Protein 8WKR (pdb70)

Solvent-accessible surface area: 51324 Å² total

Nearest PDB structures (foldseek):
  8wkr-assembly1_D  TM=1.001E+00  e=7.560E-87  Lactiplantibacillus plantarum JDM1
  8sf5-assembly1_A-2  TM=9.831E-01  e=3.775E-63  Caldicellulosiruptor hydrothermalis
  8sf5-assembly1_B-2  TM=9.819E-01  e=2.567E-62  Caldicellulosiruptor hydrothermalis
  8sf6-assembly2_H  TM=9.508E-01  e=4.550E-61  Caldicellulosiruptor hydrothermalis
  7kb0-assembly1_A  TM=9.561E-01  e=1.529E-56  Thermotoga maritima MSB8

Structure (mmCIF, N/CA/C/O backbone):
data_8WKR
#
_entry.id   8WKR
#
_cell.length_a   84.281
_cell.length_b   114.929
_cell.length_c   98.911
_cell.angle_alpha   90.00
_cell.angle_beta   110.28
_cell.angle_gamma   90.00
#
_symmetry.space_group_name_H-M   'P 1 21 1'
#
loop_
_entity.id
_entity.type
_entity.pdbx_description
1 polymer 'L-methionine gamma-lyase'
2 non-polymer PROLINE
3 water water
#
loop_
_atom_site.group_PDB
_atom_site.id
_atom_site.type_symbol
_atom_site.label_atom_id
_atom_site.label_alt_id
_atom_site.label_comp_id
_atom_site.label_asym_id
_atom_site.label_entity_id
_atom_site.label_seq_id
_atom_site.pdbx_PDB_ins_code
_atom_site.Cartn_x
_atom_site.Cartn_y
_atom_site.Cartn_z
_atom_site.occupancy
_atom_site.B_iso_or_equiv
_atom_site.auth_seq_id
_atom_site.auth_comp_id
_atom_site.auth_asym_id
_atom_site.auth_atom_id
_atom_site.pdbx_PDB_model_num
ATOM 1 N N . ASN A 1 25 ? -7.158 17.203 31.279 1.00 49.01 5 ASN A N 1
ATOM 2 C CA . ASN A 1 25 ? -6.953 16.555 32.572 1.00 43.10 5 ASN A CA 1
ATOM 3 C C . ASN A 1 25 ? -5.905 17.306 33.407 1.00 47.51 5 ASN A C 1
ATOM 4 O O . ASN A 1 25 ? -4.861 16.740 33.745 1.00 43.66 5 ASN A O 1
ATOM 9 N N . PRO A 1 26 ? -6.191 18.569 33.753 1.00 49.64 6 PRO A N 1
ATOM 10 C CA . PRO A 1 26 ? -5.196 19.365 34.496 1.00 46.66 6 PRO A CA 1
ATOM 11 C C . PRO A 1 26 ? -4.796 18.740 35.822 1.00 55.65 6 PRO A C 1
ATOM 12 O O . PRO A 1 26 ? -3.671 18.959 36.295 1.00 51.09 6 PRO A O 1
ATOM 16 N N . GLU A 1 27 ? -5.683 17.952 36.428 1.00 52.63 7 GLU A N 1
ATOM 17 C CA . GLU A 1 27 ? -5.416 17.337 37.721 1.00 44.61 7 GLU A CA 1
ATOM 18 C C . GLU A 1 27 ? -4.577 16.064 37.623 1.00 46.74 7 GLU A C 1
ATOM 19 O O . GLU A 1 27 ? -4.159 15.542 38.665 1.00 49.46 7 GLU A O 1
ATOM 25 N N . ASN A 1 28 ? -4.303 15.567 36.410 1.00 40.99 8 ASN A N 1
ATOM 26 C CA . ASN A 1 28 ? -3.572 14.311 36.208 1.00 32.38 8 ASN A CA 1
ATOM 27 C C . ASN A 1 28 ? -4.253 13.146 36.933 1.00 38.69 8 ASN A C 1
ATOM 28 O O . ASN A 1 28 ? -3.626 12.382 37.671 1.00 35.76 8 ASN A O 1
ATOM 33 N N . TYR A 1 29 ? -5.554 13.010 36.712 1.00 36.20 9 TYR A N 1
ATOM 34 C CA . TYR A 1 29 ? -6.308 11.921 37.310 1.00 28.86 9 TYR A CA 1
ATOM 35 C C . TYR A 1 29 ? -6.146 10.647 36.490 1.00 25.80 9 TYR A C 1
ATOM 36 O O . TYR A 1 29 ? -5.965 10.687 35.269 1.00 26.19 9 TYR A O 1
ATOM 45 N N . HIS A 1 30 ? -6.224 9.509 37.172 1.00 24.01 10 HIS A N 1
ATOM 46 C CA . HIS A 1 30 ? -6.202 8.215 36.513 1.00 21.39 10 HIS A CA 1
ATOM 47 C C . HIS A 1 30 ? -7.573 7.880 35.915 1.00 24.80 10 HIS A C 1
ATOM 48 O O . HIS A 1 30 ? -8.592 8.494 36.240 1.00 18.03 10 HIS A O 1
ATOM 55 N N . PHE A 1 31 ? -7.582 6.845 35.069 1.00 17.23 11 PHE A N 1
ATOM 56 C CA . PHE A 1 31 ? -8.765 6.475 34.292 1.00 20.31 11 PHE A CA 1
ATOM 57 C C . PHE A 1 31 ? -10.027 6.356 35.154 1.00 18.51 11 PHE A C 1
ATOM 58 O O . PHE A 1 31 ? -11.089 6.874 34.788 1.00 16.63 11 PHE A O 1
ATOM 66 N N . GLU A 1 32 ? -9.934 5.650 36.290 1.00 15.33 12 GLU A N 1
ATOM 67 C CA . GLU A 1 32 ? -11.117 5.374 37.106 1.00 18.01 12 GLU A CA 1
ATOM 68 C C . GLU A 1 32 ? -11.687 6.651 37.717 1.00 20.37 12 GLU A C 1
ATOM 69 O O . GLU A 1 32 ? -12.908 6.795 37.855 1.00 16.11 12 GLU A O 1
ATOM 75 N N . THR A 1 33 ? -10.818 7.586 38.097 1.00 16.89 13 THR A N 1
ATOM 76 C CA . THR A 1 33 ? -11.297 8.861 38.615 1.00 18.75 13 THR A CA 1
ATOM 77 C C . THR A 1 33 ? -12.002 9.662 37.528 1.00 18.93 13 THR A C 1
ATOM 78 O O . THR A 1 33 ? -13.059 10.261 37.773 1.00 18.13 13 THR A O 1
ATOM 82 N N . LEU A 1 34 ? -11.429 9.675 36.318 1.00 17.04 14 LEU A N 1
ATOM 83 C CA . LEU A 1 34 ? -12.039 10.399 35.209 1.00 14.65 14 LEU A CA 1
ATOM 84 C C . LEU A 1 34 ? -13.398 9.820 34.837 1.00 19.34 14 LEU A C 1
ATOM 85 O O . LEU A 1 34 ? -14.308 10.565 34.448 1.00 15.71 14 LEU A O 1
ATOM 90 N N . GLN A 1 35 ? -13.551 8.494 34.894 1.00 16.65 15 GLN A N 1
ATOM 91 C CA . GLN A 1 35 ? -14.820 7.931 34.440 1.00 16.18 15 GLN A CA 1
ATOM 92 C C . GLN A 1 35 ? -15.933 8.231 35.429 1.00 15.79 15 GLN A C 1
ATOM 93 O O . GLN A 1 35 ? -17.117 8.180 35.060 1.00 15.74 15 GLN A O 1
ATOM 99 N N . VAL A 1 36 ? -15.565 8.551 36.670 1.00 16.80 16 VAL A N 1
ATOM 100 C CA . VAL A 1 36 ? -16.533 8.917 37.699 1.00 14.44 16 VAL A CA 1
ATOM 101 C C . VAL A 1 36 ? -16.796 10.422 37.714 1.00 17.12 16 VAL A C 1
ATOM 102 O O . VAL A 1 36 ? -17.916 10.841 38.020 1.00 17.17 16 VAL A O 1
ATOM 106 N N . HIS A 1 37 ? -15.799 11.250 37.340 1.00 14.50 17 HIS A N 1
ATOM 107 C CA . HIS A 1 37 ? -15.850 12.687 37.602 1.00 17.67 17 HIS A CA 1
ATOM 108 C C . HIS A 1 37 ? -15.726 13.593 36.382 1.00 19.30 17 HIS A C 1
ATOM 109 O O . HIS A 1 37 ? -16.242 14.712 36.433 1.00 14.87 17 HIS A O 1
ATOM 116 N N . ALA A 1 38 ? -15.024 13.180 35.320 1.00 15.03 18 ALA A N 1
ATOM 117 C CA . ALA A 1 38 ? -14.667 14.126 34.266 1.00 18.83 18 ALA A CA 1
ATOM 118 C C . ALA A 1 38 ? -15.905 14.743 33.625 1.00 17.05 18 ALA A C 1
ATOM 119 O O . ALA A 1 38 ? -16.902 14.060 33.373 1.00 14.55 18 ALA A O 1
ATOM 121 N N . GLY A 1 39 ? -15.820 16.044 33.337 1.00 16.89 19 GLY A N 1
ATOM 122 C CA . GLY A 1 39 ? -16.890 16.786 32.703 1.00 15.85 19 GLY A CA 1
ATOM 123 C C . GLY A 1 39 ? -18.016 17.206 33.613 1.00 18.89 19 GLY A C 1
ATOM 124 O O . GLY A 1 39 ? -18.891 17.967 33.182 1.00 15.49 19 GLY A O 1
ATOM 125 N N . GLN A 1 40 ? -18.029 16.747 34.857 1.00 18.15 20 GLN A N 1
ATOM 126 C CA . GLN A 1 40 ? -19.152 16.967 35.750 1.00 18.31 20 GLN A CA 1
ATOM 127 C C . GLN A 1 40 ? -18.804 18.073 36.734 1.00 21.71 20 GLN A C 1
ATOM 128 O O . GLN A 1 40 ? -17.732 18.051 37.344 1.00 17.95 20 GLN A O 1
ATOM 134 N N . THR A 1 41 ? -19.706 19.039 36.880 1.00 18.94 21 THR A N 1
ATOM 135 C CA . THR A 1 41 ? -19.560 20.094 37.869 1.00 24.53 21 THR A CA 1
ATOM 136 C C . THR A 1 41 ? -20.816 20.133 38.729 1.00 24.83 21 THR A C 1
ATOM 137 O O . THR A 1 41 ? -21.786 19.408 38.489 1.00 24.10 21 THR A O 1
ATOM 141 N N . VAL A 1 42 ? -20.781 20.978 39.751 1.00 24.22 22 VAL A N 1
ATOM 142 C CA . VAL A 1 42 ? -21.865 21.107 40.722 1.00 26.94 22 VAL A CA 1
ATOM 143 C C . VAL A 1 42 ? -22.574 22.430 40.461 1.00 25.27 22 VAL A C 1
ATOM 144 O O . VAL A 1 42 ? -21.945 23.495 40.484 1.00 29.43 22 VAL A O 1
ATOM 148 N N . ASP A 1 43 ? -23.874 22.376 40.213 1.00 23.85 23 ASP A N 1
ATOM 149 C CA . ASP A 1 43 ? -24.584 23.600 39.877 1.00 30.66 23 ASP A CA 1
ATOM 150 C C . ASP A 1 43 ? -25.039 24.298 41.159 1.00 30.95 23 ASP A C 1
ATOM 151 O O . ASP A 1 43 ? -24.646 23.920 42.271 1.00 26.42 23 ASP A O 1
ATOM 156 N N . GLU A 1 44 ? -25.899 25.312 40.998 1.00 26.98 24 GLU A N 1
ATOM 157 C CA . GLU A 1 44 ? -26.314 26.171 42.106 1.00 32.56 24 GLU A CA 1
ATOM 158 C C . GLU A 1 44 ? -27.096 25.411 43.173 1.00 27.37 24 GLU A C 1
ATOM 159 O O . GLU A 1 44 ? -27.074 25.801 44.342 1.00 25.81 24 GLU A O 1
ATOM 165 N N . THR A 1 45 ? -27.807 24.348 42.799 1.00 24.00 25 THR A N 1
ATOM 166 C CA . THR A 1 45 ? -28.536 23.558 43.788 1.00 25.78 25 THR A CA 1
ATOM 167 C C . THR A 1 45 ? -27.622 22.668 44.624 1.00 24.09 25 THR A C 1
ATOM 168 O O . THR A 1 45 ? -28.063 22.163 45.658 1.00 23.48 25 THR A O 1
ATOM 172 N N . GLY A 1 46 ? -26.384 22.437 44.188 1.00 23.29 26 GLY A N 1
ATOM 173 C CA . GLY A 1 46 ? -25.503 21.497 44.852 1.00 22.27 26 GLY A CA 1
ATOM 174 C C . GLY A 1 46 ? -25.718 20.036 44.505 1.00 26.19 26 GLY A C 1
ATOM 175 O O . GLY A 1 46 ? -25.041 19.173 45.094 1.00 20.83 26 GLY A O 1
ATOM 176 N N . ALA A 1 47 ? -26.618 19.725 43.567 1.00 21.02 27 ALA A N 1
ATOM 177 C CA . ALA A 1 47 ? -26.943 18.332 43.250 1.00 19.53 27 ALA A CA 1
ATOM 178 C C . ALA A 1 47 ? -25.689 17.541 42.904 1.00 21.21 27 ALA A C 1
ATOM 179 O O . ALA A 1 47 ? -24.917 17.929 42.023 1.00 20.48 27 ALA A O 1
ATOM 181 N N . ARG A 1 48 ? -25.480 16.431 43.614 1.00 22.79 28 ARG A N 1
ATOM 182 C CA . ARG A 1 48 ? -24.264 15.661 43.392 1.00 19.33 28 ARG A CA 1
ATOM 183 C C . ARG A 1 48 ? -24.332 14.845 42.103 1.00 18.83 28 ARG A C 1
ATOM 184 O O . ARG A 1 48 ? -23.298 14.663 41.452 1.00 18.39 28 ARG A O 1
ATOM 192 N N . ALA A 1 49 ? -25.522 14.370 41.704 1.00 16.25 29 ALA A N 1
ATOM 193 C CA . ALA A 1 49 ? -25.683 13.719 40.408 1.00 16.15 29 ALA A CA 1
ATOM 194 C C . ALA A 1 49 ? -25.988 14.752 39.325 1.00 15.98 29 ALA A C 1
ATOM 195 O O . ALA A 1 49 ? -26.443 15.860 39.606 1.00 19.25 29 ALA A O 1
ATOM 197 N N . VAL A 1 50 ? -25.721 14.381 38.073 1.00 17.61 30 VAL A N 1
ATOM 198 C CA . VAL A 1 50 ? -25.975 15.277 36.940 1.00 17.43 30 VAL A CA 1
ATOM 199 C C . VAL A 1 50 ? -27.472 15.327 36.676 1.00 16.59 30 VAL A C 1
ATOM 200 O O . VAL A 1 50 ? -28.071 14.284 36.414 1.00 14.59 30 VAL A O 1
ATOM 204 N N . PRO A 1 51 ? -28.107 16.496 36.723 1.00 17.59 31 PRO A N 1
ATOM 205 C CA . PRO A 1 51 ? -29.546 16.563 36.442 1.00 18.52 31 PRO A CA 1
ATOM 206 C C . PRO A 1 51 ? -29.842 16.203 34.993 1.00 17.52 31 PRO A C 1
ATOM 207 O O . PRO A 1 51 ? -29.019 16.402 34.094 1.00 15.83 31 PRO A O 1
ATOM 211 N N . ILE A 1 52 ? -31.032 15.652 34.770 1.00 18.03 32 ILE A N 1
ATOM 212 C CA . ILE A 1 52 ? -31.474 15.321 33.421 1.00 14.99 32 ILE A CA 1
ATOM 213 C C . ILE A 1 52 ? -32.188 16.541 32.858 1.00 18.34 32 ILE A C 1
ATOM 214 O O . ILE A 1 52 ? -33.304 16.863 33.271 1.00 16.26 32 ILE A O 1
ATOM 219 N N . TYR A 1 53 ? -31.540 17.220 31.915 1.00 16.11 33 TYR A N 1
ATOM 220 C CA . TYR A 1 53 ? -32.117 18.416 31.297 1.00 18.38 33 TYR A CA 1
ATOM 221 C C . TYR A 1 53 ? -32.962 18.000 30.090 1.00 13.87 33 TYR A C 1
ATOM 222 O O . TYR A 1 53 ? -32.582 18.174 28.929 1.00 16.54 33 TYR A O 1
ATOM 231 N N . GLN A 1 54 ? -34.128 17.427 30.393 1.00 16.41 34 GLN A N 1
ATOM 232 C CA . GLN A 1 54 ? -35.119 17.079 29.374 1.00 17.60 34 GLN A CA 1
ATOM 233 C C . GLN A 1 54 ? -35.842 18.367 28.970 1.00 16.11 34 GLN A C 1
ATOM 234 O O . GLN A 1 54 ? -36.971 18.657 29.378 1.00 14.74 34 GLN A O 1
ATOM 240 N N . THR A 1 55 ? -35.142 19.168 28.182 1.00 15.74 35 THR A N 1
ATOM 241 C CA . THR A 1 55 ? -35.612 20.460 27.720 1.00 15.62 35 THR A CA 1
ATOM 242 C C . THR A 1 55 ? -35.246 20.590 26.249 1.00 18.19 35 THR A C 1
ATOM 243 O O . THR A 1 55 ? -34.245 20.031 25.792 1.00 15.22 35 THR A O 1
ATOM 247 N N . THR A 1 56 ? -36.082 21.304 25.498 1.00 18.31 36 THR A N 1
ATOM 248 C CA . THR A 1 56 ? -35.743 21.612 24.116 1.00 20.18 36 THR A CA 1
ATOM 249 C C . THR A 1 56 ? -35.113 22.988 23.952 1.00 25.85 36 THR A C 1
ATOM 250 O O . THR A 1 56 ? -34.458 23.227 22.937 1.00 21.01 36 THR A O 1
ATOM 254 N N . SER A 1 57 ? -35.290 23.891 24.918 1.00 20.91 37 SER A N 1
ATOM 255 C CA . SER A 1 57 ? -34.918 25.286 24.734 1.00 24.54 37 SER A CA 1
ATOM 256 C C . SER A 1 57 ? -34.387 25.869 26.033 1.00 22.18 37 SER A C 1
ATOM 257 O O . SER A 1 57 ? -34.548 25.296 27.114 1.00 20.52 37 SER A O 1
ATOM 260 N N . TYR A 1 58 ? -33.780 27.049 25.893 1.00 21.75 38 TYR A N 1
ATOM 261 C CA . TYR A 1 58 ? -33.115 27.788 26.955 1.00 25.47 38 TYR A CA 1
ATOM 262 C C . TYR A 1 58 ? -33.455 29.263 26.801 1.00 25.00 38 TYR A C 1
ATOM 263 O O . TYR A 1 58 ? -33.343 29.811 25.702 1.00 25.71 38 TYR A O 1
ATOM 272 N N . VAL A 1 59 ? -33.869 29.894 27.899 1.00 24.77 39 VAL A N 1
ATOM 273 C CA . VAL A 1 59 ? -34.154 31.323 27.897 1.00 31.09 39 VAL A CA 1
ATOM 274 C C . VAL A 1 59 ? -32.867 32.098 27.644 1.00 37.40 39 VAL A C 1
ATOM 275 O O . VAL A 1 59 ? -31.824 31.806 28.243 1.00 37.13 39 VAL A O 1
ATOM 279 N N . PHE A 1 60 ? -32.935 33.091 26.753 1.00 38.03 40 PHE A N 1
ATOM 280 C CA . PHE A 1 60 ? -31.805 33.995 26.543 1.00 44.85 40 PHE A CA 1
ATOM 281 C C . PHE A 1 60 ? -31.559 34.835 27.790 1.00 44.18 40 PHE A C 1
ATOM 282 O O . PHE A 1 60 ? -32.484 35.452 28.325 1.00 43.37 40 PHE A O 1
ATOM 290 N N . LYS A 1 61 ? -30.307 34.877 28.238 1.00 59.73 41 LYS A N 1
ATOM 291 C CA . LYS A 1 61 ? -29.964 35.535 29.502 1.00 64.93 41 LYS A CA 1
ATOM 292 C C . LYS A 1 61 ? -30.248 37.042 29.481 1.00 67.40 41 LYS A C 1
ATOM 293 O O . LYS A 1 61 ? -29.443 37.839 28.993 1.00 71.55 41 LYS A O 1
ATOM 299 N N . ARG A 1 81 ? -28.102 28.635 25.382 1.00 59.15 61 ARG A N 1
ATOM 300 C CA . ARG A 1 81 ? -27.211 27.496 25.203 1.00 53.34 61 ARG A CA 1
ATOM 301 C C . ARG A 1 81 ? -27.516 26.778 23.896 1.00 61.82 61 ARG A C 1
ATOM 302 O O . ARG A 1 81 ? -28.679 26.600 23.528 1.00 60.36 61 ARG A O 1
ATOM 310 N N . LEU A 1 82 ? -26.465 26.372 23.188 1.00 63.48 62 LEU A N 1
ATOM 311 C CA . LEU A 1 82 ? -26.632 25.498 22.037 1.00 62.55 62 LEU A CA 1
ATOM 312 C C . LEU A 1 82 ? -26.593 24.022 22.419 1.00 59.67 62 LEU A C 1
ATOM 313 O O . LEU A 1 82 ? -27.090 23.183 21.657 1.00 64.98 62 LEU A O 1
ATOM 318 N N . THR A 1 83 ? -26.025 23.687 23.578 1.00 47.01 63 THR A N 1
ATOM 319 C CA . THR A 1 83 ? -25.788 22.302 23.951 1.00 45.35 63 THR A CA 1
ATOM 320 C C . THR A 1 83 ? -26.530 21.960 25.238 1.00 37.44 63 THR A C 1
ATOM 321 O O . THR A 1 83 ? -26.859 22.830 26.054 1.00 41.07 63 THR A O 1
ATOM 325 N N . ASN A 1 84 ? -26.754 20.698 25.418 1.00 23.92 64 ASN A N 1
ATOM 326 C CA . ASN A 1 84 ? -27.526 20.202 26.552 1.00 19.79 64 ASN A CA 1
ATOM 327 C C . ASN A 1 84 ? -26.594 19.923 27.725 1.00 18.16 64 ASN A C 1
ATOM 328 O O . ASN A 1 84 ? -25.576 19.248 27.550 1.00 16.34 64 ASN A O 1
ATOM 333 N N . PRO A 1 85 ? -26.899 20.432 28.920 1.00 16.00 65 PRO A N 1
ATOM 334 C CA . PRO A 1 85 ? -25.966 20.275 30.048 1.00 16.77 65 PRO A CA 1
ATOM 335 C C . PRO A 1 85 ? -25.767 18.836 30.498 1.00 18.23 65 PRO A C 1
ATOM 336 O O . PRO A 1 85 ? -24.734 18.542 31.113 1.00 19.06 65 PRO A O 1
ATOM 340 N N . THR A 1 86 ? -26.717 17.931 30.251 1.00 15.35 66 THR A N 1
ATOM 341 C CA . THR A 1 86 ? -26.483 16.523 30.587 1.00 15.18 66 THR A CA 1
ATOM 342 C C . THR A 1 86 ? -25.548 15.873 29.574 1.00 16.13 66 THR A C 1
ATOM 343 O O . THR A 1 86 ? -24.560 15.222 29.938 1.00 12.56 66 THR A O 1
ATOM 347 N N . THR A 1 87 ? -25.874 16.025 28.294 1.00 14.37 67 THR A N 1
ATOM 348 C CA . THR A 1 87 ? -25.053 15.472 27.233 1.00 15.82 67 THR A CA 1
ATOM 349 C C . THR A 1 87 ? -23.656 16.073 27.251 1.00 15.57 67 THR A C 1
ATOM 350 O O . THR A 1 87 ? -22.677 15.395 26.909 1.00 15.26 67 THR A O 1
ATOM 354 N N . ASP A 1 88 ? -23.536 17.322 27.704 1.00 16.25 68 ASP A N 1
ATOM 355 C CA . ASP A 1 88 ? -22.222 17.959 27.788 1.00 16.71 68 ASP A CA 1
ATOM 356 C C . ASP A 1 88 ? -21.261 17.135 28.645 1.00 18.16 68 ASP A C 1
ATOM 357 O O . ASP A 1 88 ? -20.081 17.002 28.308 1.00 15.10 68 ASP A O 1
ATOM 362 N N . VAL A 1 89 ? -21.755 16.549 29.738 1.00 15.42 69 VAL A N 1
ATOM 363 C CA . VAL A 1 89 ? -20.888 15.729 30.579 1.00 15.74 69 VAL A CA 1
ATOM 364 C C . VAL A 1 89 ? -20.416 14.513 29.807 1.00 17.43 69 VAL A C 1
ATOM 365 O O . VAL A 1 89 ? -19.250 14.116 29.913 1.00 15.66 69 VAL A O 1
ATOM 369 N N . VAL A 1 90 ? -21.314 13.902 29.016 1.00 14.00 70 VAL A N 1
ATOM 370 C CA . VAL A 1 90 ? -20.928 12.750 28.204 1.00 14.41 70 VAL A CA 1
ATOM 371 C C . VAL A 1 90 ? -19.835 13.140 27.211 1.00 16.16 70 VAL A C 1
ATOM 372 O O . VAL A 1 90 ? -18.805 12.460 27.106 1.00 14.87 70 VAL A O 1
ATOM 376 N N . ASP A 1 91 ? -20.056 14.228 26.454 1.00 17.97 71 ASP A N 1
ATOM 377 C CA . ASP A 1 91 ? -19.030 14.741 25.536 1.00 17.68 71 ASP A CA 1
ATOM 378 C C . ASP A 1 91 ? -17.665 14.780 26.200 1.00 14.75 71 ASP A C 1
ATOM 379 O O . ASP A 1 91 ? -16.683 14.241 25.676 1.00 17.59 71 ASP A O 1
ATOM 384 N N . LYS A 1 92 ? -17.586 15.437 27.357 1.00 16.12 72 LYS A N 1
ATOM 385 C CA . LYS A 1 92 ? -16.295 15.714 27.974 1.00 17.01 72 LYS A CA 1
ATOM 386 C C . LYS A 1 92 ? -15.720 14.471 28.633 1.00 16.35 72 LYS A C 1
ATOM 387 O O . LYS A 1 92 ? -14.496 14.270 28.625 1.00 17.00 72 LYS A O 1
ATOM 393 N N . ARG A 1 93 ? -16.581 13.627 29.212 1.00 14.88 73 ARG A N 1
ATOM 394 C CA . ARG A 1 93 ? -16.075 12.452 29.916 1.00 14.10 73 ARG A CA 1
ATOM 395 C C . ARG A 1 93 ? -15.486 11.442 28.938 1.00 15.72 73 ARG A C 1
ATOM 396 O O . ARG A 1 93 ? -14.408 10.888 29.174 1.00 15.62 73 ARG A O 1
ATOM 404 N N . VAL A 1 94 ? -16.197 11.161 27.848 1.00 13.87 74 VAL A N 1
ATOM 405 C CA . VAL A 1 94 ? -15.681 10.197 26.888 1.00 14.37 74 VAL A CA 1
ATOM 406 C C . VAL A 1 94 ? -14.419 10.745 26.228 1.00 15.49 74 VAL A C 1
ATOM 407 O O . VAL A 1 94 ? -13.454 10.007 26.001 1.00 17.66 74 VAL A O 1
ATOM 411 N N . ALA A 1 95 ? -14.388 12.054 25.952 1.00 12.83 75 ALA A N 1
ATOM 412 C CA . ALA A 1 95 ? -13.175 12.676 25.414 1.00 20.14 75 ALA A CA 1
ATOM 413 C C . ALA A 1 95 ? -12.000 12.508 26.371 1.00 18.02 75 ALA A C 1
ATOM 414 O O . ALA A 1 95 ? -10.895 12.131 25.959 1.00 17.09 75 ALA A O 1
ATOM 416 N N . ALA A 1 96 ? -12.224 12.794 27.656 1.00 17.56 76 ALA A N 1
ATOM 417 C CA . ALA A 1 96 ? -11.173 12.624 28.657 1.00 17.92 76 ALA A CA 1
ATOM 418 C C . ALA A 1 96 ? -10.672 11.183 28.692 1.00 22.12 76 ALA A C 1
ATOM 419 O O . ALA A 1 96 ? -9.458 10.939 28.724 1.00 19.06 76 ALA A O 1
ATOM 421 N N . LEU A 1 97 ? -11.587 10.209 28.646 1.00 18.09 77 LEU A N 1
ATOM 422 C CA . LEU A 1 97 ? -11.155 8.811 28.731 1.00 16.47 77 LEU A CA 1
ATOM 423 C C . LEU A 1 97 ? -10.356 8.381 27.499 1.00 18.39 77 LEU A C 1
ATOM 424 O O . LEU A 1 97 ? -9.460 7.529 27.598 1.00 16.11 77 LEU A O 1
ATOM 429 N N . GLU A 1 98 ? -10.673 8.933 26.334 1.00 14.23 78 GLU A N 1
ATOM 430 C CA . GLU A 1 98 ? -9.906 8.644 25.134 1.00 16.58 78 GLU A CA 1
ATOM 431 C C . GLU A 1 98 ? -8.652 9.512 25.015 1.00 18.37 78 GLU A C 1
ATOM 432 O O . GLU A 1 98 ? -7.939 9.406 24.013 1.00 16.94 78 GLU A O 1
ATOM 438 N N . HIS A 1 99 ? -8.361 10.336 26.024 1.00 21.33 79 HIS A N 1
ATOM 439 C CA . HIS A 1 99 ? -7.250 11.291 25.992 1.00 19.25 79 HIS A CA 1
ATOM 440 C C . HIS A 1 99 ? -7.326 12.164 24.742 1.00 22.32 79 HIS A C 1
ATOM 441 O O . HIS A 1 99 ? -6.328 12.453 24.090 1.00 18.43 79 HIS A O 1
ATOM 448 N N . GLY A 1 100 ? -8.541 12.565 24.383 1.00 18.80 80 GLY A N 1
ATOM 449 C CA . GLY A 1 100 ? -8.750 13.535 23.335 1.00 18.54 80 GLY A CA 1
ATOM 450 C C . GLY A 1 100 ? -8.972 14.923 23.907 1.00 22.16 80 GLY A C 1
ATOM 451 O O . GLY A 1 100 ? -8.871 15.162 25.112 1.00 20.80 80 GLY A O 1
ATOM 452 N N . THR A 1 101 ? -9.303 15.849 23.017 1.00 19.33 81 THR A N 1
ATOM 453 C CA . THR A 1 101 ? -9.485 17.237 23.405 1.00 19.49 81 THR A CA 1
ATOM 454 C C . THR A 1 101 ? -10.935 17.689 23.435 1.00 23.77 81 THR A C 1
ATOM 455 O O . THR A 1 101 ? -11.242 18.654 24.142 1.00 21.52 81 THR A O 1
ATOM 459 N N . ALA A 1 102 ? -11.828 17.030 22.696 1.00 21.82 82 ALA A N 1
ATOM 460 C CA . ALA A 1 102 ? -13.217 17.460 22.660 1.00 22.55 82 ALA A CA 1
ATOM 461 C C . ALA A 1 102 ? -14.069 16.332 22.091 1.00 18.53 82 ALA A C 1
ATOM 462 O O . ALA A 1 102 ? -13.590 15.515 21.296 1.00 17.86 82 ALA A O 1
ATOM 464 N N . GLY A 1 103 ? -15.335 16.302 22.494 1.00 18.07 83 GLY A N 1
ATOM 465 C CA . GLY A 1 103 ? -16.235 15.253 22.056 1.00 18.80 83 GLY A CA 1
ATOM 466 C C . GLY A 1 103 ? -17.607 15.806 21.735 1.00 16.36 83 GLY A C 1
ATOM 467 O O . GLY A 1 103 ? -17.984 16.886 22.192 1.00 17.76 83 GLY A O 1
ATOM 468 N N . VAL A 1 104 ? -18.363 15.035 20.946 1.00 16.79 84 VAL A N 1
ATOM 469 C CA . VAL A 1 104 ? -19.766 15.343 20.688 1.00 12.15 84 VAL A CA 1
ATOM 470 C C . VAL A 1 104 ? -20.554 14.039 20.620 1.00 15.91 84 VAL A C 1
ATOM 471 O O . VAL A 1 104 ? -20.076 13.036 20.081 1.00 15.23 84 VAL A O 1
ATOM 475 N N . THR A 1 105 ? -21.767 14.059 21.162 1.00 17.26 85 THR A N 1
ATOM 476 C CA . THR A 1 105 ? -22.578 12.864 21.345 1.00 15.10 85 THR A CA 1
ATOM 477 C C . THR A 1 105 ? -23.813 12.927 20.450 1.00 18.79 85 THR A C 1
ATOM 478 O O . THR A 1 105 ? -24.401 13.995 20.262 1.00 19.20 85 THR A O 1
ATOM 482 N N . LEU A 1 106 ? -24.169 11.789 19.859 1.00 15.26 86 LEU A N 1
ATOM 483 C CA . LEU A 1 106 ? -25.268 11.679 18.909 1.00 16.09 86 LEU A CA 1
ATOM 484 C C . LEU A 1 106 ? -26.133 10.485 19.304 1.00 17.84 86 LEU A C 1
ATOM 485 O O . LEU A 1 106 ? -25.814 9.745 20.243 1.00 15.22 86 LEU A O 1
ATOM 490 N N . ALA A 1 107 ? -27.223 10.289 18.554 1.00 17.37 87 ALA A N 1
ATOM 491 C CA . ALA A 1 107 ? -28.253 9.320 18.929 1.00 17.49 87 ALA A CA 1
ATOM 492 C C . ALA A 1 107 ? -27.732 7.887 18.957 1.00 16.01 87 ALA A C 1
ATOM 493 O O . ALA A 1 107 ? -28.209 7.085 19.758 1.00 14.69 87 ALA A O 1
ATOM 495 N N . THR A 1 108 ? -26.781 7.538 18.087 1.00 13.57 88 THR A N 1
ATOM 496 C CA . THR A 1 108 ? -26.351 6.158 17.897 1.00 13.08 88 THR A CA 1
ATOM 497 C C . THR A 1 108 ? -24.926 6.164 17.366 1.00 16.38 88 THR A C 1
ATOM 498 O O . THR A 1 108 ? -24.434 7.186 16.884 1.00 14.74 88 THR A O 1
ATOM 502 N N . GLY A 1 109 ? -24.287 4.990 17.435 1.00 15.48 89 GLY A N 1
ATOM 503 C CA . GLY A 1 109 ? -23.003 4.811 16.778 1.00 17.90 89 GLY A CA 1
ATOM 504 C C . GLY A 1 109 ? -23.083 5.095 15.293 1.00 18.15 89 GLY A C 1
ATOM 505 O O . GLY A 1 109 ? -22.224 5.784 14.740 1.00 16.28 89 GLY A O 1
ATOM 506 N N . SER A 1 110 ? -24.140 4.600 14.637 1.00 13.72 90 SER A N 1
ATOM 507 C CA . SER A 1 110 ? -24.306 4.865 13.211 1.00 22.15 90 SER A CA 1
ATOM 508 C C . SER A 1 110 ? -24.328 6.355 12.919 1.00 16.16 90 SER A C 1
ATOM 509 O O . SER A 1 110 ? -23.682 6.821 11.968 1.00 17.25 90 SER A O 1
ATOM 512 N N . ALA A 1 111 ? -25.049 7.124 13.733 1.00 16.72 91 ALA A N 1
ATOM 513 C CA . ALA A 1 111 ? -25.126 8.563 13.511 1.00 17.20 91 ALA A CA 1
ATOM 514 C C . ALA A 1 111 ? -23.777 9.230 13.735 1.00 12.32 91 ALA A C 1
ATOM 515 O O . ALA A 1 111 ? -23.439 10.176 13.026 1.00 15.23 91 ALA A O 1
ATOM 517 N N . ALA A 1 112 ? -22.997 8.750 14.715 1.00 14.15 92 ALA A N 1
ATOM 518 C CA . ALA A 1 112 ? -21.665 9.311 14.956 1.00 18.60 92 ALA A CA 1
ATOM 519 C C . ALA A 1 112 ? -20.715 9.031 13.791 1.00 19.16 92 ALA A C 1
ATOM 520 O O . ALA A 1 112 ? -19.971 9.925 13.354 1.00 18.08 92 ALA A O 1
ATOM 522 N N . ILE A 1 113 ? -20.715 7.798 13.280 1.00 19.46 93 ILE A N 1
ATOM 523 C CA . ILE A 1 113 ? -19.895 7.489 12.111 1.00 19.63 93 ILE A CA 1
ATOM 524 C C . ILE A 1 113 ? -20.341 8.335 10.925 1.00 21.34 93 ILE A C 1
ATOM 525 O O . ILE A 1 113 ? -19.513 8.947 10.238 1.00 18.53 93 ILE A O 1
ATOM 530 N N . THR A 1 114 ? -21.663 8.408 10.690 1.00 16.65 94 THR A N 1
ATOM 531 C CA . THR A 1 114 ? -22.181 9.221 9.590 1.00 18.93 94 THR A CA 1
ATOM 532 C C . THR A 1 114 ? -21.690 10.662 9.704 1.00 23.16 94 THR A C 1
ATOM 533 O O . THR A 1 114 ? -21.182 11.237 8.730 1.00 19.42 94 THR A O 1
ATOM 537 N N . ALA A 1 115 ? -21.813 11.253 10.899 1.00 18.32 95 ALA A N 1
ATOM 538 C CA . ALA A 1 115 ? -21.433 12.649 11.070 1.00 18.58 95 ALA A CA 1
ATOM 539 C C . ALA A 1 115 ? -19.930 12.837 10.908 1.00 16.22 95 ALA A C 1
ATOM 540 O O . ALA A 1 115 ? -19.483 13.866 10.389 1.00 18.32 95 ALA A O 1
ATOM 542 N N . ALA A 1 116 ? -19.134 11.864 11.357 1.00 17.98 96 ALA A N 1
ATOM 543 C CA . ALA A 1 116 ? -17.684 12.012 11.258 1.00 21.04 96 ALA A CA 1
ATOM 544 C C . ALA A 1 116 ? -17.234 11.994 9.802 1.00 22.66 96 ALA A C 1
ATOM 545 O O . ALA A 1 116 ? -16.301 12.719 9.425 1.00 23.21 96 ALA A O 1
ATOM 547 N N . ILE A 1 117 ? -17.902 11.194 8.962 1.00 19.25 97 ILE A N 1
ATOM 548 C CA . ILE A 1 117 ? -17.552 11.151 7.544 1.00 18.85 97 ILE A CA 1
ATOM 549 C C . ILE A 1 117 ? -18.057 12.401 6.838 1.00 21.65 97 ILE A C 1
ATOM 550 O O . ILE A 1 117 ? -17.314 13.055 6.091 1.00 19.72 97 ILE A O 1
ATOM 555 N N . LEU A 1 118 ? -19.327 12.758 7.061 1.00 18.81 98 LEU A N 1
ATOM 556 C CA . LEU A 1 118 ? -19.866 13.937 6.394 1.00 18.63 98 LEU A CA 1
ATOM 557 C C . LEU A 1 118 ? -19.134 15.204 6.814 1.00 19.65 98 LEU A C 1
ATOM 558 O O . LEU A 1 118 ? -19.127 16.181 6.059 1.00 20.20 98 LEU A O 1
ATOM 563 N N . ASN A 1 119 ? -18.477 15.188 7.978 1.00 17.41 99 ASN A N 1
ATOM 564 C CA . ASN A 1 119 ? -17.735 16.354 8.444 1.00 20.48 99 ASN A CA 1
ATOM 565 C C . ASN A 1 119 ? -16.504 16.660 7.586 1.00 20.79 99 ASN A C 1
ATOM 566 O O . ASN A 1 119 ? -16.038 17.805 7.597 1.00 22.42 99 ASN A O 1
ATOM 571 N N . ILE A 1 120 ? -15.955 15.667 6.886 1.00 22.70 100 ILE A N 1
ATOM 572 C CA . ILE A 1 120 ? -14.744 15.848 6.083 1.00 23.21 100 ILE A CA 1
ATOM 573 C C . ILE A 1 120 ? -14.910 15.377 4.648 1.00 27.38 100 ILE A C 1
ATOM 574 O O . ILE A 1 120 ? -13.984 15.542 3.849 1.00 27.76 100 ILE A O 1
ATOM 579 N N . ALA A 1 121 ? -16.046 14.779 4.286 1.00 22.48 101 ALA A N 1
ATOM 580 C CA . ALA A 1 121 ? -16.221 14.223 2.948 1.00 23.33 101 ALA A CA 1
ATOM 581 C C . ALA A 1 121 ? -17.554 14.665 2.365 1.00 28.29 101 ALA A C 1
ATOM 582 O O . ALA A 1 121 ? -18.593 14.593 3.038 1.00 27.44 101 ALA A O 1
ATOM 584 N N . GLN A 1 122 ? -17.520 15.114 1.110 1.00 20.44 102 GLN A N 1
ATOM 585 C CA . GLN A 1 122 ? -18.740 15.405 0.370 1.00 22.31 102 GLN A CA 1
ATOM 586 C C . GLN A 1 122 ? -18.688 14.777 -1.025 1.00 27.35 102 GLN A C 1
ATOM 587 O O . GLN A 1 122 ? -17.804 13.960 -1.319 1.00 22.86 102 GLN A O 1
ATOM 593 N N . GLN A 1 123 ? -19.651 15.126 -1.875 1.00 21.47 103 GLN A N 1
ATOM 594 C CA . GLN A 1 123 ? -19.732 14.563 -3.219 1.00 20.16 103 GLN A CA 1
ATOM 595 C C . GLN A 1 123 ? -18.389 14.699 -3.932 1.00 21.23 103 GLN A C 1
ATOM 596 O O . GLN A 1 123 ? -17.784 15.769 -3.921 1.00 21.75 103 GLN A O 1
ATOM 602 N N . GLY A 1 124 ? -17.913 13.595 -4.521 1.00 23.33 104 GLY A N 1
ATOM 603 C CA . GLY A 1 124 ? -16.627 13.550 -5.189 1.00 24.60 104 GLY A CA 1
ATOM 604 C C . GLY A 1 124 ? -15.461 13.133 -4.313 1.00 33.85 104 GLY A C 1
ATOM 605 O O . GLY A 1 124 ? -14.372 12.865 -4.843 1.00 27.74 104 GLY A O 1
ATOM 606 N N . ASP A 1 125 ? -15.646 13.080 -2.994 1.00 23.24 105 ASP A N 1
ATOM 607 C CA . ASP A 1 125 ? -14.588 12.695 -2.072 1.00 21.87 105 ASP A CA 1
ATOM 608 C C . ASP A 1 125 ? -14.554 11.179 -1.891 1.00 23.30 105 ASP A C 1
ATOM 609 O O . ASP A 1 125 ? -15.456 10.445 -2.311 1.00 22.60 105 ASP A O 1
ATOM 614 N N . GLU A 1 126 ? -13.497 10.707 -1.241 1.00 21.58 106 GLU A N 1
ATOM 615 C CA . GLU A 1 126 ? -13.284 9.276 -1.125 1.00 21.29 106 GLU A CA 1
ATOM 616 C C . GLU A 1 126 ? -12.809 8.933 0.271 1.00 19.68 106 GLU A C 1
ATOM 617 O O . GLU A 1 126 ? -12.159 9.738 0.943 1.00 23.21 106 GLU A O 1
ATOM 623 N N . ILE A 1 127 ? -13.121 7.710 0.681 1.00 17.49 107 ILE A N 1
ATOM 624 C CA . ILE A 1 127 ? -12.643 7.149 1.934 1.00 22.29 107 ILE A CA 1
ATOM 625 C C . ILE A 1 127 ? -11.968 5.824 1.621 1.00 19.53 107 ILE A C 1
ATOM 626 O O . ILE A 1 127 ? -12.370 5.106 0.701 1.00 23.34 107 ILE A O 1
ATOM 631 N N . VAL A 1 128 ? -10.938 5.492 2.390 1.00 18.25 108 VAL A N 1
ATOM 632 C CA . VAL A 1 128 ? -10.316 4.178 2.312 1.00 22.77 108 VAL A CA 1
ATOM 633 C C . VAL A 1 128 ? -10.551 3.477 3.637 1.00 20.41 108 VAL A C 1
ATOM 634 O O . VAL A 1 128 ? -10.094 3.948 4.684 1.00 19.50 108 VAL A O 1
ATOM 638 N N . ALA A 1 129 ? -11.242 2.345 3.591 1.00 20.11 109 ALA A N 1
ATOM 639 C CA . ALA A 1 129 ? -11.680 1.675 4.802 1.00 24.49 109 ALA A CA 1
ATOM 640 C C . ALA A 1 129 ? -11.232 0.226 4.798 1.00 21.49 109 ALA A C 1
ATOM 641 O O . ALA A 1 129 ? -11.116 -0.407 3.740 1.00 25.21 109 ALA A O 1
ATOM 643 N N . ALA A 1 130 ? -10.962 -0.289 5.995 1.00 19.16 110 ALA A N 1
ATOM 644 C CA . ALA A 1 130 ? -10.757 -1.724 6.152 1.00 24.61 110 ALA A CA 1
ATOM 645 C C . ALA A 1 130 ? -11.936 -2.485 5.556 1.00 30.23 110 ALA A C 1
ATOM 646 O O . ALA A 1 130 ? -13.098 -2.085 5.711 1.00 22.17 110 ALA A O 1
ATOM 648 N N . ASN A 1 131 ? -11.643 -3.578 4.850 1.00 23.72 111 ASN A N 1
ATOM 649 C CA . ASN A 1 131 ? -12.736 -4.361 4.283 1.00 25.99 111 ASN A CA 1
ATOM 650 C C . ASN A 1 131 ? -13.322 -5.363 5.272 1.00 30.18 111 ASN A C 1
ATOM 651 O O . ASN A 1 131 ? -14.143 -6.193 4.877 1.00 35.08 111 ASN A O 1
ATOM 656 N N . THR A 1 132 ? -12.941 -5.287 6.546 1.00 26.52 112 THR A N 1
ATOM 657 C CA . THR A 1 132 ? -13.456 -6.165 7.589 1.00 27.89 112 THR A CA 1
ATOM 658 C C . THR A 1 132 ? -14.440 -5.443 8.516 1.00 32.39 112 THR A C 1
ATOM 659 O O . THR A 1 132 ? -14.553 -5.776 9.695 1.00 36.74 112 THR A O 1
ATOM 663 N N . LEU A 1 133 ? -15.168 -4.466 7.988 1.00 29.08 113 LEU A N 1
ATOM 664 C CA . LEU A 1 133 ? -16.002 -3.606 8.817 1.00 30.56 113 LEU A CA 1
ATOM 665 C C . LEU A 1 133 ? -17.246 -4.320 9.328 1.00 33.27 113 LEU A C 1
ATOM 666 O O . LEU A 1 133 ? -17.779 -5.235 8.690 1.00 34.06 113 LEU A O 1
ATOM 671 N N . TYR A 1 134 ? -17.721 -3.864 10.488 1.00 30.98 114 TYR A N 1
ATOM 672 C CA . TYR A 1 134 ? -19.061 -4.195 10.949 1.00 30.83 114 TYR A CA 1
ATOM 673 C C . TYR A 1 134 ? -20.078 -3.990 9.827 1.00 26.51 114 TYR A C 1
ATOM 674 O O . TYR A 1 134 ? -19.983 -3.040 9.050 1.00 24.17 114 TYR A O 1
ATOM 683 N N . GLY A 1 135 ? -21.047 -4.905 9.737 1.00 29.45 115 GLY A N 1
ATOM 684 C CA . GLY A 1 135 ? -21.975 -4.886 8.616 1.00 24.52 115 GLY A CA 1
ATOM 685 C C . GLY A 1 135 ? -22.736 -3.578 8.479 1.00 22.80 115 GLY A C 1
ATOM 686 O O . GLY A 1 135 ? -22.943 -3.088 7.368 1.00 22.98 115 GLY A O 1
ATOM 687 N N . GLY A 1 136 ? -23.164 -2.998 9.602 1.00 26.46 116 GLY A N 1
ATOM 688 C CA . GLY A 1 136 ? -23.884 -1.733 9.543 1.00 25.22 116 GLY A CA 1
ATOM 689 C C . GLY A 1 136 ? -23.057 -0.609 8.942 1.00 24.25 116 GLY A C 1
ATOM 690 O O . GLY A 1 136 ? -23.571 0.215 8.178 1.00 24.38 116 GLY A O 1
ATOM 691 N N . THR A 1 137 ? -21.763 -0.563 9.269 1.00 19.25 117 THR A N 1
ATOM 692 C CA . THR A 1 137 ? -20.905 0.486 8.722 1.00 20.12 117 THR A CA 1
ATOM 693 C C . THR A 1 137 ? -20.639 0.250 7.239 1.00 19.30 117 THR A C 1
ATOM 694 O O . THR A 1 137 ? -20.682 1.191 6.437 1.00 20.29 117 THR A O 1
ATOM 698 N N . TYR A 1 138 ? -20.402 -1.004 6.854 1.00 20.79 118 TYR A N 1
ATOM 699 C CA . TYR A 1 138 ? -20.244 -1.318 5.438 1.00 23.52 118 TYR A CA 1
ATOM 700 C C . TYR A 1 138 ? -21.468 -0.890 4.629 1.00 22.27 118 TYR A C 1
ATOM 701 O O . TYR A 1 138 ? -21.329 -0.330 3.540 1.00 24.34 118 TYR A O 1
ATOM 710 N N . ASP A 1 139 ? -22.678 -1.141 5.145 1.00 23.63 119 ASP A N 1
ATOM 711 C CA . ASP A 1 139 ? -23.891 -0.715 4.441 1.00 23.54 119 ASP A CA 1
ATOM 712 C C . ASP A 1 139 ? -23.975 0.808 4.338 1.00 25.25 119 ASP A C 1
ATOM 713 O O . ASP A 1 139 ? -24.350 1.354 3.289 1.00 21.03 119 ASP A O 1
ATOM 718 N N . LEU A 1 140 ? -23.645 1.510 5.425 1.00 19.39 120 LEU A N 1
ATOM 719 C CA . LEU A 1 140 ? -23.540 2.968 5.385 1.00 20.90 120 LEU A CA 1
ATOM 720 C C . LEU A 1 140 ? -22.602 3.435 4.273 1.00 24.11 120 LEU A C 1
ATOM 721 O O . LEU A 1 140 ? -22.957 4.311 3.475 1.00 23.04 120 LEU A O 1
ATOM 726 N N . PHE A 1 141 ? -21.397 2.854 4.208 1.00 22.76 121 PHE A N 1
ATOM 727 C CA . PHE A 1 141 ? -20.399 3.272 3.219 1.00 22.69 121 PHE A CA 1
ATOM 728 C C . PHE A 1 141 ? -20.821 2.889 1.802 1.00 28.11 121 PHE A C 1
ATOM 729 O O . PHE A 1 141 ? -20.780 3.719 0.888 1.00 28.62 121 PHE A O 1
ATOM 737 N N . SER A 1 142 ? -21.208 1.628 1.596 1.00 26.91 122 SER A N 1
ATOM 738 C CA . SER A 1 142 ? -21.453 1.099 0.259 1.00 27.16 122 SER A CA 1
ATOM 739 C C . SER A 1 142 ? -22.828 1.447 -0.303 1.00 31.40 122 SER A C 1
ATOM 740 O O . SER A 1 142 ? -23.037 1.292 -1.511 1.00 33.78 122 SER A O 1
ATOM 743 N N . VAL A 1 143 ? -23.772 1.906 0.516 1.00 31.09 123 VAL A N 1
ATOM 744 C CA . VAL A 1 143 ? -25.093 2.238 -0.011 1.00 28.00 123 VAL A CA 1
ATOM 745 C C . VAL A 1 143 ? -25.384 3.720 0.202 1.00 28.62 123 VAL A C 1
ATOM 746 O O . VAL A 1 143 ? -25.290 4.517 -0.737 1.00 30.35 123 VAL A O 1
ATOM 750 N N . THR A 1 144 ? -25.724 4.102 1.438 1.00 24.49 124 THR A N 1
ATOM 751 C CA . THR A 1 144 ? -26.184 5.464 1.714 1.00 27.52 124 THR A CA 1
ATOM 752 C C . THR A 1 144 ? -25.165 6.519 1.283 1.00 22.24 124 THR A C 1
ATOM 753 O O . THR A 1 144 ? -25.507 7.473 0.577 1.00 22.14 124 THR A O 1
ATOM 757 N N . LEU A 1 145 ? -23.916 6.388 1.717 1.00 22.48 125 LEU A N 1
ATOM 758 C CA . LEU A 1 145 ? -22.956 7.439 1.385 1.00 27.02 125 LEU A CA 1
ATOM 759 C C . LEU A 1 145 ? -22.564 7.383 -0.087 1.00 21.75 125 LEU A C 1
ATOM 760 O O . LEU A 1 145 ? -22.348 8.427 -0.717 1.00 22.68 125 LEU A O 1
ATOM 765 N N . LYS A 1 146 ? -22.466 6.176 -0.645 1.00 23.26 126 LYS A N 1
ATOM 766 C CA . LYS A 1 146 ? -22.139 6.033 -2.061 1.00 25.66 126 LYS A CA 1
ATOM 767 C C . LYS A 1 146 ? -23.168 6.735 -2.935 1.00 24.33 126 LYS A C 1
ATOM 768 O O . LYS A 1 146 ? -22.809 7.420 -3.899 1.00 21.71 126 LYS A O 1
ATOM 774 N N . LYS A 1 147 ? -24.457 6.597 -2.594 1.00 24.62 127 LYS A N 1
ATOM 775 C CA . LYS A 1 147 ? -25.520 7.299 -3.311 1.00 24.82 127 LYS A CA 1
ATOM 776 C C . LYS A 1 147 ? -25.359 8.803 -3.248 1.00 18.84 127 LYS A C 1
ATOM 777 O O . LYS A 1 147 ? -25.943 9.514 -4.074 1.00 23.15 127 LYS A O 1
ATOM 783 N N . LEU A 1 148 ? -24.617 9.309 -2.266 1.00 19.01 128 LEU A N 1
ATOM 784 C CA . LEU A 1 148 ? -24.437 10.743 -2.096 1.00 21.54 128 LEU A CA 1
ATOM 785 C C . LEU A 1 148 ? -23.082 11.224 -2.617 1.00 25.99 128 LEU A C 1
ATOM 786 O O . LEU A 1 148 ? -22.615 12.297 -2.221 1.00 21.06 128 LEU A O 1
ATOM 791 N N . GLY A 1 149 ? -22.454 10.461 -3.507 1.00 26.00 129 GLY A N 1
ATOM 792 C CA . GLY A 1 149 ? -21.222 10.900 -4.141 1.00 23.97 129 GLY A CA 1
ATOM 793 C C . GLY A 1 149 ? -19.936 10.625 -3.387 1.00 26.41 129 GLY A C 1
ATOM 794 O O . GLY A 1 149 ? -18.873 11.093 -3.830 1.00 26.51 129 GLY A O 1
ATOM 795 N N . ILE A 1 150 ? -19.979 9.878 -2.281 1.00 18.31 130 ILE A N 1
ATOM 796 C CA . ILE A 1 150 ? -18.774 9.533 -1.523 1.00 17.35 130 ILE A CA 1
ATOM 797 C C . ILE A 1 150 ? -18.425 8.080 -1.805 1.00 22.97 130 ILE A C 1
ATOM 798 O O . ILE A 1 150 ? -19.208 7.176 -1.499 1.00 28.71 130 ILE A O 1
ATOM 803 N N . THR A 1 151 ? -17.249 7.860 -2.397 1.00 19.59 131 THR A N 1
ATOM 804 C CA . THR A 1 151 ? -16.771 6.534 -2.765 1.00 20.61 131 THR A CA 1
ATOM 805 C C . THR A 1 151 ? -15.848 5.990 -1.683 1.00 22.27 131 THR A C 1
ATOM 806 O O . THR A 1 151 ? -14.907 6.668 -1.269 1.00 26.72 131 THR A O 1
ATOM 810 N N . THR A 1 152 ? -16.092 4.760 -1.254 1.00 23.57 132 THR A N 1
ATOM 811 C CA . THR A 1 152 ? -15.244 4.094 -0.276 1.00 25.85 132 THR A CA 1
ATOM 812 C C . THR A 1 152 ? -14.516 2.944 -0.955 1.00 24.93 132 THR A C 1
ATOM 813 O O . THR A 1 152 ? -15.136 2.147 -1.668 1.00 26.75 132 THR A O 1
ATOM 817 N N . HIS A 1 153 ? -13.205 2.876 -0.752 1.00 23.72 133 HIS A N 1
ATOM 818 C CA . HIS A 1 153 ? -12.400 1.734 -1.168 1.00 26.61 133 HIS A CA 1
ATOM 819 C C . HIS A 1 153 ? -12.136 0.866 0.047 1.00 25.78 133 HIS A C 1
ATOM 820 O O . HIS A 1 153 ? -11.650 1.358 1.069 1.00 25.35 133 HIS A O 1
ATOM 827 N N . PHE A 1 154 ? -12.474 -0.413 -0.058 1.00 25.71 134 PHE A N 1
ATOM 828 C CA . PHE A 1 154 ? -12.266 -1.368 1.020 1.00 26.15 134 PHE A CA 1
ATOM 829 C C . PHE A 1 154 ? -10.985 -2.154 0.759 1.00 31.32 134 PHE A C 1
ATOM 830 O O . PHE A 1 154 ? -10.768 -2.635 -0.361 1.00 27.92 134 PHE A O 1
ATOM 838 N N . VAL A 1 155 ? -10.119 -2.252 1.782 1.00 26.76 135 VAL A N 1
ATOM 839 C CA . VAL A 1 155 ? -8.806 -2.871 1.627 1.00 28.73 135 VAL A CA 1
ATOM 840 C C . VAL A 1 155 ? -8.582 -3.890 2.735 1.00 30.79 135 VAL A C 1
ATOM 841 O O . VAL A 1 155 ? -9.189 -3.826 3.808 1.00 24.37 135 VAL A O 1
ATOM 845 N N . ASP A 1 156 ? -7.711 -4.843 2.456 1.00 27.20 136 ASP A N 1
ATOM 846 C CA . ASP A 1 156 ? -7.287 -5.820 3.438 1.00 24.09 136 ASP A CA 1
ATOM 847 C C . ASP A 1 156 ? -6.431 -5.107 4.476 1.00 25.48 136 ASP A C 1
ATOM 848 O O . ASP A 1 156 ? -5.324 -4.656 4.148 1.00 24.19 136 ASP A O 1
ATOM 853 N N . PRO A 1 157 ? -6.898 -4.953 5.715 1.00 24.69 137 PRO A N 1
ATOM 854 C CA . PRO A 1 157 ? -6.152 -4.159 6.698 1.00 22.97 137 PRO A CA 1
ATOM 855 C C . PRO A 1 157 ? -4.979 -4.891 7.328 1.00 26.33 137 PRO A C 1
ATOM 856 O O . PRO A 1 157 ? -4.254 -4.283 8.125 1.00 26.98 137 PRO A O 1
ATOM 860 N N . ASP A 1 158 ? -4.772 -6.175 7.003 1.00 24.47 138 ASP A N 1
ATOM 861 C CA . ASP A 1 158 ? -3.639 -6.900 7.572 1.00 26.62 138 ASP A CA 1
ATOM 862 C C . ASP A 1 158 ? -2.310 -6.306 7.125 1.00 28.29 138 ASP A C 1
ATOM 863 O O . ASP A 1 158 ? -1.301 -6.458 7.823 1.00 26.12 138 ASP A O 1
ATOM 868 N N . GLU A 1 159 ? -2.283 -5.649 5.969 1.00 24.83 139 GLU A N 1
ATOM 869 C CA . GLU A 1 159 ? -1.073 -4.992 5.468 1.00 23.13 139 GLU A CA 1
ATOM 870 C C . GLU A 1 159 ? -1.339 -3.501 5.365 1.00 25.54 139 GLU A C 1
ATOM 871 O O . GLU A 1 159 ? -2.115 -3.076 4.487 1.00 22.98 139 GLU A O 1
ATOM 877 N N . PRO A 1 160 ? -0.741 -2.672 6.231 1.00 27.58 140 PRO A N 1
ATOM 878 C CA . PRO A 1 160 ? -1.010 -1.227 6.164 1.00 22.53 140 PRO A CA 1
ATOM 879 C C . PRO A 1 160 ? -0.743 -0.620 4.802 1.00 29.75 140 PRO A C 1
ATOM 880 O O . PRO A 1 160 ? -1.392 0.372 4.447 1.00 24.31 140 PRO A O 1
ATOM 884 N N . ALA A 1 161 ? 0.182 -1.187 4.017 1.00 28.18 141 ALA A N 1
ATOM 885 C CA . ALA A 1 161 ? 0.451 -0.655 2.685 1.00 24.95 141 ALA A CA 1
ATOM 886 C C . ALA A 1 161 ? -0.773 -0.714 1.779 1.00 25.61 141 ALA A C 1
ATOM 887 O O . ALA A 1 161 ? -0.846 0.052 0.809 1.00 29.17 141 ALA A O 1
ATOM 889 N N . ASN A 1 162 ? -1.726 -1.609 2.064 1.00 25.00 142 ASN A N 1
ATOM 890 C CA . ASN A 1 162 ? -2.957 -1.665 1.277 1.00 29.24 142 ASN A CA 1
ATOM 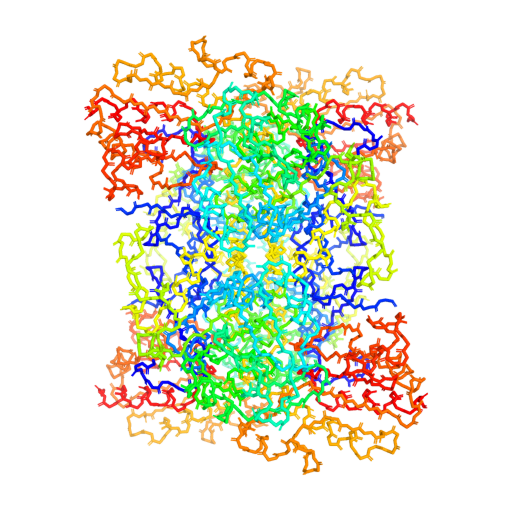891 C C . ASN A 1 162 ? -3.739 -0.360 1.344 1.00 28.21 142 ASN A C 1
ATOM 892 O O . ASN A 1 162 ? -4.490 -0.034 0.415 1.00 26.96 142 ASN A O 1
ATOM 897 N N . PHE A 1 163 ? -3.597 0.389 2.435 1.00 25.24 143 PHE A N 1
ATOM 898 C CA . PHE A 1 163 ? -4.250 1.690 2.514 1.00 25.57 143 PHE A CA 1
ATOM 899 C C . PHE A 1 163 ? -3.570 2.689 1.588 1.00 28.98 143 PHE A C 1
ATOM 900 O O . PHE A 1 163 ? -4.239 3.427 0.853 1.00 28.82 143 PHE A O 1
ATOM 908 N N . GLU A 1 164 ? -2.235 2.729 1.614 1.00 27.46 144 GLU A N 1
ATOM 909 C CA . GLU A 1 164 ? -1.513 3.691 0.785 1.00 31.03 144 GLU A CA 1
ATOM 910 C C . GLU A 1 164 ? -1.837 3.492 -0.687 1.00 25.47 144 GLU A C 1
ATOM 911 O O . GLU A 1 164 ? -1.968 4.465 -1.438 1.00 33.70 144 GLU A O 1
ATOM 917 N N . THR A 1 165 ? -2.014 2.235 -1.099 1.00 33.13 145 THR A N 1
ATOM 918 C CA . THR A 1 165 ? -2.305 1.911 -2.494 1.00 30.49 145 THR A CA 1
ATOM 919 C C . THR A 1 165 ? -3.583 2.581 -2.982 1.00 34.44 145 THR A C 1
ATOM 920 O O . THR A 1 165 ? -3.673 2.976 -4.149 1.00 31.89 145 THR A O 1
ATOM 924 N N . ALA A 1 166 ? -4.598 2.684 -2.119 1.00 30.64 146 ALA A N 1
ATOM 925 C CA . ALA A 1 166 ? -5.910 3.164 -2.538 1.00 22.93 146 ALA A CA 1
ATOM 926 C C . ALA A 1 166 ? -6.087 4.670 -2.392 1.00 25.90 146 ALA A C 1
ATOM 927 O O . ALA A 1 166 ? -7.139 5.192 -2.783 1.00 28.50 146 ALA A O 1
ATOM 929 N N . ILE A 1 167 ? -5.109 5.370 -1.824 1.00 25.34 147 ILE A N 1
ATOM 930 C CA . ILE A 1 167 ? -5.191 6.818 -1.636 1.00 25.51 147 ILE A CA 1
ATOM 931 C C . ILE A 1 167 ? -4.954 7.516 -2.968 1.00 30.42 147 ILE A C 1
ATOM 932 O O . ILE A 1 167 ? -4.050 7.144 -3.725 1.00 28.76 147 ILE A O 1
ATOM 937 N N . ASN A 1 168 ? -5.771 8.526 -3.264 1.00 26.84 148 ASN A N 1
ATOM 938 C CA . ASN A 1 168 ? -5.546 9.398 -4.411 1.00 31.82 148 ASN A CA 1
ATOM 939 C C . ASN A 1 168 ? -5.792 10.829 -3.945 1.00 29.85 148 ASN A C 1
ATOM 940 O O . ASN A 1 168 ? -5.883 11.096 -2.743 1.00 25.99 148 ASN A O 1
ATOM 945 N N . ASP A 1 169 ? -5.910 11.761 -4.897 1.00 25.51 149 ASP A N 1
ATOM 946 C CA . ASP A 1 169 ? -6.133 13.157 -4.531 1.00 29.82 149 ASP A CA 1
ATOM 947 C C . ASP A 1 169 ? -7.497 13.404 -3.887 1.00 25.03 149 ASP A C 1
ATOM 948 O O . ASP A 1 169 ? -7.697 14.467 -3.289 1.00 27.33 149 ASP A O 1
ATOM 953 N N . HIS A 1 170 ? -8.431 12.462 -3.987 1.00 28.53 150 HIS A N 1
ATOM 954 C CA . HIS A 1 170 ? -9.778 12.659 -3.460 1.00 26.26 150 HIS A CA 1
ATOM 955 C C . HIS A 1 170 ? -9.992 12.068 -2.069 1.00 27.01 150 HIS A C 1
ATOM 956 O O . HIS A 1 170 ? -11.055 12.297 -1.472 1.00 20.87 150 HIS A O 1
ATOM 963 N N . THR A 1 171 ? -9.028 11.316 -1.553 1.00 26.77 151 THR A N 1
ATOM 964 C CA . THR A 1 171 ? -9.190 10.655 -0.268 1.00 26.75 151 THR A CA 1
ATOM 965 C C . THR A 1 171 ? -9.228 11.682 0.851 1.00 27.73 151 THR A C 1
ATOM 966 O O . THR A 1 171 ? -8.377 12.575 0.916 1.00 22.17 151 THR A O 1
ATOM 970 N N . LYS A 1 172 ? -10.217 11.552 1.743 1.00 23.98 152 LYS A N 1
ATOM 971 C CA . LYS A 1 172 ? -10.345 12.465 2.865 1.00 23.06 152 LYS A CA 1
ATOM 972 C C . LYS A 1 172 ? -10.129 11.803 4.221 1.00 22.76 152 LYS A C 1
ATOM 973 O O . LYS A 1 172 ? -9.984 12.520 5.222 1.00 25.41 152 LYS A O 1
ATOM 979 N N . ALA A 1 173 ? -10.071 10.475 4.290 1.00 20.51 153 ALA A N 1
ATOM 980 C CA . ALA A 1 173 ? -9.766 9.820 5.560 1.00 23.14 153 ALA A CA 1
ATOM 981 C C . ALA A 1 173 ? -9.484 8.349 5.316 1.00 19.44 153 ALA A C 1
ATOM 982 O O . ALA A 1 173 ? -9.946 7.771 4.325 1.00 21.99 153 ALA A O 1
ATOM 984 N N . LEU A 1 174 ? -8.717 7.757 6.227 1.00 18.64 154 LEU A N 1
ATOM 985 C CA . LEU A 1 174 ? -8.648 6.314 6.404 1.00 18.16 154 LEU A CA 1
ATOM 986 C C . LEU A 1 174 ? -9.540 5.943 7.588 1.00 18.24 154 LEU A C 1
ATOM 987 O O . LEU A 1 174 ? -9.645 6.704 8.555 1.00 17.73 154 LEU A O 1
ATOM 992 N N . TYR A 1 175 ? -10.163 4.762 7.513 1.00 18.76 155 TYR A N 1
ATOM 993 C CA . TYR A 1 175 ? -11.150 4.320 8.501 1.00 17.10 155 TYR A CA 1
ATOM 994 C C . TYR A 1 175 ? -10.942 2.854 8.848 1.00 20.67 155 TYR A C 1
ATOM 995 O O . TYR A 1 175 ? -10.928 2.004 7.950 1.00 17.82 155 TYR A O 1
ATOM 1004 N N . VAL A 1 176 ? -10.791 2.555 10.146 1.00 18.02 156 VAL A N 1
ATOM 1005 C CA . VAL A 1 176 ? -10.724 1.183 10.655 1.00 19.66 156 VAL A CA 1
ATOM 1006 C C . VAL A 1 176 ? -11.488 1.091 11.976 1.00 18.70 156 VAL A C 1
ATOM 1007 O O . VAL A 1 176 ? -11.865 2.097 12.579 1.00 19.82 156 VAL A O 1
ATOM 1011 N N . GLU A 1 177 ? -11.687 -0.141 12.438 1.00 17.48 157 GLU A N 1
ATOM 1012 C CA . GLU A 1 177 ? -12.176 -0.425 13.782 1.00 19.87 157 GLU A CA 1
ATOM 1013 C C . GLU A 1 177 ? -11.060 -1.053 14.605 1.00 18.47 157 GLU A C 1
ATOM 1014 O O . GLU A 1 177 ? -10.208 -1.764 14.067 1.00 18.48 157 GLU A O 1
ATOM 1020 N N . SER A 1 178 ? -11.050 -0.766 15.910 1.00 15.35 158 SER A N 1
ATOM 1021 C CA . SER A 1 178 ? -9.972 -1.268 16.757 1.00 18.58 158 SER A CA 1
ATOM 1022 C C . SER A 1 178 ? -9.932 -2.790 16.781 1.00 17.35 158 SER A C 1
ATOM 1023 O O . SER A 1 178 ? -8.854 -3.385 16.821 1.00 15.91 158 SER A O 1
ATOM 1026 N N . ILE A 1 179 ? -11.097 -3.437 16.813 1.00 21.72 159 ILE A N 1
ATOM 1027 C CA . ILE A 1 179 ? -11.208 -4.895 16.861 1.00 20.92 159 ILE A CA 1
ATOM 1028 C C . ILE A 1 179 ? -12.311 -5.298 15.885 1.00 19.29 159 ILE A C 1
ATOM 1029 O O . ILE A 1 179 ? -13.465 -4.902 16.058 1.00 16.81 159 ILE A O 1
ATOM 1034 N N . GLY A 1 180 ? -11.958 -6.053 14.846 1.00 24.47 160 GLY A N 1
ATOM 1035 C CA . GLY A 1 180 ? -12.889 -6.296 13.756 1.00 20.79 160 GLY A CA 1
ATOM 1036 C C . GLY A 1 180 ? -14.028 -7.227 14.138 1.00 24.49 160 GLY A C 1
ATOM 1037 O O . GLY A 1 180 ? -13.930 -8.055 15.041 1.00 26.91 160 GLY A O 1
ATOM 1038 N N . ASN A 1 181 ? -15.151 -7.070 13.437 1.00 26.76 161 ASN A N 1
ATOM 1039 C CA . ASN A 1 181 ? -16.346 -7.877 13.672 1.00 27.51 161 ASN A CA 1
ATOM 1040 C C . ASN A 1 181 ? -16.875 -8.312 12.315 1.00 34.05 161 ASN A C 1
ATOM 1041 O O . ASN A 1 181 ? -17.238 -7.451 11.502 1.00 35.79 161 ASN A O 1
ATOM 1046 N N . PRO A 1 182 ? -16.952 -9.627 12.027 1.00 34.85 162 PRO A N 1
ATOM 1047 C CA . PRO A 1 182 ? -16.757 -10.734 12.966 1.00 31.36 162 PRO A CA 1
ATOM 1048 C C . PRO A 1 182 ? -15.386 -11.398 12.952 1.00 23.77 162 PRO A C 1
ATOM 1049 O O . PRO A 1 182 ? -15.283 -12.484 13.512 1.00 22.77 162 PRO A O 1
ATOM 1053 N N . GLY A 1 183 ? -14.362 -10.787 12.341 1.00 22.08 163 GLY A N 1
ATOM 1054 C CA . GLY A 1 183 ? -13.062 -11.432 12.288 1.00 24.57 163 GLY A CA 1
ATOM 1055 C C . GLY A 1 183 ? -12.245 -11.352 13.566 1.00 21.41 163 GLY A C 1
ATOM 1056 O O . GLY A 1 183 ? -11.290 -12.124 13.724 1.00 19.47 163 GLY A O 1
ATOM 1057 N N . ILE A 1 184 ? -12.614 -10.464 14.493 1.00 17.32 164 ILE A N 1
ATOM 1058 C CA . ILE A 1 184 ? -11.855 -10.215 15.726 1.00 16.59 164 ILE A CA 1
ATOM 1059 C C . ILE A 1 184 ? -10.405 -9.900 15.366 1.00 20.05 164 ILE A C 1
ATOM 1060 O O . ILE A 1 184 ? -9.469 -10.321 16.052 1.00 22.30 164 ILE A O 1
ATOM 1065 N N . ASN A 1 185 ? -10.208 -9.136 14.309 1.00 19.18 165 ASN A N 1
ATOM 1066 C CA . ASN A 1 185 ? -8.872 -8.871 13.800 1.00 25.86 165 ASN A CA 1
ATOM 1067 C C . ASN A 1 185 ? -8.373 -7.520 14.300 1.00 22.57 165 ASN A C 1
ATOM 1068 O O . ASN A 1 185 ? -9.161 -6.594 14.513 1.00 19.81 165 ASN A O 1
ATOM 1073 N N . LEU A 1 186 ? -7.054 -7.420 14.486 1.00 21.83 166 LEU A N 1
ATOM 1074 C CA . LEU A 1 186 ? -6.399 -6.202 14.952 1.00 22.15 166 LEU A CA 1
ATOM 1075 C C . LEU A 1 186 ? -5.647 -5.528 13.809 1.00 23.12 166 LEU A C 1
ATOM 1076 O O . LEU A 1 186 ? -5.334 -6.145 12.781 1.00 22.17 166 LEU A O 1
ATOM 1081 N N . VAL A 1 187 ? -5.358 -4.239 13.994 1.00 22.57 167 VAL A N 1
ATOM 1082 C CA . VAL A 1 187 ? -4.703 -3.440 12.966 1.00 18.45 167 VAL A CA 1
ATOM 1083 C C . VAL A 1 187 ? -3.579 -2.614 13.583 1.00 22.65 167 VAL A C 1
ATOM 1084 O O . VAL A 1 187 ? -3.592 -2.282 14.776 1.00 17.35 167 VAL A O 1
ATOM 1088 N N . ASP A 1 188 ? -2.588 -2.283 12.754 1.00 21.72 168 ASP A N 1
ATOM 1089 C CA . ASP A 1 188 ? -1.416 -1.547 13.226 1.00 24.05 168 ASP A CA 1
ATOM 1090 C C . ASP A 1 188 ? -1.766 -0.066 13.192 1.00 21.96 168 ASP A C 1
ATOM 1091 O O . ASP A 1 188 ? -1.565 0.610 12.184 1.00 21.02 168 ASP A O 1
ATOM 1096 N N . PHE A 1 189 ? -2.338 0.431 14.301 1.00 19.77 169 PHE A N 1
ATOM 1097 C CA . PHE A 1 189 ? -2.760 1.829 14.367 1.00 21.02 169 PHE A CA 1
ATOM 1098 C C . PHE A 1 189 ? -1.645 2.765 13.899 1.00 18.95 169 PHE A C 1
ATOM 1099 O O . PHE A 1 189 ? -1.861 3.619 13.033 1.00 18.35 169 PHE A O 1
ATOM 1107 N N . GLU A 1 190 ? -0.440 2.607 14.462 1.00 20.26 170 GLU A N 1
ATOM 1108 C CA . GLU A 1 190 ? 0.614 3.595 14.225 1.00 23.30 170 GLU A CA 1
ATOM 1109 C C . GLU A 1 190 ? 1.033 3.609 12.761 1.00 21.06 170 GLU A C 1
ATOM 1110 O O . GLU A 1 190 ? 1.253 4.681 12.185 1.00 21.75 170 GLU A O 1
ATOM 1116 N N . ALA A 1 191 ? 1.108 2.431 12.131 1.00 18.38 171 ALA A N 1
ATOM 1117 C CA . ALA A 1 191 ? 1.526 2.367 10.734 1.00 24.83 171 ALA A CA 1
ATOM 1118 C C . ALA A 1 191 ? 0.466 2.961 9.821 1.00 27.48 171 ALA A C 1
ATOM 1119 O O . ALA A 1 191 ? 0.789 3.643 8.842 1.00 21.47 171 ALA A O 1
ATOM 1121 N N . ILE A 1 192 ? -0.809 2.715 10.121 1.00 20.23 172 ILE A N 1
ATOM 1122 C CA . ILE A 1 192 ? -1.865 3.279 9.291 1.00 16.48 172 ILE A CA 1
ATOM 1123 C C . ILE A 1 192 ? -1.963 4.781 9.509 1.00 18.56 172 ILE A C 1
ATOM 1124 O O . ILE A 1 192 ? -2.173 5.547 8.562 1.00 20.85 172 ILE A O 1
ATOM 1129 N N . GLY A 1 193 ? -1.827 5.227 10.760 1.00 17.89 173 GLY A N 1
ATOM 1130 C CA . GLY A 1 193 ? -1.811 6.655 11.019 1.00 23.71 173 GLY A CA 1
ATOM 1131 C C . GLY A 1 193 ? -0.661 7.372 10.330 1.00 19.37 173 GLY A C 1
ATOM 1132 O O . GLY A 1 193 ? -0.810 8.516 9.896 1.00 21.75 173 GLY A O 1
ATOM 1133 N N . LYS A 1 194 ? 0.496 6.718 10.223 1.00 23.00 174 LYS A N 1
ATOM 1134 C CA . LYS A 1 194 ? 1.625 7.348 9.536 1.00 22.73 174 LYS A CA 1
ATOM 1135 C C . LYS A 1 194 ? 1.343 7.512 8.046 1.00 23.52 174 LYS A C 1
ATOM 1136 O O . LYS A 1 194 ? 1.669 8.549 7.451 1.00 24.91 174 LYS A O 1
ATOM 1142 N N . ILE A 1 195 ? 0.741 6.496 7.427 1.00 20.82 175 ILE A N 1
ATOM 1143 C CA . ILE A 1 195 ? 0.358 6.599 6.022 1.00 23.30 175 ILE A CA 1
ATOM 1144 C C . ILE A 1 195 ? -0.619 7.748 5.817 1.00 25.94 175 ILE A C 1
ATOM 1145 O O . ILE A 1 195 ? -0.450 8.577 4.912 1.00 23.80 175 ILE A O 1
ATOM 1150 N N . ALA A 1 196 ? -1.671 7.806 6.645 1.00 18.05 176 ALA A N 1
ATOM 1151 C CA . ALA A 1 196 ? -2.632 8.903 6.540 1.00 22.76 176 ALA A CA 1
ATOM 1152 C C . ALA A 1 196 ? -1.930 10.252 6.649 1.00 20.85 176 ALA A C 1
ATOM 1153 O O . ALA A 1 196 ? -2.169 11.165 5.849 1.00 17.77 176 ALA A O 1
ATOM 1155 N N . HIS A 1 197 ? -1.068 10.396 7.650 1.00 19.43 177 HIS A N 1
ATOM 1156 C CA . HIS A 1 197 ? -0.488 11.697 7.930 1.00 21.31 177 HIS A CA 1
ATOM 1157 C C . HIS A 1 197 ? 0.573 12.077 6.905 1.00 24.14 177 HIS A C 1
ATOM 1158 O O . HIS A 1 197 ? 0.734 13.260 6.611 1.00 22.92 177 HIS A O 1
ATOM 1165 N N . ASP A 1 198 ? 1.281 11.096 6.340 1.00 23.10 178 ASP A N 1
ATOM 1166 C CA . ASP A 1 198 ? 2.179 11.391 5.225 1.00 28.62 178 ASP A CA 1
ATOM 1167 C C . ASP A 1 198 ? 1.410 11.955 4.036 1.00 32.21 178 ASP A C 1
ATOM 1168 O O . ASP A 1 198 ? 1.957 12.751 3.262 1.00 29.19 178 ASP A O 1
ATOM 1173 N N . HIS A 1 199 ? 0.144 11.559 3.869 1.00 24.37 179 HIS A N 1
ATOM 1174 C CA . HIS A 1 199 ? -0.676 12.080 2.781 1.00 25.52 179 HIS A CA 1
ATOM 1175 C C . HIS A 1 199 ? -1.547 13.249 3.211 1.00 21.56 179 HIS A C 1
ATOM 1176 O O . HIS A 1 199 ? -2.384 13.697 2.426 1.00 23.81 179 HIS A O 1
ATOM 1183 N N . GLY A 1 200 ? -1.345 13.775 4.419 1.00 17.33 180 GLY A N 1
ATOM 1184 C CA . GLY A 1 200 ? -2.087 14.947 4.839 1.00 22.65 180 GLY A CA 1
ATOM 1185 C C . GLY A 1 200 ? -3.570 14.717 5.058 1.00 24.33 180 GLY A C 1
ATOM 1186 O O . GLY A 1 200 ? -4.363 15.653 4.909 1.00 23.95 180 GLY A O 1
ATOM 1187 N N . ILE A 1 201 ? -3.972 13.494 5.412 1.00 22.59 181 ILE A N 1
ATOM 1188 C CA . ILE A 1 201 ? -5.371 13.184 5.692 1.00 23.32 181 ILE A CA 1
ATOM 1189 C C . ILE A 1 201 ? -5.476 12.538 7.067 1.00 24.69 181 ILE A C 1
ATOM 1190 O O . ILE A 1 201 ? -4.498 12.019 7.613 1.00 21.87 181 ILE A O 1
ATOM 1195 N N . ILE A 1 202 ? -6.702 12.551 7.617 1.00 23.63 182 ILE A N 1
ATOM 1196 C CA . ILE A 1 202 ? -6.927 12.137 8.993 1.00 25.80 182 ILE A CA 1
ATOM 1197 C C . ILE A 1 202 ? -7.225 10.646 9.055 1.00 22.06 182 ILE A C 1
ATOM 1198 O O . ILE A 1 202 ? -7.629 10.010 8.079 1.00 18.11 182 ILE A O 1
ATOM 1203 N N . PHE A 1 203 ? -7.042 10.094 10.247 1.00 20.21 183 PHE A N 1
ATOM 1204 C CA . PHE A 1 203 ? -7.218 8.677 10.532 1.00 22.02 183 PHE A CA 1
ATOM 1205 C C . PHE A 1 203 ? -8.349 8.552 11.547 1.00 18.24 183 PHE A C 1
ATOM 1206 O O . PHE A 1 203 ? -8.252 9.097 12.652 1.00 17.86 183 PHE A O 1
ATOM 1214 N N . ILE A 1 204 ? -9.408 7.836 11.176 1.00 15.43 184 ILE A N 1
ATOM 1215 C CA . ILE A 1 204 ? -10.592 7.652 12.022 1.00 18.99 184 ILE A CA 1
ATOM 1216 C C . ILE A 1 204 ? -10.664 6.198 12.476 1.00 18.00 184 ILE A C 1
ATOM 1217 O O . ILE A 1 204 ? -10.602 5.282 11.645 1.00 21.58 184 ILE A O 1
ATOM 1222 N N . VAL A 1 205 ? -10.828 5.983 13.784 1.00 18.76 185 VAL A N 1
ATOM 1223 C CA . VAL A 1 205 ? -10.939 4.643 14.364 1.00 18.28 185 VAL A CA 1
ATOM 1224 C C . VAL A 1 205 ? -12.266 4.518 15.120 1.00 15.51 185 VAL A C 1
ATOM 1225 O O . VAL A 1 205 ? -12.558 5.319 16.013 1.00 17.36 185 VAL A O 1
ATOM 1229 N N . ASP A 1 206 ? -13.052 3.495 14.781 1.00 15.25 186 ASP A N 1
ATOM 1230 C CA . ASP A 1 206 ? -14.199 3.086 15.593 1.00 17.54 186 ASP A CA 1
ATOM 1231 C C . ASP A 1 206 ? -13.680 2.204 16.726 1.00 17.36 186 ASP A C 1
ATOM 1232 O O . ASP A 1 206 ? -13.279 1.056 16.495 1.00 17.16 186 ASP A O 1
ATOM 1237 N N . ASN A 1 207 ? -13.680 2.734 17.951 1.00 14.34 187 ASN A N 1
ATOM 1238 C CA . ASN A 1 207 ? -13.147 2.030 19.114 1.00 13.44 187 ASN A CA 1
ATOM 1239 C C . ASN A 1 207 ? -14.247 1.351 19.940 1.00 14.25 187 ASN A C 1
ATOM 1240 O O . ASN A 1 207 ? -14.049 1.096 21.133 1.00 15.46 187 ASN A O 1
ATOM 1245 N N . THR A 1 208 ? -15.392 1.041 19.325 1.00 14.69 188 THR A N 1
ATOM 1246 C CA . THR A 1 208 ? -16.517 0.453 20.068 1.00 14.91 188 THR A CA 1
ATOM 1247 C C . THR A 1 208 ? -16.103 -0.808 20.829 1.00 16.08 188 THR A C 1
ATOM 1248 O O . THR A 1 208 ? -16.365 -0.936 22.035 1.00 17.24 188 THR A O 1
ATOM 1252 N N . PHE A 1 209 ? -15.442 -1.747 20.146 1.00 15.59 189 PHE A N 1
ATOM 1253 C CA . PHE A 1 209 ? -15.132 -3.033 20.775 1.00 19.07 189 PHE A CA 1
ATOM 1254 C C . PHE A 1 209 ? -14.029 -2.929 21.818 1.00 17.52 189 PHE A C 1
ATOM 1255 O O . PHE A 1 209 ? -13.949 -3.789 22.699 1.00 15.65 189 PHE A O 1
ATOM 1263 N N . GLY A 1 210 ? -13.179 -1.908 21.737 1.00 19.55 190 GLY A N 1
ATOM 1264 C CA . GLY A 1 210 ? -12.090 -1.777 22.681 1.00 18.24 190 GLY A CA 1
ATOM 1265 C C . GLY A 1 210 ? -12.459 -1.042 23.951 1.00 16.88 190 GLY A C 1
ATOM 1266 O O . GLY A 1 210 ? -12.099 -1.483 25.041 1.00 18.58 190 GLY A O 1
ATOM 1267 N N . THR A 1 211 ? -13.200 0.064 23.828 1.00 17.30 191 THR A N 1
ATOM 1268 C CA . THR A 1 211 ? -13.420 1.060 24.888 1.00 16.85 191 THR A CA 1
ATOM 1269 C C . THR A 1 211 ? -12.101 1.762 25.187 1.00 17.43 191 THR A C 1
ATOM 1270 O O . THR A 1 211 ? -11.025 1.173 25.002 1.00 15.54 191 THR A O 1
ATOM 1274 N N . PRO A 1 212 ? -12.134 3.004 25.672 1.00 15.91 192 PRO A N 1
ATOM 1275 C CA . PRO A 1 212 ? -10.873 3.681 26.015 1.00 18.77 192 PRO A CA 1
ATOM 1276 C C . PRO A 1 212 ? -10.119 3.002 27.145 1.00 15.91 192 PRO A C 1
ATOM 1277 O O . PRO A 1 212 ? -8.956 3.346 27.354 1.00 16.67 192 PRO A O 1
ATOM 1281 N N . TYR A 1 213 ? -10.730 2.056 27.871 1.00 14.02 193 TYR A N 1
ATOM 1282 C CA . TYR A 1 213 ? -9.980 1.329 28.901 1.00 16.49 193 TYR A CA 1
ATOM 1283 C C . TYR A 1 213 ? -8.975 0.344 28.298 1.00 18.75 193 TYR A C 1
ATOM 1284 O O . TYR A 1 213 ? -7.926 0.085 28.902 1.00 15.42 193 TYR A O 1
ATOM 1293 N N . LEU A 1 214 ? -9.284 -0.245 27.140 1.00 15.24 194 LEU A N 1
ATOM 1294 C CA . LEU A 1 214 ? -8.379 -1.231 26.554 1.00 18.58 194 LEU A CA 1
ATOM 1295 C C . LEU A 1 214 ? -7.396 -0.610 25.560 1.00 17.14 194 LEU A C 1
ATOM 1296 O O . LEU A 1 214 ? -6.241 -1.053 25.469 1.00 16.21 194 LEU A O 1
ATOM 1301 N N . VAL A 1 215 ? -7.831 0.382 24.780 1.00 14.79 195 VAL A N 1
ATOM 1302 C CA . VAL A 1 215 ? -6.931 1.076 23.858 1.00 17.70 195 VAL A CA 1
ATOM 1303 C C . VAL A 1 215 ? -7.497 2.464 23.597 1.00 21.53 195 VAL A C 1
ATOM 1304 O O . VAL A 1 215 ? -8.718 2.663 23.567 1.00 17.00 195 VAL A O 1
ATOM 1308 N N . ARG A 1 216 ? -6.598 3.436 23.442 1.00 18.29 196 ARG A N 1
ATOM 1309 C CA . ARG A 1 216 ? -6.962 4.817 23.152 1.00 20.83 196 ARG A CA 1
ATOM 1310 C C . ARG A 1 216 ? -6.313 5.173 21.824 1.00 21.55 196 ARG A C 1
ATOM 1311 O O . ARG A 1 216 ? -5.154 5.615 21.792 1.00 19.29 196 ARG A O 1
ATOM 1319 N N . PRO A 1 217 ? -7.010 4.957 20.699 1.00 20.39 197 PRO A N 1
ATOM 1320 C CA . PRO A 1 217 ? -6.351 5.092 19.385 1.00 16.99 197 PRO A CA 1
ATOM 1321 C C . PRO A 1 217 ? -5.767 6.471 19.115 1.00 20.33 197 PRO A C 1
ATOM 1322 O O . PRO A 1 217 ? -4.805 6.567 18.336 1.00 17.84 197 PRO A O 1
ATOM 1326 N N . LEU A 1 218 ? -6.288 7.529 19.739 1.00 18.59 198 LEU A N 1
ATOM 1327 C CA . LEU A 1 218 ? -5.696 8.857 19.586 1.00 20.05 198 LEU A CA 1
ATOM 1328 C C . LEU A 1 218 ? -4.247 8.916 20.054 1.00 23.96 198 LEU A C 1
ATOM 1329 O O . LEU A 1 218 ? -3.507 9.813 19.636 1.00 23.03 198 LEU A O 1
ATOM 1334 N N . GLU A 1 219 ? -3.822 8.019 20.931 1.00 19.60 199 GLU A N 1
ATOM 1335 C CA . GLU A 1 219 ? -2.423 8.026 21.319 1.00 22.80 199 GLU A CA 1
ATOM 1336 C C . GLU A 1 219 ? -1.591 7.055 20.474 1.00 27.25 199 GLU A C 1
ATOM 1337 O O . GLU A 1 219 ? -0.410 6.847 20.764 1.00 21.25 199 GLU A O 1
ATOM 1343 N N . HIS A 1 220 ? -2.172 6.488 19.411 1.00 20.04 200 HIS A N 1
ATOM 1344 C CA . HIS A 1 220 ? -1.449 5.581 18.525 1.00 22.62 200 HIS A CA 1
ATOM 1345 C C . HIS A 1 220 ? -1.606 5.980 17.062 1.00 21.81 200 HIS A C 1
ATOM 1346 O O . HIS A 1 220 ? -1.509 5.117 16.191 1.00 24.56 200 HIS A O 1
ATOM 1353 N N . GLY A 1 221 ? -1.895 7.254 16.777 1.00 22.18 201 GLY A N 1
ATOM 1354 C CA . GLY A 1 221 ? -1.916 7.770 15.416 1.00 22.77 201 GLY A CA 1
ATOM 1355 C C . GLY A 1 221 ? -3.267 8.218 14.895 1.00 20.44 201 GLY A C 1
ATOM 1356 O O . GLY A 1 221 ? -3.318 8.852 13.833 1.00 18.49 201 GLY A O 1
ATOM 1357 N N . ALA A 1 222 ? -4.364 7.900 15.585 1.00 18.00 202 ALA A N 1
ATOM 1358 C CA . ALA A 1 222 ? -5.678 8.336 15.135 1.00 20.40 202 ALA A CA 1
ATOM 1359 C C . ALA A 1 222 ? -5.883 9.820 15.424 1.00 19.00 202 ALA A C 1
ATOM 1360 O O . ALA A 1 222 ? -5.321 10.376 16.370 1.00 19.45 202 ALA A O 1
ATOM 1362 N N . ASP A 1 223 ? -6.723 10.456 14.607 1.00 15.71 203 ASP A N 1
ATOM 1363 C CA . ASP A 1 223 ? -7.133 11.832 14.837 1.00 16.47 203 ASP A CA 1
ATOM 1364 C C . ASP A 1 223 ? -8.547 11.954 15.375 1.00 17.52 203 ASP A C 1
ATOM 1365 O O . ASP A 1 223 ? -8.845 12.928 16.067 1.00 18.25 203 ASP A O 1
ATOM 1370 N N . VAL A 1 224 ? -9.412 10.993 15.050 1.00 18.56 204 VAL A N 1
ATOM 1371 C CA . VAL A 1 224 ? -10.814 10.967 15.468 1.00 16.77 204 VAL A CA 1
ATOM 1372 C C . VAL A 1 224 ? -11.131 9.545 15.894 1.00 16.52 204 VAL A C 1
ATOM 1373 O O . VAL A 1 224 ? -10.727 8.589 15.221 1.00 18.54 204 VAL A O 1
ATOM 1377 N N . VAL A 1 225 ? -11.808 9.404 17.033 1.00 15.44 205 VAL A N 1
ATOM 1378 C CA . VAL A 1 225 ? -12.310 8.125 17.507 1.00 17.62 205 VAL A CA 1
ATOM 1379 C C . VAL A 1 225 ? -13.828 8.231 17.598 1.00 19.21 205 VAL A C 1
ATOM 1380 O O . VAL A 1 225 ? -14.352 9.254 18.054 1.00 16.95 205 VAL A O 1
ATOM 1384 N N . VAL A 1 226 ? -14.537 7.190 17.141 1.00 16.00 206 VAL A N 1
ATOM 1385 C CA . VAL A 1 226 ? -15.991 7.137 17.295 1.00 14.56 206 VAL A CA 1
ATOM 1386 C C . VAL A 1 226 ? -16.358 5.911 18.118 1.00 14.00 206 VAL A C 1
ATOM 1387 O O . VAL A 1 226 ? -15.623 4.921 18.165 1.00 17.42 206 VAL A O 1
ATOM 1391 N N . HIS A 1 227 ? -17.498 5.990 18.789 1.00 14.67 207 HIS A N 1
ATOM 1392 C CA . HIS A 1 227 ? -18.010 4.886 19.587 1.00 15.08 207 HIS A CA 1
ATOM 1393 C C . HIS A 1 227 ? -19.485 4.707 19.316 1.00 18.55 207 HIS A C 1
ATOM 1394 O O . HIS A 1 227 ? -20.216 5.689 19.161 1.00 17.73 207 HIS A O 1
ATOM 1401 N N . SER A 1 228 ? -19.923 3.457 19.307 1.00 20.10 208 SER A N 1
ATOM 1402 C CA . SER A 1 228 ? -21.315 3.159 19.619 1.00 15.43 208 SER A CA 1
ATOM 1403 C C . SER A 1 228 ? -21.351 3.006 21.134 1.00 17.52 208 SER A C 1
ATOM 1404 O O . SER A 1 228 ? -20.935 1.977 21.670 1.00 14.34 208 SER A O 1
ATOM 1407 N N . ALA A 1 229 ? -21.755 4.075 21.837 1.00 17.49 209 ALA A N 1
ATOM 1408 C CA . ALA A 1 229 ? -21.898 4.034 23.288 1.00 13.34 209 ALA A CA 1
ATOM 1409 C C . ALA A 1 229 ? -23.003 3.080 23.710 1.00 16.93 209 ALA A C 1
ATOM 1410 O O . ALA A 1 229 ? -23.122 2.755 24.894 1.00 15.68 209 ALA A O 1
ATOM 1412 N N . THR A 1 230 ? -23.802 2.638 22.757 1.00 18.76 210 THR A N 1
ATOM 1413 C CA . THR A 1 230 ? -24.824 1.639 22.928 1.00 16.26 210 THR A CA 1
ATOM 1414 C C . THR A 1 230 ? -24.266 0.340 23.500 1.00 22.20 210 THR A C 1
ATOM 1415 O O . THR A 1 230 ? -24.985 -0.416 24.168 1.00 15.06 210 THR A O 1
ATOM 1443 N N . PHE A 1 232 ? -20.474 -1.037 25.167 1.00 17.39 213 PHE A N 1
ATOM 1444 C CA . PHE A 1 232 ? -19.822 -1.113 26.488 1.00 17.45 213 PHE A CA 1
ATOM 1445 C C . PHE A 1 232 ? -20.057 0.097 27.389 1.00 16.56 213 PHE A C 1
ATOM 1446 O O . PHE A 1 232 ? -20.117 -0.022 28.622 1.00 17.04 213 PHE A O 1
ATOM 1454 N N . ILE A 1 233 ? -20.161 1.275 26.776 1.00 13.34 214 ILE A N 1
ATOM 1455 C CA . ILE A 1 233 ? -20.251 2.492 27.568 1.00 13.12 214 ILE A CA 1
ATOM 1456 C C . ILE A 1 233 ? -21.555 2.499 28.365 1.00 18.18 214 ILE A C 1
ATOM 1457 O O . ILE A 1 233 ? -21.551 2.707 29.586 1.00 13.97 214 ILE A O 1
ATOM 1462 N N . GLY A 1 234 ? -22.674 2.190 27.701 1.00 15.34 215 GLY A N 1
ATOM 1463 C CA . GLY A 1 234 ? -23.934 2.040 28.413 1.00 19.48 215 GLY A CA 1
ATOM 1464 C C . GLY A 1 234 ? -23.937 0.821 29.321 1.00 14.60 215 GLY A C 1
ATOM 1465 O O . GLY A 1 234 ? -24.358 0.893 30.479 1.00 15.92 215 GLY A O 1
ATOM 1466 N N . GLY A 1 235 ? -23.492 -0.319 28.796 1.00 16.57 216 GLY A N 1
ATOM 1467 C CA . GLY A 1 235 ? -23.116 -1.452 29.608 1.00 16.19 216 GLY A CA 1
ATOM 1468 C C . GLY A 1 235 ? -24.218 -2.440 29.932 1.00 17.08 216 GLY A C 1
ATOM 1469 O O . GLY A 1 235 ? -23.914 -3.527 30.435 1.00 18.12 216 GLY A O 1
ATOM 1470 N N . HIS A 1 236 ? -25.483 -2.111 29.662 1.00 15.04 217 HIS A N 1
ATOM 1471 C CA . HIS A 1 236 ? -26.582 -2.946 30.124 1.00 14.56 217 HIS A CA 1
ATOM 1472 C C . HIS A 1 236 ? -27.636 -3.228 29.055 1.00 15.55 217 HIS A C 1
ATOM 1473 O O . HIS A 1 236 ? -28.731 -3.701 29.394 1.00 17.44 217 HIS A O 1
ATOM 1480 N N . GLY A 1 237 ? -27.332 -2.979 27.787 1.00 17.49 218 GLY A N 1
ATOM 1481 C CA . GLY A 1 237 ? -28.296 -3.225 26.723 1.00 16.46 218 GLY A CA 1
ATOM 1482 C C . GLY A 1 237 ? -29.576 -2.414 26.821 1.00 19.49 218 GLY A C 1
ATOM 1483 O O . GLY A 1 237 ? -30.611 -2.852 26.310 1.00 15.84 218 GLY A O 1
ATOM 1484 N N . THR A 1 238 ? -29.533 -1.222 27.428 1.00 17.48 219 THR A N 1
ATOM 1485 C CA . THR A 1 238 ? -30.733 -0.392 27.549 1.00 16.79 219 THR A CA 1
ATOM 1486 C C . THR A 1 238 ? -30.765 0.829 26.640 1.00 20.42 219 THR A C 1
ATOM 1487 O O . THR A 1 238 ? -31.860 1.263 26.273 1.00 18.01 219 THR A O 1
ATOM 1491 N N . THR A 1 239 ? -29.612 1.399 26.265 1.00 16.53 220 THR A N 1
ATOM 1492 C CA . THR A 1 239 ? -29.567 2.797 25.839 1.00 16.31 220 THR A CA 1
ATOM 1493 C C . THR A 1 239 ? -28.684 2.990 24.618 1.00 17.30 220 THR A C 1
ATOM 1494 O O . THR A 1 239 ? -27.520 2.582 24.620 1.00 17.05 220 THR A O 1
ATOM 1498 N N . MET A 1 240 ? -29.233 3.613 23.576 1.00 16.82 221 MET A N 1
ATOM 1499 C CA . MET A 1 240 ? -28.447 3.893 22.384 1.00 20.59 221 MET A CA 1
ATOM 1500 C C . MET A 1 240 ? -27.717 5.221 22.533 1.00 16.32 221 MET A C 1
ATOM 1501 O O . MET A 1 240 ? -28.220 6.160 23.162 1.00 12.59 221 MET A O 1
ATOM 1506 N N . GLY A 1 241 ? -26.527 5.292 21.934 1.00 15.97 222 GLY A N 1
ATOM 1507 C CA . GLY A 1 241 ? -25.794 6.542 21.851 1.00 13.06 222 GLY A CA 1
ATOM 1508 C C . GLY A 1 241 ? -24.554 6.383 20.997 1.00 17.80 222 GLY A C 1
ATOM 1509 O O . GLY A 1 241 ? -24.062 5.269 20.779 1.00 16.46 222 GLY A O 1
ATOM 1510 N N . GLY A 1 242 ? -24.053 7.516 20.517 1.00 15.04 223 GLY A N 1
ATOM 1511 C CA . GLY A 1 242 ? -22.810 7.534 19.756 1.00 15.35 223 GLY A CA 1
ATOM 1512 C C . GLY A 1 242 ? -21.984 8.737 20.161 1.00 19.00 223 GLY A C 1
ATOM 1513 O O . GLY A 1 242 ? -22.517 9.753 20.606 1.00 16.37 223 GLY A O 1
ATOM 1514 N N . VAL A 1 243 ? -20.662 8.608 20.037 1.00 16.21 224 VAL A N 1
ATOM 1515 C CA . VAL A 1 243 ? -19.762 9.684 20.447 1.00 16.17 224 VAL A CA 1
ATOM 1516 C C . VAL A 1 243 ? -18.648 9.820 19.420 1.00 18.98 224 VAL A C 1
ATOM 1517 O O . VAL A 1 243 ? -18.151 8.818 18.897 1.00 16.01 224 VAL A O 1
ATOM 1521 N N . ILE A 1 244 ? -18.271 11.067 19.124 1.00 15.54 225 ILE A N 1
ATOM 1522 C CA . ILE A 1 244 ? -17.096 11.404 18.315 1.00 14.75 225 ILE A CA 1
ATOM 1523 C C . ILE A 1 244 ? -16.119 12.132 19.225 1.00 18.34 225 ILE A C 1
ATOM 1524 O O . ILE A 1 244 ? -16.500 13.110 19.877 1.00 16.06 225 ILE A O 1
ATOM 1529 N N . VAL A 1 245 ? -14.879 11.656 19.293 1.00 16.41 226 VAL A N 1
ATOM 1530 C CA . VAL A 1 245 ? -13.818 12.346 20.023 1.00 15.94 226 VAL A CA 1
ATOM 1531 C C . VAL A 1 245 ? -12.717 12.717 19.047 1.00 18.92 226 VAL A C 1
ATOM 1532 O O . VAL A 1 245 ? -12.300 11.881 18.238 1.00 17.26 226 VAL A O 1
ATOM 1536 N N . GLU A 1 246 ? -12.231 13.954 19.140 1.00 17.64 227 GLU A N 1
ATOM 1537 C CA . GLU A 1 246 ? -11.085 14.389 18.361 1.00 18.58 227 GLU A CA 1
ATOM 1538 C C . GLU A 1 246 ? -9.866 14.527 19.261 1.00 20.03 227 GLU A C 1
ATOM 1539 O O . GLU A 1 246 ? -9.982 14.737 20.477 1.00 18.53 227 GLU A O 1
ATOM 1545 N N . GLY A 1 247 ? -8.695 14.388 18.639 1.00 20.55 228 GLY A N 1
ATOM 1546 C CA . GLY A 1 247 ? -7.431 14.348 19.341 1.00 21.78 228 GLY A CA 1
ATOM 1547 C C . GLY A 1 247 ? -6.678 15.662 19.349 1.00 25.96 228 GLY A C 1
ATOM 1548 O O . GLY A 1 247 ? -5.812 15.867 20.206 1.00 22.97 228 GLY A O 1
ATOM 1549 N N . GLY A 1 248 ? -6.994 16.559 18.416 1.00 23.38 229 GLY A N 1
ATOM 1550 C CA . GLY A 1 248 ? -6.444 17.901 18.463 1.00 25.03 229 GLY A CA 1
ATOM 1551 C C . GLY A 1 248 ? -4.997 18.040 18.045 1.00 31.07 229 GLY A C 1
ATOM 1552 O O . GLY A 1 248 ? -4.354 19.030 18.405 1.00 33.51 229 GLY A O 1
ATOM 1553 N N . GLN A 1 249 ? -4.457 17.082 17.292 1.00 24.16 230 GLN A N 1
ATOM 1554 C CA . GLN A 1 249 ? -3.070 17.128 16.844 1.00 26.84 230 GLN A CA 1
ATOM 1555 C C . GLN A 1 249 ? -2.952 17.126 15.326 1.00 26.35 230 GLN A C 1
ATOM 1556 O O . GLN A 1 249 ? -1.871 16.877 14.791 1.00 38.48 230 GLN A O 1
ATOM 1562 N N . PHE A 1 250 ? -4.035 17.396 14.613 1.00 23.20 231 PHE A N 1
ATOM 1563 C CA . PHE A 1 250 ? -4.023 17.403 13.160 1.00 25.52 231 PHE A CA 1
ATOM 1564 C C . PHE A 1 250 ? -4.034 18.848 12.680 1.00 26.48 231 PHE A C 1
ATOM 1565 O O . PHE A 1 250 ? -4.937 19.619 13.033 1.00 26.14 231 PHE A O 1
ATOM 1573 N N . ASP A 1 251 ? -3.035 19.202 11.874 1.00 25.00 232 ASP A N 1
ATOM 1574 C CA . ASP A 1 251 ? -2.852 20.562 11.361 1.00 30.94 232 ASP A CA 1
ATOM 1575 C C . ASP A 1 251 ? -3.622 20.687 10.053 1.00 28.83 232 ASP A C 1
ATOM 1576 O O . ASP A 1 251 ? -3.122 20.358 8.977 1.00 33.36 232 ASP A O 1
ATOM 1581 N N . TRP A 1 252 ? -4.854 21.190 10.155 1.00 29.83 233 TRP A N 1
ATOM 1582 C CA . TRP A 1 252 ? -5.693 21.412 8.981 1.00 33.37 233 TRP A CA 1
ATOM 1583 C C . TRP A 1 252 ? -4.992 22.267 7.928 1.00 38.30 233 TRP A C 1
ATOM 1584 O O . TRP A 1 252 ? -5.078 21.985 6.726 1.00 34.11 233 TRP A O 1
ATOM 1595 N N . ARG A 1 253 ? -4.295 23.318 8.360 1.00 39.94 234 ARG A N 1
ATOM 1596 C CA . ARG A 1 253 ? -3.712 24.248 7.397 1.00 36.86 234 ARG A CA 1
ATOM 1597 C C . ARG A 1 253 ? -2.535 23.621 6.669 1.00 34.79 234 ARG A C 1
ATOM 1598 O O . ARG A 1 253 ? -2.435 23.732 5.441 1.00 38.91 234 ARG A O 1
ATOM 1606 N N . ALA A 1 254 ? -1.649 22.930 7.396 1.00 35.39 235 ALA A N 1
ATOM 1607 C CA . ALA A 1 254 ? -0.525 22.277 6.733 1.00 33.91 235 ALA A CA 1
ATOM 1608 C C . ALA A 1 254 ? -0.999 21.259 5.709 1.00 35.15 235 ALA A C 1
ATOM 1609 O O . ALA A 1 254 ? -0.319 21.029 4.707 1.00 34.01 235 ALA A O 1
ATOM 1611 N N . SER A 1 255 ? -2.169 20.652 5.928 1.00 33.22 236 SER A N 1
ATOM 1612 C CA . SER A 1 255 ? -2.625 19.579 5.047 1.00 31.19 236 SER A CA 1
ATOM 1613 C C . SER A 1 255 ? -3.059 20.113 3.691 1.00 33.40 236 SER A C 1
ATOM 1614 O O . SER A 1 255 ? -2.716 19.538 2.651 1.00 33.04 236 SER A O 1
ATOM 1617 N N . GLY A 1 256 ? -3.862 21.182 3.686 1.00 38.71 237 GLY A N 1
ATOM 1618 C CA . GLY A 1 256 ? -4.411 21.730 2.466 1.00 26.20 237 GLY A CA 1
ATOM 1619 C C . GLY A 1 256 ? -5.603 20.997 1.888 1.00 30.89 237 GLY A C 1
ATOM 1620 O O . GLY A 1 256 ? -6.218 21.503 0.944 1.00 34.66 237 GLY A O 1
ATOM 1621 N N . LYS A 1 257 ? -5.973 19.836 2.422 1.00 32.07 238 LYS A N 1
ATOM 1622 C CA . LYS A 1 257 ? -7.048 19.050 1.826 1.00 31.36 238 LYS A CA 1
ATOM 1623 C C . LYS A 1 257 ? -8.402 19.288 2.487 1.00 32.31 238 LYS A C 1
ATOM 1624 O O . LYS A 1 257 ? -9.404 18.716 2.039 1.00 28.99 238 LYS A O 1
ATOM 1630 N N . TYR A 1 258 ? -8.460 20.144 3.505 1.00 24.86 239 TYR A N 1
ATOM 1631 C CA . TYR A 1 258 ? -9.693 20.469 4.218 1.00 31.39 239 TYR A CA 1
ATOM 1632 C C . TYR A 1 258 ? -9.944 21.977 4.203 1.00 35.08 239 TYR A C 1
ATOM 1633 O O . TYR A 1 258 ? -9.925 22.632 5.252 1.00 34.21 239 TYR A O 1
ATOM 1642 N N . PRO A 1 259 ? -10.192 22.561 3.024 1.00 32.37 240 PRO A N 1
ATOM 1643 C CA . PRO A 1 259 ? -10.395 24.021 2.968 1.00 30.10 240 PRO A CA 1
ATOM 1644 C C . PRO A 1 259 ? -11.597 24.507 3.765 1.00 33.58 240 PRO A C 1
ATOM 1645 O O . PRO A 1 259 ? -11.575 25.640 4.265 1.00 33.24 240 PRO A O 1
ATOM 1649 N N . ASP A 1 260 ? -12.643 23.686 3.911 1.00 30.44 241 ASP A N 1
ATOM 1650 C CA . ASP A 1 260 ? -13.783 24.066 4.738 1.00 32.07 241 ASP A CA 1
ATOM 1651 C C . ASP A 1 260 ? -13.386 24.293 6.191 1.00 32.50 241 ASP A C 1
ATOM 1652 O O . ASP A 1 260 ? -14.128 24.948 6.931 1.00 34.61 241 ASP A O 1
ATOM 1657 N N . PHE A 1 261 ? -12.243 23.763 6.619 1.00 29.02 242 PHE A N 1
ATOM 1658 C CA . PHE A 1 261 ? -11.740 24.013 7.968 1.00 34.80 242 PHE A CA 1
ATOM 1659 C C . PHE A 1 261 ? -10.895 25.277 8.071 1.00 33.34 242 PHE A C 1
ATOM 1660 O O . PHE A 1 261 ? -10.756 25.819 9.173 1.00 36.28 242 PHE A O 1
ATOM 1668 N N . THR A 1 262 ? -10.317 25.749 6.958 1.00 33.77 243 THR A N 1
ATOM 1669 C CA . THR A 1 262 ? -9.359 26.853 6.966 1.00 41.01 243 THR A CA 1
ATOM 1670 C C . THR A 1 262 ? -9.893 28.138 6.352 1.00 43.93 243 THR A C 1
ATOM 1671 O O . THR A 1 262 ? -9.193 29.158 6.385 1.00 46.75 243 THR A O 1
ATOM 1675 N N . THR A 1 263 ? -11.096 28.119 5.793 1.00 38.49 244 THR A N 1
ATOM 1676 C CA . THR A 1 263 ? -11.643 29.245 5.065 1.00 44.01 244 THR A CA 1
ATOM 1677 C C . THR A 1 263 ? -12.719 29.926 5.891 1.00 47.49 244 THR A C 1
ATOM 1678 O O . THR A 1 263 ? -13.600 29.238 6.425 1.00 44.19 244 THR A O 1
ATOM 1682 N N . PRO A 1 264 ? -12.683 31.251 6.033 1.00 53.84 245 PRO A N 1
ATOM 1683 C CA . PRO A 1 264 ? -13.728 31.943 6.810 1.00 50.54 245 PRO A CA 1
ATOM 1684 C C . PRO A 1 264 ? -15.107 31.645 6.246 1.00 54.06 245 PRO A C 1
ATOM 1685 O O . PRO A 1 264 ? -15.398 31.920 5.079 1.00 56.54 245 PRO A O 1
ATOM 1689 N N . ASP A 1 265 ? -15.950 31.048 7.085 1.00 54.73 246 ASP A N 1
ATOM 1690 C CA . ASP A 1 265 ? -17.265 30.589 6.664 1.00 56.77 246 ASP A CA 1
ATOM 1691 C C . ASP A 1 265 ? -18.281 31.690 6.942 1.00 62.13 246 ASP A C 1
ATOM 1692 O O . ASP A 1 265 ? -18.598 31.939 8.116 1.00 58.17 246 ASP A O 1
ATOM 1697 N N . PRO A 1 266 ? -18.800 32.379 5.921 1.00 64.43 247 PRO A N 1
ATOM 1698 C CA . PRO A 1 266 ? -19.738 33.483 6.187 1.00 67.07 247 PRO A CA 1
ATOM 1699 C C . PRO A 1 266 ? -21.038 33.025 6.822 1.00 63.88 247 PRO A C 1
ATOM 1700 O O . PRO A 1 266 ? -21.717 33.843 7.466 1.00 58.96 247 PRO A O 1
ATOM 1704 N N . GLN A 1 267 ? -21.404 31.747 6.668 1.00 66.06 248 GLN A N 1
ATOM 1705 C CA . GLN A 1 267 ? -22.493 31.178 7.452 1.00 64.73 248 GLN A CA 1
ATOM 1706 C C . GLN A 1 267 ? -22.299 31.415 8.946 1.00 65.34 248 GLN A C 1
ATOM 1707 O O . GLN A 1 267 ? -23.279 31.620 9.666 1.00 64.18 248 GLN A O 1
ATOM 1713 N N . TYR A 1 268 ? -21.057 31.441 9.417 1.00 66.35 249 TYR A N 1
ATOM 1714 C CA . TYR A 1 268 ? -20.729 31.588 10.830 1.00 64.35 249 TYR A CA 1
ATOM 1715 C C . TYR A 1 268 ? -19.878 32.834 11.080 1.00 63.49 249 TYR A C 1
ATOM 1716 O O . TYR A 1 268 ? -18.935 32.825 11.879 1.00 57.14 249 TYR A O 1
ATOM 1725 N N . ASN A 1 269 ? -20.226 33.933 10.404 1.00 67.18 250 ASN A N 1
ATOM 1726 C CA . ASN A 1 269 ? -19.570 35.232 10.590 1.00 64.22 250 ASN A CA 1
ATOM 1727 C C . ASN A 1 269 ? -18.064 35.132 10.354 1.00 59.28 250 ASN A C 1
ATOM 1728 O O . ASN A 1 269 ? -17.259 35.677 11.113 1.00 57.51 250 ASN A O 1
ATOM 1733 N N . GLY A 1 270 ? -17.684 34.421 9.293 1.00 58.66 251 GLY A N 1
ATOM 1734 C CA . GLY A 1 270 ? -16.285 34.238 8.967 1.00 52.50 251 GLY A CA 1
ATOM 1735 C C . GLY A 1 270 ? -15.489 33.439 9.975 1.00 51.14 251 GLY A C 1
ATOM 1736 O O . GLY A 1 270 ? -14.275 33.628 10.076 1.00 50.76 251 GLY A O 1
ATOM 1737 N N . LEU A 1 271 ? -16.138 32.560 10.737 1.00 47.40 252 LEU A N 1
ATOM 1738 C CA . LEU A 1 271 ? -15.412 31.683 11.644 1.00 47.14 252 LEU A CA 1
ATOM 1739 C C . LEU A 1 271 ? -14.520 30.739 10.851 1.00 38.05 252 LEU A C 1
ATOM 1740 O O . LEU A 1 271 ? -14.900 30.245 9.787 1.00 42.11 252 LEU A O 1
ATOM 1745 N N . VAL A 1 272 ? -13.327 30.493 11.372 1.00 40.05 253 VAL A N 1
ATOM 1746 C CA . VAL A 1 272 ? -12.402 29.521 10.805 1.00 37.89 253 VAL A CA 1
ATOM 1747 C C . VAL A 1 272 ? -12.334 28.361 11.783 1.00 34.77 253 VAL A C 1
ATOM 1748 O O . VAL A 1 272 ? -11.863 28.521 12.916 1.00 34.73 253 VAL A O 1
ATOM 1752 N N . PHE A 1 273 ? -12.809 27.190 11.356 1.00 34.03 254 PHE A N 1
ATOM 1753 C CA . PHE A 1 273 ? -12.920 26.078 12.293 1.00 34.38 254 PHE A CA 1
ATOM 1754 C C . PHE A 1 273 ? -11.555 25.641 12.805 1.00 31.06 254 PHE A C 1
ATOM 1755 O O . PHE A 1 273 ? -11.424 25.284 13.980 1.00 31.14 254 PHE A O 1
ATOM 1763 N N . ALA A 1 274 ? -10.522 25.711 11.960 1.00 29.47 255 ALA A N 1
ATOM 1764 C CA . ALA A 1 274 ? -9.180 25.333 12.393 1.00 31.64 255 ALA A CA 1
ATOM 1765 C C . ALA A 1 274 ? -8.676 26.199 13.539 1.00 32.35 255 ALA A C 1
ATOM 1766 O O . ALA A 1 274 ? -7.823 25.749 14.313 1.00 32.46 255 ALA A O 1
ATOM 1768 N N . ASP A 1 275 ? -9.183 27.425 13.673 1.00 30.77 256 ASP A N 1
ATOM 1769 C CA . ASP A 1 275 ? -8.779 28.272 14.787 1.00 35.65 256 ASP A CA 1
ATOM 1770 C C . ASP A 1 275 ? -9.338 27.798 16.118 1.00 37.29 256 ASP A C 1
ATOM 1771 O O . ASP A 1 275 ? -8.941 28.338 17.156 1.00 38.05 256 ASP A O 1
ATOM 1776 N N . LEU A 1 276 ? -10.242 26.816 16.121 1.00 32.94 257 LEU A N 1
ATOM 1777 C CA . LEU A 1 276 ? -10.739 26.262 17.370 1.00 27.50 257 LEU A CA 1
ATOM 1778 C C . LEU A 1 276 ? -9.811 25.202 17.952 1.00 27.83 257 LEU A C 1
ATOM 1779 O O . LEU A 1 276 ? -10.103 24.669 19.027 1.00 30.72 257 LEU A O 1
ATOM 1784 N N . GLY A 1 277 ? -8.712 24.893 17.275 1.00 30.21 258 GLY A N 1
ATOM 1785 C CA . GLY A 1 277 ? -7.714 23.985 17.818 1.00 31.99 258 GLY A CA 1
ATOM 1786 C C . GLY A 1 277 ? -8.281 22.601 18.071 1.00 24.75 258 GLY A C 1
ATOM 1787 O O . GLY A 1 277 ? -8.777 21.922 17.164 1.00 24.37 258 GLY A O 1
ATOM 1788 N N . GLY A 1 278 ? -8.206 22.169 19.320 1.00 26.57 259 GLY A N 1
ATOM 1789 C CA . GLY A 1 278 ? -8.663 20.843 19.675 1.00 28.07 259 GLY A CA 1
ATOM 1790 C C . GLY A 1 278 ? -10.170 20.656 19.711 1.00 26.45 259 GLY A C 1
ATOM 1791 O O . GLY A 1 278 ? -10.618 19.579 20.109 1.00 24.05 259 GLY A O 1
ATOM 1792 N N . ALA A 1 279 ? -10.960 21.670 19.346 1.00 24.01 260 ALA A N 1
ATOM 1793 C CA . ALA A 1 279 ? -12.409 21.535 19.218 1.00 19.82 260 ALA A CA 1
ATOM 1794 C C . ALA A 1 279 ? -12.880 21.754 17.785 1.00 20.73 260 ALA A C 1
ATOM 1795 O O . ALA A 1 279 ? -14.092 21.819 17.552 1.00 23.67 260 ALA A O 1
ATOM 1797 N N . ALA A 1 280 ? -11.954 21.838 16.818 1.00 20.91 261 ALA A N 1
ATOM 1798 C CA . ALA A 1 280 ? -12.311 22.130 15.427 1.00 20.87 261 ALA A CA 1
ATOM 1799 C C . ALA A 1 280 ? -13.257 21.080 14.837 1.00 19.85 261 ALA A C 1
ATOM 1800 O O . ALA A 1 280 ? -14.319 21.416 14.307 1.00 21.48 261 ALA A O 1
ATOM 1802 N N . PHE A 1 281 ? -12.866 19.806 14.886 1.00 16.07 262 PHE A N 1
ATOM 1803 C CA . PHE A 1 281 ? -13.657 18.747 14.261 1.00 16.56 262 PHE A CA 1
ATOM 1804 C C . PHE A 1 281 ? -15.058 18.654 14.879 1.00 18.92 262 PHE A C 1
ATOM 1805 O O . PHE A 1 281 ? -16.066 18.684 14.169 1.00 16.05 262 PHE A O 1
ATOM 1813 N N . THR A 1 282 ? -15.140 18.557 16.204 1.00 19.10 263 THR A N 1
ATOM 1814 C CA . THR A 1 282 ? -16.435 18.317 16.838 1.00 18.81 263 THR A CA 1
ATOM 1815 C C . THR A 1 282 ? -17.322 19.560 16.843 1.00 22.62 263 THR A C 1
ATOM 1816 O O . THR A 1 282 ? -18.553 19.435 16.808 1.00 20.30 263 THR A O 1
ATOM 1820 N N . THR A 1 283 ? -16.736 20.762 16.875 1.00 21.89 264 THR A N 1
ATOM 1821 C CA . THR A 1 283 ? -17.567 21.956 16.730 1.00 20.87 264 THR A CA 1
ATOM 1822 C C . THR A 1 283 ? -18.152 22.037 15.326 1.00 22.71 264 THR A C 1
ATOM 1823 O O . THR A 1 283 ? -19.314 22.425 15.157 1.00 22.70 264 THR A O 1
ATOM 1827 N N . LYS A 1 284 ? -17.373 21.653 14.307 1.00 20.35 265 LYS A N 1
ATOM 1828 C CA . LYS A 1 284 ? -17.913 21.626 12.950 1.00 22.40 265 LYS A CA 1
ATOM 1829 C C . LYS A 1 284 ? -19.067 20.629 12.829 1.00 20.73 265 LYS A C 1
ATOM 1830 O O . LYS A 1 284 ? -20.084 20.936 12.205 1.00 22.64 265 LYS A O 1
ATOM 1836 N N . VAL A 1 285 ? -18.920 19.427 13.403 1.00 22.97 266 VAL A N 1
ATOM 1837 C CA . VAL A 1 285 ? -20.037 18.472 13.454 1.00 19.65 266 VAL A CA 1
ATOM 1838 C C . VAL A 1 285 ? -21.258 19.132 14.084 1.00 21.68 266 VAL A C 1
ATOM 1839 O O . VAL A 1 285 ? -22.357 19.147 13.513 1.00 21.00 266 VAL A O 1
ATOM 1843 N N . ARG A 1 286 ? -21.062 19.712 15.265 1.00 18.49 267 ARG A N 1
ATOM 1844 C CA . ARG A 1 286 ? -22.146 20.368 15.990 1.00 23.81 267 ARG A CA 1
ATOM 1845 C C . ARG A 1 286 ? -22.800 21.456 15.147 1.00 26.13 267 ARG A C 1
ATOM 1846 O O . ARG A 1 286 ? -24.032 21.519 15.034 1.00 24.57 267 ARG A O 1
ATOM 1854 N N . ALA A 1 287 ? -21.987 22.310 14.527 1.00 27.97 268 ALA A N 1
ATOM 1855 C CA . ALA A 1 287 ? -22.485 23.487 13.826 1.00 27.31 268 ALA A CA 1
ATOM 1856 C C . ALA A 1 287 ? -23.037 23.179 12.442 1.00 29.16 268 ALA A C 1
ATOM 1857 O O . ALA A 1 287 ? -23.716 24.033 11.859 1.00 31.24 268 ALA A O 1
ATOM 1859 N N . GLU A 1 288 ? -22.767 21.993 11.906 1.00 25.07 269 GLU A N 1
ATOM 1860 C CA . GLU A 1 288 ? -23.075 21.697 10.518 1.00 25.65 269 GLU A CA 1
ATOM 1861 C C . GLU A 1 288 ? -23.926 20.435 10.395 1.00 26.03 269 GLU A C 1
ATOM 1862 O O . GLU A 1 288 ? -25.162 20.512 10.363 1.00 23.65 269 GLU A O 1
ATOM 1868 N N . THR A 1 289 ? -23.278 19.266 10.350 1.00 19.47 270 THR A N 1
ATOM 1869 C CA . THR A 1 289 ? -24.011 18.034 10.082 1.00 22.23 270 THR A CA 1
ATOM 1870 C C . THR A 1 289 ? -25.070 17.773 11.149 1.00 20.55 270 THR A C 1
ATOM 1871 O O . THR A 1 289 ? -26.216 17.454 10.825 1.00 23.36 270 THR A O 1
ATOM 1875 N N . LEU A 1 290 ? -24.710 17.915 12.431 1.00 20.89 271 LEU A N 1
ATOM 1876 C CA . LEU A 1 290 ? -25.689 17.675 13.495 1.00 23.26 271 LEU A CA 1
ATOM 1877 C C . LEU A 1 290 ? -26.778 18.745 13.498 1.00 24.04 271 LEU A C 1
ATOM 1878 O O . LEU A 1 290 ? -27.964 18.439 13.690 1.00 21.87 271 LEU A O 1
ATOM 1883 N N . ARG A 1 291 ? -26.394 20.007 13.294 1.00 22.82 272 ARG A N 1
ATOM 1884 C CA . ARG A 1 291 ? -27.377 21.080 13.177 1.00 23.29 272 ARG A CA 1
ATOM 1885 C C . ARG A 1 291 ? -28.394 20.764 12.092 1.00 24.55 272 ARG A C 1
ATOM 1886 O O . ARG A 1 291 ? -29.607 20.934 12.284 1.00 23.12 272 ARG A O 1
ATOM 1894 N N . ASP A 1 292 ? -27.910 20.302 10.936 1.00 19.62 273 ASP A N 1
ATOM 1895 C CA . ASP A 1 292 ? -28.784 20.129 9.779 1.00 22.09 273 ASP A CA 1
ATOM 1896 C C . ASP A 1 292 ? -29.570 18.826 9.844 1.00 15.93 273 ASP A C 1
ATOM 1897 O O . ASP A 1 292 ? -30.744 18.796 9.475 1.00 19.67 273 ASP A O 1
ATOM 1902 N N . THR A 1 293 ? -28.934 17.725 10.249 1.00 18.52 274 THR A N 1
ATOM 1903 C CA . THR A 1 293 ? -29.579 16.428 10.121 1.00 18.07 274 THR A CA 1
ATOM 1904 C C . THR A 1 293 ? -30.101 15.866 11.443 1.00 19.31 274 THR A C 1
ATOM 1905 O O . THR A 1 293 ? -30.825 14.871 11.415 1.00 17.74 274 THR A O 1
ATOM 1909 N N . GLY A 1 294 ? -29.727 16.444 12.581 1.00 15.12 275 GLY A N 1
ATOM 1910 C CA . GLY A 1 294 ? -30.465 16.247 13.833 1.00 17.23 275 GLY A CA 1
ATOM 1911 C C . GLY A 1 294 ? -30.518 14.854 14.431 1.00 18.54 275 GLY A C 1
ATOM 1912 O O . GLY A 1 294 ? -31.554 14.464 14.995 1.00 18.96 275 GLY A O 1
ATOM 1913 N N . ALA A 1 295 ? -29.424 14.094 14.355 1.00 16.50 276 ALA A N 1
ATOM 1914 C CA . ALA A 1 295 ? -29.344 12.824 15.073 1.00 13.68 276 ALA A CA 1
ATOM 1915 C C . ALA A 1 295 ? -28.901 13.076 16.519 1.00 17.13 276 ALA A C 1
ATOM 1916 O O . ALA A 1 295 ? -27.845 12.633 16.977 1.00 16.61 276 ALA A O 1
ATOM 1918 N N . THR A 1 296 ? -29.742 13.817 17.239 1.00 17.62 277 THR A N 1
ATOM 1919 C CA . THR A 1 296 ? -29.440 14.204 18.610 1.00 18.26 277 THR A CA 1
ATOM 1920 C C . THR A 1 296 ? -29.772 13.056 19.564 1.00 18.69 277 THR A C 1
ATOM 1921 O O . THR A 1 296 ? -30.666 12.242 19.308 1.00 18.54 277 THR A O 1
ATOM 1925 N N . ILE A 1 297 ? -29.044 12.985 20.652 1.00 16.90 278 ILE A N 1
ATOM 1926 C CA . ILE A 1 297 ? -29.328 11.998 21.687 1.00 16.73 278 ILE A CA 1
ATOM 1927 C C . ILE A 1 297 ? -30.316 12.605 22.676 1.00 12.43 278 ILE A C 1
ATOM 1928 O O . ILE A 1 297 ? -30.313 13.814 22.908 1.00 13.12 278 ILE A O 1
ATOM 1933 N N . SER A 1 298 ? -31.166 11.771 23.268 1.00 13.99 279 SER A N 1
ATOM 1934 C CA . SER A 1 298 ? -32.053 12.263 24.320 1.00 12.87 279 SER A CA 1
ATOM 1935 C C . SER A 1 298 ? -31.250 12.509 25.599 1.00 14.25 279 SER A C 1
ATOM 1936 O O . SER A 1 298 ? -30.335 11.736 25.913 1.00 14.67 279 SER A O 1
ATOM 1939 N N . PRO A 1 299 ? -31.576 13.559 26.361 1.00 16.33 280 PRO A N 1
ATOM 1940 C CA . PRO A 1 299 ? -30.897 13.761 27.654 1.00 15.25 280 PRO A CA 1
ATOM 1941 C C . PRO A 1 299 ? -31.060 12.585 28.597 1.00 17.46 280 PRO A C 1
ATOM 1942 O O . PRO A 1 299 ? -30.160 12.327 29.409 1.00 15.67 280 PRO A O 1
ATOM 1946 N N . PHE A 1 300 ? -32.205 11.891 28.535 1.00 13.33 281 PHE A N 1
ATOM 1947 C CA A PHE A 1 300 ? -32.378 10.680 29.324 0.50 14.85 281 PHE A CA 1
ATOM 1948 C CA B PHE A 1 300 ? -32.391 10.662 29.308 0.50 14.90 281 PHE A CA 1
ATOM 1949 C C . PHE A 1 300 ? -31.319 9.638 28.973 1.00 14.14 281 PHE A C 1
ATOM 1950 O O . PHE A 1 300 ? -30.737 9.010 29.863 1.00 15.18 281 PHE A O 1
ATOM 1965 N N . ASN A 1 301 ? -31.083 9.418 27.676 1.00 14.46 282 ASN A N 1
ATOM 1966 C CA . ASN A 1 301 ? -30.044 8.481 27.250 1.00 12.29 282 ASN A CA 1
ATOM 1967 C C . ASN A 1 301 ? -28.668 8.933 27.729 1.00 12.62 282 ASN A C 1
ATOM 1968 O O . ASN A 1 301 ? -27.859 8.111 28.178 1.00 15.46 282 ASN A O 1
ATOM 1973 N N . SER A 1 302 ? -28.385 10.237 27.646 1.00 12.39 283 SER A N 1
ATOM 1974 C CA . SER A 1 302 ? -27.099 10.736 28.144 1.00 15.07 283 SER A CA 1
ATOM 1975 C C . SER A 1 302 ? -26.929 10.417 29.618 1.00 14.10 283 SER A C 1
ATOM 1976 O O . SER A 1 302 ? -25.848 9.995 30.049 1.00 15.83 283 SER A O 1
ATOM 1979 N N . PHE A 1 303 ? -27.991 10.630 30.408 1.00 14.00 284 PHE A N 1
ATOM 1980 C CA . PHE A 1 303 ? -27.965 10.293 31.824 1.00 13.68 284 PHE A CA 1
ATOM 1981 C C . PHE A 1 303 ? -27.569 8.835 32.030 1.00 17.49 284 PHE A C 1
ATOM 1982 O O . PHE A 1 303 ? -26.695 8.531 32.844 1.00 15.95 284 PHE A O 1
ATOM 1990 N N . LEU A 1 304 ? -28.189 7.918 31.275 1.00 12.99 285 LEU A N 1
ATOM 1991 C CA . LEU A 1 304 ? -27.879 6.497 31.440 1.00 15.86 285 LEU A CA 1
ATOM 1992 C C . LEU A 1 304 ? -26.472 6.159 30.959 1.00 16.45 285 LEU A C 1
ATOM 1993 O O . LEU A 1 304 ? -25.829 5.254 31.513 1.00 18.98 285 LEU A O 1
ATOM 1998 N N . LEU A 1 305 ? -25.968 6.857 29.933 1.00 13.96 286 LEU A N 1
ATOM 1999 C CA . LEU A 1 305 ? -24.577 6.629 29.544 1.00 15.25 286 LEU A CA 1
ATOM 2000 C C . LEU A 1 305 ? -23.627 7.073 30.653 1.00 14.55 286 LEU A C 1
ATOM 2001 O O . LEU A 1 305 ? -22.629 6.394 30.930 1.00 15.14 286 LEU A O 1
ATOM 2006 N N . LEU A 1 306 ? -23.932 8.198 31.307 1.00 15.22 287 LEU A N 1
ATOM 2007 C CA . LEU A 1 306 ? -23.101 8.669 32.419 1.00 13.93 287 LEU A CA 1
ATOM 2008 C C . LEU A 1 306 ? -23.014 7.627 33.521 1.00 16.58 287 LEU A C 1
ATOM 2009 O O . LEU A 1 306 ? -21.943 7.407 34.103 1.00 16.90 287 LEU A O 1
ATOM 2014 N N . GLN A 1 307 ? -24.143 6.988 33.835 1.00 16.44 288 GLN A N 1
ATOM 2015 C CA . GLN A 1 307 ? -24.149 5.957 34.866 1.00 17.55 288 GLN A CA 1
ATOM 2016 C C . GLN A 1 307 ? -23.254 4.779 34.488 1.00 16.39 288 GLN A C 1
ATOM 2017 O O . GLN A 1 307 ? -22.502 4.256 35.326 1.00 15.99 288 GLN A O 1
ATOM 2023 N N . GLY A 1 308 ? -23.348 4.315 33.237 1.00 13.79 289 GLY A N 1
ATOM 2024 C CA . GLY A 1 308 ? -22.459 3.248 32.797 1.00 16.38 289 GLY A CA 1
ATOM 2025 C C . GLY A 1 308 ? -20.996 3.661 32.738 1.00 15.34 289 GLY A C 1
ATOM 2026 O O . GLY A 1 308 ? -20.099 2.836 32.962 1.00 14.96 289 GLY A O 1
ATOM 2027 N N . LEU A 1 309 ? -20.725 4.927 32.413 1.00 13.87 290 LEU A N 1
ATOM 2028 C CA . LEU A 1 309 ? -19.341 5.390 32.416 1.00 15.95 290 LEU A CA 1
ATOM 2029 C C . LEU A 1 309 ? -18.753 5.330 33.820 1.00 16.98 290 LEU A C 1
ATOM 2030 O O . LEU A 1 309 ? -17.588 4.971 33.991 1.00 13.34 290 LEU A O 1
ATOM 2035 N N . GLU A 1 310 ? -19.564 5.617 34.847 1.00 14.22 291 GLU A N 1
ATOM 2036 C CA . GLU A 1 310 ? -19.026 5.603 36.204 1.00 14.56 291 GLU A CA 1
ATOM 2037 C C . GLU A 1 310 ? -18.577 4.219 36.652 1.00 15.93 291 GLU A C 1
ATOM 2038 O O . GLU A 1 310 ? -17.855 4.122 37.651 1.00 17.22 291 GLU A O 1
ATOM 2044 N N . SER A 1 311 ? -18.956 3.148 35.933 1.00 17.43 292 SER A N 1
ATOM 2045 C CA . SER A 1 311 ? -18.501 1.799 36.264 1.00 18.24 292 SER A CA 1
ATOM 2046 C C . SER A 1 311 ? -17.732 1.142 35.112 1.00 16.42 292 SER A C 1
ATOM 2047 O O . SER A 1 311 ? -17.482 -0.066 35.158 1.00 16.47 292 SER A O 1
ATOM 2050 N N . LEU A 1 312 ? -17.317 1.921 34.107 1.00 13.86 293 LEU A N 1
ATOM 2051 C CA . LEU A 1 312 ? -16.876 1.354 32.830 1.00 16.10 293 LEU A CA 1
ATOM 2052 C C . LEU A 1 312 ? -15.696 0.396 32.999 1.00 16.63 293 LEU A C 1
ATOM 2053 O O . LEU A 1 312 ? -15.757 -0.758 32.558 1.00 16.72 293 LEU A O 1
ATOM 2058 N N . SER A 1 313 ? -14.609 0.851 33.629 1.00 14.64 294 SER A N 1
ATOM 2059 C CA . SER A 1 313 ? -13.428 -0.016 33.707 1.00 15.50 294 SER A CA 1
ATOM 2060 C C . SER A 1 313 ? -13.675 -1.216 34.617 1.00 15.69 294 SER A C 1
ATOM 2061 O O . SER A 1 313 ? -13.092 -2.290 34.408 1.00 17.01 294 SER A O 1
ATOM 2064 N N . LEU A 1 314 ? -14.511 -1.047 35.642 1.00 13.33 295 LEU A N 1
ATOM 2065 C CA . LEU A 1 314 ? -14.850 -2.172 36.509 1.00 17.79 295 LEU A CA 1
ATOM 2066 C C . LEU A 1 314 ? -15.563 -3.267 35.723 1.00 16.23 295 LEU A C 1
ATOM 2067 O O . LEU A 1 314 ? -15.257 -4.455 35.882 1.00 16.67 295 LEU A O 1
ATOM 2072 N N . ARG A 1 315 ? -16.499 -2.886 34.850 1.00 15.38 296 ARG A N 1
ATOM 2073 C CA . ARG A 1 315 ? -17.201 -3.888 34.052 1.00 15.07 296 ARG A CA 1
ATOM 2074 C C . ARG A 1 315 ? -16.285 -4.464 32.976 1.00 15.66 296 ARG A C 1
ATOM 2075 O O . ARG A 1 315 ? -16.215 -5.688 32.799 1.00 14.44 296 ARG A O 1
ATOM 2083 N N . VAL A 1 316 ? -15.546 -3.601 32.266 1.00 13.49 297 VAL A N 1
ATOM 2084 C CA . VAL A 1 316 ? -14.653 -4.088 31.213 1.00 13.54 297 VAL A CA 1
ATOM 2085 C C . VAL A 1 316 ? -13.626 -5.064 31.782 1.00 15.77 297 VAL A C 1
ATOM 2086 O O . VAL A 1 316 ? -13.375 -6.124 31.193 1.00 15.64 297 VAL A O 1
ATOM 2090 N N . GLU A 1 317 ? -13.017 -4.730 32.935 1.00 11.87 298 GLU A N 1
ATOM 2091 C CA . GLU A 1 317 ? -12.055 -5.657 33.537 1.00 15.49 298 GLU A CA 1
ATOM 2092 C C . GLU A 1 317 ? -12.652 -7.042 33.712 1.00 15.75 298 GLU A C 1
ATOM 2093 O O . GLU A 1 317 ? -11.997 -8.042 33.411 1.00 14.06 298 GLU A O 1
ATOM 2099 N N . ARG A 1 318 ? -13.899 -7.119 34.202 1.00 14.12 299 ARG A N 1
ATOM 2100 C CA . ARG A 1 318 ? -14.538 -8.409 34.454 1.00 15.18 299 ARG A CA 1
ATOM 2101 C C . ARG A 1 318 ? -14.998 -9.082 33.161 1.00 15.68 299 ARG A C 1
ATOM 2102 O O . ARG A 1 318 ? -14.903 -10.315 33.036 1.00 16.37 299 ARG A O 1
ATOM 2110 N N . HIS A 1 319 ? -15.513 -8.303 32.200 1.00 13.03 300 HIS A N 1
ATOM 2111 C CA . HIS A 1 319 ? -15.722 -8.829 30.848 1.00 17.74 300 HIS A CA 1
ATOM 2112 C C . HIS A 1 319 ? -14.461 -9.543 30.355 1.00 17.75 300 HIS A C 1
ATOM 2113 O O . HIS A 1 319 ? -14.522 -10.658 29.826 1.00 13.78 300 HIS A O 1
ATOM 2120 N N . VAL A 1 320 ? -13.303 -8.882 30.497 1.00 17.95 301 VAL A N 1
ATOM 2121 C CA . VAL A 1 320 ? -12.054 -9.410 29.948 1.00 13.45 301 VAL A CA 1
ATOM 2122 C C . VAL A 1 320 ? -11.599 -10.647 30.727 1.00 17.22 301 VAL A C 1
ATOM 2123 O O . VAL A 1 320 ? -11.185 -11.649 30.132 1.00 13.85 301 VAL A O 1
ATOM 2127 N N . THR A 1 321 ? -11.628 -10.590 32.070 1.00 14.69 302 THR A N 1
ATOM 2128 C CA . THR A 1 321 ? -11.190 -11.768 32.820 1.00 20.89 302 THR A CA 1
ATOM 2129 C C . THR A 1 321 ? -12.137 -12.946 32.582 1.00 22.24 302 THR A C 1
ATOM 2130 O O . THR A 1 321 ? -11.689 -14.096 32.483 1.00 19.82 302 THR A O 1
ATOM 2134 N N . ASN A 1 322 ? -13.443 -12.681 32.469 1.00 17.42 303 ASN A N 1
ATOM 2135 C CA . ASN A 1 322 ? -14.380 -13.758 32.145 1.00 16.69 303 ASN A CA 1
ATOM 2136 C C . ASN A 1 322 ? -14.051 -14.366 30.790 1.00 18.58 303 ASN A C 1
ATOM 2137 O O . ASN A 1 322 ? -14.055 -15.595 30.628 1.00 18.18 303 ASN A O 1
ATOM 2142 N N . THR A 1 323 ? -13.768 -13.512 29.802 1.00 14.65 304 THR A N 1
ATOM 2143 C CA . THR A 1 323 ? -13.470 -13.989 28.456 1.00 14.36 304 THR A CA 1
ATOM 2144 C C . THR A 1 323 ? -12.181 -14.802 28.428 1.00 17.09 304 THR A C 1
ATOM 2145 O O . THR A 1 323 ? -12.102 -15.830 27.748 1.00 17.60 304 THR A O 1
ATOM 2149 N N . ARG A 1 324 ? -11.143 -14.340 29.127 1.00 19.82 305 ARG A N 1
ATOM 2150 C CA . ARG A 1 324 ? -9.905 -15.119 29.183 1.00 19.75 305 ARG A CA 1
ATOM 2151 C C . ARG A 1 324 ? -10.164 -16.521 29.734 1.00 18.61 305 ARG A C 1
ATOM 2152 O O . ARG A 1 324 ? -9.684 -17.518 29.181 1.00 20.14 305 ARG A O 1
ATOM 2160 N N . LYS A 1 325 ? -10.954 -16.620 30.798 1.00 18.37 306 LYS A N 1
ATOM 2161 C CA . LYS A 1 325 ? -11.272 -17.930 31.358 1.00 22.77 306 LYS A CA 1
ATOM 2162 C C . LYS A 1 325 ? -12.104 -18.763 30.392 1.00 19.79 306 LYS A C 1
ATOM 2163 O O . LYS A 1 325 ? -11.829 -19.953 30.200 1.00 20.55 306 LYS A O 1
ATOM 2169 N N . ILE A 1 326 ? -13.120 -18.160 29.770 1.00 19.74 307 ILE A N 1
ATOM 2170 C CA . ILE A 1 326 ? -13.958 -18.909 28.830 1.00 20.82 307 ILE A CA 1
ATOM 2171 C C . ILE A 1 326 ? -13.144 -19.373 27.618 1.00 20.48 307 ILE A C 1
ATOM 2172 O O . ILE A 1 326 ? -13.280 -20.516 27.162 1.00 19.17 307 ILE A O 1
ATOM 2177 N N . VAL A 1 327 ? -12.286 -18.499 27.079 1.00 19.99 308 VAL A N 1
ATOM 2178 C CA . VAL A 1 327 ? -11.474 -18.862 25.918 1.00 17.50 308 VAL A CA 1
ATOM 2179 C C . VAL A 1 327 ? -10.494 -19.984 26.267 1.00 20.80 308 VAL A C 1
ATOM 2180 O O . VAL A 1 327 ? -10.262 -20.903 25.463 1.00 17.96 308 VAL A O 1
ATOM 2184 N N . ALA A 1 328 ? -9.892 -19.924 27.460 1.00 19.18 309 ALA A N 1
ATOM 2185 C CA . ALA A 1 328 ? -8.982 -20.991 27.879 1.00 21.97 309 ALA A CA 1
ATOM 2186 C C . ALA A 1 328 ? -9.708 -22.331 27.993 1.00 25.69 309 ALA A C 1
ATOM 2187 O O . ALA A 1 328 ? -9.152 -23.382 27.646 1.00 22.39 309 ALA A O 1
ATOM 2189 N N . PHE A 1 329 ? -10.945 -22.316 28.495 1.00 16.79 310 PHE A N 1
ATOM 2190 C CA . PHE A 1 329 ? -11.730 -23.545 28.582 1.00 17.11 310 PHE A CA 1
ATOM 2191 C C . PHE A 1 329 ? -12.068 -24.078 27.191 1.00 26.68 310 PHE A C 1
ATOM 2192 O O . PHE A 1 329 ? -11.905 -25.274 26.911 1.00 25.02 310 PHE A O 1
ATOM 2200 N N . LEU A 1 330 ? -12.512 -23.194 26.291 1.00 18.45 311 LEU A N 1
ATOM 2201 C CA . LEU A 1 330 ? -12.940 -23.653 24.975 1.00 18.10 311 LEU A CA 1
ATOM 2202 C C . LEU A 1 330 ? -11.752 -24.126 24.137 1.00 22.97 311 LEU A C 1
ATOM 2203 O O . LEU A 1 330 ? -11.859 -25.109 23.393 1.00 23.64 311 LEU A O 1
ATOM 2208 N N . LYS A 1 331 ? -10.606 -23.455 24.248 1.00 20.88 312 LYS A N 1
ATOM 2209 C CA . LYS A 1 331 ? -9.483 -23.834 23.394 1.00 26.27 312 LYS A CA 1
ATOM 2210 C C . LYS A 1 331 ? -8.971 -25.228 23.731 1.00 26.28 312 LYS A C 1
ATOM 2211 O O . LYS A 1 331 ? -8.408 -25.909 22.862 1.00 28.70 312 LYS A O 1
ATOM 2217 N N . ALA A 1 332 ? -9.177 -25.676 24.965 1.00 24.73 313 ALA A N 1
ATOM 2218 C CA . ALA A 1 332 ? -8.804 -27.020 25.375 1.00 26.63 313 ALA A CA 1
ATOM 2219 C C . ALA A 1 332 ? -9.907 -28.045 25.139 1.00 24.80 313 ALA A C 1
ATOM 2220 O O . ALA A 1 332 ? -9.674 -29.232 25.368 1.00 27.91 313 ALA A O 1
ATOM 2222 N N . HIS A 1 333 ? -11.095 -27.629 24.680 1.00 23.89 314 HIS A N 1
ATOM 2223 C CA . HIS A 1 333 ? -12.213 -28.571 24.568 1.00 22.34 314 HIS A CA 1
ATOM 2224 C C . HIS A 1 333 ? -12.115 -29.360 23.263 1.00 23.57 314 HIS A C 1
ATOM 2225 O O . HIS A 1 333 ? -11.906 -28.768 22.195 1.00 21.43 314 HIS A O 1
ATOM 2232 N N . PRO A 1 334 ? -12.257 -30.688 23.307 1.00 23.07 315 PRO A N 1
ATOM 2233 C CA . PRO A 1 334 ? -12.060 -31.487 22.091 1.00 27.91 315 PRO A CA 1
ATOM 2234 C C . PRO A 1 334 ? -13.120 -31.264 21.025 1.00 20.05 315 PRO A C 1
ATOM 2235 O O . PRO A 1 334 ? -12.899 -31.660 19.877 1.00 23.33 315 PRO A O 1
ATOM 2239 N N . LYS A 1 335 ? -14.240 -30.622 21.339 1.00 19.74 316 LYS A N 1
ATOM 2240 C CA . LYS A 1 335 ? -15.249 -30.342 20.324 1.00 19.30 316 LYS A CA 1
ATOM 2241 C C . LYS A 1 335 ? -15.108 -28.955 19.692 1.00 23.16 316 LYS A C 1
ATOM 2242 O O . LYS A 1 335 ? -15.906 -28.611 18.815 1.00 21.99 316 LYS A O 1
ATOM 2248 N N . VAL A 1 336 ? -14.109 -28.164 20.084 1.00 22.34 317 VAL A N 1
ATOM 2249 C CA . VAL A 1 336 ? -13.876 -26.840 19.507 1.00 22.41 317 VAL A CA 1
ATOM 2250 C C . VAL A 1 336 ? -12.809 -26.958 18.427 1.00 23.84 317 VAL A C 1
ATOM 2251 O O . VAL A 1 336 ? -11.665 -27.322 18.717 1.00 26.63 317 VAL A O 1
ATOM 2255 N N . ALA A 1 337 ? -13.173 -26.619 17.184 1.00 19.44 318 ALA A N 1
ATOM 2256 C CA . ALA A 1 337 ? -12.253 -26.744 16.056 1.00 24.06 318 ALA A CA 1
ATOM 2257 C C . ALA A 1 337 ? -11.306 -25.549 15.944 1.00 28.16 318 ALA A C 1
ATOM 2258 O O . ALA A 1 337 ? -10.124 -25.716 15.612 1.00 25.27 318 ALA A O 1
ATOM 2260 N N . TRP A 1 338 ? -11.795 -24.339 16.204 1.00 23.97 319 TRP A N 1
ATOM 2261 C CA . TRP A 1 338 ? -10.946 -23.158 16.139 1.00 22.84 319 TRP A CA 1
ATOM 2262 C C . TRP A 1 338 ? -11.586 -22.061 16.978 1.00 23.41 319 TRP A C 1
ATOM 2263 O O . TRP A 1 338 ? -12.785 -22.094 17.255 1.00 21.13 319 TRP A O 1
ATOM 2274 N N . ILE A 1 339 ? -10.753 -21.110 17.405 1.00 21.82 320 ILE A N 1
ATOM 2275 C CA . ILE A 1 339 ? -11.172 -19.933 18.160 1.00 21.51 320 ILE A CA 1
ATOM 2276 C C . ILE A 1 339 ? -10.432 -18.737 17.594 1.00 27.87 320 ILE A C 1
ATOM 2277 O O . ILE A 1 339 ? -9.231 -18.821 17.316 1.00 20.38 320 ILE A O 1
ATOM 2282 N N . ASN A 1 340 ? -11.141 -17.618 17.447 1.00 22.07 321 ASN A N 1
ATOM 2283 C CA . ASN A 1 340 ? -10.541 -16.354 17.025 1.00 18.79 321 ASN A CA 1
ATOM 2284 C C . ASN A 1 340 ? -10.534 -15.411 18.217 1.00 21.80 321 ASN A C 1
ATOM 2285 O O . ASN A 1 340 ? -11.567 -14.834 18.571 1.00 22.05 321 ASN A O 1
ATOM 2290 N N . TYR A 1 341 ? -9.372 -15.268 18.840 1.00 22.88 322 TYR A N 1
ATOM 2291 C CA . TYR A 1 341 ? -9.145 -14.332 19.938 1.00 22.42 322 TYR A CA 1
ATOM 2292 C C . TYR A 1 341 ? -7.692 -13.888 19.884 1.00 19.97 322 TYR A C 1
ATOM 2293 O O . TYR A 1 341 ? -6.790 -14.697 20.150 1.00 22.47 322 TYR A O 1
ATOM 2302 N N . PRO A 1 342 ? -7.431 -12.616 19.557 1.00 21.24 323 PRO A N 1
ATOM 2303 C CA . PRO A 1 342 ? -6.071 -12.201 19.165 1.00 23.91 323 PRO A CA 1
ATOM 2304 C C . PRO A 1 342 ? -5.045 -12.290 20.269 1.00 25.18 323 PRO A C 1
ATOM 2305 O O . PRO A 1 342 ? -3.847 -12.199 19.978 1.00 28.84 323 PRO A O 1
ATOM 2309 N N . GLU A 1 343 ? -5.462 -12.449 21.517 1.00 22.68 324 GLU A N 1
ATOM 2310 C CA . GLU A 1 343 ? -4.514 -12.581 22.609 1.00 27.98 324 GLU A CA 1
ATOM 2311 C C . GLU A 1 343 ? -3.929 -13.986 22.717 1.00 32.89 324 GLU A C 1
ATOM 2312 O O . GLU A 1 343 ? -2.940 -14.174 23.431 1.00 29.72 324 GLU A O 1
ATOM 2318 N N . LEU A 1 344 ? -4.513 -14.971 22.035 1.00 26.56 325 LEU A N 1
ATOM 2319 C CA . LEU A 1 344 ? -3.923 -16.302 21.992 1.00 23.63 325 LEU A CA 1
ATOM 2320 C C . LEU A 1 344 ? -2.546 -16.257 21.341 1.00 29.22 325 LEU A C 1
ATOM 2321 O O . LEU A 1 344 ? -2.323 -15.544 20.355 1.00 24.70 325 LEU A O 1
ATOM 2326 N N . GLU A 1 345 ? -1.624 -17.045 21.895 1.00 28.04 326 GLU A N 1
ATOM 2327 C CA . GLU A 1 345 ? -0.230 -16.971 21.474 1.00 31.14 326 GLU A CA 1
ATOM 2328 C C . GLU A 1 345 ? -0.057 -17.309 20.001 1.00 28.89 326 GLU A C 1
ATOM 2329 O O . GLU A 1 345 ? 0.830 -16.758 19.345 1.00 34.91 326 GLU A O 1
ATOM 2335 N N . ASP A 1 346 ? -0.893 -18.192 19.462 1.00 26.30 327 ASP A N 1
ATOM 2336 C CA . ASP A 1 346 ? -0.798 -18.587 18.069 1.00 25.48 327 ASP A CA 1
ATOM 2337 C C . ASP A 1 346 ? -1.695 -17.766 17.148 1.00 31.14 327 ASP A C 1
ATOM 2338 O O . ASP A 1 346 ? -1.786 -18.088 15.961 1.00 33.50 327 ASP A O 1
ATOM 2343 N N . SER A 1 347 ? -2.351 -16.715 17.652 1.00 28.15 328 SER A N 1
ATOM 2344 C CA . SER A 1 347 ? -3.127 -15.854 16.765 1.00 22.14 328 SER A CA 1
ATOM 2345 C C . SER A 1 347 ? -2.196 -15.071 15.846 1.00 22.18 328 SER A C 1
ATOM 2346 O O . SER A 1 347 ? -1.152 -14.586 16.289 1.00 22.36 328 SER A O 1
ATOM 2349 N N . PRO A 1 348 ? -2.563 -14.903 14.574 1.00 23.86 329 PRO A N 1
ATOM 2350 C CA . PRO A 1 348 ? -1.810 -13.974 13.712 1.00 27.76 329 PRO A CA 1
ATOM 2351 C C . PRO A 1 348 ? -1.754 -12.553 14.265 1.00 27.87 329 PRO A C 1
ATOM 2352 O O . PRO A 1 348 ? -0.858 -11.790 13.889 1.00 27.21 329 PRO A O 1
ATOM 2356 N N . TYR A 1 349 ? -2.690 -12.168 15.131 1.00 25.68 330 TYR A N 1
ATOM 2357 C CA . TYR A 1 349 ? -2.745 -10.824 15.688 1.00 24.24 330 TYR A CA 1
ATOM 2358 C C . TYR A 1 349 ? -2.094 -10.727 17.059 1.00 21.44 330 TYR A C 1
ATOM 2359 O O . TYR A 1 349 ? -2.222 -9.688 17.717 1.00 24.46 330 TYR A O 1
ATOM 2368 N N . HIS A 1 350 ? -1.360 -11.759 17.487 1.00 20.98 331 HIS A N 1
ATOM 2369 C CA . HIS A 1 350 ? -0.847 -11.781 18.855 1.00 21.11 331 HIS A CA 1
ATOM 2370 C C . HIS A 1 350 ? 0.120 -10.633 19.136 1.00 25.43 331 HIS A C 1
ATOM 2371 O O . HIS A 1 350 ? 0.082 -10.035 20.220 1.00 24.48 331 HIS A O 1
ATOM 2378 N N . ASP A 1 351 ? 1.020 -10.332 18.193 1.00 24.03 332 ASP A N 1
ATOM 2379 C CA . ASP A 1 351 ? 1.982 -9.254 18.415 1.00 23.63 332 ASP A CA 1
ATOM 2380 C C . ASP A 1 351 ? 1.287 -7.894 18.495 1.00 20.98 332 ASP A C 1
ATOM 2381 O O . ASP A 1 351 ? 1.689 -7.030 19.278 1.00 20.81 332 ASP A O 1
ATOM 2386 N N . LEU A 1 352 ? 0.263 -7.673 17.669 1.00 18.93 333 LEU A N 1
ATOM 2387 C CA . LEU A 1 352 ? -0.516 -6.440 17.778 1.00 24.18 333 LEU A CA 1
ATOM 2388 C C . LEU A 1 352 ? -1.252 -6.370 19.109 1.00 19.92 333 LEU A C 1
ATOM 2389 O O . LEU A 1 352 ? -1.378 -5.292 19.700 1.00 20.35 333 LEU A O 1
ATOM 2394 N N . ALA A 1 353 ? -1.737 -7.515 19.601 1.00 18.01 334 ALA A N 1
ATOM 2395 C CA . ALA A 1 353 ? -2.365 -7.555 20.918 1.00 18.54 334 ALA A CA 1
ATOM 2396 C C . ALA A 1 353 ? -1.377 -7.159 22.008 1.00 20.19 334 ALA A C 1
ATOM 2397 O O . ALA A 1 353 ? -1.709 -6.375 22.909 1.00 17.10 334 ALA A O 1
ATOM 2399 N N . THR A 1 354 ? -0.151 -7.688 21.939 1.00 19.73 335 THR A N 1
ATOM 2400 C CA . THR A 1 354 ? 0.861 -7.350 22.937 1.00 21.29 335 THR A CA 1
ATOM 2401 C C . THR A 1 354 ? 1.235 -5.874 22.869 1.00 18.52 335 THR A C 1
ATOM 2402 O O . THR A 1 354 ? 1.422 -5.225 23.905 1.00 22.63 335 THR A O 1
ATOM 2406 N N . LYS A 1 355 ? 1.319 -5.323 21.658 1.00 19.58 336 LYS A N 1
ATOM 2407 C CA . LYS A 1 355 ? 1.739 -3.932 21.494 1.00 23.73 336 LYS A CA 1
ATOM 2408 C C . LYS A 1 355 ? 0.668 -2.955 21.970 1.00 20.50 336 LYS A C 1
ATOM 2409 O O . LYS A 1 355 ? 0.971 -1.990 22.678 1.00 23.27 336 LYS A O 1
ATOM 2415 N N . TYR A 1 356 ? -0.582 -3.169 21.565 1.00 14.51 337 TYR A N 1
ATOM 2416 C CA . TYR A 1 356 ? -1.626 -2.155 21.711 1.00 18.63 337 TYR A CA 1
ATOM 2417 C C . TYR A 1 356 ? -2.669 -2.451 22.787 1.00 20.39 337 TYR A C 1
ATOM 2418 O O . TYR A 1 356 ? -3.427 -1.542 23.159 1.00 19.34 337 TYR A O 1
ATOM 2427 N N . PHE A 1 357 ? -2.748 -3.674 23.302 1.00 19.27 338 PHE A N 1
ATOM 2428 C CA . PHE A 1 357 ? -3.842 -4.067 24.195 1.00 17.24 338 PHE A CA 1
ATOM 2429 C C . PHE A 1 357 ? -3.307 -4.647 25.500 1.00 19.87 338 PHE A C 1
ATOM 2430 O O . PHE A 1 357 ? -3.510 -5.827 25.800 1.00 17.37 338 PHE A O 1
ATOM 2438 N N . PRO A 1 358 ? -2.616 -3.831 26.308 1.00 20.48 339 PRO A N 1
ATOM 2439 C CA . PRO A 1 358 ? -2.009 -4.359 27.544 1.00 20.99 339 PRO A CA 1
ATOM 2440 C C . PRO A 1 358 ? -3.014 -4.817 28.580 1.00 26.85 339 PRO A C 1
ATOM 2441 O O . PRO A 1 358 ? -2.633 -5.557 29.494 1.00 25.10 339 PRO A O 1
ATOM 2445 N N . ASN A 1 359 ? -4.271 -4.396 28.494 1.00 19.70 340 ASN A N 1
ATOM 2446 C CA . ASN A 1 359 ? -5.280 -4.829 29.449 1.00 23.70 340 ASN A CA 1
ATOM 2447 C C . ASN A 1 359 ? -6.183 -5.921 28.882 1.00 22.79 340 ASN A C 1
ATOM 2448 O O . ASN A 1 359 ? -7.184 -6.267 29.519 1.00 17.02 340 ASN A O 1
ATOM 2453 N N . GLY A 1 360 ? -5.868 -6.448 27.704 1.00 18.49 341 GLY A N 1
ATOM 2454 C CA . GLY A 1 360 ? -6.669 -7.478 27.065 1.00 17.02 341 GLY A CA 1
ATOM 2455 C C . GLY A 1 360 ? -7.338 -6.983 25.790 1.00 16.56 341 GLY A C 1
ATOM 2456 O O . GLY A 1 360 ? -7.302 -5.802 25.441 1.00 18.07 341 GLY A O 1
ATOM 2457 N N . VAL A 1 361 ? -7.967 -7.925 25.082 1.00 22.55 342 VAL A N 1
ATOM 2458 C CA . VAL A 1 361 ? -8.546 -7.607 23.779 1.00 17.69 342 VAL A CA 1
ATOM 2459 C C . VAL A 1 361 ? -10.067 -7.744 23.800 1.00 19.08 342 VAL A C 1
ATOM 2460 O O . VAL A 1 361 ? -10.694 -8.008 22.770 1.00 18.42 342 VAL A O 1
ATOM 2464 N N . GLY A 1 362 ? -10.679 -7.503 24.952 1.00 16.85 343 GLY A N 1
ATOM 2465 C CA . GLY A 1 362 ? -12.124 -7.388 24.996 1.00 15.73 343 GLY A CA 1
ATOM 2466 C C . GLY A 1 362 ? -12.808 -8.716 25.230 1.00 20.08 343 GLY A C 1
ATOM 2467 O O . GLY A 1 362 ? -12.191 -9.715 25.623 1.00 17.01 343 GLY A O 1
ATOM 2468 N N . SER A 1 363 ? -14.122 -8.719 24.993 1.00 14.73 344 SER A N 1
ATOM 2469 C CA . SER A 1 363 ? -14.967 -9.839 25.410 1.00 16.55 344 SER A CA 1
ATOM 2470 C C . SER A 1 363 ? -15.867 -10.346 24.290 1.00 14.92 344 SER A C 1
ATOM 2471 O O . SER A 1 363 ? -16.938 -10.918 24.564 1.00 15.97 344 SER A O 1
ATOM 2474 N N . ILE A 1 364 ? -15.477 -10.132 23.040 1.00 16.42 345 ILE A N 1
ATOM 2475 C CA . ILE A 1 364 ? -16.212 -10.637 21.887 1.00 14.04 345 ILE A CA 1
ATOM 2476 C C . ILE A 1 364 ? -15.246 -11.454 21.043 1.00 18.32 345 ILE A C 1
ATOM 2477 O O . ILE A 1 364 ? -14.156 -10.982 20.708 1.00 15.81 345 ILE A O 1
ATOM 2482 N N . PHE A 1 365 ? -15.634 -12.681 20.715 1.00 16.97 346 PHE A N 1
ATOM 2483 C CA . PHE A 1 365 ? -14.751 -13.581 19.986 1.00 16.89 346 PHE A CA 1
ATOM 2484 C C . PHE A 1 365 ? -15.617 -14.556 19.203 1.00 21.06 346 PHE A C 1
ATOM 2485 O O . PHE A 1 365 ? -16.831 -14.638 19.405 1.00 16.04 346 PHE A O 1
ATOM 2493 N N . THR A 1 366 ? -14.984 -15.304 18.305 1.00 17.71 347 THR A N 1
ATOM 2494 C CA . THR A 1 366 ? -15.703 -16.292 17.520 1.00 20.91 347 THR A CA 1
ATOM 2495 C C . THR A 1 366 ? -15.011 -17.642 17.646 1.00 22.34 347 THR A C 1
ATOM 2496 O O . THR A 1 366 ? -13.867 -17.740 18.090 1.00 17.61 347 THR A O 1
ATOM 2500 N N . LEU A 1 367 ? -15.737 -18.690 17.263 1.00 18.44 348 LEU A N 1
ATOM 2501 C CA . LEU A 1 367 ? -15.224 -20.048 17.336 1.00 16.65 348 LEU A CA 1
ATOM 2502 C C . LEU A 1 367 ? -16.056 -20.914 16.406 1.00 17.12 348 LEU A C 1
ATOM 2503 O O . LEU A 1 367 ? -17.125 -20.516 15.932 1.00 18.87 348 LEU A O 1
ATOM 2508 N N . GLY A 1 368 ? -15.541 -22.099 16.139 1.00 18.76 349 GLY A N 1
ATOM 2509 C CA . GLY A 1 368 ? -16.278 -23.094 15.385 1.00 22.18 349 GLY A CA 1
ATOM 2510 C C . GLY A 1 368 ? -16.055 -24.453 16.006 1.00 20.89 349 GLY A C 1
ATOM 2511 O O . GLY A 1 368 ? -14.984 -24.744 16.545 1.00 20.78 349 GLY A O 1
ATOM 2512 N N . LEU A 1 369 ? -17.083 -25.284 15.932 1.00 21.77 350 LEU A N 1
ATOM 2513 C CA . LEU A 1 369 ? -17.057 -26.604 16.542 1.00 23.43 350 LEU A CA 1
ATOM 2514 C C . LEU A 1 369 ? -16.733 -27.656 15.486 1.00 27.13 350 LEU A C 1
ATOM 2515 O O . LEU A 1 369 ? -16.981 -27.454 14.295 1.00 21.66 350 LEU A O 1
ATOM 2520 N N . THR A 1 370 ? -16.170 -28.789 15.934 1.00 25.02 351 THR A N 1
ATOM 2521 C CA . THR A 1 370 ? -15.808 -29.850 14.992 1.00 20.15 351 THR A CA 1
ATOM 2522 C C . THR A 1 370 ? -17.033 -30.389 14.255 1.00 21.16 351 THR A C 1
ATOM 2523 O O . THR A 1 370 ? -16.914 -30.849 13.121 1.00 29.51 351 THR A O 1
ATOM 2527 N N . GLY A 1 371 ? -18.212 -30.323 14.872 1.00 23.56 352 GLY A N 1
ATOM 2528 C CA . GLY A 1 371 ? -19.452 -30.717 14.236 1.00 25.65 352 GLY A CA 1
ATOM 2529 C C . GLY A 1 371 ? -20.036 -29.693 13.287 1.00 30.29 352 GLY A C 1
ATOM 2530 O O . GLY A 1 371 ? -21.186 -29.837 12.869 1.00 26.72 352 GLY A O 1
ATOM 2531 N N . GLY A 1 372 ? -19.280 -28.645 12.957 1.00 25.76 353 GLY A N 1
ATOM 2532 C CA . GLY A 1 372 ? -19.694 -27.705 11.931 1.00 25.33 353 GLY A CA 1
ATOM 2533 C C . GLY A 1 372 ? -20.961 -26.952 12.281 1.00 26.56 353 GLY A C 1
ATOM 2534 O O . GLY A 1 372 ? -21.231 -26.625 13.442 1.00 22.49 353 GLY A O 1
ATOM 2535 N N . GLU A 1 373 ? -21.765 -26.697 11.246 1.00 27.60 354 GLU A N 1
ATOM 2536 C CA . GLU A 1 373 ? -22.936 -25.834 11.366 1.00 22.91 354 GLU A CA 1
ATOM 2537 C C . GLU A 1 373 ? -23.994 -26.448 12.265 1.00 31.00 354 GLU A C 1
ATOM 2538 O O . GLU A 1 373 ? -24.620 -25.743 13.070 1.00 24.40 354 GLU A O 1
ATOM 2544 N N . ALA A 1 374 ? -24.223 -27.756 12.129 1.00 26.78 355 ALA A N 1
ATOM 2545 C CA . ALA A 1 374 ? -25.224 -28.418 12.958 1.00 29.60 355 ALA A CA 1
ATOM 2546 C C . ALA A 1 374 ? -24.837 -28.379 14.432 1.00 25.68 355 ALA A C 1
ATOM 2547 O O . ALA A 1 374 ? -25.699 -28.207 15.300 1.00 27.57 355 ALA A O 1
ATOM 2549 N N . ALA A 1 375 ? -23.550 -28.546 14.739 1.00 29.26 356 ALA A N 1
ATOM 2550 C CA . ALA A 1 375 ? -23.143 -28.505 16.142 1.00 29.94 356 ALA A CA 1
ATOM 2551 C C . ALA A 1 375 ? -23.291 -27.099 16.719 1.00 23.99 356 ALA A C 1
ATOM 2552 O O . ALA A 1 375 ? -23.719 -26.937 17.867 1.00 27.22 356 ALA A O 1
ATOM 2554 N N . GLY A 1 376 ? -22.928 -26.074 15.940 1.00 24.88 357 GLY A N 1
ATOM 2555 C CA . GLY A 1 376 ? -23.093 -24.708 16.412 1.00 25.56 357 GLY A CA 1
ATOM 2556 C C . GLY A 1 376 ? -24.548 -24.344 16.629 1.00 27.58 357 GLY A C 1
ATOM 2557 O O . GLY A 1 376 ? -24.892 -23.659 17.599 1.00 22.28 357 GLY A O 1
ATOM 2558 N N . LYS A 1 377 ? -25.425 -24.813 15.737 1.00 28.71 358 LYS A N 1
ATOM 2559 C CA . LYS A 1 377 ? -26.859 -24.650 15.937 1.00 29.81 358 LYS A CA 1
ATOM 2560 C C . LYS A 1 377 ? -27.317 -25.349 17.210 1.00 29.26 358 LYS A C 1
ATOM 2561 O O . LYS A 1 377 ? -28.095 -24.796 17.997 1.00 29.20 358 LYS A O 1
ATOM 2567 N N . ALA A 1 378 ? -26.858 -26.582 17.421 1.00 27.62 359 ALA A N 1
ATOM 2568 C CA . ALA A 1 378 ? -27.308 -27.338 18.584 1.00 26.81 359 ALA A CA 1
ATOM 2569 C C . ALA A 1 378 ? -26.755 -26.755 19.879 1.00 28.05 359 ALA A C 1
ATOM 2570 O O . ALA A 1 378 ? -27.420 -26.819 20.920 1.00 25.59 359 ALA A O 1
ATOM 2572 N N . LEU A 1 379 ? -25.541 -26.203 19.837 1.00 25.45 360 LEU A N 1
ATOM 2573 C CA . LEU A 1 379 ? -24.973 -25.564 21.021 1.00 23.64 360 LEU A CA 1
ATOM 2574 C C . LEU A 1 379 ? -25.883 -24.455 21.528 1.00 22.87 360 LEU A C 1
ATOM 2575 O O . LEU A 1 379 ? -26.214 -24.407 22.721 1.00 22.23 360 LEU A O 1
ATOM 2580 N N . ILE A 1 380 ? -26.314 -23.568 20.623 1.00 22.17 361 ILE A N 1
ATOM 2581 C CA . ILE A 1 380 ? -27.195 -22.463 20.998 1.00 25.55 361 ILE A CA 1
ATOM 2582 C C . ILE A 1 380 ? -28.435 -22.986 21.700 1.00 25.37 361 ILE A C 1
ATOM 2583 O O . ILE A 1 380 ? -28.873 -22.441 22.720 1.00 24.86 361 ILE A O 1
ATOM 2588 N N . GLU A 1 381 ? -29.029 -24.046 21.150 1.00 25.59 362 GLU A N 1
ATOM 2589 C CA . GLU A 1 381 ? -30.313 -24.511 21.664 1.00 29.23 362 GLU A CA 1
ATOM 2590 C C . GLU A 1 381 ? -30.210 -25.034 23.089 1.00 30.48 362 GLU A C 1
ATOM 2591 O O . GLU A 1 381 ? -31.187 -24.965 23.845 1.00 27.57 362 GLU A O 1
ATOM 2597 N N . HIS A 1 382 ? -29.048 -25.551 23.486 1.00 24.05 363 HIS A N 1
ATOM 2598 C CA . HIS A 1 382 ? -28.925 -26.149 24.807 1.00 24.63 363 HIS A CA 1
ATOM 2599 C C . HIS A 1 382 ? -28.367 -25.196 25.857 1.00 31.80 363 HIS A C 1
ATOM 2600 O O . HIS A 1 382 ? -28.394 -25.532 27.045 1.00 24.90 363 HIS A O 1
ATOM 2607 N N . LEU A 1 383 ? -27.894 -24.012 25.467 1.00 23.87 364 LEU A N 1
ATOM 2608 C CA . LEU A 1 383 ? -27.395 -23.070 26.462 1.00 24.08 364 LEU A CA 1
ATOM 2609 C C . LEU A 1 383 ? -28.543 -22.453 27.255 1.00 25.52 364 LEU A C 1
ATOM 2610 O O . LEU A 1 383 ? -29.591 -22.112 26.705 1.00 29.18 364 LEU A O 1
ATOM 2615 N N . GLN A 1 384 ? -28.325 -22.289 28.556 1.00 26.94 365 GLN A N 1
ATOM 2616 C CA . GLN A 1 384 ? -29.325 -21.733 29.457 1.00 33.48 365 GLN A CA 1
ATOM 2617 C C . GLN A 1 384 ? -29.026 -20.311 29.896 1.00 28.57 365 GLN A C 1
ATOM 2618 O O . GLN A 1 384 ? -29.957 -19.564 30.202 1.00 30.55 365 GLN A O 1
ATOM 2624 N N . LEU A 1 385 ? -27.758 -19.915 29.935 1.00 26.31 366 LEU A N 1
ATOM 2625 C CA . LEU A 1 385 ? -27.402 -18.584 30.408 1.00 34.15 366 LEU A CA 1
ATOM 2626 C C . LEU A 1 385 ? -27.155 -17.598 29.280 1.00 28.67 366 LEU A C 1
ATOM 2627 O O . LEU A 1 385 ? -27.508 -16.427 29.414 1.00 36.73 366 LEU A O 1
ATOM 2632 N N . PHE A 1 386 ? -26.564 -18.041 28.175 1.00 24.69 367 PHE A N 1
ATOM 2633 C CA . PHE A 1 386 ? -26.307 -17.160 27.038 1.00 22.83 367 PHE A CA 1
ATOM 2634 C C . PHE A 1 386 ? -27.610 -16.862 26.302 1.00 21.69 367 PHE A C 1
ATOM 2635 O O . PHE A 1 386 ? -28.412 -17.765 26.062 1.00 29.00 367 PHE A O 1
ATOM 2643 N N . SER A 1 387 ? -27.843 -15.596 25.964 1.00 19.59 368 SER A N 1
ATOM 2644 C CA . SER A 1 387 ? -29.047 -15.215 25.236 1.00 20.27 368 SER A CA 1
ATOM 2645 C C . SER A 1 387 ? -28.759 -15.180 23.745 1.00 23.39 368 SER A C 1
ATOM 2646 O O . SER A 1 387 ? -27.725 -14.662 23.312 1.00 21.90 368 SER A O 1
ATOM 2649 N N . LEU A 1 388 ? -29.689 -15.714 22.960 1.00 18.61 369 LEU A N 1
ATOM 2650 C CA . LEU A 1 388 ? -29.544 -15.706 21.506 1.00 20.40 369 LEU A CA 1
ATOM 2651 C C . LEU A 1 388 ? -30.065 -14.381 20.962 1.00 22.29 369 LEU A C 1
ATOM 2652 O O . LEU A 1 388 ? -31.277 -14.149 20.938 1.00 23.21 369 LEU A O 1
ATOM 2657 N N . LEU A 1 389 ? -29.157 -13.506 20.529 1.00 24.28 370 LEU A N 1
ATOM 2658 C CA . LEU A 1 389 ? -29.539 -12.292 19.812 1.00 26.40 370 LEU A CA 1
ATOM 2659 C C . LEU A 1 389 ? -28.295 -11.725 19.151 1.00 20.80 370 LEU A C 1
ATOM 2660 O O . LEU A 1 389 ? -27.177 -12.185 19.399 1.00 28.69 370 LEU A O 1
ATOM 2665 N N . ALA A 1 390 ? -28.494 -10.693 18.339 1.00 24.69 371 ALA A N 1
ATOM 2666 C CA . ALA A 1 390 ? -27.466 -10.206 17.420 1.00 30.39 371 ALA A CA 1
ATOM 2667 C C . ALA A 1 390 ? -26.562 -9.120 18.005 1.00 36.52 371 ALA A C 1
ATOM 2668 O O . ALA A 1 390 ? -25.604 -8.705 17.339 1.00 43.81 371 ALA A O 1
ATOM 2670 N N . ASN A 1 391 ? -26.819 -8.677 19.225 1.00 26.65 372 ASN A N 1
ATOM 2671 C CA . ASN A 1 391 ? -26.115 -7.587 19.894 1.00 24.42 372 ASN A CA 1
ATOM 2672 C C . ASN A 1 391 ? -24.841 -8.084 20.604 1.00 23.07 372 ASN A C 1
ATOM 2673 O O . ASN A 1 391 ? -24.609 -9.284 20.747 1.00 22.71 372 ASN A O 1
ATOM 2678 N N . VAL A 1 392 ? -24.008 -7.138 21.064 1.00 20.43 373 VAL A N 1
ATOM 2679 C CA . VAL A 1 392 ? -22.796 -7.435 21.825 1.00 20.69 373 VAL A CA 1
ATOM 2680 C C . VAL A 1 392 ? -22.692 -6.454 22.984 1.00 17.86 373 VAL A C 1
ATOM 2681 O O . VAL A 1 392 ? -23.362 -5.421 23.009 1.00 18.97 373 VAL A O 1
ATOM 2685 N N . ALA A 1 393 ? -21.836 -6.798 23.957 1.00 15.94 374 ALA A N 1
ATOM 2686 C CA . ALA A 1 393 ? -21.407 -5.898 25.035 1.00 16.96 374 ALA A CA 1
ATOM 2687 C C . ALA A 1 393 ? -22.526 -5.559 26.032 1.00 19.56 374 ALA A C 1
ATOM 2688 O O . ALA A 1 393 ? -22.511 -4.496 26.662 1.00 19.34 374 ALA A O 1
ATOM 2690 N N . ASP A 1 394 ? -23.479 -6.467 26.222 1.00 16.94 375 ASP A N 1
ATOM 2691 C CA . ASP A 1 394 ? -24.399 -6.417 27.347 1.00 17.60 375 ASP A CA 1
ATOM 2692 C C . ASP A 1 394 ? -23.702 -6.947 28.602 1.00 18.05 375 ASP A C 1
ATOM 2693 O O . ASP A 1 394 ? -22.709 -7.675 28.526 1.00 18.74 375 ASP A O 1
ATOM 2698 N N . ALA A 1 395 ? -24.238 -6.575 29.768 1.00 20.23 376 ALA A N 1
ATOM 2699 C CA . ALA A 1 395 ? -23.857 -7.246 31.008 1.00 18.72 376 ALA A CA 1
ATOM 2700 C C . ALA A 1 395 ? -24.249 -8.718 30.996 1.00 16.84 376 ALA A C 1
ATOM 2701 O O . ALA A 1 395 ? -23.655 -9.522 31.729 1.00 16.70 376 ALA A O 1
ATOM 2703 N N . LYS A 1 396 ? -25.244 -9.084 30.196 1.00 15.36 377 LYS A N 1
ATOM 2704 C CA . LYS A 1 396 ? -25.615 -10.481 29.988 1.00 18.74 377 LYS A CA 1
ATOM 2705 C C . LYS A 1 396 ? -24.799 -11.076 28.845 1.00 18.46 377 LYS A C 1
ATOM 2706 O O . LYS A 1 396 ? -24.533 -10.398 27.845 1.00 17.39 377 LYS A O 1
ATOM 2712 N N . SER A 1 397 ? -24.388 -12.338 29.002 1.00 14.83 378 SER A N 1
ATOM 2713 C CA . SER A 1 397 ? -23.664 -13.007 27.928 1.00 13.98 378 SER A CA 1
ATOM 2714 C C . SER A 1 397 ? -24.598 -13.329 26.771 1.00 22.65 378 SER A C 1
ATOM 2715 O O . SER A 1 397 ? -25.742 -13.750 26.968 1.00 20.84 378 SER A O 1
ATOM 2718 N N . LEU A 1 398 ? -24.088 -13.120 25.556 1.00 18.39 379 LEU A N 1
ATOM 2719 C CA . LEU A 1 398 ? -24.846 -13.257 24.327 1.00 16.10 379 LEU A CA 1
ATOM 2720 C C . LEU A 1 398 ? -24.120 -14.211 23.393 1.00 19.68 379 LEU A C 1
ATOM 2721 O O . LEU A 1 398 ? -22.907 -14.422 23.501 1.00 19.01 379 LEU A O 1
ATOM 2726 N N . ILE A 1 399 ? -24.881 -14.801 22.474 1.00 17.86 380 ILE A N 1
ATOM 2727 C CA . ILE A 1 399 ? -24.322 -15.732 21.502 1.00 17.63 380 ILE A CA 1
ATOM 2728 C C . ILE A 1 399 ? -25.184 -15.690 20.250 1.00 17.80 380 ILE A C 1
ATOM 2729 O O . ILE A 1 399 ? -26.389 -15.423 20.302 1.00 19.76 380 ILE A O 1
ATOM 2734 N N . ILE A 1 400 ? -24.557 -15.940 19.112 1.00 14.01 381 ILE A N 1
ATOM 2735 C CA . ILE A 1 400 ? -25.286 -15.971 17.854 1.00 14.57 381 ILE A CA 1
ATOM 2736 C C . ILE A 1 400 ? -24.563 -16.922 16.913 1.00 20.76 381 ILE A C 1
ATOM 2737 O O . ILE A 1 400 ? -23.334 -17.030 16.936 1.00 19.86 381 ILE A O 1
ATOM 2742 N N . HIS A 1 401 ? -25.347 -17.642 16.106 1.00 18.70 382 HIS A N 1
ATOM 2743 C CA . HIS A 1 401 ? -24.848 -18.433 14.988 1.00 21.42 382 HIS A CA 1
ATOM 2744 C C . HIS A 1 401 ? -25.369 -17.787 13.712 1.00 20.58 382 HIS A C 1
ATOM 2745 O O . HIS A 1 401 ? -26.494 -18.076 13.277 1.00 20.27 382 HIS A O 1
ATOM 2752 N N . PRO A 1 402 ? -24.607 -16.882 13.095 1.00 17.80 383 PRO A N 1
ATOM 2753 C CA . PRO A 1 402 ? -25.174 -16.063 12.010 1.00 19.79 383 PRO A CA 1
ATOM 2754 C C . PRO A 1 402 ? -25.784 -16.871 10.878 1.00 27.94 383 PRO A C 1
ATOM 2755 O O . PRO A 1 402 ? -26.797 -16.440 10.312 1.00 28.08 383 PRO A O 1
ATOM 2759 N N . ALA A 1 403 ? -25.227 -18.043 10.547 1.00 20.59 384 ALA A N 1
ATOM 2760 C CA . ALA A 1 403 ? -25.697 -18.751 9.361 1.00 25.25 384 ALA A CA 1
ATOM 2761 C C . ALA A 1 403 ? -27.100 -19.316 9.534 1.00 29.49 384 ALA A C 1
ATOM 2762 O O . ALA A 1 403 ? -27.774 -19.579 8.533 1.00 33.78 384 ALA A O 1
ATOM 2764 N N . SER A 1 404 ? -27.563 -19.502 10.767 1.00 29.40 385 SER A N 1
ATOM 2765 C CA . SER A 1 404 ? -28.925 -19.956 10.999 1.00 27.35 385 SER A CA 1
ATOM 2766 C C . SER A 1 404 ? -29.850 -18.848 11.478 1.00 36.14 385 SER A C 1
ATOM 2767 O O . SER A 1 404 ? -31.025 -19.120 11.750 1.00 39.29 385 SER A O 1
ATOM 2770 N N . THR A 1 405 ? -29.358 -17.613 11.606 1.00 29.21 386 THR A N 1
ATOM 2771 C CA . THR A 1 405 ? -30.215 -16.517 12.046 1.00 30.12 386 THR A CA 1
ATOM 2772 C C . THR A 1 405 ? -30.041 -15.288 11.164 1.00 33.39 386 THR A C 1
ATOM 2773 O O . THR A 1 405 ? -30.662 -15.198 10.101 1.00 35.80 386 THR A O 1
ATOM 2777 N N . THR A 1 406 ? -29.191 -14.342 11.580 1.00 27.44 387 THR A N 1
ATOM 2778 C CA . THR A 1 406 ? -29.116 -13.062 10.880 1.00 31.55 387 THR A CA 1
ATOM 2779 C C . THR A 1 406 ? -28.714 -13.219 9.418 1.00 37.20 387 THR A C 1
ATOM 2780 O O . THR A 1 406 ? -29.052 -12.365 8.592 1.00 32.93 387 THR A O 1
ATOM 2784 N N . HIS A 1 407 ? -27.973 -14.275 9.079 1.00 33.13 388 HIS A N 1
ATOM 2785 C CA . HIS A 1 407 ? -27.524 -14.487 7.707 1.00 31.46 388 HIS A CA 1
ATOM 2786 C C . HIS A 1 407 ? -28.112 -15.772 7.125 1.00 32.86 388 HIS A C 1
ATOM 2787 O O . HIS A 1 407 ? -27.511 -16.399 6.243 1.00 27.42 388 HIS A O 1
ATOM 2794 N N . ALA A 1 408 ? -29.300 -16.163 7.607 1.00 27.24 389 ALA A N 1
ATOM 2795 C CA . ALA A 1 408 ? -29.908 -17.437 7.230 1.00 34.08 389 ALA A CA 1
ATOM 2796 C C . ALA A 1 408 ? -30.260 -17.514 5.748 1.00 35.86 389 ALA A C 1
ATOM 2797 O O . ALA A 1 408 ? -30.448 -18.617 5.226 1.00 36.86 389 ALA A O 1
ATOM 2799 N N . GLN A 1 409 ? -30.344 -16.379 5.059 1.00 32.71 390 GLN A N 1
ATOM 2800 C CA . GLN A 1 409 ? -30.727 -16.363 3.653 1.00 45.00 390 GLN A CA 1
ATOM 2801 C C . GLN A 1 409 ? -29.557 -16.600 2.698 1.00 44.27 390 GLN A C 1
ATOM 2802 O O . GLN A 1 409 ? -29.795 -16.796 1.499 1.00 40.11 390 GLN A O 1
ATOM 2808 N N . LEU A 1 410 ? -28.317 -16.610 3.188 1.00 31.74 391 LEU A N 1
ATOM 2809 C CA . LEU A 1 410 ? -27.148 -16.602 2.321 1.00 30.15 391 LEU A CA 1
ATOM 2810 C C . LEU A 1 410 ? -26.582 -18.005 2.136 1.00 31.49 391 LEU A C 1
ATOM 2811 O O . LEU A 1 410 ? -26.654 -18.850 3.031 1.00 31.17 391 LEU A O 1
ATOM 2816 N N . ASN A 1 411 ? -26.000 -18.237 0.965 1.00 28.12 392 ASN A N 1
ATOM 2817 C CA . ASN A 1 411 ? -25.280 -19.475 0.716 1.00 26.89 392 ASN A CA 1
ATOM 2818 C C . ASN A 1 411 ? -23.836 -19.311 1.187 1.00 27.53 392 ASN A C 1
ATOM 2819 O O . ASN A 1 411 ? -23.434 -18.247 1.679 1.00 26.82 392 ASN A O 1
ATOM 2824 N N . GLU A 1 412 ? -23.040 -20.375 1.025 1.00 26.18 393 GLU A N 1
ATOM 2825 C CA . GLU A 1 412 ? -21.708 -20.407 1.619 1.00 25.98 393 GLU A CA 1
ATOM 2826 C C . GLU A 1 412 ? -20.823 -19.306 1.066 1.00 31.10 393 GLU A C 1
ATOM 2827 O O . GLU A 1 412 ? -20.080 -18.658 1.817 1.00 23.21 393 GLU A O 1
ATOM 2833 N N . GLN A 1 413 ? -20.870 -19.095 -0.248 1.00 28.59 394 GLN A N 1
ATOM 2834 C CA . GLN A 1 413 ? -20.037 -18.066 -0.855 1.00 30.60 394 GLN A CA 1
ATOM 2835 C C . GLN A 1 413 ? -20.458 -16.679 -0.384 1.00 30.05 394 GLN A C 1
ATOM 2836 O O . GLN A 1 413 ? -19.607 -15.842 -0.062 1.00 33.17 394 GLN A O 1
ATOM 2842 N N . GLU A 1 414 ? -21.767 -16.421 -0.325 1.00 26.34 395 GLU A N 1
ATOM 2843 C CA . GLU A 1 414 ? -22.235 -15.142 0.193 1.00 25.23 395 GLU A CA 1
ATOM 2844 C C . GLU A 1 414 ? -21.860 -14.976 1.663 1.00 32.11 395 GLU A C 1
ATOM 2845 O O . GLU A 1 414 ? -21.476 -13.880 2.092 1.00 29.24 395 GLU A O 1
ATOM 2851 N N . LEU A 1 415 ? -21.972 -16.053 2.448 1.00 28.84 396 LEU A N 1
ATOM 2852 C CA . LEU A 1 415 ? -21.541 -16.019 3.842 1.00 27.09 396 LEU A CA 1
ATOM 2853 C C . LEU A 1 415 ? -20.084 -15.598 3.942 1.00 28.69 396 LEU A C 1
ATOM 2854 O O . LEU A 1 415 ? -19.737 -14.716 4.733 1.00 29.99 396 LEU A O 1
ATOM 2859 N N . LEU A 1 416 ? -19.218 -16.204 3.121 1.00 27.08 397 LEU A N 1
ATOM 2860 C CA . LEU A 1 416 ? -17.794 -15.911 3.215 1.00 30.01 397 LEU A CA 1
ATOM 2861 C C . LEU A 1 416 ? -17.506 -14.467 2.826 1.00 37.20 397 LEU A C 1
ATOM 2862 O O . LEU A 1 416 ? -16.655 -13.812 3.435 1.00 31.61 397 LEU A O 1
ATOM 2867 N N . ALA A 1 417 ? -18.215 -13.947 1.821 1.00 34.36 398 ALA A N 1
ATOM 2868 C CA . ALA A 1 417 ? -18.047 -12.544 1.464 1.00 35.13 398 ALA A CA 1
ATOM 2869 C C . ALA A 1 417 ? -18.329 -11.636 2.650 1.00 33.29 398 ALA A C 1
ATOM 2870 O O . ALA A 1 417 ? -17.738 -10.557 2.754 1.00 37.62 398 ALA A O 1
ATOM 2872 N N . ALA A 1 418 ? -19.197 -12.062 3.569 1.00 32.81 399 ALA A N 1
ATOM 2873 C CA . ALA A 1 418 ? -19.500 -11.280 4.759 1.00 33.33 399 ALA A CA 1
ATOM 2874 C C . ALA A 1 418 ? -18.629 -11.664 5.955 1.00 33.09 399 ALA A C 1
ATOM 2875 O O . ALA A 1 418 ? -18.950 -11.295 7.095 1.00 32.04 399 ALA A O 1
ATOM 2877 N N . GLY A 1 419 ? -17.529 -12.376 5.717 1.00 30.51 400 GLY A N 1
ATOM 2878 C CA . GLY A 1 419 ? -16.649 -12.787 6.794 1.00 34.81 400 GLY A CA 1
ATOM 2879 C C . GLY A 1 419 ? -17.187 -13.886 7.683 1.00 36.88 400 GLY A C 1
ATOM 2880 O O . GLY A 1 419 ? -16.688 -14.063 8.799 1.00 31.97 400 GLY A O 1
ATOM 2881 N N . VAL A 1 420 ? -18.184 -14.641 7.217 1.00 30.69 401 VAL A N 1
ATOM 2882 C CA . VAL A 1 420 ? -18.855 -15.665 8.009 1.00 27.89 401 VAL A CA 1
ATOM 2883 C C . VAL A 1 420 ? -18.671 -17.012 7.319 1.00 27.68 401 VAL A C 1
ATOM 2884 O O . VAL A 1 420 ? -18.625 -17.080 6.085 1.00 26.01 401 VAL A O 1
ATOM 2888 N N . THR A 1 421 ? -18.537 -18.074 8.112 1.00 25.86 402 THR A N 1
ATOM 2889 C CA . THR A 1 421 ? -18.571 -19.454 7.649 1.00 24.97 402 THR A CA 1
ATOM 2890 C C . THR A 1 421 ? -19.782 -20.163 8.255 1.00 22.49 402 THR A C 1
ATOM 2891 O O . THR A 1 421 ? -20.361 -19.680 9.235 1.00 26.76 402 THR A O 1
ATOM 2895 N N . PRO A 1 422 ? -20.213 -21.301 7.687 1.00 25.52 403 PRO A N 1
ATOM 2896 C CA . PRO A 1 422 ? -21.387 -21.987 8.255 1.00 22.79 403 PRO A CA 1
ATOM 2897 C C . PRO A 1 422 ? -21.191 -22.449 9.691 1.00 20.73 403 PRO A C 1
ATOM 2898 O O . PRO A 1 422 ? -22.175 -22.590 10.428 1.00 21.82 403 PRO A O 1
ATOM 2902 N N . ASP A 1 423 ? -19.960 -22.695 10.121 1.00 26.17 404 ASP A N 1
ATOM 2903 C CA . ASP A 1 423 ? -19.731 -23.135 11.493 1.00 22.49 404 ASP A CA 1
ATOM 2904 C C . ASP A 1 423 ? -19.545 -21.983 12.472 1.00 21.79 404 ASP A C 1
ATOM 2905 O O . ASP A 1 423 ? -19.424 -22.234 13.679 1.00 21.20 404 ASP A O 1
ATOM 2910 N N . LEU A 1 424 ? -19.512 -20.739 11.994 1.00 21.19 405 LEU A N 1
ATOM 2911 C CA . LEU A 1 424 ? -19.064 -19.639 12.838 1.00 19.22 405 LEU A CA 1
ATOM 2912 C C . LEU A 1 424 ? -20.080 -19.349 13.935 1.00 18.13 405 LEU A C 1
ATOM 2913 O O . LEU A 1 424 ? -21.287 -19.271 13.681 1.00 20.06 405 LEU A O 1
ATOM 2918 N N . ILE A 1 425 ? -19.570 -19.183 15.153 1.00 16.98 406 ILE A N 1
ATOM 2919 C CA . ILE A 1 425 ? -20.334 -18.781 16.323 1.00 15.81 406 ILE A CA 1
ATOM 2920 C C . ILE A 1 425 ? -19.632 -17.571 16.924 1.00 17.31 406 ILE A C 1
ATOM 2921 O O . ILE A 1 425 ? -18.419 -17.610 17.131 1.00 19.11 406 ILE A O 1
ATOM 2926 N N . ARG A 1 426 ? -20.378 -16.507 17.210 1.00 16.91 407 ARG A N 1
ATOM 2927 C CA . ARG A 1 426 ? -19.829 -15.349 17.903 1.00 18.57 407 ARG A CA 1
ATOM 2928 C C . ARG A 1 426 ? -20.372 -15.316 19.320 1.00 15.23 407 ARG A C 1
ATOM 2929 O O . ARG A 1 426 ? -21.575 -15.480 19.526 1.00 19.45 407 ARG A O 1
ATOM 2937 N N . ILE A 1 427 ? -19.500 -15.070 20.287 1.00 17.20 408 ILE A N 1
ATOM 2938 C CA . ILE A 1 427 ? -19.892 -14.990 21.688 1.00 16.43 408 ILE A CA 1
ATOM 2939 C C . ILE A 1 427 ? -19.518 -13.610 22.210 1.00 17.91 408 ILE A C 1
ATOM 2940 O O . ILE A 1 427 ? -18.422 -13.113 21.932 1.00 17.45 408 ILE A O 1
ATOM 2945 N N . SER A 1 428 ? -20.429 -12.986 22.950 1.00 17.09 409 SER A N 1
ATOM 2946 C CA . SER A 1 428 ? -20.120 -11.762 23.677 1.00 15.12 409 SER A CA 1
ATOM 2947 C C . SER A 1 428 ? -20.252 -12.091 25.155 1.00 16.73 409 SER A C 1
ATOM 2948 O O . SER A 1 428 ? -21.336 -12.473 25.618 1.00 19.37 409 SER A O 1
ATOM 2951 N N . VAL A 1 429 ? -19.148 -12.023 25.870 1.00 15.27 410 VAL A N 1
ATOM 2952 C CA . VAL A 1 429 ? -19.117 -12.473 27.255 1.00 13.86 410 VAL A CA 1
ATOM 2953 C C . VAL A 1 429 ? -19.574 -11.334 28.151 1.00 15.44 410 VAL A C 1
ATOM 2954 O O . VAL A 1 429 ? -19.110 -10.194 28.002 1.00 18.40 410 VAL A O 1
ATOM 2958 N N . GLY A 1 430 ? -20.509 -11.638 29.056 1.00 13.81 411 GLY A N 1
ATOM 2959 C CA . GLY A 1 430 ? -21.006 -10.689 30.029 1.00 14.66 411 GLY A CA 1
ATOM 2960 C C . GLY A 1 430 ? -20.238 -10.745 31.341 1.00 16.12 411 GLY A C 1
ATOM 2961 O O . GLY A 1 430 ? -19.112 -11.242 31.420 1.00 15.49 411 GLY A O 1
ATOM 2962 N N . VAL A 1 431 ? -20.861 -10.220 32.389 1.00 14.41 412 VAL A N 1
ATOM 2963 C CA . VAL A 1 431 ? -20.194 -10.129 33.679 1.00 15.54 412 VAL A CA 1
ATOM 2964 C C . VAL A 1 431 ? -20.846 -11.051 34.718 1.00 19.42 412 VAL A C 1
ATOM 2965 O O . VAL A 1 431 ? -20.711 -10.829 35.933 1.00 17.67 412 VAL A O 1
ATOM 2969 N N . GLU A 1 432 ? -21.518 -12.111 34.260 1.00 16.80 413 GLU A N 1
ATOM 2970 C CA . GLU A 1 432 ? -21.934 -13.186 35.150 1.00 17.22 413 GLU A CA 1
ATOM 2971 C C . GLU A 1 432 ? -20.706 -13.881 35.753 1.00 19.12 413 GLU A C 1
ATOM 2972 O O . GLU A 1 432 ? -19.555 -13.610 35.389 1.00 15.70 413 GLU A O 1
ATOM 2978 N N . ASN A 1 433 ? -20.956 -14.799 36.682 1.00 15.78 414 ASN A N 1
ATOM 2979 C CA . ASN A 1 433 ? -19.858 -15.575 37.253 1.00 17.45 414 ASN A CA 1
ATOM 2980 C C . ASN A 1 433 ? -19.285 -16.514 36.189 1.00 18.29 414 ASN A C 1
ATOM 2981 O O . ASN A 1 433 ? -20.021 -17.284 35.559 1.00 17.99 414 ASN A O 1
ATOM 2986 N N . ALA A 1 434 ? -17.964 -16.436 35.979 1.00 19.97 415 ALA A N 1
ATOM 2987 C CA . ALA A 1 434 ? -17.326 -17.192 34.894 1.00 23.18 415 ALA A CA 1
ATOM 2988 C C . ALA A 1 434 ? -17.508 -18.701 35.046 1.00 24.45 415 ALA A C 1
ATOM 2989 O O . ALA A 1 434 ? -17.610 -19.416 34.041 1.00 20.66 415 ALA A O 1
ATOM 2991 N N . ASP A 1 435 ? -17.538 -19.206 36.282 1.00 23.11 416 ASP A N 1
ATOM 2992 C CA . ASP A 1 435 ? -17.753 -20.635 36.481 1.00 24.18 416 ASP A CA 1
ATOM 2993 C C . ASP A 1 435 ? -19.162 -21.052 36.074 1.00 24.78 416 ASP A C 1
ATOM 2994 O O . ASP A 1 435 ? -19.357 -22.175 35.595 1.00 20.70 416 ASP A O 1
ATOM 2999 N N . ASP A 1 436 ? -20.151 -20.172 36.262 1.00 20.68 417 ASP A N 1
ATOM 3000 C CA . ASP A 1 436 ? -21.494 -20.459 35.773 1.00 21.74 417 ASP A CA 1
ATOM 3001 C C . ASP A 1 436 ? -21.522 -20.482 34.251 1.00 22.45 417 ASP A C 1
ATOM 3002 O O . ASP A 1 436 ? -22.202 -21.323 33.649 1.00 20.28 417 ASP A O 1
ATOM 3007 N N . LEU A 1 437 ? -20.801 -19.550 33.610 1.00 20.64 418 LEU A N 1
ATOM 3008 C CA . LEU A 1 437 ? -20.802 -19.505 32.153 1.00 18.39 418 LEU A CA 1
ATOM 3009 C C . LEU A 1 437 ? -20.094 -20.729 31.578 1.00 18.03 418 LEU A C 1
ATOM 3010 O O . LEU A 1 437 ? -20.577 -21.336 30.614 1.00 20.00 418 LEU A O 1
ATOM 3015 N N . ILE A 1 438 ? -18.985 -21.144 32.192 1.00 20.32 419 ILE A N 1
ATOM 3016 C CA . ILE A 1 438 ? -18.257 -22.314 31.696 1.00 18.00 419 ILE A CA 1
ATOM 3017 C C . ILE A 1 438 ? -19.089 -23.586 31.868 1.00 17.65 419 ILE A C 1
ATOM 3018 O O . ILE A 1 438 ? -19.166 -24.420 30.953 1.00 21.70 419 ILE A O 1
ATOM 3023 N N . ALA A 1 439 ? -19.768 -23.732 33.011 1.00 22.26 420 ALA A N 1
ATOM 3024 C CA . ALA A 1 439 ? -20.622 -24.905 33.223 1.00 23.67 420 ALA A CA 1
ATOM 3025 C C . ALA A 1 439 ? -21.745 -24.972 32.196 1.00 24.28 420 ALA A C 1
ATOM 3026 O O . ALA A 1 439 ? -22.125 -26.062 31.749 1.00 21.18 420 ALA A O 1
ATOM 3028 N N . ASP A 1 440 ? -22.315 -23.817 31.835 1.00 25.10 421 ASP A N 1
ATOM 3029 C CA . ASP A 1 440 ? -23.354 -23.789 30.813 1.00 21.88 421 ASP A CA 1
ATOM 3030 C C . ASP A 1 440 ? -22.799 -24.234 29.458 1.00 19.78 421 ASP A C 1
ATOM 3031 O O . ASP A 1 440 ? -23.398 -25.070 28.773 1.00 19.20 421 ASP A O 1
ATOM 3036 N N . LEU A 1 441 ? -21.647 -23.691 29.060 1.00 18.80 422 LEU A N 1
ATOM 3037 C CA . LEU A 1 441 ? -20.997 -24.137 27.825 1.00 23.25 422 LEU A CA 1
ATOM 3038 C C . LEU A 1 441 ? -20.605 -25.609 27.898 1.00 22.33 422 LEU A C 1
ATOM 3039 O O . LEU A 1 441 ? -20.740 -26.344 26.913 1.00 18.49 422 LEU A O 1
ATOM 3044 N N . ASP A 1 442 ? -20.091 -26.043 29.049 1.00 20.64 423 ASP A N 1
ATOM 3045 C CA . ASP A 1 442 ? -19.675 -27.433 29.220 1.00 25.22 423 ASP A CA 1
ATOM 3046 C C . ASP A 1 442 ? -20.839 -28.387 28.987 1.00 21.07 423 ASP A C 1
ATOM 3047 O O . ASP A 1 442 ? -20.727 -29.327 28.198 1.00 20.33 423 ASP A O 1
ATOM 3052 N N . GLN A 1 443 ? -21.980 -28.139 29.646 1.00 24.42 424 GLN A N 1
ATOM 3053 C CA . GLN A 1 443 ? -23.117 -29.041 29.490 1.00 19.45 424 GLN A CA 1
ATOM 3054 C C . GLN A 1 443 ? -23.710 -28.958 28.088 1.00 21.06 424 GLN A C 1
ATOM 3055 O O . GLN A 1 443 ? -24.181 -29.969 27.563 1.00 22.38 424 GLN A O 1
ATOM 3061 N N . ALA A 1 444 ? -23.680 -27.782 27.452 1.00 22.03 425 ALA A N 1
ATOM 3062 C CA . ALA A 1 444 ? -24.235 -27.684 26.105 1.00 22.35 425 ALA A CA 1
ATOM 3063 C C . ALA A 1 444 ? -23.364 -28.424 25.101 1.00 20.74 425 ALA A C 1
ATOM 3064 O O . ALA A 1 444 ? -23.878 -29.118 24.212 1.00 22.56 425 ALA A O 1
ATOM 3066 N N . LEU A 1 445 ? -22.045 -28.297 25.233 1.00 19.80 426 LEU A N 1
ATOM 3067 C CA . LEU A 1 445 ? -21.137 -29.015 24.343 1.00 22.01 426 LEU A CA 1
ATOM 3068 C C . LEU A 1 445 ? -21.331 -30.525 24.443 1.00 25.56 426 LEU A C 1
ATOM 3069 O O . LEU A 1 445 ? -21.133 -31.243 23.454 1.00 18.85 426 LEU A O 1
ATOM 3074 N N . ALA A 1 446 ? -21.741 -31.017 25.618 1.00 18.93 427 ALA A N 1
ATOM 3075 C CA . ALA A 1 446 ? -21.967 -32.447 25.800 1.00 26.69 427 ALA A CA 1
ATOM 3076 C C . ALA A 1 446 ? -23.182 -32.937 25.023 1.00 26.34 427 ALA A C 1
ATOM 3077 O O . ALA A 1 446 ? -23.326 -34.148 24.820 1.00 24.06 427 ALA A O 1
ATOM 3079 N N . GLN A 1 447 ? -24.051 -32.020 24.588 1.00 24.34 428 GLN A N 1
ATOM 3080 C CA . GLN A 1 447 ? -25.230 -32.335 23.798 1.00 25.57 428 GLN A CA 1
ATOM 3081 C C . GLN A 1 447 ? -24.982 -32.338 22.299 1.00 29.80 428 GLN A C 1
ATOM 3082 O O . GLN A 1 447 ? -25.879 -32.737 21.547 1.00 29.92 428 GLN A O 1
ATOM 3088 N N . VAL A 1 448 ? -23.821 -31.888 21.836 1.00 21.14 429 VAL A N 1
ATOM 3089 C CA . VAL A 1 448 ? -23.625 -31.724 20.403 1.00 21.50 429 VAL A CA 1
ATOM 3090 C C . VAL A 1 448 ? -22.630 -32.728 19.852 1.00 29.88 429 VAL A C 1
ATOM 3091 O O . VAL A 1 448 ? -22.482 -32.804 18.632 1.00 36.05 429 VAL A O 1
ATOM 3096 N N . ASN B 1 25 ? -33.076 -20.086 43.412 1.00 56.03 5 ASN B N 1
ATOM 3097 C CA . ASN B 1 25 ? -31.798 -20.396 42.771 1.00 48.88 5 ASN B CA 1
ATOM 3098 C C . ASN B 1 25 ? -31.661 -21.895 42.513 1.00 62.26 5 ASN B C 1
ATOM 3099 O O . ASN B 1 25 ? -30.715 -22.521 43.007 1.00 55.16 5 ASN B O 1
ATOM 3104 N N . PRO B 1 26 ? -32.598 -22.470 41.742 1.00 67.70 6 PRO B N 1
ATOM 3105 C CA . PRO B 1 26 ? -32.569 -23.933 41.541 1.00 62.95 6 PRO B CA 1
ATOM 3106 C C . PRO B 1 26 ? -31.316 -24.404 40.824 1.00 67.57 6 PRO B C 1
ATOM 3107 O O . PRO B 1 26 ? -30.692 -25.393 41.234 1.00 64.41 6 PRO B O 1
ATOM 3111 N N . GLU B 1 27 ? -30.915 -23.699 39.769 1.00 67.79 7 GLU B N 1
ATOM 3112 C CA . GLU B 1 27 ? -29.708 -24.039 39.030 1.00 64.47 7 GLU B CA 1
ATOM 3113 C C . GLU B 1 27 ? -28.431 -23.806 39.839 1.00 54.14 7 GLU B C 1
ATOM 3114 O O . GLU B 1 27 ? -27.345 -24.134 39.344 1.00 62.99 7 GLU B O 1
ATOM 3120 N N . ASN B 1 28 ? -28.522 -23.269 41.059 1.00 40.87 8 ASN B N 1
ATOM 3121 C CA . ASN B 1 28 ? -27.348 -23.066 41.906 1.00 49.48 8 ASN B CA 1
ATOM 3122 C C . ASN B 1 28 ? -26.346 -22.140 41.202 1.00 46.42 8 ASN B C 1
ATOM 3123 O O . ASN B 1 28 ? -25.273 -22.541 40.769 1.00 42.13 8 ASN B O 1
ATOM 3128 N N . TYR B 1 29 ? -26.751 -20.883 41.070 1.00 36.89 9 TYR B N 1
ATOM 3129 C CA . TYR B 1 29 ? -25.933 -19.866 40.428 1.00 33.52 9 TYR B CA 1
ATOM 3130 C C . TYR B 1 29 ? -25.149 -19.078 41.470 1.00 26.06 9 TYR B C 1
ATOM 3131 O O . TYR B 1 29 ? -25.606 -18.872 42.597 1.00 24.11 9 TYR B O 1
ATOM 3140 N N . HIS B 1 30 ? -23.978 -18.608 41.066 1.00 23.09 10 HIS B N 1
ATOM 3141 C CA . HIS B 1 30 ? -23.160 -17.739 41.897 1.00 23.12 10 HIS B CA 1
ATOM 3142 C C . HIS B 1 30 ? -23.711 -16.312 41.909 1.00 20.80 10 HIS B C 1
ATOM 3143 O O . HIS B 1 30 ? -24.525 -15.907 41.065 1.00 17.66 10 HIS B O 1
ATOM 3150 N N . PHE B 1 31 ? -23.192 -15.533 42.861 1.00 21.08 11 PHE B N 1
ATOM 3151 C CA . PHE B 1 31 ? -23.688 -14.184 43.138 1.00 20.39 11 PHE B CA 1
ATOM 3152 C C . PHE B 1 31 ? -23.732 -13.308 41.886 1.00 18.69 11 PHE B C 1
ATOM 3153 O O . PHE B 1 31 ? -24.701 -12.571 41.664 1.00 15.48 11 PHE B O 1
ATOM 3161 N N . GLU B 1 32 ? -22.660 -13.337 41.084 1.00 19.50 12 GLU B N 1
ATOM 3162 C CA . GLU B 1 32 ? -22.551 -12.415 39.960 1.00 18.09 12 GLU B CA 1
ATOM 3163 C C . GLU B 1 32 ? -23.550 -12.747 38.863 1.00 20.69 12 GLU B C 1
ATOM 3164 O O . GLU B 1 32 ? -24.030 -11.845 38.172 1.00 18.55 12 GLU B O 1
ATOM 3170 N N . THR B 1 33 ? -23.840 -14.032 38.664 1.00 16.09 13 THR B N 1
ATOM 3171 C CA . THR B 1 33 ? -24.888 -14.415 37.727 1.00 17.21 13 THR B CA 1
ATOM 3172 C C . THR B 1 33 ? -26.245 -13.950 38.222 1.00 18.70 13 THR B C 1
ATOM 3173 O O . THR B 1 33 ? -27.052 -13.412 37.447 1.00 17.86 13 THR B O 1
ATOM 3177 N N . LEU B 1 34 ? -26.500 -14.120 39.521 1.00 16.20 14 LEU B N 1
ATOM 3178 C CA . LEU B 1 34 ? -27.778 -13.698 40.085 1.00 18.90 14 LEU B CA 1
ATOM 3179 C C . LEU B 1 34 ? -27.978 -12.188 39.951 1.00 18.52 14 LEU B C 1
ATOM 3180 O O . LEU B 1 34 ? -29.081 -11.731 39.628 1.00 17.42 14 LEU B O 1
ATOM 3185 N N . GLN B 1 35 ? -26.924 -11.393 40.184 1.00 17.00 15 GLN B N 1
ATOM 3186 C CA . GLN B 1 35 ? -27.110 -9.942 40.131 1.00 16.73 15 GLN B CA 1
ATOM 3187 C C . GLN B 1 35 ? -27.422 -9.464 38.722 1.00 15.91 15 GLN B C 1
ATOM 3188 O O . GLN B 1 35 ? -28.013 -8.391 38.556 1.00 15.51 15 GLN B O 1
ATOM 3194 N N . VAL B 1 36 ? -27.075 -10.258 37.714 1.00 17.68 16 VAL B N 1
ATOM 3195 C CA . VAL B 1 36 ? -27.353 -9.908 36.327 1.00 17.84 16 VAL B CA 1
ATOM 3196 C C . VAL B 1 36 ? -28.709 -10.450 35.853 1.00 19.65 16 VAL B C 1
ATOM 3197 O O . VAL B 1 36 ? -29.354 -9.833 34.999 1.00 19.39 16 VAL B O 1
ATOM 3201 N N . HIS B 1 37 ? -29.172 -11.583 36.404 1.00 15.96 17 HIS B N 1
ATOM 3202 C CA . HIS B 1 37 ? -30.274 -12.344 35.816 1.00 20.13 17 HIS B CA 1
ATOM 3203 C C . HIS B 1 37 ? -31.459 -12.611 36.729 1.00 17.71 17 HIS B C 1
ATOM 3204 O O . HIS B 1 37 ? -32.570 -12.779 36.216 1.00 16.60 17 HIS B O 1
ATOM 3211 N N . ALA B 1 38 ? -31.256 -12.736 38.036 1.00 14.68 18 ALA B N 1
ATOM 3212 C CA . ALA B 1 38 ? -32.313 -13.260 38.897 1.00 14.58 18 ALA B CA 1
ATOM 3213 C C . ALA B 1 38 ? -33.564 -12.396 38.815 1.00 18.77 18 ALA B C 1
ATOM 3214 O O . ALA B 1 38 ? -33.491 -11.161 38.797 1.00 16.79 18 ALA B O 1
ATOM 3216 N N . GLY B 1 39 ? -34.724 -13.059 38.766 1.00 19.34 19 GLY B N 1
ATOM 3217 C CA . GLY B 1 39 ? -36.003 -12.383 38.714 1.00 21.60 19 GLY B CA 1
ATOM 3218 C C . GLY B 1 39 ? -36.397 -11.850 37.349 1.00 18.83 19 GLY B C 1
ATOM 3219 O O . GLY B 1 39 ? -37.510 -11.351 37.200 1.00 16.97 19 GLY B O 1
ATOM 3220 N N . GLN B 1 40 ? -35.528 -11.922 36.349 1.00 17.18 20 GLN B N 1
ATOM 3221 C CA . GLN B 1 40 ? -35.798 -11.296 35.064 1.00 18.08 20 GLN B CA 1
ATOM 3222 C C . GLN B 1 40 ? -36.233 -12.349 34.058 1.00 22.78 20 GLN B C 1
ATOM 3223 O O . GLN B 1 40 ? -35.550 -13.360 33.880 1.00 24.02 20 GLN B O 1
ATOM 3229 N N . THR B 1 41 ? -37.340 -12.090 33.377 1.00 20.85 21 THR B N 1
ATOM 3230 C CA . THR B 1 41 ? -37.816 -12.946 32.301 1.00 28.11 21 THR B CA 1
ATOM 3231 C C . THR B 1 41 ? -37.862 -12.145 31.009 1.00 26.69 21 THR B C 1
ATOM 3232 O O . THR B 1 41 ? -37.723 -10.920 31.001 1.00 32.69 21 THR B O 1
ATOM 3236 N N . VAL B 1 42 ? -38.065 -12.852 29.908 1.00 28.50 22 VAL B N 1
ATOM 3237 C CA . VAL B 1 42 ? -38.216 -12.241 28.594 1.00 28.12 22 VAL B CA 1
ATOM 3238 C C . VAL B 1 42 ? -39.696 -12.282 28.239 1.00 30.42 22 VAL B C 1
ATOM 3239 O O . VAL B 1 42 ? -40.287 -13.366 28.161 1.00 29.19 22 VAL B O 1
ATOM 3243 N N . ASP B 1 43 ? -40.300 -11.111 28.032 1.00 27.77 23 ASP B N 1
ATOM 3244 C CA . ASP B 1 43 ? -41.733 -11.046 27.756 1.00 30.11 23 ASP B CA 1
ATOM 3245 C C . ASP B 1 43 ? -42.000 -11.367 26.279 1.00 31.71 23 ASP B C 1
ATOM 3246 O O . ASP B 1 43 ? -41.118 -11.819 25.545 1.00 23.92 23 ASP B O 1
ATOM 3251 N N . GLU B 1 44 ? -43.235 -11.129 25.826 1.00 28.15 24 GLU B N 1
ATOM 3252 C CA . GLU B 1 44 ? -43.639 -11.536 24.485 1.00 34.46 24 GLU B CA 1
ATOM 3253 C C . GLU B 1 44 ? -42.929 -10.761 23.381 1.00 28.96 24 GLU B C 1
ATOM 3254 O O . GLU B 1 44 ? -42.883 -11.243 22.249 1.00 27.21 24 GLU B O 1
ATOM 3260 N N . THR B 1 45 ? -42.417 -9.561 23.664 1.00 23.76 25 THR B N 1
ATOM 3261 C CA . THR B 1 45 ? -41.660 -8.800 22.674 1.00 19.14 25 THR B CA 1
ATOM 3262 C C . THR B 1 45 ? -40.233 -9.305 22.513 1.00 24.16 25 THR B C 1
ATOM 3263 O O . THR B 1 45 ? -39.547 -8.886 21.577 1.00 24.12 25 THR B O 1
ATOM 3267 N N . GLY B 1 46 ? -39.754 -10.148 23.426 1.00 22.59 26 GLY B N 1
ATOM 3268 C CA . GLY B 1 46 ? -38.370 -10.566 23.425 1.00 21.44 26 GLY B CA 1
ATOM 3269 C C . GLY B 1 46 ? -37.389 -9.556 23.988 1.00 23.58 26 GLY B C 1
ATOM 3270 O O . GLY B 1 46 ? -36.178 -9.823 23.971 1.00 24.45 26 GLY B O 1
ATOM 3271 N N . ALA B 1 47 ? -37.864 -8.404 24.467 1.00 21.80 27 ALA B N 1
ATOM 3272 C CA . ALA B 1 47 ? -36.973 -7.335 24.916 1.00 21.87 27 ALA B CA 1
ATOM 3273 C C . ALA B 1 47 ? -35.980 -7.847 25.949 1.00 20.79 27 ALA B C 1
ATOM 3274 O O . ALA B 1 47 ? -36.368 -8.405 26.978 1.00 18.13 27 ALA B O 1
ATOM 3276 N N . ARG B 1 48 ? -34.689 -7.636 25.682 1.00 18.76 28 ARG B N 1
ATOM 3277 C CA . ARG B 1 48 ? -33.668 -8.204 26.560 1.00 18.91 28 ARG B CA 1
ATOM 3278 C C . ARG B 1 48 ? -33.536 -7.421 27.858 1.00 17.86 28 ARG B C 1
ATOM 3279 O O . ARG B 1 48 ? -33.183 -8.000 28.894 1.00 17.97 28 ARG B O 1
ATOM 3287 N N . ALA B 1 49 ? -33.817 -6.125 27.836 1.00 14.52 29 ALA B N 1
ATOM 3288 C CA . ALA B 1 49 ? -33.826 -5.343 29.063 1.00 18.08 29 ALA B CA 1
ATOM 3289 C C . ALA B 1 49 ? -35.238 -5.312 29.638 1.00 17.64 29 ALA B C 1
ATOM 3290 O O . ALA B 1 49 ? -36.223 -5.423 28.905 1.00 19.55 29 ALA B O 1
ATOM 3292 N N . VAL B 1 50 ? -35.327 -5.141 30.955 1.00 18.93 30 VAL B N 1
ATOM 3293 C CA . VAL B 1 50 ? -36.616 -5.069 31.650 1.00 16.66 30 VAL B CA 1
ATOM 3294 C C . VAL B 1 50 ? -37.326 -3.770 31.273 1.00 16.27 30 VAL B C 1
ATOM 3295 O O . VAL B 1 50 ? -36.788 -2.681 31.535 1.00 14.73 30 VAL B O 1
ATOM 3299 N N . PRO B 1 51 ? -38.522 -3.827 30.671 1.00 20.37 31 PRO B N 1
ATOM 3300 C CA . PRO B 1 51 ? -39.241 -2.589 30.327 1.00 18.40 31 PRO B CA 1
ATOM 3301 C C . PRO B 1 51 ? -39.620 -1.810 31.578 1.00 18.87 31 PRO B C 1
ATOM 3302 O O . PRO B 1 51 ? -39.714 -2.359 32.675 1.00 15.99 31 PRO B O 1
ATOM 3306 N N . ILE B 1 52 ? -39.808 -0.504 31.409 1.00 16.64 32 ILE B N 1
ATOM 3307 C CA . ILE B 1 52 ? -40.203 0.363 32.516 1.00 17.17 32 ILE B CA 1
ATOM 3308 C C . ILE B 1 52 ? -41.718 0.479 32.470 1.00 17.81 32 ILE B C 1
ATOM 3309 O O . ILE B 1 52 ? -42.275 1.126 31.578 1.00 17.34 32 ILE B O 1
ATOM 3314 N N . TYR B 1 53 ? -42.389 -0.182 33.406 1.00 14.94 33 TYR B N 1
ATOM 3315 C CA . TYR B 1 53 ? -43.848 -0.195 33.422 1.00 15.51 33 TYR B CA 1
ATOM 3316 C C . TYR B 1 53 ? -44.330 0.999 34.243 1.00 16.49 33 TYR B C 1
ATOM 3317 O O . TYR B 1 53 ? -44.792 0.878 35.384 1.00 20.72 33 TYR B O 1
ATOM 3326 N N . GLN B 1 54 ? -44.181 2.177 33.635 1.00 15.77 34 GLN B N 1
ATOM 3327 C CA . GLN B 1 54 ? -44.662 3.430 34.218 1.00 17.37 34 GLN B CA 1
ATOM 3328 C C . GLN B 1 54 ? -46.163 3.482 33.955 1.00 16.31 34 GLN B C 1
ATOM 3329 O O . GLN B 1 54 ? -46.658 4.172 33.057 1.00 18.56 34 GLN B O 1
ATOM 3335 N N . THR B 1 55 ? -46.888 2.690 34.740 1.00 19.80 35 THR B N 1
ATOM 3336 C CA . THR B 1 55 ? -48.332 2.551 34.640 1.00 19.42 35 THR B CA 1
ATOM 3337 C C . THR B 1 55 ? -48.899 2.491 36.052 1.00 16.50 35 THR B C 1
ATOM 3338 O O . THR B 1 55 ? -48.255 1.982 36.974 1.00 17.05 35 THR B O 1
ATOM 3342 N N . THR B 1 56 ? -50.101 3.045 36.225 1.00 15.17 36 THR B N 1
ATOM 3343 C CA . THR B 1 56 ? -50.799 2.931 37.498 1.00 20.15 36 THR B CA 1
ATOM 3344 C C . THR B 1 56 ? -51.747 1.743 37.553 1.00 25.99 36 THR B C 1
ATOM 3345 O O . THR B 1 56 ? -52.098 1.303 38.651 1.00 27.37 36 THR B O 1
ATOM 3349 N N . SER B 1 57 ? -52.176 1.211 36.410 1.00 20.59 37 SER B N 1
ATOM 3350 C CA . SER B 1 57 ? -53.261 0.241 36.406 1.00 20.01 37 SER B CA 1
ATOM 3351 C C . SER B 1 57 ? -53.043 -0.807 35.327 1.00 21.55 37 SER B C 1
ATOM 3352 O O . SER B 1 57 ? -52.208 -0.658 34.426 1.00 18.07 37 SER B O 1
ATOM 3355 N N . TYR B 1 58 ? -53.851 -1.859 35.415 1.00 24.27 38 TYR B N 1
ATOM 3356 C CA . TYR B 1 58 ? -53.757 -3.035 34.562 1.00 26.33 38 TYR B CA 1
ATOM 3357 C C . TYR B 1 58 ? -55.173 -3.446 34.204 1.00 27.30 38 TYR B C 1
ATOM 3358 O O . TYR B 1 58 ? -56.042 -3.481 35.079 1.00 24.04 38 TYR B O 1
ATOM 3367 N N . VAL B 1 59 ? -55.406 -3.689 32.911 1.00 24.51 39 VAL B N 1
ATOM 3368 C CA . VAL B 1 59 ? -56.715 -4.121 32.436 1.00 28.99 39 VAL B CA 1
ATOM 3369 C C . VAL B 1 59 ? -57.043 -5.483 33.029 1.00 30.60 39 VAL B C 1
ATOM 3370 O O . VAL B 1 59 ? -56.200 -6.387 33.049 1.00 36.03 39 VAL B O 1
ATOM 3374 N N . PHE B 1 60 ? -58.269 -5.629 33.536 1.00 33.96 40 PHE B N 1
ATOM 3375 C CA . PHE B 1 60 ? -58.733 -6.909 34.072 1.00 38.83 40 PHE B CA 1
ATOM 3376 C C . PHE B 1 60 ? -58.809 -7.961 32.975 1.00 44.18 40 PHE B C 1
ATOM 3377 O O . PHE B 1 60 ? -59.472 -7.756 31.954 1.00 43.17 40 PHE B O 1
ATOM 3385 N N . LYS B 1 61 ? -58.159 -9.102 33.197 1.00 51.15 41 LYS B N 1
ATOM 3386 C CA . LYS B 1 61 ? -58.145 -10.175 32.202 1.00 56.79 41 LYS B CA 1
ATOM 3387 C C . LYS B 1 61 ? -59.041 -11.351 32.601 1.00 63.01 41 LYS B C 1
ATOM 3388 O O . LYS B 1 61 ? -58.972 -11.853 33.727 1.00 63.88 41 LYS B O 1
ATOM 3394 N N . ARG B 1 81 ? -52.844 -7.703 37.312 1.00 58.88 61 ARG B N 1
ATOM 3395 C CA . ARG B 1 81 ? -51.904 -8.177 38.321 1.00 58.87 61 ARG B CA 1
ATOM 3396 C C . ARG B 1 81 ? -51.792 -7.151 39.455 1.00 63.05 61 ARG B C 1
ATOM 3397 O O . ARG B 1 81 ? -52.197 -5.995 39.294 1.00 53.57 61 ARG B O 1
ATOM 3405 N N . LEU B 1 82 ? -51.251 -7.584 40.601 1.00 63.67 62 LEU B N 1
ATOM 3406 C CA . LEU B 1 82 ? -51.208 -6.776 41.818 1.00 63.44 62 LEU B CA 1
ATOM 3407 C C . LEU B 1 82 ? -49.884 -6.038 42.015 1.00 60.89 62 LEU B C 1
ATOM 3408 O O . LEU B 1 82 ? -49.814 -5.130 42.854 1.00 65.79 62 LEU B O 1
ATOM 3413 N N . THR B 1 83 ? -48.841 -6.386 41.262 1.00 51.05 63 THR B N 1
ATOM 3414 C CA . THR B 1 83 ? -47.507 -5.843 41.476 1.00 37.94 63 THR B CA 1
ATOM 3415 C C . THR B 1 83 ? -46.947 -5.284 40.173 1.00 34.28 63 THR B C 1
ATOM 3416 O O . THR B 1 83 ? -47.402 -5.624 39.080 1.00 37.81 63 THR B O 1
ATOM 3420 N N . ASN B 1 84 ? -45.931 -4.421 40.298 1.00 24.79 64 ASN B N 1
ATOM 3421 C CA . ASN B 1 84 ? -45.390 -3.782 39.099 1.00 18.87 64 ASN B CA 1
ATOM 3422 C C . ASN B 1 84 ? -44.309 -4.672 38.474 1.00 20.38 64 ASN B C 1
ATOM 3423 O O . ASN B 1 84 ? -43.410 -5.133 39.186 1.00 17.00 64 ASN B O 1
ATOM 3428 N N . PRO B 1 85 ? -44.370 -4.967 37.170 1.00 16.15 65 PRO B N 1
ATOM 3429 C CA . PRO B 1 85 ? -43.411 -5.934 36.601 1.00 19.25 65 PRO B CA 1
ATOM 3430 C C . PRO B 1 85 ? -41.962 -5.467 36.612 1.00 15.47 65 PRO B C 1
ATOM 3431 O O . PRO B 1 85 ? -41.067 -6.319 36.641 1.00 20.34 65 PRO B O 1
ATOM 3435 N N . THR B 1 86 ? -41.688 -4.164 36.562 1.00 15.58 66 THR B N 1
ATOM 3436 C CA . THR B 1 86 ? -40.309 -3.708 36.732 1.00 16.64 66 THR B CA 1
ATOM 3437 C C . THR B 1 86 ? -39.851 -3.937 38.167 1.00 17.71 66 THR B C 1
ATOM 3438 O O . THR B 1 86 ? -38.820 -4.577 38.412 1.00 15.20 66 THR B O 1
ATOM 3442 N N . THR B 1 87 ? -40.628 -3.442 39.129 1.00 14.96 67 THR B N 1
ATOM 3443 C CA . THR B 1 87 ? -40.259 -3.568 40.532 1.00 14.98 67 THR B CA 1
ATOM 3444 C C . THR B 1 87 ? -40.196 -5.025 40.962 1.00 14.98 67 THR B C 1
ATOM 3445 O O . THR B 1 87 ? -39.392 -5.384 41.833 1.00 14.75 67 THR B O 1
ATOM 3449 N N . ASP B 1 88 ? -41.029 -5.879 40.356 1.00 17.61 68 ASP B N 1
ATOM 3450 C CA . ASP B 1 88 ? -40.996 -7.305 40.670 1.00 19.09 68 ASP B CA 1
ATOM 3451 C C . ASP B 1 88 ? -39.595 -7.881 40.482 1.00 20.74 68 ASP B C 1
ATOM 3452 O O . ASP B 1 88 ? -39.149 -8.710 41.283 1.00 20.54 68 ASP B O 1
ATOM 3457 N N . VAL B 1 89 ? -38.876 -7.444 39.442 1.00 18.79 69 VAL B N 1
ATOM 3458 C CA . VAL B 1 89 ? -37.516 -7.947 39.239 1.00 18.14 69 VAL B CA 1
ATOM 3459 C C . VAL B 1 89 ? -36.628 -7.539 40.408 1.00 20.02 69 VAL B C 1
ATOM 3460 O O . VAL B 1 89 ? -35.840 -8.350 40.918 1.00 15.61 69 VAL B O 1
ATOM 3464 N N . VAL B 1 90 ? -36.766 -6.289 40.874 1.00 16.37 70 VAL B N 1
ATOM 3465 C CA . VAL B 1 90 ? -35.986 -5.835 42.030 1.00 17.46 70 VAL B CA 1
ATOM 3466 C C . VAL B 1 90 ? -36.296 -6.708 43.238 1.00 18.50 70 VAL B C 1
ATOM 3467 O O . VAL B 1 90 ? -35.386 -7.189 43.926 1.00 17.84 70 VAL B O 1
ATOM 3471 N N . ASP B 1 91 ? -37.592 -6.901 43.518 1.00 18.44 71 ASP B N 1
ATOM 3472 C CA . ASP B 1 91 ? -38.025 -7.757 44.620 1.00 21.90 71 ASP B CA 1
ATOM 3473 C C . ASP B 1 91 ? -37.264 -9.072 44.619 1.00 17.87 71 ASP B C 1
ATOM 3474 O O . ASP B 1 91 ? -36.659 -9.468 45.620 1.00 18.75 71 ASP B O 1
ATOM 3479 N N . LYS B 1 92 ? -37.315 -9.773 43.488 1.00 17.20 72 LYS B N 1
ATOM 3480 C CA . LYS B 1 92 ? -36.771 -11.118 43.401 1.00 18.52 72 LYS B CA 1
ATOM 3481 C C . LYS B 1 92 ? -35.252 -11.120 43.330 1.00 19.28 72 LYS B C 1
ATOM 3482 O O . LYS B 1 92 ? -34.617 -12.047 43.850 1.00 18.20 72 LYS B O 1
ATOM 3488 N N . ARG B 1 93 ? -34.649 -10.109 42.695 1.00 17.64 73 ARG B N 1
ATOM 3489 C CA . ARG B 1 93 ? -33.195 -10.109 42.557 1.00 14.40 73 ARG B CA 1
ATOM 3490 C C . ARG B 1 93 ? -32.511 -9.854 43.897 1.00 15.60 73 ARG B C 1
ATOM 3491 O O . ARG B 1 93 ? -31.546 -10.540 44.254 1.00 16.68 73 ARG B O 1
ATOM 3499 N N . VAL B 1 94 ? -32.991 -8.873 44.658 1.00 15.51 74 VAL B N 1
ATOM 3500 C CA . VAL B 1 94 ? -32.361 -8.608 45.946 1.00 13.86 74 VAL B CA 1
ATOM 3501 C C . VAL B 1 94 ? -32.622 -9.768 46.909 1.00 17.42 74 VAL B C 1
ATOM 3502 O O . VAL B 1 94 ? -31.738 -10.152 47.681 1.00 17.60 74 VAL B O 1
ATOM 3506 N N . ALA B 1 95 ? -33.823 -10.372 46.846 1.00 16.42 75 ALA B N 1
ATOM 3507 C CA . ALA B 1 95 ? -34.113 -11.557 47.654 1.00 17.21 75 ALA B CA 1
ATOM 3508 C C . ALA B 1 95 ? -33.144 -12.687 47.328 1.00 18.70 75 ALA B C 1
ATOM 3509 O O . ALA B 1 95 ? -32.575 -13.319 48.229 1.00 17.19 75 ALA B O 1
ATOM 3511 N N . ALA B 1 96 ? -32.933 -12.943 46.035 1.00 18.45 76 ALA B N 1
ATOM 3512 C CA . ALA B 1 96 ? -32.007 -13.995 45.623 1.00 20.62 76 ALA B CA 1
ATOM 3513 C C . ALA B 1 96 ? -30.582 -13.706 46.094 1.00 20.89 76 ALA B C 1
ATOM 3514 O O . ALA B 1 96 ? -29.858 -14.618 46.504 1.00 22.89 76 ALA B O 1
ATOM 3516 N N . LEU B 1 97 ? -30.158 -12.442 46.039 1.00 20.36 77 LEU B N 1
ATOM 3517 C CA . LEU B 1 97 ? -28.799 -12.116 46.462 1.00 19.35 77 LEU B CA 1
ATOM 3518 C C . LEU B 1 97 ? -28.610 -12.285 47.967 1.00 19.43 77 LEU B C 1
ATOM 3519 O O . LEU B 1 97 ? -27.522 -12.665 48.405 1.00 18.02 77 LEU B O 1
ATOM 3524 N N . GLU B 1 98 ? -29.636 -12.001 48.776 1.00 20.28 78 GLU B N 1
ATOM 3525 C CA . GLU B 1 98 ? -29.533 -12.231 50.220 1.00 21.98 78 GLU B CA 1
ATOM 3526 C C . GLU B 1 98 ? -29.777 -13.693 50.607 1.00 25.60 78 GLU B C 1
ATOM 3527 O O . GLU B 1 98 ? -29.797 -14.001 51.806 1.00 23.45 78 GLU B O 1
ATOM 3533 N N . HIS B 1 99 ? -29.940 -14.581 49.620 1.00 22.80 79 HIS B N 1
ATOM 3534 C CA . HIS B 1 99 ? -30.376 -15.961 49.837 1.00 24.49 79 HIS B CA 1
ATOM 3535 C C . HIS B 1 99 ? -31.643 -16.009 50.688 1.00 28.25 79 HIS B C 1
ATOM 3536 O O . HIS B 1 99 ? -31.762 -16.803 51.621 1.00 25.32 79 HIS B O 1
ATOM 3543 N N . GLY B 1 100 ? -32.594 -15.128 50.370 1.00 23.15 80 GLY B N 1
ATOM 3544 C CA . GLY B 1 100 ? -33.904 -15.150 50.977 1.00 19.62 80 GLY B CA 1
ATOM 3545 C C . GLY B 1 100 ? -34.936 -15.792 50.060 1.00 23.34 80 GLY B C 1
ATOM 3546 O O . GLY B 1 100 ? -34.645 -16.242 48.956 1.00 24.23 80 GLY B O 1
ATOM 3547 N N . THR B 1 101 ? -36.176 -15.832 50.550 1.00 22.30 81 THR B N 1
ATOM 3548 C CA . THR B 1 101 ? -37.240 -16.474 49.795 1.00 21.82 81 THR B CA 1
ATOM 3549 C C . THR B 1 101 ? -38.129 -15.489 49.051 1.00 21.09 81 THR B C 1
ATOM 3550 O O . THR B 1 101 ? -38.718 -15.865 48.032 1.00 22.01 81 THR B O 1
ATOM 3554 N N . ALA B 1 102 ? -38.208 -14.238 49.504 1.00 20.06 82 ALA B N 1
ATOM 3555 C CA . ALA B 1 102 ? -39.122 -13.268 48.919 1.00 19.15 82 ALA B CA 1
ATOM 3556 C C . ALA B 1 102 ? -38.697 -11.866 49.326 1.00 22.53 82 ALA B C 1
ATOM 3557 O O . ALA B 1 102 ? -38.106 -11.673 50.392 1.00 17.68 82 ALA B O 1
ATOM 3559 N N . GLY B 1 103 ? -39.044 -10.885 48.487 1.00 17.12 83 GLY B N 1
ATOM 3560 C CA . GLY B 1 103 ? -38.738 -9.501 48.786 1.00 22.07 83 GLY B CA 1
ATOM 3561 C C . GLY B 1 103 ? -39.865 -8.573 48.377 1.00 18.72 83 GLY B C 1
ATOM 3562 O O . GLY B 1 103 ? -40.712 -8.915 47.549 1.00 19.02 83 GLY B O 1
ATOM 3563 N N . VAL B 1 104 ? -39.856 -7.377 48.963 1.00 17.24 84 VAL B N 1
ATOM 3564 C CA . VAL B 1 104 ? -40.757 -6.309 48.540 1.00 17.89 84 VAL B CA 1
ATOM 3565 C C . VAL B 1 104 ? -39.992 -4.994 48.594 1.00 19.37 84 VAL B C 1
ATOM 3566 O O . VAL B 1 104 ? -39.204 -4.761 49.518 1.00 15.16 84 VAL B O 1
ATOM 3570 N N . THR B 1 105 ? -40.214 -4.144 47.588 1.00 21.60 85 THR B N 1
ATOM 3571 C CA . THR B 1 105 ? -39.482 -2.894 47.401 1.00 24.87 85 THR B CA 1
ATOM 3572 C C . THR B 1 105 ? -40.389 -1.695 47.672 1.00 20.01 85 THR B C 1
ATOM 3573 O O . THR B 1 105 ? -41.563 -1.695 47.294 1.00 20.44 85 THR B O 1
ATOM 3577 N N . LEU B 1 106 ? -39.834 -0.672 48.319 1.00 15.64 86 LEU B N 1
ATOM 3578 C CA . LEU B 1 106 ? -40.573 0.512 48.729 1.00 23.76 86 LEU B CA 1
ATOM 3579 C C . LEU B 1 106 ? -39.787 1.760 48.324 1.00 18.35 86 LEU B C 1
ATOM 3580 O O . LEU B 1 106 ? -38.692 1.671 47.762 1.00 15.94 86 LEU B O 1
ATOM 3585 N N . ALA B 1 107 ? -40.357 2.938 48.619 1.00 17.32 87 ALA B N 1
ATOM 3586 C CA . ALA B 1 107 ? -39.787 4.197 48.133 1.00 18.33 87 ALA B CA 1
ATOM 3587 C C . ALA B 1 107 ? -38.387 4.477 48.685 1.00 20.68 87 ALA B C 1
ATOM 3588 O O . ALA B 1 107 ? -37.564 5.087 47.991 1.00 17.15 87 ALA B O 1
ATOM 3590 N N . THR B 1 108 ? -38.106 4.077 49.931 1.00 16.34 88 THR B N 1
ATOM 3591 C CA . THR B 1 108 ? -36.872 4.449 50.617 1.00 19.05 88 THR B CA 1
ATOM 3592 C C . THR B 1 108 ? -36.498 3.354 51.603 1.00 20.55 88 THR B C 1
ATOM 3593 O O . THR B 1 108 ? -37.325 2.514 51.971 1.00 17.92 88 THR B O 1
ATOM 3597 N N . GLY B 1 109 ? -35.241 3.387 52.047 1.00 20.09 89 GLY B N 1
ATOM 3598 C CA . GLY B 1 109 ? -34.860 2.560 53.182 1.00 18.85 89 GLY B CA 1
ATOM 3599 C C . GLY B 1 109 ? -35.689 2.868 54.415 1.00 20.42 89 GLY B C 1
ATOM 3600 O O . GLY B 1 109 ? -36.107 1.958 55.140 1.00 19.03 89 GLY B O 1
ATOM 3601 N N . SER B 1 110 ? -35.939 4.158 54.671 1.00 19.60 90 SER B N 1
ATOM 3602 C CA . SER B 1 110 ? -36.782 4.543 55.803 1.00 25.55 90 SER B CA 1
ATOM 3603 C C . SER B 1 110 ? -38.152 3.883 55.715 1.00 21.17 90 SER B C 1
ATOM 3604 O O . SER B 1 110 ? -38.658 3.357 56.715 1.00 21.08 90 SER B O 1
ATOM 3607 N N . ALA B 1 111 ? -38.769 3.905 54.523 1.00 19.30 91 ALA B N 1
ATOM 3608 C CA . ALA B 1 111 ? -40.073 3.270 54.336 1.00 19.74 91 ALA B CA 1
ATOM 3609 C C . ALA B 1 111 ? -39.995 1.762 54.528 1.00 18.53 91 ALA B C 1
ATOM 3610 O O . ALA B 1 111 ? -40.929 1.151 55.065 1.00 20.39 91 ALA B O 1
ATOM 3612 N N . ALA B 1 112 ? -38.910 1.138 54.062 1.00 16.74 92 ALA B N 1
ATOM 3613 C CA . ALA B 1 112 ? -38.759 -0.307 54.215 1.00 16.85 92 ALA B CA 1
ATOM 3614 C C . ALA B 1 112 ? -38.621 -0.691 55.681 1.00 17.43 92 ALA B C 1
ATOM 3615 O O . ALA B 1 112 ? -39.205 -1.692 56.126 1.00 21.24 92 ALA B O 1
ATOM 3617 N N . ILE B 1 113 ? -37.855 0.095 56.445 1.00 17.21 93 ILE B N 1
ATOM 3618 C CA . ILE B 1 113 ? -37.728 -0.143 57.880 1.00 20.53 93 ILE B CA 1
ATOM 3619 C C . ILE B 1 113 ? -39.066 0.073 58.577 1.00 21.18 93 ILE B C 1
ATOM 3620 O O . ILE B 1 113 ? -39.458 -0.724 59.433 1.00 17.83 93 ILE B O 1
ATOM 3625 N N . THR B 1 114 ? -39.793 1.145 58.215 1.00 17.06 94 THR B N 1
ATOM 3626 C CA . THR B 1 114 ? -41.096 1.409 58.828 1.00 19.56 94 THR B CA 1
ATOM 3627 C C . THR B 1 114 ? -42.070 0.262 58.578 1.00 21.72 94 THR B C 1
ATOM 3628 O O . THR B 1 114 ? -42.759 -0.199 59.494 1.00 20.57 94 THR B O 1
ATOM 3632 N N . ALA B 1 115 ? -42.151 -0.202 57.331 1.00 20.55 95 ALA B N 1
ATOM 3633 C CA . ALA B 1 115 ? -43.086 -1.270 57.003 1.00 18.68 95 ALA B CA 1
ATOM 3634 C C . ALA B 1 115 ? -42.694 -2.571 57.688 1.00 20.12 95 ALA B C 1
ATOM 3635 O O . ALA B 1 115 ? -43.565 -3.322 58.140 1.00 23.83 95 ALA B O 1
ATOM 3637 N N . ALA B 1 116 ? -41.390 -2.854 57.780 1.00 19.39 96 ALA B N 1
ATOM 3638 C CA . ALA B 1 116 ? -40.955 -4.071 58.456 1.00 21.56 96 ALA B CA 1
ATOM 3639 C C . ALA B 1 116 ? -41.395 -4.069 59.918 1.00 21.05 96 ALA B C 1
ATOM 3640 O O . ALA B 1 116 ? -41.879 -5.085 60.430 1.00 25.56 96 ALA B O 1
ATOM 3642 N N . ILE B 1 117 ? -41.277 -2.930 60.597 1.00 25.98 97 ILE B N 1
ATOM 3643 C CA . ILE B 1 117 ? -41.685 -2.879 62.002 1.00 26.68 97 ILE B CA 1
ATOM 3644 C C . ILE B 1 117 ? -43.206 -2.959 62.127 1.00 23.83 97 ILE B C 1
ATOM 3645 O O . ILE B 1 117 ? -43.739 -3.741 62.926 1.00 21.90 97 ILE B O 1
ATOM 3650 N N . LEU B 1 118 ? -43.928 -2.144 61.349 1.00 21.73 98 LEU B N 1
ATOM 3651 C CA . LEU B 1 118 ? -45.381 -2.149 61.437 1.00 22.20 98 LEU B CA 1
ATOM 3652 C C . LEU B 1 118 ? -45.959 -3.490 61.034 1.00 28.27 98 LEU B C 1
ATOM 3653 O O . LEU B 1 118 ? -47.076 -3.812 61.439 1.00 24.04 98 LEU B O 1
ATOM 3658 N N . ASN B 1 119 ? -45.219 -4.274 60.246 1.00 21.59 99 ASN B N 1
ATOM 3659 C CA . ASN B 1 119 ? -45.694 -5.593 59.872 1.00 24.59 99 ASN B CA 1
ATOM 3660 C C . ASN B 1 119 ? -45.861 -6.506 61.080 1.00 25.20 99 ASN B C 1
ATOM 3661 O O . ASN B 1 119 ? -46.667 -7.440 61.025 1.00 25.42 99 ASN B O 1
ATOM 3666 N N . ILE B 1 120 ? -45.098 -6.285 62.150 1.00 25.89 100 ILE B N 1
ATOM 3667 C CA . ILE B 1 120 ? -45.089 -7.203 63.289 1.00 30.49 100 ILE B CA 1
ATOM 3668 C C . ILE B 1 120 ? -45.319 -6.504 64.619 1.00 29.05 100 ILE B C 1
ATOM 3669 O O . ILE B 1 120 ? -45.263 -7.164 65.660 1.00 29.49 100 ILE B O 1
ATOM 3674 N N . ALA B 1 121 ? -45.559 -5.193 64.632 1.00 27.07 101 ALA B N 1
ATOM 3675 C CA . ALA B 1 121 ? -45.697 -4.452 65.878 1.00 30.53 101 ALA B CA 1
ATOM 3676 C C . ALA B 1 121 ? -46.796 -3.407 65.755 1.00 33.67 101 ALA B C 1
ATOM 3677 O O . ALA B 1 121 ? -46.834 -2.646 64.784 1.00 31.11 101 ALA B O 1
ATOM 3679 N N . GLN B 1 122 ? -47.684 -3.369 66.744 1.00 30.37 102 GLN B N 1
ATOM 3680 C CA . GLN B 1 122 ? -48.657 -2.287 66.819 1.00 29.58 102 GLN B CA 1
ATOM 3681 C C . GLN B 1 122 ? -48.664 -1.673 68.215 1.00 27.60 102 GLN B C 1
ATOM 3682 O O . GLN B 1 122 ? -47.770 -1.956 69.024 1.00 26.58 102 GLN B O 1
ATOM 3688 N N . GLN B 1 123 ? -49.647 -0.813 68.486 1.00 25.33 103 GLN B N 1
ATOM 3689 C CA . GLN B 1 123 ? -49.792 -0.183 69.795 1.00 30.00 103 GLN B CA 1
ATOM 3690 C C . GLN B 1 123 ? -49.686 -1.213 70.915 1.00 28.95 103 GLN B C 1
ATOM 3691 O O . GLN B 1 123 ? -50.364 -2.243 70.895 1.00 26.44 103 GLN B O 1
ATOM 3697 N N . GLY B 1 124 ? -48.814 -0.938 71.882 1.00 26.18 104 GLY B N 1
ATOM 3698 C CA . GLY B 1 124 ? -48.546 -1.864 72.959 1.00 28.39 104 GLY B CA 1
ATOM 3699 C C . GLY B 1 124 ? -47.379 -2.806 72.729 1.00 32.96 104 GLY B C 1
ATOM 3700 O O . GLY B 1 124 ? -46.908 -3.430 73.690 1.00 31.26 104 GLY B O 1
ATOM 3701 N N . ASP B 1 125 ? -46.889 -2.930 71.498 1.00 31.31 105 ASP B N 1
ATOM 3702 C CA . ASP B 1 125 ? -45.798 -3.854 71.228 1.00 24.20 105 ASP B CA 1
ATOM 3703 C C . ASP B 1 125 ? -44.445 -3.181 71.472 1.00 28.64 105 ASP B C 1
ATOM 3704 O O . ASP B 1 125 ? -44.347 -1.967 71.667 1.00 26.45 105 ASP B O 1
ATOM 3709 N N . GLU B 1 126 ? -43.388 -3.992 71.492 1.00 26.06 106 GLU B N 1
ATOM 3710 C CA . GLU B 1 126 ? -42.062 -3.489 71.812 1.00 29.46 106 GLU B CA 1
ATOM 3711 C C . GLU B 1 126 ? -41.025 -4.012 70.830 1.00 27.76 106 GLU B C 1
ATOM 3712 O O . GLU B 1 126 ? -41.184 -5.070 70.217 1.00 30.02 106 GLU B O 1
ATOM 3718 N N . ILE B 1 127 ? -39.945 -3.244 70.713 1.00 26.55 107 ILE B N 1
ATOM 3719 C CA . ILE B 1 127 ? -38.795 -3.572 69.882 1.00 31.36 107 ILE B CA 1
ATOM 3720 C C . ILE B 1 127 ? -37.538 -3.374 70.718 1.00 27.45 107 ILE B C 1
ATOM 3721 O O . ILE B 1 127 ? -37.434 -2.397 71.466 1.00 30.10 107 ILE B O 1
ATOM 3726 N N . VAL B 1 128 ? -36.584 -4.299 70.605 1.00 26.06 108 VAL B N 1
ATOM 3727 C CA . VAL B 1 128 ? -35.282 -4.154 71.248 1.00 23.05 108 VAL B CA 1
ATOM 3728 C C . VAL B 1 128 ? -34.253 -3.936 70.147 1.00 24.47 108 VAL B C 1
ATOM 3729 O O . VAL B 1 128 ? -34.071 -4.798 69.279 1.00 26.07 108 VAL B O 1
ATOM 3733 N N . ALA B 1 129 ? -33.586 -2.783 70.181 1.00 23.54 109 ALA B N 1
ATOM 3734 C CA . ALA B 1 129 ? -32.691 -2.362 69.114 1.00 28.81 109 ALA B CA 1
ATOM 3735 C C . ALA B 1 129 ? -31.346 -1.938 69.688 1.00 31.51 109 ALA B C 1
ATOM 3736 O O . ALA B 1 129 ? -31.233 -1.559 70.857 1.00 28.71 109 ALA B O 1
ATOM 3738 N N . ALA B 1 130 ? -30.317 -2.015 68.846 1.00 25.85 110 ALA B N 1
ATOM 3739 C CA . ALA B 1 130 ? -29.014 -1.492 69.230 1.00 27.78 110 ALA B CA 1
ATOM 3740 C C . ALA B 1 130 ? -29.108 0.009 69.473 1.00 31.41 110 ALA B C 1
ATOM 3741 O O . ALA B 1 130 ? -29.843 0.721 68.783 1.00 29.58 110 ALA B O 1
ATOM 3743 N N . ASN B 1 131 ? -28.366 0.495 70.467 1.00 28.73 111 ASN B N 1
ATOM 3744 C CA . ASN B 1 131 ? -28.307 1.927 70.733 1.00 31.33 111 ASN B CA 1
ATOM 3745 C C . ASN B 1 131 ? -27.281 2.649 69.865 1.00 37.26 111 ASN B C 1
ATOM 3746 O O . ASN B 1 131 ? -26.975 3.814 70.138 1.00 43.94 111 ASN B O 1
ATOM 3751 N N . THR B 1 132 ? -26.719 1.977 68.860 1.00 36.68 112 THR B N 1
ATOM 3752 C CA . THR B 1 132 ? -25.764 2.580 67.943 1.00 37.83 112 THR B CA 1
ATOM 3753 C C . THR B 1 132 ? -26.397 2.906 66.594 1.00 36.23 112 THR B C 1
ATOM 3754 O O . THR B 1 132 ? -25.675 3.156 65.625 1.00 35.80 112 THR B O 1
ATOM 3758 N N . LEU B 1 133 ? -27.728 2.933 66.532 1.00 35.97 113 LEU B N 1
ATOM 3759 C CA . LEU B 1 133 ? -28.455 3.007 65.269 1.00 34.93 113 LEU B CA 1
ATOM 3760 C C . LEU B 1 133 ? -28.160 4.285 64.498 1.00 41.21 113 LEU B C 1
ATOM 3761 O O . LEU B 1 133 ? -27.894 5.344 65.080 1.00 37.62 113 LEU B O 1
ATOM 3766 N N . TYR B 1 134 ? -28.259 4.174 63.170 1.00 32.36 114 TYR B N 1
ATOM 3767 C CA . TYR B 1 134 ? -28.265 5.342 62.303 1.00 38.15 114 TYR B CA 1
ATOM 3768 C C . TYR B 1 134 ? -29.301 6.355 62.786 1.00 32.83 114 TYR B C 1
ATOM 3769 O O . TYR B 1 134 ? -30.384 5.985 63.244 1.00 35.61 114 TYR B O 1
ATOM 3778 N N . GLY B 1 135 ? -28.948 7.642 62.692 1.00 31.63 115 GLY B N 1
ATOM 3779 C CA . GLY B 1 135 ? -29.779 8.689 63.268 1.00 33.96 115 GLY B CA 1
ATOM 3780 C C . GLY B 1 135 ? -31.193 8.718 62.715 1.00 29.48 115 GLY B C 1
ATOM 3781 O O . GLY B 1 135 ? -32.151 8.921 63.461 1.00 28.05 115 GLY B O 1
ATOM 3782 N N . GLY B 1 136 ? -31.346 8.510 61.404 1.00 28.36 116 GLY B N 1
ATOM 3783 C CA . GLY B 1 136 ? -32.683 8.460 60.827 1.00 26.77 116 GLY B CA 1
ATOM 3784 C C . GLY B 1 136 ? -33.528 7.333 61.396 1.00 28.24 116 GLY B C 1
ATOM 3785 O O . GLY B 1 136 ? -34.712 7.518 61.692 1.00 25.10 116 GLY B O 1
ATOM 3786 N N . THR B 1 137 ? -32.930 6.147 61.561 1.00 25.98 117 THR B N 1
ATOM 3787 C CA . THR B 1 137 ? -33.662 5.029 62.153 1.00 28.04 117 THR B CA 1
ATOM 3788 C C . THR B 1 137 ? -33.937 5.268 63.637 1.00 24.98 117 THR B C 1
ATOM 3789 O O . THR B 1 137 ? -35.003 4.903 64.140 1.00 23.66 117 THR B O 1
ATOM 3793 N N . TYR B 1 138 ? -32.990 5.885 64.349 1.00 26.09 118 TYR B N 1
ATOM 3794 C CA . TYR B 1 138 ? -33.216 6.228 65.750 1.00 27.02 118 TYR B CA 1
ATOM 3795 C C . TYR B 1 138 ? -34.404 7.179 65.899 1.00 27.27 118 TYR B C 1
ATOM 3796 O O . TYR B 1 138 ? -35.266 6.983 66.764 1.00 29.61 118 TYR B O 1
ATOM 3805 N N . ASP B 1 139 ? -34.471 8.215 65.056 1.00 26.29 119 ASP B N 1
ATOM 3806 C CA . ASP B 1 139 ? -35.609 9.132 65.094 1.00 30.57 119 ASP B CA 1
ATOM 3807 C C . ASP B 1 139 ? -36.919 8.411 64.799 1.00 30.44 119 ASP B C 1
ATOM 3808 O O . ASP B 1 139 ? -37.947 8.695 65.425 1.00 26.62 119 ASP B O 1
ATOM 3813 N N . LEU B 1 140 ? -36.911 7.486 63.835 1.00 27.07 120 LEU B N 1
ATOM 3814 C CA . LEU B 1 140 ? -38.129 6.736 63.535 1.00 25.45 120 LEU B CA 1
ATOM 3815 C C . LEU B 1 140 ? -38.622 5.981 64.767 1.00 26.08 120 LEU B C 1
ATOM 3816 O O . LEU B 1 140 ? -39.790 6.087 65.148 1.00 27.79 120 LEU B O 1
ATOM 3821 N N . PHE B 1 141 ? -37.729 5.232 65.417 1.00 25.67 121 PHE B N 1
ATOM 3822 C CA . PHE B 1 141 ? -38.115 4.458 66.593 1.00 24.95 121 PHE B CA 1
ATOM 3823 C C . PHE B 1 141 ? -38.488 5.368 67.761 1.00 32.39 121 PHE B C 1
ATOM 3824 O O . PHE B 1 141 ? -39.505 5.153 68.433 1.00 32.32 121 PHE B O 1
ATOM 3832 N N . SER B 1 142 ? -37.667 6.382 68.034 1.00 29.83 122 SER B N 1
ATOM 3833 C CA . SER B 1 142 ? -37.843 7.165 69.252 1.00 31.57 122 SER B CA 1
ATOM 3834 C C . SER B 1 142 ? -38.873 8.280 69.116 1.00 35.44 122 SER B C 1
ATOM 3835 O O . SER B 1 142 ? -39.291 8.831 70.136 1.00 38.05 122 SER B O 1
ATOM 3838 N N . VAL B 1 143 ? -39.302 8.627 67.903 1.00 32.81 123 VAL B N 1
ATOM 3839 C CA . VAL B 1 143 ? -40.284 9.694 67.748 1.00 33.97 123 VAL B CA 1
ATOM 3840 C C . VAL B 1 143 ? -41.542 9.144 67.089 1.00 32.03 123 VAL B C 1
ATOM 3841 O O . VAL B 1 143 ? -42.570 8.967 67.752 1.00 26.49 123 VAL B O 1
ATOM 3845 N N . THR B 1 144 ? -41.460 8.857 65.785 1.00 30.81 124 THR B N 1
ATOM 3846 C CA . THR B 1 144 ? -42.651 8.521 65.013 1.00 28.75 124 THR B CA 1
ATOM 3847 C C . THR B 1 144 ? -43.333 7.260 65.536 1.00 23.45 124 THR B C 1
ATOM 3848 O O . THR B 1 144 ? -44.551 7.244 65.745 1.00 26.78 124 THR B O 1
ATOM 3852 N N . LEU B 1 145 ? -42.571 6.190 65.750 1.00 26.43 125 LEU B N 1
ATOM 3853 C CA . LEU B 1 145 ? -43.196 4.950 66.193 1.00 26.64 125 LEU B CA 1
ATOM 3854 C C . LEU B 1 145 ? -43.579 5.009 67.666 1.00 31.09 125 LEU B C 1
ATOM 3855 O O . LEU B 1 145 ? -44.515 4.323 68.089 1.00 26.70 125 LEU B O 1
ATOM 3860 N N . LYS B 1 146 ? -42.859 5.802 68.459 1.00 31.34 126 LYS B N 1
ATOM 3861 C CA . LYS B 1 146 ? -43.210 5.948 69.865 1.00 34.17 126 LYS B CA 1
ATOM 3862 C C . LYS B 1 146 ? -44.546 6.664 70.017 1.00 31.57 126 LYS B C 1
ATOM 3863 O O . LYS B 1 146 ? -45.381 6.260 70.837 1.00 31.29 126 LYS B O 1
ATOM 3869 N N . LYS B 1 147 ? -44.778 7.709 69.211 1.00 30.40 127 LYS B N 1
ATOM 3870 C CA . LYS B 1 147 ? -46.080 8.371 69.182 1.00 31.11 127 LYS B CA 1
ATOM 3871 C C . LYS B 1 147 ? -47.208 7.400 68.900 1.00 30.35 127 LYS B C 1
ATOM 3872 O O . LYS B 1 147 ? -48.360 7.688 69.230 1.00 29.65 127 LYS B O 1
ATOM 3878 N N . LEU B 1 148 ? -46.908 6.268 68.270 1.00 33.27 128 LEU B N 1
ATOM 3879 C CA . LEU B 1 148 ? -47.916 5.313 67.845 1.00 32.79 128 LEU B CA 1
ATOM 3880 C C . LEU B 1 148 ? -47.995 4.098 68.763 1.00 30.93 128 LEU B C 1
ATOM 3881 O O . LEU B 1 148 ? -48.556 3.067 68.375 1.00 26.81 128 LEU B O 1
ATOM 3886 N N . GLY B 1 149 ? -47.451 4.197 69.972 1.00 30.62 129 GLY B N 1
ATOM 3887 C CA . GLY B 1 149 ? -47.601 3.129 70.937 1.00 30.69 129 GLY B CA 1
ATOM 3888 C C . GLY B 1 149 ? -46.616 1.989 70.811 1.00 32.73 129 GLY B C 1
ATOM 3889 O O . GLY B 1 149 ? -46.761 0.986 71.521 1.00 28.14 129 GLY B O 1
ATOM 3890 N N . ILE B 1 150 ? -45.628 2.095 69.928 1.00 31.45 130 ILE B N 1
ATOM 3891 C CA . ILE B 1 150 ? -44.553 1.115 69.844 1.00 28.22 130 ILE B CA 1
ATOM 3892 C C . ILE B 1 150 ? -43.381 1.656 70.647 1.00 29.71 130 ILE B C 1
ATOM 3893 O O . ILE B 1 150 ? -42.885 2.756 70.376 1.00 30.73 130 ILE B O 1
ATOM 3898 N N . THR B 1 151 ? -42.960 0.904 71.657 1.00 30.04 131 THR B N 1
ATOM 3899 C CA . THR B 1 151 ? -41.848 1.286 72.512 1.00 25.79 131 THR B CA 1
ATOM 3900 C C . THR B 1 151 ? -40.595 0.536 72.080 1.00 24.96 131 THR B C 1
ATOM 3901 O O . THR B 1 151 ? -40.619 -0.686 71.913 1.00 32.26 131 THR B O 1
ATOM 3905 N N . THR B 1 152 ? -39.503 1.261 71.897 1.00 26.06 132 THR B N 1
ATOM 3906 C CA . THR B 1 152 ? -38.229 0.646 71.558 1.00 28.38 132 THR B CA 1
ATOM 3907 C C . THR B 1 152 ? -37.258 0.797 72.722 1.00 29.26 132 THR B C 1
ATOM 3908 O O . THR B 1 152 ? -37.100 1.896 73.259 1.00 28.57 132 THR B O 1
ATOM 3912 N N . HIS B 1 153 ? -36.597 -0.300 73.093 1.00 26.78 133 HIS B N 1
ATOM 3913 C CA . HIS B 1 153 ? -35.507 -0.273 74.062 1.00 30.20 133 HIS B CA 1
ATOM 3914 C C . HIS B 1 153 ? -34.178 -0.305 73.320 1.00 29.22 133 HIS B C 1
ATOM 3915 O O . HIS B 1 153 ? -33.951 -1.193 72.491 1.00 32.22 133 HIS B O 1
ATOM 3922 N N . PHE B 1 154 ? -33.301 0.653 73.627 1.00 26.98 134 PHE B N 1
ATOM 3923 C CA . PHE B 1 154 ? -31.981 0.740 73.009 1.00 32.56 134 PHE B CA 1
ATOM 3924 C C . PHE B 1 154 ? -30.925 0.176 73.957 1.00 33.29 134 PHE B C 1
ATOM 3925 O O . PHE B 1 154 ? -30.763 0.671 75.076 1.00 31.94 134 PHE B O 1
ATOM 3933 N N . VAL B 1 155 ? -30.196 -0.841 73.497 1.00 30.21 135 VAL B N 1
ATOM 3934 C CA . VAL B 1 155 ? -29.221 -1.553 74.316 1.00 35.40 135 VAL B CA 1
ATOM 3935 C C . VAL B 1 155 ? -27.862 -1.521 73.623 1.00 33.97 135 VAL B C 1
ATOM 3936 O O . VAL B 1 155 ? -27.772 -1.383 72.399 1.00 34.82 135 VAL B O 1
ATOM 3940 N N . ASP B 1 156 ? -26.794 -1.638 74.423 1.00 32.77 136 ASP B N 1
ATOM 3941 C CA . ASP B 1 156 ? -25.417 -1.761 73.944 1.00 33.61 136 ASP B CA 1
ATOM 3942 C C . ASP B 1 156 ? -25.288 -3.080 73.199 1.00 33.41 136 ASP B C 1
ATOM 3943 O O . ASP B 1 156 ? -25.397 -4.151 73.811 1.00 28.45 136 ASP B O 1
ATOM 3948 N N . PRO B 1 157 ? -25.054 -3.048 71.883 1.00 36.14 137 PRO B N 1
ATOM 3949 C CA . PRO B 1 157 ? -25.062 -4.292 71.102 1.00 27.12 137 PRO B CA 1
ATOM 3950 C C . PRO B 1 157 ? -23.787 -5.105 71.225 1.00 31.29 137 PRO B C 1
ATOM 3951 O O . PRO B 1 157 ? -23.757 -6.241 70.730 1.00 33.01 137 PRO B O 1
ATOM 3955 N N . ASP B 1 158 ? -22.740 -4.563 71.862 1.00 30.20 138 ASP B N 1
ATOM 3956 C CA . ASP B 1 158 ? -21.473 -5.280 71.987 1.00 31.68 138 ASP B CA 1
ATOM 3957 C C . ASP B 1 158 ? -21.637 -6.598 72.728 1.00 34.47 138 ASP B C 1
ATOM 3958 O O . ASP B 1 158 ? -20.823 -7.513 72.560 1.00 34.25 138 ASP B O 1
ATOM 3963 N N . GLU B 1 159 ? -22.651 -6.706 73.567 1.00 30.76 139 GLU B N 1
ATOM 3964 C CA . GLU B 1 159 ? -22.895 -7.929 74.327 1.00 35.42 139 GLU B CA 1
ATOM 3965 C C . GLU B 1 159 ? -24.286 -8.417 73.988 1.00 28.81 139 GLU B C 1
ATOM 3966 O O . GLU B 1 159 ? -25.277 -7.768 74.376 1.00 32.60 139 GLU B O 1
ATOM 3972 N N . PRO B 1 160 ? -24.419 -9.530 73.268 1.00 33.06 140 PRO B N 1
ATOM 3973 C CA . PRO B 1 160 ? -25.762 -9.991 72.885 1.00 30.95 140 PRO B CA 1
ATOM 3974 C C . PRO B 1 160 ? -26.687 -10.194 74.077 1.00 37.06 140 PRO B C 1
ATOM 3975 O O . PRO B 1 160 ? -27.908 -10.090 73.921 1.00 37.41 140 PRO B O 1
ATOM 3979 N N . ALA B 1 161 ? -26.140 -10.432 75.277 1.00 34.37 141 ALA B N 1
ATOM 3980 C CA . ALA B 1 161 ? -26.985 -10.645 76.449 1.00 37.25 141 ALA B CA 1
ATOM 3981 C C . ALA B 1 161 ? -27.834 -9.419 76.767 1.00 37.11 141 ALA B C 1
ATOM 3982 O O . ALA B 1 161 ? -28.923 -9.546 77.343 1.00 38.48 141 ALA B O 1
ATOM 3984 N N . ASN B 1 162 ? -27.361 -8.227 76.395 1.00 33.84 142 ASN B N 1
ATOM 3985 C CA . ASN B 1 162 ? -28.143 -7.017 76.619 1.00 36.13 142 ASN B CA 1
ATOM 3986 C C . ASN B 1 162 ? -29.470 -7.056 75.874 1.00 34.76 142 ASN B C 1
ATOM 3987 O O . ASN B 1 162 ? -30.460 -6.483 76.344 1.00 38.20 142 ASN B O 1
ATOM 3992 N N . PHE B 1 163 ? -29.518 -7.724 74.720 1.00 31.52 143 PHE B N 1
ATOM 3993 C CA . PHE B 1 163 ? -30.787 -7.864 74.014 1.00 35.57 143 PHE B CA 1
ATOM 3994 C C . PHE B 1 163 ? -31.775 -8.683 74.845 1.00 36.07 143 PHE B C 1
ATOM 3995 O O . PHE B 1 163 ? -32.932 -8.286 75.028 1.00 34.32 143 PHE B O 1
ATOM 4003 N N . GLU B 1 164 ? -31.321 -9.819 75.384 1.00 37.64 144 GLU B N 1
ATOM 4004 C CA . GLU B 1 164 ? -32.213 -10.688 76.149 1.00 41.09 144 GLU B CA 1
ATOM 4005 C C . GLU B 1 164 ? -32.721 -10.003 77.412 1.00 41.37 144 GLU B C 1
ATOM 4006 O O . GLU B 1 164 ? -33.871 -10.211 77.820 1.00 41.63 144 GLU B O 1
ATOM 4012 N N . THR B 1 165 ? -31.876 -9.176 78.037 1.00 39.02 145 THR B N 1
ATOM 4013 C CA . THR B 1 165 ? -32.269 -8.459 79.243 1.00 38.02 145 THR B CA 1
ATOM 4014 C C . THR B 1 165 ? -33.501 -7.599 79.003 1.00 42.59 145 THR B C 1
ATOM 4015 O O . THR B 1 165 ? -34.337 -7.441 79.897 1.00 37.98 145 THR B O 1
ATOM 4019 N N . ALA B 1 166 ? -33.625 -7.022 77.810 1.00 36.55 146 ALA B N 1
ATOM 4020 C CA . ALA B 1 166 ? -34.726 -6.114 77.522 1.00 32.25 146 ALA B CA 1
ATOM 4021 C C . ALA B 1 166 ? -35.951 -6.812 76.943 1.00 32.15 146 ALA B C 1
ATOM 4022 O O . ALA B 1 166 ? -36.984 -6.160 76.761 1.00 35.18 146 ALA B O 1
ATOM 4024 N N . ILE B 1 167 ? -35.876 -8.112 76.656 1.00 32.86 147 ILE B N 1
ATOM 4025 C CA . ILE B 1 167 ? -37.035 -8.808 76.110 1.00 34.76 147 ILE B CA 1
ATOM 4026 C C . ILE B 1 167 ? -38.074 -9.028 77.204 1.00 39.50 147 ILE B C 1
ATOM 4027 O O . ILE B 1 167 ? -37.743 -9.400 78.339 1.00 37.60 147 ILE B O 1
ATOM 4032 N N . ASN B 1 168 ? -39.339 -8.789 76.868 1.00 35.89 148 ASN B N 1
ATOM 4033 C CA . ASN B 1 168 ? -40.460 -9.115 77.744 1.00 36.32 148 ASN B CA 1
ATOM 4034 C C . ASN B 1 168 ? -41.567 -9.706 76.878 1.00 38.07 148 ASN B C 1
ATOM 4035 O O . ASN B 1 168 ? -41.345 -10.085 75.719 1.00 30.38 148 ASN B O 1
ATOM 4040 N N . ASP B 1 169 ? -42.780 -9.774 77.441 1.00 33.96 149 ASP B N 1
ATOM 4041 C CA . ASP B 1 169 ? -43.909 -10.396 76.756 1.00 31.19 149 ASP B CA 1
ATOM 4042 C C . ASP B 1 169 ? -44.439 -9.561 75.598 1.00 31.02 149 ASP B C 1
ATOM 4043 O O . ASP B 1 169 ? -45.165 -10.095 74.756 1.00 31.06 149 ASP B O 1
ATOM 4048 N N . HIS B 1 170 ? -44.117 -8.274 75.536 1.00 31.61 150 HIS B N 1
ATOM 4049 C CA . HIS B 1 170 ? -44.593 -7.431 74.446 1.00 33.76 150 HIS B CA 1
ATOM 4050 C C . HIS B 1 170 ? -43.595 -7.313 73.298 1.00 31.97 150 HIS B C 1
ATOM 4051 O O . HIS B 1 170 ? -43.925 -6.722 72.259 1.00 28.06 150 HIS B O 1
ATOM 4058 N N . THR B 1 171 ? -42.397 -7.866 73.454 1.00 33.02 151 THR B N 1
ATOM 4059 C CA . THR B 1 171 ? -41.366 -7.723 72.438 1.00 26.89 151 THR B CA 1
ATOM 4060 C C . THR B 1 171 ? -41.741 -8.505 71.189 1.00 32.09 151 THR B C 1
ATOM 4061 O O . THR B 1 171 ? -42.161 -9.665 71.273 1.00 28.82 151 THR B O 1
ATOM 4065 N N . LYS B 1 172 ? -41.589 -7.862 70.024 1.00 30.64 152 LYS B N 1
ATOM 4066 C CA . LYS B 1 172 ? -41.951 -8.465 68.748 1.00 27.74 152 LYS B CA 1
ATOM 4067 C C . LYS B 1 172 ? -40.777 -8.629 67.782 1.00 31.39 152 LYS B C 1
ATOM 4068 O O . LYS B 1 172 ? -40.916 -9.360 66.793 1.00 27.96 152 LYS B O 1
ATOM 4074 N N . ALA B 1 173 ? -39.636 -7.984 68.029 1.00 24.92 153 ALA B N 1
ATOM 4075 C CA . ALA B 1 173 ? -38.446 -8.193 67.209 1.00 28.06 153 ALA B CA 1
ATOM 4076 C C . ALA B 1 173 ? -37.223 -7.623 67.913 1.00 22.53 153 ALA B C 1
ATOM 4077 O O . ALA B 1 173 ? -37.332 -6.752 68.781 1.00 27.16 153 ALA B O 1
ATOM 4079 N N . LEU B 1 174 ? -36.056 -8.139 67.520 1.00 23.62 154 LEU B N 1
ATOM 4080 C CA . LEU B 1 174 ? -34.755 -7.524 67.766 1.00 27.90 154 LEU B CA 1
ATOM 4081 C C . LEU B 1 174 ? -34.244 -6.898 66.466 1.00 22.84 154 LEU B C 1
ATOM 4082 O O . LEU B 1 174 ? -34.413 -7.474 65.386 1.00 23.86 154 LEU B O 1
ATOM 4087 N N . TYR B 1 175 ? -33.590 -5.738 66.572 1.00 26.36 155 TYR B N 1
ATOM 4088 C CA . TYR B 1 175 ? -33.210 -4.957 65.393 1.00 24.30 155 TYR B CA 1
ATOM 4089 C C . TYR B 1 175 ? -31.786 -4.444 65.527 1.00 25.63 155 TYR B C 1
ATOM 4090 O O . TYR B 1 175 ? -31.459 -3.761 66.505 1.00 23.25 155 TYR B O 1
ATOM 4099 N N . VAL B 1 176 ? -30.945 -4.755 64.533 1.00 22.86 156 VAL B N 1
ATOM 4100 C CA . VAL B 1 176 ? -29.567 -4.273 64.477 1.00 24.22 156 VAL B CA 1
ATOM 4101 C C . VAL B 1 176 ? -29.234 -3.899 63.039 1.00 25.89 156 VAL B C 1
ATOM 4102 O O . VAL B 1 176 ? -29.944 -4.263 62.097 1.00 24.49 156 VAL B O 1
ATOM 4106 N N . GLU B 1 177 ? -28.113 -3.196 62.881 1.00 25.69 157 GLU B N 1
ATOM 4107 C CA . GLU B 1 177 ? -27.504 -2.927 61.586 1.00 21.07 157 GLU B CA 1
ATOM 4108 C C . GLU B 1 177 ? -26.237 -3.759 61.422 1.00 26.68 157 GLU B C 1
ATOM 4109 O O . GLU B 1 177 ? -25.521 -4.032 62.391 1.00 27.50 157 GLU B O 1
ATOM 4115 N N . SER B 1 178 ? -25.990 -4.197 60.182 1.00 23.92 158 SER B N 1
ATOM 4116 C CA . SER B 1 178 ? -24.833 -5.043 59.904 1.00 25.78 158 SER B CA 1
ATOM 4117 C C . SER B 1 178 ? -23.539 -4.345 60.279 1.00 23.35 158 SER B C 1
ATOM 4118 O O . SER B 1 178 ? -22.625 -4.965 60.837 1.00 23.31 158 SER B O 1
ATOM 4121 N N . ILE B 1 179 ? -23.432 -3.062 59.945 1.00 23.40 159 ILE B N 1
ATOM 4122 C CA . ILE B 1 179 ? -22.260 -2.238 60.229 1.00 25.00 159 ILE B CA 1
ATOM 4123 C C . ILE B 1 179 ? -22.783 -0.892 60.709 1.00 25.15 159 ILE B C 1
ATOM 4124 O O . ILE B 1 179 ? -23.543 -0.235 59.990 1.00 22.22 159 ILE B O 1
ATOM 4129 N N . GLY B 1 180 ? -22.388 -0.480 61.923 1.00 27.88 160 GLY B N 1
ATOM 4130 C CA . GLY B 1 180 ? -22.989 0.691 62.538 1.00 27.09 160 GLY B CA 1
ATOM 4131 C C . GLY B 1 180 ? -22.493 2.008 61.953 1.00 30.52 160 GLY B C 1
ATOM 4132 O O . GLY B 1 180 ? -21.418 2.105 61.366 1.00 29.50 160 GLY B O 1
ATOM 4133 N N . ASN B 1 181 ? -23.319 3.044 62.104 1.00 36.27 161 ASN B N 1
ATOM 4134 C CA . ASN B 1 181 ? -23.010 4.387 61.613 1.00 35.19 161 ASN B CA 1
ATOM 4135 C C . ASN B 1 181 ? -23.327 5.360 62.745 1.00 41.94 161 ASN B C 1
ATOM 4136 O O . ASN B 1 181 ? -24.474 5.371 63.232 1.00 40.93 161 ASN B O 1
ATOM 4141 N N . PRO B 1 182 ? -22.357 6.174 63.216 1.00 38.13 162 PRO B N 1
ATOM 4142 C CA . PRO B 1 182 ? -20.969 6.288 62.764 1.00 35.21 162 PRO B CA 1
ATOM 4143 C C . PRO B 1 182 ? -19.968 5.463 63.574 1.00 28.71 162 PRO B C 1
ATOM 4144 O O . PRO B 1 182 ? -18.780 5.749 63.490 1.00 30.92 162 PRO B O 1
ATOM 4148 N N . GLY B 1 183 ? -20.418 4.469 64.344 1.00 25.81 163 GLY B N 1
ATOM 4149 C CA . GLY B 1 183 ? -19.467 3.683 65.121 1.00 26.22 163 GLY B CA 1
ATOM 4150 C C . GLY B 1 183 ? -18.668 2.664 64.325 1.00 31.14 163 GLY B C 1
ATOM 4151 O O . GLY B 1 183 ? -17.631 2.193 64.807 1.00 26.04 163 GLY B O 1
ATOM 4152 N N . ILE B 1 184 ? -19.124 2.320 63.117 1.00 25.89 164 ILE B N 1
ATOM 4153 C CA . ILE B 1 184 ? -18.542 1.264 62.289 1.00 24.38 164 ILE B CA 1
ATOM 4154 C C . ILE B 1 184 ? -18.416 -0.024 63.099 1.00 26.50 164 ILE B C 1
ATOM 4155 O O . ILE B 1 184 ? -17.466 -0.799 62.925 1.00 25.38 164 ILE B O 1
ATOM 4160 N N . ASN B 1 185 ? -19.399 -0.283 63.952 1.00 27.58 165 ASN B N 1
ATOM 4161 C CA . ASN B 1 185 ? -19.350 -1.388 64.898 1.00 27.69 165 ASN B CA 1
ATOM 4162 C C . ASN B 1 185 ? -20.073 -2.606 64.329 1.00 25.75 165 ASN B C 1
ATOM 4163 O O . ASN B 1 185 ? -21.077 -2.471 63.625 1.00 24.43 165 ASN B O 1
ATOM 4168 N N . LEU B 1 186 ? -19.542 -3.791 64.618 1.00 25.14 166 LEU B N 1
ATOM 4169 C CA . LEU B 1 186 ? -20.125 -5.056 64.196 1.00 21.45 166 LEU B CA 1
ATOM 4170 C C . LEU B 1 186 ? -20.857 -5.703 65.371 1.00 24.85 166 LEU B C 1
ATOM 4171 O O . LEU B 1 186 ? -20.609 -5.383 66.533 1.00 24.83 166 LEU B O 1
ATOM 4176 N N . VAL B 1 187 ? -21.771 -6.616 65.049 1.00 25.62 167 VAL B N 1
ATOM 4177 C CA . VAL B 1 187 ? -22.553 -7.345 66.040 1.00 26.07 167 VAL B CA 1
ATOM 4178 C C . VAL B 1 187 ? -22.525 -8.833 65.706 1.00 30.39 167 VAL B C 1
ATOM 4179 O O . VAL B 1 187 ? -22.366 -9.223 64.547 1.00 25.25 167 VAL B O 1
ATOM 4183 N N . ASP B 1 188 ? -22.706 -9.670 66.730 1.00 31.18 168 ASP B N 1
ATOM 4184 C CA . ASP B 1 188 ? -22.652 -11.125 66.567 1.00 27.98 168 ASP B CA 1
ATOM 4185 C C . ASP B 1 188 ? -24.023 -11.624 66.114 1.00 32.05 168 ASP B C 1
ATOM 4186 O O . ASP B 1 188 ? -24.900 -11.911 66.938 1.00 30.25 168 ASP B O 1
ATOM 4191 N N . PHE B 1 189 ? -24.191 -11.770 64.793 1.00 32.55 169 PHE B N 1
ATOM 4192 C CA . PHE B 1 189 ? -25.500 -12.107 64.232 1.00 28.78 169 PHE B CA 1
ATOM 4193 C C . PHE B 1 189 ? -26.071 -13.374 64.858 1.00 29.11 169 PHE B C 1
ATOM 4194 O O . PHE B 1 189 ? -27.215 -13.392 65.325 1.00 26.82 169 PHE B O 1
ATOM 4202 N N . GLU B 1 190 ? -25.292 -14.454 64.852 1.00 27.37 170 GLU B N 1
ATOM 4203 C CA . GLU B 1 190 ? -25.834 -15.744 65.263 1.00 31.08 170 GLU B CA 1
ATOM 4204 C C . GLU B 1 190 ? -26.219 -15.754 66.739 1.00 28.71 170 GLU B C 1
ATOM 4205 O O . GLU B 1 190 ? -27.212 -16.387 67.107 1.00 28.70 170 GLU B O 1
ATOM 4211 N N . ALA B 1 191 ? -25.476 -15.034 67.585 1.00 26.71 171 ALA B N 1
ATOM 4212 C CA . ALA B 1 191 ? -25.794 -14.996 69.012 1.00 33.08 171 ALA B CA 1
ATOM 4213 C C . ALA B 1 191 ? -27.068 -14.208 69.278 1.00 34.04 171 ALA B C 1
ATOM 4214 O O . ALA B 1 191 ? -27.879 -14.593 70.130 1.00 29.89 171 ALA B O 1
ATOM 4216 N N . ILE B 1 192 ? -27.252 -13.091 68.573 1.00 30.07 172 ILE B N 1
ATOM 4217 C CA . ILE B 1 192 ? -28.466 -12.302 68.740 1.00 25.96 172 ILE B CA 1
ATOM 4218 C C . ILE B 1 192 ? -29.663 -13.047 68.161 1.00 28.88 172 ILE B C 1
ATOM 4219 O O . ILE B 1 192 ? -30.759 -13.038 68.737 1.00 26.78 172 ILE B O 1
ATOM 4224 N N . GLY B 1 193 ? -29.468 -13.718 67.025 1.00 25.83 173 GLY B N 1
ATOM 4225 C CA . GLY B 1 193 ? -30.551 -14.487 66.436 1.00 28.71 173 GLY B CA 1
ATOM 4226 C C . GLY B 1 193 ? -31.022 -15.625 67.325 1.00 34.10 173 GLY B C 1
ATOM 4227 O O . GLY B 1 193 ? -32.222 -15.892 67.419 1.00 30.82 173 GLY B O 1
ATOM 4228 N N . LYS B 1 194 ? -30.087 -16.314 67.990 1.00 34.56 174 LYS B N 1
ATOM 4229 C CA . LYS B 1 194 ? -30.505 -17.394 68.879 1.00 31.24 174 LYS B CA 1
ATOM 4230 C C . LYS B 1 194 ? -31.314 -16.859 70.055 1.00 35.59 174 LYS B C 1
ATOM 4231 O O . LYS B 1 194 ? -32.279 -17.494 70.491 1.00 31.29 174 LYS B O 1
ATOM 4237 N N . ILE B 1 195 ? -30.948 -15.685 70.570 1.00 31.47 175 ILE B N 1
ATOM 4238 C CA . ILE B 1 195 ? -31.725 -15.066 71.637 1.00 28.20 175 ILE B CA 1
ATOM 4239 C C . ILE B 1 195 ? -33.151 -14.801 71.170 1.00 36.94 175 ILE B C 1
ATOM 4240 O O . ILE B 1 195 ? -34.126 -15.177 71.838 1.00 31.74 175 ILE B O 1
ATOM 4245 N N . ALA B 1 196 ? -33.294 -14.151 70.012 1.00 30.91 176 ALA B N 1
ATOM 4246 C CA . ALA B 1 196 ? -34.619 -13.877 69.459 1.00 27.93 176 ALA B CA 1
ATOM 4247 C C . ALA B 1 196 ? -35.438 -15.153 69.316 1.00 29.18 176 ALA B C 1
ATOM 4248 O O . ALA B 1 196 ? -36.613 -15.205 69.695 1.00 28.47 176 ALA B O 1
ATOM 4250 N N . HIS B 1 197 ? -34.834 -16.192 68.751 1.00 29.79 177 HIS B N 1
ATOM 4251 C CA . HIS B 1 197 ? -35.597 -17.390 68.447 1.00 32.44 177 HIS B CA 1
ATOM 4252 C C . HIS B 1 197 ? -35.873 -18.219 69.694 1.00 34.16 177 HIS B C 1
ATOM 4253 O O . HIS B 1 197 ? -36.903 -18.895 69.765 1.00 26.24 177 HIS B O 1
ATOM 4260 N N . ASP B 1 198 ? -34.990 -18.154 70.694 1.00 31.05 178 ASP B N 1
ATOM 4261 C CA . ASP B 1 198 ? -35.301 -18.764 71.977 1.00 35.41 178 ASP B CA 1
ATOM 4262 C C . ASP B 1 198 ? -36.538 -18.130 72.601 1.00 31.44 178 ASP B C 1
ATOM 4263 O O . ASP B 1 198 ? -37.239 -18.784 73.377 1.00 33.65 178 ASP B O 1
ATOM 4268 N N . HIS B 1 199 ? -36.838 -16.874 72.260 1.00 35.26 179 HIS B N 1
ATOM 4269 C CA . HIS B 1 199 ? -38.027 -16.188 72.756 1.00 29.05 179 HIS B CA 1
ATOM 4270 C C . HIS B 1 199 ? -39.153 -16.139 71.727 1.00 26.46 179 HIS B C 1
ATOM 4271 O O . HIS B 1 199 ? -40.139 -15.423 71.932 1.00 31.08 179 HIS B O 1
ATOM 4278 N N . GLY B 1 200 ? -39.038 -16.883 70.633 1.00 32.64 180 GLY B N 1
ATOM 4279 C CA . GLY B 1 200 ? -40.121 -16.937 69.666 1.00 33.02 180 GLY B CA 1
ATOM 4280 C C . GLY B 1 200 ? -40.367 -15.666 68.879 1.00 32.33 180 GLY B C 1
ATOM 4281 O O . GLY B 1 200 ? -41.487 -15.456 68.405 1.00 35.01 180 GLY B O 1
ATOM 4282 N N . ILE B 1 201 ? -39.355 -14.804 68.722 1.00 32.01 181 ILE B N 1
ATOM 4283 C CA . ILE B 1 201 ? -39.513 -13.548 67.998 1.00 32.10 181 ILE B CA 1
ATOM 4284 C C . ILE B 1 201 ? -38.448 -13.452 66.909 1.00 33.73 181 ILE B C 1
ATOM 4285 O O . ILE B 1 201 ? -37.409 -14.118 66.955 1.00 26.46 181 ILE B O 1
ATOM 4290 N N . ILE B 1 202 ? -38.730 -12.617 65.904 1.00 27.90 182 ILE B N 1
ATOM 4291 C CA . ILE B 1 202 ? -37.886 -12.551 64.717 1.00 30.12 182 ILE B CA 1
ATOM 4292 C C . ILE B 1 202 ? -36.750 -11.558 64.927 1.00 29.02 182 ILE B C 1
ATOM 4293 O O . ILE B 1 202 ? -36.802 -10.666 65.776 1.00 26.33 182 ILE B O 1
ATOM 4298 N N . PHE B 1 203 ? -35.715 -11.714 64.105 1.00 27.72 183 PHE B N 1
ATOM 4299 C CA . PHE B 1 203 ? -34.499 -10.910 64.142 1.00 30.81 183 PHE B CA 1
ATOM 4300 C C . PHE B 1 203 ? -34.410 -10.164 62.813 1.00 24.87 183 PHE B C 1
ATOM 4301 O O . PHE B 1 203 ? -34.406 -10.794 61.747 1.00 22.76 183 PHE B O 1
ATOM 4309 N N . ILE B 1 204 ? -34.399 -8.830 62.885 1.00 23.51 184 ILE B N 1
ATOM 4310 C CA . ILE B 1 204 ? -34.382 -7.941 61.723 1.00 24.63 184 ILE B CA 1
ATOM 4311 C C . ILE B 1 204 ? -33.018 -7.266 61.648 1.00 23.88 184 ILE B C 1
ATOM 4312 O O . ILE B 1 204 ? -32.537 -6.709 62.646 1.00 22.74 184 ILE B O 1
ATOM 4317 N N . VAL B 1 205 ? -32.399 -7.309 60.469 1.00 19.59 185 VAL B N 1
ATOM 4318 C CA . VAL B 1 205 ? -31.072 -6.733 60.246 1.00 17.71 185 VAL B CA 1
ATOM 4319 C C . VAL B 1 205 ? -31.129 -5.746 59.086 1.00 22.59 185 VAL B C 1
ATOM 4320 O O . VAL B 1 205 ? -31.537 -6.106 57.973 1.00 21.98 185 VAL B O 1
ATOM 4324 N N . ASP B 1 206 ? -30.699 -4.512 59.339 1.00 19.68 186 ASP B N 1
ATOM 4325 C CA . ASP B 1 206 ? -30.464 -3.531 58.280 1.00 21.21 186 ASP B CA 1
ATOM 4326 C C . ASP B 1 206 ? -29.080 -3.816 57.694 1.00 20.12 186 ASP B C 1
ATOM 4327 O O . ASP B 1 206 ? -28.058 -3.504 58.310 1.00 18.42 186 ASP B O 1
ATOM 4332 N N . ASN B 1 207 ? -29.042 -4.412 56.495 1.00 17.59 187 ASN B N 1
ATOM 4333 C CA . ASN B 1 207 ? -27.789 -4.753 55.827 1.00 17.71 187 ASN B CA 1
ATOM 4334 C C . ASN B 1 207 ? -27.350 -3.702 54.800 1.00 18.94 187 ASN B C 1
ATOM 4335 O O . ASN B 1 207 ? -26.594 -4.028 53.877 1.00 17.53 187 ASN B O 1
ATOM 4340 N N . THR B 1 208 ? -27.801 -2.452 54.943 1.00 21.08 188 THR B N 1
ATOM 4341 C CA . THR B 1 208 ? -27.439 -1.403 53.983 1.00 21.04 188 THR B CA 1
ATOM 4342 C C . THR B 1 208 ? -25.924 -1.286 53.793 1.00 19.88 188 THR B C 1
ATOM 4343 O O . THR B 1 208 ? -25.422 -1.235 52.659 1.00 18.26 188 THR B O 1
ATOM 4347 N N . PHE B 1 209 ? -25.176 -1.219 54.896 1.00 16.69 189 PHE B N 1
ATOM 4348 C CA . PHE B 1 209 ? -23.747 -0.958 54.794 1.00 20.91 189 PHE B CA 1
ATOM 4349 C C . PHE B 1 209 ? -22.963 -2.169 54.312 1.00 20.00 189 PHE B C 1
ATOM 4350 O O . PHE B 1 209 ? -21.840 -2.001 53.827 1.00 21.10 189 PHE B O 1
ATOM 4358 N N . GLY B 1 210 ? -23.500 -3.375 54.480 1.00 18.34 190 GLY B N 1
ATOM 4359 C CA . GLY B 1 210 ? -22.817 -4.576 54.032 1.00 21.34 190 GLY B CA 1
ATOM 4360 C C . GLY B 1 210 ? -23.064 -4.940 52.580 1.00 21.60 190 GLY B C 1
ATOM 4361 O O . GLY B 1 210 ? -22.124 -5.320 51.869 1.00 19.70 190 GLY B O 1
ATOM 4362 N N . THR B 1 211 ? -24.323 -4.803 52.113 1.00 19.26 191 THR B N 1
ATOM 4363 C CA . THR B 1 211 ? -24.840 -5.435 50.888 1.00 18.95 191 THR B CA 1
ATOM 4364 C C . THR B 1 211 ? -24.778 -6.954 51.031 1.00 21.76 191 THR B C 1
ATOM 4365 O O . THR B 1 211 ? -23.997 -7.472 51.840 1.00 19.94 191 THR B O 1
ATOM 4369 N N . PRO B 1 212 ? -25.579 -7.708 50.268 1.00 21.24 192 PRO B N 1
ATOM 4370 C CA . PRO B 1 212 ? -25.483 -9.177 50.335 1.00 19.11 192 PRO B CA 1
ATOM 4371 C C . PRO B 1 212 ? -24.178 -9.729 49.790 1.00 20.41 192 PRO B C 1
ATOM 4372 O O . PRO B 1 212 ? -23.932 -10.933 49.931 1.00 18.67 192 PRO B O 1
ATOM 4376 N N . TYR B 1 213 ? -23.344 -8.911 49.155 1.00 19.65 193 TYR B N 1
ATOM 4377 C CA . TYR B 1 213 ? -22.066 -9.441 48.701 1.00 17.04 193 TYR B CA 1
ATOM 4378 C C . TYR B 1 213 ? -21.069 -9.585 49.847 1.00 21.10 193 TYR B C 1
ATOM 4379 O O . TYR B 1 213 ? -20.208 -10.471 49.798 1.00 19.26 193 TYR B O 1
ATOM 4388 N N . LEU B 1 214 ? -21.158 -8.737 50.879 1.00 20.18 194 LEU B N 1
ATOM 4389 C CA . LEU B 1 214 ? -20.232 -8.830 52.009 1.00 18.85 194 LEU B CA 1
ATOM 4390 C C . LEU B 1 214 ? -20.772 -9.672 53.164 1.00 21.11 194 LEU B C 1
ATOM 4391 O O . LEU B 1 214 ? -19.987 -10.331 53.859 1.00 26.15 194 LEU B O 1
ATOM 4396 N N . VAL B 1 215 ? -22.076 -9.653 53.423 1.00 21.62 195 VAL B N 1
ATOM 4397 C CA . VAL B 1 215 ? -22.644 -10.515 54.455 1.00 21.05 195 VAL B CA 1
ATOM 4398 C C . VAL B 1 215 ? -24.100 -10.789 54.108 1.00 23.10 195 VAL B C 1
ATOM 4399 O O . VAL B 1 215 ? -24.806 -9.923 53.576 1.00 19.07 195 VAL B O 1
ATOM 4403 N N . ARG B 1 216 ? -24.548 -12.008 54.400 1.00 21.70 196 ARG B N 1
ATOM 4404 C CA . ARG B 1 216 ? -25.945 -12.391 54.196 1.00 23.74 196 ARG B CA 1
ATOM 4405 C C . ARG B 1 216 ? -26.542 -12.732 55.555 1.00 23.98 196 ARG B C 1
ATOM 4406 O O . ARG B 1 216 ? -26.483 -13.889 56.003 1.00 26.79 196 ARG B O 1
ATOM 4414 N N . PRO B 1 217 ? -27.120 -11.751 56.250 1.00 24.48 197 PRO B N 1
ATOM 4415 C CA . PRO B 1 217 ? -27.576 -12.004 57.630 1.00 25.42 197 PRO B CA 1
ATOM 4416 C C . PRO B 1 217 ? -28.611 -13.107 57.732 1.00 23.73 197 PRO B C 1
ATOM 4417 O O . PRO B 1 217 ? -28.659 -13.795 58.756 1.00 23.41 197 PRO B O 1
ATOM 4421 N N . LEU B 1 218 ? -29.411 -13.329 56.688 1.00 23.06 198 LEU B N 1
ATOM 4422 C CA . LEU B 1 218 ? -30.375 -14.428 56.693 1.00 20.82 198 LEU B CA 1
ATOM 4423 C C . LEU B 1 218 ? -29.710 -15.788 56.853 1.00 26.06 198 LEU B C 1
ATOM 4424 O O . LEU B 1 218 ? -30.388 -16.756 57.206 1.00 25.77 198 LEU B O 1
ATOM 4429 N N . GLU B 1 219 ? -28.410 -15.894 56.590 1.00 25.37 199 GLU B N 1
ATOM 4430 C CA . GLU B 1 219 ? -27.686 -17.132 56.830 1.00 24.15 199 GLU B CA 1
ATOM 4431 C C . GLU B 1 219 ? -27.021 -17.165 58.197 1.00 25.35 199 GLU B C 1
ATOM 4432 O O . GLU B 1 219 ? -26.373 -18.159 58.535 1.00 24.76 199 GLU B O 1
ATOM 4438 N N . HIS B 1 220 ? -27.163 -16.118 58.995 1.00 23.25 200 HIS B N 1
ATOM 4439 C CA . HIS B 1 220 ? -26.516 -16.103 60.300 1.00 27.25 200 HIS B CA 1
ATOM 4440 C C . HIS B 1 220 ? -27.494 -15.717 61.397 1.00 22.81 200 HIS B C 1
ATOM 4441 O O . HIS B 1 220 ? -27.134 -15.048 62.373 1.00 29.50 200 HIS B O 1
ATOM 4448 N N . GLY B 1 221 ? -28.750 -16.141 61.264 1.00 25.52 201 GLY B N 1
ATOM 4449 C CA . GLY B 1 221 ? -29.740 -15.997 62.313 1.00 25.16 201 GLY B CA 1
ATOM 4450 C C . GLY B 1 221 ? -30.827 -14.977 62.041 1.00 28.04 201 GLY B C 1
ATOM 4451 O O . GLY B 1 221 ? -31.833 -14.965 62.760 1.00 26.81 201 GLY B O 1
ATOM 4452 N N . ALA B 1 222 ? -30.666 -14.118 61.040 1.00 25.03 202 ALA B N 1
ATOM 4453 C CA . ALA B 1 222 ? -31.704 -13.139 60.749 1.00 26.04 202 ALA B CA 1
ATOM 4454 C C . ALA B 1 222 ? -32.895 -13.791 60.046 1.00 21.64 202 ALA B C 1
ATOM 4455 O O . ALA B 1 222 ? -32.754 -14.765 59.299 1.00 22.70 202 ALA B O 1
ATOM 4457 N N . ASP B 1 223 ? -34.078 -13.230 60.293 1.00 21.46 203 ASP B N 1
ATOM 4458 C CA . ASP B 1 223 ? -35.304 -13.626 59.611 1.00 27.08 203 ASP B CA 1
ATOM 4459 C C . ASP B 1 223 ? -35.730 -12.642 58.535 1.00 24.95 203 ASP B C 1
ATOM 4460 O O . ASP B 1 223 ? -36.415 -13.030 57.583 1.00 23.26 203 ASP B O 1
ATOM 4465 N N . VAL B 1 224 ? -35.343 -11.382 58.680 1.00 22.11 204 VAL B N 1
ATOM 4466 C CA . VAL B 1 224 ? -35.714 -10.311 57.765 1.00 22.95 204 VAL B CA 1
ATOM 4467 C C . VAL B 1 224 ? -34.488 -9.425 57.585 1.00 24.21 204 VAL B C 1
ATOM 4468 O O . VAL B 1 224 ? -33.787 -9.115 58.555 1.00 19.60 204 VAL B O 1
ATOM 4472 N N . VAL B 1 225 ? -34.217 -9.029 56.348 1.00 20.02 205 VAL B N 1
ATOM 4473 C CA . VAL B 1 225 ? -33.151 -8.082 56.040 1.00 19.98 205 VAL B CA 1
ATOM 4474 C C . VAL B 1 225 ? -33.791 -6.898 55.333 1.00 22.74 205 VAL B C 1
ATOM 4475 O O . VAL B 1 225 ? -34.655 -7.085 54.466 1.00 19.41 205 VAL B O 1
ATOM 4479 N N . VAL B 1 226 ? -33.412 -5.685 55.738 1.00 19.17 206 VAL B N 1
ATOM 4480 C CA . VAL B 1 226 ? -33.885 -4.478 55.073 1.00 21.22 206 VAL B CA 1
ATOM 4481 C C . VAL B 1 226 ? -32.680 -3.764 54.480 1.00 19.55 206 VAL B C 1
ATOM 4482 O O . VAL B 1 226 ? -31.558 -3.859 54.993 1.00 19.92 206 VAL B O 1
ATOM 4486 N N . HIS B 1 227 ? -32.910 -3.080 53.358 1.00 15.69 207 HIS B N 1
ATOM 4487 C CA . HIS B 1 227 ? -31.878 -2.290 52.702 1.00 20.51 207 HIS B CA 1
ATOM 4488 C C . HIS B 1 227 ? -32.408 -0.910 52.390 1.00 20.19 207 HIS B C 1
ATOM 4489 O O . HIS B 1 227 ? -33.549 -0.766 51.947 1.00 19.21 207 HIS B O 1
ATOM 4496 N N . SER B 1 228 ? -31.558 0.094 52.570 1.00 19.65 208 SER B N 1
ATOM 4497 C CA . SER B 1 228 ? -31.701 1.329 51.812 1.00 23.89 208 SER B CA 1
ATOM 4498 C C . SER B 1 228 ? -30.979 1.091 50.489 1.00 17.43 208 SER B C 1
ATOM 4499 O O . SER B 1 228 ? -29.755 1.191 50.413 1.00 18.76 208 SER B O 1
ATOM 4502 N N . ALA B 1 229 ? -31.735 0.725 49.446 1.00 20.31 209 ALA B N 1
ATOM 4503 C CA . ALA B 1 229 ? -31.135 0.489 48.134 1.00 20.60 209 ALA B CA 1
ATOM 4504 C C . ALA B 1 229 ? -30.555 1.770 47.554 1.00 24.35 209 ALA B C 1
ATOM 4505 O O . ALA B 1 229 ? -29.778 1.722 46.592 1.00 17.08 209 ALA B O 1
ATOM 4507 N N . THR B 1 230 ? -30.921 2.904 48.129 1.00 14.86 210 THR B N 1
ATOM 4508 C CA . THR B 1 230 ? -30.396 4.207 47.784 1.00 21.01 210 THR B CA 1
ATOM 4509 C C . THR B 1 230 ? -28.875 4.237 47.779 1.00 20.37 210 THR B C 1
ATOM 4510 O O . THR B 1 230 ? -28.256 4.992 47.026 1.00 18.36 210 THR B O 1
ATOM 4538 N N . PHE B 1 232 ? -25.604 1.379 48.212 1.00 15.46 213 PHE B N 1
ATOM 4539 C CA . PHE B 1 232 ? -24.737 0.587 47.324 1.00 17.04 213 PHE B CA 1
ATOM 4540 C C . PHE B 1 232 ? -25.482 -0.041 46.141 1.00 16.04 213 PHE B C 1
ATOM 4541 O O . PHE B 1 232 ? -24.933 -0.146 45.047 1.00 17.05 213 PHE B O 1
ATOM 4549 N N . ILE B 1 233 ? -26.729 -0.462 46.369 1.00 13.81 214 ILE B N 1
ATOM 4550 C CA . ILE B 1 233 ? -27.489 -1.148 45.324 1.00 13.98 214 ILE B CA 1
ATOM 4551 C C . ILE B 1 233 ? -27.680 -0.231 44.114 1.00 17.07 214 ILE B C 1
ATOM 4552 O O . ILE B 1 233 ? -27.410 -0.620 42.970 1.00 18.93 214 ILE B O 1
ATOM 4557 N N . GLY B 1 234 ? -28.117 1.011 44.349 1.00 14.97 215 GLY B N 1
ATOM 4558 C CA . GLY B 1 234 ? -28.194 1.975 43.257 1.00 14.25 215 GLY B CA 1
ATOM 4559 C C . GLY B 1 234 ? -26.816 2.357 42.739 1.00 16.32 215 GLY B C 1
ATOM 4560 O O . GLY B 1 234 ? -26.563 2.323 41.531 1.00 14.23 215 GLY B O 1
ATOM 4561 N N . GLY B 1 235 ? -25.902 2.718 43.655 1.00 16.42 216 GLY B N 1
ATOM 4562 C CA . GLY B 1 235 ? -24.470 2.764 43.381 1.00 17.77 216 GLY B CA 1
ATOM 4563 C C . GLY B 1 235 ? -23.929 4.103 42.912 1.00 18.30 216 GLY B C 1
ATOM 4564 O O . GLY B 1 235 ? -22.703 4.281 42.876 1.00 17.58 216 GLY B O 1
ATOM 4565 N N . HIS B 1 236 ? -24.799 5.052 42.562 1.00 15.21 217 HIS B N 1
ATOM 4566 C CA . HIS B 1 236 ? -24.386 6.283 41.897 1.00 15.16 217 HIS B CA 1
ATOM 4567 C C . HIS B 1 236 ? -25.024 7.526 42.500 1.00 17.44 217 HIS B C 1
ATOM 4568 O O . HIS B 1 236 ? -24.922 8.604 41.904 1.00 15.80 217 HIS B O 1
ATOM 4575 N N . GLY B 1 237 ? -25.689 7.405 43.650 1.00 17.74 218 GLY B N 1
ATOM 4576 C CA . GLY B 1 237 ? -26.326 8.558 44.267 1.00 17.59 218 GLY B CA 1
ATOM 4577 C C . GLY B 1 237 ? -27.424 9.195 43.438 1.00 18.13 218 GLY B C 1
ATOM 4578 O O . GLY B 1 237 ? -27.650 10.403 43.553 1.00 15.96 218 GLY B O 1
ATOM 4579 N N . THR B 1 238 ? -28.133 8.420 42.613 1.00 11.73 219 THR B N 1
ATOM 4580 C CA . THR B 1 238 ? -29.223 9.000 41.837 1.00 15.17 219 THR B CA 1
ATOM 4581 C C . THR B 1 238 ? -30.616 8.651 42.348 1.00 19.85 219 THR B C 1
ATOM 4582 O O . THR B 1 238 ? -31.539 9.434 42.134 1.00 15.45 219 THR B O 1
ATOM 4586 N N . THR B 1 239 ? -30.791 7.512 43.019 1.00 14.36 220 THR B N 1
ATOM 4587 C CA . THR B 1 239 ? -32.085 6.842 43.065 1.00 18.37 220 THR B CA 1
ATOM 4588 C C . THR B 1 239 ? -32.385 6.297 44.453 1.00 19.15 220 THR B C 1
ATOM 4589 O O . THR B 1 239 ? -31.626 5.485 44.985 1.00 19.11 220 THR B O 1
ATOM 4593 N N . MET B 1 240 ? -33.514 6.697 45.020 1.00 16.87 221 MET B N 1
ATOM 4594 C CA . MET B 1 240 ? -33.906 6.171 46.316 1.00 17.56 221 MET B CA 1
ATOM 4595 C C . MET B 1 240 ? -34.720 4.896 46.146 1.00 16.01 221 MET B C 1
ATOM 4596 O O . MET B 1 240 ? -35.424 4.712 45.146 1.00 13.31 221 MET B O 1
ATOM 4601 N N . GLY B 1 241 ? -34.568 3.998 47.112 1.00 16.06 222 GLY B N 1
ATOM 4602 C CA . GLY B 1 241 ? -35.416 2.829 47.234 1.00 15.36 222 GLY B CA 1
ATOM 4603 C C . GLY B 1 241 ? -35.093 2.089 48.517 1.00 21.43 222 GLY B C 1
ATOM 4604 O O . GLY B 1 241 ? -34.014 2.258 49.097 1.00 18.52 222 GLY B O 1
ATOM 4605 N N . GLY B 1 242 ? -36.051 1.279 48.957 1.00 16.69 223 GLY B N 1
ATOM 4606 C CA . GLY B 1 242 ? -35.834 0.368 50.068 1.00 17.77 223 GLY B CA 1
ATOM 4607 C C . GLY B 1 242 ? -36.343 -1.011 49.727 1.00 18.41 223 GLY B C 1
ATOM 4608 O O . GLY B 1 242 ? -37.231 -1.186 48.896 1.00 17.78 223 GLY B O 1
ATOM 4609 N N . VAL B 1 243 ? -35.743 -2.021 50.351 1.00 15.54 224 VAL B N 1
ATOM 4610 C CA . VAL B 1 243 ? -36.117 -3.401 50.082 1.00 16.92 224 VAL B CA 1
ATOM 4611 C C . VAL B 1 243 ? -36.195 -4.148 51.398 1.00 20.60 224 VAL B C 1
ATOM 4612 O O . VAL B 1 243 ? -35.339 -3.972 52.273 1.00 22.16 224 VAL B O 1
ATOM 4616 N N . ILE B 1 244 ? -37.225 -4.981 51.532 1.00 18.56 225 ILE B N 1
ATOM 4617 C CA . ILE B 1 244 ? -37.336 -5.964 52.605 1.00 17.90 225 ILE B CA 1
ATOM 4618 C C . ILE B 1 244 ? -37.201 -7.353 51.997 1.00 17.70 225 ILE B C 1
ATOM 4619 O O . ILE B 1 244 ? -37.892 -7.673 51.026 1.00 21.83 225 ILE B O 1
ATOM 4624 N N . VAL B 1 245 ? -36.342 -8.184 52.578 1.00 16.28 226 VAL B N 1
ATOM 4625 C CA . VAL B 1 245 ? -36.214 -9.583 52.193 1.00 16.78 226 VAL B CA 1
ATOM 4626 C C . VAL B 1 245 ? -36.499 -10.452 53.415 1.00 23.27 226 VAL B C 1
ATOM 4627 O O . VAL B 1 245 ? -36.001 -10.169 54.514 1.00 19.22 226 VAL B O 1
ATOM 4631 N N . GLU B 1 246 ? -37.276 -11.521 53.224 1.00 19.87 227 GLU B N 1
ATOM 4632 C CA . GLU B 1 246 ? -37.499 -12.500 54.282 1.00 24.35 227 GLU B CA 1
ATOM 4633 C C . GLU B 1 246 ? -36.750 -13.793 53.983 1.00 22.91 227 GLU B C 1
ATOM 4634 O O . GLU B 1 246 ? -36.472 -14.120 52.827 1.00 20.60 227 GLU B O 1
ATOM 4640 N N . GLY B 1 247 ? -36.419 -14.525 55.047 1.00 27.20 228 GLY B N 1
ATOM 4641 C CA . GLY B 1 247 ? -35.608 -15.719 54.917 1.00 22.78 228 GLY B CA 1
ATOM 4642 C C . GLY B 1 247 ? -36.430 -16.992 54.870 1.00 30.46 228 GLY B C 1
ATOM 4643 O O . GLY B 1 247 ? -35.948 -18.024 54.396 1.00 29.96 228 GLY B O 1
ATOM 4644 N N . GLY B 1 248 ? -37.656 -16.945 55.386 1.00 27.64 229 GLY B N 1
ATOM 4645 C CA . GLY B 1 248 ? -38.569 -18.063 55.219 1.00 33.35 229 GLY B CA 1
ATOM 4646 C C . GLY B 1 248 ? -38.318 -19.257 56.114 1.00 34.97 229 GLY B C 1
ATOM 4647 O O . GLY B 1 248 ? -38.802 -20.353 55.818 1.00 35.79 229 GLY B O 1
ATOM 4648 N N . GLN B 1 249 ? -37.569 -19.082 57.202 1.00 31.14 230 GLN B N 1
ATOM 4649 C CA . GLN B 1 249 ? -37.273 -20.167 58.131 1.00 30.48 230 GLN B CA 1
ATOM 4650 C C . GLN B 1 249 ? -37.805 -19.883 59.531 1.00 30.97 230 GLN B C 1
ATOM 4651 O O . GLN B 1 249 ? -37.360 -20.512 60.491 1.00 46.43 230 GLN B O 1
ATOM 4657 N N . PHE B 1 250 ? -38.743 -18.949 59.672 1.00 32.06 231 PHE B N 1
ATOM 4658 C CA . PHE B 1 250 ? -39.340 -18.625 60.962 1.00 29.88 231 PHE B CA 1
ATOM 4659 C C . PHE B 1 250 ? -40.743 -19.210 61.035 1.00 30.06 231 PHE B C 1
ATOM 4660 O O . PHE B 1 250 ? -41.587 -18.929 60.175 1.00 29.22 231 PHE B O 1
ATOM 4668 N N . ASP B 1 251 ? -40.981 -20.019 62.064 1.00 33.64 232 ASP B N 1
ATOM 4669 C CA . ASP B 1 251 ? -42.238 -20.745 62.250 1.00 32.55 232 ASP B CA 1
ATOM 4670 C C . ASP B 1 251 ? -43.191 -19.870 63.054 1.00 31.51 232 ASP B C 1
ATOM 4671 O O . ASP B 1 251 ? -43.131 -19.839 64.286 1.00 35.52 232 ASP B O 1
ATOM 4676 N N . TRP B 1 252 ? -44.090 -19.165 62.358 1.00 30.45 233 TRP B N 1
ATOM 4677 C CA . TRP B 1 252 ? -45.010 -18.264 63.053 1.00 35.51 233 TRP B CA 1
ATOM 4678 C C . TRP B 1 252 ? -45.919 -19.027 64.010 1.00 37.12 233 TRP B C 1
ATOM 4679 O O . TRP B 1 252 ? -46.140 -18.592 65.147 1.00 33.66 233 TRP B O 1
ATOM 4690 N N . ARG B 1 253 ? -46.448 -20.172 63.569 1.00 41.05 234 ARG B N 1
ATOM 4691 C CA . ARG B 1 253 ? -47.384 -20.924 64.400 1.00 43.21 234 ARG B CA 1
ATOM 4692 C C . ARG B 1 253 ? -46.714 -21.437 65.666 1.00 41.10 234 ARG B C 1
ATOM 4693 O O . ARG B 1 253 ? -47.293 -21.365 66.758 1.00 43.97 234 ARG B O 1
ATOM 4701 N N . ALA B 1 254 ? -45.491 -21.958 65.541 1.00 39.88 235 ALA B N 1
ATOM 4702 C CA . ALA B 1 254 ? -44.781 -22.444 66.717 1.00 41.18 235 ALA B CA 1
ATOM 4703 C C . ALA B 1 254 ? -44.478 -21.316 67.690 1.00 45.53 235 ALA B C 1
ATOM 4704 O O . ALA B 1 254 ? -44.449 -21.540 68.906 1.00 47.85 235 ALA B O 1
ATOM 4706 N N . SER B 1 255 ? -44.257 -20.102 67.182 1.00 39.68 236 SER B N 1
ATOM 4707 C CA . SER B 1 255 ? -43.943 -18.981 68.063 1.00 40.46 236 SER B CA 1
ATOM 4708 C C . SER B 1 255 ? -45.153 -18.589 68.895 1.00 38.93 236 SER B C 1
ATOM 4709 O O . SER B 1 255 ? -45.040 -18.356 70.105 1.00 43.71 236 SER B O 1
ATOM 4712 N N . GLY B 1 256 ? -46.317 -18.484 68.255 1.00 35.97 237 GLY B N 1
ATOM 4713 C CA . GLY B 1 256 ? -47.525 -18.044 68.910 1.00 37.78 237 GLY B CA 1
ATOM 4714 C C . GLY B 1 256 ? -47.607 -16.564 69.208 1.00 41.67 237 GLY B C 1
ATOM 4715 O O . GLY B 1 256 ? -48.662 -16.104 69.663 1.00 37.35 237 GLY B O 1
ATOM 4716 N N . LYS B 1 257 ? -46.543 -15.794 68.969 1.00 41.03 238 LYS B N 1
ATOM 4717 C CA . LYS B 1 257 ? -46.541 -14.372 69.291 1.00 34.37 238 LYS B CA 1
ATOM 4718 C C . LYS B 1 257 ? -47.017 -13.490 68.143 1.00 30.30 238 LYS B C 1
ATOM 4719 O O . LYS B 1 257 ? -47.008 -12.262 68.285 1.00 33.68 238 LYS B O 1
ATOM 4725 N N . TYR B 1 258 ? -47.455 -14.072 67.028 1.00 29.57 239 TYR B N 1
ATOM 4726 C CA . TYR B 1 258 ? -47.896 -13.308 65.860 1.00 29.46 239 TYR B CA 1
ATOM 4727 C C . TYR B 1 258 ? -49.246 -13.824 65.377 1.00 36.28 239 TYR B C 1
ATOM 4728 O O . TYR B 1 258 ? -49.352 -14.399 64.285 1.00 33.08 239 TYR B O 1
ATOM 4737 N N . PRO B 1 259 ? -50.312 -13.614 66.163 1.00 36.48 240 PRO B N 1
ATOM 4738 C CA . PRO B 1 259 ? -51.630 -14.125 65.756 1.00 36.55 240 PRO B CA 1
ATOM 4739 C C . PRO B 1 259 ? -52.143 -13.544 64.446 1.00 32.07 240 PRO B C 1
ATOM 4740 O O . PRO B 1 259 ? -52.953 -14.197 63.776 1.00 37.21 240 PRO B O 1
ATOM 4744 N N . ASP B 1 260 ? -51.695 -12.353 64.044 1.00 37.27 241 ASP B N 1
ATOM 4745 C CA . ASP B 1 260 ? -52.089 -11.828 62.737 1.00 35.28 241 ASP B CA 1
ATOM 4746 C C . ASP B 1 260 ? -51.511 -12.636 61.576 1.00 33.61 241 ASP B C 1
ATOM 4747 O O . ASP B 1 260 ? -52.047 -12.562 60.465 1.00 33.66 241 ASP B O 1
ATOM 4752 N N . PHE B 1 261 ? -50.440 -13.404 61.798 1.00 28.93 242 PHE B N 1
ATOM 4753 C CA . PHE B 1 261 ? -49.902 -14.266 60.749 1.00 33.17 242 PHE B CA 1
ATOM 4754 C C . PHE B 1 261 ? -50.564 -15.637 60.695 1.00 35.63 242 PHE B C 1
ATOM 4755 O O . PHE B 1 261 ? -50.450 -16.326 59.673 1.00 36.18 242 PHE B O 1
ATOM 4763 N N . THR B 1 262 ? -51.238 -16.051 61.769 1.00 33.92 243 THR B N 1
ATOM 4764 C CA . THR B 1 262 ? -51.770 -17.403 61.891 1.00 41.15 243 THR B CA 1
ATOM 4765 C C . THR B 1 262 ? -53.292 -17.472 61.848 1.00 42.21 243 THR B C 1
ATOM 4766 O O . THR B 1 262 ? -53.841 -18.578 61.803 1.00 51.11 243 THR B O 1
ATOM 4770 N N . THR B 1 263 ? -53.981 -16.334 61.839 1.00 44.12 244 THR B N 1
ATOM 4771 C CA . THR B 1 263 ? -55.430 -16.278 61.935 1.00 37.90 244 THR B CA 1
ATOM 4772 C C . THR B 1 263 ? -56.040 -15.915 60.593 1.00 45.76 244 THR B C 1
ATOM 4773 O O . THR B 1 263 ? -55.639 -14.904 60.000 1.00 45.04 244 THR B O 1
ATOM 4777 N N . PRO B 1 264 ? -57.005 -16.689 60.087 1.00 50.47 245 PRO B N 1
ATOM 4778 C CA . PRO B 1 264 ? -57.642 -16.331 58.810 1.00 45.54 245 PRO B CA 1
ATOM 4779 C C . PRO B 1 264 ? -58.228 -14.929 58.876 1.00 49.84 245 PRO B C 1
ATOM 4780 O O . PRO B 1 264 ? -58.864 -14.551 59.862 1.00 58.77 245 PRO B O 1
ATOM 4784 N N . ASP B 1 265 ? -57.988 -14.142 57.828 1.00 49.73 246 ASP B N 1
ATOM 4785 C CA . ASP B 1 265 ? -58.416 -12.750 57.834 1.00 58.61 246 ASP B CA 1
ATOM 4786 C C . ASP B 1 265 ? -59.564 -12.570 56.854 1.00 60.76 246 ASP B C 1
ATOM 4787 O O . ASP B 1 265 ? -59.410 -12.894 55.666 1.00 60.17 246 ASP B O 1
ATOM 4792 N N . PRO B 1 266 ? -60.725 -12.071 57.300 1.00 64.97 247 PRO B N 1
ATOM 4793 C CA . PRO B 1 266 ? -61.831 -11.819 56.358 1.00 59.06 247 PRO B CA 1
ATOM 4794 C C . PRO B 1 266 ? -61.553 -10.684 55.391 1.00 56.48 247 PRO B C 1
ATOM 4795 O O . PRO B 1 266 ? -62.195 -10.627 54.335 1.00 58.58 247 PRO B O 1
ATOM 4799 N N . GLN B 1 267 ? -60.628 -9.777 55.725 1.00 66.28 248 GLN B N 1
ATOM 4800 C CA . GLN B 1 267 ? -60.203 -8.750 54.777 1.00 62.89 248 GLN B CA 1
ATOM 4801 C C . GLN B 1 267 ? -59.593 -9.358 53.518 1.00 59.58 248 GLN B C 1
ATOM 4802 O O . GLN B 1 267 ? -59.722 -8.785 52.430 1.00 59.98 248 GLN B O 1
ATOM 4808 N N . TYR B 1 268 ? -58.919 -10.505 53.642 1.00 58.46 249 TYR B N 1
ATOM 4809 C CA . TYR B 1 268 ? -58.298 -11.195 52.514 1.00 59.32 249 TYR B CA 1
ATOM 4810 C C . TYR B 1 268 ? -58.945 -12.555 52.277 1.00 56.81 249 TYR B C 1
ATOM 4811 O O . TYR B 1 268 ? -58.316 -13.476 51.746 1.00 49.62 249 TYR B O 1
ATOM 4820 N N . ASN B 1 269 ? -60.200 -12.683 52.708 1.00 59.31 250 ASN B N 1
ATOM 4821 C CA . ASN B 1 269 ? -61.087 -13.793 52.352 1.00 57.84 250 ASN B CA 1
ATOM 4822 C C . ASN B 1 269 ? -60.598 -15.119 52.941 1.00 54.55 250 ASN B C 1
ATOM 4823 O O . ASN B 1 269 ? -60.586 -16.154 52.270 1.00 46.21 250 ASN B O 1
ATOM 4828 N N . GLY B 1 270 ? -60.206 -15.089 54.210 1.00 52.08 251 GLY B N 1
ATOM 4829 C CA . GLY B 1 270 ? -59.762 -16.283 54.894 1.00 53.36 251 GLY B CA 1
ATOM 4830 C C . GLY B 1 270 ? -58.297 -16.611 54.741 1.00 53.24 251 GLY B C 1
ATOM 4831 O O . GLY B 1 270 ? -57.857 -17.650 55.251 1.00 48.22 251 GLY B O 1
ATOM 4832 N N . LEU B 1 271 ? -57.528 -15.760 54.062 1.00 49.00 252 LEU B N 1
ATOM 4833 C CA . LEU B 1 271 ? -56.105 -16.008 53.884 1.00 40.25 252 LEU B CA 1
ATOM 4834 C C . LEU B 1 271 ? -55.390 -16.063 55.229 1.00 33.97 252 LEU B C 1
ATOM 4835 O O . LEU B 1 271 ? -55.686 -15.293 56.147 1.00 35.44 252 LEU B O 1
ATOM 4840 N N . VAL B 1 272 ? -54.461 -17.006 55.346 1.00 32.28 253 VAL B N 1
ATOM 4841 C CA . VAL B 1 272 ? -53.540 -17.084 56.472 1.00 32.50 253 VAL B CA 1
ATOM 4842 C C . VAL B 1 272 ? -52.147 -16.793 55.926 1.00 34.34 253 VAL B C 1
ATOM 4843 O O . VAL B 1 272 ? -51.618 -17.563 55.111 1.00 30.08 253 VAL B O 1
ATOM 4847 N N . PHE B 1 273 ? -51.561 -15.675 56.359 1.00 31.56 254 PHE B N 1
ATOM 4848 C CA . PHE B 1 273 ? -50.274 -15.272 55.794 1.00 32.23 254 PHE B CA 1
ATOM 4849 C C . PHE B 1 273 ? -49.217 -16.347 56.010 1.00 28.27 254 PHE B C 1
ATOM 4850 O O . PHE B 1 273 ? -48.423 -16.634 55.106 1.00 31.52 254 PHE B O 1
ATOM 4858 N N . ALA B 1 274 ? -49.233 -17.005 57.174 1.00 32.35 255 ALA B N 1
ATOM 4859 C CA . ALA B 1 274 ? -48.269 -18.072 57.428 1.00 29.46 255 ALA B CA 1
ATOM 4860 C C . ALA B 1 274 ? -48.382 -19.217 56.430 1.00 28.22 255 ALA B C 1
ATOM 4861 O O . ALA B 1 274 ? -47.414 -19.960 56.251 1.00 36.46 255 ALA B O 1
ATOM 4863 N N . ASP B 1 275 ? -49.533 -19.399 55.784 1.00 33.59 256 ASP B N 1
ATOM 4864 C CA . ASP B 1 275 ? -49.613 -20.484 54.813 1.00 36.13 256 ASP B CA 1
ATOM 4865 C C . ASP B 1 275 ? -48.837 -20.184 53.541 1.00 32.20 256 ASP B C 1
ATOM 4866 O O . ASP B 1 275 ? -48.610 -21.104 52.746 1.00 35.20 256 ASP B O 1
ATOM 4871 N N . LEU B 1 276 ? -48.435 -18.931 53.332 1.00 34.14 257 LEU B N 1
ATOM 4872 C CA . LEU B 1 276 ? -47.608 -18.543 52.195 1.00 30.91 257 LEU B CA 1
ATOM 4873 C C . LEU B 1 276 ? -46.134 -18.869 52.390 1.00 33.22 257 LEU B C 1
ATOM 4874 O O . LEU B 1 276 ? -45.329 -18.565 51.500 1.00 32.47 257 LEU B O 1
ATOM 4879 N N . GLY B 1 277 ? -45.763 -19.455 53.526 1.00 30.64 258 GLY B N 1
ATOM 4880 C CA . GLY B 1 277 ? -44.412 -19.972 53.687 1.00 30.83 258 GLY B CA 1
ATOM 4881 C C . GLY B 1 277 ? -43.359 -18.881 53.559 1.00 34.77 258 GLY B C 1
ATOM 4882 O O . GLY B 1 277 ? -43.369 -17.886 54.290 1.00 30.76 258 GLY B O 1
ATOM 4883 N N . GLY B 1 278 ? -42.439 -19.062 52.610 1.00 30.68 259 GLY B N 1
ATOM 4884 C CA . GLY B 1 278 ? -41.356 -18.119 52.379 1.00 27.96 259 GLY B CA 1
ATOM 4885 C C . GLY B 1 278 ? -41.759 -16.752 51.853 1.00 28.84 259 GLY B C 1
ATOM 4886 O O . GLY B 1 278 ? -40.873 -15.922 51.629 1.00 28.47 259 GLY B O 1
ATOM 4887 N N . ALA B 1 279 ? -43.055 -16.489 51.644 1.00 27.34 260 ALA B N 1
ATOM 4888 C CA . ALA B 1 279 ? -43.519 -15.171 51.224 1.00 24.20 260 ALA B CA 1
ATOM 4889 C C . ALA B 1 279 ? -44.473 -14.544 52.240 1.00 25.39 260 ALA B C 1
ATOM 4890 O O . ALA B 1 279 ? -45.137 -13.551 51.933 1.00 25.18 260 ALA B O 1
ATOM 4892 N N . ALA B 1 280 ? -44.527 -15.073 53.463 1.00 27.49 261 ALA B N 1
ATOM 4893 C CA . ALA B 1 280 ? -45.536 -14.620 54.423 1.00 25.41 261 ALA B CA 1
ATOM 4894 C C . ALA B 1 280 ? -45.293 -13.176 54.850 1.00 23.24 261 ALA B C 1
ATOM 4895 O O . ALA B 1 280 ? -46.215 -12.349 54.857 1.00 25.98 261 ALA B O 1
ATOM 4897 N N . PHE B 1 281 ? -44.056 -12.860 55.228 1.00 23.40 262 PHE B N 1
ATOM 4898 C CA . PHE B 1 281 ? -43.759 -11.539 55.768 1.00 24.63 262 PHE B CA 1
ATOM 4899 C C . PHE B 1 281 ? -43.955 -10.452 54.711 1.00 21.92 262 PHE B C 1
ATOM 4900 O O . PHE B 1 281 ? -44.667 -9.467 54.949 1.00 21.19 262 PHE B O 1
ATOM 4908 N N . THR B 1 282 ? -43.364 -10.633 53.523 1.00 22.50 263 THR B N 1
ATOM 4909 C CA . THR B 1 282 ? -43.427 -9.589 52.497 1.00 24.89 263 THR B CA 1
ATOM 4910 C C . THR B 1 282 ? -44.807 -9.480 51.864 1.00 25.65 263 THR B C 1
ATOM 4911 O O . THR B 1 282 ? -45.209 -8.386 51.444 1.00 24.64 263 THR B O 1
ATOM 4915 N N . THR B 1 283 ? -45.539 -10.592 51.753 1.00 25.89 264 THR B N 1
ATOM 4916 C CA . THR B 1 283 ? -46.905 -10.494 51.252 1.00 27.52 264 THR B CA 1
ATOM 4917 C C . THR B 1 283 ? -47.779 -9.716 52.221 1.00 25.42 264 THR B C 1
ATOM 4918 O O . THR B 1 283 ? -48.629 -8.922 51.799 1.00 24.33 264 THR B O 1
ATOM 4922 N N . LYS B 1 284 ? -47.572 -9.913 53.523 1.00 21.84 265 LYS B N 1
ATOM 4923 C CA . LYS B 1 284 ? -48.331 -9.131 54.492 1.00 27.79 265 LYS B CA 1
ATOM 4924 C C . LYS B 1 284 ? -48.016 -7.646 54.358 1.00 25.73 265 LYS B C 1
ATOM 4925 O O . LYS B 1 284 ? -48.926 -6.811 54.418 1.00 23.68 265 LYS B O 1
ATOM 4931 N N . VAL B 1 285 ? -46.733 -7.294 54.185 1.00 25.96 266 VAL B N 1
ATOM 4932 C CA . VAL B 1 285 ? -46.372 -5.893 53.952 1.00 21.73 266 VAL B CA 1
ATOM 4933 C C . VAL B 1 285 ? -47.103 -5.367 52.729 1.00 20.98 266 VAL B C 1
ATOM 4934 O O . VAL B 1 285 ? -47.733 -4.303 52.764 1.00 23.27 266 VAL B O 1
ATOM 4938 N N . ARG B 1 286 ? -47.045 -6.121 51.629 1.00 23.36 267 ARG B N 1
ATOM 4939 C CA A ARG B 1 286 ? -47.719 -5.698 50.407 0.50 27.51 267 ARG B CA 1
ATOM 4940 C CA B ARG B 1 286 ? -47.717 -5.686 50.411 0.50 27.51 267 ARG B CA 1
ATOM 4941 C C . ARG B 1 286 ? -49.223 -5.570 50.624 1.00 29.56 267 ARG B C 1
ATOM 4942 O O . ARG B 1 286 ? -49.838 -4.587 50.205 1.00 26.75 267 ARG B O 1
ATOM 4957 N N . ALA B 1 287 ? -49.828 -6.552 51.294 1.00 31.93 268 ALA B N 1
ATOM 4958 C CA . ALA B 1 287 ? -51.270 -6.578 51.480 1.00 29.73 268 ALA B CA 1
ATOM 4959 C C . ALA B 1 287 ? -51.774 -5.577 52.511 1.00 33.46 268 ALA B C 1
ATOM 4960 O O . ALA B 1 287 ? -52.971 -5.268 52.511 1.00 32.33 268 ALA B O 1
ATOM 4962 N N . GLU B 1 288 ? -50.909 -5.078 53.392 1.00 25.92 269 GLU B N 1
ATOM 4963 C CA . GLU B 1 288 ? -51.379 -4.317 54.543 1.00 27.63 269 GLU B CA 1
ATOM 4964 C C . GLU B 1 288 ? -50.727 -2.937 54.635 1.00 26.68 269 GLU B C 1
ATOM 4965 O O . GLU B 1 288 ? -51.306 -1.938 54.190 1.00 24.75 269 GLU B O 1
ATOM 4971 N N . THR B 1 289 ? -49.533 -2.865 55.231 1.00 25.92 270 THR B N 1
ATOM 4972 C CA . THR B 1 289 ? -48.888 -1.571 55.462 1.00 24.89 270 THR B CA 1
ATOM 4973 C C . THR B 1 289 ? -48.640 -0.824 54.153 1.00 22.09 270 THR B C 1
ATOM 4974 O O . THR B 1 289 ? -48.941 0.371 54.040 1.00 24.07 270 THR B O 1
ATOM 4978 N N . LEU B 1 290 ? -48.109 -1.517 53.140 1.00 23.49 271 LEU B N 1
ATOM 4979 C CA . LEU B 1 290 ? -47.819 -0.836 51.879 1.00 22.42 271 LEU B CA 1
ATOM 4980 C C . LEU B 1 290 ? -49.102 -0.448 51.155 1.00 21.82 271 LEU B C 1
ATOM 4981 O O . LEU B 1 290 ? -49.212 0.666 50.629 1.00 22.43 271 LEU B O 1
ATOM 4986 N N . ARG B 1 291 ? -50.082 -1.355 51.109 1.00 22.02 272 ARG B N 1
ATOM 4987 C CA . ARG B 1 291 ? -51.383 -1.008 50.539 1.00 25.27 272 ARG B CA 1
ATOM 4988 C C . ARG B 1 291 ? -51.993 0.212 51.235 1.00 25.73 272 ARG B C 1
ATOM 4989 O O . ARG B 1 291 ? -52.533 1.109 50.571 1.00 21.77 272 ARG B O 1
ATOM 4997 N N . ASP B 1 292 ? -51.908 0.272 52.572 1.00 21.06 273 ASP B N 1
ATOM 4998 C CA . ASP B 1 292 ? -52.596 1.335 53.311 1.00 25.78 273 ASP B CA 1
ATOM 4999 C C . ASP B 1 292 ? -51.834 2.656 53.282 1.00 22.44 273 ASP B C 1
ATOM 5000 O O . ASP B 1 292 ? -52.448 3.721 53.139 1.00 21.91 273 ASP B O 1
ATOM 5005 N N . THR B 1 293 ? -50.507 2.618 53.445 1.00 18.67 274 THR B N 1
ATOM 5006 C CA . THR B 1 293 ? -49.732 3.845 53.628 1.00 21.74 274 THR B CA 1
ATOM 5007 C C . THR B 1 293 ? -48.928 4.255 52.394 1.00 19.90 274 THR B C 1
ATOM 5008 O O . THR B 1 293 ? -48.401 5.372 52.366 1.00 21.53 274 THR B O 1
ATOM 5012 N N . GLY B 1 294 ? -48.802 3.380 51.402 1.00 24.66 275 GLY B N 1
ATOM 5013 C CA . GLY B 1 294 ? -48.465 3.802 50.052 1.00 18.59 275 GLY B CA 1
ATOM 5014 C C . GLY B 1 294 ? -47.075 4.347 49.803 1.00 16.97 275 GLY B C 1
ATOM 5015 O O . GLY B 1 294 ? -46.916 5.188 48.914 1.00 19.76 275 GLY B O 1
ATOM 5016 N N . ALA B 1 295 ? -46.052 3.867 50.517 1.00 16.43 276 ALA B N 1
ATOM 5017 C CA . ALA B 1 295 ? -44.657 4.228 50.201 1.00 21.39 276 ALA B CA 1
ATOM 5018 C C . ALA B 1 295 ? -44.118 3.390 49.032 1.00 17.06 276 ALA B C 1
ATOM 5019 O O . ALA B 1 295 ? -43.150 2.632 49.145 1.00 19.11 276 ALA B O 1
ATOM 5021 N N . THR B 1 296 ? -44.775 3.538 47.884 1.00 18.67 277 THR B N 1
ATOM 5022 C CA . THR B 1 296 ? -44.420 2.774 46.698 1.00 20.37 277 THR B CA 1
ATOM 5023 C C . THR B 1 296 ? -43.254 3.435 45.976 1.00 16.70 277 THR B C 1
ATOM 5024 O O . THR B 1 296 ? -43.098 4.663 45.998 1.00 19.35 277 THR B O 1
ATOM 5028 N N . ILE B 1 297 ? -42.427 2.603 45.334 1.00 16.73 278 ILE B N 1
ATOM 5029 C CA . ILE B 1 297 ? -41.292 3.075 44.538 1.00 19.23 278 ILE B CA 1
ATOM 5030 C C . ILE B 1 297 ? -41.752 3.320 43.107 1.00 21.28 278 ILE B C 1
ATOM 5031 O O . ILE B 1 297 ? -42.632 2.619 42.593 1.00 15.57 278 ILE B O 1
ATOM 5036 N N . SER B 1 298 ? -41.139 4.314 42.452 1.00 16.60 279 SER B N 1
ATOM 5037 C CA . SER B 1 298 ? -41.413 4.567 41.040 1.00 17.10 279 SER B CA 1
ATOM 5038 C C . SER B 1 298 ? -40.795 3.463 40.184 1.00 15.61 279 SER B C 1
ATOM 5039 O O . SER B 1 298 ? -39.662 3.039 40.442 1.00 16.87 279 SER B O 1
ATOM 5042 N N . PRO B 1 299 ? -41.511 2.969 39.168 1.00 15.42 280 PRO B N 1
ATOM 5043 C CA . PRO B 1 299 ? -40.894 1.985 38.263 1.00 15.18 280 PRO B CA 1
ATOM 5044 C C . PRO B 1 299 ? -39.632 2.514 37.601 1.00 14.48 280 PRO B C 1
ATOM 5045 O O . PRO B 1 299 ? -38.751 1.721 37.242 1.00 15.80 280 PRO B O 1
ATOM 5049 N N . PHE B 1 300 ? -39.522 3.838 37.437 1.00 16.39 281 PHE B N 1
ATOM 5050 C CA A PHE B 1 300 ? -38.279 4.446 36.959 0.53 16.54 281 PHE B CA 1
ATOM 5051 C CA B PHE B 1 300 ? -38.277 4.411 36.943 0.47 16.73 281 PHE B CA 1
ATOM 5052 C C . PHE B 1 300 ? -37.138 4.175 37.928 1.00 17.47 281 PHE B C 1
ATOM 5053 O O . PHE B 1 300 ? -36.011 3.848 37.520 1.00 16.90 281 PHE B O 1
ATOM 5068 N N . ASN B 1 301 ? -37.405 4.350 39.220 1.00 15.25 282 ASN B N 1
ATOM 5069 C CA . ASN B 1 301 ? -36.387 4.083 40.227 1.00 20.15 282 ASN B CA 1
ATOM 5070 C C . ASN B 1 301 ? -36.016 2.608 40.240 1.00 14.59 282 ASN B C 1
ATOM 5071 O O . ASN B 1 301 ? -34.833 2.263 40.318 1.00 17.45 282 ASN B O 1
ATOM 5076 N N . SER B 1 302 ? -37.012 1.715 40.145 1.00 15.43 283 SER B N 1
ATOM 5077 C CA . SER B 1 302 ? -36.696 0.292 40.089 1.00 17.49 283 SER B CA 1
ATOM 5078 C C . SER B 1 302 ? -35.801 -0.039 38.898 1.00 15.79 283 SER B C 1
ATOM 5079 O O . SER B 1 302 ? -34.912 -0.891 39.002 1.00 16.69 283 SER B O 1
ATOM 5082 N N . PHE B 1 303 ? -36.063 0.582 37.745 1.00 13.10 284 PHE B N 1
ATOM 5083 C CA . PHE B 1 303 ? -35.232 0.338 36.575 1.00 18.01 284 PHE B CA 1
ATOM 5084 C C . PHE B 1 303 ? -33.792 0.731 36.862 1.00 17.94 284 PHE B C 1
ATOM 5085 O O . PHE B 1 303 ? -32.861 -0.025 36.559 1.00 17.88 284 PHE B O 1
ATOM 5093 N N . LEU B 1 304 ? -33.596 1.890 37.498 1.00 14.38 285 LEU B N 1
ATOM 5094 C CA . LEU B 1 304 ? -32.240 2.319 37.829 1.00 15.60 285 LEU B CA 1
ATOM 5095 C C . LEU B 1 304 ? -31.616 1.435 38.903 1.00 17.01 285 LEU B C 1
ATOM 5096 O O . LEU B 1 304 ? -30.393 1.238 38.900 1.00 18.80 285 LEU B O 1
ATOM 5101 N N . LEU B 1 305 ? -32.420 0.880 39.819 1.00 14.54 286 LEU B N 1
ATOM 5102 C CA . LEU B 1 305 ? -31.844 -0.046 40.796 1.00 13.50 286 LEU B CA 1
ATOM 5103 C C . LEU B 1 305 ? -31.411 -1.346 40.130 1.00 13.29 286 LEU B C 1
ATOM 5104 O O . LEU B 1 305 ? -30.409 -1.946 40.527 1.00 14.47 286 LEU B O 1
ATOM 5109 N N . LEU B 1 306 ? -32.159 -1.808 39.125 1.00 13.79 287 LEU B N 1
ATOM 5110 C CA . LEU B 1 306 ? -31.751 -3.011 38.411 1.00 12.76 287 LEU B CA 1
ATOM 5111 C C . LEU B 1 306 ? -30.414 -2.803 37.714 1.00 18.18 287 LEU B C 1
ATOM 5112 O O . LEU B 1 306 ? -29.551 -3.686 37.742 1.00 17.26 287 LEU B O 1
ATOM 5117 N N . GLN B 1 307 ? -30.235 -1.645 37.072 1.00 14.50 288 GLN B N 1
ATOM 5118 C CA . GLN B 1 307 ? -28.952 -1.322 36.452 1.00 14.71 288 GLN B CA 1
ATOM 5119 C C . GLN B 1 307 ? -27.812 -1.409 37.459 1.00 17.40 288 GLN B C 1
ATOM 5120 O O . GLN B 1 307 ? -26.752 -1.977 37.163 1.00 19.60 288 GLN B O 1
ATOM 5126 N N . GLY B 1 308 ? -27.988 -0.810 38.641 1.00 16.45 289 GLY B N 1
ATOM 5127 C CA . GLY B 1 308 ? -26.943 -0.891 39.654 1.00 14.32 289 GLY B CA 1
ATOM 5128 C C . GLY B 1 308 ? -26.715 -2.301 40.168 1.00 19.24 289 GLY B C 1
ATOM 5129 O O . GLY B 1 308 ? -25.577 -2.676 40.465 1.00 14.58 289 GLY B O 1
ATOM 5130 N N . LEU B 1 309 ? -27.789 -3.098 40.293 1.00 14.26 290 LEU B N 1
ATOM 5131 C CA . LEU B 1 309 ? -27.633 -4.490 40.708 1.00 18.25 290 LEU B CA 1
ATOM 5132 C C . LEU B 1 309 ? -26.750 -5.263 39.730 1.00 15.96 290 LEU B C 1
ATOM 5133 O O . LEU B 1 309 ? -25.930 -6.093 40.147 1.00 13.97 290 LEU B O 1
ATOM 5138 N N . GLU B 1 310 ? -26.881 -4.991 38.426 1.00 15.85 291 GLU B N 1
ATOM 5139 C CA . GLU B 1 310 ? -26.110 -5.736 37.437 1.00 16.13 291 GLU B CA 1
ATOM 5140 C C . GLU B 1 310 ? -24.607 -5.511 37.549 1.00 15.66 291 GLU B C 1
ATOM 5141 O O . GLU B 1 310 ? -23.846 -6.293 36.967 1.00 16.55 291 GLU B O 1
ATOM 5147 N N . SER B 1 311 ? -24.158 -4.489 38.285 1.00 17.18 292 SER B N 1
ATOM 5148 C CA . SER B 1 311 ? -22.738 -4.264 38.531 1.00 15.44 292 SER B CA 1
ATOM 5149 C C . SER B 1 311 ? -22.389 -4.289 40.012 1.00 17.37 292 SER B C 1
ATOM 5150 O O . SER B 1 311 ? -21.294 -3.849 40.378 1.00 18.03 292 SER B O 1
ATOM 5153 N N . LEU B 1 312 ? -23.282 -4.797 40.869 1.00 16.37 293 LEU B N 1
ATOM 5154 C CA . LEU B 1 312 ? -23.169 -4.567 42.308 1.00 15.26 293 LEU B CA 1
ATOM 5155 C C . LEU B 1 312 ? -21.859 -5.123 42.872 1.00 17.67 293 LEU B C 1
ATOM 5156 O O . LEU B 1 312 ? -21.073 -4.390 43.483 1.00 16.12 293 LEU B O 1
ATOM 5161 N N . SER B 1 313 ? -21.617 -6.431 42.709 1.00 14.77 294 SER B N 1
ATOM 5162 C CA . SER B 1 313 ? -20.392 -6.998 43.273 1.00 19.04 294 SER B CA 1
ATOM 5163 C C . SER B 1 313 ? -19.137 -6.374 42.662 1.00 18.57 294 SER B C 1
ATOM 5164 O O . SER B 1 313 ? -18.127 -6.213 43.363 1.00 15.05 294 SER B O 1
ATOM 5167 N N . LEU B 1 314 ? -19.178 -5.991 41.379 1.00 11.45 295 LEU B N 1
ATOM 5168 C CA . LEU B 1 314 ? -17.996 -5.377 40.774 1.00 19.68 295 LEU B CA 1
ATOM 5169 C C . LEU B 1 314 ? -17.668 -4.057 41.460 1.00 17.17 295 LEU B C 1
ATOM 5170 O O . LEU B 1 314 ? -16.505 -3.759 41.752 1.00 15.85 295 LEU B O 1
ATOM 5175 N N . ARG B 1 315 ? -18.690 -3.260 41.728 1.00 16.43 296 ARG B N 1
ATOM 5176 C CA . ARG B 1 315 ? -18.497 -2.005 42.434 1.00 16.33 296 ARG B CA 1
ATOM 5177 C C . ARG B 1 315 ? -18.065 -2.239 43.877 1.00 17.81 296 ARG B C 1
ATOM 5178 O O . ARG B 1 315 ? -17.087 -1.635 44.345 1.00 16.97 296 ARG B O 1
ATOM 5186 N N . VAL B 1 316 ? -18.775 -3.115 44.601 1.00 14.46 297 VAL B N 1
ATOM 5187 C CA . VAL B 1 316 ? -18.460 -3.335 46.014 1.00 12.34 297 VAL B CA 1
ATOM 5188 C C . VAL B 1 316 ? -17.021 -3.820 46.175 1.00 15.29 297 VAL B C 1
ATOM 5189 O O . VAL B 1 316 ? -16.288 -3.355 47.061 1.00 15.57 297 VAL B O 1
ATOM 5193 N N . GLU B 1 317 ? -16.586 -4.751 45.314 1.00 16.91 298 GLU B N 1
ATOM 5194 C CA . GLU B 1 317 ? -15.198 -5.215 45.370 1.00 18.50 298 GLU B CA 1
ATOM 5195 C C . GLU B 1 317 ? -14.229 -4.047 45.276 1.00 19.87 298 GLU B C 1
ATOM 5196 O O . GLU B 1 317 ? -13.221 -4.006 45.995 1.00 16.63 298 GLU B O 1
ATOM 5202 N N . ARG B 1 318 ? -14.507 -3.094 44.378 1.00 16.18 299 ARG B N 1
ATOM 5203 C CA . ARG B 1 318 ? -13.595 -1.972 44.201 1.00 17.40 299 ARG B CA 1
ATOM 5204 C C . ARG B 1 318 ? -13.719 -0.972 45.347 1.00 20.39 299 ARG B C 1
ATOM 5205 O O . ARG B 1 318 ? -12.709 -0.412 45.789 1.00 21.38 299 ARG B O 1
ATOM 5213 N N . HIS B 1 319 ? -14.943 -0.736 45.838 1.00 17.88 300 HIS B N 1
ATOM 5214 C CA . HIS B 1 319 ? -15.111 0.034 47.065 1.00 17.67 300 HIS B CA 1
ATOM 5215 C C . HIS B 1 319 ? -14.196 -0.515 48.162 1.00 18.47 300 HIS B C 1
ATOM 5216 O O . HIS B 1 319 ? -13.492 0.239 48.847 1.00 19.04 300 HIS B O 1
ATOM 5223 N N . VAL B 1 320 ? -14.199 -1.838 48.333 1.00 17.73 301 VAL B N 1
ATOM 5224 C CA . VAL B 1 320 ? -13.480 -2.465 49.443 1.00 19.45 301 VAL B CA 1
ATOM 5225 C C . VAL B 1 320 ? -11.971 -2.400 49.228 1.00 21.70 301 VAL B C 1
ATOM 5226 O O . VAL B 1 320 ? -11.215 -2.079 50.155 1.00 17.53 301 VAL B O 1
ATOM 5230 N N . THR B 1 321 ? -11.499 -2.734 48.022 1.00 19.56 302 THR B N 1
ATOM 5231 C CA . THR B 1 321 ? -10.053 -2.665 47.795 1.00 17.04 302 THR B CA 1
ATOM 5232 C C . THR B 1 321 ? -9.556 -1.226 47.904 1.00 20.45 302 THR B C 1
ATOM 5233 O O . THR B 1 321 ? -8.494 -0.973 48.488 1.00 18.90 302 THR B O 1
ATOM 5237 N N . ASN B 1 322 ? -10.327 -0.263 47.384 1.00 18.86 303 ASN B N 1
ATOM 5238 C CA . ASN B 1 322 ? -9.977 1.144 47.585 1.00 23.47 303 ASN B CA 1
ATOM 5239 C C . ASN B 1 322 ? -9.879 1.483 49.071 1.00 17.97 303 ASN B C 1
ATOM 5240 O O . ASN B 1 322 ? -8.959 2.193 49.496 1.00 16.19 303 ASN B O 1
ATOM 5245 N N . THR B 1 323 ? -10.827 0.997 49.874 1.00 17.38 304 THR B N 1
ATOM 5246 C CA . THR B 1 323 ? -10.846 1.356 51.292 1.00 19.92 304 THR B CA 1
ATOM 5247 C C . THR B 1 323 ? -9.666 0.749 52.034 1.00 21.65 304 THR B C 1
ATOM 5248 O O . THR B 1 323 ? -9.065 1.406 52.895 1.00 19.91 304 THR B O 1
ATOM 5252 N N . ARG B 1 324 ? -9.330 -0.507 51.725 1.00 17.39 305 ARG B N 1
ATOM 5253 C CA . ARG B 1 324 ? -8.162 -1.129 52.342 1.00 23.39 305 ARG B CA 1
ATOM 5254 C C . ARG B 1 324 ? -6.907 -0.307 52.079 1.00 23.27 305 ARG B C 1
ATOM 5255 O O . ARG B 1 324 ? -6.104 -0.074 52.994 1.00 21.57 305 ARG B O 1
ATOM 5263 N N . LYS B 1 325 ? -6.745 0.177 50.845 1.00 17.25 306 LYS B N 1
ATOM 5264 C CA . LYS B 1 325 ? -5.559 0.963 50.506 1.00 21.44 306 LYS B CA 1
ATOM 5265 C C . LYS B 1 325 ? -5.545 2.277 51.270 1.00 24.00 306 LYS B C 1
ATOM 5266 O O . LYS B 1 325 ? -4.529 2.657 51.863 1.00 24.07 306 LYS B O 1
ATOM 5272 N N . ILE B 1 326 ? -6.687 2.963 51.290 1.00 23.45 307 ILE B N 1
ATOM 5273 C CA . ILE B 1 326 ? -6.796 4.239 51.982 1.00 19.70 307 ILE B CA 1
ATOM 5274 C C . ILE B 1 326 ? -6.595 4.053 53.482 1.00 19.16 307 ILE B C 1
ATOM 5275 O O . ILE B 1 326 ? -5.880 4.830 54.124 1.00 19.88 307 ILE B O 1
ATOM 5280 N N . VAL B 1 327 ? -7.212 3.019 54.062 1.00 19.50 308 VAL B N 1
ATOM 5281 C CA . VAL B 1 327 ? -7.048 2.772 55.490 1.00 21.55 308 VAL B CA 1
ATOM 5282 C C . VAL B 1 327 ? -5.586 2.463 55.817 1.00 24.84 308 VAL B C 1
ATOM 5283 O O . VAL B 1 327 ? -5.027 3.010 56.779 1.00 23.00 308 VAL B O 1
ATOM 5287 N N . ALA B 1 328 ? -4.928 1.625 55.000 1.00 24.19 309 ALA B N 1
ATOM 5288 C CA . ALA B 1 328 ? -3.506 1.349 55.211 1.00 25.07 309 ALA B CA 1
ATOM 5289 C C . ALA B 1 328 ? -2.676 2.627 55.139 1.00 30.20 309 ALA B C 1
ATOM 5290 O O . ALA B 1 328 ? -1.729 2.805 55.915 1.00 26.04 309 ALA B O 1
ATOM 5292 N N . PHE B 1 329 ? -3.010 3.530 54.212 1.00 21.96 310 PHE B N 1
ATOM 5293 C CA . PHE B 1 329 ? -2.248 4.768 54.110 1.00 25.18 310 PHE B CA 1
ATOM 5294 C C . PHE B 1 329 ? -2.504 5.672 55.311 1.00 26.27 310 PHE B C 1
ATOM 5295 O O . PHE B 1 329 ? -1.572 6.300 55.832 1.00 26.57 310 PHE B O 1
ATOM 5303 N N . LEU B 1 330 ? -3.764 5.756 55.759 1.00 22.15 311 LEU B N 1
ATOM 5304 C CA . LEU B 1 330 ? -4.096 6.600 56.905 1.00 27.00 311 LEU B CA 1
ATOM 5305 C C . LEU B 1 330 ? -3.536 6.027 58.207 1.00 26.37 311 LEU B C 1
ATOM 5306 O O . LEU B 1 330 ? -3.073 6.780 59.071 1.00 27.71 311 LEU B O 1
ATOM 5311 N N . LYS B 1 331 ? -3.579 4.702 58.375 1.00 25.23 312 LYS B N 1
ATOM 5312 C CA . LYS B 1 331 ? -3.050 4.101 59.599 1.00 34.06 312 LYS B CA 1
ATOM 5313 C C . LYS B 1 331 ? -1.586 4.466 59.823 1.00 31.63 312 LYS B C 1
ATOM 5314 O O . LYS B 1 331 ? -1.154 4.628 60.972 1.00 31.82 312 LYS B O 1
ATOM 5320 N N . ALA B 1 332 ? -0.823 4.631 58.752 1.00 27.68 313 ALA B N 1
ATOM 5321 C CA . ALA B 1 332 ? 0.598 4.935 58.841 1.00 30.47 313 ALA B CA 1
ATOM 5322 C C . ALA B 1 332 ? 0.894 6.430 58.832 1.00 35.26 313 ALA B C 1
ATOM 5323 O O . ALA B 1 332 ? 2.065 6.816 58.933 1.00 35.24 313 ALA B O 1
ATOM 5325 N N . HIS B 1 333 ? -0.129 7.280 58.702 1.00 26.77 314 HIS B N 1
ATOM 5326 C CA . HIS B 1 333 ? 0.168 8.698 58.552 1.00 25.11 314 HIS B CA 1
ATOM 5327 C C . HIS B 1 333 ? 0.348 9.340 59.924 1.00 30.54 314 HIS B C 1
ATOM 5328 O O . HIS B 1 333 ? -0.437 9.070 60.839 1.00 26.21 314 HIS B O 1
ATOM 5335 N N . PRO B 1 334 ? 1.373 10.185 60.080 1.00 28.38 315 PRO B N 1
ATOM 5336 C CA . PRO B 1 334 ? 1.669 10.728 61.418 1.00 29.90 315 PRO B CA 1
ATOM 5337 C C . PRO B 1 334 ? 0.553 11.581 61.991 1.00 31.45 315 PRO B C 1
ATOM 5338 O O . PRO B 1 334 ? 0.436 11.673 63.218 1.00 31.29 315 PRO B O 1
ATOM 5342 N N . LYS B 1 335 ? -0.296 12.179 61.157 1.00 29.33 316 LYS B N 1
ATOM 5343 C CA . LYS B 1 335 ? -1.341 13.057 61.670 1.00 29.34 316 LYS B CA 1
ATOM 5344 C C . LYS B 1 335 ? -2.662 12.351 61.939 1.00 30.64 316 LYS B C 1
ATOM 5345 O O . LYS B 1 335 ? -3.624 13.013 62.339 1.00 29.89 316 LYS B O 1
ATOM 5351 N N . VAL B 1 336 ? -2.733 11.036 61.777 1.00 26.99 317 VAL B N 1
ATOM 5352 C CA . VAL B 1 336 ? -3.941 10.286 62.085 1.00 27.80 317 VAL B CA 1
ATOM 5353 C C . VAL B 1 336 ? -3.809 9.704 63.486 1.00 28.66 317 VAL B C 1
ATOM 5354 O O . VAL B 1 336 ? -2.893 8.921 63.760 1.00 26.95 317 VAL B O 1
ATOM 5358 N N . ALA B 1 337 ? -4.735 10.077 64.366 1.00 26.34 318 ALA B N 1
ATOM 5359 C CA . ALA B 1 337 ? -4.695 9.640 65.754 1.00 29.26 318 ALA B CA 1
ATOM 5360 C C . ALA B 1 337 ? -5.396 8.304 65.957 1.00 34.31 318 ALA B C 1
ATOM 5361 O O . ALA B 1 337 ? -4.937 7.490 66.767 1.00 31.59 318 ALA B O 1
ATOM 5363 N N . TRP B 1 338 ? -6.493 8.057 65.239 1.00 22.51 319 TRP B N 1
ATOM 5364 C CA . TRP B 1 338 ? -7.222 6.801 65.371 1.00 27.68 319 TRP B CA 1
ATOM 5365 C C . TRP B 1 338 ? -8.072 6.586 64.126 1.00 27.86 319 TRP B C 1
ATOM 5366 O O . TRP B 1 338 ? -8.395 7.530 63.395 1.00 26.01 319 TRP B O 1
ATOM 5377 N N . ILE B 1 339 ? -8.412 5.320 63.891 1.00 26.98 320 ILE B N 1
ATOM 5378 C CA . ILE B 1 339 ? -9.238 4.890 62.765 1.00 28.98 320 ILE B CA 1
ATOM 5379 C C . ILE B 1 339 ? -10.153 3.784 63.259 1.00 29.85 320 ILE B C 1
ATOM 5380 O O . ILE B 1 339 ? -9.695 2.862 63.943 1.00 28.78 320 ILE B O 1
ATOM 5385 N N . ASN B 1 340 ? -11.443 3.880 62.931 1.00 26.46 321 ASN B N 1
ATOM 5386 C CA . ASN B 1 340 ? -12.413 2.821 63.200 1.00 24.67 321 ASN B CA 1
ATOM 5387 C C . ASN B 1 340 ? -12.664 2.079 61.895 1.00 28.01 321 ASN B C 1
ATOM 5388 O O . ASN B 1 340 ? -13.397 2.555 61.024 1.00 21.25 321 ASN B O 1
ATOM 5393 N N . TYR B 1 341 ? -12.040 0.925 61.752 1.00 25.27 322 TYR B N 1
ATOM 5394 C CA . TYR B 1 341 ? -12.308 0.042 60.629 1.00 23.03 322 TYR B CA 1
ATOM 5395 C C . TYR B 1 341 ? -12.172 -1.368 61.170 1.00 25.54 322 TYR B C 1
ATOM 5396 O O . TYR B 1 341 ? -11.097 -1.742 61.648 1.00 26.03 322 TYR B O 1
ATOM 5405 N N . PRO B 1 342 ? -13.244 -2.158 61.152 1.00 27.08 323 PRO B N 1
ATOM 5406 C CA . PRO B 1 342 ? -13.234 -3.431 61.893 1.00 25.59 323 PRO B CA 1
ATOM 5407 C C . PRO B 1 342 ? -12.208 -4.424 61.393 1.00 27.91 323 PRO B C 1
ATOM 5408 O O . PRO B 1 342 ? -11.843 -5.340 62.139 1.00 37.64 323 PRO B O 1
ATOM 5412 N N . GLU B 1 343 ? -11.718 -4.274 60.167 1.00 29.90 324 GLU B N 1
ATOM 5413 C CA . GLU B 1 343 ? -10.768 -5.238 59.622 1.00 32.72 324 GLU B CA 1
ATOM 5414 C C . GLU B 1 343 ? -9.359 -5.055 60.172 1.00 36.39 324 GLU B C 1
ATOM 5415 O O . GLU B 1 343 ? -8.539 -5.972 60.049 1.00 39.20 324 GLU B O 1
ATOM 5421 N N . LEU B 1 344 ? -9.059 -3.898 60.767 1.00 30.76 325 LEU B N 1
ATOM 5422 C CA . LEU B 1 344 ? -7.773 -3.702 61.421 1.00 31.26 325 LEU B CA 1
ATOM 5423 C C . LEU B 1 344 ? -7.587 -4.717 62.547 1.00 35.59 325 LEU B C 1
ATOM 5424 O O . LEU B 1 344 ? -8.511 -4.995 63.321 1.00 28.03 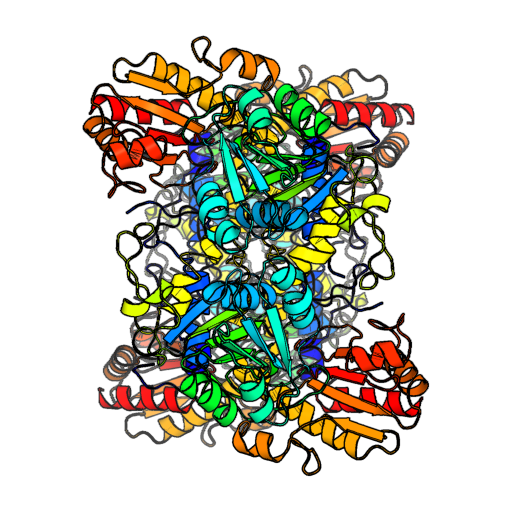325 LEU B O 1
ATOM 5429 N N . GLU B 1 345 ? -6.378 -5.275 62.638 1.00 32.02 326 GLU B N 1
ATOM 5430 C CA . GLU B 1 345 ? -6.148 -6.352 63.597 1.00 41.75 326 GLU B CA 1
ATOM 5431 C C . GLU B 1 345 ? -6.342 -5.898 65.040 1.00 34.45 326 GLU B C 1
ATOM 5432 O O . GLU B 1 345 ? -6.708 -6.712 65.892 1.00 40.02 326 GLU B O 1
ATOM 5438 N N . ASP B 1 346 ? -6.139 -4.612 65.335 1.00 32.88 327 ASP B N 1
ATOM 5439 C CA . ASP B 1 346 ? -6.335 -4.103 66.689 1.00 39.25 327 ASP B CA 1
ATOM 5440 C C . ASP B 1 346 ? -7.736 -3.539 66.918 1.00 39.19 327 ASP B C 1
ATOM 5441 O O . ASP B 1 346 ? -7.979 -2.914 67.955 1.00 34.45 327 ASP B O 1
ATOM 5446 N N . SER B 1 347 ? -8.656 -3.750 65.993 1.00 33.38 328 SER B N 1
ATOM 5447 C CA . SER B 1 347 ? -10.020 -3.292 66.225 1.00 27.23 328 SER B CA 1
ATOM 5448 C C . SER B 1 347 ? -10.717 -4.198 67.235 1.00 25.43 328 SER B C 1
ATOM 5449 O O . SER B 1 347 ? -10.550 -5.418 67.183 1.00 27.98 328 SER B O 1
ATOM 5452 N N . PRO B 1 348 ? -11.548 -3.636 68.123 1.00 29.27 329 PRO B N 1
ATOM 5453 C CA . PRO B 1 348 ? -12.388 -4.485 68.985 1.00 30.63 329 PRO B CA 1
ATOM 5454 C C . PRO B 1 348 ? -13.347 -5.380 68.212 1.00 35.53 329 PRO B C 1
ATOM 5455 O O . PRO B 1 348 ? -13.896 -6.323 68.798 1.00 34.34 329 PRO B O 1
ATOM 5459 N N . TYR B 1 349 ? -13.588 -5.108 66.927 1.00 32.77 330 TYR B N 1
ATOM 5460 C CA . TYR B 1 349 ? -14.533 -5.880 66.125 1.00 31.31 330 TYR B CA 1
ATOM 5461 C C . TYR B 1 349 ? -13.839 -6.802 65.135 1.00 28.66 330 TYR B C 1
ATOM 5462 O O . TYR B 1 349 ? -14.508 -7.383 64.272 1.00 30.25 330 TYR B O 1
ATOM 5471 N N . HIS B 1 350 ? -12.522 -6.990 65.272 1.00 27.49 331 HIS B N 1
ATOM 5472 C CA . HIS B 1 350 ? -11.772 -7.760 64.283 1.00 30.98 331 HIS B CA 1
ATOM 5473 C C . HIS B 1 350 ? -12.211 -9.220 64.238 1.00 31.84 331 HIS B C 1
ATOM 5474 O O . HIS B 1 350 ? -12.248 -9.830 63.160 1.00 27.16 331 HIS B O 1
ATOM 5481 N N . ASP B 1 351 ? -12.545 -9.803 65.394 1.00 31.63 332 ASP B N 1
ATOM 5482 C CA . ASP B 1 351 ? -12.984 -11.195 65.404 1.00 30.80 332 ASP B CA 1
ATOM 5483 C C . ASP B 1 351 ? -14.309 -11.358 64.670 1.00 30.54 332 ASP B C 1
ATOM 5484 O O . ASP B 1 351 ? -14.493 -12.317 63.910 1.00 31.14 332 ASP B O 1
ATOM 5489 N N . LEU B 1 352 ? -15.245 -10.433 64.893 1.00 26.45 333 LEU B N 1
ATOM 5490 C CA . LEU B 1 352 ? -16.511 -10.462 64.170 1.00 26.86 333 LEU B CA 1
ATOM 5491 C C . LEU B 1 352 ? -16.288 -10.258 62.675 1.00 25.03 333 LEU B C 1
ATOM 5492 O O . LEU B 1 352 ? -16.981 -10.862 61.846 1.00 26.65 333 LEU B O 1
ATOM 5497 N N . ALA B 1 353 ? -15.303 -9.429 62.312 1.00 27.02 334 ALA B N 1
ATOM 5498 C CA . ALA B 1 353 ? -14.984 -9.222 60.904 1.00 24.82 334 ALA B CA 1
ATOM 5499 C C . ALA B 1 353 ? -14.490 -10.509 60.256 1.00 29.53 334 ALA B C 1
ATOM 5500 O O . ALA B 1 353 ? -14.902 -10.851 59.140 1.00 27.59 334 ALA B O 1
ATOM 5502 N N . THR B 1 354 ? -13.601 -11.237 60.935 1.00 26.69 335 THR B N 1
ATOM 5503 C CA . THR B 1 354 ? -13.106 -12.477 60.354 1.00 28.09 335 THR B CA 1
ATOM 5504 C C . THR B 1 354 ? -14.197 -13.542 60.334 1.00 26.10 335 THR B C 1
ATOM 5505 O O . THR B 1 354 ? -14.240 -14.377 59.427 1.00 28.00 335 THR B O 1
ATOM 5509 N N . LYS B 1 355 ? -15.101 -13.523 61.314 1.00 27.49 336 LYS B N 1
ATOM 5510 C CA . LYS B 1 355 ? -16.149 -14.533 61.337 1.00 27.03 336 LYS B CA 1
ATOM 5511 C C . LYS B 1 355 ? -17.184 -14.290 60.241 1.00 31.67 336 LYS B C 1
ATOM 5512 O O . LYS B 1 355 ? -17.562 -15.218 59.520 1.00 28.19 336 LYS B O 1
ATOM 5518 N N . TYR B 1 356 ? -17.663 -13.052 60.099 1.00 27.42 337 TYR B N 1
ATOM 5519 C CA . TYR B 1 356 ? -18.824 -12.797 59.258 1.00 27.19 337 TYR B CA 1
ATOM 5520 C C . TYR B 1 356 ? -18.527 -12.067 57.956 1.00 24.08 337 TYR B C 1
ATOM 5521 O O . TYR B 1 356 ? -19.395 -12.034 57.078 1.00 23.18 337 TYR B O 1
ATOM 5530 N N . PHE B 1 357 ? -17.350 -11.466 57.802 1.00 24.61 338 PHE B N 1
ATOM 5531 C CA . PHE B 1 357 ? -17.075 -10.580 56.676 1.00 25.77 338 PHE B CA 1
ATOM 5532 C C . PHE B 1 357 ? -15.829 -11.048 55.928 1.00 24.10 338 PHE B C 1
ATOM 5533 O O . PHE B 1 357 ? -14.824 -10.326 55.861 1.00 25.51 338 PHE B O 1
ATOM 5541 N N . PRO B 1 358 ? -15.875 -12.242 55.320 1.00 26.78 339 PRO B N 1
ATOM 5542 C CA . PRO B 1 358 ? -14.681 -12.753 54.619 1.00 24.18 339 PRO B CA 1
ATOM 5543 C C . PRO B 1 358 ? -14.287 -11.954 53.386 1.00 27.84 339 PRO B C 1
ATOM 5544 O O . PRO B 1 358 ? -13.143 -12.078 52.939 1.00 28.41 339 PRO B O 1
ATOM 5548 N N . ASN B 1 359 ? -15.192 -11.180 52.793 1.00 23.73 340 ASN B N 1
ATOM 5549 C CA . ASN B 1 359 ? -14.873 -10.387 51.616 1.00 25.47 340 ASN B CA 1
ATOM 5550 C C . ASN B 1 359 ? -14.555 -8.928 51.947 1.00 26.29 340 ASN B C 1
ATOM 5551 O O . ASN B 1 359 ? -14.467 -8.103 51.034 1.00 24.48 340 ASN B O 1
ATOM 5556 N N . GLY B 1 360 ? -14.370 -8.593 53.214 1.00 21.35 341 GLY B N 1
ATOM 5557 C CA . GLY B 1 360 ? -14.128 -7.225 53.624 1.00 23.85 341 GLY B CA 1
ATOM 5558 C C . GLY B 1 360 ? -15.335 -6.626 54.329 1.00 21.88 341 GLY B C 1
ATOM 5559 O O . GLY B 1 360 ? -16.441 -7.166 54.312 1.00 19.09 341 GLY B O 1
ATOM 5560 N N . VAL B 1 361 ? -15.099 -5.471 54.954 1.00 20.83 342 VAL B N 1
ATOM 5561 C CA . VAL B 1 361 ? -16.109 -4.865 55.814 1.00 17.57 342 VAL B CA 1
ATOM 5562 C C . VAL B 1 361 ? -16.583 -3.528 55.254 1.00 20.67 342 VAL B C 1
ATOM 5563 O O . VAL B 1 361 ? -16.992 -2.641 56.013 1.00 21.16 342 VAL B O 1
ATOM 5567 N N . GLY B 1 362 ? -16.573 -3.376 53.934 1.00 20.37 343 GLY B N 1
ATOM 5568 C CA . GLY B 1 362 ? -17.215 -2.214 53.336 1.00 22.09 343 GLY B CA 1
ATOM 5569 C C . GLY B 1 362 ? -16.275 -1.036 53.156 1.00 20.93 343 GLY B C 1
ATOM 5570 O O . GLY B 1 362 ? -15.051 -1.138 53.301 1.00 21.12 343 GLY B O 1
ATOM 5571 N N . SER B 1 363 ? -16.877 0.114 52.824 1.00 17.95 344 SER B N 1
ATOM 5572 C CA . SER B 1 363 ? -16.121 1.286 52.391 1.00 20.20 344 SER B CA 1
ATOM 5573 C C . SER B 1 363 ? -16.510 2.543 53.158 1.00 17.27 344 SER B C 1
ATOM 5574 O O . SER B 1 363 ? -16.332 3.652 52.636 1.00 19.41 344 SER B O 1
ATOM 5577 N N . ILE B 1 364 ? -17.066 2.401 54.358 1.00 17.09 345 ILE B N 1
ATOM 5578 C CA . ILE B 1 364 ? -17.398 3.533 55.219 1.00 16.12 345 ILE B CA 1
ATOM 5579 C C . ILE B 1 364 ? -16.668 3.337 56.548 1.00 17.22 345 ILE B C 1
ATOM 5580 O O . ILE B 1 364 ? -16.814 2.294 57.194 1.00 21.09 345 ILE B O 1
ATOM 5585 N N . PHE B 1 365 ? -15.878 4.330 56.949 1.00 18.57 346 PHE B N 1
ATOM 5586 C CA . PHE B 1 365 ? -15.142 4.245 58.201 1.00 16.50 346 PHE B CA 1
ATOM 5587 C C . PHE B 1 365 ? -14.999 5.647 58.770 1.00 19.67 346 PHE B C 1
ATOM 5588 O O . PHE B 1 365 ? -15.359 6.640 58.128 1.00 18.35 346 PHE B O 1
ATOM 5596 N N . THR B 1 366 ? -14.455 5.723 59.984 1.00 18.87 347 THR B N 1
ATOM 5597 C CA . THR B 1 366 ? -14.194 6.996 60.637 1.00 18.25 347 THR B CA 1
ATOM 5598 C C . THR B 1 366 ? -12.742 7.074 61.097 1.00 29.27 347 THR B C 1
ATOM 5599 O O . THR B 1 366 ? -12.025 6.067 61.178 1.00 25.82 347 THR B O 1
ATOM 5603 N N . LEU B 1 367 ? -12.312 8.299 61.388 1.00 21.45 348 LEU B N 1
ATOM 5604 C CA . LEU B 1 367 ? -10.962 8.548 61.863 1.00 27.36 348 LEU B CA 1
ATOM 5605 C C . LEU B 1 367 ? -10.944 9.884 62.595 1.00 24.83 348 LEU B C 1
ATOM 5606 O O . LEU B 1 367 ? -11.867 10.697 62.476 1.00 22.02 348 LEU B O 1
ATOM 5611 N N . GLY B 1 368 ? -9.873 10.095 63.343 1.00 24.28 349 GLY B N 1
ATOM 5612 C CA . GLY B 1 368 ? -9.625 11.375 63.977 1.00 23.14 349 GLY B CA 1
ATOM 5613 C C . GLY B 1 368 ? -8.162 11.730 63.855 1.00 25.60 349 GLY B C 1
ATOM 5614 O O . GLY B 1 368 ? -7.287 10.860 63.875 1.00 29.18 349 GLY B O 1
ATOM 5615 N N . LEU B 1 369 ? -7.901 13.028 63.734 1.00 23.49 350 LEU B N 1
ATOM 5616 C CA . LEU B 1 369 ? -6.561 13.545 63.500 1.00 21.24 350 LEU B CA 1
ATOM 5617 C C . LEU B 1 369 ? -5.901 13.987 64.804 1.00 29.18 350 LEU B C 1
ATOM 5618 O O . LEU B 1 369 ? -6.566 14.217 65.818 1.00 23.65 350 LEU B O 1
ATOM 5623 N N . THR B 1 370 ? -4.569 14.109 64.760 1.00 27.33 351 THR B N 1
ATOM 5624 C CA . THR B 1 370 ? -3.828 14.542 65.944 1.00 31.59 351 THR B CA 1
ATOM 5625 C C . THR B 1 370 ? -4.161 15.980 66.332 1.00 32.25 351 THR B C 1
ATOM 5626 O O . THR B 1 370 ? -4.100 16.326 67.515 1.00 30.42 351 THR B O 1
ATOM 5630 N N . GLY B 1 371 ? -4.525 16.824 65.363 1.00 32.89 352 GLY B N 1
ATOM 5631 C CA . GLY B 1 371 ? -5.012 18.163 65.623 1.00 24.25 352 GLY B CA 1
ATOM 5632 C C . GLY B 1 371 ? -6.465 18.259 66.028 1.00 27.28 352 GLY B C 1
ATOM 5633 O O . GLY B 1 371 ? -7.008 19.365 66.106 1.00 28.13 352 GLY B O 1
ATOM 5634 N N . GLY B 1 372 ? -7.125 17.124 66.247 1.00 25.53 353 GLY B N 1
ATOM 5635 C CA . GLY B 1 372 ? -8.472 17.099 66.794 1.00 27.80 353 GLY B CA 1
ATOM 5636 C C . GLY B 1 372 ? -9.494 17.822 65.932 1.00 27.16 353 GLY B C 1
ATOM 5637 O O . GLY B 1 372 ? -9.479 17.747 64.699 1.00 26.73 353 GLY B O 1
ATOM 5638 N N . GLU B 1 373 ? -10.396 18.543 66.606 1.00 27.46 354 GLU B N 1
ATOM 5639 C CA . GLU B 1 373 ? -11.525 19.185 65.936 1.00 24.97 354 GLU B CA 1
ATOM 5640 C C . GLU B 1 373 ? -11.060 20.149 64.851 1.00 25.18 354 GLU B C 1
ATOM 5641 O O . GLU B 1 373 ? -11.543 20.105 63.712 1.00 23.78 354 GLU B O 1
ATOM 5647 N N . ALA B 1 374 ? -10.115 21.029 65.180 1.00 26.46 355 ALA B N 1
ATOM 5648 C CA . ALA B 1 374 ? -9.680 22.023 64.201 1.00 21.36 355 ALA B CA 1
ATOM 5649 C C . ALA B 1 374 ? -8.989 21.374 63.004 1.00 27.20 355 ALA B C 1
ATOM 5650 O O . ALA B 1 374 ? -9.145 21.836 61.866 1.00 23.39 355 ALA B O 1
ATOM 5652 N N . ALA B 1 375 ? -8.214 20.310 63.223 1.00 22.08 356 ALA B N 1
ATOM 5653 C CA . ALA B 1 375 ? -7.574 19.675 62.070 1.00 23.28 356 ALA B CA 1
ATOM 5654 C C . ALA B 1 375 ? -8.607 18.985 61.180 1.00 24.04 356 ALA B C 1
ATOM 5655 O O . ALA B 1 375 ? -8.526 19.072 59.948 1.00 25.75 356 ALA B O 1
ATOM 5657 N N . GLY B 1 376 ? -9.602 18.326 61.780 1.00 25.86 357 GLY B N 1
ATOM 5658 C CA . GLY B 1 376 ? -10.658 17.717 60.978 1.00 24.62 357 GLY B CA 1
ATOM 5659 C C . GLY B 1 376 ? -11.471 18.755 60.225 1.00 24.65 357 GLY B C 1
ATOM 5660 O O . GLY B 1 376 ? -11.846 18.556 59.068 1.00 25.36 357 GLY B O 1
ATOM 5661 N N . LYS B 1 377 ? -11.733 19.888 60.867 1.00 25.54 358 LYS B N 1
ATOM 5662 C CA . LYS B 1 377 ? -12.410 20.981 60.184 1.00 27.15 358 LYS B CA 1
ATOM 5663 C C . LYS B 1 377 ? -11.570 21.512 59.022 1.00 27.16 358 LYS B C 1
ATOM 5664 O O . LYS B 1 377 ? -12.108 21.818 57.951 1.00 34.04 358 LYS B O 1
ATOM 5670 N N . ALA B 1 378 ? -10.243 21.579 59.192 1.00 25.59 359 ALA B N 1
ATOM 5671 C CA . ALA B 1 378 ? -9.366 22.118 58.150 1.00 27.69 359 ALA B CA 1
ATOM 5672 C C . ALA B 1 378 ? -9.150 21.133 57.002 1.00 29.72 359 ALA B C 1
ATOM 5673 O O . ALA B 1 378 ? -9.019 21.545 55.841 1.00 28.84 359 ALA B O 1
ATOM 5675 N N . LEU B 1 379 ? -9.063 19.838 57.314 1.00 26.68 360 LEU B N 1
ATOM 5676 C CA . LEU B 1 379 ? -8.864 18.814 56.292 1.00 25.40 360 LEU B CA 1
ATOM 5677 C C . LEU B 1 379 ? -9.895 18.940 55.175 1.00 26.62 360 LEU B C 1
ATOM 5678 O O . LEU B 1 379 ? -9.553 18.912 53.985 1.00 23.60 360 LEU B O 1
ATOM 5683 N N . ILE B 1 380 ? -11.163 19.117 55.560 1.00 25.40 361 ILE B N 1
ATOM 5684 C CA . ILE B 1 380 ? -12.275 19.129 54.616 1.00 30.42 361 ILE B CA 1
ATOM 5685 C C . ILE B 1 380 ? -12.098 20.228 53.586 1.00 28.62 361 ILE B C 1
ATOM 5686 O O . ILE B 1 380 ? -12.344 20.019 52.395 1.00 37.14 361 ILE B O 1
ATOM 5691 N N . GLU B 1 381 ? -11.686 21.420 54.024 1.00 29.34 362 GLU B N 1
ATOM 5692 C CA . GLU B 1 381 ? -11.566 22.533 53.086 1.00 33.24 362 GLU B CA 1
ATOM 5693 C C . GLU B 1 381 ? -10.448 22.336 52.075 1.00 29.33 362 GLU B C 1
ATOM 5694 O O . GLU B 1 381 ? -10.493 22.954 51.008 1.00 27.96 362 GLU B O 1
ATOM 5700 N N . HIS B 1 382 ? -9.465 21.479 52.359 1.00 26.66 363 HIS B N 1
ATOM 5701 C CA . HIS B 1 382 ? -8.316 21.343 51.462 1.00 26.30 363 HIS B CA 1
ATOM 5702 C C . HIS B 1 382 ? -8.430 20.195 50.469 1.00 27.20 363 HIS B C 1
ATOM 5703 O O . HIS B 1 382 ? -7.618 20.120 49.537 1.00 27.97 363 HIS B O 1
ATOM 5710 N N . LEU B 1 383 ? -9.394 19.299 50.645 1.00 23.23 364 LEU B N 1
ATOM 5711 C CA . LEU B 1 383 ? -9.579 18.199 49.711 1.00 28.73 364 LEU B CA 1
ATOM 5712 C C . LEU B 1 383 ? -10.233 18.691 48.425 1.00 26.22 364 LEU B C 1
ATOM 5713 O O . LEU B 1 383 ? -11.149 19.512 48.453 1.00 28.04 364 LEU B O 1
ATOM 5718 N N . GLN B 1 384 ? -9.756 18.182 47.288 1.00 26.49 365 GLN B N 1
ATOM 5719 C CA . GLN B 1 384 ? -10.305 18.575 45.999 1.00 30.85 365 GLN B CA 1
ATOM 5720 C C . GLN B 1 384 ? -11.060 17.464 45.273 1.00 28.46 365 GLN B C 1
ATOM 5721 O O . GLN B 1 384 ? -11.818 17.765 44.349 1.00 28.84 365 GLN B O 1
ATOM 5727 N N . LEU B 1 385 ? -10.852 16.200 45.635 1.00 23.67 366 LEU B N 1
ATOM 5728 C CA . LEU B 1 385 ? -11.548 15.087 44.995 1.00 27.89 366 LEU B CA 1
ATOM 5729 C C . LEU B 1 385 ? -12.729 14.598 45.816 1.00 25.13 366 LEU B C 1
ATOM 5730 O O . LEU B 1 385 ? -13.811 14.389 45.267 1.00 29.85 366 LEU B O 1
ATOM 5735 N N . PHE B 1 386 ? -12.529 14.380 47.116 1.00 21.24 367 PHE B N 1
ATOM 5736 C CA . PHE B 1 386 ? -13.628 14.003 47.992 1.00 19.69 367 PHE B CA 1
ATOM 5737 C C . PHE B 1 386 ? -14.686 15.102 47.995 1.00 27.11 367 PHE B C 1
ATOM 5738 O O . PHE B 1 386 ? -14.365 16.291 47.930 1.00 24.92 367 PHE B O 1
ATOM 5746 N N . SER B 1 387 ? -15.955 14.701 48.068 1.00 20.17 368 SER B N 1
ATOM 5747 C CA . SER B 1 387 ? -17.070 15.639 48.060 1.00 23.70 368 SER B CA 1
ATOM 5748 C C . SER B 1 387 ? -17.562 15.793 49.495 1.00 23.34 368 SER B C 1
ATOM 5749 O O . SER B 1 387 ? -17.660 14.806 50.222 1.00 23.66 368 SER B O 1
ATOM 5752 N N . LEU B 1 388 ? -17.849 17.027 49.913 1.00 23.25 369 LEU B N 1
ATOM 5753 C CA . LEU B 1 388 ? -18.343 17.283 51.266 1.00 23.06 369 LEU B CA 1
ATOM 5754 C C . LEU B 1 388 ? -19.869 17.193 51.270 1.00 25.07 369 LEU B C 1
ATOM 5755 O O . LEU B 1 388 ? -20.552 18.088 50.759 1.00 24.85 369 LEU B O 1
ATOM 5760 N N . LEU B 1 389 ? -20.405 16.109 51.838 1.00 22.80 370 LEU B N 1
ATOM 5761 C CA . LEU B 1 389 ? -21.846 15.975 52.040 1.00 27.63 370 LEU B CA 1
ATOM 5762 C C . LEU B 1 389 ? -22.106 14.826 53.015 1.00 19.26 370 LEU B C 1
ATOM 5763 O O . LEU B 1 389 ? -21.197 14.087 53.391 1.00 25.56 370 LEU B O 1
ATOM 5768 N N . ALA B 1 390 ? -23.368 14.669 53.401 1.00 24.56 371 ALA B N 1
ATOM 5769 C CA . ALA B 1 390 ? -23.744 13.804 54.518 1.00 28.86 371 ALA B CA 1
ATOM 5770 C C . ALA B 1 390 ? -24.110 12.381 54.100 1.00 30.47 371 ALA B C 1
ATOM 5771 O O . ALA B 1 390 ? -24.415 11.549 54.963 1.00 39.89 371 ALA B O 1
ATOM 5773 N N . ASN B 1 391 ? -24.053 12.075 52.819 1.00 26.54 372 ASN B N 1
ATOM 5774 C CA . ASN B 1 391 ? -24.452 10.795 52.253 1.00 29.15 372 ASN B CA 1
ATOM 5775 C C . ASN B 1 391 ? -23.291 9.793 52.297 1.00 21.37 372 ASN B C 1
ATOM 5776 O O . ASN B 1 391 ? -22.147 10.140 52.596 1.00 21.85 372 ASN B O 1
ATOM 5781 N N . VAL B 1 392 ? -23.600 8.525 52.003 1.00 19.32 373 VAL B N 1
ATOM 5782 C CA . VAL B 1 392 ? -22.599 7.475 51.851 1.00 20.63 373 VAL B CA 1
ATOM 5783 C C . VAL B 1 392 ? -22.943 6.628 50.634 1.00 18.82 373 VAL B C 1
ATOM 5784 O O . VAL B 1 392 ? -24.065 6.660 50.125 1.00 17.12 373 VAL B O 1
ATOM 5788 N N . ALA B 1 393 ? -21.937 5.872 50.167 1.00 20.59 374 ALA B N 1
ATOM 5789 C CA . ALA B 1 393 ? -22.101 4.764 49.223 1.00 18.97 374 ALA B CA 1
ATOM 5790 C C . ALA B 1 393 ? -22.415 5.242 47.803 1.00 17.63 374 ALA B C 1
ATOM 5791 O O . ALA B 1 393 ? -23.124 4.572 47.048 1.00 20.04 374 ALA B O 1
ATOM 5793 N N . ASP B 1 394 ? -21.900 6.405 47.438 1.00 16.88 375 ASP B N 1
ATOM 5794 C CA . ASP B 1 394 ? -21.870 6.861 46.058 1.00 14.66 375 ASP B CA 1
ATOM 5795 C C . ASP B 1 394 ? -20.656 6.251 45.350 1.00 20.40 375 ASP B C 1
ATOM 5796 O O . ASP B 1 394 ? -19.727 5.738 45.988 1.00 17.53 375 ASP B O 1
ATOM 5801 N N . ALA B 1 395 ? -20.670 6.309 44.012 1.00 14.98 376 ALA B N 1
ATOM 5802 C CA . ALA B 1 395 ? -19.463 6.016 43.248 1.00 19.45 376 ALA B CA 1
ATOM 5803 C C . ALA B 1 395 ? -18.387 7.064 43.498 1.00 18.32 376 ALA B C 1
ATOM 5804 O O . ALA B 1 395 ? -17.194 6.779 43.328 1.00 17.65 376 ALA B O 1
ATOM 5806 N N . LYS B 1 396 ? -18.784 8.270 43.883 1.00 14.11 377 LYS B N 1
ATOM 5807 C CA . LYS B 1 396 ? -17.841 9.327 44.225 1.00 18.39 377 LYS B CA 1
ATOM 5808 C C . LYS B 1 396 ? -17.516 9.254 45.708 1.00 17.77 377 LYS B C 1
ATOM 5809 O O . LYS B 1 396 ? -18.383 8.945 46.529 1.00 16.80 377 LYS B O 1
ATOM 5815 N N . SER B 1 397 ? -16.263 9.544 46.045 1.00 17.37 378 SER B N 1
ATOM 5816 C CA . SER B 1 397 ? -15.807 9.465 47.427 1.00 17.60 378 SER B CA 1
ATOM 5817 C C . SER B 1 397 ? -16.325 10.675 48.188 1.00 18.95 378 SER B C 1
ATOM 5818 O O . SER B 1 397 ? -16.325 11.794 47.666 1.00 14.10 378 SER B O 1
ATOM 5821 N N . LEU B 1 398 ? -16.769 10.450 49.425 1.00 16.19 379 LEU B N 1
ATOM 5822 C CA . LEU B 1 398 ? -17.425 11.488 50.204 1.00 17.68 379 LEU B CA 1
ATOM 5823 C C . LEU B 1 398 ? -16.767 11.600 51.575 1.00 18.96 379 LEU B C 1
ATOM 5824 O O . LEU B 1 398 ? -16.207 10.637 52.098 1.00 19.97 379 LEU B O 1
ATOM 5829 N N . ILE B 1 399 ? -16.861 12.779 52.176 1.00 19.40 380 ILE B N 1
ATOM 5830 C CA . ILE B 1 399 ? -16.291 12.990 53.500 1.00 17.56 380 ILE B CA 1
ATOM 5831 C C . ILE B 1 399 ? -17.186 13.962 54.251 1.00 19.51 380 ILE B C 1
ATOM 5832 O O . ILE B 1 399 ? -17.898 14.778 53.651 1.00 18.57 380 ILE B O 1
ATOM 5837 N N . ILE B 1 400 ? -17.153 13.868 55.577 1.00 18.27 381 ILE B N 1
ATOM 5838 C CA . ILE B 1 400 ? -17.870 14.823 56.408 1.00 17.31 381 ILE B CA 1
ATOM 5839 C C . ILE B 1 400 ? -17.183 14.897 57.769 1.00 20.07 381 ILE B C 1
ATOM 5840 O O . ILE B 1 400 ? -16.659 13.898 58.274 1.00 19.85 381 ILE B O 1
ATOM 5845 N N . HIS B 1 401 ? -17.130 16.108 58.328 1.00 18.01 382 HIS B N 1
ATOM 5846 C CA . HIS B 1 401 ? -16.687 16.332 59.703 1.00 19.52 382 HIS B CA 1
ATOM 5847 C C . HIS B 1 401 ? -17.915 16.822 60.457 1.00 19.70 382 HIS B C 1
ATOM 5848 O O . HIS B 1 401 ? -18.203 18.030 60.464 1.00 21.55 382 HIS B O 1
ATOM 5855 N N . PRO B 1 402 ? -18.684 15.918 61.085 1.00 21.25 383 PRO B N 1
ATOM 5856 C CA . PRO B 1 402 ? -20.026 16.289 61.575 1.00 18.21 383 PRO B CA 1
ATOM 5857 C C . PRO B 1 402 ? -20.040 17.489 62.506 1.00 25.25 383 PRO B C 1
ATOM 5858 O O . PRO B 1 402 ? -20.934 18.341 62.398 1.00 23.36 383 PRO B O 1
ATOM 5862 N N . ALA B 1 403 ? -19.057 17.592 63.403 1.00 19.77 384 ALA B N 1
ATOM 5863 C CA . ALA B 1 403 ? -19.057 18.639 64.417 1.00 24.70 384 ALA B CA 1
ATOM 5864 C C . ALA B 1 403 ? -18.957 20.047 63.834 1.00 23.62 384 ALA B C 1
ATOM 5865 O O . ALA B 1 403 ? -19.239 21.012 64.550 1.00 26.68 384 ALA B O 1
ATOM 5867 N N . SER B 1 404 ? -18.583 20.201 62.565 1.00 21.72 385 SER B N 1
ATOM 5868 C CA . SER B 1 404 ? -18.551 21.518 61.944 1.00 21.82 385 SER B CA 1
ATOM 5869 C C . SER B 1 404 ? -19.585 21.685 60.844 1.00 28.24 385 SER B C 1
ATOM 5870 O O . SER B 1 404 ? -19.627 22.747 60.219 1.00 27.21 385 SER B O 1
ATOM 5873 N N . THR B 1 405 ? -20.405 20.668 60.576 1.00 26.17 386 THR B N 1
ATOM 5874 C CA . THR B 1 405 ? -21.404 20.768 59.517 1.00 24.83 386 THR B CA 1
ATOM 5875 C C . THR B 1 405 ? -22.767 20.301 60.008 1.00 27.29 386 THR B C 1
ATOM 5876 O O . THR B 1 405 ? -23.553 21.115 60.494 1.00 27.59 386 THR B O 1
ATOM 5880 N N . THR B 1 406 ? -23.058 18.998 59.893 1.00 25.52 387 THR B N 1
ATOM 5881 C CA . THR B 1 406 ? -24.399 18.527 60.224 1.00 25.76 387 THR B CA 1
ATOM 5882 C C . THR B 1 406 ? -24.703 18.701 61.700 1.00 30.01 387 THR B C 1
ATOM 5883 O O . THR B 1 406 ? -25.855 18.950 62.068 1.00 32.45 387 THR B O 1
ATOM 5887 N N . HIS B 1 407 ? -23.694 18.550 62.554 1.00 27.31 388 HIS B N 1
ATOM 5888 C CA . HIS B 1 407 ? -23.859 18.682 63.991 1.00 29.73 388 HIS B CA 1
ATOM 5889 C C . HIS B 1 407 ? -23.210 19.962 64.528 1.00 23.97 388 HIS B C 1
ATOM 5890 O O . HIS B 1 407 ? -22.864 20.030 65.710 1.00 21.75 388 HIS B O 1
ATOM 5897 N N . ALA B 1 408 ? -23.052 20.981 63.676 1.00 24.41 389 ALA B N 1
ATOM 5898 C CA . ALA B 1 408 ? -22.345 22.203 64.053 1.00 29.19 389 ALA B CA 1
ATOM 5899 C C . ALA B 1 408 ? -22.984 22.932 65.227 1.00 26.08 389 ALA B C 1
ATOM 5900 O O . ALA B 1 408 ? -22.313 23.733 65.877 1.00 27.90 389 ALA B O 1
ATOM 5902 N N . GLN B 1 409 ? -24.254 22.676 65.517 1.00 29.60 390 GLN B N 1
ATOM 5903 C CA . GLN B 1 409 ? -24.948 23.397 66.572 1.00 35.28 390 GLN B CA 1
ATOM 5904 C C . GLN B 1 409 ? -24.819 22.731 67.935 1.00 32.40 390 GLN B C 1
ATOM 5905 O O . GLN B 1 409 ? -25.212 23.335 68.940 1.00 30.04 390 GLN B O 1
ATOM 5911 N N . LEU B 1 410 ? -24.243 21.531 68.002 1.00 26.29 391 LEU B N 1
ATOM 5912 C CA . LEU B 1 410 ? -24.233 20.755 69.234 1.00 30.88 391 LEU B CA 1
ATOM 5913 C C . LEU B 1 410 ? -22.948 20.979 70.023 1.00 27.02 391 LEU B C 1
ATOM 5914 O O . LEU B 1 410 ? -21.869 21.128 69.444 1.00 27.82 391 LEU B O 1
ATOM 5919 N N . ASN B 1 411 ? -23.068 20.989 71.355 1.00 30.96 392 ASN B N 1
ATOM 5920 C CA . ASN B 1 411 ? -21.883 21.030 72.201 1.00 25.73 392 ASN B CA 1
ATOM 5921 C C . ASN B 1 411 ? -21.320 19.617 72.369 1.00 31.09 392 ASN B C 1
ATOM 5922 O O . ASN B 1 411 ? -21.864 18.636 71.847 1.00 27.69 392 ASN B O 1
ATOM 5927 N N . GLU B 1 412 ? -20.205 19.505 73.095 1.00 23.41 393 GLU B N 1
ATOM 5928 C CA . GLU B 1 412 ? -19.480 18.236 73.115 1.00 32.79 393 GLU B CA 1
ATOM 5929 C C . GLU B 1 412 ? -20.336 17.114 73.691 1.00 33.16 393 GLU B C 1
ATOM 5930 O O . GLU B 1 412 ? -20.286 15.977 73.204 1.00 28.97 393 GLU B O 1
ATOM 5936 N N . GLN B 1 413 ? -21.145 17.420 74.709 1.00 31.47 394 GLN B N 1
ATOM 5937 C CA . GLN B 1 413 ? -22.005 16.407 75.313 1.00 31.92 394 GLN B CA 1
ATOM 5938 C C . GLN B 1 413 ? -23.118 15.997 74.355 1.00 32.72 394 GLN B C 1
ATOM 5939 O O . GLN B 1 413 ? -23.390 14.804 74.180 1.00 28.54 394 GLN B O 1
ATOM 5945 N N . GLU B 1 414 ? -23.765 16.975 73.714 1.00 26.68 395 GLU B N 1
ATOM 5946 C CA . GLU B 1 414 ? -24.768 16.655 72.704 1.00 34.57 395 GLU B CA 1
ATOM 5947 C C . GLU B 1 414 ? -24.160 15.855 71.553 1.00 35.03 395 GLU B C 1
ATOM 5948 O O . GLU B 1 414 ? -24.782 14.907 71.056 1.00 34.09 395 GLU B O 1
ATOM 5954 N N . LEU B 1 415 ? -22.942 16.210 71.124 1.00 31.05 396 LEU B N 1
ATOM 5955 C CA . LEU B 1 415 ? -22.254 15.421 70.098 1.00 29.20 396 LEU B CA 1
ATOM 5956 C C . LEU B 1 415 ? -22.104 13.972 70.536 1.00 33.85 396 LEU B C 1
ATOM 5957 O O . LEU B 1 415 ? -22.445 13.046 69.789 1.00 32.39 396 LEU B O 1
ATOM 5962 N N . LEU B 1 416 ? -21.574 13.765 71.745 1.00 29.66 397 LEU B N 1
ATOM 5963 C CA . LEU B 1 416 ? -21.345 12.416 72.247 1.00 33.13 397 LEU B CA 1
ATOM 5964 C C . LEU B 1 416 ? -22.639 11.627 72.289 1.00 37.42 397 LEU B C 1
ATOM 5965 O O . LEU B 1 416 ? -22.645 10.418 72.043 1.00 40.54 397 LEU B O 1
ATOM 5970 N N . ALA B 1 417 ? -23.747 12.302 72.597 1.00 38.61 398 ALA B N 1
ATOM 5971 C CA . ALA B 1 417 ? -25.046 11.650 72.632 1.00 39.84 398 ALA B CA 1
ATOM 5972 C C . ALA B 1 417 ? -25.500 11.233 71.245 1.00 47.13 398 ALA B C 1
ATOM 5973 O O . ALA B 1 417 ? -26.386 10.381 71.125 1.00 52.27 398 ALA B O 1
ATOM 5975 N N . ALA B 1 418 ? -24.914 11.813 70.200 1.00 37.60 399 ALA B N 1
ATOM 5976 C CA . ALA B 1 418 ? -25.215 11.440 68.829 1.00 30.49 399 ALA B CA 1
ATOM 5977 C C . ALA B 1 418 ? -24.165 10.512 68.238 1.00 29.15 399 ALA B C 1
ATOM 5978 O O . ALA B 1 418 ? -24.143 10.319 67.021 1.00 40.88 399 ALA B O 1
ATOM 5980 N N . GLY B 1 419 ? -23.297 9.936 69.068 1.00 29.93 400 GLY B N 1
ATOM 5981 C CA . GLY B 1 419 ? -22.264 9.037 68.592 1.00 36.33 400 GLY B CA 1
ATOM 5982 C C . GLY B 1 419 ? -21.059 9.702 67.966 1.00 38.66 400 GLY B C 1
ATOM 5983 O O . GLY B 1 419 ? -20.256 9.012 67.328 1.00 39.65 400 GLY B O 1
ATOM 5984 N N . VAL B 1 420 ? -20.887 11.010 68.153 1.00 31.66 401 VAL B N 1
ATOM 5985 C CA . VAL B 1 420 ? -19.873 11.793 67.455 1.00 31.74 401 VAL B CA 1
ATOM 5986 C C . VAL B 1 420 ? -18.987 12.486 68.482 1.00 30.84 401 VAL B C 1
ATOM 5987 O O . VAL B 1 420 ? -19.444 12.902 69.550 1.00 31.45 401 VAL B O 1
ATOM 5991 N N . THR B 1 421 ? -17.713 12.594 68.157 1.00 26.95 402 THR B N 1
ATOM 5992 C CA . THR B 1 421 ? -16.768 13.390 68.918 1.00 30.02 402 THR B CA 1
ATOM 5993 C C . THR B 1 421 ? -16.372 14.628 68.121 1.00 33.20 402 THR B C 1
ATOM 5994 O O . THR B 1 421 ? -16.573 14.681 66.902 1.00 26.82 402 THR B O 1
ATOM 5998 N N . PRO B 1 422 ? -15.822 15.656 68.781 1.00 31.11 403 PRO B N 1
ATOM 5999 C CA . PRO B 1 422 ? -15.368 16.844 68.034 1.00 22.29 403 PRO B CA 1
ATOM 6000 C C . PRO B 1 422 ? -14.388 16.535 66.925 1.00 26.02 403 PRO B C 1
ATOM 6001 O O . PRO B 1 422 ? -14.362 17.259 65.923 1.00 24.69 403 PRO B O 1
ATOM 6005 N N . ASP B 1 423 ? -13.559 15.502 67.070 1.00 21.20 404 ASP B N 1
ATOM 6006 C CA . ASP B 1 423 ? -12.551 15.226 66.061 1.00 24.30 404 ASP B CA 1
ATOM 6007 C C . ASP B 1 423 ? -13.018 14.250 64.989 1.00 21.11 404 ASP B C 1
ATOM 6008 O O . ASP B 1 423 ? -12.290 14.041 64.018 1.00 21.56 404 ASP B O 1
ATOM 6013 N N . LEU B 1 424 ? -14.218 13.690 65.112 1.00 23.14 405 LEU B N 1
ATOM 6014 C CA . LEU B 1 424 ? -14.603 12.583 64.247 1.00 26.48 405 LEU B CA 1
ATOM 6015 C C . LEU B 1 424 ? -14.775 13.037 62.799 1.00 27.33 405 LEU B C 1
ATOM 6016 O O . LEU B 1 424 ? -15.477 14.014 62.512 1.00 20.52 405 LEU B O 1
ATOM 6021 N N . ILE B 1 425 ? -14.154 12.291 61.892 1.00 21.92 406 ILE B N 1
ATOM 6022 C CA . ILE B 1 425 ? -14.350 12.422 60.454 1.00 19.28 406 ILE B CA 1
ATOM 6023 C C . ILE B 1 425 ? -14.913 11.105 59.935 1.00 22.16 406 ILE B C 1
ATOM 6024 O O . ILE B 1 425 ? -14.464 10.033 60.352 1.00 22.17 406 ILE B O 1
ATOM 6029 N N . ARG B 1 426 ? -15.875 11.173 59.018 1.00 20.67 407 ARG B N 1
ATOM 6030 C CA . ARG B 1 426 ? -16.376 9.970 58.363 1.00 19.05 407 ARG B CA 1
ATOM 6031 C C . ARG B 1 426 ? -16.092 10.044 56.873 1.00 17.78 407 ARG B C 1
ATOM 6032 O O . ARG B 1 426 ? -16.433 11.036 56.219 1.00 21.03 407 ARG B O 1
ATOM 6040 N N . ILE B 1 427 ? -15.489 8.991 56.339 1.00 18.08 408 ILE B N 1
ATOM 6041 C CA . ILE B 1 427 ? -15.193 8.891 54.916 1.00 18.02 408 ILE B CA 1
ATOM 6042 C C . ILE B 1 427 ? -16.019 7.763 54.313 1.00 17.17 408 ILE B C 1
ATOM 6043 O O . ILE B 1 427 ? -16.128 6.675 54.900 1.00 20.00 408 ILE B O 1
ATOM 6048 N N . SER B 1 428 ? -16.608 8.023 53.136 1.00 14.61 409 SER B N 1
ATOM 6049 C CA . SER B 1 428 ? -17.217 6.979 52.315 1.00 16.81 409 SER B CA 1
ATOM 6050 C C . SER B 1 428 ? -16.416 6.876 51.020 1.00 17.11 409 SER B C 1
ATOM 6051 O O . SER B 1 428 ? -16.421 7.806 50.209 1.00 15.50 409 SER B O 1
ATOM 6054 N N . VAL B 1 429 ? -15.757 5.741 50.819 1.00 14.24 410 VAL B N 1
ATOM 6055 C CA . VAL B 1 429 ? -14.803 5.586 49.723 1.00 14.00 410 VAL B CA 1
ATOM 6056 C C . VAL B 1 429 ? -15.547 5.222 48.441 1.00 16.11 410 VAL B C 1
ATOM 6057 O O . VAL B 1 429 ? -16.364 4.292 48.426 1.00 16.62 410 VAL B O 1
ATOM 6061 N N . GLY B 1 430 ? -15.275 5.967 47.362 1.00 16.61 411 GLY B N 1
ATOM 6062 C CA . GLY B 1 430 ? -15.863 5.706 46.060 1.00 16.06 411 GLY B CA 1
ATOM 6063 C C . GLY B 1 430 ? -15.066 4.686 45.265 1.00 18.72 411 GLY B C 1
ATOM 6064 O O . GLY B 1 430 ? -14.243 3.939 45.805 1.00 18.37 411 GLY B O 1
ATOM 6065 N N . VAL B 1 431 ? -15.313 4.660 43.956 1.00 16.42 412 VAL B N 1
ATOM 6066 C CA . VAL B 1 431 ? -14.633 3.719 43.068 1.00 16.50 412 VAL B CA 1
ATOM 6067 C C . VAL B 1 431 ? -13.680 4.443 42.116 1.00 18.15 412 VAL B C 1
ATOM 6068 O O . VAL B 1 431 ? -13.336 3.916 41.045 1.00 17.72 412 VAL B O 1
ATOM 6072 N N . GLU B 1 432 ? -13.238 5.641 42.495 1.00 17.03 413 GLU B N 1
ATOM 6073 C CA . GLU B 1 432 ? -12.177 6.325 41.773 1.00 18.80 413 GLU B CA 1
ATOM 6074 C C . GLU B 1 432 ? -10.866 5.565 41.939 1.00 20.50 413 GLU B C 1
ATOM 6075 O O . GLU B 1 432 ? -10.749 4.613 42.725 1.00 17.82 413 GLU B O 1
ATOM 6081 N N . ASN B 1 433 ? -9.851 6.015 41.211 1.00 17.87 414 ASN B N 1
ATOM 6082 C CA . ASN B 1 433 ? -8.543 5.395 41.361 1.00 16.06 414 ASN B CA 1
ATOM 6083 C C . ASN B 1 433 ? -7.973 5.705 42.747 1.00 20.66 414 ASN B C 1
ATOM 6084 O O . ASN B 1 433 ? -7.943 6.861 43.177 1.00 19.41 414 ASN B O 1
ATOM 6089 N N . ALA B 1 434 ? -7.515 4.659 43.440 1.00 19.13 415 ALA B N 1
ATOM 6090 C CA . ALA B 1 434 ? -7.085 4.801 44.828 1.00 17.51 415 ALA B CA 1
ATOM 6091 C C . ALA B 1 434 ? -5.880 5.722 44.970 1.00 22.05 415 ALA B C 1
ATOM 6092 O O . ALA B 1 434 ? -5.747 6.413 45.986 1.00 21.53 415 ALA B O 1
ATOM 6094 N N . ASP B 1 435 ? -4.976 5.728 43.990 1.00 20.97 416 ASP B N 1
ATOM 6095 C CA . ASP B 1 435 ? -3.822 6.615 44.089 1.00 21.24 416 ASP B CA 1
ATOM 6096 C C . ASP B 1 435 ? 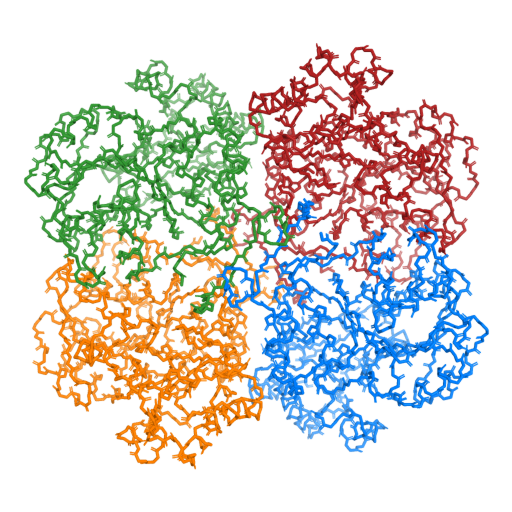-4.253 8.075 44.039 1.00 21.13 416 ASP B C 1
ATOM 6097 O O . ASP B 1 435 ? -3.662 8.927 44.710 1.00 21.02 416 ASP B O 1
ATOM 6102 N N . ASP B 1 436 ? -5.282 8.387 43.246 1.00 20.64 417 ASP B N 1
ATOM 6103 C CA . ASP B 1 436 ? -5.803 9.752 43.228 1.00 22.51 417 ASP B CA 1
ATOM 6104 C C . ASP B 1 436 ? -6.407 10.133 44.573 1.00 22.20 417 ASP B C 1
ATOM 6105 O O . ASP B 1 436 ? -6.216 11.258 45.052 1.00 21.04 417 ASP B O 1
ATOM 6110 N N . LEU B 1 437 ? -7.170 9.221 45.183 1.00 20.00 418 LEU B N 1
ATOM 6111 C CA . LEU B 1 437 ? -7.789 9.522 46.467 1.00 15.85 418 LEU B CA 1
ATOM 6112 C C . LEU B 1 437 ? -6.729 9.691 47.552 1.00 23.21 418 LEU B C 1
ATOM 6113 O O . LEU B 1 437 ? -6.772 10.651 48.332 1.00 20.41 418 LEU B O 1
ATOM 6118 N N . ILE B 1 438 ? -5.756 8.772 47.604 1.00 21.60 419 ILE B N 1
ATOM 6119 C CA . ILE B 1 438 ? -4.671 8.879 48.575 1.00 21.73 419 ILE B CA 1
ATOM 6120 C C . ILE B 1 438 ? -3.886 10.174 48.368 1.00 23.30 419 ILE B C 1
ATOM 6121 O O . ILE B 1 438 ? -3.516 10.851 49.332 1.00 22.72 419 ILE B O 1
ATOM 6126 N N . ALA B 1 439 ? -3.632 10.549 47.113 1.00 26.06 420 ALA B N 1
ATOM 6127 C CA . ALA B 1 439 ? -2.924 11.801 46.862 1.00 26.01 420 ALA B CA 1
ATOM 6128 C C . ALA B 1 439 ? -3.719 12.997 47.377 1.00 29.05 420 ALA B C 1
ATOM 6129 O O . ALA B 1 439 ? -3.143 13.939 47.941 1.00 23.26 420 ALA B O 1
ATOM 6131 N N . ASP B 1 440 ? -5.043 12.984 47.184 1.00 23.23 421 ASP B N 1
ATOM 6132 C CA . ASP B 1 440 ? -5.878 14.073 47.690 1.00 22.12 421 ASP B CA 1
ATOM 6133 C C . ASP B 1 440 ? -5.770 14.180 49.208 1.00 21.98 421 ASP B C 1
ATOM 6134 O O . ASP B 1 440 ? -5.582 15.273 49.752 1.00 24.36 421 ASP B O 1
ATOM 6139 N N . LEU B 1 441 ? -5.876 13.045 49.905 1.00 20.75 422 LEU B N 1
ATOM 6140 C CA . LEU B 1 441 ? -5.740 13.047 51.358 1.00 22.72 422 LEU B CA 1
ATOM 6141 C C . LEU B 1 441 ? -4.349 13.503 51.785 1.00 21.91 422 LEU B C 1
ATOM 6142 O O . LEU B 1 441 ? -4.206 14.263 52.747 1.00 22.20 422 LEU B O 1
ATOM 6147 N N . ASP B 1 442 ? -3.314 13.033 51.094 1.00 24.63 423 ASP B N 1
ATOM 6148 C CA . ASP B 1 442 ? -1.950 13.368 51.488 1.00 29.64 423 ASP B CA 1
ATOM 6149 C C . ASP B 1 442 ? -1.693 14.863 51.393 1.00 23.89 423 ASP B C 1
ATOM 6150 O O . ASP B 1 442 ? -1.131 15.464 52.316 1.00 25.16 423 ASP B O 1
ATOM 6155 N N . GLN B 1 443 ? -2.097 15.485 50.279 1.00 21.29 424 GLN B N 1
ATOM 6156 C CA . GLN B 1 443 ? -1.873 16.920 50.127 1.00 23.39 424 GLN B CA 1
ATOM 6157 C C . GLN B 1 443 ? -2.751 17.727 51.081 1.00 28.17 424 GLN B C 1
ATOM 6158 O O . GLN B 1 443 ? -2.373 18.838 51.477 1.00 25.45 424 GLN B O 1
ATOM 6164 N N . ALA B 1 444 ? -3.916 17.194 51.469 1.00 24.78 425 ALA B N 1
ATOM 6165 C CA . ALA B 1 444 ? -4.759 17.912 52.422 1.00 24.41 425 ALA B CA 1
ATOM 6166 C C . ALA B 1 444 ? -4.228 17.765 53.843 1.00 24.63 425 ALA B C 1
ATOM 6167 O O . ALA B 1 444 ? -4.170 18.750 54.585 1.00 28.68 425 ALA B O 1
ATOM 6169 N N . LEU B 1 445 ? -3.802 16.556 54.224 1.00 21.21 426 LEU B N 1
ATOM 6170 C CA . LEU B 1 445 ? -3.217 16.359 55.545 1.00 23.29 426 LEU B CA 1
ATOM 6171 C C . LEU B 1 445 ? -1.944 17.188 55.731 1.00 30.87 426 LEU B C 1
ATOM 6172 O O . LEU B 1 445 ? -1.634 17.598 56.857 1.00 30.16 426 LEU B O 1
ATOM 6177 N N . ALA B 1 446 ? -1.199 17.447 54.650 1.00 24.25 427 ALA B N 1
ATOM 6178 C CA . ALA B 1 446 ? 0.001 18.273 54.753 1.00 27.97 427 ALA B CA 1
ATOM 6179 C C . ALA B 1 446 ? -0.306 19.688 55.224 1.00 33.20 427 ALA B C 1
ATOM 6180 O O . ALA B 1 446 ? 0.588 20.358 55.749 1.00 35.42 427 ALA B O 1
ATOM 6182 N N . GLN B 1 447 ? -1.546 20.149 55.074 1.00 29.64 428 GLN B N 1
ATOM 6183 C CA . GLN B 1 447 ? -1.914 21.518 55.404 1.00 29.30 428 GLN B CA 1
ATOM 6184 C C . GLN B 1 447 ? -2.595 21.666 56.756 1.00 26.61 428 GLN B C 1
ATOM 6185 O O . GLN B 1 447 ? -3.020 22.771 57.092 1.00 29.65 428 GLN B O 1
ATOM 6191 N N . VAL B 1 448 ? -2.722 20.596 57.534 1.00 29.22 429 VAL B N 1
ATOM 6192 C CA . VAL B 1 448 ? -3.436 20.667 58.806 1.00 29.29 429 VAL B CA 1
ATOM 6193 C C . VAL B 1 448 ? -2.502 20.383 59.981 1.00 34.44 429 VAL B C 1
ATOM 6194 O O . VAL B 1 448 ? -2.923 20.447 61.132 1.00 36.86 429 VAL B O 1
ATOM 6199 N N . ASN C 1 25 ? -49.083 33.952 44.478 1.00 51.88 5 ASN C N 1
ATOM 6200 C CA . ASN C 1 25 ? -49.779 34.588 43.360 1.00 57.38 5 ASN C CA 1
ATOM 6201 C C . ASN C 1 25 ? -49.930 36.101 43.559 1.00 63.36 5 ASN C C 1
ATOM 6202 O O . ASN C 1 25 ? -51.053 36.603 43.665 1.00 63.74 5 ASN C O 1
ATOM 6207 N N . PRO C 1 26 ? -48.807 36.833 43.602 1.00 72.33 6 PRO C N 1
ATOM 6208 C CA . PRO C 1 26 ? -48.915 38.286 43.824 1.00 64.11 6 PRO C CA 1
ATOM 6209 C C . PRO C 1 26 ? -49.485 39.029 42.632 1.00 69.62 6 PRO C C 1
ATOM 6210 O O . PRO C 1 26 ? -50.354 39.894 42.807 1.00 66.71 6 PRO C O 1
ATOM 6214 N N . GLU C 1 27 ? -49.035 38.709 41.417 1.00 71.26 7 GLU C N 1
ATOM 6215 C CA . GLU C 1 27 ? -49.522 39.390 40.225 1.00 64.40 7 GLU C CA 1
ATOM 6216 C C . GLU C 1 27 ? -50.877 38.874 39.757 1.00 56.91 7 GLU C C 1
ATOM 6217 O O . GLU C 1 27 ? -51.283 39.183 38.632 1.00 63.45 7 GLU C O 1
ATOM 6223 N N . ASN C 1 28 ? -51.584 38.101 40.579 1.00 49.52 8 ASN C N 1
ATOM 6224 C CA . ASN C 1 28 ? -52.994 37.811 40.350 1.00 56.59 8 ASN C CA 1
ATOM 6225 C C . ASN C 1 28 ? -53.196 37.107 39.011 1.00 44.44 8 ASN C C 1
ATOM 6226 O O . ASN C 1 28 ? -53.943 37.548 38.135 1.00 43.27 8 ASN C O 1
ATOM 6231 N N . TYR C 1 29 ? -52.479 36.010 38.864 1.00 32.97 9 TYR C N 1
ATOM 6232 C CA . TYR C 1 29 ? -52.625 35.180 37.688 1.00 30.89 9 TYR C CA 1
ATOM 6233 C C . TYR C 1 29 ? -53.847 34.282 37.832 1.00 26.58 9 TYR C C 1
ATOM 6234 O O . TYR C 1 29 ? -54.263 33.938 38.943 1.00 23.77 9 TYR C O 1
ATOM 6243 N N . HIS C 1 30 ? -54.423 33.908 36.691 1.00 20.82 10 HIS C N 1
ATOM 6244 C CA . HIS C 1 30 ? -55.542 32.985 36.648 1.00 21.62 10 HIS C CA 1
ATOM 6245 C C . HIS C 1 30 ? -55.057 31.536 36.643 1.00 21.87 10 HIS C C 1
ATOM 6246 O O . HIS C 1 30 ? -53.875 31.244 36.426 1.00 19.31 10 HIS C O 1
ATOM 6253 N N . PHE C 1 31 ? -56.016 30.630 36.864 1.00 19.79 11 PHE C N 1
ATOM 6254 C CA . PHE C 1 31 ? -55.738 29.201 37.016 1.00 19.19 11 PHE C CA 1
ATOM 6255 C C . PHE C 1 31 ? -54.833 28.652 35.908 1.00 17.98 11 PHE C C 1
ATOM 6256 O O . PHE C 1 31 ? -53.901 27.890 36.180 1.00 17.27 11 PHE C O 1
ATOM 6264 N N . GLU C 1 32 ? -55.132 28.980 34.649 1.00 17.49 12 GLU C N 1
ATOM 6265 C CA . GLU C 1 32 ? -54.397 28.370 33.543 1.00 21.70 12 GLU C CA 1
ATOM 6266 C C . GLU C 1 32 ? -52.963 28.872 33.473 1.00 19.01 12 GLU C C 1
ATOM 6267 O O . GLU C 1 32 ? -52.068 28.134 33.048 1.00 19.73 12 GLU C O 1
ATOM 6273 N N . THR C 1 33 ? -52.723 30.120 33.864 1.00 21.12 13 THR C N 1
ATOM 6274 C CA . THR C 1 33 ? -51.347 30.607 33.915 1.00 20.48 13 THR C CA 1
ATOM 6275 C C . THR C 1 33 ? -50.563 29.912 35.020 1.00 18.52 13 THR C C 1
ATOM 6276 O O . THR C 1 33 ? -49.399 29.533 34.823 1.00 19.20 13 THR C O 1
ATOM 6280 N N . LEU C 1 34 ? -51.197 29.712 36.178 1.00 19.89 14 LEU C N 1
ATOM 6281 C CA . LEU C 1 34 ? -50.526 29.083 37.316 1.00 18.96 14 LEU C CA 1
ATOM 6282 C C . LEU C 1 34 ? -50.163 27.631 37.022 1.00 17.38 14 LEU C C 1
ATOM 6283 O O . LEU C 1 34 ? -49.102 27.147 37.446 1.00 19.06 14 LEU C O 1
ATOM 6288 N N . GLN C 1 35 ? -51.043 26.909 36.318 1.00 15.53 15 GLN C N 1
ATOM 6289 C CA . GLN C 1 35 ? -50.779 25.501 36.055 1.00 17.89 15 GLN C CA 1
ATOM 6290 C C . GLN C 1 35 ? -49.627 25.342 35.075 1.00 17.29 15 GLN C C 1
ATOM 6291 O O . GLN C 1 35 ? -48.978 24.291 35.045 1.00 19.80 15 GLN C O 1
ATOM 6297 N N . VAL C 1 36 ? -49.337 26.381 34.308 1.00 18.62 16 VAL C N 1
ATOM 6298 C CA . VAL C 1 36 ? -48.198 26.348 33.408 1.00 15.22 16 VAL C CA 1
ATOM 6299 C C . VAL C 1 36 ? -46.914 26.872 34.065 1.00 24.70 16 VAL C C 1
ATOM 6300 O O . VAL C 1 36 ? -45.818 26.398 33.735 1.00 21.38 16 VAL C O 1
ATOM 6304 N N . HIS C 1 37 ? -47.011 27.826 35.005 1.00 17.00 17 HIS C N 1
ATOM 6305 C CA . HIS C 1 37 ? -45.826 28.570 35.441 1.00 20.93 17 HIS C CA 1
ATOM 6306 C C . HIS C 1 37 ? -45.522 28.495 36.931 1.00 18.44 17 HIS C C 1
ATOM 6307 O O . HIS C 1 37 ? -44.353 28.637 37.298 1.00 17.47 17 HIS C O 1
ATOM 6314 N N . ALA C 1 38 ? -46.528 28.323 37.794 1.00 16.87 18 ALA C N 1
ATOM 6315 C CA . ALA C 1 38 ? -46.322 28.533 39.228 1.00 19.53 18 ALA C CA 1
ATOM 6316 C C . ALA C 1 38 ? -45.247 27.605 39.785 1.00 17.45 18 ALA C C 1
ATOM 6317 O O . ALA C 1 38 ? -45.197 26.420 39.459 1.00 17.24 18 ALA C O 1
ATOM 6319 N N . GLY C 1 39 ? -44.389 28.155 40.650 1.00 16.76 19 GLY C N 1
ATOM 6320 C CA . GLY C 1 39 ? -43.344 27.391 41.293 1.00 18.28 19 GLY C CA 1
ATOM 6321 C C . GLY C 1 39 ? -42.110 27.172 40.446 1.00 24.10 19 GLY C C 1
ATOM 6322 O O . GLY C 1 39 ? -41.088 26.712 40.975 1.00 18.71 19 GLY C O 1
ATOM 6323 N N . GLN C 1 40 ? -42.166 27.486 39.155 1.00 20.52 20 GLN C N 1
ATOM 6324 C CA . GLN C 1 40 ? -41.081 27.202 38.224 1.00 19.67 20 GLN C CA 1
ATOM 6325 C C . GLN C 1 40 ? -40.236 28.449 38.038 1.00 22.15 20 GLN C C 1
ATOM 6326 O O . GLN C 1 40 ? -40.765 29.533 37.762 1.00 21.90 20 GLN C O 1
ATOM 6332 N N . THR C 1 41 ? -38.928 28.298 38.182 1.00 18.94 21 THR C N 1
ATOM 6333 C CA . THR C 1 41 ? -38.007 29.374 37.858 1.00 26.52 21 THR C CA 1
ATOM 6334 C C . THR C 1 41 ? -36.945 28.843 36.908 1.00 30.29 21 THR C C 1
ATOM 6335 O O . THR C 1 41 ? -36.822 27.636 36.681 1.00 35.17 21 THR C O 1
ATOM 6339 N N . VAL C 1 42 ? -36.185 29.765 36.340 1.00 29.60 22 VAL C N 1
ATOM 6340 C CA . VAL C 1 42 ? -35.168 29.450 35.347 1.00 23.96 22 VAL C CA 1
ATOM 6341 C C . VAL C 1 42 ? -33.827 29.440 36.061 1.00 30.04 22 VAL C C 1
ATOM 6342 O O . VAL C 1 42 ? -33.460 30.432 36.701 1.00 33.60 22 VAL C O 1
ATOM 6346 N N . ASP C 1 43 ? -33.103 28.320 35.979 1.00 26.73 23 ASP C N 1
ATOM 6347 C CA . ASP C 1 43 ? -31.832 28.192 36.682 1.00 28.44 23 ASP C CA 1
ATOM 6348 C C . ASP C 1 43 ? -30.717 28.825 35.839 1.00 31.71 23 ASP C C 1
ATOM 6349 O O . ASP C 1 43 ? -30.973 29.471 34.819 1.00 27.10 23 ASP C O 1
ATOM 6354 N N . GLU C 1 44 ? -29.457 28.631 36.259 1.00 29.25 24 GLU C N 1
ATOM 6355 C CA . GLU C 1 44 ? -28.306 29.270 35.616 1.00 29.20 24 GLU C CA 1
ATOM 6356 C C . GLU C 1 44 ? -28.107 28.842 34.163 1.00 33.02 24 GLU C C 1
ATOM 6357 O O . GLU C 1 44 ? -27.487 29.582 33.395 1.00 29.82 24 GLU C O 1
ATOM 6363 N N . THR C 1 45 ? -28.594 27.667 33.766 1.00 26.57 25 THR C N 1
ATOM 6364 C CA . THR C 1 45 ? -28.440 27.238 32.383 1.00 23.86 25 THR C CA 1
ATOM 6365 C C . THR C 1 45 ? -29.466 27.872 31.454 1.00 27.26 25 THR C C 1
ATOM 6366 O O . THR C 1 45 ? -29.324 27.761 30.239 1.00 21.45 25 THR C O 1
ATOM 6370 N N . GLY C 1 46 ? -30.520 28.483 31.994 1.00 21.83 26 GLY C N 1
ATOM 6371 C CA . GLY C 1 46 ? -31.614 28.972 31.189 1.00 22.49 26 GLY C CA 1
ATOM 6372 C C . GLY C 1 46 ? -32.628 27.931 30.747 1.00 21.55 26 GLY C C 1
ATOM 6373 O O . GLY C 1 46 ? -33.554 28.287 30.011 1.00 20.01 26 GLY C O 1
ATOM 6374 N N . ALA C 1 47 ? -32.474 26.662 31.144 1.00 18.81 27 ALA C N 1
ATOM 6375 C CA . ALA C 1 47 ? -33.390 25.603 30.717 1.00 15.23 27 ALA C CA 1
ATOM 6376 C C . ALA C 1 47 ? -34.831 26.010 30.943 1.00 21.69 27 ALA C C 1
ATOM 6377 O O . ALA C 1 47 ? -35.221 26.330 32.067 1.00 17.24 27 ALA C O 1
ATOM 6379 N N . ARG C 1 48 ? -35.628 25.975 29.875 1.00 18.86 28 ARG C N 1
ATOM 6380 C CA . ARG C 1 48 ? -37.008 26.405 29.988 1.00 15.02 28 ARG C CA 1
ATOM 6381 C C . ARG C 1 48 ? -37.872 25.338 30.650 1.00 18.64 28 ARG C C 1
ATOM 6382 O O . ARG C 1 48 ? -38.840 25.688 31.329 1.00 17.35 28 ARG C O 1
ATOM 6390 N N . ALA C 1 49 ? -37.537 24.050 30.496 1.00 14.62 29 ALA C N 1
ATOM 6391 C CA . ALA C 1 49 ? -38.241 23.007 31.238 1.00 19.39 29 ALA C CA 1
ATOM 6392 C C . ALA C 1 49 ? -37.543 22.750 32.567 1.00 18.68 29 ALA C C 1
ATOM 6393 O O . ALA C 1 49 ? -36.339 22.983 32.714 1.00 17.60 29 ALA C O 1
ATOM 6395 N N . VAL C 1 50 ? -38.302 22.240 33.531 1.00 15.95 30 VAL C N 1
ATOM 6396 C CA . VAL C 1 50 ? -37.737 21.934 34.842 1.00 15.82 30 VAL C CA 1
ATOM 6397 C C . VAL C 1 50 ? -36.844 20.705 34.719 1.00 12.70 30 VAL C C 1
ATOM 6398 O O . VAL C 1 50 ? -37.326 19.638 34.316 1.00 16.65 30 VAL C O 1
ATOM 6402 N N . PRO C 1 51 ? -35.561 20.794 35.064 1.00 16.25 31 PRO C N 1
ATOM 6403 C CA . PRO C 1 51 ? -34.694 19.605 34.996 1.00 16.95 31 PRO C CA 1
ATOM 6404 C C . PRO C 1 51 ? -35.154 18.531 35.976 1.00 19.05 31 PRO C C 1
ATOM 6405 O O . PRO C 1 51 ? -35.830 18.807 36.971 1.00 16.42 31 PRO C O 1
ATOM 6409 N N . ILE C 1 52 ? -34.802 17.286 35.671 1.00 15.10 32 ILE C N 1
ATOM 6410 C CA . ILE C 1 52 ? -35.108 16.160 36.551 1.00 18.88 32 ILE C CA 1
ATOM 6411 C C . ILE C 1 52 ? -33.898 15.939 37.451 1.00 18.37 32 ILE C C 1
ATOM 6412 O O . ILE C 1 52 ? -32.851 15.471 36.996 1.00 16.83 32 ILE C O 1
ATOM 6417 N N . TYR C 1 53 ? -34.036 16.280 38.735 1.00 16.18 33 TYR C N 1
ATOM 6418 C CA . TYR C 1 53 ? -32.913 16.170 39.666 1.00 17.10 33 TYR C CA 1
ATOM 6419 C C . TYR C 1 53 ? -32.950 14.770 40.273 1.00 17.53 33 TYR C C 1
ATOM 6420 O O . TYR C 1 53 ? -33.388 14.556 41.404 1.00 15.93 33 TYR C O 1
ATOM 6429 N N . GLN C 1 54 ? -32.499 13.791 39.482 1.00 15.90 34 GLN C N 1
ATOM 6430 C CA . GLN C 1 54 ? -32.457 12.404 39.936 1.00 16.75 34 GLN C CA 1
ATOM 6431 C C . GLN C 1 54 ? -31.151 12.251 40.709 1.00 15.20 34 GLN C C 1
ATOM 6432 O O . GLN C 1 54 ? -30.147 11.720 40.224 1.00 15.35 34 GLN C O 1
ATOM 6438 N N . THR C 1 55 ? -31.172 12.792 41.930 1.00 15.19 35 THR C N 1
ATOM 6439 C CA . THR C 1 55 ? -30.038 12.823 42.841 1.00 16.33 35 THR C CA 1
ATOM 6440 C C . THR C 1 55 ? -30.530 12.489 44.244 1.00 17.85 35 THR C C 1
ATOM 6441 O O . THR C 1 55 ? -31.654 12.833 44.622 1.00 15.94 35 THR C O 1
ATOM 6445 N N . THR C 1 56 ? -29.704 11.790 45.005 1.00 17.41 36 THR C N 1
ATOM 6446 C CA . THR C 1 56 ? -30.019 11.543 46.402 1.00 21.40 36 THR C CA 1
ATOM 6447 C C . THR C 1 56 ? -29.375 12.554 47.340 1.00 24.01 36 THR C C 1
ATOM 6448 O O . THR C 1 56 ? -29.766 12.622 48.503 1.00 22.81 36 THR C O 1
ATOM 6452 N N . SER C 1 57 ? -28.399 13.336 46.889 1.00 19.91 37 SER C N 1
ATOM 6453 C CA A SER C 1 57 ? -27.634 14.162 47.811 0.50 20.82 37 SER C CA 1
ATOM 6454 C CA B SER C 1 57 ? -27.633 14.161 47.811 0.50 20.82 37 SER C CA 1
ATOM 6455 C C . SER C 1 57 ? -27.202 15.444 47.113 1.00 20.62 37 SER C C 1
ATOM 6456 O O . SER C 1 57 ? -27.332 15.593 45.893 1.00 18.30 37 SER C O 1
ATOM 6461 N N . TYR C 1 58 ? -26.687 16.375 47.920 1.00 22.07 38 TYR C N 1
ATOM 6462 C CA . TYR C 1 58 ? -26.323 17.727 47.514 1.00 19.98 38 TYR C CA 1
ATOM 6463 C C . TYR C 1 58 ? -25.074 18.124 48.290 1.00 22.63 38 TYR C C 1
ATOM 6464 O O . TYR C 1 58 ? -25.005 17.900 49.502 1.00 23.13 38 TYR C O 1
ATOM 6473 N N . VAL C 1 59 ? -24.086 18.692 47.595 1.00 23.41 39 VAL C N 1
ATOM 6474 C CA . VAL C 1 59 ? -22.837 19.081 48.251 1.00 27.43 39 VAL C CA 1
ATOM 6475 C C . VAL C 1 59 ? -23.132 20.082 49.363 1.00 34.47 39 VAL C C 1
ATOM 6476 O O . VAL C 1 59 ? -23.883 21.044 49.163 1.00 35.45 39 VAL C O 1
ATOM 6480 N N . PHE C 1 60 ? -22.551 19.852 50.552 1.00 32.55 40 PHE C N 1
ATOM 6481 C CA . PHE C 1 60 ? -22.997 20.542 51.768 1.00 48.09 40 PHE C CA 1
ATOM 6482 C C . PHE C 1 60 ? -22.834 22.059 51.708 1.00 49.90 40 PHE C C 1
ATOM 6483 O O . PHE C 1 60 ? -23.470 22.752 52.512 1.00 57.18 40 PHE C O 1
ATOM 6491 N N . LYS C 1 61 ? -22.024 22.589 50.788 1.00 50.58 41 LYS C N 1
ATOM 6492 C CA . LYS C 1 61 ? -21.879 24.040 50.610 1.00 60.42 41 LYS C CA 1
ATOM 6493 C C . LYS C 1 61 ? -21.099 24.647 51.780 1.00 70.30 41 LYS C C 1
ATOM 6494 O O . LYS C 1 61 ? -20.054 25.282 51.585 1.00 69.62 41 LYS C O 1
ATOM 6500 N N . ARG C 1 81 ? -29.830 18.749 51.911 1.00 59.89 61 ARG C N 1
ATOM 6501 C CA . ARG C 1 81 ? -31.020 19.408 51.387 1.00 59.42 61 ARG C CA 1
ATOM 6502 C C . ARG C 1 81 ? -32.131 18.384 51.161 1.00 62.62 61 ARG C C 1
ATOM 6503 O O . ARG C 1 81 ? -32.014 17.495 50.313 1.00 62.24 61 ARG C O 1
ATOM 6511 N N . LEU C 1 82 ? -33.211 18.498 51.931 1.00 64.14 62 LEU C N 1
ATOM 6512 C CA . LEU C 1 82 ? -34.303 17.544 51.801 1.00 67.32 62 LEU C CA 1
ATOM 6513 C C . LEU C 1 82 ? -35.253 17.889 50.657 1.00 60.20 62 LEU C C 1
ATOM 6514 O O . LEU C 1 82 ? -35.991 17.009 50.201 1.00 64.81 62 LEU C O 1
ATOM 6519 N N . THR C 1 83 ? -35.238 19.122 50.160 1.00 50.14 63 THR C N 1
ATOM 6520 C CA . THR C 1 83 ? -36.150 19.525 49.099 1.00 45.05 63 THR C CA 1
ATOM 6521 C C . THR C 1 83 ? -35.502 19.274 47.738 1.00 41.50 63 THR C C 1
ATOM 6522 O O . THR C 1 83 ? -34.442 19.829 47.430 1.00 39.93 63 THR C O 1
ATOM 6526 N N . ASN C 1 84 ? -36.143 18.445 46.935 1.00 26.94 64 ASN C N 1
ATOM 6527 C CA . ASN C 1 84 ? -35.726 18.210 45.561 1.00 22.78 64 ASN C CA 1
ATOM 6528 C C . ASN C 1 84 ? -36.204 19.357 44.674 1.00 19.50 64 ASN C C 1
ATOM 6529 O O . ASN C 1 84 ? -37.366 19.758 44.770 1.00 17.02 64 ASN C O 1
ATOM 6534 N N . PRO C 1 85 ? -35.340 19.913 43.816 1.00 17.64 65 PRO C N 1
ATOM 6535 C CA . PRO C 1 85 ? -35.759 21.059 42.989 1.00 21.53 65 PRO C CA 1
ATOM 6536 C C . PRO C 1 85 ? -36.868 20.728 42.002 1.00 18.02 65 PRO C C 1
ATOM 6537 O O . PRO C 1 85 ? -37.664 21.614 41.670 1.00 18.62 65 PRO C O 1
ATOM 6541 N N . THR C 1 86 ? -36.947 19.487 41.514 1.00 17.26 66 THR C N 1
ATOM 6542 C CA . THR C 1 86 ? -38.066 19.106 40.650 1.00 15.39 66 THR C CA 1
ATOM 6543 C C . THR C 1 86 ? -39.359 19.010 41.450 1.00 17.40 66 THR C C 1
ATOM 6544 O O . THR C 1 86 ? -40.372 19.630 41.103 1.00 14.12 66 THR C O 1
ATOM 6548 N N . THR C 1 87 ? -39.341 18.243 42.541 1.00 17.09 67 THR C N 1
ATOM 6549 C CA . THR C 1 87 ? -40.545 18.093 43.350 1.00 14.87 67 THR C CA 1
ATOM 6550 C C . THR C 1 87 ? -40.994 19.419 43.949 1.00 14.49 67 THR C C 1
ATOM 6551 O O . THR C 1 87 ? -42.198 19.639 44.154 1.00 15.71 67 THR C O 1
ATOM 6555 N N . ASP C 1 88 ? -40.044 20.308 44.240 1.00 19.25 68 ASP C N 1
ATOM 6556 C CA . ASP C 1 88 ? -40.377 21.615 44.798 1.00 17.26 68 ASP C CA 1
ATOM 6557 C C . ASP C 1 88 ? -41.358 22.370 43.905 1.00 18.45 68 ASP C C 1
ATOM 6558 O O . ASP C 1 88 ? -42.225 23.102 44.393 1.00 18.80 68 ASP C O 1
ATOM 6563 N N . VAL C 1 89 ? -41.232 22.214 42.592 1.00 15.65 69 VAL C N 1
ATOM 6564 C CA . VAL C 1 89 ? -42.159 22.879 41.692 1.00 15.09 69 VAL C CA 1
ATOM 6565 C C . VAL C 1 89 ? -43.558 22.294 41.837 1.00 16.73 69 VAL C C 1
ATOM 6566 O O . VAL C 1 89 ? -44.556 23.024 41.795 1.00 17.88 69 VAL C O 1
ATOM 6570 N N . VAL C 1 90 ? -43.656 20.975 42.008 1.00 12.19 70 VAL C N 1
ATOM 6571 C CA . VAL C 1 90 ? -44.963 20.340 42.218 1.00 15.54 70 VAL C CA 1
ATOM 6572 C C . VAL C 1 90 ? -45.607 20.865 43.491 1.00 20.58 70 VAL C C 1
ATOM 6573 O O . VAL C 1 90 ? -46.790 21.238 43.499 1.00 18.86 70 VAL C O 1
ATOM 6577 N N . ASP C 1 91 ? -44.846 20.853 44.597 1.00 17.96 71 ASP C N 1
ATOM 6578 C CA . ASP C 1 91 ? -45.267 21.436 45.866 1.00 19.75 71 ASP C CA 1
ATOM 6579 C C . ASP C 1 91 ? -45.956 22.775 45.658 1.00 16.94 71 ASP C C 1
ATOM 6580 O O . ASP C 1 91 ? -47.100 22.990 46.072 1.00 18.22 71 ASP C O 1
ATOM 6585 N N . LYS C 1 92 ? -45.224 23.695 45.034 1.00 16.13 72 LYS C N 1
ATOM 6586 C CA . LYS C 1 92 ? -45.658 25.080 44.935 1.00 20.87 72 LYS C CA 1
ATOM 6587 C C . LYS C 1 92 ? -46.784 25.233 43.927 1.00 21.29 72 LYS C C 1
ATOM 6588 O O . LYS C 1 92 ? -47.700 26.039 44.131 1.00 18.58 72 LYS C O 1
ATOM 6594 N N . ARG C 1 93 ? -46.741 24.470 42.832 1.00 18.36 73 ARG C N 1
ATOM 6595 C CA . ARG C 1 93 ? -47.774 24.624 41.809 1.00 17.31 73 ARG C CA 1
ATOM 6596 C C . ARG C 1 93 ? -49.123 24.106 42.298 1.00 20.41 73 ARG C C 1
ATOM 6597 O O . ARG C 1 93 ? -50.152 24.765 42.120 1.00 18.87 73 ARG C O 1
ATOM 6605 N N . VAL C 1 94 ? -49.151 22.923 42.912 1.00 18.96 74 VAL C N 1
ATOM 6606 C CA . VAL C 1 94 ? -50.435 22.422 43.397 1.00 17.85 74 VAL C CA 1
ATOM 6607 C C . VAL C 1 94 ? -50.973 23.333 44.498 1.00 22.09 74 VAL C C 1
ATOM 6608 O O . VAL C 1 94 ? -52.166 23.663 44.519 1.00 17.11 74 VAL C O 1
ATOM 6612 N N . ALA C 1 95 ? -50.095 23.795 45.397 1.00 19.27 75 ALA C N 1
ATOM 6613 C CA . ALA C 1 95 ? -50.520 24.720 46.443 1.00 20.75 75 ALA C CA 1
ATOM 6614 C C . ALA C 1 95 ? -51.108 25.993 45.846 1.00 22.92 75 ALA C C 1
ATOM 6615 O O . ALA C 1 95 ? -52.149 26.485 46.311 1.00 21.16 75 ALA C O 1
ATOM 6617 N N . ALA C 1 96 ? -50.455 26.543 44.815 1.00 19.44 76 ALA C N 1
ATOM 6618 C CA . ALA C 1 96 ? -50.979 27.735 44.154 1.00 21.24 76 ALA C CA 1
ATOM 6619 C C . ALA C 1 96 ? -52.346 27.469 43.516 1.00 22.82 76 ALA C C 1
ATOM 6620 O O . ALA C 1 96 ? -53.254 28.304 43.601 1.00 19.53 76 ALA C O 1
ATOM 6622 N N . LEU C 1 97 ? -52.516 26.309 42.877 1.00 21.61 77 LEU C N 1
ATOM 6623 C CA . LEU C 1 97 ? -53.784 26.021 42.203 1.00 19.46 77 LEU C CA 1
ATOM 6624 C C . LEU C 1 97 ? -54.932 25.878 43.197 1.00 21.83 77 LEU C C 1
ATOM 6625 O O . LEU C 1 97 ? -56.064 26.286 42.909 1.00 19.08 77 LEU C O 1
ATOM 6630 N N . GLU C 1 98 ? -54.663 25.299 44.364 1.00 19.92 78 GLU C N 1
ATOM 6631 C CA . GLU C 1 98 ? -55.650 25.182 45.427 1.00 23.91 78 GLU C CA 1
ATOM 6632 C C . GLU C 1 98 ? -55.823 26.470 46.233 1.00 23.98 78 GLU C C 1
ATOM 6633 O O . GLU C 1 98 ? -56.577 26.460 47.214 1.00 22.95 78 GLU C O 1
ATOM 6639 N N . HIS C 1 99 ? -55.145 27.554 45.838 1.00 20.28 79 HIS C N 1
ATOM 6640 C CA A HIS C 1 99 ? -55.105 28.810 46.593 0.60 26.38 79 HIS C CA 1
ATOM 6641 C CA B HIS C 1 99 ? -55.129 28.805 46.601 0.40 26.40 79 HIS C CA 1
ATOM 6642 C C . HIS C 1 99 ? -54.651 28.579 48.036 1.00 30.22 79 HIS C C 1
ATOM 6643 O O . HIS C 1 99 ? -55.146 29.201 48.981 1.00 26.24 79 HIS C O 1
ATOM 6656 N N . GLY C 1 100 ? -53.678 27.679 48.205 1.00 20.80 80 GLY C N 1
ATOM 6657 C CA . GLY C 1 100 ? -53.073 27.422 49.492 1.00 20.86 80 GLY C CA 1
ATOM 6658 C C . GLY C 1 100 ? -51.769 28.194 49.675 1.00 26.75 80 GLY C C 1
ATOM 6659 O O . GLY C 1 100 ? -51.310 28.930 48.802 1.00 23.91 80 GLY C O 1
ATOM 6660 N N . THR C 1 101 ? -51.165 28.006 50.848 1.00 23.80 81 THR C N 1
ATOM 6661 C CA . THR C 1 101 ? -49.928 28.703 51.174 1.00 23.58 81 THR C CA 1
ATOM 6662 C C . THR C 1 101 ? -48.680 27.831 51.031 1.00 26.71 81 THR C C 1
ATOM 6663 O O . THR C 1 101 ? -47.599 28.371 50.788 1.00 23.52 81 THR C O 1
ATOM 6667 N N . ALA C 1 102 ? -48.788 26.505 51.139 1.00 24.57 82 ALA C N 1
ATOM 6668 C CA . ALA C 1 102 ? -47.616 25.647 50.979 1.00 22.20 82 ALA C CA 1
ATOM 6669 C C . ALA C 1 102 ? -48.052 24.219 50.675 1.00 23.45 82 ALA C C 1
ATOM 6670 O O . ALA C 1 102 ? -49.149 23.785 51.045 1.00 21.56 82 ALA C O 1
ATOM 6672 N N . GLY C 1 103 ? -47.149 23.475 50.033 1.00 19.54 83 GLY C N 1
ATOM 6673 C CA . GLY C 1 103 ? -47.441 22.115 49.635 1.00 21.49 83 GLY C CA 1
ATOM 6674 C C . GLY C 1 103 ? -46.274 21.191 49.922 1.00 20.37 83 GLY C C 1
ATOM 6675 O O . GLY C 1 103 ? -45.134 21.627 50.090 1.00 22.34 83 GLY C O 1
ATOM 6676 N N . VAL C 1 104 ? -46.582 19.895 49.973 1.00 19.30 84 VAL C N 1
ATOM 6677 C CA . VAL C 1 104 ? -45.559 18.858 50.115 1.00 15.29 84 VAL C CA 1
ATOM 6678 C C . VAL C 1 104 ? -46.049 17.613 49.393 1.00 20.76 84 VAL C C 1
ATOM 6679 O O . VAL C 1 104 ? -47.208 17.210 49.539 1.00 19.13 84 VAL C O 1
ATOM 6683 N N . THR C 1 105 ? -45.159 17.011 48.609 1.00 18.98 85 THR C N 1
ATOM 6684 C CA . THR C 1 105 ? -45.482 15.928 47.695 1.00 21.07 85 THR C CA 1
ATOM 6685 C C . THR C 1 105 ? -44.868 14.631 48.210 1.00 19.97 85 THR C C 1
ATOM 6686 O O . THR C 1 105 ? -43.742 14.628 48.721 1.00 21.72 85 THR C O 1
ATOM 6690 N N . LEU C 1 106 ? -45.621 13.537 48.082 1.00 18.04 86 LEU C N 1
ATOM 6691 C CA . LEU C 1 106 ? -45.239 12.214 48.573 1.00 19.76 86 LEU C CA 1
ATOM 6692 C C . LEU C 1 106 ? -45.508 11.178 47.486 1.00 18.19 86 LEU C C 1
ATOM 6693 O O . LEU C 1 106 ? -46.070 11.487 46.432 1.00 21.19 86 LEU C O 1
ATOM 6698 N N . ALA C 1 107 ? -45.133 9.927 47.776 1.00 18.12 87 ALA C N 1
ATOM 6699 C CA . ALA C 1 107 ? -45.108 8.866 46.764 1.00 18.43 87 ALA C CA 1
ATOM 6700 C C . ALA C 1 107 ? -46.482 8.587 46.164 1.00 20.80 87 ALA C C 1
ATOM 6701 O O . ALA C 1 107 ? -46.582 8.232 44.983 1.00 16.56 87 ALA C O 1
ATOM 6703 N N . THR C 1 108 ? -47.546 8.704 46.970 1.00 19.56 88 THR C N 1
ATOM 6704 C CA . THR C 1 108 ? -48.903 8.318 46.590 1.00 18.91 88 THR C CA 1
ATOM 6705 C C . THR C 1 108 ? -49.915 9.164 47.359 1.00 20.52 88 THR C C 1
ATOM 6706 O O . THR C 1 108 ? -49.597 9.782 48.381 1.00 18.70 88 THR C O 1
ATOM 6710 N N . GLY C 1 109 ? -51.147 9.177 46.853 1.00 20.09 89 GLY C N 1
ATOM 6711 C CA . GLY C 1 109 ? -52.244 9.743 47.628 1.00 21.23 89 GLY C CA 1
ATOM 6712 C C . GLY C 1 109 ? -52.387 9.089 48.991 1.00 19.13 89 GLY C C 1
ATOM 6713 O O . GLY C 1 109 ? -52.588 9.772 50.000 1.00 19.70 89 GLY C O 1
ATOM 6714 N N . SER C 1 110 ? -52.259 7.758 49.045 1.00 18.70 90 SER C N 1
ATOM 6715 C CA . SER C 1 110 ? -52.329 7.057 50.329 1.00 22.89 90 SER C CA 1
ATOM 6716 C C . SER C 1 110 ? -51.283 7.577 51.300 1.00 22.21 90 SER C C 1
ATOM 6717 O O . SER C 1 110 ? -51.557 7.733 52.498 1.00 20.54 90 SER C O 1
ATOM 6720 N N . ALA C 1 111 ? -50.082 7.862 50.799 1.00 21.79 91 ALA C N 1
ATOM 6721 C CA . ALA C 1 111 ? -49.017 8.359 51.658 1.00 20.50 91 ALA C CA 1
ATOM 6722 C C . ALA C 1 111 ? -49.295 9.781 52.101 1.00 15.38 91 ALA C C 1
ATOM 6723 O O . ALA C 1 111 ? -48.993 10.155 53.241 1.00 17.95 91 ALA C O 1
ATOM 6725 N N . ALA C 1 112 ? -49.818 10.598 51.193 1.00 19.17 92 ALA C N 1
ATOM 6726 C CA . ALA C 1 112 ? -50.222 11.951 51.546 1.00 17.47 92 ALA C CA 1
ATOM 6727 C C . ALA C 1 112 ? -51.283 11.938 52.645 1.00 20.71 92 ALA C C 1
ATOM 6728 O O . ALA C 1 112 ? -51.225 12.743 53.585 1.00 18.74 92 ALA C O 1
ATOM 6730 N N . ILE C 1 113 ? -52.259 11.030 52.545 1.00 17.60 93 ILE C N 1
ATOM 6731 C CA . ILE C 1 113 ? -53.318 10.978 53.555 1.00 19.42 93 ILE C CA 1
ATOM 6732 C C . ILE C 1 113 ? -52.754 10.483 54.875 1.00 20.59 93 ILE C C 1
ATOM 6733 O O . ILE C 1 113 ? -53.037 11.058 55.936 1.00 20.42 93 ILE C O 1
ATOM 6738 N N . THR C 1 114 ? -51.919 9.435 54.822 1.00 18.09 94 THR C N 1
ATOM 6739 C CA . THR C 1 114 ? -51.281 8.911 56.024 1.00 16.82 94 THR C CA 1
ATOM 6740 C C . THR C 1 114 ? -50.491 10.000 56.738 1.00 24.51 94 THR C C 1
ATOM 6741 O O . THR C 1 114 ? -50.603 10.167 57.957 1.00 22.91 94 THR C O 1
ATOM 6745 N N . ALA C 1 115 ? -49.673 10.748 55.988 1.00 18.59 95 ALA C N 1
ATOM 6746 C CA . ALA C 1 115 ? -48.836 11.767 56.601 1.00 17.60 95 ALA C CA 1
ATOM 6747 C C . ALA C 1 115 ? -49.668 12.921 57.150 1.00 20.11 95 ALA C C 1
ATOM 6748 O O . ALA C 1 115 ? -49.321 13.497 58.184 1.00 21.35 95 ALA C O 1
ATOM 6750 N N . ALA C 1 116 ? -50.745 13.301 56.456 1.00 20.79 96 ALA C N 1
ATOM 6751 C CA . ALA C 1 116 ? -51.583 14.392 56.942 1.00 23.50 96 ALA C CA 1
ATOM 6752 C C . ALA C 1 116 ? -52.233 14.027 58.277 1.00 25.80 96 ALA C C 1
ATOM 6753 O O . ALA C 1 116 ? -52.381 14.882 59.159 1.00 23.18 96 ALA C O 1
ATOM 6755 N N . ILE C 1 117 ? -52.603 12.756 58.450 1.00 21.24 97 ILE C N 1
ATOM 6756 C CA . ILE C 1 117 ? -53.225 12.319 59.698 1.00 22.91 97 ILE C CA 1
ATOM 6757 C C . ILE C 1 117 ? -52.180 12.171 60.799 1.00 27.84 97 ILE C C 1
ATOM 6758 O O . ILE C 1 117 ? -52.342 12.721 61.893 1.00 20.62 97 ILE C O 1
ATOM 6763 N N . LEU C 1 118 ? -51.084 11.437 60.527 1.00 24.45 98 LEU C N 1
ATOM 6764 C CA . LEU C 1 118 ? -50.018 11.287 61.518 1.00 23.42 98 LEU C CA 1
ATOM 6765 C C . LEU C 1 118 ? -49.423 12.619 61.930 1.00 22.46 98 LEU C C 1
ATOM 6766 O O . LEU C 1 118 ? -48.851 12.720 63.023 1.00 20.81 98 LEU C O 1
ATOM 6771 N N . ASN C 1 119 ? -49.534 13.637 61.073 1.00 21.62 99 ASN C N 1
ATOM 6772 C CA . ASN C 1 119 ? -49.023 14.959 61.413 1.00 19.39 99 ASN C CA 1
ATOM 6773 C C . ASN C 1 119 ? -49.793 15.605 62.562 1.00 27.59 99 ASN C C 1
ATOM 6774 O O . ASN C 1 119 ? -49.233 16.461 63.261 1.00 24.04 99 ASN C O 1
ATOM 6779 N N . ILE C 1 120 ? -51.071 15.255 62.754 1.00 24.43 100 ILE C N 1
ATOM 6780 C CA . ILE C 1 120 ? -51.879 15.851 63.813 1.00 28.51 100 ILE C CA 1
ATOM 6781 C C . ILE C 1 120 ? -52.506 14.832 64.752 1.00 28.87 100 ILE C C 1
ATOM 6782 O O . ILE C 1 120 ? -53.251 15.224 65.653 1.00 31.72 100 ILE C O 1
ATOM 6787 N N . ALA C 1 121 ? -52.263 13.538 64.566 1.00 26.72 101 ALA C N 1
ATOM 6788 C CA . ALA C 1 121 ? -52.921 12.533 65.389 1.00 27.00 101 ALA C CA 1
ATOM 6789 C C . ALA C 1 121 ? -51.923 11.468 65.808 1.00 34.01 101 ALA C C 1
ATOM 6790 O O . ALA C 1 121 ? -51.211 10.911 64.964 1.00 29.92 101 ALA C O 1
ATOM 6792 N N . GLN C 1 122 ? -51.885 11.172 67.107 1.00 26.54 102 GLN C N 1
ATOM 6793 C CA . GLN C 1 122 ? -51.080 10.050 67.579 1.00 31.18 102 GLN C CA 1
ATOM 6794 C C . GLN C 1 122 ? -51.931 9.134 68.450 1.00 31.25 102 GLN C C 1
ATOM 6795 O O . GLN C 1 122 ? -53.159 9.265 68.472 1.00 28.09 102 GLN C O 1
ATOM 6801 N N . GLN C 1 123 ? -51.304 8.195 69.153 1.00 28.36 103 GLN C N 1
ATOM 6802 C CA . GLN C 1 123 ? -52.086 7.220 69.898 1.00 32.90 103 GLN C CA 1
ATOM 6803 C C . GLN C 1 123 ? -52.943 7.931 70.943 1.00 29.49 103 GLN C C 1
ATOM 6804 O O . GLN C 1 123 ? -52.514 8.905 71.574 1.00 27.14 103 GLN C O 1
ATOM 6810 N N . GLY C 1 124 ? -54.185 7.474 71.070 1.00 26.00 104 GLY C N 1
ATOM 6811 C CA . GLY C 1 124 ? -55.158 8.123 71.917 1.00 29.37 104 GLY C CA 1
ATOM 6812 C C . GLY C 1 124 ? -55.974 9.207 71.247 1.00 35.70 104 GLY C C 1
ATOM 6813 O O . GLY C 1 124 ? -56.982 9.633 71.824 1.00 30.51 104 GLY C O 1
ATOM 6814 N N . ASP C 1 125 ? -55.573 9.675 70.061 1.00 25.27 105 ASP C N 1
ATOM 6815 C CA . ASP C 1 125 ? -56.295 10.720 69.347 1.00 23.68 105 ASP C CA 1
ATOM 6816 C C . ASP C 1 125 ? -57.366 10.113 68.443 1.00 24.84 105 ASP C C 1
ATOM 6817 O O . ASP C 1 125 ? -57.411 8.903 68.209 1.00 30.01 105 ASP C O 1
ATOM 6822 N N . GLU C 1 126 ? -58.234 10.977 67.916 1.00 22.20 106 GLU C N 1
ATOM 6823 C CA . GLU C 1 126 ? -59.372 10.514 67.137 1.00 28.25 106 GLU C CA 1
ATOM 6824 C C . GLU C 1 126 ? -59.600 11.400 65.923 1.00 27.22 106 GLU C C 1
ATOM 6825 O O . GLU C 1 126 ? -59.232 12.579 65.900 1.00 25.08 106 GLU C O 1
ATOM 6831 N N . ILE C 1 127 ? -60.252 10.802 64.924 1.00 27.35 107 ILE C N 1
ATOM 6832 C CA . ILE C 1 127 ? -60.631 11.451 63.674 1.00 29.70 107 ILE C CA 1
ATOM 6833 C C . ILE C 1 127 ? -62.119 11.205 63.448 1.00 26.99 107 ILE C C 1
ATOM 6834 O O . ILE C 1 127 ? -62.626 10.117 63.740 1.00 27.93 107 ILE C O 1
ATOM 6839 N N . VAL C 1 128 ? -62.814 12.199 62.903 1.00 23.80 108 VAL C N 1
ATOM 6840 C CA . VAL C 1 128 ? -64.195 12.032 62.474 1.00 28.95 108 VAL C CA 1
ATOM 6841 C C . VAL C 1 128 ? -64.237 12.175 60.960 1.00 24.26 108 VAL C C 1
ATOM 6842 O O . VAL C 1 128 ? -63.944 13.250 60.425 1.00 26.89 108 VAL C O 1
ATOM 6846 N N . ALA C 1 129 ? -64.603 11.096 60.275 1.00 23.39 109 ALA C N 1
ATOM 6847 C CA . ALA C 1 129 ? -64.580 11.026 58.824 1.00 28.31 109 ALA C CA 1
ATOM 6848 C C . ALA C 1 129 ? -65.950 10.653 58.279 1.00 27.77 109 ALA C C 1
ATOM 6849 O O . ALA C 1 129 ? -66.742 9.969 58.939 1.00 28.49 109 ALA C O 1
ATOM 6851 N N . ALA C 1 130 ? -66.225 11.115 57.062 1.00 27.86 110 ALA C N 1
ATOM 6852 C CA . ALA C 1 130 ? -67.392 10.637 56.335 1.00 27.18 110 ALA C CA 1
ATOM 6853 C C . ALA C 1 130 ? -67.335 9.122 56.196 1.00 33.23 110 ALA C C 1
ATOM 6854 O O . ALA C 1 130 ? -66.257 8.542 56.030 1.00 30.77 110 ALA C O 1
ATOM 6856 N N . ASN C 1 131 ? -68.498 8.470 56.275 1.00 27.24 111 ASN C N 1
ATOM 6857 C CA . ASN C 1 131 ? -68.544 7.025 56.087 1.00 36.30 111 ASN C CA 1
ATOM 6858 C C . ASN C 1 131 ? -68.670 6.634 54.618 1.00 36.98 111 ASN C C 1
ATOM 6859 O O . ASN C 1 131 ? -68.869 5.456 54.316 1.00 44.47 111 ASN C O 1
ATOM 6864 N N . THR C 1 132 ? -68.541 7.594 53.703 1.00 31.97 112 THR C N 1
ATOM 6865 C CA . THR C 1 132 ? -68.572 7.334 52.271 1.00 40.88 112 THR C CA 1
ATOM 6866 C C . THR C 1 132 ? -67.177 7.370 51.641 1.00 36.12 112 THR C C 1
ATOM 6867 O O . THR C 1 132 ? -67.036 7.771 50.483 1.00 43.25 112 THR C O 1
ATOM 6871 N N . LEU C 1 133 ? -66.147 6.957 52.375 1.00 38.91 113 LEU C N 1
ATOM 6872 C CA . LEU C 1 133 ? -64.777 7.139 51.910 1.00 36.37 113 LEU C CA 1
ATOM 6873 C C . LEU C 1 133 ? -64.413 6.170 50.790 1.00 34.88 113 LEU C C 1
ATOM 6874 O O . LEU C 1 133 ? -64.965 5.073 50.671 1.00 42.78 113 LEU C O 1
ATOM 6879 N N . TYR C 1 134 ? -63.472 6.606 49.957 1.00 37.51 114 TYR C N 1
ATOM 6880 C CA . TYR C 1 134 ? -62.705 5.702 49.108 1.00 38.31 114 TYR C CA 1
ATOM 6881 C C . TYR C 1 134 ? -62.244 4.488 49.914 1.00 32.13 114 TYR C C 1
ATOM 6882 O O . TYR C 1 134 ? -61.832 4.612 51.071 1.00 30.56 114 TYR C O 1
ATOM 6891 N N . GLY C 1 135 ? -62.341 3.305 49.298 1.00 36.60 115 GLY C N 1
ATOM 6892 C CA . GLY C 1 135 ? -62.065 2.067 50.019 1.00 33.83 115 GLY C CA 1
ATOM 6893 C C . GLY C 1 135 ? -60.674 2.010 50.627 1.00 29.34 115 GLY C C 1
ATOM 6894 O O . GLY C 1 135 ? -60.506 1.596 51.778 1.00 26.75 115 GLY C O 1
ATOM 6895 N N . GLY C 1 136 ? -59.657 2.421 49.865 1.00 33.60 116 GLY C N 1
ATOM 6896 C CA . GLY C 1 136 ? -58.303 2.424 50.398 1.00 26.51 116 GLY C CA 1
ATOM 6897 C C . GLY C 1 136 ? -58.157 3.304 51.627 1.00 24.12 116 GLY C C 1
ATOM 6898 O O . GLY C 1 136 ? -57.443 2.961 52.571 1.00 23.42 116 GLY C O 1
ATOM 6899 N N . THR C 1 137 ? -58.835 4.450 51.635 1.00 25.04 117 THR C N 1
ATOM 6900 C CA . THR C 1 137 ? -58.779 5.325 52.801 1.00 26.52 117 THR C CA 1
ATOM 6901 C C . THR C 1 137 ? -59.535 4.721 53.980 1.00 29.23 117 THR C C 1
ATOM 6902 O O . THR C 1 137 ? -59.098 4.849 55.134 1.00 26.58 117 THR C O 1
ATOM 6906 N N . TYR C 1 138 ? -60.668 4.059 53.713 1.00 24.74 118 TYR C N 1
ATOM 6907 C CA . TYR C 1 138 ? -61.370 3.364 54.788 1.00 29.06 118 TYR C CA 1
ATOM 6908 C C . TYR C 1 138 ? -60.464 2.333 55.447 1.00 29.93 118 TYR C C 1
ATOM 6909 O O . TYR C 1 138 ? -60.358 2.279 56.679 1.00 28.14 118 TYR C O 1
ATOM 6918 N N . ASP C 1 139 ? -59.790 1.511 54.630 1.00 32.34 119 ASP C N 1
ATOM 6919 C CA . ASP C 1 139 ? -58.876 0.496 55.156 1.00 26.43 119 ASP C CA 1
ATOM 6920 C C . ASP C 1 139 ? -57.733 1.119 55.947 1.00 27.51 119 ASP C C 1
ATOM 6921 O O . ASP C 1 139 ? -57.284 0.553 56.950 1.00 27.62 119 ASP C O 1
ATOM 6926 N N . LEU C 1 140 ? -57.209 2.257 55.482 1.00 28.29 120 LEU C N 1
ATOM 6927 C CA . LEU C 1 140 ? -56.121 2.909 56.202 1.00 27.34 120 LEU C CA 1
ATOM 6928 C C . LEU C 1 140 ? -56.579 3.344 57.586 1.00 27.16 120 LEU C C 1
ATOM 6929 O O . LEU C 1 140 ? -55.910 3.067 58.592 1.00 29.62 120 LEU C O 1
ATOM 6934 N N . PHE C 1 141 ? -57.733 4.021 57.651 1.00 25.44 121 PHE C N 1
ATOM 6935 C CA . PHE C 1 141 ? -58.261 4.505 58.925 1.00 33.49 121 PHE C CA 1
ATOM 6936 C C . PHE C 1 141 ? -58.702 3.354 59.816 1.00 30.77 121 PHE C C 1
ATOM 6937 O O . PHE C 1 141 ? -58.454 3.371 61.026 1.00 28.93 121 PHE C O 1
ATOM 6945 N N . SER C 1 142 ? -59.358 2.347 59.240 1.00 30.94 122 SER C N 1
ATOM 6946 C CA . SER C 1 142 ? -59.984 1.312 60.054 1.00 35.07 122 SER C CA 1
ATOM 6947 C C . SER C 1 142 ? -59.048 0.157 60.389 1.00 39.74 122 SER C C 1
ATOM 6948 O O . SER C 1 142 ? -59.335 -0.592 61.327 1.00 37.48 122 SER C O 1
ATOM 6951 N N . VAL C 1 143 ? -57.934 -0.005 59.670 1.00 36.45 123 VAL C N 1
ATOM 6952 C CA . VAL C 1 143 ? -57.001 -1.079 60.001 1.00 34.23 123 VAL C CA 1
ATOM 6953 C C . VAL C 1 143 ? -55.670 -0.507 60.478 1.00 33.57 123 VAL C C 1
ATOM 6954 O O . VAL C 1 143 ? -55.349 -0.575 61.669 1.00 33.85 123 VAL C O 1
ATOM 6958 N N . THR C 1 144 ? -54.889 0.063 59.552 1.00 34.53 124 THR C N 1
ATOM 6959 C CA . THR C 1 144 ? -53.513 0.446 59.857 1.00 25.90 124 THR C CA 1
ATOM 6960 C C . THR C 1 144 ? -53.448 1.473 60.983 1.00 26.39 124 THR C C 1
ATOM 6961 O O . THR C 1 144 ? -52.694 1.303 61.951 1.00 26.70 124 THR C O 1
ATOM 6965 N N . LEU C 1 145 ? -54.228 2.545 60.879 1.00 23.66 125 LEU C N 1
ATOM 6966 C CA . LEU C 1 145 ? -54.133 3.588 61.895 1.00 25.11 125 LEU C CA 1
ATOM 6967 C C . LEU C 1 145 ? -54.818 3.177 63.198 1.00 33.77 125 LEU C C 1
ATOM 6968 O O . LEU C 1 145 ? -54.391 3.610 64.279 1.00 25.24 125 LEU C O 1
ATOM 6973 N N . LYS C 1 146 ? -55.861 2.340 63.117 1.00 28.56 126 LYS C N 1
ATOM 6974 C CA . LYS C 1 146 ? -56.502 1.838 64.332 1.00 28.77 126 LYS C CA 1
ATOM 6975 C C . LYS C 1 146 ? -55.535 1.002 65.160 1.00 34.23 126 LYS C C 1
ATOM 6976 O O . LYS C 1 146 ? -55.491 1.131 66.390 1.00 30.38 126 LYS C O 1
ATOM 6982 N N . LYS C 1 147 ? -54.749 0.139 64.499 1.00 29.70 127 LYS C N 1
ATOM 6983 C CA . LYS C 1 147 ? -53.730 -0.655 65.178 1.00 35.65 127 LYS C CA 1
ATOM 6984 C C . LYS C 1 147 ? -52.748 0.215 65.945 1.00 32.31 127 LYS C C 1
ATOM 6985 O O . LYS C 1 147 ? -52.085 -0.271 66.873 1.00 30.55 127 LYS C O 1
ATOM 6991 N N . LEU C 1 148 ? -52.628 1.485 65.563 1.00 26.98 128 LEU C N 1
ATOM 6992 C CA . LEU C 1 148 ? -51.643 2.389 66.133 1.00 27.14 128 LEU C CA 1
ATOM 6993 C C . LEU C 1 148 ? -52.279 3.416 67.068 1.00 32.81 128 LEU C C 1
ATOM 6994 O O . LEU C 1 148 ? -51.683 4.466 67.329 1.00 29.62 128 LEU C O 1
ATOM 6999 N N . GLY C 1 149 ? -53.477 3.128 67.582 1.00 31.99 129 GLY C N 1
ATOM 7000 C CA . GLY C 1 149 ? -54.084 3.940 68.621 1.00 29.92 129 GLY C CA 1
ATOM 7001 C C . GLY C 1 149 ? -54.861 5.152 68.161 1.00 32.19 129 GLY C C 1
ATOM 7002 O O . GLY C 1 149 ? -55.290 5.949 69.010 1.00 28.76 129 GLY C O 1
ATOM 7003 N N . ILE C 1 150 ? -55.052 5.330 66.856 1.00 25.53 130 ILE C N 1
ATOM 7004 C CA . ILE C 1 150 ? -55.854 6.421 66.314 1.00 30.08 130 ILE C CA 1
ATOM 7005 C C . ILE C 1 150 ? -57.228 5.856 65.991 1.00 28.26 130 ILE C C 1
ATOM 7006 O O . ILE C 1 150 ? -57.348 4.932 65.176 1.00 29.47 130 ILE C O 1
ATOM 7011 N N . THR C 1 151 ? -58.261 6.388 66.641 1.00 32.30 131 THR C N 1
ATOM 7012 C CA . THR C 1 151 ? -59.631 5.920 66.458 1.00 30.92 131 THR C CA 1
ATOM 7013 C C . THR C 1 151 ? -60.361 6.851 65.495 1.00 26.01 131 THR C C 1
ATOM 7014 O O . THR C 1 151 ? -60.364 8.068 65.688 1.00 28.38 131 THR C O 1
ATOM 7018 N N . THR C 1 152 ? -60.982 6.283 64.467 1.00 28.80 132 THR C N 1
ATOM 7019 C CA . THR C 1 152 ? -61.770 7.060 63.518 1.00 26.74 132 THR C CA 1
ATOM 7020 C C . THR C 1 152 ? -63.240 6.693 63.667 1.00 31.98 132 THR C C 1
ATOM 7021 O O . THR C 1 152 ? -63.592 5.511 63.624 1.00 36.17 132 THR C O 1
ATOM 7025 N N . HIS C 1 153 ? -64.089 7.700 63.845 1.00 27.94 133 HIS C N 1
ATOM 7026 C CA . HIS C 1 153 ? -65.533 7.508 63.806 1.00 31.43 133 HIS C CA 1
ATOM 7027 C C . HIS C 1 153 ? -66.045 7.916 62.435 1.00 31.12 133 HIS C C 1
ATOM 7028 O O . HIS C 1 153 ? -65.736 9.011 61.954 1.00 30.21 133 HIS C O 1
ATOM 7035 N N . PHE C 1 154 ? -66.821 7.036 61.810 1.00 29.54 134 PHE C N 1
ATOM 7036 C CA . PHE C 1 154 ? -67.373 7.280 60.485 1.00 30.26 134 PHE C CA 1
ATOM 7037 C C . PHE C 1 154 ? -68.834 7.681 60.629 1.00 33.26 134 PHE C C 1
ATOM 7038 O O . PHE C 1 154 ? -69.629 6.936 61.214 1.00 34.45 134 PHE C O 1
ATOM 7046 N N . VAL C 1 155 ? -69.184 8.857 60.112 1.00 32.06 135 VAL C N 1
ATOM 7047 C CA . VAL C 1 155 ? -70.530 9.397 60.250 1.00 31.20 135 VAL C CA 1
ATOM 7048 C C . VAL C 1 155 ? -71.111 9.674 58.868 1.00 37.29 135 VAL C C 1
ATOM 7049 O O . VAL C 1 155 ? -70.381 9.911 57.898 1.00 31.70 135 VAL C O 1
ATOM 7053 N N . ASP C 1 156 ? -72.447 9.626 58.781 1.00 32.30 136 ASP C N 1
ATOM 7054 C CA . ASP C 1 156 ? -73.173 9.997 57.574 1.00 28.67 136 ASP C CA 1
ATOM 7055 C C . ASP C 1 156 ? -72.901 11.462 57.261 1.00 30.40 136 ASP C C 1
ATOM 7056 O O . ASP C 1 156 ? -73.325 12.351 58.014 1.00 28.77 136 ASP C O 1
ATOM 7061 N N . PRO C 1 157 ? -72.190 11.755 56.166 1.00 30.02 137 PRO C N 1
ATOM 7062 C CA . PRO C 1 157 ? -71.848 13.148 55.855 1.00 29.27 137 PRO C CA 1
ATOM 7063 C C . PRO C 1 157 ? -72.990 13.954 55.273 1.00 28.51 137 PRO C C 1
ATOM 7064 O O . PRO C 1 157 ? -72.824 15.170 55.084 1.00 31.83 137 PRO C O 1
ATOM 7068 N N . ASP C 1 158 ? -74.126 13.322 54.946 1.00 32.91 138 ASP C N 1
ATOM 7069 C CA . ASP C 1 158 ? -75.260 14.076 54.416 1.00 33.53 138 ASP C CA 1
ATOM 7070 C C . ASP C 1 158 ? -75.757 15.120 55.409 1.00 35.98 138 ASP C C 1
ATOM 7071 O O . ASP C 1 158 ? -76.315 16.147 55.003 1.00 36.39 138 ASP C O 1
ATOM 7076 N N . GLU C 1 159 ? -75.555 14.889 56.702 1.00 34.44 139 GLU C N 1
ATOM 7077 C CA . GLU C 1 159 ? -75.975 15.834 57.737 1.00 36.72 139 GLU C CA 1
ATOM 7078 C C . GLU C 1 159 ? -74.755 16.361 58.479 1.00 29.68 139 GLU C C 1
ATOM 7079 O O . GLU C 1 159 ? -74.134 15.605 59.249 1.00 34.18 139 GLU C O 1
ATOM 7085 N N . PRO C 1 160 ? -74.375 17.632 58.305 1.00 29.19 140 PRO C N 1
ATOM 7086 C CA . PRO C 1 160 ? -73.153 18.133 58.963 1.00 31.13 140 PRO C CA 1
ATOM 7087 C C . PRO C 1 160 ? -73.128 17.961 60.473 1.00 35.08 140 PRO C C 1
ATOM 7088 O O . PRO C 1 160 ? -72.043 17.786 61.043 1.00 31.44 140 PRO C O 1
ATOM 7092 N N . ALA C 1 161 ? -74.282 17.993 61.143 1.00 39.85 141 ALA C N 1
ATOM 7093 C CA . ALA C 1 161 ? -74.285 17.847 62.593 1.00 36.22 141 ALA C CA 1
ATOM 7094 C C . ALA C 1 161 ? -73.762 16.490 63.031 1.00 30.05 141 ALA C C 1
ATOM 7095 O O . ALA C 1 161 ? -73.304 16.355 64.169 1.00 35.72 141 ALA C O 1
ATOM 7097 N N . ASN C 1 162 ? -73.790 15.489 62.147 1.00 31.94 142 ASN C N 1
ATOM 7098 C CA . ASN C 1 162 ? -73.226 14.187 62.491 1.00 31.60 142 ASN C CA 1
ATOM 7099 C C . ASN C 1 162 ? -71.738 14.273 62.821 1.00 35.96 142 ASN C C 1
ATOM 7100 O O . ASN C 1 162 ? -71.229 13.460 63.604 1.00 32.42 142 ASN C O 1
ATOM 7105 N N . PHE C 1 163 ? -71.019 15.229 62.228 1.00 29.14 143 PHE C N 1
ATOM 7106 C CA . PHE C 1 163 ? -69.627 15.426 62.612 1.00 32.57 143 PHE C CA 1
ATOM 7107 C C . PHE C 1 163 ? -69.546 15.990 64.022 1.00 37.35 143 PHE C C 1
ATOM 7108 O O . PHE C 1 163 ? -68.766 15.514 64.856 1.00 30.65 143 PHE C O 1
ATOM 7116 N N . GLU C 1 164 ? -70.376 16.996 64.300 1.00 30.88 144 GLU C N 1
ATOM 7117 C CA . GLU C 1 164 ? -70.417 17.626 65.613 1.00 37.03 144 GLU C CA 1
ATOM 7118 C C . GLU C 1 164 ? -70.662 16.611 66.723 1.00 30.90 144 GLU C C 1
ATOM 7119 O O . GLU C 1 164 ? -69.963 16.611 67.740 1.00 34.79 144 GLU C O 1
ATOM 7125 N N . THR C 1 165 ? -71.650 15.733 66.545 1.00 34.56 145 THR C N 1
ATOM 7126 C CA . THR C 1 165 ? -72.006 14.820 67.624 1.00 33.77 145 THR C CA 1
ATOM 7127 C C . THR C 1 165 ? -70.915 13.797 67.909 1.00 37.95 145 THR C C 1
ATOM 7128 O O . THR C 1 165 ? -70.923 13.184 68.981 1.00 36.61 145 THR C O 1
ATOM 7132 N N . ALA C 1 166 ? -69.974 13.596 66.989 1.00 36.50 146 ALA C N 1
ATOM 7133 C CA . ALA C 1 166 ? -68.909 12.631 67.213 1.00 29.92 146 ALA C CA 1
ATOM 7134 C C . ALA C 1 166 ? -67.635 13.263 67.758 1.00 27.98 146 ALA C C 1
ATOM 7135 O O . ALA C 1 166 ? -66.735 12.531 68.181 1.00 30.74 146 ALA C O 1
ATOM 7137 N N . ILE C 1 167 ? -67.540 14.594 67.771 1.00 29.07 147 ILE C N 1
ATOM 7138 C CA . ILE C 1 167 ? -66.362 15.259 68.314 1.00 27.70 147 ILE C CA 1
ATOM 7139 C C . ILE C 1 167 ? -66.303 15.064 69.822 1.00 36.02 147 ILE C C 1
ATOM 7140 O O . ILE C 1 167 ? -67.325 15.130 70.517 1.00 36.53 147 ILE C O 1
ATOM 7145 N N . ASN C 1 168 ? -65.104 14.802 70.335 1.00 32.10 148 ASN C N 1
ATOM 7146 C CA . ASN C 1 168 ? -64.841 14.793 71.770 1.00 34.44 148 ASN C CA 1
ATOM 7147 C C . ASN C 1 168 ? -63.473 15.436 71.989 1.00 37.88 148 ASN C C 1
ATOM 7148 O O . ASN C 1 168 ? -62.903 16.044 71.077 1.00 32.99 148 ASN C O 1
ATOM 7153 N N . ASP C 1 169 ? -62.946 15.315 73.211 1.00 33.80 149 ASP C N 1
ATOM 7154 C CA . ASP C 1 169 ? -61.697 15.983 73.561 1.00 37.02 149 ASP C CA 1
ATOM 7155 C C . ASP C 1 169 ? -60.495 15.392 72.841 1.00 33.67 149 ASP C C 1
ATOM 7156 O O . ASP C 1 169 ? -59.432 16.015 72.841 1.00 36.22 149 ASP C O 1
ATOM 7161 N N . HIS C 1 170 ? -60.632 14.209 72.247 1.00 39.18 150 HIS C N 1
ATOM 7162 C CA . HIS C 1 170 ? -59.528 13.551 71.567 1.00 35.93 150 HIS C CA 1
ATOM 7163 C C . HIS C 1 170 ? -59.504 13.814 70.065 1.00 33.21 150 HIS C C 1
ATOM 7164 O O . HIS C 1 170 ? -58.507 13.478 69.408 1.00 29.90 150 HIS C O 1
ATOM 7171 N N . THR C 1 171 ? -60.568 14.396 69.512 1.00 33.76 151 THR C N 1
ATOM 7172 C CA . THR C 1 171 ? -60.670 14.594 68.071 1.00 27.03 151 THR C CA 1
ATOM 7173 C C . THR C 1 171 ? -59.649 15.627 67.599 1.00 30.58 151 THR C C 1
ATOM 7174 O O . THR C 1 171 ? -59.553 16.722 68.162 1.00 28.46 151 THR C O 1
ATOM 7178 N N . LYS C 1 172 ? -58.893 15.282 66.548 1.00 27.99 152 LYS C N 1
ATOM 7179 C CA . LYS C 1 172 ? -57.885 16.177 65.992 1.00 26.65 152 LYS C CA 1
ATOM 7180 C C . LYS C 1 172 ? -58.188 16.656 64.574 1.00 28.07 152 LYS C C 1
ATOM 7181 O O . LYS C 1 172 ? -57.500 17.563 64.090 1.00 28.97 152 LYS C O 1
ATOM 7187 N N . ALA C 1 173 ? -59.175 16.078 63.891 1.00 24.39 153 ALA C N 1
ATOM 7188 C CA . ALA C 1 173 ? -59.541 16.566 62.567 1.00 28.99 153 ALA C CA 1
ATOM 7189 C C . ALA C 1 173 ? -60.895 15.998 62.174 1.00 27.31 153 ALA C C 1
ATOM 7190 O O . ALA C 1 173 ? -61.319 14.944 62.664 1.00 26.28 153 ALA C O 1
ATOM 7192 N N . LEU C 1 174 ? -61.569 16.729 61.290 1.00 23.79 154 LEU C N 1
ATOM 7193 C CA . LEU C 1 174 ? -62.650 16.203 60.472 1.00 25.31 154 LEU C CA 1
ATOM 7194 C C . LEU C 1 174 ? -62.111 15.911 59.074 1.00 25.48 154 LEU C C 1
ATOM 7195 O O . LEU C 1 174 ? -61.317 16.685 58.535 1.00 23.60 154 LEU C O 1
ATOM 7200 N N . TYR C 1 175 ? -62.559 14.806 58.476 1.00 22.63 155 TYR C N 1
ATOM 7201 C CA . TYR C 1 175 ? -62.023 14.365 57.192 1.00 26.44 155 TYR C CA 1
ATOM 7202 C C . TYR C 1 175 ? -63.156 14.014 56.240 1.00 24.72 155 TYR C C 1
ATOM 7203 O O . TYR C 1 175 ? -64.022 13.203 56.582 1.00 23.52 155 TYR C O 1
ATOM 7212 N N . VAL C 1 176 ? -63.148 14.605 55.041 1.00 24.62 156 VAL C N 1
ATOM 7213 C CA . VAL C 1 176 ? -64.090 14.244 53.981 1.00 23.77 156 VAL C CA 1
ATOM 7214 C C . VAL C 1 176 ? -63.364 14.219 52.636 1.00 27.49 156 VAL C C 1
ATOM 7215 O O . VAL C 1 176 ? -62.241 14.712 52.492 1.00 21.74 156 VAL C O 1
ATOM 7219 N N . GLU C 1 177 ? -64.037 13.638 51.641 1.00 21.41 157 GLU C N 1
ATOM 7220 C CA . GLU C 1 177 ? -63.672 13.784 50.235 1.00 27.01 157 GLU C CA 1
ATOM 7221 C C . GLU C 1 177 ? -64.625 14.756 49.545 1.00 24.12 157 GLU C C 1
ATOM 7222 O O . GLU C 1 177 ? -65.817 14.797 49.868 1.00 23.63 157 GLU C O 1
ATOM 7228 N N . SER C 1 178 ? -64.094 15.549 48.600 1.00 20.37 158 SER C N 1
ATOM 7229 C CA . SER C 1 178 ? -64.926 16.504 47.858 1.00 25.06 158 SER C CA 1
ATOM 7230 C C . SER C 1 178 ? -66.053 15.813 47.096 1.00 25.51 158 SER C C 1
ATOM 7231 O O . SER C 1 178 ? -67.178 16.326 47.040 1.00 25.82 158 SER C O 1
ATOM 7234 N N . ILE C 1 179 ? -65.768 14.669 46.481 1.00 24.29 159 ILE C N 1
ATOM 7235 C CA . ILE C 1 179 ? -66.775 13.891 45.763 1.00 24.43 159 ILE C CA 1
ATOM 7236 C C . ILE C 1 179 ? -66.586 12.433 46.161 1.00 27.53 159 ILE C C 1
ATOM 7237 O O . ILE C 1 179 ? -65.531 11.847 45.892 1.00 23.55 159 ILE C O 1
ATOM 7242 N N . GLY C 1 180 ? -67.609 11.841 46.796 1.00 24.87 160 GLY C N 1
ATOM 7243 C CA . GLY C 1 180 ? -67.449 10.539 47.415 1.00 28.52 160 GLY C CA 1
ATOM 7244 C C . GLY C 1 180 ? -67.500 9.391 46.431 1.00 32.08 160 GLY C C 1
ATOM 7245 O O . GLY C 1 180 ? -68.033 9.490 45.337 1.00 37.22 160 GLY C O 1
ATOM 7246 N N . ASN C 1 181 ? -66.920 8.267 46.830 1.00 43.22 161 ASN C N 1
ATOM 7247 C CA . ASN C 1 181 ? -66.812 7.128 45.920 1.00 41.82 161 ASN C CA 1
ATOM 7248 C C . ASN C 1 181 ? -67.023 5.838 46.697 1.00 43.38 161 ASN C C 1
ATOM 7249 O O . ASN C 1 181 ? -66.209 5.517 47.571 1.00 48.76 161 ASN C O 1
ATOM 7254 N N . PRO C 1 182 ? -68.046 5.025 46.357 1.00 48.25 162 PRO C N 1
ATOM 7255 C CA . PRO C 1 182 ? -68.758 5.022 45.079 1.00 44.91 162 PRO C CA 1
ATOM 7256 C C . PRO C 1 182 ? -70.073 5.809 44.999 1.00 35.43 162 PRO C C 1
ATOM 7257 O O . PRO C 1 182 ? -70.718 5.735 43.956 1.00 32.29 162 PRO C O 1
ATOM 7261 N N . GLY C 1 183 ? -70.461 6.552 46.041 1.00 34.37 163 GLY C N 1
ATOM 7262 C CA . GLY C 1 183 ? -71.754 7.226 46.012 1.00 25.54 163 GLY C CA 1
ATOM 7263 C C . GLY C 1 183 ? -71.827 8.469 45.139 1.00 33.32 163 GLY C C 1
ATOM 7264 O O . GLY C 1 183 ? -72.930 8.887 44.773 1.00 27.46 163 GLY C O 1
ATOM 7265 N N . ILE C 1 184 ? -70.679 9.053 44.772 1.00 27.44 164 ILE C N 1
ATOM 7266 C CA . ILE C 1 184 ? -70.608 10.339 44.073 1.00 25.80 164 ILE C CA 1
ATOM 7267 C C . ILE C 1 184 ? -71.368 11.410 44.853 1.00 25.41 164 ILE C C 1
ATOM 7268 O O . ILE C 1 184 ? -72.051 12.258 44.267 1.00 26.62 164 ILE C O 1
ATOM 7273 N N . ASN C 1 185 ? -71.224 11.410 46.173 1.00 23.43 165 ASN C N 1
ATOM 7274 C CA . ASN C 1 185 ? -71.950 12.332 47.036 1.00 25.72 165 ASN C CA 1
ATOM 7275 C C . ASN C 1 185 ? -71.105 13.560 47.360 1.00 30.22 165 ASN C C 1
ATOM 7276 O O . ASN C 1 185 ? -69.879 13.471 47.515 1.00 26.40 165 ASN C O 1
ATOM 7281 N N . LEU C 1 186 ? -71.781 14.706 47.458 1.00 21.76 166 LEU C N 1
ATOM 7282 C CA . LEU C 1 186 ? -71.194 15.989 47.827 1.00 21.13 166 LEU C CA 1
ATOM 7283 C C . LEU C 1 186 ? -71.471 16.304 49.294 1.00 30.31 166 LEU C C 1
ATOM 7284 O O . LEU C 1 186 ? -72.394 15.763 49.911 1.00 27.78 166 LEU C O 1
ATOM 7289 N N . VAL C 1 187 ? -70.672 17.221 49.840 1.00 25.13 167 VAL C N 1
ATOM 7290 C CA . VAL C 1 187 ? -70.774 17.606 51.239 1.00 27.17 167 VAL C CA 1
ATOM 7291 C C . VAL C 1 187 ? -70.739 19.124 51.329 1.00 27.31 167 VAL C C 1
ATOM 7292 O O . VAL C 1 187 ? -70.216 19.816 50.452 1.00 28.41 167 VAL C O 1
ATOM 7296 N N . ASP C 1 188 ? -71.298 19.636 52.424 1.00 25.01 168 ASP C N 1
ATOM 7297 C CA . ASP C 1 188 ? -71.378 21.073 52.682 1.00 24.98 168 ASP C CA 1
ATOM 7298 C C . ASP C 1 188 ? -70.077 21.501 53.348 1.00 33.51 168 ASP C C 1
ATOM 7299 O O . ASP C 1 188 ? -69.949 21.471 54.571 1.00 29.82 168 ASP C O 1
ATOM 7304 N N . PHE C 1 189 ? -69.102 21.909 52.524 1.00 28.97 169 PHE C N 1
ATOM 7305 C CA . PHE C 1 189 ? -67.777 22.273 53.022 1.00 27.98 169 PHE C CA 1
ATOM 7306 C C . PHE C 1 189 ? -67.854 23.309 54.144 1.00 29.57 169 PHE C C 1
ATOM 7307 O O . PHE C 1 189 ? -67.264 23.131 55.217 1.00 25.57 169 PHE C O 1
ATOM 7315 N N . GLU C 1 190 ? -68.570 24.409 53.907 1.00 25.75 170 GLU C N 1
ATOM 7316 C CA . GLU C 1 190 ? -68.557 25.512 54.869 1.00 33.12 170 GLU C CA 1
ATOM 7317 C C . GLU C 1 190 ? -69.219 25.115 56.189 1.00 25.99 170 GLU C C 1
ATOM 7318 O O . GLU C 1 190 ? -68.749 25.505 57.265 1.00 26.82 170 GLU C O 1
ATOM 7324 N N . ALA C 1 191 ? -70.280 24.304 56.132 1.00 30.68 171 ALA C N 1
ATOM 7325 C CA . ALA C 1 191 ? -70.948 23.866 57.357 1.00 29.98 171 ALA C CA 1
ATOM 7326 C C . ALA C 1 191 ? -70.053 22.939 58.167 1.00 37.10 171 ALA C C 1
ATOM 7327 O O . ALA C 1 191 ? -69.947 23.070 59.393 1.00 29.84 171 ALA C O 1
ATOM 7329 N N . ILE C 1 192 ? -69.396 21.990 57.496 1.00 28.18 172 ILE C N 1
ATOM 7330 C CA . ILE C 1 192 ? -68.491 21.097 58.206 1.00 22.96 172 ILE C CA 1
ATOM 7331 C C . ILE C 1 192 ? -67.287 21.872 58.723 1.00 26.53 172 ILE C C 1
ATOM 7332 O O . ILE C 1 192 ? -66.831 21.657 59.856 1.00 29.40 172 ILE C O 1
ATOM 7337 N N . GLY C 1 193 ? -66.770 22.804 57.914 1.00 31.58 173 GLY C N 1
ATOM 7338 C CA . GLY C 1 193 ? -65.630 23.602 58.339 1.00 28.36 173 GLY C CA 1
ATOM 7339 C C . GLY C 1 193 ? -65.935 24.490 59.535 1.00 27.46 173 GLY C C 1
ATOM 7340 O O . GLY C 1 193 ? -65.098 24.658 60.427 1.00 28.10 173 GLY C O 1
ATOM 7341 N N . LYS C 1 194 ? -67.129 25.078 59.572 1.00 29.75 174 LYS C N 1
ATOM 7342 C CA . LYS C 1 194 ? -67.487 25.880 60.740 1.00 30.47 174 LYS C CA 1
ATOM 7343 C C . LYS C 1 194 ? -67.516 25.025 62.000 1.00 25.82 174 LYS C C 1
ATOM 7344 O O . LYS C 1 194 ? -67.069 25.459 63.067 1.00 33.00 174 LYS C O 1
ATOM 7350 N N . ILE C 1 195 ? -68.012 23.794 61.889 1.00 24.37 175 ILE C N 1
ATOM 7351 C CA . ILE C 1 195 ? -68.049 22.899 63.041 1.00 30.67 175 ILE C CA 1
ATOM 7352 C C . ILE C 1 195 ? -66.640 22.619 63.550 1.00 36.20 175 ILE C C 1
ATOM 7353 O O . ILE C 1 195 ? -66.352 22.756 64.747 1.00 32.85 175 ILE C O 1
ATOM 7358 N N . ALA C 1 196 ? -65.745 22.200 62.651 1.00 34.88 176 ALA C N 1
ATOM 7359 C CA . ALA C 1 196 ? -64.364 21.935 63.043 1.00 30.18 176 ALA C CA 1
ATOM 7360 C C . ALA C 1 196 ? -63.766 23.130 63.772 1.00 26.21 176 ALA C C 1
ATOM 7361 O O . ALA C 1 196 ? -63.116 22.986 64.813 1.00 27.39 176 ALA C O 1
ATOM 7363 N N . HIS C 1 197 ? -63.992 24.325 63.239 1.00 25.17 177 HIS C N 1
ATOM 7364 C CA . HIS C 1 197 ? -63.348 25.505 63.785 1.00 29.69 177 HIS C CA 1
ATOM 7365 C C . HIS C 1 197 ? -63.983 25.954 65.094 1.00 32.97 177 HIS C C 1
ATOM 7366 O O . HIS C 1 197 ? -63.281 26.483 65.962 1.00 30.86 177 HIS C O 1
ATOM 7373 N N . ASP C 1 198 ? -65.287 25.730 65.264 1.00 32.43 178 ASP C N 1
ATOM 7374 C CA . ASP C 1 198 ? -65.916 26.030 66.544 1.00 38.43 178 ASP C CA 1
ATOM 7375 C C . ASP C 1 198 ? -65.350 25.155 67.652 1.00 30.52 178 ASP C C 1
ATOM 7376 O O . ASP C 1 198 ? -65.359 25.553 68.819 1.00 33.50 178 ASP C O 1
ATOM 7381 N N . HIS C 1 199 ? -64.833 23.975 67.305 1.00 32.56 179 HIS C N 1
ATOM 7382 C CA . HIS C 1 199 ? -64.167 23.093 68.253 1.00 30.39 179 HIS C CA 1
ATOM 7383 C C . HIS C 1 199 ? -62.646 23.209 68.209 1.00 31.64 179 HIS C C 1
ATOM 7384 O O . HIS C 1 199 ? -61.961 22.415 68.860 1.00 32.49 179 HIS C O 1
ATOM 7391 N N . GLY C 1 200 ? -62.108 24.177 67.466 1.00 29.82 180 GLY C N 1
ATOM 7392 C CA . GLY C 1 200 ? -60.669 24.403 67.421 1.00 30.09 180 GLY C CA 1
ATOM 7393 C C . GLY C 1 200 ? -59.861 23.276 66.811 1.00 31.44 180 GLY C C 1
ATOM 7394 O O . GLY C 1 200 ? -58.709 23.072 67.208 1.00 29.71 180 GLY C O 1
ATOM 7395 N N . ILE C 1 201 ? -60.438 22.523 65.869 1.00 29.57 181 ILE C N 1
ATOM 7396 C CA . ILE C 1 201 ? -59.721 21.474 65.148 1.00 32.31 181 ILE C CA 1
ATOM 7397 C C . ILE C 1 201 ? -59.788 21.768 63.653 1.00 30.02 181 ILE C C 1
ATOM 7398 O O . ILE C 1 201 ? -60.600 22.573 63.184 1.00 27.60 181 ILE C O 1
ATOM 7403 N N . ILE C 1 202 ? -58.930 21.085 62.898 1.00 29.09 182 ILE C N 1
ATOM 7404 C CA . ILE C 1 202 ? -58.770 21.369 61.478 1.00 26.10 182 ILE C CA 1
ATOM 7405 C C . ILE C 1 202 ? -59.716 20.491 60.670 1.00 27.49 182 ILE C C 1
ATOM 7406 O O . ILE C 1 202 ? -60.183 19.444 61.127 1.00 24.18 182 ILE C O 1
ATOM 7411 N N . PHE C 1 203 ? -59.967 20.921 59.434 1.00 24.93 183 PHE C N 1
ATOM 7412 C CA . PHE C 1 203 ? -60.821 20.228 58.475 1.00 25.80 183 PHE C CA 1
ATOM 7413 C C . PHE C 1 203 ? -59.960 19.840 57.273 1.00 22.53 183 PHE C C 1
ATOM 7414 O O . PHE C 1 203 ? -59.335 20.706 56.649 1.00 24.62 183 PHE C O 1
ATOM 7422 N N . ILE C 1 204 ? -59.916 18.544 56.963 1.00 26.34 184 ILE C N 1
ATOM 7423 C CA . ILE C 1 204 ? -59.077 17.988 55.899 1.00 22.56 184 ILE C CA 1
ATOM 7424 C C . ILE C 1 204 ? -59.988 17.459 54.798 1.00 23.82 184 ILE C C 1
ATOM 7425 O O . ILE C 1 204 ? -60.910 16.679 55.070 1.00 26.05 184 ILE C O 1
ATOM 7430 N N . VAL C 1 205 ? -59.731 17.870 53.560 1.00 23.70 185 VAL C N 1
ATOM 7431 C CA . VAL C 1 205 ? -60.546 17.469 52.415 1.00 20.36 185 VAL C CA 1
ATOM 7432 C C . VAL C 1 205 ? -59.653 16.774 51.389 1.00 21.48 185 VAL C C 1
ATOM 7433 O O . VAL C 1 205 ? -58.648 17.342 50.946 1.00 20.08 185 VAL C O 1
ATOM 7437 N N . ASP C 1 206 ? -60.015 15.548 51.020 1.00 19.55 186 ASP C N 1
ATOM 7438 C CA . ASP C 1 206 ? -59.383 14.858 49.901 1.00 19.94 186 ASP C CA 1
ATOM 7439 C C . ASP C 1 206 ? -60.076 15.328 48.630 1.00 21.84 186 ASP C C 1
ATOM 7440 O O . ASP C 1 206 ? -61.225 14.949 48.361 1.00 16.97 186 ASP C O 1
ATOM 7445 N N . ASN C 1 207 ? -59.383 16.168 47.854 1.00 18.27 187 ASN C N 1
ATOM 7446 C CA . ASN C 1 207 ? -59.955 16.774 46.659 1.00 18.69 187 ASN C CA 1
ATOM 7447 C C . ASN C 1 207 ? -59.541 16.050 45.377 1.00 19.86 187 ASN C C 1
ATOM 7448 O O . ASN C 1 207 ? -59.536 16.650 44.297 1.00 20.24 187 ASN C O 1
ATOM 7453 N N . THR C 1 208 ? -59.197 14.768 45.474 1.00 22.81 188 THR C N 1
ATOM 7454 C CA . THR C 1 208 ? -58.760 14.024 44.296 1.00 20.29 188 THR C CA 1
ATOM 7455 C C . THR C 1 208 ? -59.766 14.130 43.150 1.00 23.62 188 THR C C 1
ATOM 7456 O O . THR C 1 208 ? -59.399 14.476 42.017 1.00 18.24 188 THR C O 1
ATOM 7460 N N . PHE C 1 209 ? -61.043 13.829 43.429 1.00 18.59 189 PHE C N 1
ATOM 7461 C CA . PHE C 1 209 ? -62.056 13.770 42.370 1.00 21.63 189 PHE C CA 1
ATOM 7462 C C . PHE C 1 209 ? -62.396 15.150 41.828 1.00 17.79 189 PHE C C 1
ATOM 7463 O O . PHE C 1 209 ? -62.843 15.261 40.683 1.00 20.45 189 PHE C O 1
ATOM 7471 N N . GLY C 1 210 ? -62.269 16.195 42.642 1.00 19.80 190 GLY C N 1
ATOM 7472 C CA . GLY C 1 210 ? -62.581 17.536 42.181 1.00 19.39 190 GLY C CA 1
ATOM 7473 C C . GLY C 1 210 ? -61.488 18.181 41.342 1.00 22.82 190 GLY C C 1
ATOM 7474 O O . GLY C 1 210 ? -61.767 18.758 40.284 1.00 19.78 190 GLY C O 1
ATOM 7475 N N . THR C 1 211 ? -60.229 18.065 41.793 1.00 20.51 191 THR C N 1
ATOM 7476 C CA . THR C 1 211 ? -59.088 18.867 41.330 1.00 19.64 191 THR C CA 1
ATOM 7477 C C . THR C 1 211 ? -59.322 20.316 41.748 1.00 23.50 191 THR C C 1
ATOM 7478 O O . THR C 1 211 ? -60.467 20.723 41.987 1.00 20.06 191 THR C O 1
ATOM 7482 N N . PRO C 1 212 ? -58.269 21.127 41.850 1.00 23.25 192 PRO C N 1
ATOM 7483 C CA . PRO C 1 212 ? -58.467 22.547 42.181 1.00 18.71 192 PRO C CA 1
ATOM 7484 C C . PRO C 1 212 ? -59.197 23.325 41.105 1.00 21.11 192 PRO C C 1
ATOM 7485 O O . PRO C 1 212 ? -59.634 24.452 41.372 1.00 19.70 192 PRO C O 1
ATOM 7489 N N . TYR C 1 213 ? -59.352 22.768 39.900 1.00 18.76 193 TYR C N 1
ATOM 7490 C CA . TYR C 1 213 ? -60.099 23.478 38.873 1.00 17.62 193 TYR C CA 1
ATOM 7491 C C . TYR C 1 213 ? -61.602 23.497 39.151 1.00 20.46 193 TYR C C 1
ATOM 7492 O O . TYR C 1 213 ? -62.282 24.465 38.782 1.00 21.83 193 TYR C O 1
ATOM 7501 N N . LEU C 1 214 ? -62.145 22.445 39.766 1.00 19.59 194 LEU C N 1
ATOM 7502 C CA . LEU C 1 214 ? -63.587 22.370 39.985 1.00 19.81 194 LEU C CA 1
ATOM 7503 C C . LEU C 1 214 ? -64.010 22.883 41.356 1.00 20.56 194 LEU C C 1
ATOM 7504 O O . LEU C 1 214 ? -65.116 23.420 41.495 1.00 25.52 194 LEU C O 1
ATOM 7509 N N . VAL C 1 215 ? -63.170 22.725 42.373 1.00 20.68 195 VAL C N 1
ATOM 7510 C CA . VAL C 1 215 ? -63.467 23.261 43.692 1.00 21.95 195 VAL C CA 1
ATOM 7511 C C . VAL C 1 215 ? -62.152 23.434 44.436 1.00 23.25 195 VAL C C 1
ATOM 7512 O O . VAL C 1 215 ? -61.235 22.614 44.317 1.00 21.10 195 VAL C O 1
ATOM 7516 N N . ARG C 1 216 ? -62.068 24.517 45.206 1.00 21.78 196 ARG C N 1
ATOM 7517 C CA . ARG C 1 216 ? -60.925 24.817 46.066 1.00 24.03 196 ARG C CA 1
ATOM 7518 C C . ARG C 1 216 ? -61.416 24.807 47.509 1.00 24.15 196 ARG C C 1
ATOM 7519 O O . ARG C 1 216 ? -61.857 25.842 48.039 1.00 21.50 196 ARG C O 1
ATOM 7527 N N . PRO C 1 217 ? -61.369 23.652 48.180 1.00 20.92 197 PRO C N 1
ATOM 7528 C CA . PRO C 1 217 ? -61.962 23.557 49.526 1.00 27.62 197 PRO C CA 1
ATOM 7529 C C . PRO C 1 217 ? -61.353 24.517 50.529 1.00 26.93 197 PRO C C 1
ATOM 7530 O O . PRO C 1 217 ? -62.043 24.942 51.466 1.00 23.69 197 PRO C O 1
ATOM 7534 N N . LEU C 1 218 ? -60.087 24.891 50.352 1.00 24.13 198 LEU C N 1
ATOM 7535 C CA . LEU C 1 218 ? -59.463 25.861 51.247 1.00 27.49 198 LEU C CA 1
ATOM 7536 C C . LEU C 1 218 ? -60.176 27.207 51.241 1.00 25.95 198 LEU C C 1
ATOM 7537 O O . LEU C 1 218 ? -59.968 28.005 52.162 1.00 24.10 198 LEU C O 1
ATOM 7542 N N . GLU C 1 219 ? -60.959 27.501 50.202 1.00 25.30 199 GLU C N 1
ATOM 7543 C CA . GLU C 1 219 ? -61.786 28.701 50.149 1.00 25.27 199 GLU C CA 1
ATOM 7544 C C . GLU C 1 219 ? -63.166 28.493 50.769 1.00 28.31 199 GLU C C 1
ATOM 7545 O O . GLU C 1 219 ? -63.979 29.423 50.764 1.00 24.82 199 GLU C O 1
ATOM 7551 N N . HIS C 1 220 ? -63.465 27.291 51.264 1.00 28.61 200 HIS C N 1
ATOM 7552 C CA . HIS C 1 220 ? -64.794 26.976 51.774 1.00 27.95 200 HIS C CA 1
ATOM 7553 C C . HIS C 1 220 ? -64.715 26.249 53.108 1.00 25.30 200 HIS C C 1
ATOM 7554 O O . HIS C 1 220 ? -65.539 25.383 53.394 1.00 27.96 200 HIS C O 1
ATOM 7561 N N . GLY C 1 221 ? -63.716 26.568 53.929 1.00 25.68 201 GLY C N 1
ATOM 7562 C CA . GLY C 1 221 ? -63.655 26.084 55.294 1.00 25.78 201 GLY C CA 1
ATOM 7563 C C . GLY C 1 221 ? -62.578 25.058 55.581 1.00 27.71 201 GLY C C 1
ATOM 7564 O O . GLY C 1 221 ? -62.277 24.828 56.757 1.00 26.26 201 GLY C O 1
ATOM 7565 N N . ALA C 1 222 ? -61.983 24.436 54.559 1.00 25.24 202 ALA C N 1
ATOM 7566 C CA . ALA C 1 222 ? -60.914 23.464 54.783 1.00 23.80 202 ALA C CA 1
ATOM 7567 C C . ALA C 1 222 ? -59.598 24.145 55.153 1.00 24.39 202 ALA C C 1
ATOM 7568 O O . ALA C 1 222 ? -59.286 25.246 54.682 1.00 24.72 202 ALA C O 1
ATOM 7570 N N . ASP C 1 223 ? -58.812 23.456 55.989 1.00 18.93 203 ASP C N 1
ATOM 7571 C CA . ASP C 1 223 ? -57.468 23.881 56.367 1.00 22.65 203 ASP C CA 1
ATOM 7572 C C . ASP C 1 223 ? -56.370 23.123 55.640 1.00 23.19 203 ASP C C 1
ATOM 7573 O O . ASP C 1 223 ? -55.272 23.663 55.469 1.00 20.32 203 ASP C O 1
ATOM 7578 N N . VAL C 1 224 ? -56.648 21.889 55.224 1.00 22.15 204 VAL C N 1
ATOM 7579 C CA . VAL C 1 224 ? -55.705 21.036 54.517 1.00 18.78 204 VAL C CA 1
ATOM 7580 C C . VAL C 1 224 ? -56.453 20.347 53.379 1.00 21.32 204 VAL C C 1
ATOM 7581 O O . VAL C 1 224 ? -57.578 19.869 53.560 1.00 21.09 204 VAL C O 1
ATOM 7585 N N . VAL C 1 225 ? -55.822 20.285 52.208 1.00 19.65 205 VAL C N 1
ATOM 7586 C CA . VAL C 1 225 ? -56.335 19.530 51.070 1.00 18.66 205 VAL C CA 1
ATOM 7587 C C . VAL C 1 225 ? -55.285 18.502 50.679 1.00 22.46 205 VAL C C 1
ATOM 7588 O O . VAL C 1 225 ? -54.095 18.829 50.570 1.00 19.79 205 VAL C O 1
ATOM 7592 N N . VAL C 1 226 ? -55.714 17.262 50.476 1.00 19.47 206 VAL C N 1
ATOM 7593 C CA . VAL C 1 226 ? -54.817 16.236 49.969 1.00 16.27 206 VAL C CA 1
ATOM 7594 C C . VAL C 1 226 ? -55.302 15.778 48.595 1.00 18.99 206 VAL C C 1
ATOM 7595 O O . VAL C 1 226 ? -56.478 15.887 48.250 1.00 19.82 206 VAL C O 1
ATOM 7599 N N . HIS C 1 227 ? -54.363 15.262 47.798 1.00 19.78 207 HIS C N 1
ATOM 7600 C CA . HIS C 1 227 ? -54.656 14.792 46.450 1.00 21.45 207 HIS C CA 1
ATOM 7601 C C . HIS C 1 227 ? -53.971 13.461 46.232 1.00 22.01 207 HIS C C 1
ATOM 7602 O O . HIS C 1 227 ? -52.828 13.269 46.656 1.00 19.94 207 HIS C O 1
ATOM 7609 N N . SER C 1 228 ? -54.657 12.548 45.565 1.00 19.90 208 SER C N 1
ATOM 7610 C CA . SER C 1 228 ? -53.937 11.492 44.866 1.00 18.16 208 SER C CA 1
ATOM 7611 C C . SER C 1 228 ? -53.615 12.103 43.505 1.00 19.71 208 SER C C 1
ATOM 7612 O O . SER C 1 228 ? -54.482 12.185 42.631 1.00 19.31 208 SER C O 1
ATOM 7615 N N . ALA C 1 229 ? -52.387 12.623 43.355 1.00 16.78 209 ALA C N 1
ATOM 7616 C CA . ALA C 1 229 ? -51.968 13.181 42.076 1.00 20.55 209 ALA C CA 1
ATOM 7617 C C . ALA C 1 229 ? -51.918 12.113 40.994 1.00 22.01 209 ALA C C 1
ATOM 7618 O O . ALA C 1 229 ? -51.870 12.446 39.807 1.00 18.53 209 ALA C O 1
ATOM 7620 N N . THR C 1 230 ? -51.911 10.847 41.390 1.00 21.12 210 THR C N 1
ATOM 7621 C CA . THR C 1 230 ? -51.993 9.705 40.482 1.00 18.78 210 THR C CA 1
ATOM 7622 C C . THR C 1 230 ? -53.145 9.841 39.484 1.00 23.21 210 THR C C 1
ATOM 7623 O O . THR C 1 230 ? -53.054 9.376 38.351 1.00 20.33 210 THR C O 1
ATOM 7651 N N . PHE C 1 232 ? -56.198 12.759 38.339 1.00 16.98 213 PHE C N 1
ATOM 7652 C CA . PHE C 1 232 ? -56.347 13.813 37.331 1.00 19.35 213 PHE C CA 1
ATOM 7653 C C . PHE C 1 232 ? -55.079 14.644 37.085 1.00 15.29 213 PHE C C 1
ATOM 7654 O O . PHE C 1 232 ? -54.808 15.052 35.957 1.00 15.05 213 PHE C O 1
ATOM 7662 N N . ILE C 1 233 ? -54.334 14.918 38.157 1.00 16.50 214 ILE C N 1
ATOM 7663 C CA . ILE C 1 233 ? -53.153 15.765 38.044 1.00 16.65 214 ILE C CA 1
ATOM 7664 C C . ILE C 1 233 ? -52.154 15.142 37.078 1.00 15.66 214 ILE C C 1
ATOM 7665 O O . ILE C 1 233 ? -51.629 15.814 36.180 1.00 19.27 214 ILE C O 1
ATOM 7670 N N . GLY C 1 234 ? -51.896 13.842 37.235 1.00 16.66 215 GLY C N 1
ATOM 7671 C CA . GLY C 1 234 ? -51.046 13.146 36.281 1.00 15.39 215 GLY C CA 1
ATOM 7672 C C . GLY C 1 234 ? -51.711 13.014 34.924 1.00 20.46 215 GLY C C 1
ATOM 7673 O O . GLY C 1 234 ? -51.103 13.310 33.884 1.00 18.56 215 GLY C O 1
ATOM 7674 N N . GLY C 1 235 ? -52.962 12.540 34.916 1.00 16.88 216 GLY C N 1
ATOM 7675 C CA . GLY C 1 235 ? -53.853 12.664 33.782 1.00 13.14 216 GLY C CA 1
ATOM 7676 C C . GLY C 1 235 ? -53.806 11.545 32.768 1.00 18.82 216 GLY C C 1
ATOM 7677 O O . GLY C 1 235 ? -54.643 11.531 31.852 1.00 20.61 216 GLY C O 1
ATOM 7678 N N . HIS C 1 236 ? -52.860 10.607 32.893 1.00 15.21 217 HIS C N 1
ATOM 7679 C CA . HIS C 1 236 ? -52.633 9.618 31.846 1.00 15.46 217 HIS C CA 1
ATOM 7680 C C . HIS C 1 236 ? -52.427 8.213 32.390 1.00 17.67 217 HIS C C 1
ATOM 7681 O O . HIS C 1 236 ? -51.983 7.335 31.635 1.00 17.09 217 HIS C O 1
ATOM 7688 N N . GLY C 1 237 ? -52.721 7.980 33.666 1.00 16.96 218 GLY C N 1
ATOM 7689 C CA . GLY C 1 237 ? -52.579 6.659 34.248 1.00 16.03 218 GLY C CA 1
ATOM 7690 C C . GLY C 1 237 ? -51.158 6.134 34.253 1.00 19.43 218 GLY C C 1
ATOM 7691 O O . GLY C 1 237 ? -50.966 4.915 34.220 1.00 18.49 218 GLY C O 1
ATOM 7692 N N . THR C 1 238 ? -50.147 7.016 34.306 1.00 14.07 219 THR C N 1
ATOM 7693 C CA . THR C 1 238 ? -48.763 6.553 34.281 1.00 17.23 219 THR C CA 1
ATOM 7694 C C . THR C 1 238 ? -48.028 6.672 35.610 1.00 20.87 219 THR C C 1
ATOM 7695 O O . THR C 1 238 ? -47.101 5.889 35.849 1.00 19.79 219 THR C O 1
ATOM 7699 N N . THR C 1 239 ? -48.411 7.612 36.478 1.00 15.06 220 THR C N 1
ATOM 7700 C CA . THR C 1 239 ? -47.489 8.161 37.470 1.00 15.58 220 THR C CA 1
ATOM 7701 C C . THR C 1 239 ? -48.193 8.368 38.802 1.00 17.68 220 THR C C 1
ATOM 7702 O O . THR C 1 239 ? -49.177 9.106 38.873 1.00 18.96 220 THR C O 1
ATOM 7706 N N . MET C 1 240 ? -47.662 7.755 39.857 1.00 19.16 221 MET C N 1
ATOM 7707 C CA . MET C 1 240 ? -48.202 7.902 41.200 1.00 20.28 221 MET C CA 1
ATOM 7708 C C . MET C 1 240 ? -47.595 9.103 41.921 1.00 19.60 221 MET C C 1
ATOM 7709 O O . MET C 1 240 ? -46.414 9.432 41.752 1.00 17.52 221 MET C O 1
ATOM 7714 N N . GLY C 1 241 ? -48.420 9.744 42.737 1.00 17.59 222 GLY C N 1
ATOM 7715 C CA . GLY C 1 241 ? -47.956 10.778 43.643 1.00 15.13 222 GLY C CA 1
ATOM 7716 C C . GLY C 1 241 ? -49.113 11.250 44.508 1.00 18.49 222 GLY C C 1
ATOM 7717 O O . GLY C 1 241 ? -50.285 11.028 44.193 1.00 17.69 222 GLY C O 1
ATOM 7718 N N . GLY C 1 242 ? -48.758 11.876 45.620 1.00 14.78 223 GLY C N 1
ATOM 7719 C CA . GLY C 1 242 ? -49.739 12.510 46.478 1.00 19.93 223 GLY C CA 1
ATOM 7720 C C . GLY C 1 242 ? -49.222 13.868 46.886 1.00 24.67 223 GLY C C 1
ATOM 7721 O O . GLY C 1 242 ? -48.012 14.103 46.925 1.00 19.04 223 GLY C O 1
ATOM 7722 N N . VAL C 1 243 ? -50.157 14.781 47.157 1.00 17.26 224 VAL C N 1
ATOM 7723 C CA . VAL C 1 243 ? -49.812 16.148 47.532 1.00 22.77 224 VAL C CA 1
ATOM 7724 C C . VAL C 1 243 ? -50.660 16.566 48.728 1.00 22.43 224 VAL C C 1
ATOM 7725 O O . VAL C 1 243 ? -51.860 16.281 48.774 1.00 20.51 224 VAL C O 1
ATOM 7729 N N . ILE C 1 244 ? -50.025 17.241 49.688 1.00 20.75 225 ILE C N 1
ATOM 7730 C CA . ILE C 1 244 ? -50.697 17.905 50.801 1.00 17.50 225 ILE C CA 1
ATOM 7731 C C . ILE C 1 244 ? -50.569 19.407 50.599 1.00 21.05 225 ILE C C 1
ATOM 7732 O O . ILE C 1 244 ? -49.461 19.909 50.361 1.00 19.33 225 ILE C O 1
ATOM 7737 N N . VAL C 1 245 ? -51.689 20.128 50.717 1.00 20.51 226 VAL C N 1
ATOM 7738 C CA . VAL C 1 245 ? -51.704 21.592 50.657 1.00 20.28 226 VAL C CA 1
ATOM 7739 C C . VAL C 1 245 ? -52.382 22.134 51.913 1.00 20.78 226 VAL C C 1
ATOM 7740 O O . VAL C 1 245 ? -53.485 21.696 52.264 1.00 17.12 226 VAL C O 1
ATOM 7744 N N . GLU C 1 246 ? -51.748 23.107 52.568 1.00 19.48 227 GLU C N 1
ATOM 7745 C CA . GLU C 1 246 ? -52.361 23.791 53.699 1.00 23.07 227 GLU C CA 1
ATOM 7746 C C . GLU C 1 246 ? -52.812 25.191 53.294 1.00 20.54 227 GLU C C 1
ATOM 7747 O O . GLU C 1 246 ? -52.250 25.806 52.380 1.00 21.92 227 GLU C O 1
ATOM 7753 N N . GLY C 1 247 ? -53.830 25.695 53.995 1.00 22.99 228 GLY C N 1
ATOM 7754 C CA . GLY C 1 247 ? -54.393 26.997 53.691 1.00 23.18 228 GLY C CA 1
ATOM 7755 C C . GLY C 1 247 ? -53.751 28.151 54.438 1.00 28.05 228 GLY C C 1
ATOM 7756 O O . GLY C 1 247 ? -53.826 29.299 53.992 1.00 27.97 228 GLY C O 1
ATOM 7757 N N . GLY C 1 248 ? -53.122 27.871 55.575 1.00 25.95 229 GLY C N 1
ATOM 7758 C CA . GLY C 1 248 ? -52.480 28.930 56.328 1.00 32.00 229 GLY C CA 1
ATOM 7759 C C . GLY C 1 248 ? -53.414 29.859 57.080 1.00 37.82 229 GLY C C 1
ATOM 7760 O O . GLY C 1 248 ? -53.024 30.987 57.395 1.00 35.61 229 GLY C O 1
ATOM 7761 N N . GLN C 1 249 ? -54.639 29.423 57.388 1.00 35.66 230 GLN C N 1
ATOM 7762 C CA . GLN C 1 249 ? -55.598 30.261 58.105 1.00 35.03 230 GLN C CA 1
ATOM 7763 C C . GLN C 1 249 ? -56.025 29.673 59.445 1.00 36.96 230 GLN C C 1
ATOM 7764 O O . GLN C 1 249 ? -56.988 30.164 60.042 1.00 43.30 230 GLN C O 1
ATOM 7770 N N . PHE C 1 250 ? -55.349 28.640 59.933 1.00 29.67 231 PHE C N 1
ATOM 7771 C CA . PHE C 1 250 ? -55.696 28.007 61.197 1.00 31.06 231 PHE C CA 1
ATOM 7772 C C . PHE C 1 250 ? -54.744 28.478 62.287 1.00 37.00 231 PHE C C 1
ATOM 7773 O O . PHE C 1 250 ? -53.523 28.433 62.114 1.00 29.63 231 PHE C O 1
ATOM 7781 N N . ASP C 1 251 ? -55.307 28.918 63.411 1.00 37.69 232 ASP C N 1
ATOM 7782 C CA . ASP C 1 251 ? -54.532 29.471 64.523 1.00 38.53 232 ASP C CA 1
ATOM 7783 C C . ASP C 1 251 ? -54.200 28.347 65.496 1.00 37.06 232 ASP C C 1
ATOM 7784 O O . ASP C 1 251 ? -54.971 28.036 66.405 1.00 37.04 232 ASP C O 1
ATOM 7789 N N . TRP C 1 252 ? -53.025 27.744 65.311 1.00 40.83 233 TRP C N 1
ATOM 7790 C CA . TRP C 1 252 ? -52.594 26.656 66.186 1.00 37.05 233 TRP C CA 1
ATOM 7791 C C . TRP C 1 252 ? -52.570 27.079 67.656 1.00 42.10 233 TRP C C 1
ATOM 7792 O O . TRP C 1 252 ? -52.982 26.311 68.533 1.00 41.05 233 TRP C O 1
ATOM 7803 N N . ARG C 1 253 ? -52.101 28.297 67.950 1.00 39.87 234 ARG C N 1
ATOM 7804 C CA A ARG C 1 253 ? -52.002 28.727 69.344 0.53 42.41 234 ARG C CA 1
ATOM 7805 C CA B ARG C 1 253 ? -52.002 28.726 69.344 0.47 42.40 234 ARG C CA 1
ATOM 7806 C C . ARG C 1 253 ? -53.380 28.941 69.959 1.00 41.50 234 ARG C C 1
ATOM 7807 O O . ARG C 1 253 ? -53.641 28.510 71.089 1.00 45.99 234 ARG C O 1
ATOM 7822 N N . ALA C 1 254 ? -54.279 29.612 69.232 1.00 40.02 235 ALA C N 1
ATOM 7823 C CA . ALA C 1 254 ? -55.619 29.834 69.764 1.00 41.14 235 ALA C CA 1
ATOM 7824 C C . ALA C 1 254 ? -56.358 28.523 69.982 1.00 42.07 235 ALA C C 1
ATOM 7825 O O . ALA C 1 254 ? -57.245 28.446 70.838 1.00 45.89 235 ALA C O 1
ATOM 7827 N N . SER C 1 255 ? -56.004 27.475 69.234 1.00 47.65 236 SER C N 1
ATOM 7828 C CA . SER C 1 255 ? -56.693 26.198 69.399 1.00 41.08 236 SER C CA 1
ATOM 7829 C C . SER C 1 255 ? -56.323 25.535 70.720 1.00 35.44 236 SER C C 1
ATOM 7830 O O . SER C 1 255 ? -57.197 25.069 71.455 1.00 36.13 236 SER C O 1
ATOM 7833 N N . GLY C 1 256 ? -55.028 25.460 71.027 1.00 41.19 237 GLY C N 1
ATOM 7834 C CA . GLY C 1 256 ? -54.567 24.732 72.187 1.00 37.73 237 GLY C CA 1
ATOM 7835 C C . GLY C 1 256 ? -54.609 23.228 72.063 1.00 37.85 237 GLY C C 1
ATOM 7836 O O . GLY C 1 256 ? -54.080 22.539 72.942 1.00 38.62 237 GLY C O 1
ATOM 7837 N N . LYS C 1 257 ? -55.200 22.685 70.999 1.00 34.14 238 LYS C N 1
ATOM 7838 C CA . LYS C 1 257 ? -55.318 21.242 70.836 1.00 31.14 238 LYS C CA 1
ATOM 7839 C C . LYS C 1 257 ? -54.152 20.627 70.071 1.00 33.60 238 LYS C C 1
ATOM 7840 O O . LYS C 1 257 ? -54.151 19.413 69.838 1.00 32.42 238 LYS C O 1
ATOM 7846 N N . TYR C 1 258 ? -53.157 21.424 69.695 1.00 34.11 239 TYR C N 1
ATOM 7847 C CA . TYR C 1 258 ? -52.018 20.958 68.903 1.00 32.23 239 TYR C CA 1
ATOM 7848 C C . TYR C 1 258 ? -50.714 21.439 69.538 1.00 33.59 239 TYR C C 1
ATOM 7849 O O . TYR C 1 258 ? -49.990 22.261 68.962 1.00 29.46 239 TYR C O 1
ATOM 7858 N N . PRO C 1 259 ? -50.376 20.938 70.731 1.00 36.57 240 PRO C N 1
ATOM 7859 C CA . PRO C 1 259 ? -49.151 21.422 71.395 1.00 36.87 240 PRO C CA 1
ATOM 7860 C C . PRO C 1 259 ? -47.874 21.149 70.615 1.00 36.55 240 PRO C C 1
ATOM 7861 O O . PRO C 1 259 ? -46.921 21.927 70.726 1.00 39.25 240 PRO C O 1
ATOM 7865 N N . ASP C 1 260 ? -47.820 20.081 69.817 1.00 33.36 241 ASP C N 1
ATOM 7866 C CA . ASP C 1 260 ? -46.611 19.812 69.040 1.00 34.36 241 ASP C CA 1
ATOM 7867 C C . ASP C 1 260 ? -46.331 20.905 68.015 1.00 35.77 241 ASP C C 1
ATOM 7868 O O . ASP C 1 260 ? -45.205 21.002 67.513 1.00 39.10 241 ASP C O 1
ATOM 7873 N N . PHE C 1 261 ? -47.331 21.719 67.684 1.00 29.74 242 PHE C N 1
ATOM 7874 C CA . PHE C 1 261 ? -47.130 22.859 66.800 1.00 31.81 242 PHE C CA 1
ATOM 7875 C C . PHE C 1 261 ? -46.652 24.108 67.537 1.00 38.91 242 PHE C C 1
ATOM 7876 O O . PHE C 1 261 ? -46.085 25.000 66.900 1.00 35.86 242 PHE C O 1
ATOM 7884 N N . THR C 1 262 ? -46.882 24.206 68.853 1.00 39.41 243 THR C N 1
ATOM 7885 C CA . THR C 1 262 ? -46.585 25.425 69.599 1.00 45.88 243 THR C CA 1
ATOM 7886 C C . THR C 1 262 ? -45.489 25.263 70.645 1.00 46.88 243 THR C C 1
ATOM 7887 O O . THR C 1 262 ? -45.036 26.273 71.196 1.00 49.69 243 THR C O 1
ATOM 7891 N N . THR C 1 263 ? -45.055 24.040 70.940 1.00 45.16 244 THR C N 1
ATOM 7892 C CA . THR C 1 263 ? -43.947 24.009 71.883 1.00 45.88 244 THR C CA 1
ATOM 7893 C C . THR C 1 263 ? -42.612 23.929 71.150 1.00 51.97 244 THR C C 1
ATOM 7894 O O . THR C 1 263 ? -42.497 23.225 70.136 1.00 49.39 244 THR C O 1
ATOM 7898 N N . PRO C 1 264 ? -41.594 24.637 71.637 1.00 55.38 245 PRO C N 1
ATOM 7899 C CA . PRO C 1 264 ? -40.266 24.544 71.012 1.00 52.16 245 PRO C CA 1
ATOM 7900 C C . PRO C 1 264 ? -39.720 23.127 71.111 1.00 58.43 245 PRO C C 1
ATOM 7901 O O . PRO C 1 264 ? -39.772 22.496 72.169 1.00 55.65 245 PRO C O 1
ATOM 7905 N N . ASP C 1 265 ? -39.198 22.628 69.988 1.00 54.07 246 ASP C N 1
ATOM 7906 C CA . ASP C 1 265 ? -38.760 21.243 69.891 1.00 58.29 246 ASP C CA 1
ATOM 7907 C C . ASP C 1 265 ? -37.243 21.185 69.901 1.00 63.58 246 ASP C C 1
ATOM 7908 O O . ASP C 1 265 ? -36.610 21.693 68.962 1.00 60.56 246 ASP C O 1
ATOM 7913 N N . PRO C 1 266 ? -36.623 20.570 70.914 1.00 69.59 247 PRO C N 1
ATOM 7914 C CA . PRO C 1 266 ? -35.151 20.584 70.987 1.00 64.31 247 PRO C CA 1
ATOM 7915 C C . PRO C 1 266 ? -34.476 19.848 69.844 1.00 62.44 247 PRO C C 1
ATOM 7916 O O . PRO C 1 266 ? -33.351 20.207 69.477 1.00 60.16 247 PRO C O 1
ATOM 7920 N N . GLN C 1 267 ? -35.118 18.834 69.261 1.00 65.42 248 GLN C N 1
ATOM 7921 C CA . GLN C 1 267 ? -34.502 18.181 68.110 1.00 65.03 248 GLN C CA 1
ATOM 7922 C C . GLN C 1 267 ? -34.653 18.984 66.822 1.00 64.64 248 GLN C C 1
ATOM 7923 O O . GLN C 1 267 ? -34.231 18.499 65.764 1.00 68.70 248 GLN C O 1
ATOM 7929 N N . TYR C 1 268 ? -35.232 20.192 66.890 1.00 65.64 249 TYR C N 1
ATOM 7930 C CA . TYR C 1 268 ? -35.196 21.166 65.802 1.00 63.46 249 TYR C CA 1
ATOM 7931 C C . TYR C 1 268 ? -34.690 22.518 66.299 1.00 63.91 249 TYR C C 1
ATOM 7932 O O . TYR C 1 268 ? -35.082 23.562 65.771 1.00 60.18 249 TYR C O 1
ATOM 7941 N N . ASN C 1 269 ? -33.828 22.510 67.323 1.00 57.77 250 ASN C N 1
ATOM 7942 C CA . ASN C 1 269 ? -33.213 23.727 67.861 1.00 63.74 250 ASN C CA 1
ATOM 7943 C C . ASN C 1 269 ? -34.257 24.713 68.391 1.00 59.71 250 ASN C C 1
ATOM 7944 O O . ASN C 1 269 ? -34.136 25.927 68.210 1.00 59.17 250 ASN C O 1
ATOM 7949 N N . GLY C 1 270 ? -35.283 24.188 69.064 1.00 59.89 251 GLY C N 1
ATOM 7950 C CA . GLY C 1 270 ? -36.326 25.018 69.638 1.00 53.83 251 GLY C CA 1
ATOM 7951 C C . GLY C 1 270 ? -37.281 25.646 68.646 1.00 56.54 251 GLY C C 1
ATOM 7952 O O . GLY C 1 270 ? -38.022 26.563 69.021 1.00 53.39 251 GLY C O 1
ATOM 7953 N N . LEU C 1 271 ? -37.278 25.192 67.391 1.00 56.54 252 LEU C N 1
ATOM 7954 C CA . LEU C 1 271 ? -38.245 25.670 66.409 1.00 50.28 252 LEU C CA 1
ATOM 7955 C C . LEU C 1 271 ? -39.669 25.455 66.909 1.00 45.70 252 LEU C C 1
ATOM 7956 O O . LEU C 1 271 ? -39.984 24.428 67.517 1.00 48.88 252 LEU C O 1
ATOM 7961 N N . VAL C 1 272 ? -40.528 26.441 66.668 1.00 44.40 253 VAL C N 1
ATOM 7962 C CA . VAL C 1 272 ? -41.960 26.327 66.916 1.00 37.25 253 VAL C CA 1
ATOM 7963 C C . VAL C 1 272 ? -42.643 26.318 65.556 1.00 37.71 253 VAL C C 1
ATOM 7964 O O . VAL C 1 272 ? -42.608 27.321 64.832 1.00 38.37 253 VAL C O 1
ATOM 7968 N N . PHE C 1 273 ? -43.274 25.192 65.206 1.00 36.46 254 PHE C N 1
ATOM 7969 C CA . PHE C 1 273 ? -43.823 25.038 63.860 1.00 33.92 254 PHE C CA 1
ATOM 7970 C C . PHE C 1 273 ? -44.888 26.086 63.570 1.00 34.99 254 PHE C C 1
ATOM 7971 O O . PHE C 1 273 ? -44.999 26.566 62.437 1.00 34.94 254 PHE C O 1
ATOM 7979 N N . ALA C 1 274 ? -45.668 26.473 64.585 1.00 36.93 255 ALA C N 1
ATOM 7980 C CA . ALA C 1 274 ? -46.696 27.489 64.377 1.00 33.21 255 ALA C CA 1
ATOM 7981 C C . ALA C 1 274 ? -46.097 28.815 63.927 1.00 36.29 255 ALA C C 1
ATOM 7982 O O . ALA C 1 274 ? -46.780 29.613 63.276 1.00 38.46 255 ALA C O 1
ATOM 7984 N N . ASP C 1 275 ? -44.829 29.068 64.254 1.00 33.49 256 ASP C N 1
ATOM 7985 C CA . ASP C 1 275 ? -44.176 30.298 63.821 1.00 34.37 256 ASP C CA 1
ATOM 7986 C C . ASP C 1 275 ? -43.866 30.315 62.330 1.00 41.12 256 ASP C C 1
ATOM 7987 O O . ASP C 1 275 ? -43.460 31.364 61.816 1.00 42.02 256 ASP C O 1
ATOM 7992 N N . LEU C 1 276 ? -44.021 29.187 61.631 1.00 37.18 257 LEU C N 1
ATOM 7993 C CA . LEU C 1 276 ? -43.803 29.140 60.190 1.00 36.06 257 LEU C CA 1
ATOM 7994 C C . LEU C 1 276 ? -45.020 29.589 59.399 1.00 34.50 257 LEU C C 1
ATOM 7995 O O . LEU C 1 276 ? -44.968 29.581 58.161 1.00 31.95 257 LEU C O 1
ATOM 8000 N N . GLY C 1 277 ? -46.106 29.954 60.080 1.00 31.23 258 GLY C N 1
ATOM 8001 C CA . GLY C 1 277 ? -47.243 30.571 59.406 1.00 30.78 258 GLY C CA 1
ATOM 8002 C C . GLY C 1 277 ? -47.934 29.614 58.456 1.00 26.43 258 GLY C C 1
ATOM 8003 O O . GLY C 1 277 ? -48.353 28.514 58.833 1.00 32.63 258 GLY C O 1
ATOM 8004 N N . GLY C 1 278 ? -48.058 30.037 57.201 1.00 27.57 259 GLY C N 1
ATOM 8005 C CA . GLY C 1 278 ? -48.724 29.241 56.196 1.00 26.35 259 GLY C CA 1
ATOM 8006 C C . GLY C 1 278 ? -47.891 28.087 55.667 1.00 30.00 259 GLY C C 1
ATOM 8007 O O . GLY C 1 278 ? -48.297 27.419 54.712 1.00 28.65 259 GLY C O 1
ATOM 8008 N N . ALA C 1 279 ? -46.718 27.843 56.258 1.00 25.15 260 ALA C N 1
ATOM 8009 C CA . ALA C 1 279 ? -45.934 26.658 55.929 1.00 25.55 260 ALA C CA 1
ATOM 8010 C C . ALA C 1 279 ? -45.799 25.719 57.119 1.00 24.77 260 ALA C C 1
ATOM 8011 O O . ALA C 1 279 ? -44.970 24.810 57.091 1.00 26.00 260 ALA C O 1
ATOM 8013 N N . ALA C 1 280 ? -46.622 25.901 58.151 1.00 27.02 261 ALA C N 1
ATOM 8014 C CA . ALA C 1 280 ? -46.425 25.176 59.404 1.00 27.66 261 ALA C CA 1
ATOM 8015 C C . ALA C 1 280 ? -46.779 23.703 59.263 1.00 26.15 261 ALA C C 1
ATOM 8016 O O . ALA C 1 280 ? -46.026 22.830 59.710 1.00 24.67 261 ALA C O 1
ATOM 8018 N N . PHE C 1 281 ? -47.944 23.409 58.681 1.00 24.46 262 PHE C N 1
ATOM 8019 C CA . PHE C 1 281 ? -48.389 22.023 58.566 1.00 23.10 262 PHE C CA 1
ATOM 8020 C C . PHE C 1 281 ? -47.451 21.215 57.668 1.00 19.88 262 PHE C C 1
ATOM 8021 O O . PHE C 1 281 ? -46.986 20.139 58.049 1.00 18.09 262 PHE C O 1
ATOM 8029 N N . THR C 1 282 ? -47.168 21.717 56.462 1.00 23.65 263 THR C N 1
ATOM 8030 C CA . THR C 1 282 ? -46.386 20.916 55.513 1.00 22.48 263 THR C CA 1
ATOM 8031 C C . THR C 1 282 ? -44.916 20.834 55.906 1.00 22.52 263 THR C C 1
ATOM 8032 O O . THR C 1 282 ? -44.253 19.835 55.593 1.00 25.42 263 THR C O 1
ATOM 8036 N N . THR C 1 283 ? -44.380 21.857 56.586 1.00 19.68 264 THR C N 1
ATOM 8037 C CA . THR C 1 283 ? -43.009 21.736 57.082 1.00 24.82 264 THR C CA 1
ATOM 8038 C C . THR C 1 283 ? -42.914 20.661 58.154 1.00 22.13 264 THR C C 1
ATOM 8039 O O . THR C 1 283 ? -41.973 19.859 58.153 1.00 25.92 264 THR C O 1
ATOM 8043 N N . LYS C 1 284 ? -43.895 20.604 59.055 1.00 24.67 265 LYS C N 1
ATOM 8044 C CA . LYS C 1 284 ? -43.914 19.539 60.052 1.00 23.93 265 LYS C CA 1
ATOM 8045 C C . LYS C 1 284 ? -43.968 18.163 59.394 1.00 21.06 265 LYS C C 1
ATOM 8046 O O . LYS C 1 284 ? -43.263 17.242 59.822 1.00 22.53 265 LYS C O 1
ATOM 8052 N N . VAL C 1 285 ? -44.812 17.986 58.370 1.00 23.91 266 VAL C N 1
ATOM 8053 C CA . VAL C 1 285 ? -44.822 16.709 57.650 1.00 19.41 266 VAL C CA 1
ATOM 8054 C C . VAL C 1 285 ? -43.429 16.408 57.125 1.00 24.65 266 VAL C C 1
ATOM 8055 O O . VAL C 1 285 ? -42.890 15.306 57.307 1.00 20.48 266 VAL C O 1
ATOM 8059 N N . ARG C 1 286 ? -42.810 17.416 56.509 1.00 23.08 267 ARG C N 1
ATOM 8060 C CA . ARG C 1 286 ? -41.489 17.259 55.920 1.00 22.51 267 ARG C CA 1
ATOM 8061 C C . ARG C 1 286 ? -40.450 16.916 56.977 1.00 23.65 267 ARG C C 1
ATOM 8062 O O . ARG C 1 286 ? -39.649 15.991 56.803 1.00 26.75 267 ARG C O 1
ATOM 8070 N N . ALA C 1 287 ? -40.452 17.640 58.090 1.00 26.87 268 ALA C N 1
ATOM 8071 C CA . ALA C 1 287 ? -39.418 17.447 59.099 1.00 28.83 268 ALA C CA 1
ATOM 8072 C C . ALA C 1 287 ? -39.668 16.230 59.981 1.00 26.46 268 ALA C C 1
ATOM 8073 O O . ALA C 1 287 ? -38.763 15.813 60.709 1.00 31.49 268 ALA C O 1
ATOM 8075 N N . GLU C 1 288 ? -40.858 15.643 59.933 1.00 24.04 269 GLU C N 1
ATOM 8076 C CA . GLU C 1 288 ? -41.203 14.634 60.920 1.00 24.95 269 GLU C CA 1
ATOM 8077 C C . GLU C 1 288 ? -41.687 13.337 60.290 1.00 22.06 269 GLU C C 1
ATOM 8078 O O . GLU C 1 288 ? -40.931 12.365 60.228 1.00 24.54 269 GLU C O 1
ATOM 8084 N N . THR C 1 289 ? -42.936 13.295 59.822 1.00 20.47 270 THR C N 1
ATOM 8085 C CA . THR C 1 289 ? -43.468 12.037 59.302 1.00 22.51 270 THR C CA 1
ATOM 8086 C C . THR C 1 289 ? -42.727 11.612 58.032 1.00 25.66 270 THR C C 1
ATOM 8087 O O . THR C 1 289 ? -42.317 10.453 57.896 1.00 22.06 270 THR C O 1
ATOM 8091 N N . LEU C 1 290 ? -42.520 12.545 57.102 1.00 21.64 271 LEU C N 1
ATOM 8092 C CA . LEU C 1 290 ? -41.837 12.201 55.856 1.00 22.70 271 LEU C CA 1
ATOM 8093 C C . LEU C 1 290 ? -40.374 11.849 56.103 1.00 23.41 271 LEU C C 1
ATOM 8094 O O . LEU C 1 290 ? -39.869 10.852 55.577 1.00 24.23 271 LEU C O 1
ATOM 8099 N N . ARG C 1 291 ? -39.671 12.677 56.883 1.00 22.32 272 ARG C N 1
ATOM 8100 C CA . ARG C 1 291 ? -38.303 12.364 57.300 1.00 25.70 272 ARG C CA 1
ATOM 8101 C C . ARG C 1 291 ? -38.197 10.953 57.869 1.00 25.67 272 ARG C C 1
ATOM 8102 O O . ARG C 1 291 ? -37.269 10.206 57.541 1.00 25.64 272 ARG C O 1
ATOM 8110 N N . ASP C 1 292 ? -39.144 10.574 58.732 1.00 26.12 273 ASP C N 1
ATOM 8111 C CA . ASP C 1 292 ? -39.042 9.331 59.494 1.00 23.73 273 ASP C CA 1
ATOM 8112 C C . ASP C 1 292 ? -39.478 8.116 58.678 1.00 23.50 273 ASP C C 1
ATOM 8113 O O . ASP C 1 292 ? -38.820 7.067 58.719 1.00 21.95 273 ASP C O 1
ATOM 8118 N N . THR C 1 293 ? -40.613 8.214 57.973 1.00 21.00 274 THR C N 1
ATOM 8119 C CA . THR C 1 293 ? -41.190 7.052 57.304 1.00 19.69 274 THR C CA 1
ATOM 8120 C C . THR C 1 293 ? -40.963 7.042 55.790 1.00 20.81 274 THR C C 1
ATOM 8121 O O . THR C 1 293 ? -41.281 6.043 55.149 1.00 21.72 274 THR C O 1
ATOM 8125 N N . GLY C 1 294 ? -40.443 8.122 55.214 1.00 23.91 275 GLY C N 1
ATOM 8126 C CA . GLY C 1 294 ? -39.851 8.097 53.876 1.00 21.70 275 GLY C CA 1
ATOM 8127 C C . GLY C 1 294 ? -40.711 7.690 52.692 1.00 20.21 275 GLY C C 1
ATOM 8128 O O . GLY C 1 294 ? -40.214 6.997 51.793 1.00 18.02 275 GLY C O 1
ATOM 8129 N N . ALA C 1 295 ? -41.971 8.142 52.631 1.00 16.68 276 ALA C N 1
ATOM 8130 C CA . ALA C 1 295 ? -42.798 7.936 51.433 1.00 21.82 276 ALA C CA 1
ATOM 8131 C C . ALA C 1 295 ? -42.524 9.033 50.393 1.00 20.61 276 ALA C C 1
ATOM 8132 O O . ALA C 1 295 ? -43.396 9.816 50.000 1.00 21.14 276 ALA C O 1
ATOM 8134 N N . THR C 1 296 ? -41.279 9.090 49.940 1.00 18.22 277 THR C N 1
ATOM 8135 C CA . THR C 1 296 ? -40.885 10.155 49.029 1.00 19.67 277 THR C CA 1
ATOM 8136 C C . THR C 1 296 ? -41.285 9.834 47.594 1.00 19.00 277 THR C C 1
ATOM 8137 O O . THR C 1 296 ? -41.368 8.671 47.190 1.00 18.84 277 THR C O 1
ATOM 8141 N N . ILE C 1 297 ? -41.494 10.872 46.814 1.00 21.82 278 ILE C N 1
ATOM 8142 C CA . ILE C 1 297 ? -41.802 10.690 45.399 1.00 19.26 278 ILE C CA 1
ATOM 8143 C C . ILE C 1 297 ? -40.507 10.716 44.597 1.00 16.22 278 ILE C C 1
ATOM 8144 O O . ILE C 1 297 ? -39.546 11.413 44.948 1.00 16.47 278 ILE C O 1
ATOM 8149 N N . SER C 1 298 ? -40.475 9.963 43.492 1.00 15.33 279 SER C N 1
ATOM 8150 C CA . SER C 1 298 ? -39.285 10.023 42.639 1.00 17.01 279 SER C CA 1
ATOM 8151 C C . SER C 1 298 ? -39.267 11.333 41.850 1.00 13.53 279 SER C C 1
ATOM 8152 O O . SER C 1 298 ? -40.321 11.800 41.413 1.00 15.82 279 SER C O 1
ATOM 8155 N N . PRO C 1 299 ? -38.093 11.948 41.655 1.00 16.29 280 PRO C N 1
ATOM 8156 C CA . PRO C 1 299 ? -38.038 13.144 40.797 1.00 15.26 280 PRO C CA 1
ATOM 8157 C C . PRO C 1 299 ? -38.594 12.903 39.404 1.00 15.57 280 PRO C C 1
ATOM 8158 O O . PRO C 1 299 ? -39.182 13.819 38.825 1.00 14.88 280 PRO C O 1
ATOM 8162 N N . PHE C 1 300 ? -38.430 11.689 38.863 1.00 15.24 281 PHE C N 1
ATOM 8163 C CA A PHE C 1 300 ? -39.034 11.330 37.578 0.50 15.51 281 PHE C CA 1
ATOM 8164 C CA B PHE C 1 300 ? -39.026 11.359 37.574 0.50 15.53 281 PHE C CA 1
ATOM 8165 C C . PHE C 1 300 ? -40.548 11.482 37.613 1.00 16.45 281 PHE C C 1
ATOM 8166 O O . PHE C 1 300 ? -41.157 12.029 36.683 1.00 18.12 281 PHE C O 1
ATOM 8181 N N . ASN C 1 301 ? -41.179 10.958 38.668 1.00 14.85 282 ASN C N 1
ATOM 8182 C CA . ASN C 1 301 ? -42.625 11.083 38.818 1.00 15.92 282 ASN C CA 1
ATOM 8183 C C . ASN C 1 301 ? -43.042 12.535 38.949 1.00 14.28 282 ASN C C 1
ATOM 8184 O O . ASN C 1 301 ? -44.056 12.954 38.374 1.00 15.52 282 ASN C O 1
ATOM 8189 N N . SER C 1 302 ? -42.288 13.312 39.734 1.00 17.07 283 SER C N 1
ATOM 8190 C CA . SER C 1 302 ? -42.580 14.733 39.876 1.00 12.48 283 SER C CA 1
ATOM 8191 C C . SER C 1 302 ? -42.592 15.422 38.523 1.00 15.80 283 SER C C 1
ATOM 8192 O O . SER C 1 302 ? -43.464 16.249 38.251 1.00 14.37 283 SER C O 1
ATOM 8195 N N . PHE C 1 303 ? -41.601 15.111 37.675 1.00 13.53 284 PHE C N 1
ATOM 8196 C CA . PHE C 1 303 ? -41.507 15.733 36.354 1.00 15.78 284 PHE C CA 1
ATOM 8197 C C . PHE C 1 303 ? -42.736 15.431 35.508 1.00 16.62 284 PHE C C 1
ATOM 8198 O O . PHE C 1 303 ? -43.269 16.325 34.840 1.00 16.68 284 PHE C O 1
ATOM 8206 N N . LEU C 1 304 ? -43.206 14.172 35.539 1.00 15.17 285 LEU C N 1
ATOM 8207 C CA . LEU C 1 304 ? -44.426 13.797 34.821 1.00 18.37 285 LEU C CA 1
ATOM 8208 C C . LEU C 1 304 ? -45.668 14.467 35.395 1.00 19.43 285 LEU C C 1
ATOM 8209 O O . LEU C 1 304 ? -46.593 14.791 34.636 1.00 18.15 285 LEU C O 1
ATOM 8214 N N . LEU C 1 305 ? -45.722 14.680 36.718 1.00 15.39 286 LEU C N 1
ATOM 8215 C CA . LEU C 1 305 ? -46.857 15.409 37.285 1.00 17.96 286 LEU C CA 1
ATOM 8216 C C . LEU C 1 305 ? -46.857 16.866 36.827 1.00 15.72 286 LEU C C 1
ATOM 8217 O O . LEU C 1 305 ? -47.921 17.442 36.573 1.00 17.47 286 LEU C O 1
ATOM 8222 N N . LEU C 1 306 ? -45.670 17.477 36.713 1.00 15.36 287 LEU C N 1
ATOM 8223 C CA . LEU C 1 306 ? -45.580 18.838 36.184 1.00 15.91 287 LEU C CA 1
ATOM 8224 C C . LEU C 1 306 ? -46.118 18.910 34.761 1.00 17.56 287 LEU C C 1
ATOM 8225 O O . LEU C 1 306 ? -46.823 19.859 34.398 1.00 15.76 287 LEU C O 1
ATOM 8230 N N . GLN C 1 307 ? -45.774 17.923 33.935 1.00 14.19 288 GLN C N 1
ATOM 8231 C CA . GLN C 1 307 ? -46.321 17.866 32.583 1.00 17.84 288 GLN C CA 1
ATOM 8232 C C . GLN C 1 307 ? -47.844 17.791 32.595 1.00 17.35 288 GLN C C 1
ATOM 8233 O O . GLN C 1 307 ? -48.510 18.468 31.803 1.00 17.25 288 GLN C O 1
ATOM 8239 N N . GLY C 1 308 ? -48.420 16.951 33.465 1.00 16.01 289 GLY C N 1
ATOM 8240 C CA . GLY C 1 308 ? -49.869 16.862 33.506 1.00 16.31 289 GLY C CA 1
ATOM 8241 C C . GLY C 1 308 ? -50.499 18.148 34.011 1.00 18.71 289 GLY C C 1
ATOM 8242 O O . GLY C 1 308 ? -51.556 18.577 33.524 1.00 17.00 289 GLY C O 1
ATOM 8243 N N . LEU C 1 309 ? -49.854 18.786 34.993 1.00 16.09 290 LEU C N 1
ATOM 8244 C CA . LEU C 1 309 ? -50.371 20.042 35.529 1.00 16.62 290 LEU C CA 1
ATOM 8245 C C . LEU C 1 309 ? -50.475 21.098 34.447 1.00 16.03 290 LEU C C 1
ATOM 8246 O O . LEU C 1 309 ? -51.426 21.886 34.434 1.00 15.82 290 LEU C O 1
ATOM 8251 N N . GLU C 1 310 ? -49.511 21.123 33.513 1.00 15.62 291 GLU C N 1
ATOM 8252 C CA . GLU C 1 310 ? -49.511 22.168 32.495 1.00 15.26 291 GLU C CA 1
ATOM 8253 C C . GLU C 1 310 ? -50.693 22.045 31.543 1.00 14.67 291 GLU C C 1
ATOM 8254 O O . GLU C 1 310 ? -50.990 23.002 30.822 1.00 15.63 291 GLU C O 1
ATOM 8260 N N . SER C 1 311 ? -51.375 20.898 31.526 1.00 15.42 292 SER C N 1
ATOM 8261 C CA . SER C 1 311 ? -52.612 20.735 30.770 1.00 15.22 292 SER C CA 1
ATOM 8262 C C . SER C 1 311 ? -53.829 20.517 31.658 1.00 15.80 292 SER C C 1
ATOM 8263 O O . SER C 1 311 ? -54.874 20.096 31.152 1.00 16.52 292 SER C O 1
ATOM 8266 N N . LEU C 1 312 ? -53.718 20.770 32.964 1.00 13.33 293 LEU C N 1
ATOM 8267 C CA . LEU C 1 312 ? -54.720 20.254 33.901 1.00 19.75 293 LEU C CA 1
ATOM 8268 C C . LEU C 1 312 ? -56.135 20.728 33.555 1.00 19.49 293 LEU C C 1
ATOM 8269 O O . LEU C 1 312 ? -57.042 19.911 33.373 1.00 16.53 293 LEU C O 1
ATOM 8274 N N . SER C 1 313 ? -56.354 22.046 33.459 1.00 20.70 294 SER C N 1
ATOM 8275 C CA . SER C 1 313 ? -57.740 22.495 33.290 1.00 20.76 294 SER C CA 1
ATOM 8276 C C . SER C 1 313 ? -58.264 22.172 31.902 1.00 18.89 294 SER C C 1
ATOM 8277 O O . SER C 1 313 ? -59.479 22.034 31.713 1.00 17.85 294 SER C O 1
ATOM 8280 N N . LEU C 1 314 ? -57.372 22.080 30.911 1.00 18.52 295 LEU C N 1
ATOM 8281 C CA . LEU C 1 314 ? -57.812 21.719 29.569 1.00 20.67 295 LEU C CA 1
ATOM 8282 C C . LEU C 1 314 ? -58.400 20.315 29.554 1.00 20.03 295 LEU C C 1
ATOM 8283 O O . LEU C 1 314 ? -59.421 20.059 28.900 1.00 17.49 295 LEU C O 1
ATOM 8288 N N . ARG C 1 315 ? -57.752 19.387 30.262 1.00 16.68 296 ARG C N 1
ATOM 8289 C CA . ARG C 1 315 ? -58.229 18.014 30.299 1.00 15.13 296 ARG C CA 1
ATOM 8290 C C . ARG C 1 315 ? -59.476 17.891 31.166 1.00 18.16 296 ARG C C 1
ATOM 8291 O O . ARG C 1 315 ? -60.422 17.184 30.798 1.00 19.06 296 ARG C O 1
ATOM 8299 N N . VAL C 1 316 ? -59.504 18.579 32.313 1.00 18.14 297 VAL C N 1
ATOM 8300 C CA . VAL C 1 316 ? -60.670 18.488 33.198 1.00 17.46 297 VAL C CA 1
ATOM 8301 C C . VAL C 1 316 ? -61.906 19.065 32.515 1.00 18.72 297 VAL C C 1
ATOM 8302 O O . VAL C 1 316 ? -63.003 18.493 32.596 1.00 19.24 297 VAL C O 1
ATOM 8306 N N . GLU C 1 317 ? -61.749 20.196 31.822 1.00 16.28 298 GLU C N 1
ATOM 8307 C CA . GLU C 1 317 ? -62.870 20.751 31.062 1.00 21.19 298 GLU C CA 1
ATOM 8308 C C . GLU C 1 317 ? -63.460 19.722 30.105 1.00 20.51 298 GLU C C 1
ATOM 8309 O O . GLU C 1 317 ? -64.684 19.584 30.011 1.00 21.34 298 GLU C O 1
ATOM 8315 N N . ARG C 1 318 ? -62.601 18.983 29.390 1.00 17.01 299 ARG C N 1
ATOM 8316 C CA . ARG C 1 318 ? -63.094 18.016 28.411 1.00 20.31 299 ARG C CA 1
ATOM 8317 C C . ARG C 1 318 ? -63.652 16.770 29.094 1.00 17.10 299 ARG C C 1
ATOM 8318 O O . ARG C 1 318 ? -64.646 16.206 28.632 1.00 19.64 299 ARG C O 1
ATOM 8326 N N . HIS C 1 319 ? -63.002 16.300 30.168 1.00 16.26 300 HIS C N 1
ATOM 8327 C CA . HIS C 1 319 ? -63.596 15.269 31.015 1.00 16.31 300 HIS C CA 1
ATOM 8328 C C . HIS C 1 319 ? -65.029 15.649 31.394 1.00 15.92 300 HIS C C 1
ATOM 8329 O O . HIS C 1 319 ? -65.953 14.833 31.299 1.00 16.18 300 HIS C O 1
ATOM 8336 N N . VAL C 1 320 ? -65.226 16.903 31.801 1.00 16.15 301 VAL C N 1
ATOM 8337 C CA . VAL C 1 320 ? -66.536 17.339 32.293 1.00 15.75 301 VAL C CA 1
ATOM 8338 C C . VAL C 1 320 ? -67.547 17.430 31.149 1.00 19.46 301 VAL C C 1
ATOM 8339 O O . VAL C 1 320 ? -68.670 16.922 31.254 1.00 19.88 301 VAL C O 1
ATOM 8343 N N . THR C 1 321 ? -67.185 18.093 30.045 1.00 17.04 302 THR C N 1
ATOM 8344 C CA . THR C 1 321 ? -68.144 18.198 28.948 1.00 20.40 302 THR C CA 1
ATOM 8345 C C . THR C 1 321 ? -68.492 16.820 28.390 1.00 19.63 302 THR C C 1
ATOM 8346 O O . THR C 1 321 ? -69.656 16.560 28.064 1.00 23.97 302 THR C O 1
ATOM 8350 N N . ASN C 1 322 ? -67.497 15.925 28.266 1.00 23.02 303 ASN C N 1
ATOM 8351 C CA . ASN C 1 322 ? -67.779 14.552 27.838 1.00 18.06 303 ASN C CA 1
ATOM 8352 C C . ASN C 1 322 ? -68.740 13.871 28.793 1.00 17.84 303 ASN C C 1
ATOM 8353 O O . ASN C 1 322 ? -69.652 13.148 28.363 1.00 18.42 303 ASN C O 1
ATOM 8358 N N . THR C 1 323 ? -68.524 14.054 30.100 1.00 15.66 304 THR C N 1
ATOM 8359 C CA . THR C 1 323 ? -69.367 13.388 31.090 1.00 20.21 304 THR C CA 1
ATOM 8360 C C . THR C 1 323 ? -70.797 13.926 31.063 1.00 21.79 304 THR C C 1
ATOM 8361 O O . THR C 1 323 ? -71.759 13.153 31.159 1.00 22.59 304 THR C O 1
ATOM 8365 N N . ARG C 1 324 ? -70.958 15.246 30.960 1.00 19.56 305 ARG C N 1
ATOM 8366 C CA . ARG C 1 324 ? -72.300 15.811 30.827 1.00 21.55 305 ARG C CA 1
ATOM 8367 C C . ARG C 1 324 ? -73.029 15.221 29.626 1.00 20.62 305 ARG C C 1
ATOM 8368 O O . ARG C 1 324 ? -74.201 14.849 29.729 1.00 20.14 305 ARG C O 1
ATOM 8376 N N . LYS C 1 325 ? -72.345 15.106 28.485 1.00 18.74 306 LYS C N 1
ATOM 8377 C CA . LYS C 1 325 ? -72.975 14.530 27.298 1.00 24.56 306 LYS C CA 1
ATOM 8378 C C . LYS C 1 325 ? -73.350 13.073 27.517 1.00 23.90 306 LYS C C 1
ATOM 8379 O O . LYS C 1 325 ? -74.441 12.642 27.127 1.00 19.41 306 LYS C O 1
ATOM 8385 N N . ILE C 1 326 ? -72.452 12.301 28.137 1.00 21.06 307 ILE C N 1
ATOM 8386 C CA . ILE C 1 326 ? -72.687 10.875 28.338 1.00 20.57 307 ILE C CA 1
ATOM 8387 C C . ILE C 1 326 ? -73.773 10.644 29.389 1.00 21.87 307 ILE C C 1
ATOM 8388 O O . ILE C 1 326 ? -74.604 9.740 29.246 1.00 21.31 307 ILE C O 1
ATOM 8393 N N . VAL C 1 327 ? -73.770 11.428 30.471 1.00 19.72 308 VAL C N 1
ATOM 8394 C CA . VAL C 1 327 ? -74.814 11.271 31.487 1.00 21.52 308 VAL C CA 1
ATOM 8395 C C . VAL C 1 327 ? -76.175 11.591 30.888 1.00 21.75 308 VAL C C 1
ATOM 8396 O O . VAL C 1 327 ? -77.155 10.871 31.119 1.00 23.53 308 VAL C O 1
ATOM 8400 N N . ALA C 1 328 ? -76.249 12.663 30.090 1.00 24.32 309 ALA C N 1
ATOM 8401 C CA . ALA C 1 328 ? -77.498 13.023 29.425 1.00 26.83 309 ALA C CA 1
ATOM 8402 C C . ALA C 1 328 ? -78.004 11.882 28.549 1.00 28.50 309 ALA C C 1
ATOM 8403 O O . ALA C 1 328 ? -79.195 11.544 28.578 1.00 27.34 309 ALA C O 1
ATOM 8405 N N . PHE C 1 329 ? -77.105 11.260 27.782 1.00 24.75 310 PHE C N 1
ATOM 8406 C CA . PHE C 1 329 ? -77.504 10.149 26.930 1.00 21.84 310 PHE C CA 1
ATOM 8407 C C . PHE C 1 329 ? -77.987 8.963 27.757 1.00 22.40 310 PHE C C 1
ATOM 8408 O O . PHE C 1 329 ? -79.011 8.348 27.434 1.00 23.13 310 PHE C O 1
ATOM 8416 N N . LEU C 1 330 ? -77.261 8.623 28.826 1.00 19.45 311 LEU C N 1
ATOM 8417 C CA . LEU C 1 330 ? -77.632 7.460 29.623 1.00 20.41 311 LEU C CA 1
ATOM 8418 C C . LEU C 1 330 ? -78.911 7.718 30.410 1.00 28.18 311 LEU C C 1
ATOM 8419 O O . LEU C 1 330 ? -79.746 6.818 30.553 1.00 26.32 311 LEU C O 1
ATOM 8424 N N . LYS C 1 331 ? -79.083 8.937 30.929 1.00 26.58 312 LYS C N 1
ATOM 8425 C CA . LYS C 1 331 ? -80.263 9.224 31.746 1.00 27.52 312 LYS C CA 1
ATOM 8426 C C . LYS C 1 331 ? -81.543 9.049 30.940 1.00 25.23 312 LYS C C 1
ATOM 8427 O O . LYS C 1 331 ? -82.573 8.615 31.477 1.00 31.55 312 LYS C O 1
ATOM 8433 N N . ALA C 1 332 ? -81.499 9.388 29.659 1.00 23.95 313 ALA C N 1
ATOM 8434 C CA . ALA C 1 332 ? -82.629 9.264 28.755 1.00 23.65 313 ALA C CA 1
ATOM 8435 C C . ALA C 1 332 ? -82.736 7.883 28.113 1.00 27.44 313 ALA C C 1
ATOM 8436 O O . ALA C 1 332 ? -83.646 7.664 27.311 1.00 26.58 313 ALA C O 1
ATOM 8438 N N . HIS C 1 333 ? -81.824 6.944 28.439 1.00 23.65 314 HIS C N 1
ATOM 8439 C CA . HIS C 1 333 ? -81.824 5.655 27.759 1.00 20.51 314 HIS C CA 1
ATOM 8440 C C . HIS C 1 333 ? -82.768 4.682 28.463 1.00 23.67 314 HIS C C 1
ATOM 8441 O O . HIS C 1 333 ? -82.710 4.553 29.690 1.00 22.73 314 HIS C O 1
ATOM 8448 N N . PRO C 1 334 ? -83.629 3.967 27.732 1.00 25.79 315 PRO C N 1
ATOM 8449 C CA . PRO C 1 334 ? -84.644 3.133 28.401 1.00 25.91 315 PRO C CA 1
ATOM 8450 C C . PRO C 1 334 ? -84.076 1.980 29.209 1.00 25.13 315 PRO C C 1
ATOM 8451 O O . PRO C 1 334 ? -84.824 1.389 29.994 1.00 25.80 315 PRO C O 1
ATOM 8455 N N . LYS C 1 335 ? -82.793 1.633 29.063 1.00 26.51 316 LYS C N 1
ATOM 8456 C CA . LYS C 1 335 ? -82.243 0.498 29.798 1.00 20.16 316 LYS C CA 1
ATOM 8457 C C . LYS C 1 335 ? -81.526 0.903 31.080 1.00 21.12 316 LYS C C 1
ATOM 8458 O O . LYS C 1 335 ? -81.128 0.029 31.853 1.00 23.41 316 LYS C O 1
ATOM 8464 N N . VAL C 1 336 ? -81.381 2.197 31.335 1.00 22.05 317 VAL C N 1
ATOM 8465 C CA . VAL C 1 336 ? -80.719 2.701 32.532 1.00 25.21 317 VAL C CA 1
ATOM 8466 C C . VAL C 1 336 ? -81.771 2.938 33.618 1.00 24.87 317 VAL C C 1
ATOM 8467 O O . VAL C 1 336 ? -82.719 3.707 33.422 1.00 24.58 317 VAL C O 1
ATOM 8471 N N . ALA C 1 337 ? -81.594 2.297 34.774 1.00 23.33 318 ALA C N 1
ATOM 8472 C CA . ALA C 1 337 ? -82.568 2.417 35.857 1.00 32.46 318 ALA C CA 1
ATOM 8473 C C . ALA C 1 337 ? -82.318 3.634 36.743 1.00 35.62 318 ALA C C 1
ATOM 8474 O O . ALA C 1 337 ? -83.277 4.303 37.138 1.00 31.61 318 ALA C O 1
ATOM 8476 N N . TRP C 1 338 ? -81.057 3.939 37.059 1.00 27.46 319 TRP C N 1
ATOM 8477 C CA . TRP C 1 338 ? -80.716 5.102 37.874 1.00 26.42 319 TRP C CA 1
ATOM 8478 C C . TRP C 1 338 ? -79.293 5.558 37.544 1.00 31.57 319 TRP C C 1
ATOM 8479 O O . TRP C 1 338 ? -78.474 4.780 37.044 1.00 26.79 319 TRP C O 1
ATOM 8490 N N . ILE C 1 339 ? -79.010 6.836 37.829 1.00 28.11 320 ILE C N 1
ATOM 8491 C CA . ILE C 1 339 ? -77.686 7.441 37.645 1.00 31.22 320 ILE C CA 1
ATOM 8492 C C . ILE C 1 339 ? -77.389 8.346 38.830 1.00 30.50 320 ILE C C 1
ATOM 8493 O O . ILE C 1 339 ? -78.226 9.178 39.195 1.00 27.76 320 ILE C O 1
ATOM 8498 N N . ASN C 1 340 ? -76.184 8.226 39.395 1.00 25.99 321 ASN C N 1
ATOM 8499 C CA . ASN C 1 340 ? -75.689 9.142 40.421 1.00 24.26 321 ASN C CA 1
ATOM 8500 C C . ASN C 1 340 ? -74.726 10.134 39.782 1.00 27.17 321 ASN C C 1
ATOM 8501 O O . ASN C 1 340 ? -73.584 9.787 39.466 1.00 22.62 321 ASN C O 1
ATOM 8506 N N . TYR C 1 341 ? -75.179 11.356 39.605 1.00 21.60 322 TYR C N 1
ATOM 8507 C CA . TYR C 1 341 ? -74.329 12.436 39.128 1.00 23.93 322 TYR C CA 1
ATOM 8508 C C . TYR C 1 341 ? -74.873 13.729 39.724 1.00 27.93 322 TYR C C 1
ATOM 8509 O O . TYR C 1 341 ? -75.948 14.192 39.322 1.00 26.74 322 TYR C O 1
ATOM 8518 N N . PRO C 1 342 ? -74.165 14.332 40.687 1.00 25.19 323 PRO C N 1
ATOM 8519 C CA . PRO C 1 342 ? -74.785 15.363 41.543 1.00 24.45 323 PRO C CA 1
ATOM 8520 C C . PRO C 1 342 ? -75.258 16.598 40.811 1.00 27.09 323 PRO C C 1
ATOM 8521 O O . PRO C 1 342 ? -75.977 17.412 41.408 1.00 30.41 323 PRO C O 1
ATOM 8525 N N . GLU C 1 343 ? -74.856 16.788 39.561 1.00 28.74 324 GLU C N 1
ATOM 8526 C CA . GLU C 1 343 ? -75.261 17.966 38.812 1.00 28.21 324 GLU C CA 1
ATOM 8527 C C . GLU C 1 343 ? -76.649 17.820 38.211 1.00 27.54 324 GLU C C 1
ATOM 8528 O O . GLU C 1 343 ? -77.233 18.824 37.789 1.00 32.63 324 GLU C O 1
ATOM 8534 N N . LEU C 1 344 ? -77.173 16.597 38.140 1.00 28.95 325 LEU C N 1
ATOM 8535 C CA . LEU C 1 344 ? -78.535 16.394 37.668 1.00 32.45 325 LEU C CA 1
ATOM 8536 C C . LEU C 1 344 ? -79.518 17.090 38.607 1.00 33.22 325 LEU C C 1
ATOM 8537 O O . LEU C 1 344 ? -79.389 17.019 39.833 1.00 27.27 325 LEU C O 1
ATOM 8542 N N . GLU C 1 345 ? -80.509 17.767 38.019 1.00 33.97 326 GLU C N 1
ATOM 8543 C CA . GLU C 1 345 ? -81.412 18.603 38.809 1.00 40.69 326 GLU C CA 1
ATOM 8544 C C . GLU C 1 345 ? -82.204 17.796 39.825 1.00 33.82 326 GLU C C 1
ATOM 8545 O O . GLU C 1 345 ? -82.598 18.330 40.870 1.00 35.64 326 GLU C O 1
ATOM 8551 N N . ASP C 1 346 ? -82.452 16.520 39.547 1.00 34.33 327 ASP C N 1
ATOM 8552 C CA . ASP C 1 346 ? -83.174 15.664 40.477 1.00 35.32 327 ASP C CA 1
ATOM 8553 C C . ASP C 1 346 ? -82.252 14.943 41.453 1.00 40.07 327 ASP C C 1
ATOM 8554 O O . ASP C 1 346 ? -82.705 14.030 42.147 1.00 36.30 327 ASP C O 1
ATOM 8559 N N . SER C 1 347 ? -80.963 15.318 41.515 1.00 35.59 328 SER C N 1
ATOM 8560 C CA . SER C 1 347 ? -80.090 14.693 42.512 1.00 35.72 328 SER C CA 1
ATOM 8561 C C . SER C 1 347 ? -80.308 15.332 43.886 1.00 24.69 328 SER C C 1
ATOM 8562 O O . SER C 1 347 ? -80.488 16.549 43.981 1.00 26.59 328 SER C O 1
ATOM 8565 N N . PRO C 1 348 ? -80.236 14.554 44.968 1.00 24.56 329 PRO C N 1
ATOM 8566 C CA . PRO C 1 348 ? -80.225 15.175 46.306 1.00 32.46 329 PRO C CA 1
ATOM 8567 C C . PRO C 1 348 ? -79.101 16.179 46.495 1.00 33.01 329 PRO C C 1
ATOM 8568 O O . PRO C 1 348 ? -79.187 17.010 47.404 1.00 33.70 329 PRO C O 1
ATOM 8572 N N . TYR C 1 349 ? -78.059 16.139 45.661 1.00 31.09 330 TYR C N 1
ATOM 8573 C CA . TYR C 1 349 ? -76.866 16.962 45.833 1.00 28.61 330 TYR C CA 1
ATOM 8574 C C . TYR C 1 349 ? -76.829 18.171 44.907 1.00 28.97 330 TYR C C 1
ATOM 8575 O O . TYR C 1 349 ? -75.821 18.895 44.890 1.00 31.52 330 TYR C O 1
ATOM 8584 N N . HIS C 1 350 ? -77.899 18.415 44.140 1.00 28.77 331 HIS C N 1
ATOM 8585 C CA . HIS C 1 350 ? -77.841 19.453 43.114 1.00 28.52 331 HIS C CA 1
ATOM 8586 C C . HIS C 1 350 ? -77.546 20.817 43.719 1.00 29.72 331 HIS C C 1
ATOM 8587 O O . HIS C 1 350 ? -76.803 21.616 43.135 1.00 32.61 331 HIS C O 1
ATOM 8594 N N . ASP C 1 351 ? -78.116 21.100 44.893 1.00 32.85 332 ASP C N 1
ATOM 8595 C CA . ASP C 1 351 ? -77.887 22.391 45.529 1.00 31.55 332 ASP C CA 1
ATOM 8596 C C . ASP C 1 351 ? -76.428 22.555 45.924 1.00 24.78 332 ASP C C 1
ATOM 8597 O O . ASP C 1 351 ? -75.845 23.628 45.748 1.00 27.75 332 ASP C O 1
ATOM 8602 N N . LEU C 1 352 ? -75.825 21.505 46.475 1.00 29.28 333 LEU C N 1
ATOM 8603 C CA . LEU C 1 352 ? -74.393 21.560 46.746 1.00 27.54 333 LEU C CA 1
ATOM 8604 C C . LEU C 1 352 ? -73.598 21.683 45.451 1.00 27.17 333 LEU C C 1
ATOM 8605 O O . LEU C 1 352 ? -72.586 22.392 45.404 1.00 28.73 333 LEU C O 1
ATOM 8610 N N . ALA C 1 353 ? -74.064 21.042 44.372 1.00 28.26 334 ALA C N 1
ATOM 8611 C CA . ALA C 1 353 ? -73.370 21.178 43.089 1.00 28.25 334 ALA C CA 1
ATOM 8612 C C . ALA C 1 353 ? -73.420 22.613 42.574 1.00 30.56 334 ALA C C 1
ATOM 8613 O O . ALA C 1 353 ? -72.414 23.140 42.084 1.00 28.30 334 ALA C O 1
ATOM 8615 N N . THR C 1 354 ? -74.578 23.267 42.680 1.00 34.28 335 THR C N 1
ATOM 8616 C CA . THR C 1 354 ? -74.689 24.657 42.243 1.00 31.65 335 THR C CA 1
ATOM 8617 C C . THR C 1 354 ? -73.861 25.591 43.114 1.00 24.13 335 THR C C 1
ATOM 8618 O O . THR C 1 354 ? -73.288 26.564 42.609 1.00 29.04 335 THR C O 1
ATOM 8622 N N . LYS C 1 355 ? -73.788 25.320 44.421 1.00 26.23 336 LYS C N 1
ATOM 8623 C CA . LYS C 1 355 ? -73.054 26.210 45.318 1.00 29.67 336 LYS C CA 1
ATOM 8624 C C . LYS C 1 355 ? -71.541 26.057 45.168 1.00 31.04 336 LYS C C 1
ATOM 8625 O O . LYS C 1 355 ? -70.809 27.053 45.111 1.00 28.34 336 LYS C O 1
ATOM 8631 N N . TYR C 1 356 ? -71.044 24.818 45.149 1.00 26.34 337 TYR C N 1
ATOM 8632 C CA . TYR C 1 356 ? -69.602 24.586 45.250 1.00 26.29 337 TYR C CA 1
ATOM 8633 C C . TYR C 1 356 ? -68.934 24.184 43.937 1.00 27.16 337 TYR C C 1
ATOM 8634 O O . TYR C 1 356 ? -67.698 24.195 43.872 1.00 27.57 337 TYR C O 1
ATOM 8643 N N . PHE C 1 357 ? -69.696 23.827 42.897 1.00 28.45 338 PHE C N 1
ATOM 8644 C CA . PHE C 1 357 ? -69.129 23.257 41.668 1.00 25.46 338 PHE C CA 1
ATOM 8645 C C . PHE C 1 357 ? -69.640 23.974 40.425 1.00 24.26 338 PHE C C 1
ATOM 8646 O O . PHE C 1 357 ? -70.269 23.364 39.555 1.00 22.62 338 PHE C O 1
ATOM 8654 N N . PRO C 1 358 ? -69.336 25.270 40.281 1.00 28.18 339 PRO C N 1
ATOM 8655 C CA . PRO C 1 358 ? -69.848 26.010 39.116 1.00 26.99 339 PRO C CA 1
ATOM 8656 C C . PRO C 1 358 ? -69.282 25.541 37.781 1.00 31.35 339 PRO C C 1
ATOM 8657 O O . PRO C 1 358 ? -69.893 25.832 36.747 1.00 27.45 339 PRO C O 1
ATOM 8661 N N . ASN C 1 359 ? -68.143 24.842 37.764 1.00 25.58 340 ASN C N 1
ATOM 8662 C CA . ASN C 1 359 ? -67.538 24.336 36.536 1.00 27.55 340 ASN C CA 1
ATOM 8663 C C . ASN C 1 359 ? -67.831 22.857 36.307 1.00 25.13 340 ASN C C 1
ATOM 8664 O O . ASN C 1 359 ? -67.217 22.241 35.426 1.00 20.08 340 ASN C O 1
ATOM 8669 N N . GLY C 1 360 ? -68.730 22.273 37.084 1.00 18.55 341 GLY C N 1
ATOM 8670 C CA . GLY C 1 360 ? -69.098 20.878 36.954 1.00 20.66 341 GLY C CA 1
ATOM 8671 C C . GLY C 1 360 ? -68.567 20.039 38.108 1.00 20.61 341 GLY C C 1
ATOM 8672 O O . GLY C 1 360 ? -67.784 20.489 38.946 1.00 19.47 341 GLY C O 1
ATOM 8673 N N . VAL C 1 361 ? -69.014 18.782 38.125 1.00 20.12 342 VAL C N 1
ATOM 8674 C CA . VAL C 1 361 ? -68.769 17.883 39.249 1.00 16.80 342 VAL C CA 1
ATOM 8675 C C . VAL C 1 361 ? -67.947 16.673 38.804 1.00 21.78 342 VAL C C 1
ATOM 8676 O O . VAL C 1 361 ? -68.029 15.592 39.398 1.00 19.93 342 VAL C O 1
ATOM 8680 N N . GLY C 1 362 ? -67.135 16.840 37.766 1.00 22.81 343 GLY C N 1
ATOM 8681 C CA . GLY C 1 362 ? -66.156 15.817 37.441 1.00 18.84 343 GLY C CA 1
ATOM 8682 C C . GLY C 1 362 ? -66.642 14.831 36.399 1.00 20.34 343 GLY C C 1
ATOM 8683 O O . GLY C 1 362 ? -67.616 15.057 35.679 1.00 20.13 343 GLY C O 1
ATOM 8684 N N . SER C 1 363 ? -65.943 13.696 36.338 1.00 17.88 344 SER C N 1
ATOM 8685 C CA . SER C 1 363 ? -66.095 12.735 35.253 1.00 17.03 344 SER C CA 1
ATOM 8686 C C . SER C 1 363 ? -66.184 11.301 35.754 1.00 18.40 344 SER C C 1
ATOM 8687 O O . SER C 1 363 ? -65.920 10.364 34.990 1.00 20.13 344 SER C O 1
ATOM 8690 N N . ILE C 1 364 ? -66.521 11.105 37.024 1.00 14.95 345 ILE C N 1
ATOM 8691 C CA . ILE C 1 364 ? -66.684 9.774 37.605 1.00 19.63 345 ILE C CA 1
ATOM 8692 C C . ILE C 1 364 ? -68.103 9.696 38.158 1.00 21.85 345 ILE C C 1
ATOM 8693 O O . ILE C 1 364 ? -68.503 10.547 38.958 1.00 20.63 345 ILE C O 1
ATOM 8698 N N . PHE C 1 365 ? -68.878 8.714 37.696 1.00 20.49 346 PHE C N 1
ATOM 8699 C CA . PHE C 1 365 ? -70.260 8.567 38.149 1.00 25.45 346 PHE C CA 1
ATOM 8700 C C . PHE C 1 365 ? -70.618 7.088 38.184 1.00 23.58 346 PHE C C 1
ATOM 8701 O O . PHE C 1 365 ? -69.855 6.229 37.736 1.00 19.95 346 PHE C O 1
ATOM 8709 N N . THR C 1 366 ? -71.793 6.790 38.734 1.00 23.42 347 THR C N 1
ATOM 8710 C CA . THR C 1 366 ? -72.273 5.418 38.795 1.00 24.94 347 THR C CA 1
ATOM 8711 C C . THR C 1 366 ? -73.673 5.331 38.206 1.00 25.58 347 THR C C 1
ATOM 8712 O O . THR C 1 366 ? -74.372 6.336 38.040 1.00 27.86 347 THR C O 1
ATOM 8716 N N . LEU C 1 367 ? -74.062 4.109 37.865 1.00 24.83 348 LEU C N 1
ATOM 8717 C CA . LEU C 1 367 ? -75.363 3.862 37.269 1.00 26.03 348 LEU C CA 1
ATOM 8718 C C . LEU C 1 367 ? -75.733 2.398 37.467 1.00 22.61 348 LEU C C 1
ATOM 8719 O O . LEU C 1 367 ? -74.875 1.543 37.726 1.00 23.15 348 LEU C O 1
ATOM 8724 N N . GLY C 1 368 ? -77.032 2.137 37.372 1.00 27.24 349 GLY C N 1
ATOM 8725 C CA . GLY C 1 368 ? -77.543 0.782 37.313 1.00 26.26 349 GLY C CA 1
ATOM 8726 C C . GLY C 1 368 ? -78.497 0.651 36.148 1.00 22.84 349 GLY C C 1
ATOM 8727 O O . GLY C 1 368 ? -79.180 1.599 35.766 1.00 24.89 349 GLY C O 1
ATOM 8728 N N . LEU C 1 369 ? -78.511 -0.533 35.557 1.00 23.97 350 LEU C N 1
ATOM 8729 C CA . LEU C 1 369 ? -79.376 -0.827 34.427 1.00 25.24 350 LEU C CA 1
ATOM 8730 C C . LEU C 1 369 ? -80.607 -1.597 34.900 1.00 26.40 350 LEU C C 1
ATOM 8731 O O . LEU C 1 369 ? -80.602 -2.222 35.961 1.00 24.30 350 LEU C O 1
ATOM 8736 N N . THR C 1 370 ? -81.672 -1.545 34.094 1.00 25.72 351 THR C N 1
ATOM 8737 C CA . THR C 1 370 ? -82.907 -2.233 34.478 1.00 31.90 351 THR C CA 1
ATOM 8738 C C . THR C 1 370 ? -82.710 -3.742 34.567 1.00 34.36 351 THR C C 1
ATOM 8739 O O . THR C 1 370 ? -83.366 -4.406 35.378 1.00 35.38 351 THR C O 1
ATOM 8743 N N . GLY C 1 371 ? -81.814 -4.302 33.759 1.00 32.46 352 GLY C N 1
ATOM 8744 C CA . GLY C 1 371 ? -81.525 -5.717 33.854 1.00 28.11 352 GLY C CA 1
ATOM 8745 C C . GLY C 1 371 ? -80.629 -6.125 35.003 1.00 26.19 352 GLY C C 1
ATOM 8746 O O . GLY C 1 371 ? -80.126 -7.252 35.006 1.00 29.44 352 GLY C O 1
ATOM 8747 N N . GLY C 1 372 ? -80.391 -5.236 35.967 1.00 27.82 353 GLY C N 1
ATOM 8748 C CA . GLY C 1 372 ? -79.666 -5.530 37.195 1.00 28.83 353 GLY C CA 1
ATOM 8749 C C . GLY C 1 372 ? -78.233 -5.980 36.963 1.00 31.73 353 GLY C C 1
ATOM 8750 O O . GLY C 1 372 ? -77.540 -5.519 36.049 1.00 27.47 353 GLY C O 1
ATOM 8751 N N . GLU C 1 373 ? -77.786 -6.910 37.815 1.00 30.13 354 GLU C N 1
ATOM 8752 C CA . GLU C 1 373 ? -76.395 -7.357 37.784 1.00 31.25 354 GLU C CA 1
ATOM 8753 C C . GLU C 1 373 ? -76.043 -8.003 36.451 1.00 37.54 354 GLU C C 1
ATOM 8754 O O . GLU C 1 373 ? -74.971 -7.744 35.886 1.00 31.33 354 GLU C O 1
ATOM 8760 N N . ALA C 1 374 ? -76.931 -8.859 35.940 1.00 32.60 355 ALA C N 1
ATOM 8761 C CA . ALA C 1 374 ? -76.649 -9.562 34.693 1.00 36.31 355 ALA C CA 1
ATOM 8762 C C . ALA C 1 374 ? -76.458 -8.586 33.538 1.00 29.30 355 ALA C C 1
ATOM 8763 O O . ALA C 1 374 ? -75.601 -8.797 32.672 1.00 30.48 355 ALA C O 1
ATOM 8765 N N . ALA C 1 375 ? -77.253 -7.513 33.509 1.00 29.52 356 ALA C N 1
ATOM 8766 C CA . ALA C 1 375 ? -77.139 -6.535 32.434 1.00 27.85 356 ALA C CA 1
ATOM 8767 C C . ALA C 1 375 ? -75.871 -5.706 32.581 1.00 30.87 356 ALA C C 1
ATOM 8768 O O . ALA C 1 375 ? -75.220 -5.367 31.584 1.00 27.54 356 ALA C O 1
ATOM 8770 N N . GLY C 1 376 ? -75.513 -5.356 33.817 1.00 30.14 357 GLY C N 1
ATOM 8771 C CA . GLY C 1 376 ? -74.289 -4.604 34.031 1.00 32.73 357 GLY C CA 1
ATOM 8772 C C . GLY C 1 376 ? -73.066 -5.358 33.547 1.00 29.00 357 GLY C C 1
ATOM 8773 O O . GLY C 1 376 ? -72.208 -4.801 32.861 1.00 26.87 357 GLY C O 1
ATOM 8774 N N . LYS C 1 377 ? -72.992 -6.649 33.873 1.00 29.78 358 LYS C N 1
ATOM 8775 C CA . LYS C 1 377 ? -71.848 -7.447 33.455 1.00 38.45 358 LYS C CA 1
ATOM 8776 C C . LYS C 1 377 ? -71.836 -7.657 31.940 1.00 31.87 358 LYS C C 1
ATOM 8777 O O . LYS C 1 377 ? -70.761 -7.674 31.330 1.00 35.91 358 LYS C O 1
ATOM 8783 N N . ALA C 1 378 ? -73.014 -7.794 31.313 1.00 33.16 359 ALA C N 1
ATOM 8784 C CA . ALA C 1 378 ? -73.073 -7.936 29.859 1.00 35.72 359 ALA C CA 1
ATOM 8785 C C . ALA C 1 378 ? -72.706 -6.632 29.162 1.00 32.49 359 ALA C C 1
ATOM 8786 O O . ALA C 1 378 ? -72.093 -6.650 28.087 1.00 29.32 359 ALA C O 1
ATOM 8788 N N . LEU C 1 379 ? -73.097 -5.494 29.742 1.00 30.98 360 LEU C N 1
ATOM 8789 C CA . LEU C 1 379 ? -72.667 -4.206 29.208 1.00 31.00 360 LEU C CA 1
ATOM 8790 C C . LEU C 1 379 ? -71.148 -4.158 29.052 1.00 29.28 360 LEU C C 1
ATOM 8791 O O . LEU C 1 379 ? -70.639 -3.819 27.977 1.00 24.97 360 LEU C O 1
ATOM 8796 N N . ILE C 1 380 ? -70.412 -4.517 30.117 1.00 30.11 361 ILE C N 1
ATOM 8797 C CA . ILE C 1 380 ? -68.944 -4.514 30.078 1.00 31.81 361 ILE C CA 1
ATOM 8798 C C . ILE C 1 380 ? -68.431 -5.381 28.938 1.00 31.65 361 ILE C C 1
ATOM 8799 O O . ILE C 1 380 ? -67.527 -4.990 28.186 1.00 30.95 361 ILE C O 1
ATOM 8804 N N . GLU C 1 381 ? -68.979 -6.593 28.827 1.00 29.47 362 GLU C N 1
ATOM 8805 C CA . GLU C 1 381 ? -68.536 -7.539 27.813 1.00 30.59 362 GLU C CA 1
ATOM 8806 C C . GLU C 1 381 ? -68.624 -6.966 26.408 1.00 33.58 362 GLU C C 1
ATOM 8807 O O . GLU C 1 381 ? -67.813 -7.323 25.549 1.00 29.06 362 GLU C O 1
ATOM 8813 N N . HIS C 1 382 ? -69.602 -6.102 26.136 1.00 27.95 363 HIS C N 1
ATOM 8814 C CA . HIS C 1 382 ? -69.821 -5.684 24.759 1.00 27.98 363 HIS C CA 1
ATOM 8815 C C . HIS C 1 382 ? -69.160 -4.364 24.414 1.00 27.58 363 HIS C C 1
ATOM 8816 O O . HIS C 1 382 ? -69.134 -3.994 23.234 1.00 26.18 363 HIS C O 1
ATOM 8823 N N . LEU C 1 383 ? -68.599 -3.667 25.395 1.00 24.09 364 LEU C N 1
ATOM 8824 C CA . LEU C 1 383 ? -67.977 -2.384 25.117 1.00 23.81 364 LEU C CA 1
ATOM 8825 C C . LEU C 1 383 ? -66.624 -2.574 24.432 1.00 25.51 364 LEU C C 1
ATOM 8826 O O . LEU C 1 383 ? -65.859 -3.482 24.768 1.00 27.22 364 LEU C O 1
ATOM 8831 N N . GLN C 1 384 ? -66.334 -1.716 23.460 1.00 25.61 365 GLN C N 1
ATOM 8832 C CA . GLN C 1 384 ? -65.086 -1.801 22.710 1.00 30.10 365 GLN C CA 1
ATOM 8833 C C . GLN C 1 384 ? -64.086 -0.709 23.046 1.00 26.34 365 GLN C C 1
ATOM 8834 O O . GLN C 1 384 ? -62.888 -0.929 22.873 1.00 31.02 365 GLN C O 1
ATOM 8840 N N . LEU C 1 385 ? -64.535 0.455 23.516 1.00 24.15 366 LEU C N 1
ATOM 8841 C CA . LEU C 1 385 ? -63.652 1.585 23.802 1.00 24.78 366 LEU C CA 1
ATOM 8842 C C . LEU C 1 385 ? -63.341 1.755 25.279 1.00 24.97 366 LEU C C 1
ATOM 8843 O O . LEU C 1 385 ? -62.238 2.179 25.617 1.00 25.58 366 LEU C O 1
ATOM 8848 N N . PHE C 1 386 ? -64.296 1.481 26.166 1.00 23.99 367 PHE C N 1
ATOM 8849 C CA . PHE C 1 386 ? -64.036 1.595 27.596 1.00 22.18 367 PHE C CA 1
ATOM 8850 C C . PHE C 1 386 ? -63.131 0.458 28.048 1.00 22.69 367 PHE C C 1
ATOM 8851 O O . PHE C 1 386 ? -63.262 -0.671 27.580 1.00 24.25 367 PHE C O 1
ATOM 8859 N N . SER C 1 387 ? -62.218 0.753 28.976 1.00 21.16 368 SER C N 1
ATOM 8860 C CA . SER C 1 387 ? -61.287 -0.239 29.501 1.00 23.94 368 SER C CA 1
ATOM 8861 C C . SER C 1 387 ? -61.808 -0.765 30.836 1.00 25.65 368 SER C C 1
ATOM 8862 O O . SER C 1 387 ? -62.203 0.021 31.703 1.00 22.88 368 SER C O 1
ATOM 8865 N N . LEU C 1 388 ? -61.779 -2.088 31.010 1.00 23.47 369 LEU C N 1
ATOM 8866 C CA . LEU C 1 388 ? -62.224 -2.730 32.251 1.00 25.37 369 LEU C CA 1
ATOM 8867 C C . LEU C 1 388 ? -61.074 -2.751 33.254 1.00 23.77 369 LEU C C 1
ATOM 8868 O O . LEU C 1 388 ? -60.153 -3.564 33.145 1.00 29.24 369 LEU C O 1
ATOM 8873 N N . LEU C 1 389 ? -61.125 -1.857 34.238 1.00 27.13 370 LEU C N 1
ATOM 8874 C CA . LEU C 1 389 ? -60.165 -1.868 35.339 1.00 26.71 370 LEU C CA 1
ATOM 8875 C C . LEU C 1 389 ? -60.701 -0.999 36.474 1.00 26.28 370 LEU C C 1
ATOM 8876 O O . LEU C 1 389 ? -61.681 -0.267 36.313 1.00 28.59 370 LEU C O 1
ATOM 8881 N N . ALA C 1 390 ? -60.018 -1.059 37.618 1.00 26.23 371 ALA C N 1
ATOM 8882 C CA . ALA C 1 390 ? -60.499 -0.461 38.857 1.00 36.90 371 ALA C CA 1
ATOM 8883 C C . ALA C 1 390 ? -60.012 0.970 39.084 1.00 37.83 371 ALA C C 1
ATOM 8884 O O . ALA C 1 390 ? -60.219 1.517 40.174 1.00 48.89 371 ALA C O 1
ATOM 8886 N N . ASN C 1 391 ? -59.413 1.597 38.087 1.00 29.52 372 ASN C N 1
ATOM 8887 C CA . ASN C 1 391 ? -58.857 2.938 38.207 1.00 28.70 372 ASN C CA 1
ATOM 8888 C C . ASN C 1 391 ? -59.872 4.002 37.777 1.00 26.75 372 ASN C C 1
ATOM 8889 O O . ASN C 1 391 ? -60.921 3.705 37.195 1.00 27.57 372 ASN C O 1
ATOM 8894 N N . VAL C 1 392 ? -59.554 5.266 38.078 1.00 19.26 373 VAL C N 1
ATOM 8895 C CA . VAL C 1 392 ? -60.334 6.406 37.611 1.00 22.46 373 VAL C CA 1
ATOM 8896 C C . VAL C 1 392 ? -59.380 7.488 37.129 1.00 23.76 373 VAL C C 1
ATOM 8897 O O . VAL C 1 392 ? -58.204 7.508 37.487 1.00 23.23 373 VAL C O 1
ATOM 8901 N N . ALA C 1 393 ? -59.913 8.410 36.323 1.00 20.72 374 ALA C N 1
ATOM 8902 C CA . ALA C 1 393 ? -59.235 9.652 35.949 1.00 18.91 374 ALA C CA 1
ATOM 8903 C C . ALA C 1 393 ? -58.047 9.426 35.009 1.00 20.05 374 ALA C C 1
ATOM 8904 O O . ALA C 1 393 ? -57.058 10.171 35.049 1.00 20.00 374 ALA C O 1
ATOM 8906 N N . ASP C 1 394 ? -58.137 8.414 34.154 1.00 17.48 375 ASP C N 1
ATOM 8907 C CA . ASP C 1 394 ? -57.247 8.278 33.003 1.00 18.06 375 ASP C CA 1
ATOM 8908 C C . ASP C 1 394 ? -57.780 9.143 31.863 1.00 20.33 375 ASP C C 1
ATOM 8909 O O . ASP C 1 394 ? -58.939 9.579 31.873 1.00 19.89 375 ASP C O 1
ATOM 8914 N N . ALA C 1 395 ? -56.912 9.419 30.886 1.00 15.43 376 ALA C N 1
ATOM 8915 C CA . ALA C 1 395 ? -57.363 9.996 29.626 1.00 18.07 376 ALA C CA 1
ATOM 8916 C C . ALA C 1 395 ? -58.212 9.014 28.845 1.00 15.47 376 ALA C C 1
ATOM 8917 O O . ALA C 1 395 ? -58.992 9.434 27.978 1.00 16.47 376 ALA C O 1
ATOM 8919 N N . LYS C 1 396 ? -58.047 7.725 29.115 1.00 12.90 377 LYS C N 1
ATOM 8920 C CA . LYS C 1 396 ? -58.877 6.671 28.547 1.00 19.45 377 LYS C CA 1
ATOM 8921 C C . LYS C 1 396 ? -60.103 6.458 29.423 1.00 16.32 377 LYS C C 1
ATOM 8922 O O . LYS C 1 396 ? -59.999 6.478 30.649 1.00 17.95 377 LYS C O 1
ATOM 8928 N N . SER C 1 397 ? -61.253 6.235 28.790 1.00 17.78 378 SER C N 1
ATOM 8929 C CA . SER C 1 397 ? -62.482 5.981 29.541 1.00 18.37 378 SER C CA 1
ATOM 8930 C C . SER C 1 397 ? -62.441 4.587 30.167 1.00 19.25 378 SER C C 1
ATOM 8931 O O . SER C 1 397 ? -62.017 3.614 29.529 1.00 21.61 378 SER C O 1
ATOM 8934 N N . LEU C 1 398 ? -62.883 4.495 31.424 1.00 15.79 379 LEU C N 1
ATOM 8935 C CA . LEU C 1 398 ? -62.795 3.267 32.200 1.00 20.24 379 LEU C CA 1
ATOM 8936 C C . LEU C 1 398 ? -64.165 2.889 32.756 1.00 19.45 379 LEU C C 1
ATOM 8937 O O . LEU C 1 398 ? -65.043 3.738 32.938 1.00 19.77 379 LEU C O 1
ATOM 8942 N N . ILE C 1 399 ? -64.347 1.597 33.016 1.00 23.81 380 ILE C N 1
ATOM 8943 C CA . ILE C 1 399 ? -65.612 1.093 33.532 1.00 20.34 380 ILE C CA 1
ATOM 8944 C C . ILE C 1 399 ? -65.334 -0.113 34.414 1.00 24.52 380 ILE C C 1
ATOM 8945 O O . ILE C 1 399 ? -64.357 -0.845 34.215 1.00 18.76 380 ILE C O 1
ATOM 8950 N N . ILE C 1 400 ? -66.207 -0.330 35.396 1.00 20.25 381 ILE C N 1
ATOM 8951 C CA . ILE C 1 400 ? -66.090 -1.514 36.236 1.00 22.36 381 ILE C CA 1
ATOM 8952 C C . ILE C 1 400 ? -67.456 -1.821 36.832 1.00 24.86 381 ILE C C 1
ATOM 8953 O O . ILE C 1 400 ? -68.225 -0.912 37.162 1.00 22.82 381 ILE C O 1
ATOM 8958 N N . HIS C 1 401 ? -67.752 -3.117 36.955 1.00 24.51 382 HIS C N 1
ATOM 8959 C CA . HIS C 1 401 ? -68.904 -3.629 37.694 1.00 31.85 382 HIS C CA 1
ATOM 8960 C C . HIS C 1 401 ? -68.368 -4.283 38.963 1.00 27.44 382 HIS C C 1
ATOM 8961 O O . HIS C 1 401 ? -67.932 -5.443 38.937 1.00 33.49 382 HIS C O 1
ATOM 8968 N N . PRO C 1 402 ? -68.332 -3.567 40.090 1.00 27.83 383 PRO C N 1
ATOM 8969 C CA . PRO C 1 402 ? -67.591 -4.083 41.256 1.00 33.47 383 PRO C CA 1
ATOM 8970 C C . PRO C 1 402 ? -68.080 -5.436 41.758 1.00 46.58 383 PRO C C 1
ATOM 8971 O O . PRO C 1 402 ? -67.255 -6.283 42.124 1.00 46.19 383 PRO C O 1
ATOM 8975 N N . ALA C 1 403 ? -69.395 -5.681 41.747 1.00 36.63 384 ALA C N 1
ATOM 8976 C CA . ALA C 1 403 ? -69.931 -6.927 42.291 1.00 50.15 384 ALA C CA 1
ATOM 8977 C C . ALA C 1 403 ? -69.445 -8.162 41.541 1.00 48.44 384 ALA C C 1
ATOM 8978 O O . ALA C 1 403 ? -69.491 -9.263 42.098 1.00 56.03 384 ALA C O 1
ATOM 8980 N N . SER C 1 404 ? -68.996 -8.022 40.295 1.00 52.12 385 SER C N 1
ATOM 8981 C CA . SER C 1 404 ? -68.460 -9.157 39.553 1.00 46.60 385 SER C CA 1
ATOM 8982 C C . SER C 1 404 ? -66.940 -9.126 39.449 1.00 50.77 385 SER C C 1
ATOM 8983 O O . SER C 1 404 ? -66.369 -9.919 38.690 1.00 49.43 385 SER C O 1
ATOM 8986 N N . THR C 1 405 ? -66.267 -8.235 40.189 1.00 52.93 386 THR C N 1
ATOM 8987 C CA . THR C 1 405 ? -64.806 -8.144 40.153 1.00 50.36 386 THR C CA 1
ATOM 8988 C C . THR C 1 405 ? -64.227 -7.835 41.529 1.00 55.40 386 THR C C 1
ATOM 8989 O O . THR C 1 405 ? -64.074 -8.734 42.362 1.00 57.72 386 THR C O 1
ATOM 8993 N N . THR C 1 406 ? -63.900 -6.562 41.775 1.00 51.15 387 THR C N 1
ATOM 8994 C CA . THR C 1 406 ? -63.188 -6.185 42.993 1.00 49.97 387 THR C CA 1
ATOM 8995 C C . THR C 1 406 ? -63.959 -6.518 44.262 1.00 53.01 387 THR C C 1
ATOM 8996 O O . THR C 1 406 ? -63.375 -6.504 45.350 1.00 53.22 387 THR C O 1
ATOM 9000 N N . HIS C 1 407 ? -65.257 -6.789 44.157 1.00 55.95 388 HIS C N 1
ATOM 9001 C CA . HIS C 1 407 ? -66.086 -7.122 45.308 1.00 57.26 388 HIS C CA 1
ATOM 9002 C C . HIS C 1 407 ? -66.846 -8.424 45.069 1.00 63.45 388 HIS C C 1
ATOM 9003 O O . HIS C 1 407 ? -67.922 -8.638 45.640 1.00 66.20 388 HIS C O 1
ATOM 9010 N N . ALA C 1 408 ? -66.287 -9.310 44.236 1.00 54.06 389 ALA C N 1
ATOM 9011 C CA . ALA C 1 408 ? -67.043 -10.452 43.729 1.00 59.73 389 ALA C CA 1
ATOM 9012 C C . ALA C 1 408 ? -67.321 -11.498 44.805 1.00 67.21 389 ALA C C 1
ATOM 9013 O O . ALA C 1 408 ? -68.315 -12.226 44.710 1.00 72.00 389 ALA C O 1
ATOM 9015 N N . GLN C 1 409 ? -66.470 -11.603 45.818 1.00 69.50 390 GLN C N 1
ATOM 9016 C CA . GLN C 1 409 ? -66.675 -12.586 46.885 1.00 72.13 390 GLN C CA 1
ATOM 9017 C C . GLN C 1 409 ? -67.317 -11.945 48.107 1.00 77.47 390 GLN C C 1
ATOM 9018 O O . GLN C 1 409 ? -66.899 -12.155 49.246 1.00 77.46 390 GLN C O 1
ATOM 9024 N N . LEU C 1 410 ? -68.354 -11.149 47.869 1.00 74.26 391 LEU C N 1
ATOM 9025 C CA . LEU C 1 410 ? -69.087 -10.485 48.932 1.00 75.88 391 LEU C CA 1
ATOM 9026 C C . LEU C 1 410 ? -70.573 -10.636 48.635 1.00 77.08 391 LEU C C 1
ATOM 9027 O O . LEU C 1 410 ? -71.005 -10.375 47.508 1.00 80.01 391 LEU C O 1
ATOM 9032 N N . ASN C 1 411 ? -71.348 -11.068 49.630 1.00 83.64 392 ASN C N 1
ATOM 9033 C CA . ASN C 1 411 ? -72.791 -11.246 49.471 1.00 82.18 392 ASN C CA 1
ATOM 9034 C C . ASN C 1 411 ? -73.464 -9.881 49.314 1.00 78.85 392 ASN C C 1
ATOM 9035 O O . ASN C 1 411 ? -72.814 -8.858 49.093 1.00 81.08 392 ASN C O 1
ATOM 9040 N N . GLU C 1 412 ? -74.792 -9.837 49.451 1.00 74.81 393 GLU C N 1
ATOM 9041 C CA . GLU C 1 412 ? -75.470 -8.561 49.233 1.00 73.90 393 GLU C CA 1
ATOM 9042 C C . GLU C 1 412 ? -75.414 -7.660 50.465 1.00 71.81 393 GLU C C 1
ATOM 9043 O O . GLU C 1 412 ? -75.250 -6.441 50.330 1.00 65.81 393 GLU C O 1
ATOM 9049 N N . GLN C 1 413 ? -75.557 -8.226 51.667 1.00 71.99 394 GLN C N 1
ATOM 9050 C CA . GLN C 1 413 ? -75.340 -7.423 52.867 1.00 76.42 394 GLN C CA 1
ATOM 9051 C C . GLN C 1 413 ? -73.890 -6.966 52.938 1.00 73.90 394 GLN C C 1
ATOM 9052 O O . GLN C 1 413 ? -73.592 -5.856 53.392 1.00 62.95 394 GLN C O 1
ATOM 9058 N N . GLU C 1 414 ? -72.974 -7.826 52.500 1.00 72.41 395 GLU C N 1
ATOM 9059 C CA . GLU C 1 414 ? -71.576 -7.444 52.313 1.00 75.78 395 GLU C CA 1
ATOM 9060 C C . GLU C 1 414 ? -71.441 -6.147 51.520 1.00 73.17 395 GLU C C 1
ATOM 9061 O O . GLU C 1 414 ? -70.840 -5.173 51.995 1.00 64.99 395 GLU C O 1
ATOM 9067 N N . LEU C 1 415 ? -72.038 -6.108 50.322 1.00 68.58 396 LEU C N 1
ATOM 9068 C CA . LEU C 1 415 ? -71.760 -5.032 49.383 1.00 62.94 396 LEU C CA 1
ATOM 9069 C C . LEU C 1 415 ? -72.383 -3.718 49.828 1.00 60.23 396 LEU C C 1
ATOM 9070 O O . LEU C 1 415 ? -71.727 -2.676 49.792 1.00 62.24 396 LEU C O 1
ATOM 9075 N N . LEU C 1 416 ? -73.664 -3.727 50.202 1.00 63.20 397 LEU C N 1
ATOM 9076 C CA . LEU C 1 416 ? -74.298 -2.467 50.591 1.00 58.27 397 LEU C CA 1
ATOM 9077 C C . LEU C 1 416 ? -73.635 -1.844 51.811 1.00 62.00 397 LEU C C 1
ATOM 9078 O O . LEU C 1 416 ? -73.709 -0.622 51.990 1.00 63.00 397 LEU C O 1
ATOM 9083 N N . ALA C 1 417 ? -72.963 -2.650 52.633 1.00 63.87 398 ALA C N 1
ATOM 9084 C CA . ALA C 1 417 ? -72.105 -2.093 53.668 1.00 66.29 398 ALA C CA 1
ATOM 9085 C C . ALA C 1 417 ? -70.958 -1.298 53.060 1.00 66.81 398 ALA C C 1
ATOM 9086 O O . ALA C 1 417 ? -70.448 -0.365 53.690 1.00 68.91 398 ALA C O 1
ATOM 9088 N N . ALA C 1 418 ? -70.549 -1.644 51.836 1.00 62.87 399 ALA C N 1
ATOM 9089 C CA . ALA C 1 418 ? -69.473 -0.967 51.125 1.00 60.28 399 ALA C CA 1
ATOM 9090 C C . ALA C 1 418 ? -69.988 0.030 50.085 1.00 59.87 399 ALA C C 1
ATOM 9091 O O . ALA C 1 418 ? -69.231 0.434 49.196 1.00 55.78 399 ALA C O 1
ATOM 9093 N N . GLY C 1 419 ? -71.259 0.425 50.173 1.00 57.94 400 GLY C N 1
ATOM 9094 C CA . GLY C 1 419 ? -71.829 1.349 49.209 1.00 52.50 400 GLY C CA 1
ATOM 9095 C C . GLY C 1 419 ? -72.032 0.785 47.820 1.00 46.31 400 GLY C C 1
ATOM 9096 O O . GLY C 1 419 ? -72.158 1.551 46.863 1.00 52.07 400 GLY C O 1
ATOM 9097 N N . VAL C 1 420 ? -72.072 -0.536 47.682 1.00 47.69 401 VAL C N 1
ATOM 9098 C CA . VAL C 1 420 ? -72.142 -1.208 46.390 1.00 48.96 401 VAL C CA 1
ATOM 9099 C C . VAL C 1 420 ? -73.394 -2.075 46.356 1.00 42.17 401 VAL C C 1
ATOM 9100 O O . VAL C 1 420 ? -73.721 -2.744 47.341 1.00 48.61 401 VAL C O 1
ATOM 9104 N N . THR C 1 421 ? -74.094 -2.054 45.230 1.00 40.47 402 THR C N 1
ATOM 9105 C CA . THR C 1 421 ? -75.241 -2.907 44.970 1.00 40.70 402 THR C CA 1
ATOM 9106 C C . THR C 1 421 ? -74.930 -3.833 43.798 1.00 38.88 402 THR C C 1
ATOM 9107 O O . THR C 1 421 ? -74.048 -3.535 42.985 1.00 39.11 402 THR C O 1
ATOM 9111 N N . PRO C 1 422 ? -75.634 -4.964 43.676 1.00 39.68 403 PRO C N 1
ATOM 9112 C CA . PRO C 1 422 ? -75.314 -5.902 42.584 1.00 36.98 403 PRO C CA 1
ATOM 9113 C C . PRO C 1 422 ? -75.412 -5.293 41.192 1.00 30.17 403 PRO C C 1
ATOM 9114 O O . PRO C 1 422 ? -74.768 -5.802 40.269 1.00 25.95 403 PRO C O 1
ATOM 9118 N N . ASP C 1 423 ? -76.203 -4.238 41.000 1.00 27.04 404 ASP C N 1
ATOM 9119 C CA . ASP C 1 423 ? -76.334 -3.620 39.686 1.00 27.37 404 ASP C CA 1
ATOM 9120 C C . ASP C 1 423 ? -75.327 -2.497 39.435 1.00 27.74 404 ASP C C 1
ATOM 9121 O O . ASP C 1 423 ? -75.214 -2.038 38.292 1.00 23.77 404 ASP C O 1
ATOM 9126 N N . LEU C 1 424 ? -74.600 -2.050 40.462 1.00 26.81 405 LEU C N 1
ATOM 9127 C CA . LEU C 1 424 ? -73.819 -0.825 40.352 1.00 29.09 405 LEU C CA 1
ATOM 9128 C C . LEU C 1 424 ? -72.721 -0.959 39.298 1.00 27.03 405 LEU C C 1
ATOM 9129 O O . LEU C 1 424 ? -71.973 -1.938 39.274 1.00 25.13 405 LEU C O 1
ATOM 9134 N N . ILE C 1 425 ? -72.646 0.035 38.425 1.00 26.58 406 ILE C N 1
ATOM 9135 C CA . ILE C 1 425 ? -71.567 0.200 37.463 1.00 22.68 406 ILE C CA 1
ATOM 9136 C C . ILE C 1 425 ? -70.938 1.559 37.724 1.00 23.44 406 ILE C C 1
ATOM 9137 O O . ILE C 1 425 ? -71.657 2.548 37.906 1.00 22.87 406 ILE C O 1
ATOM 9142 N N . ARG C 1 426 ? -69.610 1.617 37.745 1.00 23.82 407 ARG C N 1
ATOM 9143 C CA . ARG C 1 426 ? -68.908 2.893 37.829 1.00 24.54 407 ARG C CA 1
ATOM 9144 C C . ARG C 1 426 ? -68.208 3.179 36.509 1.00 20.05 407 ARG C C 1
ATOM 9145 O O . ARG C 1 426 ? -67.516 2.315 35.969 1.00 20.35 407 ARG C O 1
ATOM 9153 N N . ILE C 1 427 ? -68.394 4.389 35.997 1.00 22.03 408 ILE C N 1
ATOM 9154 C CA . ILE C 1 427 ? -67.753 4.843 34.771 1.00 19.36 408 ILE C CA 1
ATOM 9155 C C . ILE C 1 427 ? -66.827 5.997 35.121 1.00 21.83 408 ILE C C 1
ATOM 9156 O O . ILE C 1 427 ? -67.187 6.866 35.921 1.00 21.35 408 ILE C O 1
ATOM 9161 N N . SER C 1 428 ? -65.615 5.978 34.553 1.00 17.59 409 SER C N 1
ATOM 9162 C CA . SER C 1 428 ? -64.706 7.121 34.577 1.00 14.59 409 SER C CA 1
ATOM 9163 C C . SER C 1 428 ? -64.525 7.595 33.144 1.00 15.63 409 SER C C 1
ATOM 9164 O O . SER C 1 428 ? -63.923 6.889 32.325 1.00 19.23 409 SER C O 1
ATOM 9167 N N . VAL C 1 429 ? -65.006 8.793 32.853 1.00 16.26 410 VAL C N 1
ATOM 9168 C CA . VAL C 1 429 ? -65.037 9.291 31.484 1.00 17.39 410 VAL C CA 1
ATOM 9169 C C . VAL C 1 429 ? -63.680 9.888 31.127 1.00 17.55 410 VAL C C 1
ATOM 9170 O O . VAL C 1 429 ? -63.149 10.736 31.859 1.00 17.08 410 VAL C O 1
ATOM 9174 N N . GLY C 1 430 ? -63.119 9.443 29.997 1.00 16.20 411 GLY C N 1
ATOM 9175 C CA . GLY C 1 430 ? -61.867 9.964 29.474 1.00 14.72 411 GLY C CA 1
ATOM 9176 C C . GLY C 1 430 ? -62.052 11.165 28.567 1.00 16.19 411 GLY C C 1
ATOM 9177 O O . GLY C 1 430 ? -63.101 11.820 28.560 1.00 19.38 411 GLY C O 1
ATOM 9178 N N . VAL C 1 431 ? -61.008 11.464 27.782 1.00 16.15 412 VAL C N 1
ATOM 9179 C CA . VAL C 1 431 ? -61.071 12.634 26.904 1.00 14.91 412 VAL C CA 1
ATOM 9180 C C . VAL C 1 431 ? -61.101 12.218 25.434 1.00 17.29 412 VAL C C 1
ATOM 9181 O O . VAL C 1 431 ? -60.740 13.000 24.545 1.00 15.72 412 VAL C O 1
ATOM 9185 N N . GLU C 1 432 ? -61.586 11.008 25.164 1.00 17.53 413 GLU C N 1
ATOM 9186 C CA . GLU C 1 432 ? -61.924 10.602 23.801 1.00 16.14 413 GLU C CA 1
ATOM 9187 C C . GLU C 1 432 ? -63.065 11.448 23.245 1.00 17.88 413 GLU C C 1
ATOM 9188 O O . GLU C 1 432 ? -63.640 12.270 23.961 1.00 18.28 413 GLU C O 1
ATOM 9194 N N . ASN C 1 433 ? -63.414 11.247 21.977 1.00 18.23 414 ASN C N 1
ATOM 9195 C CA . ASN C 1 433 ? -64.538 11.971 21.395 1.00 14.85 414 ASN C CA 1
ATOM 9196 C C . ASN C 1 433 ? -65.853 11.459 22.000 1.00 19.05 414 ASN C C 1
ATOM 9197 O O . ASN C 1 433 ? -66.095 10.248 22.061 1.00 16.63 414 ASN C O 1
ATOM 9202 N N . ALA C 1 434 ? -66.696 12.389 22.460 1.00 16.98 415 ALA C N 1
ATOM 9203 C CA . ALA C 1 434 ? -67.912 12.002 23.178 1.00 19.66 415 ALA C CA 1
ATOM 9204 C C . ALA C 1 434 ? -68.858 11.198 22.292 1.00 26.56 415 ALA C C 1
ATOM 9205 O O . ALA C 1 434 ? -69.520 10.268 22.767 1.00 23.12 415 ALA C O 1
ATOM 9207 N N . ASP C 1 435 ? -68.936 11.535 21.003 1.00 20.68 416 ASP C N 1
ATOM 9208 C CA . ASP C 1 435 ? -69.805 10.776 20.111 1.00 23.83 416 ASP C CA 1
ATOM 9209 C C . ASP C 1 435 ? -69.340 9.331 19.988 1.00 25.50 416 ASP C C 1
ATOM 9210 O O . ASP C 1 435 ? -70.166 8.412 19.947 1.00 25.04 416 ASP C O 1
ATOM 9215 N N . ASP C 1 436 ? -68.018 9.112 19.916 1.00 21.18 417 ASP C N 1
ATOM 9216 C CA . ASP C 1 436 ? -67.484 7.750 19.865 1.00 22.70 417 ASP C CA 1
ATOM 9217 C C . ASP C 1 436 ? -67.826 6.964 21.129 1.00 20.08 417 ASP C C 1
ATOM 9218 O O . ASP C 1 436 ? -68.185 5.780 21.057 1.00 20.60 417 ASP C O 1
ATOM 9223 N N . LEU C 1 437 ? -67.696 7.593 22.297 1.00 16.65 418 LEU C N 1
ATOM 9224 C CA . LEU C 1 437 ? -68.013 6.892 23.538 1.00 20.15 418 LEU C CA 1
ATOM 9225 C C . LEU C 1 437 ? -69.504 6.570 23.621 1.00 20.68 418 LEU C C 1
ATOM 9226 O O . LEU C 1 437 ? -69.887 5.475 24.054 1.00 19.91 418 LEU C O 1
ATOM 9231 N N . ILE C 1 438 ? -70.354 7.511 23.204 1.00 21.86 419 ILE C N 1
ATOM 9232 C CA . ILE C 1 438 ? -71.798 7.289 23.222 1.00 21.72 419 ILE C CA 1
ATOM 9233 C C . ILE C 1 438 ? -72.183 6.177 22.251 1.00 19.06 419 ILE C C 1
ATOM 9234 O O . ILE C 1 438 ? -73.042 5.341 22.557 1.00 20.89 419 ILE C O 1
ATOM 9239 N N . ALA C 1 439 ? -71.542 6.131 21.074 1.00 19.97 420 ALA C N 1
ATOM 9240 C CA . ALA C 1 439 ? -71.835 5.057 20.129 1.00 24.38 420 ALA C CA 1
ATOM 9241 C C . ALA C 1 439 ? -71.422 3.694 20.687 1.00 23.87 420 ALA C C 1
ATOM 9242 O O . ALA C 1 439 ? -72.122 2.694 20.480 1.00 21.82 420 ALA C O 1
ATOM 9244 N N . ASP C 1 440 ? -70.290 3.636 21.394 1.00 21.41 421 ASP C N 1
ATOM 9245 C CA . ASP C 1 440 ? -69.879 2.396 22.056 1.00 23.74 421 ASP C CA 1
ATOM 9246 C C . ASP C 1 440 ? -70.898 1.993 23.117 1.00 19.29 421 ASP C C 1
ATOM 9247 O O . ASP C 1 440 ? -71.335 0.836 23.175 1.00 18.80 421 ASP C O 1
ATOM 9252 N N . LEU C 1 441 ? -71.306 2.946 23.957 1.00 21.88 422 LEU C N 1
ATOM 9253 C CA . LEU C 1 441 ? -72.331 2.657 24.963 1.00 22.97 422 LEU C CA 1
ATOM 9254 C C . LEU C 1 441 ? -73.628 2.191 24.312 1.00 19.83 422 LEU C C 1
ATOM 9255 O O . LEU C 1 441 ? -74.272 1.253 24.795 1.00 20.70 422 LEU C O 1
ATOM 9260 N N . ASP C 1 442 ? -74.014 2.828 23.207 1.00 22.20 423 ASP C N 1
ATOM 9261 C CA . ASP C 1 442 ? -75.296 2.536 22.579 1.00 22.06 423 ASP C CA 1
ATOM 9262 C C . ASP C 1 442 ? -75.324 1.133 21.989 1.00 25.78 423 ASP C C 1
ATOM 9263 O O . ASP C 1 442 ? -76.289 0.389 22.201 1.00 20.19 423 ASP C O 1
ATOM 9268 N N . GLN C 1 443 ? -74.273 0.751 21.245 1.00 21.82 424 GLN C N 1
ATOM 9269 C CA . GLN C 1 443 ? -74.222 -0.589 20.667 1.00 20.53 424 GLN C CA 1
ATOM 9270 C C . GLN C 1 443 ? -74.108 -1.661 21.737 1.00 20.95 424 GLN C C 1
ATOM 9271 O O . GLN C 1 443 ? -74.642 -2.761 21.560 1.00 21.93 424 GLN C O 1
ATOM 9277 N N . ALA C 1 444 ? -73.418 -1.380 22.843 1.00 17.24 425 ALA C N 1
ATOM 9278 C CA . ALA C 1 444 ? -73.352 -2.366 23.911 1.00 21.30 425 ALA C CA 1
ATOM 9279 C C . ALA C 1 444 ? -74.716 -2.514 24.584 1.00 26.59 425 ALA C C 1
ATOM 9280 O O . ALA C 1 444 ? -75.207 -3.631 24.785 1.00 24.26 425 ALA C O 1
ATOM 9282 N N . LEU C 1 445 ? -75.357 -1.388 24.902 1.00 20.51 426 LEU C N 1
ATOM 9283 C CA . LEU C 1 445 ? -76.663 -1.436 25.550 1.00 23.86 426 LEU C CA 1
ATOM 9284 C C . LEU C 1 445 ? -77.677 -2.182 24.693 1.00 24.53 426 LEU C C 1
ATOM 9285 O O . LEU C 1 445 ? -78.530 -2.907 25.219 1.00 25.56 426 LEU C O 1
ATOM 9290 N N . ALA C 1 446 ? -77.583 -2.033 23.367 1.00 25.52 427 ALA C N 1
ATOM 9291 C CA . ALA C 1 446 ? -78.509 -2.704 22.465 1.00 21.87 427 ALA C CA 1
ATOM 9292 C C . ALA C 1 446 ? -78.502 -4.217 22.647 1.00 27.23 427 ALA C C 1
ATOM 9293 O O . ALA C 1 446 ? -79.493 -4.877 22.316 1.00 25.91 427 ALA C O 1
ATOM 9295 N N . GLN C 1 447 ? -77.414 -4.782 23.169 1.00 25.01 428 GLN C N 1
ATOM 9296 C CA . GLN C 1 447 ? -77.269 -6.225 23.291 1.00 22.42 428 GLN C CA 1
ATOM 9297 C C . GLN C 1 447 ? -77.579 -6.735 24.685 1.00 25.19 428 GLN C C 1
ATOM 9298 O O . GLN C 1 447 ? -77.456 -7.937 24.941 1.00 26.64 428 GLN C O 1
ATOM 9304 N N . VAL C 1 448 ? -78.009 -5.860 25.575 1.00 29.65 429 VAL C N 1
ATOM 9305 C CA . VAL C 1 448 ? -78.143 -6.185 26.973 1.00 27.45 429 VAL C CA 1
ATOM 9306 C C . VAL C 1 448 ? -79.616 -6.366 27.345 1.00 32.47 429 VAL C C 1
ATOM 9307 O O . VAL C 1 448 ? -79.962 -7.161 28.210 1.00 30.31 429 VAL C O 1
ATOM 9312 N N . ASN D 1 25 ? -57.932 2.847 10.982 1.00 55.25 5 ASN D N 1
ATOM 9313 C CA . ASN D 1 25 ? -59.148 3.265 11.682 1.00 54.48 5 ASN D CA 1
ATOM 9314 C C . ASN D 1 25 ? -60.359 2.445 11.226 1.00 63.84 5 ASN D C 1
ATOM 9315 O O . ASN D 1 25 ? -61.316 3.007 10.682 1.00 60.31 5 ASN D O 1
ATOM 9320 N N . PRO D 1 26 ? -60.322 1.123 11.447 1.00 67.70 6 PRO D N 1
ATOM 9321 C CA . PRO D 1 26 ? -61.384 0.259 10.896 1.00 65.78 6 PRO D CA 1
ATOM 9322 C C . PRO D 1 26 ? -62.779 0.575 11.417 1.00 70.73 6 PRO D C 1
ATOM 9323 O O . PRO D 1 26 ? -63.758 0.284 10.718 1.00 70.01 6 PRO D O 1
ATOM 9327 N N . GLU D 1 27 ? -62.912 1.165 12.609 1.00 65.17 7 GLU D N 1
ATOM 9328 C CA . GLU D 1 27 ? -64.226 1.450 13.175 1.00 63.89 7 GLU D CA 1
ATOM 9329 C C . GLU D 1 27 ? -64.576 2.936 13.140 1.00 53.67 7 GLU D C 1
ATOM 9330 O O . GLU D 1 27 ? -65.514 3.363 13.823 1.00 53.06 7 GLU D O 1
ATOM 9336 N N . ASN D 1 28 ? -63.840 3.731 12.359 1.00 47.69 8 ASN D N 1
ATOM 9337 C CA . ASN D 1 28 ? -64.176 5.129 12.083 1.00 51.96 8 ASN D CA 1
ATOM 9338 C C . ASN D 1 28 ? -64.327 5.939 13.378 1.00 42.22 8 ASN D C 1
ATOM 9339 O O . ASN D 1 28 ? -65.394 6.447 13.722 1.00 37.04 8 ASN D O 1
ATOM 9344 N N . TYR D 1 29 ? -63.212 6.056 14.085 1.00 33.39 9 TYR D N 1
ATOM 9345 C CA . TYR D 1 29 ? -63.148 6.892 15.272 1.00 32.03 9 TYR D CA 1
ATOM 9346 C C . TYR D 1 29 ? -62.817 8.331 14.882 1.00 28.37 9 TYR D C 1
ATOM 9347 O O . TYR D 1 29 ? -62.194 8.578 13.848 1.00 26.24 9 TYR D O 1
ATOM 9356 N N . HIS D 1 30 ? -63.238 9.276 15.727 1.00 22.54 10 HIS D N 1
ATOM 9357 C CA . HIS D 1 30 ? -62.879 10.681 15.589 1.00 25.05 10 HIS D CA 1
ATOM 9358 C C . HIS D 1 30 ? -61.486 10.961 16.166 1.00 21.67 10 HIS D C 1
ATOM 9359 O O . HIS D 1 30 ? -60.921 10.172 16.925 1.00 17.76 10 HIS D O 1
ATOM 9366 N N . PHE D 1 31 ? -60.981 12.151 15.835 1.00 19.23 11 PHE D N 1
ATOM 9367 C CA . PHE D 1 31 ? -59.622 12.576 16.179 1.00 18.58 11 PHE D CA 1
ATOM 9368 C C . PHE D 1 31 ? -59.293 12.367 17.663 1.00 18.96 11 PHE D C 1
ATOM 9369 O O . PHE D 1 31 ? -58.246 11.806 18.008 1.00 17.01 11 PHE D O 1
ATOM 9377 N N . GLU D 1 32 ? -60.178 12.818 18.554 1.00 17.48 12 GLU D N 1
ATOM 9378 C CA . GLU D 1 32 ? -59.880 12.779 19.985 1.00 17.36 12 GLU D CA 1
ATOM 9379 C C . GLU D 1 32 ? -59.752 11.348 20.499 1.00 16.87 12 GLU D C 1
ATOM 9380 O O . GLU D 1 32 ? -58.966 11.081 21.415 1.00 17.65 12 GLU D O 1
ATOM 9386 N N . THR D 1 33 ? -60.531 10.422 19.944 1.00 15.34 13 THR D N 1
ATOM 9387 C CA . THR D 1 33 ? -60.393 9.021 20.324 1.00 16.54 13 THR D CA 1
ATOM 9388 C C . THR D 1 33 ? -59.086 8.443 19.799 1.00 17.32 13 THR D C 1
ATOM 9389 O O . THR D 1 33 ? -58.389 7.702 20.507 1.00 16.85 13 THR D O 1
ATOM 9393 N N . LEU D 1 34 ? -58.726 8.795 18.567 1.00 15.36 14 LEU D N 1
ATOM 9394 C CA . LEU D 1 34 ? -57.463 8.320 18.005 1.00 17.70 14 LEU D CA 1
ATOM 9395 C C . LEU D 1 34 ? -56.260 8.828 18.792 1.00 16.99 14 LEU D C 1
ATOM 9396 O O . LEU D 1 34 ? -55.320 8.068 19.033 1.00 15.57 14 LEU D O 1
ATOM 9401 N N . GLN D 1 35 ? -56.248 10.106 19.187 1.00 14.53 15 GLN D N 1
ATOM 9402 C CA . GLN D 1 35 ? -55.049 10.607 19.871 1.00 17.32 15 GLN D CA 1
ATOM 9403 C C . GLN D 1 35 ? -54.859 9.953 21.232 1.00 19.23 15 GLN D C 1
ATOM 9404 O O . GLN D 1 35 ? -53.765 10.029 21.808 1.00 14.32 15 GLN D O 1
ATOM 9410 N N . VAL D 1 36 ? -55.910 9.332 21.762 1.00 18.27 16 VAL D N 1
ATOM 9411 C CA . VAL D 1 36 ? -55.810 8.639 23.035 1.00 16.38 16 VAL D CA 1
ATOM 9412 C C . VAL D 1 36 ? -55.476 7.162 22.839 1.00 15.63 16 VAL D C 1
ATOM 9413 O O . VAL D 1 36 ? -54.740 6.587 23.643 1.00 18.46 16 VAL D O 1
ATOM 9417 N N . HIS D 1 37 ? -55.975 6.537 21.767 1.00 16.72 17 HIS D N 1
ATOM 9418 C CA . HIS D 1 37 ? -55.953 5.082 21.642 1.00 17.78 17 HIS D CA 1
ATOM 9419 C C . HIS D 1 37 ? -55.149 4.525 20.475 1.00 16.00 17 HIS D C 1
ATOM 9420 O O . HIS D 1 37 ? -54.607 3.428 20.615 1.00 15.56 17 HIS D O 1
ATOM 9427 N N . ALA D 1 38 ? -55.099 5.208 19.324 1.00 12.40 18 ALA D N 1
ATOM 9428 C CA . ALA D 1 38 ? -54.578 4.584 18.111 1.00 20.19 18 ALA D CA 1
ATOM 9429 C C . ALA D 1 38 ? -53.166 4.051 18.329 1.00 17.86 18 ALA D C 1
ATOM 9430 O O . ALA D 1 38 ? -52.332 4.696 18.974 1.00 19.42 18 ALA D O 1
ATOM 9432 N N . GLY D 1 39 ? -52.908 2.860 17.789 1.00 16.50 19 GLY D N 1
ATOM 9433 C CA . GLY D 1 39 ? -51.593 2.243 17.840 1.00 15.95 19 GLY D CA 1
ATOM 9434 C C . GLY D 1 39 ? -51.277 1.514 19.131 1.00 23.66 19 GLY D C 1
ATOM 9435 O O . GLY D 1 39 ? -50.283 0.778 19.182 1.00 18.43 19 GLY D O 1
ATOM 9436 N N . GLN D 1 40 ? -52.096 1.671 20.169 1.00 20.07 20 GLN D N 1
ATOM 9437 C CA . GLN D 1 40 ? -51.801 1.134 21.490 1.00 21.60 20 GLN D CA 1
ATOM 9438 C C . GLN D 1 40 ? -52.584 -0.155 21.711 1.00 23.69 20 GLN D C 1
ATOM 9439 O O . GLN D 1 40 ? -53.793 -0.202 21.477 1.00 22.71 20 GLN D O 1
ATOM 9445 N N . THR D 1 41 ? -51.893 -1.191 22.165 1.00 23.26 21 THR D N 1
ATOM 9446 C CA . THR D 1 41 ? -52.518 -2.444 22.550 1.00 27.23 21 THR D CA 1
ATOM 9447 C C . THR D 1 41 ? -52.115 -2.781 23.978 1.00 29.97 21 THR D C 1
ATOM 9448 O O . THR D 1 41 ? -51.163 -2.220 24.530 1.00 29.13 21 THR D O 1
ATOM 9452 N N . VAL D 1 42 ? -52.859 -3.695 24.577 1.00 28.14 22 VAL D N 1
ATOM 9453 C CA . VAL D 1 42 ? -52.597 -4.157 25.931 1.00 31.13 22 VAL D CA 1
ATOM 9454 C C . VAL D 1 42 ? -51.788 -5.442 25.828 1.00 28.69 22 VAL D C 1
ATOM 9455 O O . VAL D 1 42 ? -52.179 -6.367 25.112 1.00 30.05 22 VAL D O 1
ATOM 9459 N N . ASP D 1 43 ? -50.652 -5.497 26.516 1.00 27.60 23 ASP D N 1
ATOM 9460 C CA . ASP D 1 43 ? -49.783 -6.660 26.412 1.00 31.34 23 ASP D CA 1
ATOM 9461 C C . ASP D 1 43 ? -50.187 -7.698 27.458 1.00 30.72 23 ASP D C 1
ATOM 9462 O O . ASP D 1 43 ? -51.243 -7.596 28.095 1.00 24.30 23 ASP D O 1
ATOM 9467 N N . GLU D 1 44 ? -49.330 -8.702 27.662 1.00 31.46 24 GLU D N 1
ATOM 9468 C CA . GLU D 1 44 ? -49.682 -9.831 28.521 1.00 32.64 24 GLU D CA 1
ATOM 9469 C C . GLU D 1 44 ? -49.786 -9.450 29.994 1.00 30.64 24 GLU D C 1
ATOM 9470 O O . GLU D 1 44 ? -50.476 -10.141 30.747 1.00 30.95 24 GLU D O 1
ATOM 9476 N N . THR D 1 45 ? -49.129 -8.370 30.422 1.00 26.46 25 THR D N 1
ATOM 9477 C CA . THR D 1 45 ? -49.259 -7.890 31.799 1.00 23.71 25 THR D CA 1
ATOM 9478 C C . THR D 1 45 ? -50.564 -7.138 32.049 1.00 27.35 25 THR D C 1
ATOM 9479 O O . THR D 1 45 ? -50.917 -6.896 33.209 1.00 22.54 25 THR D O 1
ATOM 9483 N N . GLY D 1 46 ? -51.264 -6.734 30.997 1.00 25.05 26 GLY D N 1
ATOM 9484 C CA . GLY D 1 46 ? -52.442 -5.911 31.141 1.00 24.69 26 GLY D CA 1
ATOM 9485 C C . GLY D 1 46 ? -52.179 -4.433 31.330 1.00 25.00 26 GLY D C 1
ATOM 9486 O O . GLY D 1 46 ? -53.146 -3.664 31.438 1.00 23.02 26 GLY D O 1
ATOM 9487 N N . ALA D 1 47 ? -50.908 -4.008 31.364 1.00 21.36 27 ALA D N 1
ATOM 9488 C CA . ALA D 1 47 ? -50.573 -2.612 31.623 1.00 20.88 27 ALA D CA 1
ATOM 9489 C C . ALA D 1 47 ? -51.371 -1.685 30.718 1.00 21.31 27 ALA D C 1
ATOM 9490 O O . ALA D 1 47 ? -51.350 -1.817 29.488 1.00 19.65 27 ALA D O 1
ATOM 9492 N N . ARG D 1 48 ? -52.059 -0.730 31.340 1.00 20.51 28 ARG D N 1
ATOM 9493 C CA . ARG D 1 48 ? -52.929 0.167 30.590 1.00 21.13 28 ARG D CA 1
ATOM 9494 C C . ARG D 1 48 ? -52.141 1.278 29.897 1.00 19.13 28 ARG D C 1
ATOM 9495 O O . ARG D 1 48 ? -52.556 1.747 28.830 1.00 20.48 28 ARG D O 1
ATOM 9503 N N . ALA D 1 49 ? -51.012 1.703 30.465 1.00 15.93 29 ALA D N 1
ATOM 9504 C CA . ALA D 1 49 ? -50.125 2.640 29.788 1.00 16.80 29 ALA D CA 1
ATOM 9505 C C . ALA D 1 49 ? -49.055 1.875 29.012 1.00 17.22 29 ALA D C 1
ATOM 9506 O O . ALA D 1 49 ? -48.726 0.735 29.331 1.00 18.44 29 ALA D O 1
ATOM 9508 N N . VAL D 1 50 ? -48.506 2.524 27.986 1.00 17.12 30 VAL D N 1
ATOM 9509 C CA . VAL D 1 50 ? -47.483 1.895 27.153 1.00 16.61 30 VAL D CA 1
ATOM 9510 C C . VAL D 1 50 ? -46.175 1.813 27.930 1.00 18.19 30 VAL D C 1
ATOM 9511 O O . VAL D 1 50 ? -45.646 2.844 28.375 1.00 17.58 30 VAL D O 1
ATOM 9515 N N . PRO D 1 51 ? -45.615 0.625 28.116 1.00 15.60 31 PRO D N 1
ATOM 9516 C CA . PRO D 1 51 ? -44.348 0.532 28.844 1.00 14.35 31 PRO D CA 1
ATOM 9517 C C . PRO D 1 51 ? -43.238 1.210 28.050 1.00 18.17 31 PRO D C 1
ATOM 9518 O O . PRO D 1 51 ? -43.298 1.315 26.820 1.00 16.68 31 PRO D O 1
ATOM 9522 N N . ILE D 1 52 ? -42.220 1.683 28.766 1.00 17.16 32 ILE D N 1
ATOM 9523 C CA . ILE D 1 52 ? -41.040 2.265 28.128 1.00 16.06 32 ILE D CA 1
ATOM 9524 C C . ILE D 1 52 ? -40.044 1.142 27.860 1.00 17.28 32 ILE D C 1
ATOM 9525 O O . ILE D 1 52 ? -39.398 0.635 28.781 1.00 15.66 32 ILE D O 1
ATOM 9530 N N . TYR D 1 53 ? -39.919 0.753 26.591 1.00 15.75 33 TYR D N 1
ATOM 9531 C CA . TYR D 1 53 ? -39.004 -0.327 26.208 1.00 17.14 33 TYR D CA 1
ATOM 9532 C C . TYR D 1 53 ? -37.598 0.244 26.001 1.00 17.45 33 TYR D C 1
ATOM 9533 O O . TYR D 1 53 ? -37.101 0.387 24.887 1.00 14.95 33 TYR D O 1
ATOM 9542 N N . GLN D 1 54 ? -36.959 0.587 27.125 1.00 16.20 34 GLN D N 1
ATOM 9543 C CA . GLN D 1 54 ? -35.587 1.098 27.107 1.00 15.49 34 GLN D CA 1
ATOM 9544 C C . GLN D 1 54 ? -34.632 -0.095 26.967 1.00 14.92 34 GLN D C 1
ATOM 9545 O O . GLN D 1 54 ? -33.980 -0.548 27.911 1.00 15.66 34 GLN D O 1
ATOM 9551 N N . THR D 1 55 ? -34.600 -0.632 25.754 1.00 13.44 35 THR D N 1
ATOM 9552 C CA . THR D 1 55 ? -33.830 -1.816 25.427 1.00 15.55 35 THR D CA 1
ATOM 9553 C C . THR D 1 55 ? -33.171 -1.577 24.078 1.00 16.22 35 THR D C 1
ATOM 9554 O O . THR D 1 55 ? -33.726 -0.889 23.215 1.00 18.28 35 THR D O 1
ATOM 9558 N N . THR D 1 56 ? -31.977 -2.134 23.897 1.00 17.63 36 THR D N 1
ATOM 9559 C CA . THR D 1 56 ? -31.340 -2.071 22.588 1.00 20.56 36 THR D CA 1
ATOM 9560 C C . THR D 1 56 ? -31.584 -3.312 21.751 1.00 23.56 36 THR D C 1
ATOM 9561 O O . THR D 1 56 ? -31.317 -3.275 20.551 1.00 23.30 36 THR D O 1
ATOM 9565 N N . SER D 1 57 ? -32.057 -4.410 22.335 1.00 19.94 37 SER D N 1
ATOM 9566 C CA . SER D 1 57 ? -32.201 -5.611 21.525 1.00 20.50 37 SER D CA 1
ATOM 9567 C C . SER D 1 57 ? -33.270 -6.524 22.113 1.00 20.61 37 SER D C 1
ATOM 9568 O O . SER D 1 57 ? -33.822 -6.280 23.189 1.00 18.30 37 SER D O 1
ATOM 9571 N N . TYR D 1 58 ? -33.581 -7.562 21.346 1.00 24.27 38 TYR D N 1
ATOM 9572 C CA . TYR D 1 58 ? -34.699 -8.465 21.579 1.00 24.64 38 TYR D CA 1
ATOM 9573 C C . TYR D 1 58 ? -34.199 -9.877 21.306 1.00 25.27 38 TYR D C 1
ATOM 9574 O O . TYR D 1 58 ? -33.525 -10.105 20.298 1.00 21.92 38 TYR D O 1
ATOM 9583 N N . VAL D 1 59 ? -34.492 -10.805 22.219 1.00 21.74 39 VAL D N 1
ATOM 9584 C CA . VAL D 1 59 ? -34.081 -12.190 22.028 1.00 35.58 39 VAL D CA 1
ATOM 9585 C C . VAL D 1 59 ? -34.748 -12.747 20.780 1.00 36.21 39 VAL D C 1
ATOM 9586 O O . VAL D 1 59 ? -35.926 -12.485 20.518 1.00 37.69 39 VAL D O 1
ATOM 9590 N N . PHE D 1 60 ? -33.991 -13.505 19.990 1.00 34.63 40 PHE D N 1
ATOM 9591 C CA . PHE D 1 60 ? -34.580 -14.194 18.845 1.00 42.02 40 PHE D CA 1
ATOM 9592 C C . PHE D 1 60 ? -35.480 -15.320 19.337 1.00 43.51 40 PHE D C 1
ATOM 9593 O O . PHE D 1 60 ? -35.101 -16.083 20.234 1.00 49.21 40 PHE D O 1
ATOM 9601 N N . LYS D 1 61 ? -36.675 -15.426 18.758 1.00 59.61 41 LYS D N 1
ATOM 9602 C CA . LYS D 1 61 ? -37.636 -16.449 19.183 1.00 59.81 41 LYS D CA 1
ATOM 9603 C C . LYS D 1 61 ? -37.759 -17.582 18.169 1.00 56.83 41 LYS D C 1
ATOM 9604 O O . LYS D 1 61 ? -37.299 -18.698 18.421 1.00 67.77 41 LYS D O 1
ATOM 9610 N N . ARG D 1 81 ? -36.581 -6.989 12.728 1.00 74.12 61 ARG D N 1
ATOM 9611 C CA . ARG D 1 81 ? -37.324 -6.427 13.852 1.00 76.34 61 ARG D CA 1
ATOM 9612 C C . ARG D 1 81 ? -36.631 -5.183 14.406 1.00 66.37 61 ARG D C 1
ATOM 9613 O O . ARG D 1 81 ? -36.369 -4.227 13.674 1.00 68.83 61 ARG D O 1
ATOM 9621 N N . LEU D 1 82 ? -36.358 -5.209 15.714 1.00 63.54 62 LEU D N 1
ATOM 9622 C CA . LEU D 1 82 ? -35.760 -4.105 16.462 1.00 55.94 62 LEU D CA 1
ATOM 9623 C C . LEU D 1 82 ? -36.598 -2.826 16.362 1.00 60.50 62 LEU D C 1
ATOM 9624 O O . LEU D 1 82 ? -36.194 -1.772 16.870 1.00 63.42 62 LEU D O 1
ATOM 9629 N N . THR D 1 83 ? -37.773 -2.895 15.733 1.00 53.85 63 THR D N 1
ATOM 9630 C CA . THR D 1 83 ? -38.748 -1.830 15.916 1.00 41.48 63 THR D CA 1
ATOM 9631 C C . THR D 1 83 ? -39.126 -1.764 17.389 1.00 38.38 63 THR D C 1
ATOM 9632 O O . THR D 1 83 ? -39.486 -2.778 17.997 1.00 41.00 63 THR D O 1
ATOM 9636 N N . ASN D 1 84 ? -39.031 -0.580 17.964 1.00 25.52 64 ASN D N 1
ATOM 9637 C CA . ASN D 1 84 ? -39.271 -0.453 19.391 1.00 19.90 64 ASN D CA 1
ATOM 9638 C C . ASN D 1 84 ? -40.776 -0.425 19.669 1.00 19.54 64 ASN D C 1
ATOM 9639 O O . ASN D 1 84 ? -41.509 0.296 18.987 1.00 20.62 64 ASN D O 1
ATOM 9644 N N . PRO D 1 85 ? -41.267 -1.185 20.656 1.00 21.37 65 PRO D N 1
ATOM 9645 C CA . PRO D 1 85 ? -42.729 -1.214 20.898 1.00 20.19 65 PRO D CA 1
ATOM 9646 C C . PRO D 1 85 ? -43.297 0.092 21.455 1.00 22.52 65 PRO D C 1
ATOM 9647 O O . PRO D 1 85 ? -44.467 0.403 21.186 1.00 19.05 65 PRO D O 1
ATOM 9651 N N . THR D 1 86 ? -42.525 0.864 22.230 1.00 15.33 66 THR D N 1
ATOM 9652 C CA . THR D 1 86 ? -42.991 2.192 22.628 1.00 15.37 66 THR D CA 1
ATOM 9653 C C . THR D 1 86 ? -43.121 3.103 21.411 1.00 17.08 66 THR D C 1
ATOM 9654 O O . THR D 1 86 ? -44.174 3.711 21.179 1.00 13.66 66 THR D O 1
ATOM 9658 N N . THR D 1 87 ? -42.049 3.199 20.618 1.00 13.90 67 THR D N 1
ATOM 9659 C CA . THR D 1 87 ? -42.022 4.075 19.455 1.00 14.63 67 THR D CA 1
ATOM 9660 C C . THR D 1 87 ? -43.035 3.639 18.403 1.00 15.29 67 THR D C 1
ATOM 9661 O O . THR D 1 87 ? -43.603 4.484 17.697 1.00 17.60 67 THR D O 1
ATOM 9665 N N . ASP D 1 88 ? -43.294 2.331 18.306 1.00 15.80 68 ASP D N 1
ATOM 9666 C CA . ASP D 1 88 ? -44.316 1.817 17.394 1.00 18.16 68 ASP D CA 1
ATOM 9667 C C . ASP D 1 88 ? -45.677 2.477 17.627 1.00 17.24 68 ASP D C 1
ATOM 9668 O O . ASP D 1 88 ? -46.433 2.723 16.678 1.00 17.91 68 ASP D O 1
ATOM 9673 N N . VAL D 1 89 ? -46.015 2.773 18.878 1.00 14.09 69 VAL D N 1
ATOM 9674 C CA . VAL D 1 89 ? -47.303 3.429 19.125 1.00 13.97 69 VAL D CA 1
ATOM 9675 C C . VAL D 1 89 ? -47.311 4.838 18.534 1.00 17.12 69 VAL D C 1
ATOM 9676 O O . VAL D 1 89 ? -48.287 5.247 17.893 1.00 14.60 69 VAL D O 1
ATOM 9680 N N . VAL D 1 90 ? -46.205 5.580 18.698 1.00 17.55 70 VAL D N 1
ATOM 9681 C CA . VAL D 1 90 ? -46.069 6.899 18.079 1.00 11.09 70 VAL D CA 1
ATOM 9682 C C . VAL D 1 90 ? -46.230 6.805 16.565 1.00 13.90 70 VAL D C 1
ATOM 9683 O O . VAL D 1 90 ? -46.985 7.577 15.961 1.00 17.19 70 VAL D O 1
ATOM 9687 N N . ASP D 1 91 ? -45.480 5.898 15.925 1.00 15.56 71 ASP D N 1
ATOM 9688 C CA . ASP D 1 91 ? -45.603 5.696 14.484 1.00 19.62 71 ASP D CA 1
ATOM 9689 C C . ASP D 1 91 ? -47.064 5.584 14.076 1.00 16.96 71 ASP D C 1
ATOM 9690 O O . ASP D 1 91 ? -47.546 6.305 13.197 1.00 17.58 71 ASP D O 1
ATOM 9695 N N . LYS D 1 92 ? -47.781 4.658 14.710 1.00 17.09 72 LYS D N 1
ATOM 9696 C CA . LYS D 1 92 ? -49.141 4.370 14.279 1.00 19.47 72 LYS D CA 1
ATOM 9697 C C . LYS D 1 92 ? -50.101 5.490 14.671 1.00 18.28 72 LYS D C 1
ATOM 9698 O O . LYS D 1 92 ? -51.034 5.796 13.918 1.00 15.76 72 LYS D O 1
ATOM 9704 N N . ARG D 1 93 ? -49.889 6.117 15.834 1.00 14.52 73 ARG D N 1
ATOM 9705 C CA . ARG D 1 93 ? -50.835 7.133 16.302 1.00 14.98 73 ARG D CA 1
ATOM 9706 C C . ARG D 1 93 ? -50.791 8.383 15.424 1.00 15.17 73 ARG D C 1
ATOM 9707 O O . ARG D 1 93 ? -51.834 8.886 14.993 1.00 16.93 73 ARG D O 1
ATOM 9715 N N . VAL D 1 94 ? -49.589 8.896 15.142 1.00 14.58 74 VAL D N 1
ATOM 9716 C CA . VAL D 1 94 ? -49.464 10.082 14.293 1.00 14.30 74 VAL D CA 1
ATOM 9717 C C . VAL D 1 94 ? -49.972 9.784 12.887 1.00 16.42 74 VAL D C 1
ATOM 9718 O O . VAL D 1 94 ? -50.671 10.605 12.286 1.00 19.90 74 VAL D O 1
ATOM 9722 N N . ALA D 1 95 ? -49.662 8.595 12.354 1.00 13.42 75 ALA D N 1
ATOM 9723 C CA . ALA D 1 95 ? -50.185 8.213 11.043 1.00 17.66 75 ALA D CA 1
ATOM 9724 C C . ALA D 1 95 ? -51.711 8.206 11.046 1.00 18.26 75 ALA D C 1
ATOM 9725 O O . ALA D 1 95 ? -52.343 8.785 10.155 1.00 20.22 75 ALA D O 1
ATOM 9727 N N . ALA D 1 96 ? -52.324 7.567 12.049 1.00 15.81 76 ALA D N 1
ATOM 9728 C CA . ALA D 1 96 ? -53.782 7.614 12.170 1.00 18.32 76 ALA D CA 1
ATOM 9729 C C . ALA D 1 96 ? -54.296 9.054 12.232 1.00 18.17 76 ALA D C 1
ATOM 9730 O O . ALA D 1 96 ? -55.253 9.412 11.540 1.00 20.11 76 ALA D O 1
ATOM 9732 N N . LEU D 1 97 ? -53.663 9.905 13.044 1.00 16.39 77 LEU D N 1
ATOM 9733 C CA . LEU D 1 97 ? -54.171 11.268 13.192 1.00 15.12 77 LEU D CA 1
ATOM 9734 C C . LEU D 1 97 ? -54.098 12.041 11.880 1.00 23.66 77 LEU D C 1
ATOM 9735 O O . LEU D 1 97 ? -54.976 12.864 11.592 1.00 20.38 77 LEU D O 1
ATOM 9740 N N . GLU D 1 98 ? -53.050 11.808 11.079 1.00 18.57 78 GLU D N 1
ATOM 9741 C CA . GLU D 1 98 ? -52.931 12.453 9.773 1.00 21.70 78 GLU D CA 1
ATOM 9742 C C . GLU D 1 98 ? -53.746 11.752 8.691 1.00 20.15 78 GLU D C 1
ATOM 9743 O O . GLU D 1 98 ? -53.647 12.140 7.521 1.00 24.42 78 GLU D O 1
ATOM 9749 N N . HIS D 1 99 ? -54.519 10.732 9.053 1.00 19.20 79 HIS D N 1
ATOM 9750 C CA . HIS D 1 99 ? -55.259 9.900 8.099 1.00 23.58 79 HIS D CA 1
ATOM 9751 C C . HIS D 1 99 ? -54.326 9.323 7.036 1.00 22.64 79 HIS D C 1
ATOM 9752 O O . HIS D 1 99 ? -54.657 9.273 5.854 1.00 19.57 79 HIS D O 1
ATOM 9759 N N . GLY D 1 100 ? -53.125 8.916 7.463 1.00 21.91 80 GLY D N 1
ATOM 9760 C CA . GLY D 1 100 ? -52.173 8.262 6.593 1.00 19.82 80 GLY D CA 1
ATOM 9761 C C . GLY D 1 100 ? -52.157 6.766 6.857 1.00 19.82 80 GLY D C 1
ATOM 9762 O O . GLY D 1 100 ? -52.877 6.257 7.702 1.00 18.13 80 GLY D O 1
ATOM 9763 N N . THR D 1 101 ? -51.313 6.058 6.109 1.00 18.86 81 THR D N 1
ATOM 9764 C CA . THR D 1 101 ? -51.302 4.609 6.206 1.00 17.73 81 THR D CA 1
ATOM 9765 C C . THR D 1 101 ? -50.150 4.063 7.039 1.00 17.94 81 THR D C 1
ATOM 9766 O O . THR D 1 101 ? -50.262 2.954 7.562 1.00 21.96 81 THR D O 1
ATOM 9770 N N . ALA D 1 102 ? -49.056 4.801 7.188 1.00 21.91 82 ALA D N 1
ATOM 9771 C CA . ALA D 1 102 ? -47.938 4.291 7.969 1.00 22.56 82 ALA D CA 1
ATOM 9772 C C . ALA D 1 102 ? -47.052 5.453 8.381 1.00 19.04 82 ALA D C 1
ATOM 9773 O O . ALA D 1 102 ? -47.035 6.506 7.737 1.00 16.35 82 ALA D O 1
ATOM 9775 N N . GLY D 1 103 ? -46.308 5.238 9.464 1.00 17.93 83 GLY D N 1
ATOM 9776 C CA . GLY D 1 103 ? -45.454 6.269 10.007 1.00 17.20 83 GLY D CA 1
ATOM 9777 C C . GLY D 1 103 ? -44.136 5.696 10.489 1.00 18.47 83 GLY D C 1
ATOM 9778 O O . GLY D 1 103 ? -43.999 4.495 10.731 1.00 17.91 83 GLY D O 1
ATOM 9779 N N . VAL D 1 104 ? -43.163 6.589 10.643 1.00 18.62 84 VAL D N 1
ATOM 9780 C CA . VAL D 1 104 ? -41.893 6.227 11.258 1.00 15.77 84 VAL D CA 1
ATOM 9781 C C . VAL D 1 104 ? -41.362 7.444 12.006 1.00 18.71 84 VAL D C 1
ATOM 9782 O O . VAL D 1 104 ? -41.477 8.582 11.538 1.00 17.85 84 VAL D O 1
ATOM 9786 N N . THR D 1 105 ? -40.789 7.199 13.178 1.00 16.42 85 THR D N 1
ATOM 9787 C CA . THR D 1 105 ? -40.402 8.252 14.107 1.00 19.67 85 THR D CA 1
ATOM 9788 C C . THR D 1 105 ? -38.888 8.283 14.216 1.00 16.45 85 THR D C 1
ATOM 9789 O O . THR D 1 105 ? -38.243 7.230 14.232 1.00 14.92 85 THR D O 1
ATOM 9793 N N . LEU D 1 106 ? -38.331 9.497 14.282 1.00 13.07 86 LEU D N 1
ATOM 9794 C CA . LEU D 1 106 ? -36.891 9.716 14.315 1.00 16.45 86 LEU D CA 1
ATOM 9795 C C . LEU D 1 106 ? -36.544 10.696 15.440 1.00 18.97 86 LEU D C 1
ATOM 9796 O O . LEU D 1 106 ? -37.425 11.238 16.115 1.00 15.57 86 LEU D O 1
ATOM 9801 N N . ALA D 1 107 ? -35.241 10.957 15.601 1.00 15.07 87 ALA D N 1
ATOM 9802 C CA . ALA D 1 107 ? -34.744 11.701 16.759 1.00 15.26 87 ALA D CA 1
ATOM 9803 C C . ALA D 1 107 ? -35.291 13.123 16.814 1.00 18.43 87 ALA D C 1
ATOM 9804 O O . ALA D 1 107 ? -35.515 13.656 17.905 1.00 15.90 87 ALA D O 1
ATOM 9806 N N . THR D 1 108 ? -35.447 13.775 15.659 1.00 14.74 88 THR D N 1
ATOM 9807 C CA . THR D 1 108 ? -35.831 15.183 15.593 1.00 17.18 88 THR D CA 1
ATOM 9808 C C . THR D 1 108 ? -36.621 15.414 14.314 1.00 14.46 88 THR D C 1
ATOM 9809 O O . THR D 1 108 ? -36.622 14.582 13.406 1.00 17.32 88 THR D O 1
ATOM 9813 N N . GLY D 1 109 ? -37.279 16.569 14.233 1.00 16.68 89 GLY D N 1
ATOM 9814 C CA . GLY D 1 109 ? -37.881 16.962 12.967 1.00 17.05 89 GLY D CA 1
ATOM 9815 C C . GLY D 1 109 ? -36.844 17.095 11.865 1.00 16.62 89 GLY D C 1
ATOM 9816 O O . GLY D 1 109 ? -37.085 16.705 10.717 1.00 16.67 89 GLY D O 1
ATOM 9817 N N . SER D 1 110 ? -35.665 17.628 12.209 1.00 15.44 90 SER D N 1
ATOM 9818 C CA . SER D 1 110 ? -34.581 17.789 11.242 1.00 19.50 90 SER D CA 1
ATOM 9819 C C . SER D 1 110 ? -34.193 16.443 10.642 1.00 18.95 90 SER D C 1
ATOM 9820 O O . SER D 1 110 ? -33.963 16.325 9.428 1.00 18.91 90 SER D O 1
ATOM 9823 N N . ALA D 1 111 ? -34.116 15.413 11.486 1.00 16.39 91 ALA D N 1
ATOM 9824 C CA . ALA D 1 111 ? -33.781 14.077 11.008 1.00 18.27 91 ALA D CA 1
ATOM 9825 C C . ALA D 1 111 ? -34.910 13.484 10.176 1.00 14.77 91 ALA D C 1
ATOM 9826 O O . ALA D 1 111 ? -34.653 12.764 9.200 1.00 16.21 91 ALA D O 1
ATOM 9828 N N . ALA D 1 112 ? -36.165 13.757 10.559 1.00 14.63 92 ALA D N 1
ATOM 9829 C CA . ALA D 1 112 ? -37.312 13.277 9.788 1.00 16.12 92 ALA D CA 1
ATOM 9830 C C . ALA D 1 112 ? -37.321 13.882 8.387 1.00 17.47 92 ALA D C 1
ATOM 9831 O O . ALA D 1 112 ? -37.585 13.186 7.400 1.00 19.13 92 ALA D O 1
ATOM 9833 N N . ILE D 1 113 ? -37.048 15.183 8.287 1.00 17.02 93 ILE D N 1
ATOM 9834 C CA . ILE D 1 113 ? -36.985 15.829 6.980 1.00 21.69 93 ILE D CA 1
ATOM 9835 C C . ILE D 1 113 ? -35.807 15.289 6.175 1.00 19.77 93 ILE D C 1
ATOM 9836 O O . ILE D 1 113 ? -35.952 14.960 4.992 1.00 16.66 93 ILE D O 1
ATOM 9841 N N . THR D 1 114 ? -34.639 15.159 6.814 1.00 15.92 94 THR D N 1
ATOM 9842 C CA . THR D 1 114 ? -33.469 14.586 6.155 1.00 15.09 94 THR D CA 1
ATOM 9843 C C . THR D 1 114 ? -33.778 13.218 5.558 1.00 21.58 94 THR D C 1
ATOM 9844 O O . THR D 1 114 ? -33.452 12.945 4.395 1.00 19.14 94 THR D O 1
ATOM 9848 N N . ALA D 1 115 ? -34.383 12.332 6.356 1.00 12.63 95 ALA D N 1
ATOM 9849 C CA . ALA D 1 115 ? -34.659 10.980 5.891 1.00 17.69 95 ALA D CA 1
ATOM 9850 C C . ALA D 1 115 ? -35.735 10.960 4.816 1.00 15.89 95 ALA D C 1
ATOM 9851 O O . ALA D 1 115 ? -35.670 10.132 3.907 1.00 18.61 95 ALA D O 1
ATOM 9853 N N . ALA D 1 116 ? -36.726 11.850 4.887 1.00 16.08 96 ALA D N 1
ATOM 9854 C CA . ALA D 1 116 ? -37.743 11.861 3.842 1.00 18.46 96 ALA D CA 1
ATOM 9855 C C . ALA D 1 116 ? -37.135 12.276 2.504 1.00 17.44 96 ALA D C 1
ATOM 9856 O O . ALA D 1 116 ? -37.452 11.688 1.466 1.00 21.15 96 ALA D O 1
ATOM 9858 N N . ILE D 1 117 ? -36.214 13.241 2.516 1.00 17.96 97 ILE D N 1
ATOM 9859 C CA . ILE D 1 117 ? -35.541 13.646 1.282 1.00 16.61 97 ILE D CA 1
ATOM 9860 C C . ILE D 1 117 ? -34.591 12.546 0.797 1.00 21.57 97 ILE D C 1
ATOM 9861 O O . ILE D 1 117 ? -34.644 12.134 -0.367 1.00 22.30 97 ILE D O 1
ATOM 9866 N N . LEU D 1 118 ? -33.727 12.031 1.680 1.00 19.24 98 LEU D N 1
ATOM 9867 C CA . LEU D 1 118 ? -32.782 11.003 1.241 1.00 21.38 98 LEU D CA 1
ATOM 9868 C C . LEU D 1 118 ? -33.501 9.750 0.778 1.00 20.81 98 LEU D C 1
ATOM 9869 O O . LEU D 1 118 ? -32.943 8.979 -0.014 1.00 23.49 98 LEU D O 1
ATOM 9874 N N . ASN D 1 119 ? -34.735 9.542 1.241 1.00 17.07 99 ASN D N 1
ATOM 9875 C CA . ASN D 1 119 ? -35.487 8.361 0.839 1.00 19.36 99 ASN D CA 1
ATOM 9876 C C . ASN D 1 119 ? -35.806 8.367 -0.656 1.00 20.95 99 ASN D C 1
ATOM 9877 O O . ASN D 1 119 ? -35.959 7.290 -1.253 1.00 21.85 99 ASN D O 1
ATOM 9882 N N . ILE D 1 120 ? -35.918 9.546 -1.275 1.00 19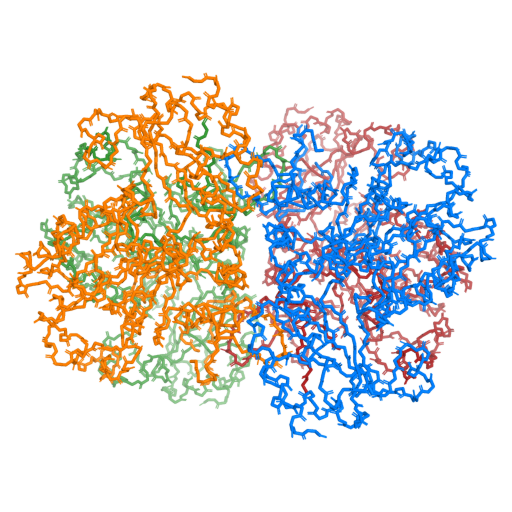.36 100 ILE D N 1
ATOM 9883 C CA . ILE D 1 120 ? -36.318 9.651 -2.677 1.00 22.27 100 ILE D CA 1
ATOM 9884 C C . ILE D 1 120 ? -35.334 10.443 -3.531 1.00 25.63 100 ILE D C 1
ATOM 9885 O O . ILE D 1 120 ? -35.569 10.598 -4.733 1.00 24.88 100 ILE D O 1
ATOM 9890 N N . ALA D 1 121 ? -34.240 10.954 -2.962 1.00 20.48 101 ALA D N 1
ATOM 9891 C CA . ALA D 1 121 ? -33.292 11.778 -3.706 1.00 24.28 101 ALA D CA 1
ATOM 9892 C C . ALA D 1 121 ? -31.859 11.359 -3.409 1.00 29.19 101 ALA D C 1
ATOM 9893 O O . ALA D 1 121 ? -31.480 11.191 -2.242 1.00 24.04 101 ALA D O 1
ATOM 9895 N N . GLN D 1 122 ? -31.050 11.232 -4.460 1.00 26.12 102 GLN D N 1
ATOM 9896 C CA . GLN D 1 122 ? -29.624 11.026 -4.260 1.00 23.41 102 GLN D CA 1
ATOM 9897 C C . GLN D 1 122 ? -28.800 11.991 -5.109 1.00 25.63 102 GLN D C 1
ATOM 9898 O O . GLN D 1 122 ? -29.329 12.976 -5.634 1.00 23.03 102 GLN D O 1
ATOM 9904 N N . GLN D 1 123 ? -27.506 11.717 -5.247 1.00 26.95 103 GLN D N 1
ATOM 9905 C CA . GLN D 1 123 ? -26.625 12.568 -6.046 1.00 26.52 103 GLN D CA 1
ATOM 9906 C C . GLN D 1 123 ? -27.212 12.795 -7.440 1.00 26.41 103 GLN D C 1
ATOM 9907 O O . GLN D 1 123 ? -27.623 11.850 -8.118 1.00 25.69 103 GLN D O 1
ATOM 9913 N N . GLY D 1 124 ? -27.302 14.061 -7.842 1.00 22.50 104 GLY D N 1
ATOM 9914 C CA . GLY D 1 124 ? -27.867 14.417 -9.126 1.00 29.92 104 GLY D CA 1
ATOM 9915 C C . GLY D 1 124 ? -29.354 14.710 -9.133 1.00 35.02 104 GLY D C 1
ATOM 9916 O O . GLY D 1 124 ? -29.864 15.237 -10.138 1.00 26.72 104 GLY D O 1
ATOM 9917 N N . ASP D 1 125 ? -30.067 14.393 -8.059 1.00 25.03 105 ASP D N 1
ATOM 9918 C CA . ASP D 1 125 ? -31.499 14.625 -7.990 1.00 23.50 105 ASP D CA 1
ATOM 9919 C C . ASP D 1 125 ? -31.796 16.044 -7.511 1.00 20.88 105 ASP D C 1
ATOM 9920 O O . ASP D 1 125 ? -30.927 16.759 -7.010 1.00 22.88 105 ASP D O 1
ATOM 9925 N N . GLU D 1 126 ? -33.055 16.455 -7.656 1.00 23.12 106 GLU D N 1
ATOM 9926 C CA . GLU D 1 126 ? -33.416 17.826 -7.334 1.00 22.00 106 GLU D CA 1
ATOM 9927 C C . GLU D 1 126 ? -34.730 17.870 -6.571 1.00 22.34 106 GLU D C 1
ATOM 9928 O O . GLU D 1 126 ? -35.578 16.989 -6.709 1.00 21.49 106 GLU D O 1
ATOM 9934 N N . ILE D 1 127 ? -34.882 18.922 -5.770 1.00 19.63 107 ILE D N 1
ATOM 9935 C CA . ILE D 1 127 ? -36.089 19.188 -5.001 1.00 26.91 107 ILE D CA 1
ATOM 9936 C C . ILE D 1 127 ? -36.528 20.602 -5.339 1.00 23.71 107 ILE D C 1
ATOM 9937 O O . ILE D 1 127 ? -35.686 21.478 -5.557 1.00 23.47 107 ILE D O 1
ATOM 9942 N N . VAL D 1 128 ? -37.834 20.834 -5.390 1.00 21.34 108 VAL D N 1
ATOM 9943 C CA . VAL D 1 128 ? -38.355 22.184 -5.557 1.00 19.73 108 VAL D CA 1
ATOM 9944 C C . VAL D 1 128 ? -39.133 22.539 -4.299 1.00 22.15 108 VAL D C 1
ATOM 9945 O O . VAL D 1 128 ? -40.192 21.964 -4.020 1.00 22.33 108 VAL D O 1
ATOM 9949 N N . ALA D 1 129 ? -38.592 23.474 -3.521 1.00 19.92 109 ALA D N 1
ATOM 9950 C CA . ALA D 1 129 ? -39.163 23.846 -2.240 1.00 23.98 109 ALA D CA 1
ATOM 9951 C C . ALA D 1 129 ? -39.642 25.290 -2.258 1.00 24.68 109 ALA D C 1
ATOM 9952 O O . ALA D 1 129 ? -39.160 26.121 -3.031 1.00 24.17 109 ALA D O 1
ATOM 9954 N N . ALA D 1 130 ? -40.598 25.579 -1.381 1.00 24.04 110 ALA D N 1
ATOM 9955 C CA . ALA D 1 130 ? -40.977 26.960 -1.126 1.00 27.13 110 ALA D CA 1
ATOM 9956 C C . ALA D 1 130 ? -39.783 27.732 -0.571 1.00 29.59 110 ALA D C 1
ATOM 9957 O O . ALA D 1 130 ? -38.946 27.182 0.150 1.00 24.50 110 ALA D O 1
ATOM 9959 N N . ASN D 1 131 ? -39.692 29.016 -0.915 1.00 24.16 111 ASN D N 1
ATOM 9960 C CA . ASN D 1 131 ? -38.613 29.836 -0.382 1.00 26.67 111 ASN D CA 1
ATOM 9961 C C . ASN D 1 131 ? -38.947 30.438 0.978 1.00 29.16 111 ASN D C 1
ATOM 9962 O O . ASN D 1 131 ? -38.157 31.226 1.502 1.00 34.04 111 ASN D O 1
ATOM 9967 N N . THR D 1 132 ? -40.088 30.082 1.562 1.00 31.41 112 THR D N 1
ATOM 9968 C CA . THR D 1 132 ? -40.470 30.574 2.880 1.00 40.66 112 THR D CA 1
ATOM 9969 C C . THR D 1 132 ? -40.289 29.486 3.936 1.00 33.97 112 THR D C 1
ATOM 9970 O O . THR D 1 132 ? -41.199 29.221 4.732 1.00 46.28 112 THR D O 1
ATOM 9974 N N . LEU D 1 133 ? -39.130 28.836 3.929 1.00 33.46 113 LEU D N 1
ATOM 9975 C CA . LEU D 1 133 ? -38.884 27.684 4.783 1.00 33.72 113 LEU D CA 1
ATOM 9976 C C . LEU D 1 133 ? -38.385 28.110 6.149 1.00 37.51 113 LEU D C 1
ATOM 9977 O O . LEU D 1 133 ? -37.713 29.134 6.297 1.00 36.58 113 LEU D O 1
ATOM 9982 N N . TYR D 1 134 ? -38.715 27.293 7.146 1.00 31.27 114 TYR D N 1
ATOM 9983 C CA . TYR D 1 134 ? -38.019 27.323 8.422 1.00 33.07 114 TYR D CA 1
ATOM 9984 C C . TYR D 1 134 ? -36.514 27.390 8.181 1.00 33.44 114 TYR D C 1
ATOM 9985 O O . TYR D 1 134 ? -35.988 26.708 7.298 1.00 29.19 114 TYR D O 1
ATOM 9994 N N . GLY D 1 135 ? -35.832 28.256 8.939 1.00 32.21 115 GLY D N 1
ATOM 9995 C CA . GLY D 1 135 ? -34.409 28.467 8.715 1.00 28.43 115 GLY D CA 1
ATOM 9996 C C . GLY D 1 135 ? -33.594 27.188 8.775 1.00 29.81 115 GLY D C 1
ATOM 9997 O O . GLY D 1 135 ? -32.715 26.960 7.936 1.00 29.09 115 GLY D O 1
ATOM 9998 N N . GLY D 1 136 ? -33.871 26.333 9.763 1.00 26.03 116 GLY D N 1
ATOM 9999 C CA . GLY D 1 136 ? -33.140 25.077 9.860 1.00 23.84 116 GLY D CA 1
ATOM 10000 C C . GLY D 1 136 ? -33.307 24.199 8.631 1.00 27.12 116 GLY D C 1
ATOM 10001 O O . GLY D 1 136 ? -32.371 23.512 8.218 1.00 24.39 116 GLY D O 1
ATOM 10002 N N . THR D 1 137 ? -34.494 24.223 8.017 1.00 26.79 117 THR D N 1
ATOM 10003 C CA . THR D 1 137 ? -34.705 23.420 6.814 1.00 23.54 117 THR D CA 1
ATOM 10004 C C . THR D 1 137 ? -33.997 24.035 5.609 1.00 24.89 117 THR D C 1
ATOM 10005 O O . THR D 1 137 ? -33.430 23.312 4.778 1.00 20.52 117 THR D O 1
ATOM 10009 N N . TYR D 1 138 ? -34.021 25.367 5.498 1.00 24.44 118 TYR D N 1
ATOM 10010 C CA . TYR D 1 138 ? -33.258 26.034 4.448 1.00 27.42 118 TYR D CA 1
ATOM 10011 C C . TYR D 1 138 ? -31.782 25.654 4.517 1.00 25.25 118 TYR D C 1
ATOM 10012 O O . TYR D 1 138 ? -31.167 25.324 3.497 1.00 22.82 118 TYR D O 1
ATOM 10021 N N . ASP D 1 139 ? -31.194 25.698 5.719 1.00 28.79 119 ASP D N 1
ATOM 10022 C CA . ASP D 1 139 ? -29.786 25.339 5.872 1.00 23.03 119 ASP D CA 1
ATOM 10023 C C . ASP D 1 139 ? -29.538 23.901 5.447 1.00 26.73 119 ASP D C 1
ATOM 10024 O O . ASP D 1 139 ? -28.519 23.602 4.809 1.00 27.62 119 ASP D O 1
ATOM 10029 N N . LEU D 1 140 ? -30.454 22.993 5.802 1.00 20.88 120 LEU D N 1
ATOM 10030 C CA . LEU D 1 140 ? -30.318 21.592 5.408 1.00 21.41 120 LEU D CA 1
ATOM 10031 C C . LEU D 1 140 ? -30.275 21.440 3.886 1.00 22.46 120 LEU D C 1
ATOM 10032 O O . LEU D 1 140 ? -29.392 20.764 3.343 1.00 24.08 120 LEU D O 1
ATOM 10037 N N . PHE D 1 141 ? -31.222 22.073 3.180 1.00 22.15 121 PHE D N 1
ATOM 10038 C CA . PHE D 1 141 ? -31.286 21.940 1.725 1.00 22.47 121 PHE D CA 1
ATOM 10039 C C . PHE D 1 141 ? -30.125 22.665 1.055 1.00 24.31 121 PHE D C 1
ATOM 10040 O O . PHE D 1 141 ? -29.572 22.181 0.061 1.00 27.44 121 PHE D O 1
ATOM 10048 N N . SER D 1 142 ? -29.755 23.830 1.576 1.00 27.70 122 SER D N 1
ATOM 10049 C CA . SER D 1 142 ? -28.773 24.701 0.942 1.00 30.37 122 SER D CA 1
ATOM 10050 C C . SER D 1 142 ? -27.338 24.396 1.347 1.00 30.36 122 SER D C 1
ATOM 10051 O O . SER D 1 142 ? -26.414 24.846 0.664 1.00 37.38 122 SER D O 1
ATOM 10054 N N . VAL D 1 143 ? -27.113 23.634 2.415 1.00 27.67 123 VAL D N 1
ATOM 10055 C CA . VAL D 1 143 ? -25.745 23.319 2.812 1.00 28.27 123 VAL D CA 1
ATOM 10056 C C . VAL D 1 143 ? -25.503 21.813 2.783 1.00 27.60 123 VAL D C 1
ATOM 10057 O O . VAL D 1 143 ? -24.847 21.304 1.868 1.00 27.22 123 VAL D O 1
ATOM 10061 N N . THR D 1 144 ? -26.014 21.089 3.791 1.00 26.31 124 THR D N 1
ATOM 10062 C CA . THR D 1 144 ? -25.677 19.671 3.933 1.00 26.71 124 THR D CA 1
ATOM 10063 C C . THR D 1 144 ? -26.066 18.872 2.690 1.00 21.03 124 THR D C 1
ATOM 10064 O O . THR D 1 144 ? -25.272 18.076 2.174 1.00 23.48 124 THR D O 1
ATOM 10068 N N . LEU D 1 145 ? -27.284 19.065 2.191 1.00 24.40 125 LEU D N 1
ATOM 10069 C CA . LEU D 1 145 ? -27.728 18.234 1.079 1.00 26.54 125 LEU D CA 1
ATOM 10070 C C . LEU D 1 145 ? -27.127 18.678 -0.246 1.00 24.81 125 LEU D C 1
ATOM 10071 O O . LEU D 1 145 ? -26.895 17.839 -1.119 1.00 22.20 125 LEU D O 1
ATOM 10076 N N . LYS D 1 146 ? -26.895 19.982 -0.419 1.00 25.44 126 LYS D N 1
ATOM 10077 C CA . LYS D 1 146 ? -26.301 20.456 -1.662 1.00 28.63 126 LYS D CA 1
ATOM 10078 C C . LYS D 1 146 ? -24.890 19.895 -1.827 1.00 25.03 126 LYS D C 1
ATOM 10079 O O . LYS D 1 146 ? -24.507 19.479 -2.922 1.00 22.55 126 LYS D O 1
ATOM 10085 N N . LYS D 1 147 ? -24.120 19.830 -0.735 1.00 26.06 127 LYS D N 1
ATOM 10086 C CA . LYS D 1 147 ? -22.798 19.200 -0.749 1.00 26.02 127 LYS D CA 1
ATOM 10087 C C . LYS D 1 147 ? -22.840 17.747 -1.199 1.00 24.83 127 LYS D C 1
ATOM 10088 O O . LYS D 1 147 ? -21.813 17.221 -1.629 1.00 26.41 127 LYS D O 1
ATOM 10094 N N . LEU D 1 148 ? -23.984 17.075 -1.065 1.00 20.10 128 LEU D N 1
ATOM 10095 C CA . LEU D 1 148 ? -24.130 15.669 -1.406 1.00 24.44 128 LEU D CA 1
ATOM 10096 C C . LEU D 1 148 ? -24.844 15.465 -2.737 1.00 25.73 128 LEU D C 1
ATOM 10097 O O . LEU D 1 148 ? -25.426 14.401 -2.964 1.00 24.25 128 LEU D O 1
ATOM 10102 N N . GLY D 1 149 ? -24.819 16.466 -3.613 1.00 31.39 129 GLY D N 1
ATOM 10103 C CA . GLY D 1 149 ? -25.333 16.315 -4.960 1.00 31.31 129 GLY D CA 1
ATOM 10104 C C . GLY D 1 149 ? -26.822 16.503 -5.120 1.00 26.36 129 GLY D C 1
ATOM 10105 O O . GLY D 1 149 ? -27.342 16.262 -6.215 1.00 25.33 129 GLY D O 1
ATOM 10106 N N . ILE D 1 150 ? -27.525 16.936 -4.078 1.00 24.53 130 ILE D N 1
ATOM 10107 C CA . ILE D 1 150 ? -28.963 17.179 -4.150 1.00 23.00 130 ILE D CA 1
ATOM 10108 C C . ILE D 1 150 ? -29.168 18.678 -4.253 1.00 24.20 130 ILE D C 1
ATOM 10109 O O . ILE D 1 150 ? -28.802 19.431 -3.345 1.00 27.24 130 ILE D O 1
ATOM 10114 N N . THR D 1 151 ? -29.736 19.119 -5.364 1.00 23.22 131 THR D N 1
ATOM 10115 C CA . THR D 1 151 ? -29.950 20.538 -5.611 1.00 27.66 131 THR D CA 1
ATOM 10116 C C . THR D 1 151 ? -31.401 20.889 -5.345 1.00 26.31 131 THR D C 1
ATOM 10117 O O . THR D 1 151 ? -32.305 20.203 -5.825 1.00 24.65 131 THR D O 1
ATOM 10121 N N . THR D 1 152 ? -31.623 21.966 -4.601 1.00 27.18 132 THR D N 1
ATOM 10122 C CA . THR D 1 152 ? -32.968 22.428 -4.299 1.00 25.46 132 THR D CA 1
ATOM 10123 C C . THR D 1 152 ? -33.183 23.798 -4.919 1.00 25.15 132 THR D C 1
ATOM 10124 O O . THR D 1 152 ? -32.371 24.708 -4.723 1.00 29.87 132 THR D O 1
ATOM 10128 N N . HIS D 1 153 ? -34.276 23.939 -5.655 1.00 24.46 133 HIS D N 1
ATOM 10129 C CA . HIS D 1 153 ? -34.724 25.227 -6.159 1.00 29.97 133 HIS D CA 1
ATOM 10130 C C . HIS D 1 153 ? -35.796 25.774 -5.233 1.00 25.75 133 HIS D C 1
ATOM 10131 O O . HIS D 1 153 ? -36.722 25.050 -4.859 1.00 24.28 133 HIS D O 1
ATOM 10138 N N . PHE D 1 154 ? -35.664 27.046 -4.869 1.00 22.94 134 PHE D N 1
ATOM 10139 C CA . PHE D 1 154 ? -36.588 27.718 -3.964 1.00 27.87 134 PHE D CA 1
ATOM 10140 C C . PHE D 1 154 ? -37.460 28.681 -4.756 1.00 31.92 134 PHE D C 1
ATOM 10141 O O . PHE D 1 154 ? -36.940 29.542 -5.472 1.00 27.95 134 PHE D O 1
ATOM 10149 N N . VAL D 1 155 ? -38.782 28.537 -4.632 1.00 22.42 135 VAL D N 1
ATOM 10150 C CA . VAL D 1 155 ? -39.713 29.309 -5.442 1.00 26.33 135 VAL D CA 1
ATOM 10151 C C . VAL D 1 155 ? -40.733 29.987 -4.537 1.00 27.71 135 VAL D C 1
ATOM 10152 O O . VAL D 1 155 ? -40.954 29.582 -3.395 1.00 28.24 135 VAL D O 1
ATOM 10156 N N . ASP D 1 156 ? -41.358 31.029 -5.067 1.00 27.09 136 ASP D N 1
ATOM 10157 C CA . ASP D 1 156 ? -42.401 31.766 -4.352 1.00 27.13 136 ASP D CA 1
ATOM 10158 C C . ASP D 1 156 ? -43.662 30.917 -4.274 1.00 29.14 136 ASP D C 1
ATOM 10159 O O . ASP D 1 156 ? -44.313 30.702 -5.308 1.00 27.94 136 ASP D O 1
ATOM 10164 N N . PRO D 1 157 ? -44.055 30.431 -3.092 1.00 29.93 137 PRO D N 1
ATOM 10165 C CA . PRO D 1 157 ? -45.207 29.521 -3.008 1.00 23.96 137 PRO D CA 1
ATOM 10166 C C . PRO D 1 157 ? -46.563 30.202 -3.127 1.00 25.05 137 PRO D C 1
ATOM 10167 O O . PRO D 1 157 ? -47.578 29.498 -3.148 1.00 28.76 137 PRO D O 1
ATOM 10171 N N . ASP D 1 158 ? -46.627 31.533 -3.190 1.00 28.28 138 ASP D N 1
ATOM 10172 C CA . ASP D 1 158 ? -47.920 32.192 -3.372 1.00 29.90 138 ASP D CA 1
ATOM 10173 C C . ASP D 1 158 ? -48.549 31.832 -4.712 1.00 28.01 138 ASP D C 1
ATOM 10174 O O . ASP D 1 158 ? -49.771 31.910 -4.866 1.00 31.71 138 ASP D O 1
ATOM 10179 N N . GLU D 1 159 ? -47.737 31.466 -5.694 1.00 29.32 139 GLU D N 1
ATOM 10180 C CA . GLU D 1 159 ? -48.232 31.086 -7.017 1.00 31.83 139 GLU D CA 1
ATOM 10181 C C . GLU D 1 159 ? -47.810 29.650 -7.293 1.00 32.18 139 GLU D C 1
ATOM 10182 O O . GLU D 1 159 ? -46.614 29.395 -7.541 1.00 29.73 139 GLU D O 1
ATOM 10188 N N . PRO D 1 160 ? -48.734 28.683 -7.235 1.00 31.55 140 PRO D N 1
ATOM 10189 C CA . PRO D 1 160 ? -48.342 27.280 -7.435 1.00 27.34 140 PRO D CA 1
ATOM 10190 C C . PRO D 1 160 ? -47.640 27.028 -8.758 1.00 34.72 140 PRO D C 1
ATOM 10191 O O . PRO D 1 160 ? -46.787 26.133 -8.825 1.00 30.64 140 PRO D O 1
ATOM 10195 N N . ALA D 1 161 ? -47.949 27.805 -9.806 1.00 29.00 141 ALA D N 1
ATOM 10196 C CA . ALA D 1 161 ? -47.242 27.648 -11.076 1.00 35.90 141 ALA D CA 1
ATOM 10197 C C . ALA D 1 161 ? -45.733 27.762 -10.909 1.00 30.62 141 ALA D C 1
ATOM 10198 O O . ALA D 1 161 ? -44.978 27.194 -11.706 1.00 35.54 141 ALA D O 1
ATOM 10200 N N . ASN D 1 162 ? -45.269 28.478 -9.881 1.00 30.08 142 ASN D N 1
ATOM 10201 C CA . ASN D 1 162 ? -43.827 28.625 -9.693 1.00 30.73 142 ASN D CA 1
ATOM 10202 C C . ASN D 1 162 ? -43.150 27.290 -9.404 1.00 31.57 142 ASN D C 1
ATOM 10203 O O . ASN D 1 162 ? -41.968 27.114 -9.724 1.00 33.19 142 ASN D O 1
ATOM 10208 N N . PHE D 1 163 ? -43.878 26.340 -8.804 1.00 26.67 143 PHE D N 1
ATOM 10209 C CA . PHE D 1 163 ? -43.347 24.991 -8.623 1.00 26.76 143 PHE D CA 1
ATOM 10210 C C . PHE D 1 163 ? -43.183 24.283 -9.963 1.00 28.39 143 PHE D C 1
ATOM 10211 O O . PHE D 1 163 ? -42.140 23.679 -10.235 1.00 27.12 143 PHE D O 1
ATOM 10219 N N . GLU D 1 164 ? -44.208 24.338 -10.814 1.00 31.20 144 GLU D N 1
ATOM 10220 C CA . GLU D 1 164 ? -44.090 23.707 -12.124 1.00 32.71 144 GLU D CA 1
ATOM 10221 C C . GLU D 1 164 ? -42.941 24.311 -12.931 1.00 34.45 144 GLU D C 1
ATOM 10222 O O . GLU D 1 164 ? -42.240 23.594 -13.654 1.00 35.10 144 GLU D O 1
ATOM 10228 N N . THR D 1 165 ? -42.709 25.620 -12.789 1.00 33.79 145 THR D N 1
ATOM 10229 C CA . THR D 1 165 ? -41.625 26.279 -13.521 1.00 40.83 145 THR D CA 1
ATOM 10230 C C . THR D 1 165 ? -40.283 25.606 -13.281 1.00 43.48 145 THR D C 1
ATOM 10231 O O . THR D 1 165 ? -39.465 25.478 -14.203 1.00 38.91 145 THR D O 1
ATOM 10235 N N . ALA D 1 166 ? -40.030 25.184 -12.046 1.00 37.21 146 ALA D N 1
ATOM 10236 C CA . ALA D 1 166 ? -38.714 24.694 -11.669 1.00 33.37 146 ALA D CA 1
ATOM 10237 C C . ALA D 1 166 ? -38.578 23.182 -11.788 1.00 28.39 146 ALA D C 1
ATOM 10238 O O . ALA D 1 166 ? -37.506 22.650 -11.485 1.00 27.27 146 ALA D O 1
ATOM 10240 N N . ILE D 1 167 ? -39.626 22.479 -12.207 1.00 28.19 147 ILE D N 1
ATOM 10241 C CA . ILE D 1 167 ? -39.561 21.028 -12.315 1.00 29.68 147 ILE D CA 1
ATOM 10242 C C . ILE D 1 167 ? -38.793 20.649 -13.573 1.00 33.54 147 ILE D C 1
ATOM 10243 O O . ILE D 1 167 ? -38.994 21.238 -14.638 1.00 30.77 147 ILE D O 1
ATOM 10248 N N . ASN D 1 168 ? -37.904 19.669 -13.460 1.00 27.94 148 ASN D N 1
ATOM 10249 C CA . ASN D 1 168 ? -37.257 19.097 -14.637 1.00 26.79 148 ASN D CA 1
ATOM 10250 C C . ASN D 1 168 ? -37.170 17.592 -14.426 1.00 33.49 148 ASN D C 1
ATOM 10251 O O . ASN D 1 168 ? -37.840 17.018 -13.559 1.00 29.16 148 ASN D O 1
ATOM 10256 N N . ASP D 1 169 ? -36.348 16.920 -15.226 1.00 28.84 149 ASP D N 1
ATOM 10257 C CA . ASP D 1 169 ? -36.325 15.469 -15.119 1.00 26.81 149 ASP D CA 1
ATOM 10258 C C . ASP D 1 169 ? -35.522 14.982 -13.921 1.00 27.85 149 ASP D C 1
ATOM 10259 O O . ASP D 1 169 ? -35.539 13.783 -13.637 1.00 28.13 149 ASP D O 1
ATOM 10264 N N . HIS D 1 170 ? -34.837 15.879 -13.210 1.00 26.68 150 HIS D N 1
ATOM 10265 C CA . HIS D 1 170 ? -34.158 15.518 -11.975 1.00 23.96 150 HIS D CA 1
ATOM 10266 C C . HIS D 1 170 ? -35.048 15.644 -10.739 1.00 24.38 150 HIS D C 1
ATOM 10267 O O . HIS D 1 170 ? -34.715 15.070 -9.692 1.00 21.63 150 HIS D O 1
ATOM 10274 N N . THR D 1 171 ? -36.144 16.394 -10.835 1.00 22.57 151 THR D N 1
ATOM 10275 C CA . THR D 1 171 ? -36.979 16.688 -9.672 1.00 25.39 151 THR D CA 1
ATOM 10276 C C . THR D 1 171 ? -37.569 15.412 -9.100 1.00 21.07 151 THR D C 1
ATOM 10277 O O . THR D 1 171 ? -38.214 14.638 -9.814 1.00 25.61 151 THR D O 1
ATOM 10281 N N . LYS D 1 172 ? -37.367 15.201 -7.800 1.00 22.83 152 LYS D N 1
ATOM 10282 C CA . LYS D 1 172 ? -37.943 14.048 -7.116 1.00 19.21 152 LYS D CA 1
ATOM 10283 C C . LYS D 1 172 ? -39.033 14.397 -6.104 1.00 17.03 152 LYS D C 1
ATOM 10284 O O . LYS D 1 172 ? -39.728 13.485 -5.643 1.00 19.98 152 LYS D O 1
ATOM 10290 N N . ALA D 1 173 ? -39.206 15.666 -5.737 1.00 18.88 153 ALA D N 1
ATOM 10291 C CA . ALA D 1 173 ? -40.317 16.029 -4.857 1.00 22.02 153 ALA D CA 1
ATOM 10292 C C . ALA D 1 173 ? -40.548 17.532 -4.887 1.00 20.39 153 ALA D C 1
ATOM 10293 O O . ALA D 1 173 ? -39.645 18.311 -5.197 1.00 21.33 153 ALA D O 1
ATOM 10295 N N . LEU D 1 174 ? -41.777 17.922 -4.542 1.00 18.19 154 LEU D N 1
ATOM 10296 C CA . LEU D 1 174 ? -42.103 19.284 -4.151 1.00 24.61 154 LEU D CA 1
ATOM 10297 C C . LEU D 1 174 ? -42.264 19.321 -2.639 1.00 23.55 154 LEU D C 1
ATOM 10298 O O . LEU D 1 174 ? -42.844 18.402 -2.048 1.00 18.54 154 LEU D O 1
ATOM 10303 N N . TYR D 1 175 ? -41.773 20.394 -2.022 1.00 22.12 155 TYR D N 1
ATOM 10304 C CA . TYR D 1 175 ? -41.707 20.492 -0.568 1.00 23.88 155 TYR D CA 1
ATOM 10305 C C . TYR D 1 175 ? -42.210 21.855 -0.114 1.00 19.93 155 TYR D C 1
ATOM 10306 O O . TYR D 1 175 ? -41.742 22.889 -0.609 1.00 18.17 155 TYR D O 1
ATOM 10315 N N . VAL D 1 176 ? -43.168 21.853 0.824 1.00 21.01 156 VAL D N 1
ATOM 10316 C CA . VAL D 1 176 ? -43.694 23.068 1.452 1.00 21.17 156 VAL D CA 1
ATOM 10317 C C . VAL D 1 176 ? -43.927 22.799 2.934 1.00 21.82 156 VAL D C 1
ATOM 10318 O O . VAL D 1 176 ? -43.977 21.652 3.388 1.00 21.44 156 VAL D O 1
ATOM 10322 N N . GLU D 1 177 ? -44.121 23.880 3.679 1.00 20.71 157 GLU D N 1
ATOM 10323 C CA . GLU D 1 177 ? -44.648 23.819 5.034 1.00 21.86 157 GLU D CA 1
ATOM 10324 C C . GLU D 1 177 ? -46.096 24.281 5.024 1.00 21.74 157 GLU D C 1
ATOM 10325 O O . GLU D 1 177 ? -46.475 25.149 4.235 1.00 20.86 157 GLU D O 1
ATOM 10331 N N . SER D 1 178 ? -46.905 23.670 5.897 1.00 19.83 158 SER D N 1
ATOM 10332 C CA . SER D 1 178 ? -48.324 24.012 5.985 1.00 21.71 158 SER D CA 1
ATOM 10333 C C . SER D 1 178 ? -48.527 25.482 6.326 1.00 19.89 158 SER D C 1
ATOM 10334 O O . SER D 1 178 ? -49.442 26.131 5.804 1.00 19.12 158 SER D O 1
ATOM 10337 N N . ILE D 1 179 ? -47.717 26.008 7.239 1.00 20.95 159 ILE D N 1
ATOM 10338 C CA . ILE D 1 179 ? -47.809 27.396 7.683 1.00 22.83 159 ILE D CA 1
ATOM 10339 C C . ILE D 1 179 ? -46.368 27.887 7.755 1.00 23.89 159 ILE D C 1
ATOM 10340 O O . ILE D 1 179 ? -45.565 27.355 8.534 1.00 21.51 159 ILE D O 1
ATOM 10345 N N . GLY D 1 180 ? -46.026 28.859 6.922 1.00 28.72 160 GLY D N 1
ATOM 10346 C CA . GLY D 1 180 ? -44.636 29.219 6.741 1.00 26.90 160 GLY D CA 1
ATOM 10347 C C . GLY D 1 180 ? -44.076 30.037 7.884 1.00 34.42 160 GLY D C 1
ATOM 10348 O O . GLY D 1 180 ? -44.797 30.625 8.686 1.00 27.26 160 GLY D O 1
ATOM 10349 N N . ASN D 1 181 ? -42.749 30.070 7.958 1.00 39.76 161 ASN D N 1
ATOM 10350 C CA . ASN D 1 181 ? -42.087 30.765 9.056 1.00 40.86 161 ASN D CA 1
ATOM 10351 C C . ASN D 1 181 ? -40.910 31.523 8.464 1.00 50.45 161 ASN D C 1
ATOM 10352 O O . ASN D 1 181 ? -40.029 30.898 7.860 1.00 57.40 161 ASN D O 1
ATOM 10357 N N . PRO D 1 182 ? -40.834 32.858 8.632 1.00 51.69 162 PRO D N 1
ATOM 10358 C CA . PRO D 1 182 ? -41.682 33.657 9.523 1.00 42.13 162 PRO D CA 1
ATOM 10359 C C . PRO D 1 182 ? -42.826 34.443 8.881 1.00 34.99 162 PRO D C 1
ATOM 10360 O O . PRO D 1 182 ? -43.375 35.313 9.561 1.00 36.17 162 PRO D O 1
ATOM 10364 N N . GLY D 1 183 ? -43.194 34.14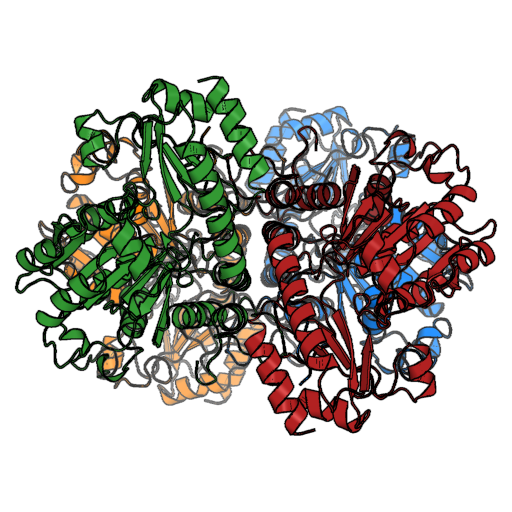7 7.629 1.00 31.86 163 GLY D N 1
ATOM 10365 C CA . GLY D 1 183 ? -44.281 34.877 6.993 1.00 31.29 163 GLY D CA 1
ATOM 10366 C C . GLY D 1 183 ? -45.670 34.505 7.483 1.00 29.38 163 GLY D C 1
ATOM 10367 O O . GLY D 1 183 ? -46.613 35.276 7.273 1.00 31.11 163 GLY D O 1
ATOM 10368 N N . ILE D 1 184 ? -45.812 33.356 8.149 1.00 26.52 164 ILE D N 1
ATOM 10369 C CA . ILE D 1 184 ? -47.102 32.776 8.529 1.00 24.56 164 ILE D CA 1
ATOM 10370 C C . ILE D 1 184 ? -47.984 32.657 7.291 1.00 22.30 164 ILE D C 1
ATOM 10371 O O . ILE D 1 184 ? -49.199 32.896 7.343 1.00 21.18 164 ILE D O 1
ATOM 10376 N N . ASN D 1 185 ? -47.381 32.266 6.179 1.00 22.87 165 ASN D N 1
ATOM 10377 C CA . ASN D 1 185 ? -48.059 32.207 4.895 1.00 23.73 165 ASN D CA 1
ATOM 10378 C C . ASN D 1 185 ? -48.601 30.810 4.650 1.00 23.89 165 ASN D C 1
ATOM 10379 O O . ASN D 1 185 ? -47.992 29.812 5.049 1.00 24.54 165 ASN D O 1
ATOM 10384 N N . LEU D 1 186 ? -49.747 30.749 3.980 1.00 21.16 166 LEU D N 1
ATOM 10385 C CA . LEU D 1 186 ? -50.421 29.502 3.649 1.00 24.40 166 LEU D CA 1
ATOM 10386 C C . LEU D 1 186 ? -50.220 29.176 2.170 1.00 26.34 166 LEU D C 1
ATOM 10387 O O . LEU D 1 186 ? -49.802 30.023 1.378 1.00 23.16 166 LEU D O 1
ATOM 10392 N N . VAL D 1 187 ? -50.486 27.917 1.808 1.00 23.89 167 VAL D N 1
ATOM 10393 C CA . VAL D 1 187 ? -50.251 27.438 0.451 1.00 25.27 167 VAL D CA 1
ATOM 10394 C C . VAL D 1 187 ? -51.422 26.568 0.015 1.00 20.41 167 VAL D C 1
ATOM 10395 O O . VAL D 1 187 ? -52.076 25.916 0.832 1.00 22.20 167 VAL D O 1
ATOM 10399 N N . ASP D 1 188 ? -51.661 26.538 -1.294 1.00 20.85 168 ASP D N 1
ATOM 10400 C CA . ASP D 1 188 ? -52.788 25.812 -1.878 1.00 23.11 168 ASP D CA 1
ATOM 10401 C C . ASP D 1 188 ? -52.350 24.372 -2.102 1.00 25.68 168 ASP D C 1
ATOM 10402 O O . ASP D 1 188 ? -51.823 24.014 -3.162 1.00 22.63 168 ASP D O 1
ATOM 10407 N N . PHE D 1 189 ? -52.587 23.542 -1.081 1.00 27.34 169 PHE D N 1
ATOM 10408 C CA . PHE D 1 189 ? -52.138 22.151 -1.092 1.00 24.80 169 PHE D CA 1
ATOM 10409 C C . PHE D 1 189 ? -52.600 21.422 -2.346 1.00 21.77 169 PHE D C 1
ATOM 10410 O O . PHE D 1 189 ? -51.814 20.735 -3.008 1.00 21.46 169 PHE D O 1
ATOM 10418 N N . GLU D 1 190 ? -53.888 21.541 -2.673 1.00 22.81 170 GLU D N 1
ATOM 10419 C CA . GLU D 1 190 ? -54.427 20.761 -3.781 1.00 23.71 170 GLU D CA 1
ATOM 10420 C C . GLU D 1 190 ? -53.807 21.182 -5.107 1.00 27.47 170 GLU D C 1
ATOM 10421 O O . GLU D 1 190 ? -53.497 20.329 -5.946 1.00 26.68 170 GLU D O 1
ATOM 10427 N N . ALA D 1 191 ? -53.589 22.487 -5.298 1.00 23.99 171 ALA D N 1
ATOM 10428 C CA . ALA D 1 191 ? -52.984 22.974 -6.537 1.00 27.55 171 ALA D CA 1
ATOM 10429 C C . ALA D 1 191 ? -51.550 22.473 -6.689 1.00 28.17 171 ALA D C 1
ATOM 10430 O O . ALA D 1 191 ? -51.167 21.947 -7.741 1.00 24.60 171 ALA D O 1
ATOM 10432 N N . ILE D 1 192 ? -50.739 22.625 -5.640 1.00 25.11 172 ILE D N 1
ATOM 10433 C CA . ILE D 1 192 ? -49.362 22.144 -5.690 1.00 22.01 172 ILE D CA 1
ATOM 10434 C C . ILE D 1 192 ? -49.334 20.633 -5.851 1.00 21.09 172 ILE D C 1
ATOM 10435 O O . ILE D 1 192 ? -48.523 20.088 -6.613 1.00 24.18 172 ILE D O 1
ATOM 10440 N N . GLY D 1 193 ? -50.211 19.929 -5.130 1.00 21.96 173 GLY D N 1
ATOM 10441 C CA . GLY D 1 193 ? -50.276 18.486 -5.272 1.00 23.35 173 GLY D CA 1
ATOM 10442 C C . GLY D 1 193 ? -50.597 18.046 -6.689 1.00 25.81 173 GLY D C 1
ATOM 10443 O O . GLY D 1 193 ? -50.045 17.057 -7.182 1.00 23.99 173 GLY D O 1
ATOM 10444 N N . LYS D 1 194 ? -51.491 18.769 -7.368 1.00 25.00 174 LYS D N 1
ATOM 10445 C CA . LYS D 1 194 ? -51.823 18.385 -8.741 1.00 27.76 174 LYS D CA 1
ATOM 10446 C C . LYS D 1 194 ? -50.623 18.555 -9.672 1.00 25.61 174 LYS D C 1
ATOM 10447 O O . LYS D 1 194 ? -50.396 17.726 -10.563 1.00 26.86 174 LYS D O 1
ATOM 10453 N N . ILE D 1 195 ? -49.838 19.616 -9.479 1.00 24.14 175 ILE D N 1
ATOM 10454 C CA . ILE D 1 195 ? -48.639 19.802 -10.295 1.00 21.79 175 ILE D CA 1
ATOM 10455 C C . ILE D 1 195 ? -47.674 18.639 -10.082 1.00 28.21 175 ILE D C 1
ATOM 10456 O O . ILE D 1 195 ? -47.181 18.027 -11.041 1.00 24.80 175 ILE D O 1
ATOM 10461 N N . ALA D 1 196 ? -47.414 18.301 -8.815 1.00 23.87 176 ALA D N 1
ATOM 10462 C CA . ALA D 1 196 ? -46.538 17.178 -8.488 1.00 24.78 176 ALA D CA 1
ATOM 10463 C C . ALA D 1 196 ? -46.989 15.904 -9.196 1.00 23.52 176 ALA D C 1
ATOM 10464 O O . ALA D 1 196 ? -46.199 15.234 -9.868 1.00 26.85 176 ALA D O 1
ATOM 10466 N N . HIS D 1 197 ? -48.269 15.563 -9.066 1.00 24.11 177 HIS D N 1
ATOM 10467 C CA . HIS D 1 197 ? -48.740 14.295 -9.606 1.00 26.66 177 HIS D CA 1
ATOM 10468 C C . HIS D 1 197 ? -48.874 14.331 -11.124 1.00 31.61 177 HIS D C 1
ATOM 10469 O O . HIS D 1 197 ? -48.721 13.291 -11.775 1.00 28.95 177 HIS D O 1
ATOM 10476 N N . ASP D 1 198 ? -49.138 15.506 -11.708 1.00 27.79 178 ASP D N 1
ATOM 10477 C CA . ASP D 1 198 ? -49.090 15.615 -13.166 1.00 32.40 178 ASP D CA 1
ATOM 10478 C C . ASP D 1 198 ? -47.699 15.292 -13.694 1.00 37.24 178 ASP D C 1
ATOM 10479 O O . ASP D 1 198 ? -47.552 14.855 -14.845 1.00 30.74 178 ASP D O 1
ATOM 10484 N N . HIS D 1 199 ? -46.668 15.494 -12.872 1.00 31.76 179 HIS D N 1
ATOM 10485 C CA . HIS D 1 199 ? -45.291 15.216 -13.256 1.00 22.53 179 HIS D CA 1
ATOM 10486 C C . HIS D 1 199 ? -44.769 13.907 -12.677 1.00 25.30 179 HIS D C 1
ATOM 10487 O O . HIS D 1 199 ? -43.565 13.647 -12.762 1.00 27.48 179 HIS D O 1
ATOM 10494 N N . GLY D 1 200 ? -45.642 13.091 -12.089 1.00 26.52 180 GLY D N 1
ATOM 10495 C CA . GLY D 1 200 ? -45.249 11.813 -11.518 1.00 25.20 180 GLY D CA 1
ATOM 10496 C C . GLY D 1 200 ? -44.301 11.889 -10.334 1.00 24.76 180 GLY D C 1
ATOM 10497 O O . GLY D 1 200 ? -43.514 10.960 -10.122 1.00 26.03 180 GLY D O 1
ATOM 10498 N N . ILE D 1 201 ? -44.338 12.974 -9.561 1.00 21.59 181 ILE D N 1
ATOM 10499 C CA . ILE D 1 201 ? -43.463 13.103 -8.403 1.00 21.38 181 ILE D CA 1
ATOM 10500 C C . ILE D 1 201 ? -44.307 13.350 -7.159 1.00 22.69 181 ILE D C 1
ATOM 10501 O O . ILE D 1 201 ? -45.477 13.745 -7.232 1.00 21.89 181 ILE D O 1
ATOM 10506 N N . ILE D 1 202 ? -43.697 13.109 -5.999 1.00 21.38 182 ILE D N 1
ATOM 10507 C CA . ILE D 1 202 ? -44.446 13.161 -4.746 1.00 28.00 182 ILE D CA 1
ATOM 10508 C C . ILE D 1 202 ? -44.405 14.575 -4.177 1.00 22.35 182 ILE D C 1
ATOM 10509 O O . ILE D 1 202 ? -43.536 15.394 -4.498 1.00 19.06 182 ILE D O 1
ATOM 10514 N N . PHE D 1 203 ? -45.363 14.849 -3.301 1.00 20.28 183 PHE D N 1
ATOM 10515 C CA . PHE D 1 203 ? -45.544 16.149 -2.664 1.00 20.84 183 PHE D CA 1
ATOM 10516 C C . PHE D 1 203 ? -45.381 15.939 -1.163 1.00 22.07 183 PHE D C 1
ATOM 10517 O O . PHE D 1 203 ? -46.152 15.181 -0.561 1.00 18.60 183 PHE D O 1
ATOM 10525 N N . ILE D 1 204 ? -44.373 16.588 -0.568 1.00 20.03 184 ILE D N 1
ATOM 10526 C CA . ILE D 1 204 ? -44.039 16.447 0.853 1.00 21.92 184 ILE D CA 1
ATOM 10527 C C . ILE D 1 204 ? -44.425 17.732 1.582 1.00 19.93 184 ILE D C 1
ATOM 10528 O O . ILE D 1 204 ? -44.073 18.830 1.133 1.00 17.34 184 ILE D O 1
ATOM 10533 N N . VAL D 1 205 ? -45.128 17.599 2.712 1.00 17.91 185 VAL D N 1
ATOM 10534 C CA . VAL D 1 205 ? -45.575 18.746 3.510 1.00 15.31 185 VAL D CA 1
ATOM 10535 C C . VAL D 1 205 ? -45.074 18.603 4.946 1.00 18.66 185 VAL D C 1
ATOM 10536 O O . VAL D 1 205 ? -45.376 17.610 5.622 1.00 17.48 185 VAL D O 1
ATOM 10540 N N . ASP D 1 206 ? -44.323 19.601 5.410 1.00 15.67 186 ASP D N 1
ATOM 10541 C CA . ASP D 1 206 ? -43.989 19.754 6.825 1.00 17.28 186 ASP D CA 1
ATOM 10542 C C . ASP D 1 206 ? -45.178 20.393 7.537 1.00 18.59 186 ASP D C 1
ATOM 10543 O O . ASP D 1 206 ? -45.420 21.597 7.396 1.00 17.85 186 ASP D O 1
ATOM 10548 N N . ASN D 1 207 ? -45.907 19.597 8.325 1.00 15.71 187 ASN D N 1
ATOM 10549 C CA . ASN D 1 207 ? -47.107 20.052 9.017 1.00 18.35 187 ASN D CA 1
ATOM 10550 C C . ASN D 1 207 ? -46.848 20.377 10.488 1.00 18.94 187 ASN D C 1
ATOM 10551 O O . ASN D 1 207 ? -47.781 20.331 11.294 1.00 16.44 187 ASN D O 1
ATOM 10556 N N . THR D 1 208 ? -45.603 20.704 10.851 1.00 22.69 188 THR D N 1
ATOM 10557 C CA . THR D 1 208 ? -45.286 21.007 12.249 1.00 19.57 188 THR D CA 1
ATOM 10558 C C . THR D 1 208 ? -46.218 22.081 12.814 1.00 18.28 188 THR D C 1
ATOM 10559 O O . THR D 1 208 ? -46.822 21.902 13.881 1.00 17.00 188 THR D O 1
ATOM 10563 N N . PHE D 1 209 ? -46.345 23.211 12.108 1.00 18.13 189 PHE D N 1
ATOM 10564 C CA . PHE D 1 209 ? -47.111 24.342 12.640 1.00 19.45 189 PHE D CA 1
ATOM 10565 C C . PHE D 1 209 ? -48.614 24.072 12.652 1.00 22.32 189 PHE D C 1
ATOM 10566 O O . PHE D 1 209 ? -49.337 24.662 13.462 1.00 20.10 189 PHE D O 1
ATOM 10574 N N . GLY D 1 210 ? -49.112 23.229 11.746 1.00 18.78 190 GLY D N 1
ATOM 10575 C CA . GLY D 1 210 ? -50.533 22.944 11.716 1.00 16.73 190 GLY D CA 1
ATOM 10576 C C . GLY D 1 210 ? -50.999 21.911 12.730 1.00 21.31 190 GLY D C 1
ATOM 10577 O O . GLY D 1 210 ? -52.008 22.121 13.416 1.00 20.92 190 GLY D O 1
ATOM 10578 N N . THR D 1 211 ? -50.255 20.797 12.851 1.00 17.62 191 THR D N 1
ATOM 10579 C CA . THR D 1 211 ? -50.669 19.565 13.522 1.00 15.07 191 THR D CA 1
ATOM 10580 C C . THR D 1 211 ? -51.800 18.922 12.729 1.00 19.26 191 THR D C 1
ATOM 10581 O O . THR D 1 211 ? -52.569 19.622 12.052 1.00 20.28 191 THR D O 1
ATOM 10585 N N . PRO D 1 212 ? -51.956 17.600 12.803 1.00 16.46 192 PRO D N 1
ATOM 10586 C CA . PRO D 1 212 ? -53.088 16.956 12.111 1.00 18.74 192 PRO D CA 1
ATOM 10587 C C . PRO D 1 212 ? -54.445 17.433 12.600 1.00 21.54 192 PRO D C 1
ATOM 10588 O O . PRO D 1 212 ? -55.441 17.196 11.912 1.00 19.17 192 PRO D O 1
ATOM 10592 N N . TYR D 1 213 ? -54.523 18.102 13.753 1.00 19.20 193 TYR D N 1
ATOM 10593 C CA . TYR D 1 213 ? -55.815 18.620 14.188 1.00 15.51 193 TYR D CA 1
ATOM 10594 C C . TYR D 1 213 ? -56.275 19.800 13.342 1.00 21.18 193 TYR D C 1
ATOM 10595 O O . TYR D 1 213 ? -57.485 19.977 13.144 1.00 16.62 193 TYR D O 1
ATOM 10604 N N . LEU D 1 214 ? -55.348 20.620 12.838 1.00 18.58 194 LEU D N 1
ATOM 10605 C CA . LEU D 1 214 ? -55.768 21.812 12.110 1.00 18.52 194 LEU D CA 1
ATOM 10606 C C . LEU D 1 214 ? -55.828 21.593 10.610 1.00 18.84 194 LEU D C 1
ATOM 10607 O O . LEU D 1 214 ? -56.614 22.258 9.934 1.00 17.87 194 LEU D O 1
ATOM 10612 N N . VAL D 1 215 ? -55.033 20.666 10.071 1.00 19.04 195 VAL D N 1
ATOM 10613 C CA . VAL D 1 215 ? -55.071 20.350 8.645 1.00 20.26 195 VAL D CA 1
ATOM 10614 C C . VAL D 1 215 ? -54.382 19.008 8.441 1.00 22.79 195 VAL D C 1
ATOM 10615 O O . VAL D 1 215 ? -53.446 18.650 9.166 1.00 17.95 195 VAL D O 1
ATOM 10619 N N . ARG D 1 216 ? -54.867 18.248 7.464 1.00 20.02 196 ARG D N 1
ATOM 10620 C CA . ARG D 1 216 ? -54.328 16.925 7.161 1.00 19.66 196 ARG D CA 1
ATOM 10621 C C . ARG D 1 216 ? -53.923 16.952 5.696 1.00 19.84 196 ARG D C 1
ATOM 10622 O O . ARG D 1 216 ? -54.724 16.607 4.808 1.00 21.14 196 ARG D O 1
ATOM 10630 N N . PRO D 1 217 ? -52.693 17.384 5.395 1.00 21.73 197 PRO D N 1
ATOM 10631 C CA . PRO D 1 217 ? -52.311 17.578 3.988 1.00 18.16 197 PRO D CA 1
ATOM 10632 C C . PRO D 1 217 ? -52.457 16.332 3.137 1.00 20.84 197 PRO D C 1
ATOM 10633 O O . PRO D 1 217 ? -52.736 16.456 1.934 1.00 20.99 197 PRO D O 1
ATOM 10637 N N . LEU D 1 218 ? -52.315 15.134 3.719 1.00 19.23 198 LEU D N 1
ATOM 10638 C CA . LEU D 1 218 ? -52.534 13.911 2.945 1.00 19.53 198 LEU D CA 1
ATOM 10639 C C . LEU D 1 218 ? -53.937 13.839 2.346 1.00 25.77 198 LEU D C 1
ATOM 10640 O O . LEU D 1 218 ? -54.146 13.097 1.382 1.00 23.15 198 LEU D O 1
ATOM 10645 N N . GLU D 1 219 ? -54.905 14.573 2.892 1.00 21.95 199 GLU D N 1
ATOM 10646 C CA . GLU D 1 219 ? -56.242 14.609 2.322 1.00 18.32 199 GLU D CA 1
ATOM 10647 C C . GLU D 1 219 ? -56.412 15.714 1.291 1.00 21.79 199 GLU D C 1
ATOM 10648 O O . GLU D 1 219 ? -57.516 15.883 0.766 1.00 19.33 199 GLU D O 1
ATOM 10654 N N . HIS D 1 220 ? -55.350 16.466 0.992 1.00 22.95 200 HIS D N 1
ATOM 10655 C CA . HIS D 1 220 ? -55.423 17.612 0.096 1.00 21.16 200 HIS D CA 1
ATOM 10656 C C . HIS D 1 220 ? -54.288 17.602 -0.917 1.00 22.36 200 HIS D C 1
ATOM 10657 O O . HIS D 1 220 ? -53.863 18.663 -1.385 1.00 25.79 200 HIS D O 1
ATOM 10664 N N . GLY D 1 221 ? -53.779 16.420 -1.264 1.00 21.83 201 GLY D N 1
ATOM 10665 C CA . GLY D 1 221 ? -52.793 16.296 -2.324 1.00 24.68 201 GLY D CA 1
ATOM 10666 C C . GLY D 1 221 ? -51.396 15.897 -1.893 1.00 26.55 201 GLY D C 1
ATOM 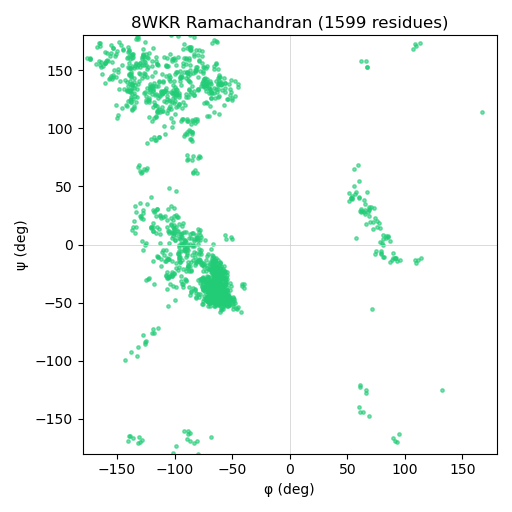10667 O O . GLY D 1 221 ? -50.586 15.547 -2.759 1.00 20.49 201 GLY D O 1
ATOM 10668 N N . ALA D 1 222 ? -51.069 15.940 -0.601 1.00 21.90 202 ALA D N 1
ATOM 10669 C CA . ALA D 1 222 ? -49.745 15.520 -0.162 1.00 18.70 202 ALA D CA 1
ATOM 10670 C C . ALA D 1 222 ? -49.651 13.998 -0.123 1.00 20.84 202 ALA D C 1
ATOM 10671 O O . ALA D 1 222 ? -50.633 13.305 0.145 1.00 16.55 202 ALA D O 1
ATOM 10673 N N . ASP D 1 223 ? -48.444 13.483 -0.377 1.00 16.72 203 ASP D N 1
ATOM 10674 C CA . ASP D 1 223 ? -48.156 12.060 -0.242 1.00 18.16 203 ASP D CA 1
ATOM 10675 C C . ASP D 1 223 ? -47.404 11.716 1.034 1.00 15.13 203 ASP D C 1
ATOM 10676 O O . ASP D 1 223 ? -47.516 10.586 1.521 1.00 16.64 203 ASP D O 1
ATOM 10681 N N . VAL D 1 224 ? -46.630 12.656 1.569 1.00 15.99 204 VAL D N 1
ATOM 10682 C CA . VAL D 1 224 ? -45.807 12.441 2.757 1.00 17.37 204 VAL D CA 1
ATOM 10683 C C . VAL D 1 224 ? -45.930 13.691 3.614 1.00 19.83 204 VAL D C 1
ATOM 10684 O O . VAL D 1 224 ? -45.863 14.807 3.091 1.00 17.83 204 VAL D O 1
ATOM 10688 N N . VAL D 1 225 ? -46.176 13.509 4.913 1.00 19.41 205 VAL D N 1
ATOM 10689 C CA . VAL D 1 225 ? -46.223 14.603 5.876 1.00 21.09 205 VAL D CA 1
ATOM 10690 C C . VAL D 1 225 ? -45.137 14.350 6.909 1.00 22.39 205 VAL D C 1
ATOM 10691 O O . VAL D 1 225 ? -45.021 13.228 7.424 1.00 17.87 205 VAL D O 1
ATOM 10695 N N . VAL D 1 226 ? -44.342 15.387 7.205 1.00 16.61 206 VAL D N 1
ATOM 10696 C CA . VAL D 1 226 ? -43.328 15.314 8.251 1.00 15.30 206 VAL D CA 1
ATOM 10697 C C . VAL D 1 226 ? -43.690 16.269 9.384 1.00 14.36 206 VAL D C 1
ATOM 10698 O O . VAL D 1 226 ? -44.388 17.273 9.202 1.00 18.23 206 VAL D O 1
ATOM 10702 N N . HIS D 1 227 ? -43.192 15.949 10.569 1.00 14.09 207 HIS D N 1
ATOM 10703 C CA . HIS D 1 227 ? -43.441 16.728 11.766 1.00 17.68 207 HIS D CA 1
ATOM 10704 C C . HIS D 1 227 ? -42.170 16.831 12.570 1.00 18.90 207 HIS D C 1
ATOM 10705 O O . HIS D 1 227 ? -41.465 15.834 12.748 1.00 18.34 207 HIS D O 1
ATOM 10712 N N . SER D 1 228 ? -41.913 18.016 13.097 1.00 18.96 208 SER D N 1
ATOM 10713 C CA . SER D 1 228 ? -41.086 18.138 14.289 1.00 16.71 208 SER D CA 1
ATOM 10714 C C . SER D 1 228 ? -42.029 17.932 15.471 1.00 18.63 208 SER D C 1
ATOM 10715 O O . SER D 1 228 ? -42.754 18.852 15.871 1.00 17.15 208 SER D O 1
ATOM 10718 N N . ALA D 1 229 ? -42.070 16.701 15.995 1.00 16.43 209 ALA D N 1
ATOM 10719 C CA . ALA D 1 229 ? -42.902 16.391 17.155 1.00 18.40 209 ALA D CA 1
ATOM 10720 C C . ALA D 1 229 ? -42.415 17.106 18.404 1.00 18.94 209 ALA D C 1
ATOM 10721 O O . ALA D 1 229 ? -43.114 17.093 19.422 1.00 15.09 209 ALA D O 1
ATOM 10723 N N . THR D 1 230 ? -41.231 17.714 18.334 1.00 14.69 210 THR D N 1
ATOM 10724 C CA . THR D 1 230 ? -40.655 18.566 19.369 1.00 14.52 210 THR D CA 1
ATOM 10725 C C . THR D 1 230 ? -41.605 19.714 19.748 1.00 17.08 210 THR D C 1
ATOM 10726 O O . THR D 1 230 ? -41.614 20.189 20.884 1.00 19.32 210 THR D O 1
ATOM 10754 N N . PHE D 1 232 ? -45.667 21.035 18.800 1.00 16.87 213 PHE D N 1
ATOM 10755 C CA . PHE D 1 232 ? -46.993 20.827 19.425 1.00 15.99 213 PHE D CA 1
ATOM 10756 C C . PHE D 1 232 ? -47.264 19.406 19.935 1.00 17.71 213 PHE D C 1
ATOM 10757 O O . PHE D 1 232 ? -47.978 19.215 20.921 1.00 15.11 213 PHE D O 1
ATOM 10765 N N . ILE D 1 233 ? -46.734 18.399 19.237 1.00 17.20 214 ILE D N 1
ATOM 10766 C CA . ILE D 1 233 ? -47.050 17.025 19.612 1.00 14.26 214 ILE D CA 1
ATOM 10767 C C . ILE D 1 233 ? -46.502 16.712 21.001 1.00 13.98 214 ILE D C 1
ATOM 10768 O O . ILE D 1 233 ? -47.197 16.127 21.839 1.00 18.30 214 ILE D O 1
ATOM 10773 N N . GLY D 1 234 ? -45.250 17.091 21.267 1.00 13.65 215 GLY D N 1
ATOM 10774 C CA . GLY D 1 234 ? -44.745 16.963 22.628 1.00 14.62 215 GLY D CA 1
ATOM 10775 C C . GLY D 1 234 ? -45.494 17.887 23.572 1.00 14.37 215 GLY D C 1
ATOM 10776 O O . GLY D 1 234 ? -46.023 17.460 24.602 1.00 19.25 215 GLY D O 1
ATOM 10777 N N . GLY D 1 235 ? -45.556 19.163 23.223 1.00 15.13 216 GLY D N 1
ATOM 10778 C CA . GLY D 1 235 ? -46.470 20.092 23.842 1.00 15.90 216 GLY D CA 1
ATOM 10779 C C . GLY D 1 235 ? -45.902 20.918 24.974 1.00 18.71 216 GLY D C 1
ATOM 10780 O O . GLY D 1 235 ? -46.544 21.900 25.361 1.00 19.84 216 GLY D O 1
ATOM 10781 N N . HIS D 1 236 ? -44.713 20.568 25.504 1.00 16.38 217 HIS D N 1
ATOM 10782 C CA . HIS D 1 236 ? -44.235 21.164 26.747 1.00 15.83 217 HIS D CA 1
ATOM 10783 C C . HIS D 1 236 ? -42.767 21.568 26.702 1.00 16.72 217 HIS D C 1
ATOM 10784 O O . HIS D 1 236 ? -42.181 21.831 27.763 1.00 16.95 217 HIS D O 1
ATOM 10791 N N . GLY D 1 237 ? -42.162 21.633 25.521 1.00 16.32 218 GLY D N 1
ATOM 10792 C CA . GLY D 1 237 ? -40.763 22.015 25.412 1.00 17.19 218 GLY D CA 1
ATOM 10793 C C . GLY D 1 237 ? -39.801 21.085 26.125 1.00 16.27 218 GLY D C 1
ATOM 10794 O O . GLY D 1 237 ? -38.752 21.538 26.572 1.00 14.30 218 GLY D O 1
ATOM 10795 N N . THR D 1 238 ? -40.129 19.795 26.260 1.00 15.83 219 THR D N 1
ATOM 10796 C CA . THR D 1 238 ? -39.222 18.863 26.933 1.00 14.31 219 THR D CA 1
ATOM 10797 C C . THR D 1 238 ? -38.480 17.911 26.004 1.00 14.09 219 THR D C 1
ATOM 10798 O O . THR D 1 238 ? -37.386 17.472 26.352 1.00 18.67 219 THR D O 1
ATOM 10802 N N . THR D 1 239 ? -39.045 17.561 24.849 1.00 14.42 220 THR D N 1
ATOM 10803 C CA . THR D 1 239 ? -38.756 16.271 24.221 1.00 17.20 220 THR D CA 1
ATOM 10804 C C . THR D 1 239 ? -38.656 16.429 22.716 1.00 17.65 220 THR D C 1
ATOM 10805 O O . THR D 1 239 ? -39.630 16.822 22.067 1.00 14.55 220 THR D O 1
ATOM 10809 N N . MET D 1 240 ? -37.491 16.117 22.155 1.00 15.62 221 MET D N 1
ATOM 10810 C CA . MET D 1 240 ? -37.341 16.169 20.708 1.00 16.26 221 MET D CA 1
ATOM 10811 C C . MET D 1 240 ? -37.828 14.885 20.034 1.00 15.89 221 MET D C 1
ATOM 10812 O O . MET D 1 240 ? -37.714 13.778 20.572 1.00 15.45 221 MET D O 1
ATOM 10817 N N . GLY D 1 241 ? -38.349 15.047 18.829 1.00 16.07 222 GLY D N 1
ATOM 10818 C CA . GLY D 1 241 ? -38.729 13.919 18.001 1.00 14.31 222 GLY D CA 1
ATOM 10819 C C . GLY D 1 241 ? -39.147 14.414 16.637 1.00 17.07 222 GLY D C 1
ATOM 10820 O O . GLY D 1 241 ? -39.464 15.595 16.458 1.00 16.00 222 GLY D O 1
ATOM 10821 N N . GLY D 1 242 ? -39.138 13.502 15.675 1.00 12.95 223 GLY D N 1
ATOM 10822 C CA . GLY D 1 242 ? -39.666 13.798 14.351 1.00 12.08 223 GLY D CA 1
ATOM 10823 C C . GLY D 1 242 ? -40.414 12.592 13.832 1.00 15.26 223 GLY D C 1
ATOM 10824 O O . GLY D 1 242 ? -40.137 11.463 14.225 1.00 16.42 223 GLY D O 1
ATOM 10825 N N . VAL D 1 243 ? -41.395 12.836 12.956 1.00 15.60 224 VAL D N 1
ATOM 10826 C CA . VAL D 1 243 ? -42.234 11.757 12.433 1.00 13.48 224 VAL D CA 1
ATOM 10827 C C . VAL D 1 243 ? -42.442 11.964 10.943 1.00 17.05 224 VAL D C 1
ATOM 10828 O O . VAL D 1 243 ? -42.585 13.099 10.479 1.00 17.39 224 VAL D O 1
ATOM 10832 N N . ILE D 1 244 ? -42.487 10.855 10.203 1.00 18.58 225 ILE D N 1
ATOM 10833 C CA . ILE D 1 244 ? -42.809 10.835 8.782 1.00 17.70 225 ILE D CA 1
ATOM 10834 C C . ILE D 1 244 ? -44.053 9.982 8.612 1.00 18.20 225 ILE D C 1
ATOM 10835 O O . ILE D 1 244 ? -44.103 8.853 9.109 1.00 16.33 225 ILE D O 1
ATOM 10840 N N . VAL D 1 245 ? -45.050 10.508 7.905 1.00 15.59 226 VAL D N 1
ATOM 10841 C CA . VAL D 1 245 ? -46.265 9.761 7.607 1.00 15.26 226 VAL D CA 1
ATOM 10842 C C . VAL D 1 245 ? -46.459 9.739 6.102 1.00 18.60 226 VAL D C 1
ATOM 10843 O O . VAL D 1 245 ? -46.359 10.782 5.449 1.00 19.63 226 VAL D O 1
ATOM 10847 N N . GLU D 1 246 ? -46.781 8.568 5.563 1.00 17.66 227 GLU D N 1
ATOM 10848 C CA . GLU D 1 246 ? -47.142 8.436 4.159 1.00 20.69 227 GLU D CA 1
ATOM 10849 C C . GLU D 1 246 ? -48.645 8.211 4.028 1.00 20.26 227 GLU D C 1
ATOM 10850 O O . GLU D 1 246 ? -49.293 7.691 4.941 1.00 17.50 227 GLU D O 1
ATOM 10856 N N . GLY D 1 247 ? -49.189 8.604 2.875 1.00 21.81 228 GLY D N 1
ATOM 10857 C CA . GLY D 1 247 ? -50.618 8.524 2.630 1.00 25.17 228 GLY D CA 1
ATOM 10858 C C . GLY D 1 247 ? -51.067 7.312 1.837 1.00 27.12 228 GLY D C 1
ATOM 10859 O O . GLY D 1 247 ? -52.259 7.008 1.819 1.00 23.69 228 GLY D O 1
ATOM 10860 N N . GLY D 1 248 ? -50.142 6.622 1.166 1.00 23.13 229 GLY D N 1
ATOM 10861 C CA . GLY D 1 248 ? -50.466 5.365 0.514 1.00 21.83 229 GLY D CA 1
ATOM 10862 C C . GLY D 1 248 ? -51.244 5.470 -0.780 1.00 28.13 229 GLY D C 1
ATOM 10863 O O . GLY D 1 248 ? -51.789 4.465 -1.244 1.00 32.28 229 GLY D O 1
ATOM 10864 N N . GLN D 1 249 ? -51.305 6.649 -1.389 1.00 26.05 230 GLN D N 1
ATOM 10865 C CA . GLN D 1 249 ? -52.037 6.855 -2.633 1.00 27.84 230 GLN D CA 1
ATOM 10866 C C . GLN D 1 249 ? -51.137 7.039 -3.853 1.00 28.92 230 GLN D C 1
ATOM 10867 O O . GLN D 1 249 ? -51.654 7.139 -4.970 1.00 36.99 230 GLN D O 1
ATOM 10873 N N . PHE D 1 250 ? -49.814 7.087 -3.688 1.00 25.74 231 PHE D N 1
ATOM 10874 C CA . PHE D 1 250 ? -48.913 7.385 -4.801 1.00 23.94 231 PHE D CA 1
ATOM 10875 C C . PHE D 1 250 ? -48.485 6.102 -5.504 1.00 23.28 231 PHE D C 1
ATOM 10876 O O . PHE D 1 250 ? -47.974 5.181 -4.866 1.00 26.83 231 PHE D O 1
ATOM 10884 N N . ASP D 1 251 ? -48.678 6.057 -6.822 1.00 26.93 232 ASP D N 1
ATOM 10885 C CA . ASP D 1 251 ? -48.397 4.863 -7.622 1.00 26.24 232 ASP D CA 1
ATOM 10886 C C . ASP D 1 251 ? -46.953 4.938 -8.113 1.00 28.34 232 ASP D C 1
ATOM 10887 O O . ASP D 1 251 ? -46.665 5.541 -9.152 1.00 25.91 232 ASP D O 1
ATOM 10892 N N . TRP D 1 252 ? -46.044 4.301 -7.365 1.00 27.50 233 TRP D N 1
ATOM 10893 C CA . TRP D 1 252 ? -44.620 4.314 -7.708 1.00 32.12 233 TRP D CA 1
ATOM 10894 C C . TRP D 1 252 ? -44.373 3.783 -9.113 1.00 29.58 233 TRP D C 1
ATOM 10895 O O . TRP D 1 252 ? -43.583 4.358 -9.875 1.00 36.53 233 TRP D O 1
ATOM 10906 N N . ARG D 1 253 ? -45.015 2.662 -9.459 1.00 30.64 234 ARG D N 1
ATOM 10907 C CA A ARG D 1 253 ? -44.765 2.031 -10.752 0.54 36.02 234 ARG D CA 1
ATOM 10908 C CA B ARG D 1 253 ? -44.763 2.032 -10.753 0.46 35.99 234 ARG D CA 1
ATOM 10909 C C . ARG D 1 253 ? -45.242 2.910 -11.902 1.00 35.43 234 ARG D C 1
ATOM 10910 O O . ARG D 1 253 ? -44.571 3.004 -12.938 1.00 33.70 234 ARG D O 1
ATOM 10925 N N . ALA D 1 254 ? -46.396 3.564 -11.742 1.00 31.86 235 ALA D N 1
ATOM 10926 C CA . ALA D 1 254 ? -46.891 4.428 -12.808 1.00 35.48 235 ALA D CA 1
ATOM 10927 C C . ALA D 1 254 ? -45.990 5.634 -13.014 1.00 36.31 235 ALA D C 1
ATOM 10928 O O . ALA D 1 254 ? -45.851 6.113 -14.144 1.00 39.79 235 ALA D O 1
ATOM 10930 N N . SER D 1 255 ? -45.368 6.135 -11.945 1.00 32.49 236 SER D N 1
ATOM 10931 C CA . SER D 1 255 ? -44.535 7.325 -12.066 1.00 29.82 236 SER D CA 1
ATOM 10932 C C . SER D 1 255 ? -43.330 7.063 -12.960 1.00 28.40 236 SER D C 1
ATOM 10933 O O . SER D 1 255 ? -43.057 7.828 -13.889 1.00 32.51 236 SER D O 1
ATOM 10936 N N . GLY D 1 256 ? -42.576 6.000 -12.668 1.00 29.78 237 GLY D N 1
ATOM 10937 C CA . GLY D 1 256 ? -41.348 5.694 -13.366 1.00 27.70 237 GLY D CA 1
ATOM 10938 C C . GLY D 1 256 ? -40.107 6.369 -12.817 1.00 30.55 237 GLY D C 1
ATOM 10939 O O . GLY D 1 256 ? -38.992 5.944 -13.144 1.00 33.86 237 GLY D O 1
ATOM 10940 N N . LYS D 1 257 ? -40.255 7.394 -11.980 1.00 27.65 238 LYS D N 1
ATOM 10941 C CA . LYS D 1 257 ? -39.120 8.198 -11.541 1.00 26.27 238 LYS D CA 1
ATOM 10942 C C . LYS D 1 257 ? -38.527 7.736 -10.215 1.00 28.60 238 LYS D C 1
ATOM 10943 O O . LYS D 1 257 ? -37.636 8.412 -9.685 1.00 26.22 238 LYS D O 1
ATOM 10949 N N . TYR D 1 258 ? -38.991 6.610 -9.673 1.00 26.21 239 TYR D N 1
ATOM 10950 C CA . TYR D 1 258 ? -38.470 6.053 -8.422 1.00 27.58 239 TYR D CA 1
ATOM 10951 C C . TYR D 1 258 ? -38.089 4.586 -8.612 1.00 27.36 239 TYR D C 1
ATOM 10952 O O . TYR D 1 258 ? -38.654 3.694 -7.970 1.00 25.62 239 TYR D O 1
ATOM 10961 N N . PRO D 1 259 ? -37.117 4.296 -9.489 1.00 28.30 240 PRO D N 1
ATOM 10962 C CA . PRO D 1 259 ? -36.757 2.884 -9.728 1.00 28.31 240 PRO D CA 1
ATOM 10963 C C . PRO D 1 259 ? -36.323 2.129 -8.475 1.00 29.19 240 PRO D C 1
ATOM 10964 O O . PRO D 1 259 ? -36.543 0.915 -8.394 1.00 25.63 240 PRO D O 1
ATOM 10968 N N . ASP D 1 260 ? -35.753 2.808 -7.475 1.00 30.45 241 ASP D N 1
ATOM 10969 C CA . ASP D 1 260 ? -35.401 2.125 -6.228 1.00 28.71 241 ASP D CA 1
ATOM 10970 C C . ASP D 1 260 ? -36.624 1.603 -5.479 1.00 31.83 241 ASP D C 1
ATOM 10971 O O . ASP D 1 260 ? -36.486 0.735 -4.604 1.00 28.99 241 ASP D O 1
ATOM 10976 N N . PHE D 1 261 ? -37.813 2.115 -5.786 1.00 23.60 242 PHE D N 1
ATOM 10977 C CA . PHE D 1 261 ? -39.029 1.585 -5.187 1.00 26.83 242 PHE D CA 1
ATOM 10978 C C . PHE D 1 261 ? -39.589 0.379 -5.944 1.00 32.92 242 PHE D C 1
ATOM 10979 O O . PHE D 1 261 ? -40.342 -0.414 -5.361 1.00 33.00 242 PHE D O 1
ATOM 10987 N N . THR D 1 262 ? -39.249 0.222 -7.223 1.00 28.03 243 THR D N 1
ATOM 10988 C CA . THR D 1 262 ? -39.841 -0.816 -8.059 1.00 29.95 243 THR D CA 1
ATOM 10989 C C . THR D 1 262 ? -38.884 -1.950 -8.412 1.00 37.39 243 THR D C 1
ATOM 10990 O O . THR D 1 262 ? -39.327 -2.956 -8.981 1.00 39.93 243 THR D O 1
ATOM 10994 N N . THR D 1 263 ? -37.605 -1.824 -8.102 1.00 32.89 244 THR D N 1
ATOM 10995 C CA . THR D 1 263 ? -36.646 -2.843 -8.516 1.00 33.05 244 THR D CA 1
ATOM 10996 C C . THR D 1 263 ? -36.351 -3.778 -7.359 1.00 35.06 244 THR D C 1
ATOM 10997 O O . THR D 1 263 ? -36.174 -3.305 -6.228 1.00 37.59 244 THR D O 1
ATOM 11001 N N . PRO D 1 264 ? -36.317 -5.093 -7.572 1.00 34.42 245 PRO D N 1
ATOM 11002 C CA . PRO D 1 264 ? -35.973 -6.003 -6.470 1.00 39.75 245 PRO D CA 1
ATOM 11003 C C . PRO D 1 264 ? -34.620 -5.644 -5.872 1.00 37.57 245 PRO D C 1
ATOM 11004 O O . PRO D 1 264 ? -33.637 -5.450 -6.588 1.00 42.09 245 PRO D O 1
ATOM 11008 N N . ASP D 1 265 ? -34.582 -5.542 -4.546 1.00 38.37 246 ASP D N 1
ATOM 11009 C CA . ASP D 1 265 ? -33.388 -5.087 -3.849 1.00 43.76 246 ASP D CA 1
ATOM 11010 C C . ASP D 1 265 ? -32.631 -6.291 -3.316 1.00 45.08 246 ASP D C 1
ATOM 11011 O O . ASP D 1 265 ? -33.137 -6.976 -2.411 1.00 41.21 246 ASP D O 1
ATOM 11016 N N . PRO D 1 266 ? -31.435 -6.595 -3.835 1.00 47.63 247 PRO D N 1
ATOM 11017 C CA . PRO D 1 266 ? -30.694 -7.757 -3.320 1.00 45.04 247 PRO D CA 1
ATOM 11018 C C . PRO D 1 266 ? -30.334 -7.621 -1.852 1.00 43.15 247 PRO D C 1
ATOM 11019 O O . PRO D 1 266 ? -30.177 -8.635 -1.159 1.00 46.00 247 PRO D O 1
ATOM 11023 N N . GLN D 1 267 ? -30.216 -6.389 -1.351 1.00 46.60 248 GLN D N 1
ATOM 11024 C CA . GLN D 1 267 ? -29.922 -6.176 0.059 1.00 49.88 248 GLN D CA 1
ATOM 11025 C C . GLN D 1 267 ? -31.053 -6.639 0.969 1.00 47.74 248 GLN D C 1
ATOM 11026 O O . GLN D 1 267 ? -30.811 -6.891 2.154 1.00 48.67 248 GLN D O 1
ATOM 11032 N N . TYR D 1 268 ? -32.276 -6.756 0.453 1.00 41.94 249 TYR D N 1
ATOM 11033 C CA . TYR D 1 268 ? -33.420 -7.225 1.230 1.00 47.03 249 TYR D CA 1
ATOM 11034 C C . TYR D 1 268 ? -34.075 -8.429 0.560 1.00 46.67 249 TYR D C 1
ATOM 11035 O O . TYR D 1 268 ? -35.297 -8.596 0.590 1.00 41.84 249 TYR D O 1
ATOM 11044 N N . ASN D 1 269 ? -33.252 -9.274 -0.066 1.00 47.21 250 ASN D N 1
ATOM 11045 C CA . ASN D 1 269 ? -33.687 -10.534 -0.665 1.00 41.07 250 ASN D CA 1
ATOM 11046 C C . ASN D 1 269 ? -34.780 -10.325 -1.711 1.00 41.79 250 ASN D C 1
ATOM 11047 O O . ASN D 1 269 ? -35.777 -11.048 -1.753 1.00 46.78 250 ASN D O 1
ATOM 11052 N N . GLY D 1 270 ? -34.581 -9.329 -2.569 1.00 40.62 251 GLY D N 1
ATOM 11053 C CA . GLY D 1 270 ? -35.482 -9.113 -3.682 1.00 44.08 251 GLY D CA 1
ATOM 11054 C C . GLY D 1 270 ? -36.755 -8.373 -3.353 1.00 44.18 251 GLY D C 1
ATOM 11055 O O . GLY D 1 270 ? -37.645 -8.306 -4.210 1.00 43.86 251 GLY D O 1
ATOM 11056 N N . LEU D 1 271 ? -36.878 -7.830 -2.141 1.00 41.15 252 LEU D N 1
ATOM 11057 C CA . LEU D 1 271 ? -38.016 -6.987 -1.796 1.00 38.82 252 LEU D CA 1
ATOM 11058 C C . LEU D 1 271 ? -38.195 -5.872 -2.818 1.00 36.13 252 LEU D C 1
ATOM 11059 O O . LEU D 1 271 ? -37.229 -5.216 -3.217 1.00 35.87 252 LEU D O 1
ATOM 11064 N N . VAL D 1 272 ? -39.436 -5.669 -3.245 1.00 32.46 253 VAL D N 1
ATOM 11065 C CA . VAL D 1 272 ? -39.823 -4.510 -4.039 1.00 29.37 253 VAL D CA 1
ATOM 11066 C C . VAL D 1 272 ? -40.621 -3.606 -3.108 1.00 29.38 253 VAL D C 1
ATOM 11067 O O . VAL D 1 272 ? -41.709 -3.977 -2.650 1.00 30.57 253 VAL D O 1
ATOM 11071 N N . PHE D 1 273 ? -40.067 -2.433 -2.790 1.00 29.52 254 PHE D N 1
ATOM 11072 C CA . PHE D 1 273 ? -40.677 -1.594 -1.760 1.00 30.60 254 PHE D CA 1
ATOM 11073 C C . PHE D 1 273 ? -42.094 -1.178 -2.144 1.00 26.05 254 PHE D C 1
ATOM 11074 O O . PHE D 1 273 ? -42.999 -1.164 -1.295 1.00 22.15 254 PHE D O 1
ATOM 11082 N N . ALA D 1 274 ? -42.317 -0.880 -3.427 1.00 25.28 255 ALA D N 1
ATOM 11083 C CA . ALA D 1 274 ? -43.664 -0.562 -3.895 1.00 26.58 255 ALA D CA 1
ATOM 11084 C C . ALA D 1 274 ? -44.675 -1.651 -3.553 1.00 26.65 255 ALA D C 1
ATOM 11085 O O . ALA D 1 274 ? -45.860 -1.356 -3.370 1.00 28.28 255 ALA D O 1
ATOM 11087 N N . ASP D 1 275 ? -44.243 -2.911 -3.465 1.00 26.31 256 ASP D N 1
ATOM 11088 C CA . ASP D 1 275 ? -45.182 -3.973 -3.123 1.00 26.00 256 ASP D CA 1
ATOM 11089 C C . ASP D 1 275 ? -45.698 -3.865 -1.694 1.00 31.96 256 ASP D C 1
ATOM 11090 O O . ASP D 1 275 ? -46.647 -4.572 -1.340 1.00 29.14 256 ASP D O 1
ATOM 11095 N N . LEU D 1 276 ? -45.096 -3.021 -0.862 1.00 28.94 257 LEU D N 1
ATOM 11096 C CA . LEU D 1 276 ? -45.582 -2.854 0.502 1.00 26.51 257 LEU D CA 1
ATOM 11097 C C . LEU D 1 276 ? -46.752 -1.878 0.595 1.00 28.32 257 LEU D C 1
ATOM 11098 O O . LEU D 1 276 ? -47.232 -1.611 1.705 1.00 30.69 257 LEU D O 1
ATOM 11103 N N . GLY D 1 277 ? -47.229 -1.358 -0.529 1.00 23.59 258 GLY D N 1
ATOM 11104 C CA . GLY D 1 277 ? -48.472 -0.594 -0.500 1.00 22.64 258 GLY D CA 1
ATOM 11105 C C . GLY D 1 277 ? -48.317 0.689 0.294 1.00 25.83 258 GLY D C 1
ATOM 11106 O O . GLY D 1 277 ? -47.409 1.490 0.044 1.00 27.02 258 GLY D O 1
ATOM 11107 N N . GLY D 1 278 ? -49.214 0.901 1.264 1.00 22.25 259 GLY D N 1
ATOM 11108 C CA . GLY D 1 278 ? -49.181 2.111 2.069 1.00 24.15 259 GLY D CA 1
ATOM 11109 C C . GLY D 1 278 ? -48.129 2.144 3.155 1.00 22.85 259 GLY D C 1
ATOM 11110 O O . GLY D 1 278 ? -48.152 3.028 4.017 1.00 23.39 259 GLY D O 1
ATOM 11111 N N . ALA D 1 279 ? -47.230 1.166 3.167 1.00 20.29 260 ALA D N 1
ATOM 11112 C CA . ALA D 1 279 ? -46.068 1.156 4.041 1.00 19.94 260 ALA D CA 1
ATOM 11113 C C . ALA D 1 279 ? -44.758 1.307 3.264 1.00 21.18 260 ALA D C 1
ATOM 11114 O O . ALA D 1 279 ? -43.681 1.173 3.849 1.00 18.27 260 ALA D O 1
ATOM 11116 N N . ALA D 1 280 ? -44.821 1.605 1.964 1.00 18.94 261 ALA D N 1
ATOM 11117 C CA . ALA D 1 280 ? -43.617 1.546 1.134 1.00 21.22 261 ALA D CA 1
ATOM 11118 C C . ALA D 1 280 ? -42.608 2.616 1.527 1.00 22.80 261 ALA D C 1
ATOM 11119 O O . ALA D 1 280 ? -41.410 2.331 1.681 1.00 22.35 261 ALA D O 1
ATOM 11121 N N . PHE D 1 281 ? -43.072 3.859 1.661 1.00 18.88 262 PHE D N 1
ATOM 11122 C CA . PHE D 1 281 ? -42.157 4.972 1.883 1.00 18.12 262 PHE D CA 1
ATOM 11123 C C . PHE D 1 281 ? -41.480 4.854 3.241 1.00 17.11 262 PHE D C 1
ATOM 11124 O O . PHE D 1 281 ? -40.248 4.955 3.346 1.00 17.77 262 PHE D O 1
ATOM 11132 N N . THR D 1 282 ? -42.266 4.622 4.288 1.00 15.97 263 THR D N 1
ATOM 11133 C CA . THR D 1 282 ? -41.711 4.591 5.635 1.00 15.96 263 THR D CA 1
ATOM 11134 C C . THR D 1 282 ? -40.919 3.320 5.920 1.00 22.66 263 THR D C 1
ATOM 11135 O O . THR D 1 282 ? -39.982 3.364 6.727 1.00 21.48 263 THR D O 1
ATOM 11139 N N . THR D 1 283 ? -41.284 2.184 5.307 1.00 17.26 264 THR D N 1
ATOM 11140 C CA . THR D 1 283 ? -40.451 0.992 5.454 1.00 20.68 264 THR D CA 1
ATOM 11141 C C . THR D 1 283 ? -39.090 1.203 4.801 1.00 19.39 264 THR D C 1
ATOM 11142 O O . THR D 1 283 ? -38.064 0.781 5.345 1.00 19.94 264 THR D O 1
ATOM 11146 N N . LYS D 1 284 ? -39.060 1.877 3.649 1.00 18.86 265 LYS D N 1
ATOM 11147 C CA . LYS D 1 284 ? -37.783 2.177 3.009 1.00 24.63 265 LYS D CA 1
ATOM 11148 C C . LYS D 1 284 ? -36.913 3.071 3.893 1.00 19.56 265 LYS D C 1
ATOM 11149 O O . LYS D 1 284 ? -35.707 2.837 4.021 1.00 20.45 265 LYS D O 1
ATOM 11155 N N . VAL D 1 285 ? -37.506 4.089 4.523 1.00 19.25 266 VAL D N 1
ATOM 11156 C CA . VAL D 1 285 ? -36.756 4.891 5.488 1.00 19.84 266 VAL D CA 1
ATOM 11157 C C . VAL D 1 285 ? -36.190 3.996 6.575 1.00 21.05 266 VAL D C 1
ATOM 11158 O O . VAL D 1 285 ? -34.991 4.033 6.876 1.00 18.76 266 VAL D O 1
ATOM 11162 N N . ARG D 1 286 ? -37.054 3.166 7.173 1.00 17.79 267 ARG D N 1
ATOM 11163 C CA . ARG D 1 286 ? -36.627 2.311 8.274 1.00 19.33 267 ARG D CA 1
ATOM 11164 C C . ARG D 1 286 ? -35.481 1.391 7.860 1.00 23.62 267 ARG D C 1
ATOM 11165 O O . ARG D 1 286 ? -34.512 1.214 8.611 1.00 23.71 267 ARG D O 1
ATOM 11173 N N . ALA D 1 287 ? -35.556 0.826 6.657 1.00 18.27 268 ALA D N 1
ATOM 11174 C CA . ALA D 1 287 ? -34.644 -0.215 6.204 1.00 24.48 268 ALA D CA 1
ATOM 11175 C C . ALA D 1 287 ? -33.362 0.334 5.589 1.00 23.30 268 ALA D C 1
ATOM 11176 O O . ALA D 1 287 ? -32.395 -0.414 5.431 1.00 26.80 268 ALA D O 1
ATOM 11178 N N . GLU D 1 288 ? -33.336 1.614 5.249 1.00 19.88 269 GLU D N 1
ATOM 11179 C CA . GLU D 1 288 ? -32.240 2.186 4.480 1.00 22.31 269 GLU D CA 1
ATOM 11180 C C . GLU D 1 288 ? -31.643 3.385 5.209 1.00 17.87 269 GLU D C 1
ATOM 11181 O O . GLU D 1 288 ? -30.662 3.233 5.940 1.00 23.35 269 GLU D O 1
ATOM 11187 N N . THR D 1 289 ? -32.251 4.568 5.071 1.00 19.64 270 THR D N 1
ATOM 11188 C CA . THR D 1 289 ? -31.634 5.772 5.627 1.00 19.38 270 THR D CA 1
ATOM 11189 C C . THR D 1 289 ? -31.507 5.687 7.142 1.00 20.28 270 THR D C 1
ATOM 11190 O O . THR D 1 289 ? -30.452 6.007 7.701 1.00 20.41 270 THR D O 1
ATOM 11194 N N . LEU D 1 290 ? -32.576 5.259 7.832 1.00 18.78 271 LEU D N 1
ATOM 11195 C CA . LEU D 1 290 ? -32.528 5.199 9.295 1.00 17.98 271 LEU D CA 1
ATOM 11196 C C . LEU D 1 290 ? -31.589 4.092 9.782 1.00 20.27 271 LEU D C 1
ATOM 11197 O O . LEU D 1 290 ? -30.810 4.297 10.723 1.00 21.14 271 LEU D O 1
ATOM 11202 N N . ARG D 1 291 ? -31.664 2.912 9.167 1.00 17.42 272 ARG D N 1
ATOM 11203 C CA . ARG D 1 291 ? -30.693 1.846 9.408 1.00 18.89 272 ARG D CA 1
ATOM 11204 C C . ARG D 1 291 ? -29.252 2.355 9.304 1.00 22.21 272 ARG D C 1
ATOM 11205 O O . ARG D 1 291 ? -28.443 2.163 10.218 1.00 20.63 272 ARG D O 1
ATOM 11213 N N . ASP D 1 292 ? -28.920 3.010 8.185 1.00 20.36 273 ASP D N 1
ATOM 11214 C CA . ASP D 1 292 ? -27.538 3.423 7.914 1.00 26.07 273 ASP D CA 1
ATOM 11215 C C . ASP D 1 292 ? -27.108 4.617 8.768 1.00 18.94 273 ASP D C 1
ATOM 11216 O O . ASP D 1 292 ? -25.988 4.641 9.292 1.00 17.87 273 ASP D O 1
ATOM 11221 N N . THR D 1 293 ? -27.958 5.633 8.894 1.00 16.12 274 THR D N 1
ATOM 11222 C CA . THR D 1 293 ? -27.528 6.871 9.526 1.00 17.80 274 THR D CA 1
ATOM 11223 C C . THR D 1 293 ? -28.013 7.035 10.967 1.00 16.89 274 THR D C 1
ATOM 11224 O O . THR D 1 293 ? -27.511 7.915 11.667 1.00 18.60 274 THR D O 1
ATOM 11228 N N . GLY D 1 294 ? -28.973 6.236 11.423 1.00 20.72 275 GLY D N 1
ATOM 11229 C CA . GLY D 1 294 ? -29.204 6.071 12.858 1.00 15.12 275 GLY D CA 1
ATOM 11230 C C . GLY D 1 294 ? -29.691 7.255 13.670 1.00 18.39 275 GLY D C 1
ATOM 11231 O O . GLY D 1 294 ? -29.332 7.375 14.852 1.00 15.84 275 GLY D O 1
ATOM 11232 N N . ALA D 1 295 ? -30.532 8.119 13.097 1.00 14.68 276 ALA D N 1
ATOM 11233 C CA . ALA D 1 295 ? -31.198 9.144 13.908 1.00 14.29 276 ALA D CA 1
ATOM 11234 C C . ALA D 1 295 ? -32.444 8.580 14.606 1.00 17.17 276 ALA D C 1
ATOM 11235 O O . ALA D 1 295 ? -33.570 9.021 14.385 1.00 16.70 276 ALA D O 1
ATOM 11237 N N . THR D 1 296 ? -32.216 7.611 15.496 1.00 18.67 277 THR D N 1
ATOM 11238 C CA . THR D 1 296 ? -33.300 6.957 16.222 1.00 16.14 277 THR D CA 1
ATOM 11239 C C . THR D 1 296 ? -33.737 7.790 17.419 1.00 18.77 277 THR D C 1
ATOM 11240 O O . THR D 1 296 ? -32.945 8.516 18.025 1.00 19.05 277 THR D O 1
ATOM 11244 N N . ILE D 1 297 ? -34.993 7.668 17.761 1.00 14.65 278 ILE D N 1
ATOM 11245 C CA . ILE D 1 297 ? -35.536 8.342 18.935 1.00 16.42 278 ILE D CA 1
ATOM 11246 C C . ILE D 1 297 ? -35.362 7.432 20.151 1.00 18.85 278 ILE D C 1
ATOM 11247 O O . ILE D 1 297 ? -35.345 6.199 20.050 1.00 14.21 278 ILE D O 1
ATOM 11252 N N . SER D 1 298 ? -35.179 8.046 21.303 1.00 16.92 279 SER D N 1
ATOM 11253 C CA . SER D 1 298 ? -35.125 7.296 22.548 1.00 14.78 279 SER D CA 1
ATOM 11254 C C . SER D 1 298 ? -36.519 6.796 22.919 1.00 15.27 279 SER D C 1
ATOM 11255 O O . SER D 1 298 ? -37.490 7.551 22.827 1.00 14.01 279 SER D O 1
ATOM 11258 N N . PRO D 1 299 ? -36.650 5.552 23.374 1.00 16.09 280 PRO D N 1
ATOM 11259 C CA . PRO D 1 299 ? -37.966 5.108 23.889 1.00 16.78 280 PRO D CA 1
ATOM 11260 C C . PRO D 1 299 ? -38.559 6.053 24.930 1.00 16.79 280 PRO D C 1
ATOM 11261 O O . PRO D 1 299 ? -39.781 6.230 24.986 1.00 17.64 280 PRO D O 1
ATOM 11265 N N . PHE D 1 300 ? -37.710 6.656 25.766 1.00 18.32 281 PHE D N 1
ATOM 11266 C CA A PHE D 1 300 ? -38.187 7.631 26.738 0.51 14.75 281 PHE D CA 1
ATOM 11267 C CA B PHE D 1 300 ? -38.176 7.645 26.741 0.49 14.51 281 PHE D CA 1
ATOM 11268 C C . PHE D 1 300 ? -38.871 8.808 26.045 1.00 15.69 281 PHE D C 1
ATOM 11269 O O . PHE D 1 300 ? -39.947 9.254 26.466 1.00 17.26 281 PHE D O 1
ATOM 11284 N N . ASN D 1 301 ? -38.247 9.333 24.984 1.00 14.82 282 ASN D N 1
ATOM 11285 C CA . ASN D 1 301 ? -38.839 10.426 24.219 1.00 14.87 282 ASN D CA 1
ATOM 11286 C C . ASN D 1 301 ? -40.142 9.994 23.570 1.00 13.64 282 ASN D C 1
ATOM 11287 O O . ASN D 1 301 ? -41.125 10.741 23.587 1.00 17.71 282 ASN D O 1
ATOM 11292 N N . SER D 1 302 ? -40.181 8.786 23.002 1.00 14.17 283 SER D N 1
ATOM 11293 C CA . SER D 1 302 ? -41.447 8.295 22.464 1.00 16.95 283 SER D CA 1
ATOM 11294 C C . SER D 1 302 ? -42.529 8.276 23.535 1.00 14.48 283 SER D C 1
ATOM 11295 O O . SER D 1 302 ? -43.652 8.716 23.293 1.00 14.88 283 SER D O 1
ATOM 11298 N N . PHE D 1 303 ? -42.199 7.788 24.733 1.00 14.57 284 PHE D N 1
ATOM 11299 C CA . PHE D 1 303 ? -43.177 7.759 25.818 1.00 13.83 284 PHE D CA 1
ATOM 11300 C C . PHE D 1 303 ? -43.734 9.153 26.086 1.00 17.61 284 PHE D C 1
ATOM 11301 O O . PHE D 1 303 ? -44.951 9.340 26.194 1.00 15.61 284 PHE D O 1
ATOM 11309 N N . LEU D 1 304 ? -42.850 10.158 26.157 1.00 16.25 285 LEU D N 1
ATOM 11310 C CA . LEU D 1 304 ? -43.311 11.515 26.425 1.00 16.12 285 LEU D CA 1
ATOM 11311 C C . LEU D 1 304 ? -44.135 12.068 25.271 1.00 14.40 285 LEU D C 1
ATOM 11312 O O . LEU D 1 304 ? -45.087 12.830 25.496 1.00 16.03 285 LEU D O 1
ATOM 11317 N N . LEU D 1 305 ? -43.806 11.684 24.039 1.00 15.73 286 LEU D N 1
ATOM 11318 C CA . LEU D 1 305 ? -44.625 12.100 22.902 1.00 16.79 286 LEU D CA 1
ATOM 11319 C C . LEU D 1 305 ? -46.020 11.494 22.987 1.00 15.14 286 LEU D C 1
ATOM 11320 O O . LEU D 1 305 ? -47.021 12.167 22.693 1.00 14.32 286 LEU D O 1
ATOM 11325 N N . LEU D 1 306 ? -46.105 10.225 23.390 1.00 16.50 287 LEU D N 1
ATOM 11326 C CA . LEU D 1 306 ? -47.411 9.593 23.564 1.00 16.13 287 LEU D CA 1
ATOM 11327 C C . LEU D 1 306 ? -48.275 10.392 24.531 1.00 16.30 287 LEU D C 1
ATOM 11328 O O . LEU D 1 306 ? -49.459 10.625 24.269 1.00 18.00 287 LEU D O 1
ATOM 11333 N N . GLN D 1 307 ? -47.689 10.851 25.642 1.00 15.62 288 GLN D N 1
ATOM 11334 C CA . GLN D 1 307 ? -48.464 11.612 26.618 1.00 13.32 288 GLN D CA 1
ATOM 11335 C C . GLN D 1 307 ? -48.984 12.916 26.030 1.00 17.65 288 GLN D C 1
ATOM 11336 O O . GLN D 1 307 ? -50.129 13.311 26.292 1.00 16.80 288 GLN D O 1
ATOM 11342 N N . GLY D 1 308 ? -48.148 13.626 25.264 1.00 15.77 289 GLY D N 1
ATOM 11343 C CA . GLY D 1 308 ? -48.612 14.840 24.614 1.00 15.04 289 GLY D CA 1
ATOM 11344 C C . GLY D 1 308 ? -49.667 14.587 23.553 1.00 16.45 289 GLY D C 1
ATOM 11345 O O . GLY D 1 308 ? -50.567 15.419 23.344 1.00 17.32 289 GLY D O 1
ATOM 11346 N N . LEU D 1 309 ? -49.577 13.453 22.864 1.00 11.38 290 LEU D N 1
ATOM 11347 C CA . LEU D 1 309 ? -50.601 13.119 21.879 1.00 14.72 290 LEU D CA 1
ATOM 11348 C C . LEU D 1 309 ? -51.952 12.917 22.550 1.00 16.92 290 LEU D C 1
ATOM 11349 O O . LEU D 1 309 ? -52.983 13.331 22.012 1.00 15.78 290 LEU D O 1
ATOM 11354 N N . GLU D 1 310 ? -51.966 12.330 23.753 1.00 14.01 291 GLU D N 1
ATOM 11355 C CA . GLU D 1 310 ? -53.243 12.084 24.415 1.00 13.18 291 GLU D CA 1
ATOM 11356 C C . GLU D 1 310 ? -53.966 13.374 24.800 1.00 14.38 291 GLU D C 1
ATOM 11357 O O . GLU D 1 310 ? -55.163 13.329 25.104 1.00 17.89 291 GLU D O 1
ATOM 11363 N N . SER D 1 311 ? -53.292 14.525 24.774 1.00 17.87 292 SER D N 1
ATOM 11364 C CA . SER D 1 311 ? -53.959 15.798 25.030 1.00 20.19 292 SER D CA 1
ATOM 11365 C C . SER D 1 311 ? -53.892 16.750 23.841 1.00 16.88 292 SER D C 1
ATOM 11366 O O . SER D 1 311 ? -54.241 17.932 23.991 1.00 16.27 292 SER D O 1
ATOM 11369 N N . LEU D 1 312 ? -53.480 16.262 22.667 1.00 16.24 293 LEU D N 1
ATOM 11370 C CA . LEU D 1 312 ? -53.037 17.144 21.588 1.00 18.81 293 LEU D CA 1
ATOM 11371 C C . LEU D 1 312 ? -54.133 18.117 21.160 1.00 18.19 293 LEU D C 1
ATOM 11372 O O . LEU D 1 312 ? -53.924 19.334 21.159 1.00 19.34 293 LEU D O 1
ATOM 11377 N N . SER D 1 313 ? -55.307 17.597 20.774 1.00 15.92 294 SER D N 1
ATOM 11378 C CA . SER D 1 313 ? -56.368 18.487 20.289 1.00 19.24 294 SER D CA 1
ATOM 11379 C C . SER D 1 313 ? -56.841 19.435 21.381 1.00 17.01 294 SER D C 1
ATOM 11380 O O . SER D 1 313 ? -57.259 20.565 21.084 1.00 18.81 294 SER D O 1
ATOM 11383 N N . LEU D 1 314 ? -56.801 18.998 22.645 1.00 17.61 295 LEU D N 1
ATOM 11384 C CA . LEU D 1 314 ? -57.222 19.880 23.733 1.00 22.48 295 LEU D CA 1
ATOM 11385 C C . LEU D 1 314 ? -56.286 21.067 23.853 1.00 19.63 295 LEU D C 1
ATOM 11386 O O . LEU D 1 314 ? -56.728 22.203 24.053 1.00 15.95 295 LEU D O 1
ATOM 11391 N N . ARG D 1 315 ? -54.984 20.819 23.733 1.00 14.99 296 ARG D N 1
ATOM 11392 C CA . ARG D 1 315 ? -54.020 21.904 23.805 1.00 16.85 296 ARG D CA 1
ATOM 11393 C C . ARG D 1 315 ? -54.094 22.776 22.555 1.00 18.40 296 ARG D C 1
ATOM 11394 O O . ARG D 1 315 ? -54.122 24.005 22.649 1.00 18.84 296 ARG D O 1
ATOM 11402 N N . VAL D 1 316 ? -54.146 22.160 21.372 1.00 16.11 297 VAL D N 1
ATOM 11403 C CA . VAL D 1 316 ? -54.182 22.955 20.144 1.00 15.92 297 VAL D CA 1
ATOM 11404 C C . VAL D 1 316 ? -55.407 23.868 20.122 1.00 16.31 297 VAL D C 1
ATOM 11405 O O . VAL D 1 316 ? -55.308 25.043 19.750 1.00 15.25 297 VAL D O 1
ATOM 11409 N N . GLU D 1 317 ? -56.577 23.350 20.531 1.00 14.98 298 GLU D N 1
ATOM 11410 C CA . GLU D 1 317 ? -57.768 24.199 20.605 1.00 16.71 298 GLU D CA 1
ATOM 11411 C C . GLU D 1 317 ? -57.518 25.419 21.482 1.00 17.61 298 GLU D C 1
ATOM 11412 O O . GLU D 1 317 ? -57.913 26.539 21.128 1.00 19.23 298 GLU D O 1
ATOM 11418 N N . ARG D 1 318 ? -56.880 25.223 22.642 1.00 14.98 299 ARG D N 1
ATOM 11419 C CA . ARG D 1 318 ? -56.631 26.352 23.537 1.00 17.02 299 ARG D CA 1
ATOM 11420 C C . ARG D 1 318 ? -55.570 27.290 22.972 1.00 16.24 299 ARG D C 1
ATOM 11421 O O . ARG D 1 318 ? -55.703 28.515 23.083 1.00 18.10 299 ARG D O 1
ATOM 11429 N N . HIS D 1 319 ? -54.505 26.740 22.368 1.00 15.03 300 HIS D N 1
ATOM 11430 C CA . HIS D 1 319 ? -53.526 27.568 21.658 1.00 14.51 300 HIS D CA 1
ATOM 11431 C C . HIS D 1 319 ? -54.215 28.499 20.665 1.00 16.53 300 HIS D C 1
ATOM 11432 O O . HIS D 1 319 ? -53.885 29.691 20.561 1.00 17.73 300 HIS D O 1
ATOM 11439 N N . VAL D 1 320 ? -55.133 27.935 19.878 1.00 15.39 301 VAL D N 1
ATOM 11440 C CA . VAL D 1 320 ? -55.817 28.681 18.832 1.00 18.45 301 VAL D CA 1
ATOM 11441 C C . VAL D 1 320 ? -56.727 29.751 19.438 1.00 19.61 301 VAL D C 1
ATOM 11442 O O . VAL D 1 320 ? -56.699 30.910 19.017 1.00 19.25 301 VAL D O 1
ATOM 11446 N N . THR D 1 321 ? -57.545 29.385 20.433 1.00 19.41 302 THR D N 1
ATOM 11447 C CA . THR D 1 321 ? -58.479 30.375 20.972 1.00 21.73 302 THR D CA 1
ATOM 11448 C C . THR D 1 321 ? -57.727 31.494 21.676 1.00 17.42 302 THR D C 1
ATOM 11449 O O . THR D 1 321 ? -58.089 32.668 21.540 1.00 21.11 302 THR D O 1
ATOM 11453 N N . ASN D 1 322 ? -56.669 31.154 22.415 1.00 18.33 303 ASN D N 1
ATOM 11454 C CA . ASN D 1 322 ? -55.774 32.172 22.959 1.00 20.35 303 ASN D CA 1
ATOM 11455 C C . ASN D 1 322 ? -55.248 33.086 21.855 1.00 20.61 303 ASN D C 1
ATOM 11456 O O . ASN D 1 322 ? -55.238 34.315 21.995 1.00 20.88 303 ASN D O 1
ATOM 11461 N N . THR D 1 323 ? -54.791 32.497 20.746 1.00 18.94 304 THR D N 1
ATOM 11462 C CA . THR D 1 323 ? -54.163 33.304 19.700 1.00 20.45 304 THR D CA 1
ATOM 11463 C C . THR D 1 323 ? -55.178 34.229 19.041 1.00 21.67 304 THR D C 1
ATOM 11464 O O . THR D 1 323 ? -54.875 35.396 18.772 1.00 21.38 304 THR D O 1
ATOM 11468 N N . ARG D 1 324 ? -56.389 33.725 18.789 1.00 22.08 305 ARG D N 1
ATOM 11469 C CA . ARG D 1 324 ? -57.459 34.562 18.254 1.00 25.90 305 ARG D CA 1
ATOM 11470 C C . ARG D 1 324 ? -57.713 35.772 19.148 1.00 23.16 305 ARG D C 1
ATOM 11471 O O . ARG D 1 324 ? -57.779 36.908 18.666 1.00 24.30 305 ARG D O 1
ATOM 11479 N N . LYS D 1 325 ? -57.866 35.545 20.458 1.00 20.89 306 LYS D N 1
ATOM 11480 C CA . LYS D 1 325 ? -58.083 36.663 21.376 1.00 24.72 306 LYS D CA 1
ATOM 11481 C C . LYS D 1 325 ? -56.909 37.637 21.355 1.00 23.30 306 LYS D C 1
ATOM 11482 O O . LYS D 1 325 ? -57.106 38.859 21.330 1.00 23.26 306 LYS D O 1
ATOM 11488 N N . ILE D 1 326 ? -55.680 37.113 21.361 1.00 23.63 307 ILE D N 1
ATOM 11489 C CA . ILE D 1 326 ? -54.496 37.965 21.429 1.00 22.74 307 ILE D CA 1
ATOM 11490 C C . ILE D 1 326 ? -54.333 38.766 20.139 1.00 25.29 307 ILE D C 1
ATOM 11491 O O . ILE D 1 326 ? -53.981 39.952 20.172 1.00 22.89 307 ILE D O 1
ATOM 11496 N N . VAL D 1 327 ? -54.582 38.135 18.987 1.00 23.51 308 VAL D N 1
ATOM 11497 C CA . VAL D 1 327 ? -54.453 38.840 17.715 1.00 23.93 308 VAL D CA 1
ATOM 11498 C C . VAL D 1 327 ? -55.519 39.920 17.603 1.00 26.20 308 VAL D C 1
ATOM 11499 O O . VAL D 1 327 ? -55.248 41.031 17.131 1.00 30.15 308 VAL D O 1
ATOM 11503 N N . ALA D 1 328 ? -56.742 39.616 18.048 1.00 25.21 309 ALA D N 1
ATOM 11504 C CA . ALA D 1 328 ? -57.804 40.619 18.048 1.00 24.87 309 ALA D CA 1
ATOM 11505 C C . ALA D 1 328 ? -57.419 41.823 18.896 1.00 30.62 309 ALA D C 1
ATOM 11506 O O . ALA D 1 328 ? -57.618 42.972 18.481 1.00 28.66 309 ALA D O 1
ATOM 11508 N N . PHE D 1 329 ? -56.853 41.579 20.083 1.00 23.84 310 PHE D N 1
ATOM 11509 C CA . PHE D 1 329 ? -56.406 42.674 20.937 1.00 23.39 310 PHE D CA 1
ATOM 11510 C C . PHE D 1 329 ? -55.269 43.450 20.286 1.00 23.53 310 PHE D C 1
ATOM 11511 O O . PHE D 1 329 ? -55.272 44.687 20.273 1.00 26.62 310 PHE D O 1
ATOM 11519 N N . LEU D 1 330 ? -54.269 42.746 19.759 1.00 21.91 311 LEU D N 1
ATOM 11520 C CA . LEU D 1 330 ? -53.128 43.446 19.184 1.00 21.90 311 LEU D CA 1
ATOM 11521 C C . LEU D 1 330 ? -53.538 44.259 17.961 1.00 27.21 311 LEU D C 1
ATOM 11522 O O . LEU D 1 330 ? -53.043 45.370 17.758 1.00 30.65 311 LEU D O 1
ATOM 11527 N N . LYS D 1 331 ? -54.458 43.738 17.148 1.00 29.19 312 LYS D N 1
ATOM 11528 C CA . LYS D 1 331 ? -54.803 44.440 15.914 1.00 35.03 312 LYS D CA 1
ATOM 11529 C C . LYS D 1 331 ? -55.503 45.764 16.201 1.00 31.60 312 LYS D C 1
ATOM 11530 O O . LYS D 1 331 ? -55.353 46.720 15.435 1.00 32.57 312 LYS D O 1
ATOM 11536 N N . ALA D 1 332 ? -56.230 45.856 17.310 1.00 32.46 313 ALA D N 1
ATOM 11537 C CA . ALA D 1 332 ? -56.877 47.101 17.700 1.00 31.94 313 ALA D CA 1
ATOM 11538 C C . ALA D 1 332 ? -55.955 48.038 18.472 1.00 38.37 313 ALA D C 1
ATOM 11539 O O . ALA D 1 332 ? -56.386 49.138 18.836 1.00 35.05 313 ALA D O 1
ATOM 11541 N N . HIS D 1 333 ? -54.695 47.635 18.739 1.00 31.89 314 HIS D N 1
ATOM 11542 C CA . HIS D 1 333 ? -53.884 48.435 19.655 1.00 28.51 314 HIS D CA 1
ATOM 11543 C C . HIS D 1 333 ? -53.153 49.530 18.886 1.00 29.62 314 HIS D C 1
ATOM 11544 O O . HIS D 1 333 ? -52.550 49.246 17.842 1.00 31.24 314 HIS D O 1
ATOM 11551 N N . PRO D 1 334 ? -53.167 50.775 19.378 1.00 33.92 315 PRO D N 1
ATOM 11552 C CA . PRO D 1 334 ? -52.580 51.883 18.599 1.00 34.33 315 PRO D CA 1
ATOM 11553 C C . PRO D 1 334 ? -51.100 51.723 18.303 1.00 34.49 315 PRO D C 1
ATOM 11554 O O . PRO D 1 334 ? -50.625 52.277 17.307 1.00 33.27 315 PRO D O 1
ATOM 11558 N N . LYS D 1 335 ? -50.354 50.980 19.117 1.00 30.80 316 LYS D N 1
ATOM 11559 C CA . LYS D 1 335 ? -48.921 50.863 18.907 1.00 29.29 316 LYS D CA 1
ATOM 11560 C C . LYS D 1 335 ? -48.553 49.711 17.987 1.00 30.18 316 LYS D C 1
ATOM 11561 O O . LYS D 1 335 ? -47.374 49.540 17.663 1.00 25.78 316 LYS D O 1
ATOM 11567 N N . VAL D 1 336 ? -49.528 48.941 17.530 1.00 28.63 317 VAL D N 1
ATOM 11568 C CA . VAL D 1 336 ? -49.259 47.813 16.652 1.00 26.84 317 VAL D CA 1
ATOM 11569 C C . VAL D 1 336 ? -49.407 48.281 15.214 1.00 29.48 317 VAL D C 1
ATOM 11570 O O . VAL D 1 336 ? -50.496 48.683 14.796 1.00 29.30 317 VAL D O 1
ATOM 11574 N N . ALA D 1 337 ? -48.308 48.224 14.453 1.00 29.18 318 ALA D N 1
ATOM 11575 C CA . ALA D 1 337 ? -48.330 48.735 13.088 1.00 28.33 318 ALA D CA 1
ATOM 11576 C C . ALA D 1 337 ? -48.873 47.704 12.105 1.00 35.43 318 ALA D C 1
ATOM 11577 O O . ALA D 1 337 ? -49.582 48.067 11.159 1.00 31.09 318 ALA D O 1
ATOM 11579 N N . TRP D 1 338 ? -48.553 46.423 12.303 1.00 31.82 319 TRP D N 1
ATOM 11580 C CA . TRP D 1 338 ? -49.010 45.378 11.394 1.00 33.83 319 TRP D CA 1
ATOM 11581 C C . TRP D 1 338 ? -48.934 44.030 12.096 1.00 34.76 319 TRP D C 1
ATOM 11582 O O . TRP D 1 338 ? -48.157 43.844 13.039 1.00 28.69 319 TRP D O 1
ATOM 11593 N N . ILE D 1 339 ? -49.753 43.092 11.612 1.00 26.88 320 ILE D N 1
ATOM 11594 C CA . ILE D 1 339 ? -49.834 41.727 12.131 1.00 31.69 320 ILE D CA 1
ATOM 11595 C C . ILE D 1 339 ? -49.992 40.776 10.959 1.00 32.50 320 ILE D C 1
ATOM 11596 O O . ILE D 1 339 ? -50.839 41.004 10.088 1.00 29.90 320 ILE D O 1
ATOM 11601 N N . ASN D 1 340 ? -49.210 39.695 10.953 1.00 28.71 321 ASN D N 1
ATOM 11602 C CA . ASN D 1 340 ? -49.384 38.597 10.003 1.00 27.27 321 ASN D CA 1
ATOM 11603 C C . ASN D 1 340 ? -50.062 37.437 10.722 1.00 27.06 321 ASN D C 1
ATOM 11604 O O . ASN D 1 340 ? -49.445 36.775 11.563 1.00 27.94 321 ASN D O 1
ATOM 11609 N N . TYR D 1 341 ? -51.320 37.191 10.384 1.00 25.74 322 TYR D N 1
ATOM 11610 C CA . TYR D 1 341 ? -52.085 36.044 10.855 1.00 19.94 322 TYR D CA 1
ATOM 11611 C C . TYR D 1 341 ? -53.099 35.719 9.768 1.00 25.18 322 TYR D C 1
ATOM 11612 O O . TYR D 1 341 ? -53.916 36.575 9.421 1.00 25.40 322 TYR D O 1
ATOM 11621 N N . PRO D 1 342 ? -53.069 34.511 9.196 1.00 25.35 323 PRO D N 1
ATOM 11622 C CA . PRO D 1 342 ? -53.832 34.265 7.957 1.00 24.76 323 PRO D CA 1
ATOM 11623 C C . PRO D 1 342 ? -55.329 34.363 8.129 1.00 27.48 323 PRO D C 1
ATOM 11624 O O . PRO D 1 342 ? -56.041 34.525 7.130 1.00 32.52 323 PRO D O 1
ATOM 11628 N N . GLU D 1 343 ? -55.834 34.270 9.356 1.00 26.47 324 GLU D N 1
ATOM 11629 C CA . GLU D 1 343 ? -57.265 34.315 9.595 1.00 29.42 324 GLU D CA 1
ATOM 11630 C C . GLU D 1 343 ? -57.816 35.736 9.644 1.00 34.49 324 GLU D C 1
ATOM 11631 O O . GLU D 1 343 ? -59.040 35.903 9.650 1.00 31.97 324 GLU D O 1
ATOM 11637 N N . LEU D 1 344 ? -56.957 36.754 9.690 1.00 27.54 325 LEU D N 1
ATOM 11638 C CA . LEU D 1 344 ? -57.439 38.128 9.659 1.00 28.05 325 LEU D CA 1
ATOM 11639 C C . LEU D 1 344 ? -58.184 38.393 8.353 1.00 31.95 325 LEU D C 1
ATOM 11640 O O . LEU D 1 344 ? -57.817 37.885 7.290 1.00 25.24 325 LEU D O 1
ATOM 11645 N N . GLU D 1 345 ? -59.239 39.211 8.439 1.00 31.55 326 GLU D N 1
ATOM 11646 C CA . GLU D 1 345 ?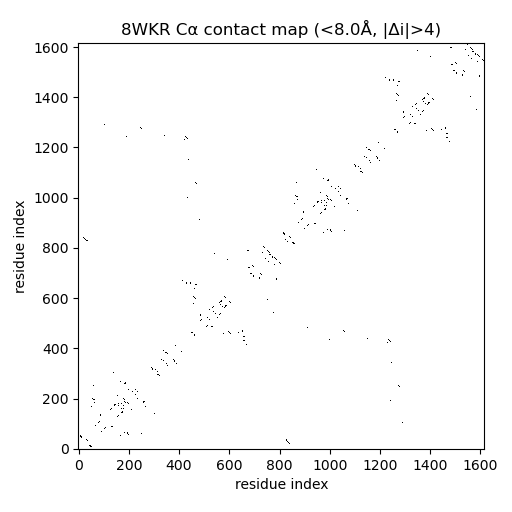 -60.111 39.428 7.287 1.00 33.97 326 GLU D CA 1
ATOM 11647 C C . GLU D 1 345 ? -59.399 40.136 6.143 1.00 30.28 326 GLU D C 1
ATOM 11648 O O . GLU D 1 345 ? -59.833 40.011 4.994 1.00 33.77 326 GLU D O 1
ATOM 11654 N N . ASP D 1 346 ? -58.329 40.879 6.428 1.00 28.16 327 ASP D N 1
ATOM 11655 C CA . ASP D 1 346 ? -57.543 41.536 5.396 1.00 33.13 327 ASP D CA 1
ATOM 11656 C C . ASP D 1 346 ? -56.273 40.772 5.057 1.00 27.47 327 ASP D C 1
ATOM 11657 O O . ASP D 1 346 ? -55.396 41.316 4.376 1.00 26.34 327 ASP D O 1
ATOM 11662 N N . SER D 1 347 ? -56.154 39.529 5.496 1.00 25.74 328 SER D N 1
ATOM 11663 C CA . SER D 1 347 ? -54.987 38.745 5.100 1.00 26.14 328 SER D CA 1
ATOM 11664 C C . SER D 1 347 ? -55.191 38.195 3.693 1.00 22.22 328 SER D C 1
ATOM 11665 O O . SER D 1 347 ? -56.255 37.641 3.402 1.00 24.30 328 SER D O 1
ATOM 11668 N N . PRO D 1 348 ? -54.198 38.296 2.811 1.00 28.34 329 PRO D N 1
ATOM 11669 C CA . PRO D 1 348 ? -54.320 37.632 1.504 1.00 25.70 329 PRO D CA 1
ATOM 11670 C C . PRO D 1 348 ? -54.502 36.128 1.620 1.00 30.36 329 PRO D C 1
ATOM 11671 O O . PRO D 1 348 ? -55.052 35.509 0.698 1.00 28.70 329 PRO D O 1
ATOM 11675 N N . TYR D 1 349 ? -54.097 35.525 2.739 1.00 27.16 330 TYR D N 1
ATOM 11676 C CA . TYR D 1 349 ? -54.231 34.090 2.949 1.00 26.30 330 TYR D CA 1
ATOM 11677 C C . TYR D 1 349 ? -55.578 33.698 3.547 1.00 27.29 330 TYR D C 1
ATOM 11678 O O . TYR D 1 349 ? -55.787 32.516 3.838 1.00 25.33 330 TYR D O 1
ATOM 11687 N N . HIS D 1 350 ? -56.507 34.652 3.702 1.00 25.31 331 HIS D N 1
ATOM 11688 C CA . HIS D 1 350 ? -57.754 34.368 4.412 1.00 25.05 331 HIS D CA 1
ATOM 11689 C C . HIS D 1 350 ? -58.563 33.274 3.723 1.00 26.35 331 HIS D C 1
ATOM 11690 O O . HIS D 1 350 ? -59.218 32.456 4.388 1.00 23.07 331 HIS D O 1
ATOM 11697 N N . ASP D 1 351 ? -58.550 33.247 2.393 1.00 24.16 332 ASP D N 1
ATOM 11698 C CA . ASP D 1 351 ? -59.345 32.244 1.695 1.00 26.41 332 ASP D CA 1
ATOM 11699 C C . ASP D 1 351 ? -58.734 30.848 1.818 1.00 25.23 332 ASP D C 1
ATOM 11700 O O . ASP D 1 351 ? -59.472 29.867 1.912 1.00 21.98 332 ASP D O 1
ATOM 11705 N N . LEU D 1 352 ? -57.400 30.741 1.833 1.00 22.39 333 LEU D N 1
ATOM 11706 C CA . LEU D 1 352 ? -56.764 29.455 2.115 1.00 24.82 333 LEU D CA 1
ATOM 11707 C C . LEU D 1 352 ? -57.038 29.000 3.549 1.00 25.31 333 LEU D C 1
ATOM 11708 O O . LEU D 1 352 ? -57.227 27.802 3.803 1.00 20.92 333 LEU D O 1
ATOM 11713 N N . ALA D 1 353 ? -57.065 29.938 4.500 1.00 23.28 334 ALA D N 1
ATOM 11714 C CA . ALA D 1 353 ? -57.450 29.588 5.871 1.00 21.18 334 ALA D CA 1
ATOM 11715 C C . ALA D 1 353 ? -58.865 29.035 5.911 1.00 23.66 334 ALA D C 1
ATOM 11716 O O . ALA D 1 353 ? -59.133 28.024 6.574 1.00 21.61 334 ALA D O 1
ATOM 11718 N N . THR D 1 354 ? -59.781 29.673 5.184 1.00 28.38 335 THR D N 1
ATOM 11719 C CA . THR D 1 354 ? -61.162 29.215 5.175 1.00 24.69 335 THR D CA 1
ATOM 11720 C C . THR D 1 354 ? -61.285 27.850 4.513 1.00 25.90 335 THR D C 1
ATOM 11721 O O . THR D 1 354 ? -62.044 26.996 4.985 1.00 23.78 335 THR D O 1
ATOM 11725 N N . LYS D 1 355 ? -60.530 27.618 3.435 1.00 23.86 336 LYS D N 1
ATOM 11726 C CA . LYS D 1 355 ? -60.641 26.354 2.705 1.00 24.78 336 LYS D CA 1
ATOM 11727 C C . LYS D 1 355 ? -60.011 25.193 3.477 1.00 26.70 336 LYS D C 1
ATOM 11728 O O . LYS D 1 355 ? -60.599 24.113 3.588 1.00 27.74 336 LYS D O 1
ATOM 11734 N N . TYR D 1 356 ? -58.805 25.387 4.000 1.00 18.34 337 TYR D N 1
ATOM 11735 C CA . TYR D 1 356 ? -58.019 24.286 4.544 1.00 20.97 337 TYR D CA 1
ATOM 11736 C C . TYR D 1 356 ? -57.926 24.259 6.064 1.00 24.62 337 TYR D C 1
ATOM 11737 O O . TYR D 1 356 ? -57.450 23.259 6.613 1.00 21.77 337 TYR D O 1
ATOM 11746 N N . PHE D 1 357 ? -58.328 25.315 6.766 1.00 20.29 338 PHE D N 1
ATOM 11747 C CA . PHE D 1 357 ? -58.117 25.403 8.214 1.00 20.99 338 PHE D CA 1
ATOM 11748 C C . PHE D 1 357 ? -59.409 25.755 8.940 1.00 19.92 338 PHE D C 1
ATOM 11749 O O . PHE D 1 357 ? -59.482 26.776 9.627 1.00 22.50 338 PHE D O 1
ATOM 11757 N N . PRO D 1 358 ? -60.442 24.910 8.839 1.00 19.44 339 PRO D N 1
ATOM 11758 C CA . PRO D 1 358 ? -61.715 25.233 9.514 1.00 24.45 339 PRO D CA 1
ATOM 11759 C C . PRO D 1 358 ? -61.598 25.377 11.023 1.00 25.75 339 PRO D C 1
ATOM 11760 O O . PRO D 1 358 ? -62.447 26.038 11.628 1.00 25.02 339 PRO D O 1
ATOM 11764 N N . ASN D 1 359 ? -60.580 24.790 11.652 1.00 23.85 340 ASN D N 1
ATOM 11765 C CA . ASN D 1 359 ? -60.420 24.872 13.096 1.00 23.96 340 ASN D CA 1
ATOM 11766 C C . ASN D 1 359 ? -59.395 25.917 13.522 1.00 20.02 340 ASN D C 1
ATOM 11767 O O . ASN D 1 359 ? -59.032 25.954 14.695 1.00 20.39 340 ASN D O 1
ATOM 11772 N N . GLY D 1 360 ? -58.940 26.769 12.612 1.00 19.59 341 GLY D N 1
ATOM 11773 C CA . GLY D 1 360 ? -57.974 27.803 12.925 1.00 17.81 341 GLY D CA 1
ATOM 11774 C C . GLY D 1 360 ? -56.613 27.510 12.308 1.00 23.39 341 GLY D C 1
ATOM 11775 O O . GLY D 1 360 ? -56.351 26.427 11.783 1.00 17.15 341 GLY D O 1
ATOM 11776 N N . VAL D 1 361 ? -55.737 28.521 12.395 1.00 17.08 342 VAL D N 1
ATOM 11777 C CA . VAL D 1 361 ? -54.441 28.529 11.722 1.00 18.02 342 VAL D CA 1
ATOM 11778 C C . VAL D 1 361 ? -53.282 28.617 12.718 1.00 15.80 342 VAL D C 1
ATOM 11779 O O . VAL D 1 361 ? -52.218 29.164 12.403 1.00 19.99 342 VAL D O 1
ATOM 11783 N N . GLY D 1 362 ? -53.469 28.096 13.918 1.00 18.84 343 GLY D N 1
ATOM 11784 C CA . GLY D 1 362 ? -52.334 27.903 14.801 1.00 17.30 343 GLY D CA 1
ATOM 11785 C C . GLY D 1 362 ? -52.079 29.056 15.746 1.00 17.46 343 GLY D C 1
ATOM 11786 O O . GLY D 1 362 ? -52.877 29.989 15.908 1.00 17.89 343 GLY D O 1
ATOM 11787 N N . SER D 1 363 ? -50.926 28.971 16.410 1.00 16.31 344 SER D N 1
ATOM 11788 C CA . SER D 1 363 ? -50.641 29.847 17.546 1.00 17.46 344 SER D CA 1
ATOM 11789 C C . SER D 1 363 ? -49.309 30.573 17.393 1.00 19.08 344 SER D C 1
ATOM 11790 O O . SER D 1 363 ? -48.727 31.022 18.388 1.00 19.24 344 SER D O 1
ATOM 11793 N N . ILE D 1 364 ? -48.807 30.700 16.173 1.00 16.13 345 ILE D N 1
ATOM 11794 C CA . ILE D 1 364 ? -47.570 31.423 15.916 1.00 17.69 345 ILE D CA 1
ATOM 11795 C C . ILE D 1 364 ? -47.880 32.536 14.929 1.00 22.17 345 ILE D C 1
ATOM 11796 O O . ILE D 1 364 ? -48.537 32.299 13.910 1.00 20.03 345 ILE D O 1
ATOM 11801 N N . PHE D 1 365 ? -47.436 33.750 15.239 1.00 18.80 346 PHE D N 1
ATOM 11802 C CA . PHE D 1 365 ? -47.675 34.869 14.336 1.00 22.71 346 PHE D CA 1
ATOM 11803 C C . PHE D 1 365 ? -46.582 35.911 14.529 1.00 21.51 346 PHE D C 1
ATOM 11804 O O . PHE D 1 365 ? -45.786 35.855 15.473 1.00 19.38 346 PHE D O 1
ATOM 11812 N N . THR D 1 366 ? -46.551 36.873 13.621 1.00 23.96 347 THR D N 1
ATOM 11813 C CA . THR D 1 366 ? -45.594 37.963 13.698 1.00 26.45 347 THR D CA 1
ATOM 11814 C C . THR D 1 366 ? -46.336 39.294 13.719 1.00 26.23 347 THR D C 1
ATOM 11815 O O . THR D 1 366 ? -47.497 39.387 13.307 1.00 25.29 347 THR D O 1
ATOM 11819 N N . LEU D 1 367 ? -45.640 40.326 14.195 1.00 24.66 348 LEU D N 1
ATOM 11820 C CA . LEU D 1 367 ? -46.182 41.678 14.231 1.00 28.47 348 LEU D CA 1
ATOM 11821 C C . LEU D 1 367 ? -45.029 42.670 14.242 1.00 25.00 348 LEU D C 1
ATOM 11822 O O . LEU D 1 367 ? -43.882 42.317 14.522 1.00 26.26 348 LEU D O 1
ATOM 11827 N N . GLY D 1 368 ? -45.354 43.913 13.913 1.00 32.96 349 GLY D N 1
ATOM 11828 C CA . GLY D 1 368 ? -44.417 45.012 14.041 1.00 28.21 349 GLY D CA 1
ATOM 11829 C C . GLY D 1 368 ? -45.094 46.159 14.758 1.00 29.67 349 GLY D C 1
ATOM 11830 O O . GLY D 1 368 ? -46.306 46.358 14.651 1.00 28.11 349 GLY D O 1
ATOM 11831 N N . LEU D 1 369 ? -44.300 46.897 15.525 1.00 27.43 350 LEU D N 1
ATOM 11832 C CA . LEU D 1 369 ? -44.825 47.975 16.355 1.00 26.41 350 LEU D CA 1
ATOM 11833 C C . LEU D 1 369 ? -44.562 49.327 15.697 1.00 29.68 350 LEU D C 1
ATOM 11834 O O . LEU D 1 369 ? -43.647 49.477 14.884 1.00 31.48 350 LEU D O 1
ATOM 11839 N N . THR D 1 370 ? -45.362 50.327 16.083 1.00 31.86 351 THR D N 1
ATOM 11840 C CA . THR D 1 370 ? -45.208 51.650 15.483 1.00 33.50 351 THR D CA 1
ATOM 11841 C C . THR D 1 370 ? -43.824 52.241 15.741 1.00 38.17 351 THR D C 1
ATOM 11842 O O . THR D 1 370 ? -4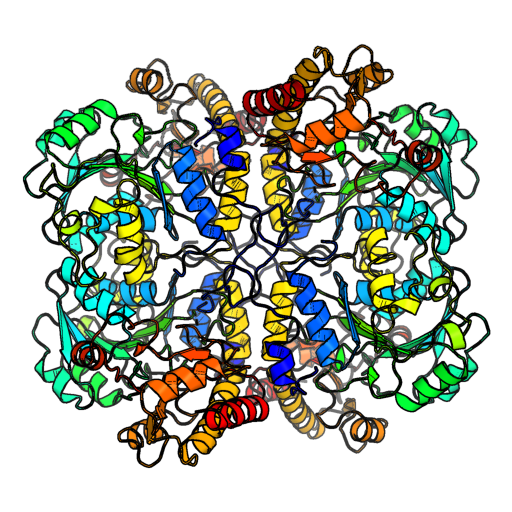3.290 52.956 14.882 1.00 36.36 351 THR D O 1
ATOM 11846 N N . GLY D 1 371 ? -43.213 51.938 16.891 1.00 32.65 352 GLY D N 1
ATOM 11847 C CA . GLY D 1 371 ? -41.854 52.375 17.169 1.00 27.39 352 GLY D CA 1
ATOM 11848 C C . GLY D 1 371 ? -40.751 51.535 16.563 1.00 37.76 352 GLY D C 1
ATOM 11849 O O . GLY D 1 371 ? -39.576 51.737 16.890 1.00 39.36 352 GLY D O 1
ATOM 11850 N N . GLY D 1 372 ? -41.088 50.581 15.692 1.00 32.70 353 GLY D N 1
ATOM 11851 C CA . GLY D 1 372 ? -40.063 49.876 14.938 1.00 27.25 353 GLY D CA 1
ATOM 11852 C C . GLY D 1 372 ? -39.195 48.964 15.794 1.00 34.13 353 GLY D C 1
ATOM 11853 O O . GLY D 1 372 ? -39.635 48.380 16.794 1.00 27.24 353 GLY D O 1
ATOM 11854 N N . GLU D 1 373 ? -37.927 48.853 15.385 1.00 32.81 354 GLU D N 1
ATOM 11855 C CA . GLU D 1 373 ? -37.006 47.911 16.014 1.00 32.87 354 GLU D CA 1
ATOM 11856 C C . GLU D 1 373 ? -36.795 48.234 17.486 1.00 38.14 354 GLU D C 1
ATOM 11857 O O . GLU D 1 373 ? -36.786 47.334 18.336 1.00 37.55 354 GLU D O 1
ATOM 11863 N N . ALA D 1 374 ? -36.611 49.517 17.808 1.00 31.38 355 ALA D N 1
ATOM 11864 C CA . ALA D 1 374 ? -36.377 49.896 19.196 1.00 33.88 355 ALA D CA 1
ATOM 11865 C C . ALA D 1 374 ? -37.591 49.570 20.063 1.00 38.30 355 ALA D C 1
ATOM 11866 O O . ALA D 1 374 ? -37.448 49.170 21.225 1.00 31.73 355 ALA D O 1
ATOM 11868 N N . ALA D 1 375 ? -38.796 49.721 19.507 1.00 29.28 356 ALA D N 1
ATOM 11869 C CA . ALA D 1 375 ? -40.001 49.393 20.262 1.00 35.03 356 ALA D CA 1
ATOM 11870 C C . ALA D 1 375 ? -40.137 47.888 20.454 1.00 35.32 356 ALA D C 1
ATOM 11871 O O . ALA D 1 375 ? -40.525 47.427 21.534 1.00 31.04 356 ALA D O 1
ATOM 11873 N N . GLY D 1 376 ? -39.812 47.110 19.421 1.00 33.31 357 GLY D N 1
ATOM 11874 C CA . GLY D 1 376 ? -39.879 45.664 19.554 1.00 34.46 357 GLY D CA 1
ATOM 11875 C C . GLY D 1 376 ? -38.959 45.150 20.641 1.00 36.06 357 GLY D C 1
ATOM 11876 O O . GLY D 1 376 ? -39.377 44.387 21.516 1.00 39.58 357 GLY D O 1
ATOM 11877 N N . LYS D 1 377 ? -37.695 45.578 20.606 1.00 36.46 358 LYS D N 1
ATOM 11878 C CA . LYS D 1 377 ? -36.729 45.202 21.634 1.00 41.75 358 LYS D CA 1
ATOM 11879 C C . LYS D 1 377 ? -37.246 45.536 23.029 1.00 39.47 358 LYS D C 1
ATOM 11880 O O . LYS D 1 377 ? -37.136 44.721 23.955 1.00 34.91 358 LYS D O 1
ATOM 11886 N N . ALA D 1 378 ? -37.842 46.719 23.188 1.00 37.08 359 ALA D N 1
ATOM 11887 C CA . ALA D 1 378 ? -38.283 47.154 24.507 1.00 38.08 359 ALA D CA 1
ATOM 11888 C C . ALA D 1 378 ? -39.473 46.334 24.989 1.00 40.65 359 ALA D C 1
ATOM 11889 O O . ALA D 1 378 ? -39.538 45.964 26.168 1.00 33.72 359 ALA D O 1
ATOM 11891 N N . LEU D 1 379 ? -40.429 46.058 24.094 1.00 33.50 360 LEU D N 1
ATOM 11892 C CA . LEU D 1 379 ? -41.571 45.214 24.436 1.00 35.76 360 LEU D CA 1
ATOM 11893 C C . LEU D 1 379 ? -41.121 43.942 25.142 1.00 30.29 360 LEU D C 1
ATOM 11894 O O . LEU D 1 379 ? -41.621 43.605 26.221 1.00 29.43 360 LEU D O 1
ATOM 11899 N N . ILE D 1 380 ? -40.144 43.249 24.556 1.00 26.96 361 ILE D N 1
ATOM 11900 C CA . ILE D 1 380 ? -39.645 42.001 25.125 1.00 35.42 361 ILE D CA 1
ATOM 11901 C C . ILE D 1 380 ? -39.170 42.209 26.551 1.00 34.82 361 ILE D C 1
ATOM 11902 O O . ILE D 1 380 ? -39.458 41.398 27.439 1.00 33.68 361 ILE D O 1
ATOM 11907 N N . GLU D 1 381 ? -38.420 43.288 26.790 1.00 30.92 362 GLU D N 1
ATOM 11908 C CA . GLU D 1 381 ? -37.854 43.512 28.113 1.00 38.63 362 GLU D CA 1
ATOM 11909 C C . GLU D 1 381 ? -38.930 43.735 29.164 1.00 34.40 362 GLU D C 1
ATOM 11910 O O . GLU D 1 381 ? -38.709 43.444 30.343 1.00 39.17 362 GLU D O 1
ATOM 11916 N N . HIS D 1 382 ? -40.093 44.241 28.769 1.00 32.33 363 HIS D N 1
ATOM 11917 C CA . HIS D 1 382 ? -41.117 44.582 29.745 1.00 35.79 363 HIS D CA 1
ATOM 11918 C C . HIS D 1 382 ? -42.129 43.470 29.981 1.00 30.28 363 HIS D C 1
ATOM 11919 O O . HIS D 1 382 ? -42.876 43.540 30.959 1.00 31.42 363 HIS D O 1
ATOM 11926 N N . LEU D 1 383 ? -42.160 42.448 29.133 1.00 28.51 364 LEU D N 1
ATOM 11927 C CA . LEU D 1 383 ? -43.107 41.363 29.329 1.00 30.31 364 LEU D CA 1
ATOM 11928 C C . LEU D 1 383 ? -42.685 40.492 30.509 1.00 30.50 364 LEU D C 1
ATOM 11929 O O . LEU D 1 383 ? -41.503 40.195 30.695 1.00 32.10 364 LEU D O 1
ATOM 11934 N N . GLN D 1 384 ? -43.665 40.094 31.314 1.00 25.21 365 GLN D N 1
ATOM 11935 C CA . GLN D 1 384 ? -43.437 39.258 32.485 1.00 33.70 365 GLN D CA 1
ATOM 11936 C C . GLN D 1 384 ? -43.776 37.798 32.252 1.00 30.29 365 GLN D C 1
ATOM 11937 O O . GLN D 1 384 ? -43.239 36.933 32.949 1.00 26.40 365 GLN D O 1
ATOM 11943 N N . LEU D 1 385 ? -44.673 37.503 31.315 1.00 29.65 366 LEU D N 1
ATOM 11944 C CA . LEU D 1 385 ? -45.133 36.135 31.136 1.00 29.20 366 LEU D CA 1
ATOM 11945 C C . LEU D 1 385 ? -44.526 35.455 29.929 1.00 29.38 366 LEU D C 1
ATOM 11946 O O . LEU D 1 385 ? -44.275 34.249 29.984 1.00 35.35 366 LEU D O 1
ATOM 11951 N N . PHE D 1 386 ? -44.274 36.195 28.853 1.00 24.68 367 PHE D N 1
ATOM 11952 C CA . PHE D 1 386 ? -43.675 35.621 27.656 1.00 25.19 367 PHE D CA 1
ATOM 11953 C C . PHE D 1 386 ? -42.193 35.368 27.887 1.00 29.02 367 PHE D C 1
ATOM 11954 O O . PHE D 1 386 ? -41.489 36.214 28.435 1.00 27.57 367 PHE D O 1
ATOM 11962 N N . SER D 1 387 ? -41.713 34.204 27.452 1.00 22.91 368 SER D N 1
ATOM 11963 C CA . SER D 1 387 ? -40.322 33.815 27.648 1.00 23.33 368 SER D CA 1
ATOM 11964 C C . SER D 1 387 ? -39.516 34.162 26.402 1.00 22.84 368 SER D C 1
ATOM 11965 O O . SER D 1 387 ? -39.901 33.793 25.286 1.00 20.18 368 SER D O 1
ATOM 11968 N N . LEU D 1 388 ? -38.400 34.861 26.582 1.00 22.13 369 LEU D N 1
ATOM 11969 C CA . LEU D 1 388 ? -37.551 35.211 25.440 1.00 26.75 369 LEU D CA 1
ATOM 11970 C C . LEU D 1 388 ? -36.663 34.021 25.067 1.00 27.54 369 LEU D C 1
ATOM 11971 O O . LEU D 1 388 ? -35.716 33.691 25.789 1.00 25.76 369 LEU D O 1
ATOM 11976 N N . LEU D 1 389 ? -36.966 33.376 23.939 1.00 27.34 370 LEU D N 1
ATOM 11977 C CA . LEU D 1 389 ? -36.145 32.301 23.375 1.00 25.12 370 LEU D CA 1
ATOM 11978 C C . LEU D 1 389 ? -36.627 32.027 21.954 1.00 22.84 370 LEU D C 1
ATOM 11979 O O . LEU D 1 389 ? -37.688 32.499 21.542 1.00 27.33 370 LEU D O 1
ATOM 11984 N N . ALA D 1 390 ? -35.856 31.216 21.222 1.00 22.45 371 ALA D N 1
ATOM 11985 C CA . ALA D 1 390 ? -35.996 31.090 19.772 1.00 30.89 371 ALA D CA 1
ATOM 11986 C C . ALA D 1 390 ? -36.938 29.972 19.322 1.00 28.94 371 ALA D C 1
ATOM 11987 O O . ALA D 1 390 ? -37.133 29.791 18.114 1.00 42.22 371 ALA D O 1
ATOM 11989 N N . ASN D 1 391 ? -37.553 29.253 20.245 1.00 29.03 372 ASN D N 1
ATOM 11990 C CA . ASN D 1 391 ? -38.400 28.100 19.974 1.00 28.12 372 ASN D CA 1
ATOM 11991 C C . ASN D 1 391 ? -39.877 28.518 19.822 1.00 25.54 372 ASN D C 1
ATOM 11992 O O . ASN D 1 391 ? -40.251 29.677 20.034 1.00 25.33 372 ASN D O 1
ATOM 11997 N N . VAL D 1 392 ? -40.723 27.557 19.424 1.00 22.51 373 VAL D N 1
ATOM 11998 C CA . VAL D 1 392 ? -42.160 27.765 19.283 1.00 21.32 373 VAL D CA 1
ATOM 11999 C C . VAL D 1 392 ? -42.902 26.571 19.877 1.00 20.10 373 VAL D C 1
ATOM 12000 O O . VAL D 1 392 ? -42.328 25.509 20.111 1.00 20.16 373 VAL D O 1
ATOM 12004 N N . ALA D 1 393 ? -44.201 26.767 20.122 1.00 13.53 374 ALA D N 1
ATOM 12005 C CA . ALA D 1 393 ? -45.146 25.682 20.418 1.00 15.66 374 ALA D CA 1
ATOM 12006 C C . ALA D 1 393 ? -44.895 25.018 21.774 1.00 20.77 374 ALA D C 1
ATOM 12007 O O . ALA D 1 393 ? -45.184 23.834 21.953 1.00 19.72 374 ALA D O 1
ATOM 12009 N N . ASP D 1 394 ? -44.385 25.767 22.744 1.00 15.93 375 ASP D N 1
ATOM 12010 C CA . ASP D 1 394 ? -44.418 25.341 24.138 1.00 17.48 375 ASP D CA 1
ATOM 12011 C C . ASP D 1 394 ? -45.806 25.615 24.734 1.00 18.04 375 ASP D C 1
ATOM 12012 O O . ASP D 1 394 ? -46.617 26.358 24.175 1.00 18.46 375 ASP D O 1
ATOM 12017 N N . ALA D 1 395 ? -46.091 24.973 25.869 1.00 16.60 376 ALA D N 1
ATOM 12018 C CA . ALA D 1 395 ? -47.255 25.358 26.663 1.00 18.85 376 ALA D CA 1
ATOM 12019 C C . ALA D 1 395 ? -47.100 26.766 27.229 1.00 17.54 376 ALA D C 1
ATOM 12020 O O . ALA D 1 395 ? -48.100 27.438 27.520 1.00 17.64 376 ALA D O 1
ATOM 12022 N N . LYS D 1 396 ? -45.862 27.215 27.393 1.00 19.88 377 LYS D N 1
ATOM 12023 C CA . LYS D 1 396 ? -45.549 28.576 27.795 1.00 22.87 377 LYS D CA 1
ATOM 12024 C C . LYS D 1 396 ? -45.488 29.482 26.573 1.00 18.94 377 LYS D C 1
ATOM 12025 O O . LYS D 1 396 ? -44.985 29.089 25.517 1.00 19.98 377 LYS D O 1
ATOM 12031 N N . SER D 1 397 ? -46.017 30.693 26.719 1.00 18.04 378 SER D N 1
ATOM 12032 C CA . SER D 1 397 ? -45.936 31.674 25.642 1.00 19.53 378 SER D CA 1
ATOM 12033 C C . SER D 1 397 ? -44.499 32.149 25.446 1.00 20.06 378 SER D C 1
ATOM 12034 O O . SER D 1 397 ? -43.767 32.390 26.407 1.00 20.47 378 SER D O 1
ATOM 12037 N N . LEU D 1 398 ? -44.101 32.294 24.185 1.00 18.24 379 LEU D N 1
ATOM 12038 C CA . LEU D 1 398 ? -42.727 32.617 23.813 1.00 20.39 379 LEU D CA 1
ATOM 12039 C C . LEU D 1 398 ? -42.715 33.782 22.833 1.00 21.46 379 LEU D C 1
ATOM 12040 O O . LEU D 1 398 ? -43.669 33.992 22.078 1.00 20.48 379 LEU D O 1
ATOM 12045 N N . ILE D 1 399 ? -41.609 34.527 22.838 1.00 22.03 380 ILE D N 1
ATOM 12046 C CA . ILE D 1 399 ? -41.499 35.718 22.009 1.00 19.49 380 ILE D CA 1
ATOM 12047 C C . ILE D 1 399 ? -40.040 35.903 21.623 1.00 21.07 380 ILE D C 1
ATOM 12048 O O . ILE D 1 399 ? -39.124 35.556 22.377 1.00 19.24 380 ILE D O 1
ATOM 12053 N N . ILE D 1 400 ? -39.818 36.462 20.437 1.00 20.03 381 ILE D N 1
ATOM 12054 C CA . ILE D 1 400 ? -38.455 36.740 19.996 1.00 19.97 381 ILE D CA 1
ATOM 12055 C C . ILE D 1 400 ? -38.473 37.904 19.017 1.00 26.23 381 ILE D C 1
ATOM 12056 O O . ILE D 1 400 ? -39.433 38.102 18.263 1.00 24.87 381 ILE D O 1
ATOM 12061 N N . HIS D 1 401 ? -37.412 38.705 19.065 1.00 24.48 382 HIS D N 1
ATOM 12062 C CA . HIS D 1 401 ? -37.193 39.790 18.113 1.00 34.74 382 HIS D CA 1
ATOM 12063 C C . HIS D 1 401 ? -35.898 39.453 17.394 1.00 30.61 382 HIS D C 1
ATOM 12064 O O . HIS D 1 401 ? -34.807 39.783 17.881 1.00 39.35 382 HIS D O 1
ATOM 12071 N N . PRO D 1 402 ? -35.972 38.765 16.254 1.00 28.48 383 PRO D N 1
ATOM 12072 C CA . PRO D 1 402 ? -34.746 38.262 15.612 1.00 39.75 383 PRO D CA 1
ATOM 12073 C C . PRO D 1 402 ? -33.667 39.318 15.403 1.00 47.65 383 PRO D C 1
ATOM 12074 O O . PRO D 1 402 ? -32.483 39.034 15.625 1.00 48.88 383 PRO D O 1
ATOM 12078 N N . ALA D 1 403 ? -34.048 40.542 15.030 1.00 40.34 384 ALA D N 1
ATOM 12079 C CA . ALA D 1 403 ? -33.053 41.538 14.637 1.00 52.30 384 ALA D CA 1
ATOM 12080 C C . ALA D 1 403 ? -32.104 41.893 15.775 1.00 50.27 384 ALA D C 1
ATOM 12081 O O . ALA D 1 403 ? -30.948 42.246 15.524 1.00 58.02 384 ALA D O 1
ATOM 12083 N N . SER D 1 404 ? -32.558 41.814 17.024 1.00 52.17 385 SER D N 1
ATOM 12084 C CA . SER D 1 404 ? -31.707 42.138 18.162 1.00 43.65 385 SER D CA 1
ATOM 12085 C C . SER D 1 404 ? -31.233 40.904 18.921 1.00 52.71 385 SER D C 1
ATOM 12086 O O . SER D 1 404 ? -30.707 41.039 20.031 1.00 51.84 385 SER D O 1
ATOM 12089 N N . THR D 1 405 ? -31.416 39.704 18.364 1.00 54.23 386 THR D N 1
ATOM 12090 C CA . THR D 1 405 ? -30.979 38.481 19.033 1.00 51.42 386 THR D CA 1
ATOM 12091 C C . THR D 1 405 ? -30.331 37.506 18.059 1.00 53.03 386 THR D C 1
ATOM 12092 O O . THR D 1 405 ? -29.121 37.572 17.820 1.00 64.62 386 THR D O 1
ATOM 12096 N N . THR D 1 406 ? -31.133 36.596 17.497 1.00 50.51 387 THR D N 1
ATOM 12097 C CA . THR D 1 406 ? -30.583 35.519 16.679 1.00 53.63 387 THR D CA 1
ATOM 12098 C C . THR D 1 406 ? -29.850 36.064 15.459 1.00 58.39 387 THR D C 1
ATOM 12099 O O . THR D 1 406 ? -28.733 35.634 15.149 1.00 68.18 387 THR D O 1
ATOM 12103 N N . HIS D 1 407 ? -30.468 37.009 14.749 1.00 58.25 388 HIS D N 1
ATOM 12104 C CA . HIS D 1 407 ? -29.888 37.606 13.551 1.00 61.22 388 HIS D CA 1
ATOM 12105 C C . HIS D 1 407 ? -29.277 38.974 13.832 1.00 60.25 388 HIS D C 1
ATOM 12106 O O . HIS D 1 407 ? -29.283 39.843 12.953 1.00 64.05 388 HIS D O 1
ATOM 12113 N N . ALA D 1 408 ? -28.757 39.186 15.046 1.00 55.25 389 ALA D N 1
ATOM 12114 C CA . ALA D 1 408 ? -28.270 40.512 15.423 1.00 57.83 389 ALA D CA 1
ATOM 12115 C C . ALA D 1 408 ? -27.072 40.942 14.584 1.00 68.61 389 ALA D C 1
ATOM 12116 O O . ALA D 1 408 ? -26.846 42.144 14.400 1.00 63.74 389 ALA D O 1
ATOM 12118 N N . GLN D 1 409 ? -26.306 39.982 14.056 1.00 69.87 390 GLN D N 1
ATOM 12119 C CA . GLN D 1 409 ? -25.094 40.285 13.303 1.00 75.38 390 GLN D CA 1
ATOM 12120 C C . GLN D 1 409 ? -25.361 40.635 11.844 1.00 78.38 390 GLN D C 1
ATOM 12121 O O . GLN D 1 409 ? -24.423 41.033 11.144 1.00 81.69 390 GLN D O 1
ATOM 12127 N N . LEU D 1 410 ? -26.601 40.506 11.374 1.00 74.56 391 LEU D N 1
ATOM 12128 C CA . LEU D 1 410 ? -26.926 40.717 9.969 1.00 74.03 391 LEU D CA 1
ATOM 12129 C C . LEU D 1 410 ? -27.380 42.154 9.732 1.00 76.01 391 LEU D C 1
ATOM 12130 O O . LEU D 1 410 ? -28.043 42.755 10.584 1.00 73.27 391 LEU D O 1
ATOM 12135 N N . ASN D 1 411 ? -27.009 42.708 8.575 1.00 78.85 392 ASN D N 1
ATOM 12136 C CA . ASN D 1 411 ? -27.484 44.035 8.207 1.00 79.18 392 ASN D CA 1
ATOM 12137 C C . ASN D 1 411 ? -28.907 43.921 7.661 1.00 79.72 392 ASN D C 1
ATOM 12138 O O . ASN D 1 411 ? -29.470 42.827 7.560 1.00 75.82 392 ASN D O 1
ATOM 12143 N N . GLU D 1 412 ? -29.494 45.058 7.274 1.00 75.00 393 GLU D N 1
ATOM 12144 C CA . GLU D 1 412 ? -30.914 45.054 6.930 1.00 71.74 393 GLU D CA 1
ATOM 12145 C C . GLU D 1 412 ? -31.212 44.240 5.672 1.00 78.70 393 GLU D C 1
ATOM 12146 O O . GLU D 1 412 ? -32.298 43.657 5.560 1.00 74.10 393 GLU D O 1
ATOM 12152 N N . GLN D 1 413 ? -30.279 44.181 4.719 1.00 75.89 394 GLN D N 1
ATOM 12153 C CA . GLN D 1 413 ? -30.503 43.402 3.506 1.00 76.35 394 GLN D CA 1
ATOM 12154 C C . GLN D 1 413 ? -30.074 41.950 3.650 1.00 75.29 394 GLN D C 1
ATOM 12155 O O . GLN D 1 413 ? -30.515 41.105 2.861 1.00 76.23 394 GLN D O 1
ATOM 12161 N N . GLU D 1 414 ? -29.221 41.641 4.630 1.00 72.71 395 GLU D N 1
ATOM 12162 C CA . GLU D 1 414 ? -29.109 40.257 5.080 1.00 77.53 395 GLU D CA 1
ATOM 12163 C C . GLU D 1 414 ? -30.399 39.819 5.768 1.00 77.86 395 GLU D C 1
ATOM 12164 O O . GLU D 1 414 ? -30.880 38.699 5.551 1.00 75.98 395 GLU D O 1
ATOM 12170 N N . LEU D 1 415 ? -30.986 40.708 6.581 1.00 74.68 396 LEU D N 1
ATOM 12171 C CA . LEU D 1 415 ? -32.271 40.429 7.222 1.00 69.45 396 LEU D CA 1
ATOM 12172 C C . LEU D 1 415 ? -33.350 40.114 6.192 1.00 67.26 396 LEU D C 1
ATOM 12173 O O . LEU D 1 415 ? -34.026 39.082 6.279 1.00 65.93 396 LEU D O 1
ATOM 12178 N N . LEU D 1 416 ? -33.529 41.003 5.208 1.00 65.06 397 LEU D N 1
ATOM 12179 C CA . LEU D 1 416 ? -34.599 40.827 4.230 1.00 64.59 397 LEU D CA 1
ATOM 12180 C C . LEU D 1 416 ? -34.454 39.518 3.463 1.00 73.72 397 LEU D C 1
ATOM 12181 O O . LEU D 1 416 ? -35.458 38.948 3.012 1.00 73.64 397 LEU D O 1
ATOM 12186 N N . ALA D 1 417 ? -33.220 39.022 3.313 1.00 73.79 398 ALA D N 1
ATOM 12187 C CA . ALA D 1 417 ? -33.013 37.727 2.671 1.00 75.36 398 ALA D CA 1
ATOM 12188 C C . ALA D 1 417 ? -33.753 36.619 3.411 1.00 75.83 398 ALA D C 1
ATOM 12189 O O . ALA D 1 417 ? -34.318 35.711 2.787 1.00 73.49 398 ALA D O 1
ATOM 12191 N N . ALA D 1 418 ? -33.772 36.685 4.744 1.00 71.34 399 ALA D N 1
ATOM 12192 C CA . ALA D 1 418 ? -34.405 35.676 5.581 1.00 64.10 399 ALA D CA 1
ATOM 12193 C C . ALA D 1 418 ? -35.851 36.016 5.932 1.00 65.92 399 ALA D C 1
ATOM 12194 O O . ALA D 1 418 ? -36.394 35.450 6.890 1.00 65.09 399 ALA D O 1
ATOM 12196 N N . GLY D 1 419 ? -36.484 36.922 5.184 1.00 66.02 400 GLY D N 1
ATOM 12197 C CA . GLY D 1 419 ? -37.853 37.303 5.478 1.00 62.07 400 GLY D CA 1
ATOM 12198 C C . GLY D 1 419 ? -38.047 38.034 6.788 1.00 55.44 400 GLY D C 1
ATOM 12199 O O . GLY D 1 419 ? -39.174 38.106 7.285 1.00 52.86 400 GLY D O 1
ATOM 12200 N N . VAL D 1 420 ? -36.978 38.579 7.363 1.00 51.02 401 VAL D N 1
ATOM 12201 C CA . VAL D 1 420 ? -37.023 39.292 8.633 1.00 51.98 401 VAL D CA 1
ATOM 12202 C C . VAL D 1 420 ? -36.841 40.778 8.367 1.00 48.81 401 VAL D C 1
ATOM 12203 O O . VAL D 1 420 ? -35.937 41.176 7.622 1.00 54.18 401 VAL D O 1
ATOM 12207 N N . THR D 1 421 ? -37.691 41.590 8.969 1.00 39.53 402 THR D N 1
ATOM 12208 C CA . THR D 1 421 ? -37.490 43.027 9.001 1.00 39.58 402 THR D CA 1
ATOM 12209 C C . THR D 1 421 ? -36.930 43.446 10.349 1.00 39.82 402 THR D C 1
ATOM 12210 O O . THR D 1 421 ? -37.047 42.714 11.338 1.00 39.30 402 THR D O 1
ATOM 12214 N N . PRO D 1 422 ? -36.296 44.620 10.427 1.00 39.06 403 PRO D N 1
ATOM 12215 C CA . PRO D 1 422 ? -35.792 45.084 11.731 1.00 40.62 403 PRO D CA 1
ATOM 12216 C C . PRO D 1 422 ? -36.876 45.220 12.787 1.00 32.52 403 PRO D C 1
ATOM 12217 O O . PRO D 1 422 ? -36.565 45.152 13.982 1.00 29.37 403 PRO D O 1
ATOM 12221 N N . ASP D 1 423 ? -38.134 45.404 12.398 1.00 27.92 404 ASP D N 1
ATOM 12222 C CA . ASP D 1 423 ? -39.189 45.609 13.376 1.00 29.59 404 ASP D CA 1
ATOM 12223 C C . ASP D 1 423 ? -39.939 44.325 13.718 1.00 31.00 404 ASP D C 1
ATOM 12224 O O . ASP D 1 423 ? -40.814 44.353 14.590 1.00 26.98 404 ASP D O 1
ATOM 12229 N N . LEU D 1 424 ? -39.593 43.203 13.083 1.00 27.92 405 LEU D N 1
ATOM 12230 C CA . LEU D 1 424 ? -40.403 41.997 13.190 1.00 27.44 405 LEU D CA 1
ATOM 12231 C C . LEU D 1 424 ? -40.253 41.343 14.559 1.00 26.54 405 LEU D C 1
ATOM 12232 O O . LEU D 1 424 ? -39.139 41.126 15.044 1.00 26.54 405 LEU D O 1
ATOM 12237 N N . ILE D 1 425 ? -41.395 41.010 15.160 1.00 26.00 406 ILE D N 1
ATOM 12238 C CA . ILE D 1 425 ? -41.492 40.236 16.387 1.00 25.26 406 ILE D CA 1
ATOM 12239 C C . ILE D 1 425 ? -42.283 38.971 16.077 1.00 29.33 406 ILE D C 1
ATOM 12240 O O . ILE D 1 425 ? -43.304 39.030 15.384 1.00 23.08 406 ILE D O 1
ATOM 12245 N N . ARG D 1 426 ? -41.817 37.831 16.580 1.00 22.05 407 ARG D N 1
ATOM 12246 C CA . ARG D 1 426 ? -42.547 36.575 16.468 1.00 21.29 407 ARG D CA 1
ATOM 12247 C C . ARG D 1 426 ? -43.054 36.164 17.842 1.00 20.33 407 ARG D C 1
ATOM 12248 O O . ARG D 1 426 ? -42.288 36.161 18.812 1.00 23.38 407 ARG D O 1
ATOM 12256 N N . ILE D 1 427 ? -44.328 35.800 17.920 1.00 21.25 408 ILE D N 1
ATOM 12257 C CA . ILE D 1 427 ? -44.952 35.380 19.167 1.00 22.56 408 ILE D CA 1
ATOM 12258 C C . ILE D 1 427 ? -45.431 33.949 18.988 1.00 25.09 408 ILE D C 1
ATOM 12259 O O . ILE D 1 427 ? -46.047 33.619 17.965 1.00 18.09 408 ILE D O 1
ATOM 12264 N N . SER D 1 428 ? -45.138 33.102 19.970 1.00 16.03 409 SER D N 1
ATOM 12265 C CA . SER D 1 428 ? -45.731 31.775 20.044 1.00 16.42 409 SER D CA 1
ATOM 12266 C C . SER D 1 428 ? -46.613 31.742 21.279 1.00 16.47 409 SER D C 1
ATOM 12267 O O . SER D 1 428 ? -46.114 31.888 22.399 1.00 18.83 409 SER D O 1
ATOM 12270 N N . VAL D 1 429 ? -47.917 31.556 21.073 1.00 18.86 410 VAL D N 1
ATOM 12271 C CA . VAL D 1 429 ? -48.901 31.667 22.147 1.00 18.89 410 VAL D CA 1
ATOM 12272 C C . VAL D 1 429 ? -49.069 30.320 22.846 1.00 19.45 410 VAL D C 1
ATOM 12273 O O . VAL D 1 429 ? -49.318 29.294 22.198 1.00 17.98 410 VAL D O 1
ATOM 12277 N N . GLY D 1 430 ? -48.933 30.325 24.175 1.00 17.09 411 GLY D N 1
ATOM 12278 C CA . GLY D 1 430 ? -49.085 29.133 24.985 1.00 14.41 411 GLY D CA 1
ATOM 12279 C C . GLY D 1 430 ? -50.524 28.905 25.405 1.00 15.64 411 GLY D C 1
ATOM 12280 O O . GLY D 1 430 ? -51.467 29.423 24.802 1.00 17.96 411 GLY D O 1
ATOM 12281 N N . VAL D 1 431 ? -50.695 28.093 26.446 1.00 17.33 412 VAL D N 1
ATOM 12282 C CA . VAL D 1 431 ? -52.020 27.776 26.959 1.00 18.16 412 VAL D CA 1
ATOM 12283 C C . VAL D 1 431 ? -52.254 28.412 28.332 1.00 16.28 412 VAL D C 1
ATOM 12284 O O . VAL D 1 431 ? -53.074 27.929 29.110 1.00 19.81 412 VAL D O 1
ATOM 12288 N N . GLU D 1 432 ? -51.538 29.488 28.648 1.00 19.04 413 GLU D N 1
ATOM 12289 C CA . GLU D 1 432 ? -51.871 30.270 29.835 1.00 20.79 413 GLU D CA 1
ATOM 12290 C C . GLU D 1 432 ? -53.243 30.918 29.662 1.00 18.80 413 GLU D C 1
ATOM 12291 O O . GLU D 1 432 ? -53.860 30.826 28.598 1.00 19.26 413 GLU D O 1
ATOM 12297 N N . ASN D 1 433 ? -53.720 31.590 30.694 1.00 21.91 414 ASN D N 1
ATOM 12298 C CA . ASN D 1 433 ? -54.977 32.313 30.586 1.00 18.15 414 ASN D CA 1
ATOM 12299 C C . ASN D 1 433 ? -54.821 33.506 29.642 1.00 16.78 414 ASN D C 1
ATOM 12300 O O . ASN D 1 433 ? -53.933 34.344 29.823 1.00 18.95 414 ASN D O 1
ATOM 12305 N N . ALA D 1 434 ? -55.699 33.587 28.637 1.00 18.06 415 ALA D N 1
ATOM 12306 C CA . ALA D 1 434 ? -55.576 34.617 27.605 1.00 22.01 415 ALA D CA 1
ATOM 12307 C C . ALA D 1 434 ? -55.625 36.028 28.186 1.00 23.44 415 ALA D C 1
ATOM 12308 O O . ALA D 1 434 ? -54.964 36.938 27.676 1.00 22.63 415 ALA D O 1
ATOM 12310 N N . ASP D 1 435 ? -56.421 36.235 29.235 1.00 23.99 416 ASP D N 1
ATOM 12311 C CA . ASP D 1 435 ? -56.511 37.563 29.837 1.00 24.22 416 ASP D CA 1
ATOM 12312 C C . ASP D 1 435 ? -55.221 37.937 30.545 1.00 26.73 416 ASP D C 1
ATOM 12313 O O . ASP D 1 435 ? -54.815 39.105 30.523 1.00 24.52 416 ASP D O 1
ATOM 12318 N N . ASP D 1 436 ? -54.566 36.965 31.187 1.00 20.88 417 ASP D N 1
ATOM 12319 C CA . ASP D 1 436 ? -53.255 37.245 31.764 1.00 24.25 417 ASP D CA 1
ATOM 12320 C C . ASP D 1 436 ? -52.261 37.642 30.674 1.00 24.92 417 ASP D C 1
ATOM 12321 O O . ASP D 1 436 ? -51.470 38.580 30.845 1.00 21.46 417 ASP D O 1
ATOM 12326 N N . LEU D 1 437 ? -52.301 36.948 29.534 1.00 21.73 418 LEU D N 1
ATOM 12327 C CA . LEU D 1 437 ? -51.363 37.244 28.458 1.00 18.79 418 LEU D CA 1
ATOM 12328 C C . LEU D 1 437 ? -51.649 38.602 27.828 1.00 19.65 418 LEU D C 1
ATOM 12329 O O . LEU D 1 437 ? -50.719 39.352 27.506 1.00 21.90 418 LEU D O 1
ATOM 12334 N N . ILE D 1 438 ? -52.928 38.916 27.618 1.00 22.40 419 ILE D N 1
ATOM 12335 C CA . ILE D 1 438 ? -53.304 40.222 27.083 1.00 25.90 419 ILE D CA 1
ATOM 12336 C C . ILE D 1 438 ? -52.895 41.327 28.052 1.00 26.99 419 ILE D C 1
ATOM 12337 O O . ILE D 1 438 ? -52.317 42.346 27.648 1.00 26.08 419 ILE D O 1
ATOM 12342 N N . ALA D 1 439 ? -53.151 41.128 29.350 1.00 25.98 420 ALA D N 1
ATOM 12343 C CA . ALA D 1 439 ? -52.716 42.102 30.350 1.00 25.02 420 ALA D CA 1
ATOM 12344 C C . ALA D 1 439 ? -51.207 42.325 30.280 1.00 28.11 420 ALA D C 1
ATOM 12345 O O . ALA D 1 439 ? -50.733 43.468 30.310 1.00 31.98 420 ALA D O 1
ATOM 12347 N N . ASP D 1 440 ? -50.435 41.237 30.174 1.00 24.13 421 ASP D N 1
ATOM 12348 C CA . ASP D 1 440 ? -48.980 41.350 30.077 1.00 22.64 421 ASP D CA 1
ATOM 12349 C C . ASP D 1 440 ? -48.570 42.163 28.851 1.00 25.81 421 ASP D C 1
ATOM 12350 O O . ASP D 1 440 ? -47.724 43.065 28.937 1.00 22.92 421 ASP D O 1
ATOM 12355 N N . LEU D 1 441 ? -49.164 41.856 27.694 1.00 27.53 422 LEU D N 1
ATOM 12356 C CA . LEU D 1 441 ? -48.870 42.623 26.487 1.00 26.99 422 LEU D CA 1
ATOM 12357 C C . LEU D 1 441 ? -49.260 44.088 26.649 1.00 25.85 422 LEU D C 1
ATOM 12358 O O . LEU D 1 441 ? -48.542 44.984 26.194 1.00 22.23 422 LEU D O 1
ATOM 12363 N N . ASP D 1 442 ? -50.393 44.352 27.298 1.00 23.86 423 ASP D N 1
ATOM 12364 C CA . ASP D 1 442 ? -50.871 45.728 27.403 1.00 29.41 423 ASP D CA 1
ATOM 12365 C C . ASP D 1 442 ? -49.933 46.584 28.252 1.00 33.79 423 ASP D C 1
ATOM 12366 O O . ASP D 1 442 ? -49.535 47.683 27.838 1.00 28.07 423 ASP D O 1
ATOM 12371 N N . GLN D 1 443 ? -49.556 46.097 29.439 1.00 31.90 424 GLN D N 1
ATOM 12372 C CA . GLN D 1 443 ? -48.682 46.889 30.300 1.00 30.93 424 GLN D CA 1
ATOM 12373 C C . GLN D 1 443 ? -47.304 47.067 29.684 1.00 33.72 424 GLN D C 1
ATOM 12374 O O . GLN D 1 443 ? -46.652 48.093 29.911 1.00 32.95 424 GLN D O 1
ATOM 12380 N N . ALA D 1 444 ? -46.838 46.080 28.915 1.00 28.40 425 ALA D N 1
ATOM 12381 C CA . ALA D 1 444 ? -45.538 46.215 28.274 1.00 24.11 425 ALA D CA 1
ATOM 12382 C C . ALA D 1 444 ? -45.599 47.247 27.156 1.00 31.65 425 ALA D C 1
ATOM 12383 O O . ALA D 1 444 ? -44.731 48.123 27.058 1.00 32.45 425 ALA D O 1
ATOM 12385 N N . LEU D 1 445 ? -46.635 47.163 26.311 1.00 31.29 426 LEU D N 1
ATOM 12386 C CA . LEU D 1 445 ? -46.807 48.132 25.229 1.00 35.49 426 LEU D CA 1
ATOM 12387 C C . LEU D 1 445 ? -46.892 49.557 25.766 1.00 36.45 426 LEU D C 1
ATOM 12388 O O . LEU D 1 445 ? -46.379 50.495 25.142 1.00 32.72 426 LEU D O 1
ATOM 12393 N N . ALA D 1 446 ? -47.526 49.734 26.932 1.00 32.93 427 ALA D N 1
ATOM 12394 C CA . ALA D 1 446 ? -47.649 51.058 27.530 1.00 36.41 427 ALA D CA 1
ATOM 12395 C C . ALA D 1 446 ? -46.294 51.688 27.824 1.00 41.22 427 ALA D C 1
ATOM 12396 O O . ALA D 1 446 ? -46.196 52.916 27.874 1.00 42.71 427 ALA D O 1
ATOM 12398 N N . GLN D 1 447 ? -45.248 50.886 28.005 1.00 39.10 428 GLN D N 1
ATOM 12399 C CA . GLN D 1 447 ? -43.916 51.390 28.307 1.00 41.36 428 GLN D CA 1
ATOM 12400 C C . GLN D 1 447 ? -43.046 51.537 27.072 1.00 36.59 428 GLN D C 1
ATOM 12401 O O . GLN D 1 447 ? -41.875 51.905 27.193 1.00 50.19 428 GLN D O 1
ATOM 12407 N N . VAL D 1 448 ? -43.602 51.289 25.896 1.00 32.94 429 VAL D N 1
ATOM 12408 C CA . VAL D 1 448 ? -42.854 51.181 24.659 1.00 35.28 429 VAL D CA 1
ATOM 12409 C C . VAL D 1 448 ? -43.070 52.420 23.793 1.00 45.74 429 VAL D C 1
ATOM 12410 O O . VAL D 1 448 ? -42.205 52.819 23.007 1.00 45.18 429 VAL D O 1
#

Radius of gyration: 33.74 Å; Cα contacts (8 Å, |Δi|>4): 3851; chains: 4; bounding box: 87×85×94 Å

Foldseek 3Di:
DVVPDDLLVLLQPWQDDADPVRDPAQDQPQDDDDDDCDLDDSLQSSVFGSLQVLLLADTKHKFQFLLVQVVLLCVLFAFAQAEEEEALLADPSVVCCQVPVVVVGRYHYHHFHQVDLVRRLVPDDLRYAEYEYEQAGPPQRAHHQLQSNLVSQVVLLHFYEYADAQQRSLFFNSLVRRHFKYKYQLCLLLAANPATMMMIGGHQPRQNVVSPSRVQQAFQDVVVPGDRLVVVGSCSSVVSSSVPVCVVVPRHHRSVRSSSSSVSSSCSNVFFLLLFVLQVVLCVLLVPDQFWPDKRACCPPPHPNNVVCVVGGVSGSGNKIKTFTPVFLVLQVQLQVQFDQEDEDDDARHLGKHKYQCCVPVVVPDDQVVQVSSVHGSRMMMIHGHNPDSVVVNVRSVVSSVVD/DVVPDDLLVLLQDWQDDQDPVRDPAQDQCQDDDDDPVDQDDSLQSSVFGSLQVLLLALTKHKFQFLLVQVVLLCVLFAFAQAEEEEALLADPSVVCCQVPVVVVGRYHYHHFHQQDLVRSLVPDDLRYAEYEYECAGPPLRAHHQLQSNLVSQVVLLHFYEYADAQQRSVFFNSLVRRHFKYKYQCCLLLAANDATMMMIGGHQPRQNVVSVSGVQQAFQDVVVPGDRLVVVGSCSSVVSSSVPVCVVVPRHHRSVRSSSSSVSSSCSVVFFLLLFVLQVVLCVLLVPDPFWDDKNACCPPPHPNNVVCVVGGVSGSGNKIKTFTPVALVLQVQLVVQFDQADEDDDARHLGKHKYQCCVPVVVPDDQVRQVSNVHGSGMMMIHGHNPDSVVVNVRSVVSSVVD/DVVDDDLLVLLQPWQDDQDPVRDPAQDQPQDDDDDPCDLDDSLLSSVFGSLQVLLLADTKDKFQFLLVQVVLLDVLFAFAQAEEEEALLADPSVCCCQVPVVVVGRYYYHHFHQVDLCRSVVPDDLRYAEYEYECQGPPQRAHHQLQSNLVSCVVLQHFYEYADAQQRSVFFNSLVRRHFKYKYQLCLLLQANPATMMMIGGHQPRQNVVSVSGVQQAFQDVVVVGDRLVVVGSCSSVVSSSVPVCVVVPRHHRSVRSSSSSVSSSCNVVFFLLLFVLQVLQCVLLVPDQFWDDKRALCPPPHPNVVVCVVGGVSGSGNKIKTFTPVFLVLQVQLVVQFDQEDEDDDARHLGKHKYQCCVPVVVPADQVRVVSNVHHSRMMMIHGHNPDSVVRNVRSVVSSVVD/DVVDDDLLVLLQDWQDDQDPVRDPAQDLPQDQDDDPCPSPGSLQSSVFGSLQVLLLADTKHKFQFLLVQVVLLCVLFAFAQAEEEEALLADPSVCCCQVPVVVVGRYHYHHFHQVDLVRSLVPDDLRYAEYEYECQGPPLRAHHQLQSNLVSQVVLLHFYEYADAQQRSLFFNSLVRRHFKYKYQCCLLLAANDATMMMIGGHQPRQNVVSPSRVCQAFQDVVVPGDRLVVVGSCSSVVSSVVPVCVVVPRHHRSVRSSSSSVSSSCNNVFFLLLFVLQVLQCVLLVPDQFWDDKRALCPPPHPNNVVCVVGGVSGSGNKIKTFTNVALVLQVQLVVQFDQEDEDDDARHLGKHKYQCCVPVVVVDDQVSQVSNVHHSRMMMIHGHNDDSVVRNVRSVVSSVVD

Secondary structure (DSSP, 8-state):
-TT---HHHHHHHTT----TT-BSSPPB---S-B-----S-HHHHHHHHHHHHHTT-SEEEEESSHHHHHHHHHHTT--TT-EEEEETT--HHHHHIIIIIIHHTT-EEEEE-TTSTHHHHHH--TTEEEEEEESS-TTT-----HHHHHHHHHHTT-EEEEE-TTTHHHH--GGGTT-SEEEEE----S-SS----EEEEE-S---HHHH-S-HHHHS-BGGGTTB-GGGGGGGHHHHHHIIIIIHHH--PPPHHHHHHHHHHHTTHHHHHHHHHHHHHHHHHHHHT-TTEEEEE-TTSTTSTTHHHHHHH-TT---SEEEEEETTHHHHHHHHHHH-SSSEESS----SS-EEE-GGGTTTTT--HHHHHHTT--TT-EEEE--SS-HHHHHHHHHHHHTT-/-TT---HHHHHHHTT----TT-BSSPPB---S-B-----S-HHHHHHHHHHHHHTT-SEEEEES-HHHHHHHHHHHH--TT-EEEEETT--HHHHHIIIIITTTTT-EEEEE-TTSTHHHHHH--TTEEEEEEESS-TTT-----HHHHHHHHHHTT-EEEEE-TTTHHHH--GGGTT-SEEEEE----S-SS----EEEEE-S---HHHH-S-HHHHS-BGGGTTB-GGGGGGGHHHHHHIIIIIHHH--PPPHHHHHHHHHHHTTHHHHHHHHHHHHHHHHHHHHT-TTEEEEE-TTSTTSTTHHHHHHH-TT---SEEEEEETTHHHHHHHHHHH-SSSEESS----SS-EEE-GGGTTTTT--HHHHHHTT--TT-EEEE--SS-HHHHHHHHHHHHTT-/-TT---HHHHHHHTT----TT-BSSPPB---S-B-------HHHHHHHHHHHHHTT-SEEEEESSHHHHHHHHHHTT--TT-EEEEESS--HHHHHIIIIITGGGT-EEEEE-TTSTHHHHHH--TTEEEEEEESS-TTT-----HHHHHHHHHHTT-EEEEE-TTTHHHH--GGGTT-SEEEEE----S-SS----EEEEE-S---HHHH-S-HHHHS-BGGGTTB-GGGGGGGHHHHHIIIIIIHHH--PPPHHHHHHHHHHHTTHHHHHHHHHHHHHHHHHHHHT-TTEEEEE-TTSTTSTTHHHHHHH-TT---SEEEEEETTHHHHHHHHHHH-SSSEESS--S-SS-EEE-GGGTTTTT--HHHHHHTT--TT-EEEE--SS-HHHHHHHHHHHHTT-/-TT---HHHHHHHTT----TT-BSSPPB---S-B-------HHHHHHHHHHHHHTT-SEEEEESSHHHHHHHHHHHH--TT-EEEEESS--HHHHHIIIIITGGGT-EEEEE-TTSTHHHHHH--TTEEEEEEESS-TTT-----HHHHHHHHHHTT-EEEEE-TTTHHHH--GGGTT-SEEEEE----S-SS----EEEEE-S---HHHH-S-HHHHS-BGGGTTB-GGGGGGGHHHHHIIIIIIHHH--PPPHHHHHHHHHHHTTHHHHHHHHHHHHHHHHHHHHT-TTEEEEE-TTSTT-TTHHHHHHH-TT---SEEEEEETTHHHHHHHHHHH-SSSEESS----SS-EEE-GGGTTTTTS-HHHHHHTT--TT-EEEE--SS-HHHHHHHHHHHHHT-

B-factor: mean 27.74, std 11.84, range [10.03, 92.73]

Sequence (1616 aa):
NPENYHFETLQVHAGQTVDETGARAVPIYQTTSYVFKRLTNPTTDVVDKRVAALEHGTAGVTLATGSAAITAAILNIAQQGDEIVAANTLYGGTYDLFSVTLKKLGITTHFVDPDEPANFETAINDHTKALYVESIGNPGINLVDFEAIGKIAHDHGIIFIVDNTFGTPYLVRPLEHGADVVVHSATFIGGHGTTMGGVIVEGGQFDWRASGKYPDFTTPDPQYNGLVFADLGGAAFTTKVRAETLRDTGATISPFFNSFLLLQGLESLSLRVERHVTNTRKIVAFLKAHPKVAWINYPELEDSPYHDLATKYFPNGVGSIFTLGLTGGEAAGKALIEHLQLFSLLANVADAKSLIIHPASTTHAQLNEQELLAAGVTPDLIRISVGVENADDLIADLDQALAQVNPENYHFETLQVHAGQTVDETGARAVPIYQTTSYVFKRLTNPTTDVVDKRVAALEHGTAGVTLATGSAAITAAILNIAQQGDEIVAANTLYGGTYDLFSVTLKKLGITTHFVDPDEPANFETAINDHTKALYVESIGNPGINLVDFEAIGKIAHDHGIIFIVDNTFGTPYLVRPLEHGADVVVHSATFIGGHGTTMGGVIVEGGQFDWRASGKYPDFTTPDPQYNGLVFADLGGAAFTTKVRRAETLRDTGATISPFFNSFLLLQGLESLSLRVERHVTNTRKIVAFLKAHPKVAWINYPELEDSPYHDLATKYFPNGVGSIFTLGLTGGEAAGKALIEHLQLFSLLANVADAKSLIIHPASTTHAQLNEQELLAAGVTPDLIRISVGVENADDLIADLDQALAQVNPENYHFETLQVHAGQTVDETGARAVPIYQTTSSYVFKRLTNPTTDVVDKRVAALEHHGTAGVTLATGSAAITAAILNIAQQGDEIVAANTLYGGTYDLFSVTLKKLGITTHFVDPDEPANFETAINDHTKALYVESIGNPGINLVDFEAIGKIAHDHGIIFIVDNTFGTPYLVRPLEHGADVVVHSATFIGGHGTTMGGVIVEGGQFDWRRASGKYPDFTTPDPQYNGLVFADLGGAAFTTKVRAETLRDTGATISPFFNSFLLLQGLESLSLRVERHVTNTRKIVAFLKAHPKVAWINYPELEDSPYHDLATKYFPNGVGSIFTLGLTGGEAAGKALIEHLQLFSLLANVADAKSLIIHPASTTHAQLNEQELLAAGVTPDLIRISVGVENADDLIADLDQALAQVNPENYHFETLQVHAGQTVDETGARAVPIYQTTSYVFKRLTNPTTDVVDKRVAALEHGTAGVTLATGSAAITAAILNIAQQGDEIVAANTLYGGTYDLFSVTLKKLGITTHFVDPDEPANFETAINDHTKALYVESIGNPGINLVDFEAIGKIAHDHGIIFIVDNTFGTPYLVRPLEHGADVVVHSATFIGGHGTTMGGVIVEGGQFDWRRASGKYPDFTTPDPQYNGLVFADLGGAAFTTKVRAETLRDTGATISPFFNSFLLLQGLESLSLRVERHVTNTRKIVAFLKAHPKVAWINYPELEDSPYHDLATKYFPNGVGSIFTLGLTGGEAAGKALIEHLQLFSLLANVADAKSLIIHPASTTHAQLNEQELLAAGVTPDLIRISVGVENADDLIADLDQALAQV